Protein 9G6C (pdb70)

Radius of gyration: 39.23 Å; Cα contacts (8 Å, |Δi|>4): 3339; chains: 4; bounding box: 73×100×113 Å

GO terms:
  GO:0005765 lysosomal membrane (C, EXP)
  GO:0005254 chloride channel activity (F, TAS)
  GO:0005765 lysosomal membrane (C, TAS)
  GO:0005515 protein binding (F, IPI)
  GO:0005765 lysosomal membrane (C, IDA)
  GO:0030321 transepithelial chloride transport (P, IDA)
  GO:0005765 lysosomal membrane (C, HDA)
  GO:0016020 membrane (C, HDA)

Solvent-accessible surface area: 70509 Å² total; per-residue (Å²): 60,147,143,12,54,12,3,37,12,36,46,24,29,1,80,3,20,47,38,16,9,135,82,35,66,163,77,95,169,84,54,11,61,108,82,37,49,71,0,0,20,68,0,0,64,59,0,0,72,29,0,4,108,0,26,41,36,7,88,75,59,10,3,95,7,25,139,68,0,58,38,29,2,56,114,27,24,108,142,18,19,0,11,125,1,0,74,52,7,6,82,40,2,18,48,50,0,84,78,0,0,52,25,0,4,115,80,8,84,23,0,28,14,1,0,0,7,16,0,23,2,2,1,5,6,0,72,11,68,75,4,39,83,64,105,0,25,78,14,0,17,40,0,0,10,27,1,28,0,0,18,10,7,6,2,12,0,1,0,0,0,0,1,0,0,7,13,0,6,28,59,0,8,5,40,24,59,54,107,184,146,72,112,173,86,25,54,26,0,19,25,8,31,12,17,11,16,3,0,9,0,0,0,0,0,0,1,0,0,0,10,2,0,0,4,0,0,1,2,2,3,23,6,11,7,4,20,26,22,39,9,80,15,1,22,11,2,0,20,0,0,0,12,0,2,17,13,0,3,36,39,2,5,89,93,104,57,91,42,129,49,25,76,18,29,0,12,2,48,3,30,76,1,75,54,136,107,20,15,3,8,54,115,1,25,85,35,0,73,49,2,0,60,62,0,0,60,55,0,6,64,1,0,46,76,0,86,170,23,13,57,29,16,94,127,32,2,108,109,55,50,29,40,10,78,3,0,30,24,0,0,11,8,11,1,0,27,2,4,49,21,3,33,62,14,178,32,26,52,72,89,146,40,50,52,31,75,32,41,1,69,4,90,42,25,40,21,39,11,1,13,4,0,14,29,27,2,17,59,27,17,83,10,0,43,28,4,0,52,42,91,58,75,30,55,61,75,95,16,10,22,58,7,13,110,31,17,17,105,11,2,5,42,1,20,26,2,12,2,0,7,3,2,4,0,0,0,2,3,2,0,0,0,27,0,1,38,65,0,33,52,21,19,187,133,50,69,77,28,134,62,1,4,0,0,0,0,0,0,0,0,0,0,0,0,3,0,0,0,5,15,23,10,0,0,3,0,0,6,1,8,24,15,0,21,23,18,23,1,0,19,0,0,0,20,0,0,32,17,0,60,109,27,0,67,112,132,26,71,3,0,4,40,2,22,5,73,42,67,59,13,8,24,3,104,76,67,17,36,123,80,7,55,85,33,32,0,130,69,0,22,51,90,132,32,56,34,0,116,49,121,4,83,0,6,59,0,18,75,32,3,45,74,128,97,41,93,92,24,3,2,0,0,14,114,67,82,9,23,0,13,0,27,30,20,14,0,3,3,0,2,116,72,90,47,23,89,177,291,154,15,130,17,103,37,16,17,88,25,19,51,127,62,42,81,11,118,59,26,154,37,52,126,110,42,74,95,33,35,0,34,0,35,48,7,5,16,29,4,9,12,39,0,31,50,88,0,8,1,19,11,0,5,46,6,1,15,9,7,13,6,34,22,0,0,0,12,27,59,117,22,32,17,36,0,15,0,31,8,78,20,3,22,123,46,208,30,48,78,57,32,45,91,16,28,90,121,2,85,96,33,0,70,60,0,0,78,0,0,18,68,1,1,5,3,6,0,122,4,2,28,25,6,74,2,3,51,58,0,50,72,34,10,86,88,2,55,61,36,42,90,105,3,26,193,124,8,9,162,14,5,19,111,29,23,81,9,54,2,1,40,52,2,18,102,25,5,74,87,6,21,109,105,1,24,1,58,42,16,23,44,153,103,53,116,87,46,21,123,27,7,75,121,0,35,67,18,27,89,102,1,51,64,22,6,116,120,13,80,216,139,80,88,0,20,153,88,1,58,125,31,1,85,63,0,18,65,26,12,51,92,11,63,129,60,8,53,134,124,52,158,57,111,99,50,29,68,7,1,4,5,1,16,8,4,0,62,41,0,42,84,54,12,32,159,76,17,113,12,86,86,122,46,106,7,63,113,52,4,95,59,32,7,90,131,10,64,118,57,12,67,74,18,34,99,58,7,70,100,116,52,113,157,216,63,146,132,13,57,13,3,38,12,38,45,24,25,1,78,5,12,40,43,16,7,115,90,38,60,145,92,86,184,82,55,10,61,110,83,37,50,70,0,1,20,68,0,0,66,58,0,0,72,28,0,4,110,0,27,41,36,8,86,77,60,10,3,95,7,25,138,67,0,60,37,33,1,57,106,26,14,102,138,7,17,0,10,124,0,0,73,52,7,7,84,40,1,19,47,49,0,84,77,0,0,53,29,0,4,115,83,9,85,22,0,27,17,1,0,0,7,17,0,23,1,2,1,5,6,0,72,11,58,71,4,39,83,62,103,0,25,82,10,1,16,41,0,0,10,28,0,29,1,0,17,10,7,7,2,12,0,1,0,0,0,0,1,0,0,6,14,0,6,29,58,0,9,5,42,24,58,54,107,181,146,74,114,171,86,26,63,26,0,14,26,7,32,12,18,10,15,4,0,9,0,0,0,0,0,0,1,0,0,0,9,2,0,0,5,0,0,2,1,2,3,24,6,12,7,4,19,26,23,38,9,101,16,1,23,10,3,0,20,0,0,0,12,0,3,22,13,0,2,43,38,2,6,87,92,106,59,90,57,91,51,26,74,18,24,0,13,2,49,3,29,79,1,72,59,141,88,21,26,4,16,65,122,2,25,86,35,0,61,46,2,0,59,63,0,0,60,57,0,6,63,0,0,45,74,0,84,168,22,13,57,32,15,94,130,31,2,107,110,57,50,28,40,11,77,3,0,29,26,0,0,12,8,11,0,0,27,2,4,51,19,4,30,63,16,181,33,28,56,89,56,130,46,47,39,12,60,43,25,1,56,4,56,37,20,41,19,38,44,2,16,4,0,14,28,26,0,14,60,29,17,66,9,0,44,26,4,0,50,38,94,65,73,36,48,58,71,85,16,10,21,57,7,14,105,29,17,17,103,11,2,5,45,2,19,31,3,10,3,0,8,3,3,2,0,1,0,1,2,2,0,0,0,27,0,1,37,66,0,34,51,21,20,186,132,51,68,78,28,128,70,1,4,2,0,0,0,0,0,0,0,0,0,0,0,2,0,0,0,6,16,23,9,1,0,2,0,1,6,1,9,22,14,0,21,20,16,23,1,0,19,0,0,0,21,0,0,32,16,0,57,108,28,0,67,111,131,26,64,3,0,3,41,2,22,5,74,42,68,57,13,8,24,3,104,89,91,10,33,108,108,6,36,87,43,32,0,127,67,0,21,51,88,129,35,57,35,1,114,50,118,4,83,0,6,60,0,16,77,33,3,46,72,128,98,42,92,92,24,2,2,0,0,13,111,69,84,8,18,0,12,0,27,29,20,14,0,3,3,0,2,114,73,94,42,24,86,179,290,152,15,130,18,96,36,16,20,78,25,20,51,127,63,42,82,11,121,57,26,155,36,53,132,114,41,74,98,32,38,0,36,0,33,51,6,6,16,30,4,10,12,41,0,30,50,89,0,8,1,44,12,0,8,63,5,2,15,9,8,13,5,33,23,0,0,0,11,27,61,111,23,32,17,36,0,14,0,33,8,77,21,3,22,123,43,195,140,27,78,114,122,9,112,72,39,1,66,59,0,2,85,0,0,16,64,1,1,0,8,5,0,94,5,3,20,8,8,71,2,0,52,68,1,46,63,46,9,77,85,1,49,54,47,38,67,70,3,56,223,119,9,15,143,50,4,23,116,21,25,81,8,58,4,1,38,52,3,18,103,25,4,80,90,6,24,121,103,1,44,0,61,44,0,14,55,135,96,46,120,110,49,17,126,23,2,70,116,0,42,51,22,29,96,109,2,13,83,27,2,99,152,11,64,193,160,74,78,4,19,136,79,21,72,111,14,0,96,62,0,16,68,26,12,52,83,7,48,134,74,8,50,145,118,79,184,37,172,66,19,52,67,1,0,2,4,0,16,14,6,0,64,16,0,36,69,0,4,21,160,51,10,126,3,67,109,38,51,60,19,61,115,60,4,93,60,32,6,89,128,10,64,114,55,13,73,69,18,34,97,58,8,70,99,116,46,81,170,211

Organism: Homo sapiens (NCBI:txid9606)

Secondary structure (DSSP, 8-state):
-TT-EE---S----HHHHHHHHHHHTSSS--HHHHHHHHHHHHHHHHHHHHHHHHHHHHHHHHHHHHHHHHHHHHHHHHS-HHHHHHHHHHHHHHHHHHHHHIIIII-GGGSB-SHHHHHHHHHTEEPTTTT-HHHHHHHHHHHHHHHHTT-S-BSSTHHHHHHHHHHHHHTTTEETTTTEE-SS-GGG-SHHHHHHHHHHHHHHHHHHHHS-HHHHHHHHHHHH--B--HHHHHHHHHHHHHHHHHHHHHHHHHTS-TT----SSSS------SSTT---TTHHHHHHHHHHHHHHHHHHHHHHHHHHHHHHHHH--SHHHHHHHHHHHHHHHHHHHHHHHHS---EEE--SSS-SS----SS-TTEEEHHHHHHHS-HHHHHHHHHS--TTSS-HHHHHHHHHHHHHHHHHHHTSSSB-BSHHHHHHHHHHHHHHHHHHHHHHTTS-TT--HHHHHHHHHHHHHHHHH---HHHHHHHHHHHT-GGGHHHHHHHHHHHHHHHHHH---HHHHHHHHTT-----SS--SS-TT-BHHHHSB-S---EESEEEHHHHHHHHH-SS----EEEEE--BEEEEEEHHHHHHHHHTT--------HHHHHHS-SSPPPGGG----HHHHTSEEE-TTTSBSS--EEETT-BHHHHHHHHHHHT-S-EEEE-TTSBEEEEE-HHHHHT--/--TTSSS--HHHHHHHHHHHHHHHHHHHHHHHTTTTT-HHHHSHHHHHHHHHHHHHH----HHHHTSSSSS-HHHHHHHHHHHHHHHHT-SSSB-SS-SSB-HHHHHHHHHHHHHHHHHHHTT--HHHHHHTTHHHHHHHHHHHHHHHHHHHTS---TT----HHHHHHHHHHHHIIIIIS--------HHHHHHHHHHHHHHHHHHHHHHHHHHHT-/-TT-EE---S----HHHHHHHHHHHTSSS--HHHHHHHHHHHHHHHHHHHHHHHHHHHHHHHHHHHHHHHHHHHHHHHHS-HHHHHHHHHHHHHHHHHHHHHIIIII-GGGSB-SHHHHHHHHHTEEPTTTT-HHHHHHHHHHHHHHHHTT-S-BSSTHHHHHHHHHHHHHTTTEETTTTEE-SS-GGG-SHHHHHHHHHHHHHHHHHHHHS-HHHHHHHHHHHH--B--HHHHHHHHHHHHHHHHHHHHHHHHHTS-TT----SSSS------SSTT---GGGHHHHHHHHHHHHHHHHHHHHHHHHHHHHHHHH--SHHHHHHHHHHHHHHHHHHHHHHHHT---EEE--SSS-SS----SS-TTEEEHHHHHHHS-HHHHHHHHHS--TT-S-HHHHHHHHHHHHHHHHHHTTSSSB-BSHHHHHHHHHHHHHHHHHHHHHHTTS-TT--HHHHHHHHHHHHHHHHH---HHHHHHHHHHHT-STTHHHHHHHHHHHHHHHHHH---HHHHHHHHTT-----SS--GGGTT-BHHHHSB-S---EESEEEHHHHHHHHH-SS----EEEEE--BEEEEEEHHHHHHHHHTT--------HHHHHHS-SSPPPGGG----HHHHTSEEE-TTTSBSS--EEETT-BHHHHHHHHHHHT-S-EEEE-TTSBEEEEE-HHHHHT--/---TTTTTHHHHHHHHHHHHHHHHHHTTTTT-HHHHSHHHHHHHHHHHHHHH---HHHHTSSSSS-HHHHHHHHHHHHHHHHTHHHHB-TT-SSB-HHHHHHHHHHHHHHHHHHHHH--HHHHTTSHHHHHHHHHHHHHHHHHHHHHTT-SS-----HHHHHHHHHHHIIIIIIS--------HHHHHHHHHHHHHHHHHHHHHHHHHHTT-

B-factor: mean 71.0, std 29.91, range [24.45, 165.5]

InterPro domains:
  IPR000644 CBS domain [PF00571] (738-791)
  IPR000644 CBS domain [PS51371] (741-799)
  IPR000644 CBS domain [SM00116] (634-689)
  IPR000644 CBS domain [SM00116] (744-792)
  IPR001807 Chloride channel [PF00654] (187-594)
  IPR001807 Chloride channel [PR00762] (199-216)
  IPR001807 Chloride channel [PR00762] (230-249)
  IPR001807 Chloride channel [PR00762] (294-313)
  IPR001807 Chloride channel [PR00762] (509-529)
  IPR001807 Chloride channel [PR00762] (545-561)
  IPR001807 Chloride channel [PR00762] (563-582)
  IPR001807 Chloride channel [PR00762] (601-615)
  IPR002249 H(+)/Cl(-) exchange transporter 7 [PR01118] (59-67)
  IPR002249 H(+)/Cl(-) exchange transporter 7 [PR01118] (88-94)
  IPR002249 H(+)/Cl(-) exchange transporter 7 [PR01118] (140-150)
  IPR002249 H(+)/Cl(-) exchange transporter 7 [PR01118] (151-159)
  IPR002249 H(+)/Cl(-) exchange transporter 7 [PR01118] (185-196)
  IPR014743 Chloride channel, core [SSF81340] (104-617)
  IPR046342 CBS domain superfamily [G3DSA:3.10.580.10] (615-791)
  IPR046342 CBS domain superfamily [SSF54631] (619-790)

Nearest PDB structures (foldseek):
  7jm7-assembly1_A  TM=9.968E-01  e=1.130E-93  Homo sapiens
  7cq5-assembly1_C  TM=9.973E-01  e=1.162E-91  Homo sapiens
  7cq7-assembly1_C  TM=9.939E-01  e=7.171E-87  Homo sapiens
  7cq7-assembly1_D  TM=9.946E-01  e=1.946E-84  Homo sapiens
  7cq6-assembly1_D  TM=9.929E-01  e=1.457E-81  Homo sapiens

Structure (mmCIF, N/CA/C/O backbone):
data_9G6C
#
_entry.id   9G6C
#
_cell.length_a   1.00
_cell.length_b   1.00
_cell.length_c   1.00
_cell.angle_alpha   90.00
_cell.angle_beta   90.00
_cell.angle_gamma   90.00
#
_symmetry.space_group_name_H-M   'P 1'
#
loop_
_entity.id
_entity.type
_entity.pdbx_description
1 polymer 'H(+)/Cl(-) exchange transporter 7'
2 polymer 'Osteopetrosis-associated transmembrane protein 1'
3 non-polymer "ADENOSINE-5'-TRIPHOSPHATE"
4 non-polymer 'MAGNESIUM ION'
5 non-polymer 'CHLORIDE ION'
6 non-polymer '[(2R)-2-octanoyloxy-3-[oxidanyl-[(1S,2R,3S,4R,5R,6R)-2,4,5-tris(oxidanyl)-3,6-diphosphonooxy-cyclohexyl]oxy-phosphoryl]oxy-propyl] octanoate'
7 non-polymer 'CHOLESTEROL HEMISUCCINATE'
8 water water
#
loop_
_atom_site.group_PDB
_atom_site.id
_atom_site.type_symbol
_atom_site.label_atom_id
_atom_site.label_alt_id
_atom_site.label_comp_id
_atom_site.label_asym_id
_atom_site.label_entity_id
_atom_site.label_seq_id
_atom_site.pdbx_PDB_ins_code
_atom_site.Cartn_x
_atom_site.Cartn_y
_atom_site.Cartn_z
_atom_site.occupancy
_atom_site.B_iso_or_equiv
_atom_site.auth_seq_id
_atom_site.auth_comp_id
_atom_site.auth_asym_id
_atom_site.auth_atom_id
_atom_site.pdbx_PDB_model_num
ATOM 1 N N . SER A 1 91 ? 191.378 201.573 155.938 1.00 73.94 91 SER A N 1
ATOM 2 C CA . SER A 1 91 ? 190.249 200.751 155.522 1.00 78.33 91 SER A CA 1
ATOM 3 C C . SER A 1 91 ? 190.672 199.741 154.462 1.00 78.81 91 SER A C 1
ATOM 4 O O . SER A 1 91 ? 190.301 198.569 154.524 1.00 74.86 91 SER A O 1
ATOM 7 N N . LEU A 1 92 ? 191.453 200.204 153.490 1.00 77.88 92 LEU A N 1
ATOM 8 C CA . LEU A 1 92 ? 191.941 199.353 152.414 1.00 72.92 92 LEU A CA 1
ATOM 9 C C . LEU A 1 92 ? 193.257 198.665 152.753 1.00 71.12 92 LEU A C 1
ATOM 10 O O . LEU A 1 92 ? 193.750 197.872 151.945 1.00 74.57 92 LEU A O 1
ATOM 15 N N . LYS A 1 93 ? 193.833 198.942 153.923 1.00 66.54 93 LYS A N 1
ATOM 16 C CA . LYS A 1 93 ? 195.081 198.309 154.325 1.00 68.12 93 LYS A CA 1
ATOM 17 C C . LYS A 1 93 ? 194.870 197.020 155.108 1.00 69.00 93 LYS A C 1
ATOM 18 O O . LYS A 1 93 ? 195.848 196.319 155.392 1.00 70.62 93 LYS A O 1
ATOM 24 N N . TYR A 1 94 ? 193.630 196.693 155.458 1.00 55.72 94 TYR A N 1
ATOM 25 C CA . TYR A 1 94 ? 193.345 195.469 156.193 1.00 48.85 94 TYR A CA 1
ATOM 26 C C . TYR A 1 94 ? 193.065 194.328 155.223 1.00 54.19 94 TYR A C 1
ATOM 27 O O . TYR A 1 94 ? 192.259 194.470 154.299 1.00 58.33 94 TYR A O 1
ATOM 36 N N . GLU A 1 95 ? 193.730 193.196 155.437 1.00 47.75 95 GLU A N 1
ATOM 37 C CA . GLU A 1 95 ? 193.574 192.018 154.598 1.00 46.94 95 GLU A CA 1
ATOM 38 C C . GLU A 1 95 ? 192.862 190.917 155.371 1.00 46.92 95 GLU A C 1
ATOM 39 O O . GLU A 1 95 ? 193.121 190.713 156.561 1.00 59.68 95 GLU A O 1
ATOM 45 N N . SER A 1 96 ? 191.967 190.211 154.688 1.00 47.16 96 SER A N 1
ATOM 46 C CA . SER A 1 96 ? 191.209 189.145 155.325 1.00 43.50 96 SER A CA 1
ATOM 47 C C . SER A 1 96 ? 192.042 187.873 155.437 1.00 39.55 96 SER A C 1
ATOM 48 O O . SER A 1 96 ? 193.000 187.659 154.689 1.00 52.71 96 SER A O 1
ATOM 51 N N . LEU A 1 97 ? 191.666 187.025 156.390 1.00 39.81 97 LEU A N 1
ATOM 52 C CA . LEU A 1 97 ? 192.304 185.726 156.537 1.00 51.92 97 LEU A CA 1
ATOM 53 C C . LEU A 1 97 ? 191.899 184.795 155.400 1.00 48.17 97 LEU A C 1
ATOM 54 O O . LEU A 1 97 ? 190.824 184.928 154.809 1.00 53.12 97 LEU A O 1
ATOM 59 N N . ASP A 1 98 ? 192.776 183.842 155.097 1.00 44.53 98 ASP A N 1
ATOM 60 C CA . ASP A 1 98 ? 192.470 182.786 154.134 1.00 48.80 98 ASP A CA 1
ATOM 61 C C . ASP A 1 98 ? 191.904 181.566 154.863 1.00 49.72 98 ASP A C 1
ATOM 62 O O . ASP A 1 98 ? 192.449 180.464 154.826 1.00 54.21 98 ASP A O 1
ATOM 67 N N . TYR A 1 99 ? 190.778 181.795 155.544 1.00 41.62 99 TYR A N 1
ATOM 68 C CA . TYR A 1 99 ? 190.194 180.753 156.382 1.00 45.36 99 TYR A CA 1
ATOM 69 C C . TYR A 1 99 ? 189.694 179.578 155.552 1.00 51.05 99 TYR A C 1
ATOM 70 O O . TYR A 1 99 ? 189.903 178.418 155.924 1.00 54.13 99 TYR A O 1
ATOM 79 N N . ASP A 1 100 ? 189.031 179.853 154.432 1.00 55.65 100 ASP A N 1
ATOM 80 C CA . ASP A 1 100 ? 188.531 178.785 153.573 1.00 55.87 100 ASP A CA 1
ATOM 81 C C . ASP A 1 100 ? 189.709 178.110 152.884 1.00 58.54 100 ASP A C 1
ATOM 82 O O . ASP A 1 100 ? 190.329 178.690 151.987 1.00 66.42 100 ASP A O 1
ATOM 87 N N . ASN A 1 101 ? 190.023 176.888 153.305 1.00 60.63 101 ASN A N 1
ATOM 88 C CA . ASN A 1 101 ? 191.166 176.177 152.750 1.00 65.28 101 ASN A CA 1
ATOM 89 C C . ASN A 1 101 ? 190.928 175.852 151.282 1.00 62.32 101 ASN A C 1
ATOM 90 O O . ASN A 1 101 ? 189.853 175.381 150.902 1.00 66.22 101 ASN A O 1
ATOM 95 N N . SER A 1 102 ? 191.938 176.109 150.455 1.00 57.78 102 SER A N 1
ATOM 96 C CA . SER A 1 102 ? 191.857 175.816 149.029 1.00 60.33 102 SER A CA 1
ATOM 97 C C . SER A 1 102 ? 192.136 174.333 148.823 1.00 56.61 102 SER A C 1
ATOM 98 O O . SER A 1 102 ? 193.272 173.877 148.994 1.00 62.54 102 SER A O 1
ATOM 101 N N . GLU A 1 103 ? 191.102 173.577 148.458 1.00 55.59 103 GLU A N 1
ATOM 102 C CA . GLU A 1 103 ? 191.219 172.130 148.281 1.00 57.74 103 GLU A CA 1
ATOM 103 C C . GLU A 1 103 ? 191.803 171.800 146.905 1.00 59.44 103 GLU A C 1
ATOM 104 O O . GLU A 1 103 ? 191.230 171.060 146.106 1.00 64.43 103 GLU A O 1
ATOM 110 N N . ASN A 1 104 ? 192.981 172.360 146.644 1.00 50.69 104 ASN A N 1
ATOM 111 C CA . ASN A 1 104 ? 193.651 172.151 145.371 1.00 52.69 104 ASN A CA 1
ATOM 112 C C . ASN A 1 104 ? 194.225 170.737 145.299 1.00 52.26 104 ASN A C 1
ATOM 113 O O . ASN A 1 104 ? 194.059 169.917 146.207 1.00 55.41 104 ASN A O 1
ATOM 118 N N . GLN A 1 105 ? 194.912 170.449 144.191 1.00 62.03 105 GLN A N 1
ATOM 119 C CA . GLN A 1 105 ? 195.495 169.124 144.009 1.00 62.12 105 GLN A CA 1
ATOM 120 C C . GLN A 1 105 ? 196.550 168.831 145.068 1.00 67.51 105 GLN A C 1
ATOM 121 O O . GLN A 1 105 ? 196.606 167.719 145.603 1.00 69.80 105 GLN A O 1
ATOM 127 N N . LEU A 1 106 ? 197.387 169.820 145.391 1.00 63.42 106 LEU A N 1
ATOM 128 C CA . LEU A 1 106 ? 198.445 169.605 146.373 1.00 61.14 106 LEU A CA 1
ATOM 129 C C . LEU A 1 106 ? 197.872 169.253 147.740 1.00 61.47 106 LEU A C 1
ATOM 130 O O . LEU A 1 106 ? 198.425 168.409 148.454 1.00 64.58 106 LEU A O 1
ATOM 135 N N . PHE A 1 107 ? 196.771 169.900 148.127 1.00 60.54 107 PHE A N 1
ATOM 136 C CA . PHE A 1 107 ? 196.137 169.581 149.401 1.00 61.32 107 PHE A CA 1
ATOM 137 C C . PHE A 1 107 ? 195.622 168.147 149.418 1.00 61.77 107 PHE A C 1
ATOM 138 O O . PHE A 1 107 ? 195.738 167.450 150.432 1.00 67.64 107 PHE A O 1
ATOM 146 N N . LEU A 1 108 ? 195.046 167.691 148.303 1.00 62.97 108 LEU A N 1
ATOM 147 C CA . LEU A 1 108 ? 194.509 166.335 148.248 1.00 62.65 108 LEU A CA 1
ATOM 148 C C . LEU A 1 108 ? 195.609 165.291 148.394 1.00 65.37 108 LEU A C 1
ATOM 149 O O . LEU A 1 108 ? 195.425 164.279 149.081 1.00 71.99 108 LEU A O 1
ATOM 154 N N . GLU A 1 109 ? 196.759 165.510 147.750 1.00 68.67 109 GLU A N 1
ATOM 155 C CA . GLU A 1 109 ? 197.858 164.556 147.870 1.00 70.83 109 GLU A CA 1
ATOM 156 C C . GLU A 1 109 ? 198.413 164.517 149.288 1.00 75.28 109 GLU A C 1
ATOM 157 O O . GLU A 1 109 ? 198.743 163.441 149.799 1.00 76.02 109 GLU A O 1
ATOM 163 N N . GLU A 1 110 ? 198.530 165.677 149.940 1.00 80.24 110 GLU A N 1
ATOM 164 C CA . GLU A 1 110 ? 199.065 165.707 151.298 1.00 75.82 110 GLU A CA 1
ATOM 165 C C . GLU A 1 110 ? 198.152 164.961 152.263 1.00 76.48 110 GLU A C 1
ATOM 166 O O . GLU A 1 110 ? 198.621 164.193 153.111 1.00 82.56 110 GLU A O 1
ATOM 172 N N . GLU A 1 111 ? 196.840 165.179 152.151 1.00 72.95 111 GLU A N 1
ATOM 173 C CA . GLU A 1 111 ? 195.899 164.458 153.002 1.00 77.62 111 GLU A CA 1
ATOM 174 C C . GLU A 1 111 ? 195.923 162.965 152.701 1.00 77.71 111 GLU A C 1
ATOM 175 O O . GLU A 1 111 ? 195.804 162.137 153.611 1.00 80.51 111 GLU A O 1
ATOM 181 N N . ARG A 1 112 ? 196.071 162.605 151.424 1.00 80.15 112 ARG A N 1
ATOM 182 C CA . ARG A 1 112 ? 196.179 161.197 151.057 1.00 82.64 112 ARG A CA 1
ATOM 183 C C . ARG A 1 112 ? 197.444 160.572 151.633 1.00 84.85 112 ARG A C 1
ATOM 184 O O . ARG A 1 112 ? 197.420 159.432 152.112 1.00 88.33 112 ARG A O 1
ATOM 192 N N . ARG A 1 113 ? 198.561 161.305 151.598 1.00 81.74 113 ARG A N 1
ATOM 193 C CA . ARG A 1 113 ? 199.805 160.783 152.155 1.00 80.67 113 ARG A CA 1
ATOM 194 C C . ARG A 1 113 ? 199.738 160.652 153.670 1.00 84.42 113 ARG A C 1
ATOM 195 O O . ARG A 1 113 ? 200.311 159.713 154.234 1.00 85.82 113 ARG A O 1
ATOM 203 N N . ILE A 1 114 ? 199.062 161.584 154.345 1.00 84.07 114 ILE A N 1
ATOM 204 C CA . ILE A 1 114 ? 198.981 161.534 155.803 1.00 81.98 114 ILE A CA 1
ATOM 205 C C . ILE A 1 114 ? 198.210 160.301 156.254 1.00 86.50 114 ILE A C 1
ATOM 206 O O . ILE A 1 114 ? 198.630 159.590 157.176 1.00 90.54 114 ILE A O 1
ATOM 211 N N . ASN A 1 115 ? 197.076 160.019 155.608 1.00 90.83 115 ASN A N 1
ATOM 212 C CA . ASN A 1 115 ? 196.308 158.825 155.939 1.00 89.88 115 ASN A CA 1
ATOM 213 C C . ASN A 1 115 ? 197.042 157.543 155.567 1.00 91.77 115 ASN A C 1
ATOM 214 O O . ASN A 1 115 ? 196.715 156.479 156.103 1.00 93.09 115 ASN A O 1
ATOM 219 N N . HIS A 1 116 ? 198.021 157.620 154.662 1.00 105.18 116 HIS A N 1
ATOM 220 C CA . HIS A 1 116 ? 198.809 156.448 154.305 1.00 107.02 116 HIS A CA 1
ATOM 221 C C . HIS A 1 116 ? 199.687 155.970 155.454 1.00 109.38 116 HIS A C 1
ATOM 222 O O . HIS A 1 116 ? 200.129 154.816 155.442 1.00 110.07 116 HIS A O 1
ATOM 229 N N . THR A 1 117 ? 199.945 156.822 156.443 1.00 107.59 117 THR A N 1
ATOM 230 C CA . THR A 1 117 ? 200.757 156.432 157.584 1.00 106.26 117 THR A CA 1
ATOM 231 C C . THR A 1 117 ? 199.961 155.520 158.518 1.00 106.13 117 THR A C 1
ATOM 232 O O . THR A 1 117 ? 198.739 155.379 158.408 1.00 103.57 117 THR A O 1
ATOM 236 N N . ALA A 1 118 ? 200.681 154.887 159.448 1.00 107.17 118 ALA A N 1
ATOM 237 C CA . ALA A 1 118 ? 200.046 153.948 160.367 1.00 107.07 118 ALA A CA 1
ATOM 238 C C . ALA A 1 118 ? 199.020 154.642 161.255 1.00 108.71 118 ALA A C 1
ATOM 239 O O . ALA A 1 118 ? 197.913 154.128 161.455 1.00 106.31 118 ALA A O 1
ATOM 241 N N . PHE A 1 119 ? 199.366 155.808 161.796 1.00 112.99 119 PHE A N 1
ATOM 242 C CA . PHE A 1 119 ? 198.471 156.569 162.658 1.00 111.51 119 PHE A CA 1
ATOM 243 C C . PHE A 1 119 ? 198.438 158.016 162.197 1.00 111.32 119 PHE A C 1
ATOM 244 O O . PHE A 1 119 ? 199.489 158.612 161.940 1.00 109.90 119 PHE A O 1
ATOM 252 N N . ARG A 1 120 ? 197.237 158.578 162.093 1.00 96.12 120 ARG A N 1
ATOM 253 C CA . ARG A 1 120 ? 197.067 159.997 161.799 1.00 93.93 120 ARG A CA 1
ATOM 254 C C . ARG A 1 120 ? 197.058 160.756 163.121 1.00 92.53 120 ARG A C 1
ATOM 255 O O . ARG A 1 120 ? 196.110 160.643 163.905 1.00 88.71 120 ARG A O 1
ATOM 263 N N . THR A 1 121 ? 198.113 161.529 163.366 1.00 73.90 121 THR A N 1
ATOM 264 C CA . THR A 1 121 ? 198.285 162.252 164.618 1.00 69.62 121 THR A CA 1
ATOM 265 C C . THR A 1 121 ? 197.911 163.724 164.506 1.00 66.48 121 THR A C 1
ATOM 266 O O . THR A 1 121 ? 198.228 164.502 165.411 1.00 71.33 121 THR A O 1
ATOM 270 N N . VAL A 1 122 ? 197.255 164.124 163.415 1.00 57.75 122 VAL A N 1
ATOM 271 C CA . VAL A 1 122 ? 196.909 165.531 163.225 1.00 58.29 122 VAL A CA 1
ATOM 272 C C . VAL A 1 122 ? 195.918 165.985 164.290 1.00 62.06 122 VAL A C 1
ATOM 273 O O . VAL A 1 122 ? 196.089 167.039 164.914 1.00 65.65 122 VAL A O 1
ATOM 277 N N . GLU A 1 123 ? 194.867 165.194 164.517 1.00 63.25 123 GLU A N 1
ATOM 278 C CA . GLU A 1 123 ? 193.854 165.580 165.494 1.00 55.27 123 GLU A CA 1
ATOM 279 C C . GLU A 1 123 ? 194.410 165.536 166.912 1.00 56.69 123 GLU A C 1
ATOM 280 O O . GLU A 1 123 ? 194.054 166.373 167.750 1.00 65.25 123 GLU A O 1
ATOM 286 N N . ILE A 1 124 ? 195.282 164.568 167.199 1.00 46.89 124 ILE A N 1
ATOM 287 C CA . ILE A 1 124 ? 195.906 164.494 168.518 1.00 46.32 124 ILE A CA 1
ATOM 288 C C . ILE A 1 124 ? 196.753 165.733 168.775 1.00 50.15 124 ILE A C 1
ATOM 289 O O . ILE A 1 124 ? 196.724 166.308 169.870 1.00 56.64 124 ILE A O 1
ATOM 294 N N . LYS A 1 125 ? 197.516 166.167 167.769 1.00 50.04 125 LYS A N 1
ATOM 295 C CA . LYS A 1 125 ? 198.331 167.367 167.920 1.00 43.81 125 LYS A CA 1
ATOM 296 C C . LYS A 1 125 ? 197.465 168.599 168.149 1.00 38.93 125 LYS A C 1
ATOM 297 O O . LYS A 1 125 ? 197.874 169.531 168.852 1.00 48.33 125 LYS A O 1
ATOM 303 N N . ARG A 1 126 ? 196.266 168.626 167.562 1.00 38.52 126 ARG A N 1
ATOM 304 C CA . ARG A 1 126 ? 195.344 169.727 167.822 1.00 44.91 126 ARG A CA 1
ATOM 305 C C . ARG A 1 126 ? 194.957 169.782 169.294 1.00 42.12 126 ARG A C 1
ATOM 306 O O . ARG A 1 126 ? 194.857 170.868 169.878 1.00 41.38 126 ARG A O 1
ATOM 314 N N . TRP A 1 127 ? 194.731 168.620 169.909 1.00 51.14 127 TRP A N 1
ATOM 315 C CA . TRP A 1 127 ? 194.383 168.587 171.325 1.00 44.46 127 TRP A CA 1
ATOM 316 C C . TRP A 1 127 ? 195.579 168.948 172.196 1.00 46.28 127 TRP A C 1
ATOM 317 O O . TRP A 1 127 ? 195.425 169.614 173.226 1.00 52.50 127 TRP A O 1
ATOM 328 N N . VAL A 1 128 ? 196.777 168.511 171.802 1.00 42.95 128 VAL A N 1
ATOM 329 C CA . VAL A 1 128 ? 197.983 168.867 172.545 1.00 43.53 128 VAL A CA 1
ATOM 330 C C . VAL A 1 128 ? 198.214 170.372 172.496 1.00 48.05 128 VAL A C 1
ATOM 331 O O . VAL A 1 128 ? 198.533 171.000 173.514 1.00 50.93 128 VAL A O 1
ATOM 335 N N . ILE A 1 129 ? 198.055 170.975 171.315 1.00 41.03 129 ILE A N 1
ATOM 336 C CA . ILE A 1 129 ? 198.235 172.418 171.185 1.00 37.46 129 ILE A CA 1
ATOM 337 C C . ILE A 1 129 ? 197.193 173.162 172.008 1.00 40.96 129 ILE A C 1
ATOM 338 O O . ILE A 1 129 ? 197.508 174.136 172.702 1.00 55.39 129 ILE A O 1
ATOM 343 N N . CYS A 1 130 ? 195.937 172.712 171.954 1.00 45.20 130 CYS A N 1
ATOM 344 C CA . CYS A 1 130 ? 194.884 173.370 172.720 1.00 43.83 130 CYS A CA 1
ATOM 345 C C . CYS A 1 130 ? 195.147 173.266 174.217 1.00 50.33 130 CYS A C 1
ATOM 346 O O . CYS A 1 130 ? 194.871 174.208 174.969 1.00 57.66 130 CYS A O 1
ATOM 349 N N . ALA A 1 131 ? 195.675 172.127 174.668 1.00 39.93 131 ALA A N 1
ATOM 350 C CA . ALA A 1 131 ? 196.065 171.991 176.067 1.00 37.58 131 ALA A CA 1
ATOM 351 C C . ALA A 1 131 ? 197.183 172.966 176.419 1.00 40.40 131 ALA A C 1
ATOM 352 O O . ALA A 1 131 ? 197.151 173.612 177.472 1.00 54.38 131 ALA A O 1
ATOM 354 N N . LEU A 1 132 ? 198.185 173.082 175.544 1.00 41.48 132 LEU A N 1
ATOM 355 C CA . LEU A 1 132 ? 199.270 174.029 175.781 1.00 41.77 132 LEU A CA 1
ATOM 356 C C . LEU A 1 132 ? 198.763 175.465 175.767 1.00 41.75 132 LEU A C 1
ATOM 357 O O . LEU A 1 132 ? 199.227 176.301 176.551 1.00 48.72 132 LEU A O 1
ATOM 362 N N . ILE A 1 133 ? 197.819 175.772 174.875 1.00 41.52 133 ILE A N 1
ATOM 363 C CA . ILE A 1 133 ? 197.241 177.113 174.831 1.00 41.97 133 ILE A CA 1
ATOM 364 C C . ILE A 1 133 ? 196.567 177.442 176.156 1.00 50.33 133 ILE A C 1
ATOM 365 O O . ILE A 1 133 ? 196.735 178.536 176.706 1.00 55.02 133 ILE A O 1
ATOM 370 N N . GLY A 1 134 ? 195.796 176.494 176.692 1.00 46.47 134 GLY A N 1
ATOM 371 C CA . GLY A 1 134 ? 195.132 176.728 177.964 1.00 36.87 134 GLY A CA 1
ATOM 372 C C . GLY A 1 134 ? 196.104 176.866 179.120 1.00 43.74 134 GLY A C 1
ATOM 373 O O . GLY A 1 134 ? 195.931 177.723 179.989 1.00 58.84 134 GLY A O 1
ATOM 374 N N . ILE A 1 135 ? 197.141 176.025 179.146 1.00 36.65 135 ILE A N 1
ATOM 375 C CA . ILE A 1 135 ? 198.114 176.078 180.235 1.00 41.62 135 ILE A CA 1
ATOM 376 C C . ILE A 1 135 ? 198.864 177.404 180.214 1.00 45.68 135 ILE A C 1
ATOM 377 O O . ILE A 1 135 ? 198.981 178.089 181.238 1.00 58.72 135 ILE A O 1
ATOM 382 N N . LEU A 1 136 ? 199.375 177.791 179.044 1.00 43.41 136 LEU A N 1
ATOM 383 C CA . LEU A 1 136 ? 200.153 179.023 178.947 1.00 38.47 136 LEU A CA 1
ATOM 384 C C . LEU A 1 136 ? 199.284 180.252 179.186 1.00 38.51 136 LEU A C 1
ATOM 385 O O . LEU A 1 136 ? 199.734 181.222 179.805 1.00 46.60 136 LEU A O 1
ATOM 390 N N . THR A 1 137 ? 198.042 180.235 178.700 1.00 36.48 137 THR A N 1
ATOM 391 C CA . THR A 1 137 ? 197.136 181.347 178.970 1.00 42.78 137 THR A CA 1
ATOM 392 C C . THR A 1 137 ? 196.842 181.459 180.461 1.00 37.08 137 THR A C 1
ATOM 393 O O . THR A 1 137 ? 196.792 182.566 181.011 1.00 42.95 137 THR A O 1
ATOM 397 N N . GLY A 1 138 ? 196.650 180.322 181.131 1.00 42.90 138 GLY A N 1
ATOM 398 C CA . GLY A 1 138 ? 196.469 180.348 182.573 1.00 37.17 138 GLY A CA 1
ATOM 399 C C . GLY A 1 138 ? 197.701 180.844 183.305 1.00 44.52 138 GLY A C 1
ATOM 400 O O . GLY A 1 138 ? 197.596 181.611 184.265 1.00 51.90 138 GLY A O 1
ATOM 401 N N . LEU A 1 139 ? 198.885 180.416 182.860 1.00 46.37 139 LEU A N 1
ATOM 402 C CA . LEU A 1 139 ? 200.123 180.854 183.499 1.00 40.01 139 LEU A CA 1
ATOM 403 C C . LEU A 1 139 ? 200.346 182.350 183.315 1.00 42.90 139 LEU A C 1
ATOM 404 O O . LEU A 1 139 ? 200.846 183.024 184.223 1.00 50.50 139 LEU A O 1
ATOM 409 N N . VAL A 1 140 ? 199.993 182.884 182.144 1.00 39.15 140 VAL A N 1
ATOM 410 C CA . VAL A 1 140 ? 200.099 184.324 181.922 1.00 36.04 140 VAL A CA 1
ATOM 411 C C . VAL A 1 140 ? 199.178 185.074 182.874 1.00 44.58 140 VAL A C 1
ATOM 412 O O . VAL A 1 140 ? 199.558 186.100 183.452 1.00 55.80 140 VAL A O 1
ATOM 416 N N . ALA A 1 141 ? 197.955 184.571 183.060 1.00 41.90 141 ALA A N 1
ATOM 417 C CA . ALA A 1 141 ? 197.052 185.166 184.038 1.00 35.45 141 ALA A CA 1
ATOM 418 C C . ALA A 1 141 ? 197.626 185.064 185.446 1.00 42.53 141 ALA A C 1
ATOM 419 O O . ALA A 1 141 ? 197.480 185.990 186.252 1.00 52.91 141 ALA A O 1
ATOM 421 N N . CYS A 1 142 ? 198.275 183.941 185.761 1.00 43.83 142 CYS A N 1
ATOM 422 C CA . CYS A 1 142 ? 198.953 183.809 187.047 1.00 44.94 142 CYS A CA 1
ATOM 423 C C . CYS A 1 142 ? 200.059 184.846 187.190 1.00 47.92 142 CYS A C 1
ATOM 424 O O . CYS A 1 142 ? 200.199 185.482 188.240 1.00 59.71 142 CYS A O 1
ATOM 427 N N . PHE A 1 143 ? 200.862 185.024 186.138 1.00 45.33 143 PHE A N 1
ATOM 428 C CA . PHE A 1 143 ? 201.962 185.981 186.192 1.00 42.46 143 PHE A CA 1
ATOM 429 C C . PHE A 1 143 ? 201.444 187.399 186.398 1.00 43.08 143 PHE A C 1
ATOM 430 O O . PHE A 1 143 ? 201.992 188.162 187.201 1.00 50.08 143 PHE A O 1
ATOM 438 N N . ILE A 1 144 ? 200.385 187.770 185.677 1.00 48.85 144 ILE A N 1
ATOM 439 C CA . ILE A 1 144 ? 199.814 189.106 185.830 1.00 51.05 144 ILE A CA 1
ATOM 440 C C . ILE A 1 144 ? 199.254 189.289 187.235 1.00 51.30 144 ILE A C 1
ATOM 441 O O . ILE A 1 144 ? 199.472 190.324 187.875 1.00 59.94 144 ILE A O 1
ATOM 446 N N . ASP A 1 145 ? 198.526 188.289 187.738 1.00 55.26 145 ASP A N 1
ATOM 447 C CA . ASP A 1 145 ? 197.919 188.407 189.060 1.00 52.97 145 ASP A CA 1
ATOM 448 C C . ASP A 1 145 ? 198.976 188.505 190.154 1.00 59.01 145 ASP A C 1
ATOM 449 O O . ASP A 1 145 ? 198.847 189.312 191.081 1.00 61.22 145 ASP A O 1
ATOM 454 N N . ILE A 1 146 ? 200.028 187.690 190.065 1.00 47.72 146 ILE A N 1
ATOM 455 C CA . ILE A 1 146 ? 201.048 187.673 191.111 1.00 46.33 146 ILE A CA 1
ATOM 456 C C . ILE A 1 146 ? 201.866 188.959 191.086 1.00 52.47 146 ILE A C 1
ATOM 457 O O . ILE A 1 146 ? 202.120 189.572 192.129 1.00 62.53 146 ILE A O 1
ATOM 462 N N . VAL A 1 147 ? 202.289 189.389 189.895 1.00 50.96 147 VAL A N 1
ATOM 463 C CA . VAL A 1 147 ? 203.124 190.583 189.790 1.00 42.61 147 VAL A CA 1
ATOM 464 C C . VAL A 1 147 ? 202.345 191.827 190.202 1.00 42.61 147 VAL A C 1
ATOM 465 O O . VAL A 1 147 ? 202.865 192.688 190.922 1.00 51.45 147 VAL A O 1
ATOM 469 N N . VAL A 1 148 ? 201.092 191.944 189.757 1.00 42.24 148 VAL A N 1
ATOM 470 C CA . VAL A 1 148 ? 200.283 193.105 190.119 1.00 49.83 148 VAL A CA 1
ATOM 471 C C . VAL A 1 148 ? 200.053 193.150 191.623 1.00 46.07 148 VAL A C 1
ATOM 472 O O . VAL A 1 148 ? 200.162 194.210 192.251 1.00 53.33 148 VAL A O 1
ATOM 476 N N . GLU A 1 149 ? 199.745 192.001 192.228 1.00 54.52 149 GLU A N 1
ATOM 477 C CA . GLU A 1 149 ? 199.503 191.963 193.668 1.00 55.24 149 GLU A CA 1
ATOM 478 C C . GLU A 1 149 ? 200.739 192.392 194.448 1.00 59.55 149 GLU A C 1
ATOM 479 O O . GLU A 1 149 ? 200.635 193.131 195.435 1.00 65.70 149 GLU A O 1
ATOM 485 N N . ASN A 1 150 ? 201.920 191.940 194.022 1.00 53.24 150 ASN A N 1
ATOM 486 C CA . ASN A 1 150 ? 203.146 192.307 194.722 1.00 48.04 150 ASN A CA 1
ATOM 487 C C . ASN A 1 150 ? 203.516 193.765 194.475 1.00 50.05 150 ASN A C 1
ATOM 488 O O . ASN A 1 150 ? 203.903 194.478 195.408 1.00 53.18 150 ASN A O 1
ATOM 493 N N . LEU A 1 151 ? 203.405 194.228 193.227 1.00 51.90 151 LEU A N 1
ATOM 494 C CA . LEU A 1 151 ? 203.811 195.594 192.910 1.00 46.27 151 LEU A CA 1
ATOM 495 C C . LEU A 1 151 ? 202.825 196.616 193.463 1.00 43.02 151 LEU A C 1
ATOM 496 O O . LEU A 1 151 ? 203.237 197.636 194.029 1.00 46.62 151 LEU A O 1
ATOM 501 N N . ALA A 1 152 ? 201.522 196.369 193.306 1.00 47.66 152 ALA A N 1
ATOM 502 C CA . ALA A 1 152 ? 200.536 197.280 193.877 1.00 48.83 152 ALA A CA 1
ATOM 503 C C . ALA A 1 152 ? 200.576 197.257 195.397 1.00 57.25 152 ALA A C 1
ATOM 504 O O . ALA A 1 152 ? 200.311 198.280 196.039 1.00 60.75 152 ALA A O 1
ATOM 506 N N . GLY A 1 153 ? 200.895 196.104 195.988 1.00 56.84 153 GLY A N 1
ATOM 507 C CA . GLY A 1 153 ? 201.079 196.052 197.427 1.00 49.52 153 GLY A CA 1
ATOM 508 C C . GLY A 1 153 ? 202.238 196.910 197.893 1.00 50.69 153 GLY A C 1
ATOM 509 O O . GLY A 1 153 ? 202.136 197.617 198.897 1.00 62.28 153 GLY A O 1
ATOM 510 N N . LEU A 1 154 ? 203.356 196.861 197.167 1.00 50.19 154 LEU A N 1
ATOM 511 C CA . LEU A 1 154 ? 204.501 197.696 197.513 1.00 49.77 154 LEU A CA 1
ATOM 512 C C . LEU A 1 154 ? 204.171 199.176 197.363 1.00 50.09 154 LEU A C 1
ATOM 513 O O . LEU A 1 154 ? 204.561 199.994 198.203 1.00 57.41 154 LEU A O 1
ATOM 518 N N . LYS A 1 155 ? 203.456 199.538 196.296 1.00 47.39 155 LYS A N 1
ATOM 519 C CA . LYS A 1 155 ? 203.126 200.941 196.064 1.00 45.64 155 LYS A CA 1
ATOM 520 C C . LYS A 1 155 ? 202.208 201.482 197.153 1.00 52.57 155 LYS A C 1
ATOM 521 O O . LYS A 1 155 ? 202.424 202.583 197.673 1.00 59.66 155 LYS A O 1
ATOM 527 N N . TYR A 1 156 ? 201.176 200.718 197.515 1.00 50.93 156 TYR A N 1
ATOM 528 C CA . TYR A 1 156 ? 200.209 201.213 198.489 1.00 52.01 156 TYR A CA 1
ATOM 529 C C . TYR A 1 156 ? 200.777 201.218 199.901 1.00 54.44 156 TYR A C 1
ATOM 530 O O . TYR A 1 156 ? 200.391 202.063 200.715 1.00 62.51 156 TYR A O 1
ATOM 539 N N . ARG A 1 157 ? 201.682 200.287 200.215 1.00 52.32 157 ARG A N 1
ATOM 540 C CA . ARG A 1 157 ? 202.372 200.346 201.499 1.00 51.55 157 ARG A CA 1
ATOM 541 C C . ARG A 1 157 ? 203.221 201.606 201.604 1.00 53.30 157 ARG A C 1
ATOM 542 O O . ARG A 1 157 ? 203.258 202.254 202.658 1.00 62.19 157 ARG A O 1
ATOM 550 N N . VAL A 1 158 ? 203.916 201.966 200.523 1.00 50.14 158 VAL A N 1
ATOM 551 C CA . VAL A 1 158 ? 204.719 203.186 200.520 1.00 47.42 158 VAL A CA 1
ATOM 552 C C . VAL A 1 158 ? 203.824 204.409 200.680 1.00 49.95 158 VAL A C 1
ATOM 553 O O . VAL A 1 158 ? 204.121 205.322 201.460 1.00 58.15 158 VAL A O 1
ATOM 557 N N . ILE A 1 159 ? 202.711 204.443 199.944 1.00 47.27 159 ILE A N 1
ATOM 558 C CA . ILE A 1 159 ? 201.803 205.583 200.019 1.00 46.17 159 ILE A CA 1
ATOM 559 C C . ILE A 1 159 ? 201.147 205.660 201.392 1.00 48.76 159 ILE A C 1
ATOM 560 O O . ILE A 1 159 ? 201.040 206.742 201.982 1.00 55.39 159 ILE A O 1
ATOM 565 N N . LYS A 1 160 ? 200.696 204.520 201.922 1.00 54.35 160 LYS A N 1
ATOM 566 C CA . LYS A 1 160 ? 200.073 204.515 203.242 1.00 55.54 160 LYS A CA 1
ATOM 567 C C . LYS A 1 160 ? 201.062 204.936 204.322 1.00 58.55 160 LYS A C 1
ATOM 568 O O . LYS A 1 160 ? 200.719 205.716 205.218 1.00 66.39 160 LYS A O 1
ATOM 574 N N . GLY A 1 161 ? 202.295 204.431 204.252 1.00 52.84 161 GLY A N 1
ATOM 575 C CA . GLY A 1 161 ? 203.299 204.820 205.229 1.00 54.67 161 GLY A CA 1
ATOM 576 C C . GLY A 1 161 ? 203.616 206.302 205.181 1.00 59.76 161 GLY A C 1
ATOM 577 O O . GLY A 1 161 ? 203.801 206.942 206.219 1.00 65.49 161 GLY A O 1
ATOM 578 N N . ASN A 1 162 ? 203.687 206.867 203.974 1.00 60.17 162 ASN A N 1
ATOM 579 C CA . ASN A 1 162 ? 203.939 208.298 203.843 1.00 55.17 162 ASN A CA 1
ATOM 580 C C . ASN A 1 162 ? 202.768 209.118 204.368 1.00 56.20 162 ASN A C 1
ATOM 581 O O . ASN A 1 162 ? 202.969 210.148 205.023 1.00 64.53 162 ASN A O 1
ATOM 586 N N . ILE A 1 163 ? 201.538 208.683 204.086 1.00 52.02 163 ILE A N 1
ATOM 587 C CA . ILE A 1 163 ? 200.363 209.402 204.572 1.00 52.59 163 ILE A CA 1
ATOM 588 C C . ILE A 1 163 ? 200.298 209.350 206.093 1.00 56.34 163 ILE A C 1
ATOM 589 O O . ILE A 1 163 ? 199.994 210.352 206.752 1.00 59.18 163 ILE A O 1
ATOM 594 N N . ASP A 1 164 ? 200.588 208.182 206.673 1.00 65.17 164 ASP A N 1
ATOM 595 C CA . ASP A 1 164 ? 200.549 208.041 208.125 1.00 60.75 164 ASP A CA 1
ATOM 596 C C . ASP A 1 164 ? 201.572 208.947 208.799 1.00 64.64 164 ASP A C 1
ATOM 597 O O . ASP A 1 164 ? 201.290 209.543 209.845 1.00 73.52 164 ASP A O 1
ATOM 602 N N . LYS A 1 165 ? 202.769 209.054 208.220 1.00 66.91 165 LYS A N 1
ATOM 603 C CA . LYS A 1 165 ? 203.808 209.891 208.812 1.00 66.97 165 LYS A CA 1
ATOM 604 C C . LYS A 1 165 ? 203.413 211.363 208.805 1.00 66.22 165 LYS A C 1
ATOM 605 O O . LYS A 1 165 ? 203.647 212.080 209.785 1.00 69.26 165 LYS A O 1
ATOM 611 N N . PHE A 1 166 ? 202.804 211.830 207.718 1.00 64.73 166 PHE A N 1
ATOM 612 C CA . PHE A 1 166 ? 202.487 213.242 207.554 1.00 64.41 166 PHE A CA 1
ATOM 613 C C . PHE A 1 166 ? 201.089 213.610 208.037 1.00 66.27 166 PHE A C 1
ATOM 614 O O . PHE A 1 166 ? 200.708 214.780 207.939 1.00 72.58 166 PHE A O 1
ATOM 622 N N . THR A 1 167 ? 200.319 212.649 208.552 1.00 68.09 167 THR A N 1
ATOM 623 C CA . THR A 1 167 ? 198.952 212.947 208.968 1.00 68.22 167 THR A CA 1
ATOM 624 C C . THR A 1 167 ? 198.922 213.897 210.161 1.00 72.62 167 THR A C 1
ATOM 625 O O . THR A 1 167 ? 198.169 214.879 210.160 1.00 74.15 167 THR A O 1
ATOM 629 N N . GLU A 1 168 ? 199.730 213.627 211.186 1.00 86.99 168 GLU A N 1
ATOM 630 C CA . GLU A 1 168 ? 199.736 214.433 212.400 1.00 90.59 168 GLU A CA 1
ATOM 631 C C . GLU A 1 168 ? 200.790 215.533 212.377 1.00 89.38 168 GLU A C 1
ATOM 632 O O . GLU A 1 168 ? 200.529 216.641 212.853 1.00 89.96 168 GLU A O 1
ATOM 638 N N . LYS A 1 169 ? 201.977 215.254 211.833 1.00 84.23 169 LYS A N 1
ATOM 639 C CA . LYS A 1 169 ? 203.040 216.251 211.808 1.00 86.12 169 LYS A CA 1
ATOM 640 C C . LYS A 1 169 ? 202.847 217.284 210.705 1.00 88.91 169 LYS A C 1
ATOM 641 O O . LYS A 1 169 ? 203.520 218.321 210.719 1.00 89.77 169 LYS A O 1
ATOM 647 N N . GLY A 1 170 ? 201.940 217.036 209.764 1.00 78.88 170 GLY A N 1
ATOM 648 C CA . GLY A 1 170 ? 201.724 217.948 208.660 1.00 73.54 170 GLY A CA 1
ATOM 649 C C . GLY A 1 170 ? 202.503 217.558 207.421 1.00 76.11 170 GLY A C 1
ATOM 650 O O . GLY A 1 170 ? 203.339 216.651 207.417 1.00 76.37 170 GLY A O 1
ATOM 651 N N . GLY A 1 171 ? 202.213 218.271 206.336 1.00 74.56 171 GLY A N 1
ATOM 652 C CA . GLY A 1 171 ? 202.868 217.996 205.073 1.00 70.51 171 GLY A CA 1
ATOM 653 C C . GLY A 1 171 ? 202.210 216.923 204.237 1.00 70.29 171 GLY A C 1
ATOM 654 O O . GLY A 1 171 ? 202.901 216.215 203.498 1.00 71.92 171 GLY A O 1
ATOM 655 N N . LEU A 1 172 ? 200.886 216.778 204.332 1.00 62.60 172 LEU A N 1
ATOM 656 C CA . LEU A 1 172 ? 200.185 215.779 203.535 1.00 59.51 172 LEU A CA 1
ATOM 657 C C . LEU A 1 172 ? 200.216 216.093 202.046 1.00 63.50 172 LEU A C 1
ATOM 658 O O . LEU A 1 172 ? 199.969 215.196 201.233 1.00 67.26 172 LEU A O 1
ATOM 663 N N . SER A 1 173 ? 200.499 217.343 201.670 1.00 60.34 173 SER A N 1
ATOM 664 C CA . SER A 1 173 ? 200.631 217.673 200.255 1.00 63.89 173 SER A CA 1
ATOM 665 C C . SER A 1 173 ? 201.778 216.908 199.610 1.00 63.11 173 SER A C 1
ATOM 666 O O . SER A 1 173 ? 201.748 216.647 198.402 1.00 66.48 173 SER A O 1
ATOM 669 N N . PHE A 1 174 ? 202.795 216.542 200.394 1.00 62.06 174 PHE A N 1
ATOM 670 C CA . PHE A 1 174 ? 203.872 215.708 199.871 1.00 63.34 174 PHE A CA 1
ATOM 671 C C . PHE A 1 174 ? 203.386 214.289 199.606 1.00 63.29 174 PHE A C 1
ATOM 672 O O . PHE A 1 174 ? 203.834 213.640 198.654 1.00 69.07 174 PHE A O 1
ATOM 680 N N . SER A 1 175 ? 202.476 213.787 200.445 1.00 54.22 175 SER A N 1
ATOM 681 C CA . SER A 1 175 ? 201.894 212.471 200.204 1.00 48.82 175 SER A CA 1
ATOM 682 C C . SER A 1 175 ? 201.083 212.461 198.916 1.00 53.05 175 SER A C 1
ATOM 683 O O . SER A 1 175 ? 201.113 211.481 198.162 1.00 61.51 175 SER A O 1
ATOM 686 N N . LEU A 1 176 ? 200.344 213.540 198.653 1.00 48.56 176 LEU A N 1
ATOM 687 C CA . LEU A 1 176 ? 199.640 213.662 197.381 1.00 48.81 176 LEU A CA 1
ATOM 688 C C . LEU A 1 176 ? 200.621 213.683 196.216 1.00 54.26 176 LEU A C 1
ATOM 689 O O . LEU A 1 176 ? 200.395 213.026 195.192 1.00 62.71 176 LEU A O 1
ATOM 694 N N . LEU A 1 177 ? 201.719 214.428 196.355 1.00 50.34 177 LEU A N 1
ATOM 695 C CA . LEU A 1 177 ? 202.725 214.471 195.299 1.00 49.07 177 LEU A CA 1
ATOM 696 C C . LEU A 1 177 ? 203.380 213.110 195.103 1.00 51.08 177 LEU A C 1
ATOM 697 O O . LEU A 1 177 ? 203.638 212.696 193.967 1.00 54.12 177 LEU A O 1
ATOM 702 N N . LEU A 1 178 ? 203.665 212.403 196.199 1.00 49.54 178 LEU A N 1
ATOM 703 C CA . LEU A 1 178 ? 204.252 211.071 196.087 1.00 47.98 178 LEU A CA 1
ATOM 704 C C . LEU A 1 178 ? 203.297 210.102 195.402 1.00 50.00 178 LEU A C 1
ATOM 705 O O . LEU A 1 178 ? 203.716 209.289 194.569 1.00 54.44 178 LEU A O 1
ATOM 710 N N . TRP A 1 179 ? 202.010 210.165 195.748 1.00 43.76 179 TRP A N 1
ATOM 711 C CA . TRP A 1 179 ? 201.024 209.302 195.106 1.00 40.45 179 TRP A CA 1
ATOM 712 C C . TRP A 1 179 ? 200.926 209.607 193.616 1.00 48.28 179 TRP A C 1
ATOM 713 O O . TRP A 1 179 ? 200.909 208.695 192.781 1.00 57.16 179 TRP A O 1
ATOM 724 N N . ALA A 1 180 ? 200.869 210.893 193.262 1.00 42.97 180 ALA A N 1
ATOM 725 C CA . ALA A 1 180 ? 200.786 211.272 191.855 1.00 43.44 180 ALA A CA 1
ATOM 726 C C . ALA A 1 180 ? 202.056 210.896 191.102 1.00 50.60 180 ALA A C 1
ATOM 727 O O . ALA A 1 180 ? 201.992 210.424 189.961 1.00 51.98 180 ALA A O 1
ATOM 729 N N . THR A 1 181 ? 203.221 211.104 191.722 1.00 47.06 181 THR A N 1
ATOM 730 C CA . THR A 1 181 ? 204.481 210.764 191.068 1.00 43.65 181 THR A CA 1
ATOM 731 C C . THR A 1 181 ? 204.604 209.261 190.849 1.00 45.38 181 THR A C 1
ATOM 732 O O . THR A 1 181 ? 205.030 208.817 189.776 1.00 52.48 181 THR A O 1
ATOM 736 N N . LEU A 1 182 ? 204.235 208.464 191.854 1.00 46.13 182 LEU A N 1
ATOM 737 C CA . LEU A 1 182 ? 204.283 207.013 191.702 1.00 47.09 182 LEU A CA 1
ATOM 738 C C . LEU A 1 182 ? 203.322 206.542 190.619 1.00 49.58 182 LEU A C 1
ATOM 739 O O . LEU A 1 182 ? 203.653 205.650 189.830 1.00 57.90 182 LEU A O 1
ATOM 744 N N . ASN A 1 183 ? 202.123 207.126 190.572 1.00 44.27 183 ASN A N 1
ATOM 745 C CA . ASN A 1 183 ? 201.187 206.804 189.500 1.00 46.73 183 ASN A CA 1
ATOM 746 C C . ASN A 1 183 ? 201.753 207.196 188.142 1.00 45.69 183 ASN A C 1
ATOM 747 O O . ASN A 1 183 ? 201.652 206.434 187.174 1.00 54.66 183 ASN A O 1
ATOM 752 N N . ALA A 1 184 ? 202.353 208.385 188.053 1.00 45.64 184 ALA A N 1
ATOM 753 C CA . ALA A 1 184 ? 202.915 208.843 186.786 1.00 46.20 184 ALA A CA 1
ATOM 754 C C . ALA A 1 184 ? 204.089 207.975 186.349 1.00 49.56 184 ALA A C 1
ATOM 755 O O . ALA A 1 184 ? 204.231 207.668 185.160 1.00 54.69 184 ALA A O 1
ATOM 757 N N . ALA A 1 185 ? 204.942 207.573 187.295 1.00 44.16 185 ALA A N 1
ATOM 758 C CA . ALA A 1 185 ? 206.156 206.840 186.943 1.00 38.34 185 ALA A CA 1
ATOM 759 C C . ALA A 1 185 ? 205.831 205.494 186.306 1.00 48.73 185 ALA A C 1
ATOM 760 O O . ALA A 1 185 ? 206.426 205.116 185.290 1.00 47.52 185 ALA A O 1
ATOM 762 N N . PHE A 1 186 ? 204.894 204.749 186.896 1.00 49.07 186 PHE A N 1
ATOM 763 C CA . PHE A 1 186 ? 204.523 203.454 186.333 1.00 45.36 186 PHE A CA 1
ATOM 764 C C . PHE A 1 186 ? 203.818 203.613 184.992 1.00 48.34 186 PHE A C 1
ATOM 765 O O . PHE A 1 186 ? 204.095 202.867 184.046 1.00 56.47 186 PHE A O 1
ATOM 773 N N . VAL A 1 187 ? 202.903 204.579 184.892 1.00 40.85 187 VAL A N 1
ATOM 774 C CA . VAL A 1 187 ? 202.185 204.797 183.642 1.00 43.11 187 VAL A CA 1
ATOM 775 C C . VAL A 1 187 ? 203.123 205.325 182.563 1.00 47.35 187 VAL A C 1
ATOM 776 O O . VAL A 1 187 ? 202.948 205.018 181.377 1.00 58.97 187 VAL A O 1
ATOM 780 N N . LEU A 1 188 ? 204.134 206.109 182.947 1.00 46.45 188 LEU A N 1
ATOM 781 C CA . LEU A 1 188 ? 205.106 206.601 181.974 1.00 47.06 188 LEU A CA 1
ATOM 782 C C . LEU A 1 188 ? 205.765 205.448 181.227 1.00 47.71 188 LEU A C 1
ATOM 783 O O . LEU A 1 188 ? 205.844 205.455 179.994 1.00 56.62 188 LEU A O 1
ATOM 788 N N . VAL A 1 189 ? 206.237 204.441 181.962 1.00 49.08 189 VAL A N 1
ATOM 789 C CA . VAL A 1 189 ? 206.833 203.273 181.322 1.00 47.31 189 VAL A CA 1
ATOM 790 C C . VAL A 1 189 ? 205.783 202.506 180.527 1.00 43.67 189 VAL A C 1
ATOM 791 O O . VAL A 1 189 ? 206.044 202.051 179.407 1.00 49.55 189 VAL A O 1
ATOM 795 N N . GLY A 1 190 ? 204.584 202.349 181.090 1.00 41.87 190 GLY A N 1
ATOM 796 C CA . GLY A 1 190 ? 203.539 201.615 180.394 1.00 38.68 190 GLY A CA 1
ATOM 797 C C . GLY A 1 190 ? 203.070 202.309 179.130 1.00 40.38 190 GLY A C 1
ATOM 798 O O . GLY A 1 190 ? 202.774 201.657 178.126 1.00 54.39 190 GLY A O 1
ATOM 799 N N . SER A 1 191 ? 202.988 203.639 179.162 1.00 41.93 191 SER A N 1
ATOM 800 C CA . SER A 1 191 ? 202.543 204.378 177.985 1.00 43.33 191 SER A CA 1
ATOM 801 C C . SER A 1 191 ? 203.626 204.439 176.915 1.00 44.00 191 SER A C 1
ATOM 802 O O . SER A 1 191 ? 203.320 204.397 175.718 1.00 57.50 191 SER A O 1
ATOM 805 N N . VAL A 1 192 ? 204.893 204.543 177.323 1.00 40.19 192 VAL A N 1
ATOM 806 C CA . VAL A 1 192 ? 205.981 204.663 176.355 1.00 45.73 192 VAL A CA 1
ATOM 807 C C . VAL A 1 192 ? 206.100 203.395 175.519 1.00 43.40 192 VAL A C 1
ATOM 808 O O . VAL A 1 192 ? 206.234 203.455 174.291 1.00 52.22 192 VAL A O 1
ATOM 812 N N . ILE A 1 193 ? 206.044 202.228 176.165 1.00 46.74 193 ILE A N 1
ATOM 813 C CA . ILE A 1 193 ? 206.190 200.974 175.433 1.00 40.91 193 ILE A CA 1
ATOM 814 C C . ILE A 1 193 ? 205.013 200.749 174.493 1.00 44.75 193 ILE A C 1
ATOM 815 O O . ILE A 1 193 ? 205.138 200.036 173.492 1.00 57.85 193 ILE A O 1
ATOM 820 N N . VAL A 1 194 ? 203.855 201.335 174.795 1.00 39.90 194 VAL A N 1
ATOM 821 C CA . VAL A 1 194 ? 202.706 201.192 173.908 1.00 41.38 194 VAL A CA 1
ATOM 822 C C . VAL A 1 194 ? 202.748 202.245 172.807 1.00 42.13 194 VAL A C 1
ATOM 823 O O . VAL A 1 194 ? 202.573 201.937 171.624 1.00 57.99 194 VAL A O 1
ATOM 827 N N . ALA A 1 195 ? 202.991 203.504 173.178 1.00 46.95 195 ALA A N 1
ATOM 828 C CA . ALA A 1 195 ? 202.926 204.585 172.200 1.00 45.00 195 ALA A CA 1
ATOM 829 C C . ALA A 1 195 ? 204.089 204.548 171.216 1.00 44.73 195 ALA A C 1
ATOM 830 O O . ALA A 1 195 ? 203.928 204.952 170.060 1.00 59.22 195 ALA A O 1
ATOM 832 N N . PHE A 1 196 ? 205.259 204.074 171.644 1.00 48.77 196 PHE A N 1
ATOM 833 C CA . PHE A 1 196 ? 206.457 204.160 170.818 1.00 49.15 196 PHE A CA 1
ATOM 834 C C . PHE A 1 196 ? 206.899 202.830 170.224 1.00 50.52 196 PHE A C 1
ATOM 835 O O . PHE A 1 196 ? 207.558 202.827 169.179 1.00 57.42 196 PHE A O 1
ATOM 843 N N . ILE A 1 197 ? 206.566 201.707 170.849 1.00 53.73 197 ILE A N 1
ATOM 844 C CA . ILE A 1 197 ? 207.054 200.402 170.413 1.00 51.27 197 ILE A CA 1
ATOM 845 C C . ILE A 1 197 ? 205.974 199.605 169.693 1.00 52.65 197 ILE A C 1
ATOM 846 O O . ILE A 1 197 ? 206.221 199.029 168.634 1.00 63.48 197 ILE A O 1
ATOM 851 N N . GLU A 1 198 ? 204.765 199.559 170.250 1.00 49.22 198 GLU A N 1
ATOM 852 C CA . GLU A 1 198 ? 203.689 198.744 169.687 1.00 50.27 198 GLU A CA 1
ATOM 853 C C . GLU A 1 198 ? 202.352 199.403 169.981 1.00 52.36 198 GLU A C 1
ATOM 854 O O . GLU A 1 198 ? 201.695 199.097 170.985 1.00 51.88 198 GLU A O 1
ATOM 860 N N . PRO A 1 199 ? 201.914 200.327 169.122 1.00 49.87 199 PRO A N 1
ATOM 861 C CA . PRO A 1 199 ? 200.610 200.977 169.340 1.00 44.48 199 PRO A CA 1
ATOM 862 C C . PRO A 1 199 ? 199.431 200.022 169.295 1.00 50.53 199 PRO A C 1
ATOM 863 O O . PRO A 1 199 ? 198.375 200.344 169.854 1.00 56.82 199 PRO A O 1
ATOM 867 N N . VAL A 1 200 ? 199.570 198.859 168.652 1.00 55.82 200 VAL A N 1
ATOM 868 C CA . VAL A 1 200 ? 198.457 197.921 168.573 1.00 52.68 200 VAL A CA 1
ATOM 869 C C . VAL A 1 200 ? 198.142 197.305 169.930 1.00 53.49 200 VAL A C 1
ATOM 870 O O . VAL A 1 200 ? 197.063 196.730 170.110 1.00 62.95 200 VAL A O 1
ATOM 874 N N . ALA A 1 201 ? 199.051 197.417 170.898 1.00 49.86 201 ALA A N 1
ATOM 875 C CA . ALA A 1 201 ? 198.811 196.902 172.239 1.00 49.05 201 ALA A CA 1
ATOM 876 C C . ALA A 1 201 ? 197.931 197.820 173.077 1.00 49.21 201 ALA A C 1
ATOM 877 O O . ALA A 1 201 ? 197.584 197.455 174.205 1.00 54.46 201 ALA A O 1
ATOM 879 N N . ALA A 1 202 ? 197.569 198.991 172.561 1.00 48.05 202 ALA A N 1
ATOM 880 C CA . ALA A 1 202 ? 196.718 199.909 173.302 1.00 47.92 202 ALA A CA 1
ATOM 881 C C . ALA A 1 202 ? 195.320 199.328 173.479 1.00 51.91 202 ALA A C 1
ATOM 882 O O . ALA A 1 202 ? 194.842 198.534 172.664 1.00 55.29 202 ALA A O 1
ATOM 884 N N . GLY A 1 203 ? 194.663 199.733 174.563 1.00 48.34 203 GLY A N 1
ATOM 885 C CA . GLY A 1 203 ? 193.336 199.234 174.849 1.00 45.23 203 GLY A CA 1
ATOM 886 C C . GLY A 1 203 ? 193.360 197.799 175.355 1.00 49.77 203 GLY A C 1
ATOM 887 O O . GLY A 1 203 ? 194.401 197.241 175.709 1.00 56.79 203 GLY A O 1
ATOM 888 N N . SER A 1 204 ? 192.168 197.200 175.387 1.00 48.30 204 SER A N 1
ATOM 889 C CA . SER A 1 204 ? 192.033 195.833 175.877 1.00 49.80 204 SER A CA 1
ATOM 890 C C . SER A 1 204 ? 192.523 194.806 174.866 1.00 53.22 204 SER A C 1
ATOM 891 O O . SER A 1 204 ? 192.929 193.706 175.256 1.00 55.88 204 SER A O 1
ATOM 894 N N . GLY A 1 205 ? 192.485 195.134 173.577 1.00 44.49 205 GLY A N 1
ATOM 895 C CA . GLY A 1 205 ? 192.774 194.177 172.535 1.00 48.91 205 GLY A CA 1
ATOM 896 C C . GLY A 1 205 ? 191.593 193.325 172.132 1.00 51.45 205 GLY A C 1
ATOM 897 O O . GLY A 1 205 ? 191.707 192.542 171.181 1.00 53.96 205 GLY A O 1
ATOM 898 N N . ILE A 1 206 ? 190.465 193.451 172.833 1.00 45.48 206 ILE A N 1
ATOM 899 C CA . ILE A 1 206 ? 189.263 192.710 172.451 1.00 47.24 206 ILE A CA 1
ATOM 900 C C . ILE A 1 206 ? 188.764 193.105 171.066 1.00 48.63 206 ILE A C 1
ATOM 901 O O . ILE A 1 206 ? 188.443 192.206 170.272 1.00 54.89 206 ILE A O 1
ATOM 906 N N . PRO A 1 207 ? 188.662 194.395 170.710 1.00 43.21 207 PRO A N 1
ATOM 907 C CA . PRO A 1 207 ? 188.262 194.721 169.330 1.00 40.79 207 PRO A CA 1
ATOM 908 C C . PRO A 1 207 ? 189.178 194.116 168.280 1.00 43.63 207 PRO A C 1
ATOM 909 O O . PRO A 1 207 ? 188.699 193.690 167.223 1.00 58.23 207 PRO A O 1
ATOM 913 N N . GLN A 1 208 ? 190.485 194.059 168.545 1.00 38.36 208 GLN A N 1
ATOM 914 C CA . GLN A 1 208 ? 191.402 193.439 167.595 1.00 42.98 208 GLN A CA 1
ATOM 915 C C . GLN A 1 208 ? 191.146 191.942 167.475 1.00 41.97 208 GLN A C 1
ATOM 916 O O . GLN A 1 208 ? 191.186 191.386 166.371 1.00 54.68 208 GLN A O 1
ATOM 922 N N . ILE A 1 209 ? 190.887 191.273 168.599 1.00 38.85 209 ILE A N 1
ATOM 923 C CA . ILE A 1 209 ? 190.591 189.845 168.558 1.00 37.20 209 ILE A CA 1
ATOM 924 C C . ILE A 1 209 ? 189.227 189.606 167.925 1.00 32.22 209 ILE A C 1
ATOM 925 O O . ILE A 1 209 ? 189.037 188.643 167.172 1.00 47.07 209 ILE A O 1
ATOM 930 N N . LYS A 1 210 ? 188.258 190.474 168.220 1.00 41.94 210 LYS A N 1
ATOM 931 C CA . LYS A 1 210 ? 186.965 190.398 167.549 1.00 39.18 210 LYS A CA 1
ATOM 932 C C . LYS A 1 210 ? 187.129 190.514 166.040 1.00 40.29 210 LYS A C 1
ATOM 933 O O . LYS A 1 210 ? 186.470 189.797 165.279 1.00 59.98 210 LYS A O 1
ATOM 939 N N . CYS A 1 211 ? 188.006 191.414 165.591 1.00 37.94 211 CYS A N 1
ATOM 940 C CA . CYS A 1 211 ? 188.285 191.533 164.164 1.00 44.50 211 CYS A CA 1
ATOM 941 C C . CYS A 1 211 ? 188.978 190.287 163.626 1.00 42.33 211 CYS A C 1
ATOM 942 O O . CYS A 1 211 ? 188.660 189.821 162.527 1.00 50.23 211 CYS A O 1
ATOM 945 N N . PHE A 1 212 ? 189.930 189.735 164.384 1.00 36.02 212 PHE A N 1
ATOM 946 C CA . PHE A 1 212 ? 190.653 188.555 163.918 1.00 39.92 212 PHE A CA 1
ATOM 947 C C . PHE A 1 212 ? 189.721 187.362 163.755 1.00 45.03 212 PHE A C 1
ATOM 948 O O . PHE A 1 212 ? 189.815 186.621 162.770 1.00 49.53 212 PHE A O 1
ATOM 956 N N . LEU A 1 213 ? 188.817 187.154 164.715 1.00 43.45 213 LEU A N 1
ATOM 957 C CA . LEU A 1 213 ? 187.838 186.082 164.577 1.00 33.98 213 LEU A CA 1
ATOM 958 C C . LEU A 1 213 ? 186.774 186.431 163.547 1.00 39.65 213 LEU A C 1
ATOM 959 O O . LEU A 1 213 ? 186.146 185.532 162.976 1.00 58.88 213 LEU A O 1
ATOM 964 N N . ASN A 1 214 ? 186.556 187.724 163.297 1.00 33.74 214 ASN A N 1
ATOM 965 C CA . ASN A 1 214 ? 185.703 188.134 162.187 1.00 32.79 214 ASN A CA 1
ATOM 966 C C . ASN A 1 214 ? 186.327 187.802 160.839 1.00 40.91 214 ASN A C 1
ATOM 967 O O . ASN A 1 214 ? 185.616 187.768 159.830 1.00 51.01 214 ASN A O 1
ATOM 972 N N . GLY A 1 215 ? 187.636 187.560 160.800 1.00 37.68 215 GLY A N 1
ATOM 973 C CA . GLY A 1 215 ? 188.326 187.202 159.580 1.00 30.56 215 GLY A CA 1
ATOM 974 C C . GLY A 1 215 ? 189.218 188.274 158.993 1.00 38.66 215 GLY A C 1
ATOM 975 O O . GLY A 1 215 ? 189.854 188.023 157.964 1.00 50.90 215 GLY A O 1
ATOM 976 N N . VAL A 1 216 ? 189.296 189.450 159.611 1.00 43.90 216 VAL A N 1
ATOM 977 C CA . VAL A 1 216 ? 190.104 190.558 159.112 1.00 41.43 216 VAL A CA 1
ATOM 978 C C . VAL A 1 216 ? 191.318 190.720 160.018 1.00 38.28 216 VAL A C 1
ATOM 979 O O . VAL A 1 216 ? 191.194 190.692 161.248 1.00 51.27 216 VAL A O 1
ATOM 983 N N . LYS A 1 217 ? 192.492 190.867 159.409 1.00 47.27 217 LYS A N 1
ATOM 984 C CA . LYS A 1 217 ? 193.749 190.935 160.145 1.00 46.75 217 LYS A CA 1
ATOM 985 C C . LYS A 1 217 ? 194.139 192.388 160.388 1.00 43.21 217 LYS A C 1
ATOM 986 O O . LYS A 1 217 ? 194.383 193.140 159.438 1.00 57.27 217 LYS A O 1
ATOM 992 N N . ILE A 1 218 ? 194.197 192.778 161.657 1.00 42.87 218 ILE A N 1
ATOM 993 C CA . ILE A 1 218 ? 194.822 194.035 162.057 1.00 43.98 218 ILE A CA 1
ATOM 994 C C . ILE A 1 218 ? 196.317 193.761 162.172 1.00 44.96 218 ILE A C 1
ATOM 995 O O . ILE A 1 218 ? 196.707 192.748 162.768 1.00 54.87 218 ILE A O 1
ATOM 1000 N N . PRO A 1 219 ? 197.183 194.597 161.600 1.00 49.16 219 PRO A N 1
ATOM 1001 C CA . PRO A 1 219 ? 198.622 194.304 161.646 1.00 48.00 219 PRO A CA 1
ATOM 1002 C C . PRO A 1 219 ? 199.145 194.206 163.073 1.00 45.21 219 PRO A C 1
ATOM 1003 O O . PRO A 1 219 ? 198.734 194.957 163.961 1.00 56.68 219 PRO A O 1
ATOM 1007 N N . HIS A 1 220 ? 200.047 193.245 163.284 1.00 48.08 220 HIS A N 1
ATOM 1008 C CA . HIS A 1 220 ? 200.818 193.074 164.515 1.00 44.77 220 HIS A CA 1
ATOM 1009 C C . HIS A 1 220 ? 199.975 192.612 165.700 1.00 45.61 220 HIS A C 1
ATOM 1010 O O . HIS A 1 220 ? 200.384 192.792 166.851 1.00 61.68 220 HIS A O 1
ATOM 1017 N N . VAL A 1 221 ? 198.804 192.018 165.460 1.00 41.50 221 VAL A N 1
ATOM 1018 C CA . VAL A 1 221 ? 197.960 191.589 166.575 1.00 46.92 221 VAL A CA 1
ATOM 1019 C C . VAL A 1 221 ? 198.572 190.394 167.295 1.00 45.75 221 VAL A C 1
ATOM 1020 O O . VAL A 1 221 ? 198.530 190.311 168.528 1.00 50.68 221 VAL A O 1
ATOM 1024 N N . VAL A 1 222 ? 199.146 189.453 166.550 1.00 47.78 222 VAL A N 1
ATOM 1025 C CA . VAL A 1 222 ? 199.555 188.179 167.130 1.00 53.67 222 VAL A CA 1
ATOM 1026 C C . VAL A 1 222 ? 201.069 188.034 167.074 1.00 51.42 222 VAL A C 1
ATOM 1027 O O . VAL A 1 222 ? 201.595 186.920 166.972 1.00 58.44 222 VAL A O 1
ATOM 1031 N N . ARG A 1 223 ? 201.777 189.154 167.143 1.00 45.66 223 ARG A N 1
ATOM 1032 C CA . ARG A 1 223 ? 203.230 189.141 167.194 1.00 46.70 223 ARG A CA 1
ATOM 1033 C C . ARG A 1 223 ? 203.705 188.984 168.633 1.00 41.30 223 ARG A C 1
ATOM 1034 O O . ARG A 1 223 ? 203.008 189.352 169.582 1.00 49.94 223 ARG A O 1
ATOM 1042 N N . LEU A 1 224 ? 204.907 188.423 168.786 1.00 38.79 224 LEU A N 1
ATOM 1043 C CA . LEU A 1 224 ? 205.455 188.197 170.120 1.00 40.84 224 LEU A CA 1
ATOM 1044 C C . LEU A 1 224 ? 205.669 189.510 170.862 1.00 49.12 224 LEU A C 1
ATOM 1045 O O . LEU A 1 224 ? 205.407 189.599 172.067 1.00 52.51 224 LEU A O 1
ATOM 1050 N N . LYS A 1 225 ? 206.150 190.540 170.160 1.00 47.17 225 LYS A N 1
ATOM 1051 C CA . LYS A 1 225 ? 206.362 191.835 170.797 1.00 42.75 225 LYS A CA 1
ATOM 1052 C C . LYS A 1 225 ? 205.053 192.413 171.319 1.00 48.81 225 LYS A C 1
ATOM 1053 O O . LYS A 1 225 ? 205.026 193.054 172.376 1.00 53.32 225 LYS A O 1
ATOM 1059 N N . THR A 1 226 ? 203.954 192.193 170.593 1.00 51.07 226 THR A N 1
ATOM 1060 C CA . THR A 1 226 ? 202.656 192.680 171.049 1.00 47.41 226 THR A CA 1
ATOM 1061 C C . THR A 1 226 ? 202.257 192.033 172.370 1.00 39.41 226 THR A C 1
ATOM 1062 O O . THR A 1 226 ? 201.745 192.709 173.270 1.00 47.61 226 THR A O 1
ATOM 1066 N N . LEU A 1 227 ? 202.486 190.726 172.506 1.00 41.30 227 LEU A N 1
ATOM 1067 C CA . LEU A 1 227 ? 202.152 190.037 173.749 1.00 42.71 227 LEU A CA 1
ATOM 1068 C C . LEU A 1 227 ? 202.979 190.568 174.913 1.00 45.54 227 LEU A C 1
ATOM 1069 O O . LEU A 1 227 ? 202.458 190.789 176.012 1.00 55.19 227 LEU A O 1
ATOM 1074 N N . VAL A 1 228 ? 204.278 190.774 174.688 1.00 44.21 228 VAL A N 1
ATOM 1075 C CA . VAL A 1 228 ? 205.156 191.252 175.754 1.00 42.22 228 VAL A CA 1
ATOM 1076 C C . VAL A 1 228 ? 204.732 192.644 176.205 1.00 46.30 228 VAL A C 1
ATOM 1077 O O . VAL A 1 228 ? 204.659 192.933 177.406 1.00 45.96 228 VAL A O 1
ATOM 1081 N N . ILE A 1 229 ? 204.439 193.526 175.248 1.00 42.80 229 ILE A N 1
ATOM 1082 C CA . ILE A 1 229 ? 203.993 194.872 175.590 1.00 40.10 229 ILE A CA 1
ATOM 1083 C C . ILE A 1 229 ? 202.623 194.830 176.256 1.00 44.94 229 ILE A C 1
ATOM 1084 O O . ILE A 1 229 ? 202.353 195.584 177.199 1.00 55.12 229 ILE A O 1
ATOM 1089 N N . LYS A 1 230 ? 201.738 193.952 175.780 1.00 48.04 230 LYS A N 1
ATOM 1090 C CA . LYS A 1 230 ? 200.398 193.859 176.354 1.00 45.50 230 LYS A CA 1
ATOM 1091 C C . LYS A 1 230 ? 200.451 193.416 177.811 1.00 45.53 230 LYS A C 1
ATOM 1092 O O . LYS A 1 230 ? 199.784 193.998 178.674 1.00 55.15 230 LYS A O 1
ATOM 1098 N N . VAL A 1 231 ? 201.239 192.380 178.103 1.00 45.19 231 VAL A N 1
ATOM 1099 C CA . VAL A 1 231 ? 201.333 191.878 179.470 1.00 47.15 231 VAL A CA 1
ATOM 1100 C C . VAL A 1 231 ? 202.045 192.887 180.363 1.00 48.76 231 VAL A C 1
ATOM 1101 O O . VAL A 1 231 ? 201.586 193.196 181.468 1.00 57.38 231 VAL A O 1
ATOM 1105 N N . SER A 1 232 ? 203.181 193.412 179.900 1.00 46.40 232 SER A N 1
ATOM 1106 C CA . SER A 1 232 ? 203.900 194.415 180.681 1.00 43.89 232 SER A CA 1
ATOM 1107 C C . SER A 1 232 ? 203.086 195.694 180.818 1.00 44.09 232 SER A C 1
ATOM 1108 O O . SER A 1 232 ? 203.067 196.315 181.887 1.00 48.34 232 SER A O 1
ATOM 1111 N N . GLY A 1 233 ? 202.409 196.106 179.744 1.00 47.33 233 GLY A N 1
ATOM 1112 C CA . GLY A 1 233 ? 201.643 197.339 179.792 1.00 41.94 233 GLY A CA 1
ATOM 1113 C C . GLY A 1 233 ? 200.479 197.278 180.762 1.00 42.53 233 GLY A C 1
ATOM 1114 O O . GLY A 1 233 ? 200.223 198.234 181.497 1.00 45.07 233 GLY A O 1
ATOM 1115 N N . VAL A 1 234 ? 199.754 196.158 180.775 1.00 43.96 234 VAL A N 1
ATOM 1116 C CA . VAL A 1 234 ? 198.598 196.044 181.659 1.00 40.61 234 VAL A CA 1
ATOM 1117 C C . VAL A 1 234 ? 199.039 196.006 183.118 1.00 45.76 234 VAL A C 1
ATOM 1118 O O . VAL A 1 234 ? 198.345 196.524 184.001 1.00 56.82 234 VAL A O 1
ATOM 1122 N N . ILE A 1 235 ? 200.193 195.397 183.398 1.00 40.26 235 ILE A N 1
ATOM 1123 C CA . ILE A 1 235 ? 200.721 195.403 184.759 1.00 41.92 235 ILE A CA 1
ATOM 1124 C C . ILE A 1 235 ? 201.056 196.826 185.187 1.00 42.56 235 ILE A C 1
ATOM 1125 O O . ILE A 1 235 ? 200.669 197.276 186.271 1.00 50.78 235 ILE A O 1
ATOM 1130 N N . LEU A 1 236 ? 201.762 197.564 184.328 1.00 37.42 236 LEU A N 1
ATOM 1131 C CA . LEU A 1 236 ? 202.118 198.940 184.655 1.00 38.30 236 LEU A CA 1
ATOM 1132 C C . LEU A 1 236 ? 200.885 199.833 184.714 1.00 38.19 236 LEU A C 1
ATOM 1133 O O . LEU A 1 236 ? 200.833 200.780 185.506 1.00 46.75 236 LEU A O 1
ATOM 1138 N N . SER A 1 237 ? 199.887 199.554 183.873 1.00 39.55 237 SER A N 1
ATOM 1139 C CA . SER A 1 237 ? 198.657 200.340 183.903 1.00 38.94 237 SER A CA 1
ATOM 1140 C C . SER A 1 237 ? 197.904 200.145 185.213 1.00 44.20 237 SER A C 1
ATOM 1141 O O . SER A 1 237 ? 197.436 201.116 185.819 1.00 47.82 237 SER A O 1
ATOM 1144 N N . VAL A 1 238 ? 197.774 198.896 185.665 1.00 48.14 238 VAL A N 1
ATOM 1145 C CA . VAL A 1 238 ? 197.051 198.626 186.904 1.00 44.90 238 VAL A CA 1
ATOM 1146 C C . VAL A 1 238 ? 197.846 199.125 188.105 1.00 43.12 238 VAL A C 1
ATOM 1147 O O . VAL A 1 238 ? 197.301 199.775 189.005 1.00 51.91 238 VAL A O 1
ATOM 1151 N N . VAL A 1 239 ? 199.148 198.830 188.137 1.00 39.91 239 VAL A N 1
ATOM 1152 C CA . VAL A 1 239 ? 199.999 199.329 189.214 1.00 48.62 239 VAL A CA 1
ATOM 1153 C C . VAL A 1 239 ? 200.097 200.847 189.155 1.00 52.42 239 VAL A C 1
ATOM 1154 O O . VAL A 1 239 ? 200.260 201.511 190.186 1.00 55.79 239 VAL A O 1
ATOM 1158 N N . GLY A 1 240 ? 199.967 201.423 187.962 1.00 44.54 240 GLY A N 1
ATOM 1159 C CA . GLY A 1 240 ? 199.993 202.862 187.801 1.00 38.27 240 GLY A CA 1
ATOM 1160 C C . GLY A 1 240 ? 198.783 203.591 188.337 1.00 45.61 240 GLY A C 1
ATOM 1161 O O . GLY A 1 240 ? 198.754 204.823 188.289 1.00 57.27 240 GLY A O 1
ATOM 1162 N N . GLY A 1 241 ? 197.779 202.870 188.830 1.00 44.07 241 GLY A N 1
ATOM 1163 C CA . GLY A 1 241 ? 196.633 203.493 189.460 1.00 44.15 241 GLY A CA 1
ATOM 1164 C C . GLY A 1 241 ? 195.547 203.962 188.522 1.00 50.20 241 GLY A C 1
ATOM 1165 O O . GLY A 1 241 ? 194.617 204.640 188.972 1.00 60.34 241 GLY A O 1
ATOM 1166 N N . LEU A 1 242 ? 195.629 203.629 187.238 1.00 46.61 242 LEU A N 1
ATOM 1167 C CA . LEU A 1 242 ? 194.596 204.031 186.297 1.00 50.50 242 LEU A CA 1
ATOM 1168 C C . LEU A 1 242 ? 193.291 203.297 186.589 1.00 48.90 242 LEU A C 1
ATOM 1169 O O . LEU A 1 242 ? 193.284 202.166 187.080 1.00 49.54 242 LEU A O 1
ATOM 1174 N N . ALA A 1 243 ? 192.176 203.958 186.282 1.00 47.02 243 ALA A N 1
ATOM 1175 C CA . ALA A 1 243 ? 190.862 203.356 186.473 1.00 44.83 243 ALA A CA 1
ATOM 1176 C C . ALA A 1 243 ? 190.607 202.314 185.393 1.00 41.11 243 ALA A C 1
ATOM 1177 O O . ALA A 1 243 ? 189.767 202.515 184.511 1.00 49.67 243 ALA A O 1
ATOM 1179 N N . VAL A 1 244 ? 191.332 201.196 185.456 1.00 42.32 244 VAL A N 1
ATOM 1180 C CA . VAL A 1 244 ? 191.334 200.188 184.405 1.00 42.79 244 VAL A CA 1
ATOM 1181 C C . VAL A 1 244 ? 191.259 198.804 185.038 1.00 42.91 244 VAL A C 1
ATOM 1182 O O . VAL A 1 244 ? 191.282 198.649 186.260 1.00 48.27 244 VAL A O 1
ATOM 1186 N N . GLY A 1 245 ? 191.163 197.796 184.182 1.00 46.44 245 GLY A N 1
ATOM 1187 C CA . GLY A 1 245 ? 191.156 196.418 184.627 1.00 41.34 245 GLY A CA 1
ATOM 1188 C C . GLY A 1 245 ? 192.120 195.579 183.816 1.00 46.69 245 GLY A C 1
ATOM 1189 O O . GLY A 1 245 ? 192.438 195.890 182.669 1.00 46.42 245 GLY A O 1
ATOM 1190 N N . LYS A 1 246 ? 192.588 194.500 184.438 1.00 47.81 246 LYS A N 1
ATOM 1191 C CA . LYS A 1 246 ? 193.533 193.587 183.809 1.00 50.26 246 LYS A CA 1
ATOM 1192 C C . LYS A 1 246 ? 192.869 192.347 183.225 1.00 53.95 246 LYS A C 1
ATOM 1193 O O . LYS A 1 246 ? 193.557 191.524 182.612 1.00 60.46 246 LYS A O 1
ATOM 1199 N N . GLU A 1 247 ? 191.556 192.193 183.398 1.00 58.72 247 GLU A N 1
ATOM 1200 C CA . GLU A 1 247 ? 190.878 190.994 182.917 1.00 52.43 247 GLU A CA 1
ATOM 1201 C C . GLU A 1 247 ? 190.704 191.021 181.403 1.00 58.63 247 GLU A C 1
ATOM 1202 O O . GLU A 1 247 ? 190.859 189.991 180.737 1.00 66.52 247 GLU A O 1
ATOM 1208 N N . GLY A 1 248 ? 190.378 192.184 180.847 1.00 49.36 248 GLY A N 1
ATOM 1209 C CA . GLY A 1 248 ? 190.146 192.331 179.428 1.00 41.68 248 GLY A CA 1
ATOM 1210 C C . GLY A 1 248 ? 191.319 191.962 178.536 1.00 54.65 248 GLY A C 1
ATOM 1211 O O . GLY A 1 248 ? 191.160 191.223 177.559 1.00 50.65 248 GLY A O 1
ATOM 1212 N N . PRO A 1 249 ? 192.520 192.470 178.840 1.00 54.14 249 PRO A N 1
ATOM 1213 C CA . PRO A 1 249 ? 193.689 192.135 178.009 1.00 43.22 249 PRO A CA 1
ATOM 1214 C C . PRO A 1 249 ? 194.032 190.654 177.974 1.00 43.85 249 PRO A C 1
ATOM 1215 O O . PRO A 1 249 ? 194.819 190.248 177.109 1.00 51.70 249 PRO A O 1
ATOM 1219 N N . MET A 1 250 ? 193.484 189.841 178.880 1.00 43.97 250 MET A N 1
ATOM 1220 C CA . MET A 1 250 ? 193.776 188.411 178.860 1.00 40.13 250 MET A CA 1
ATOM 1221 C C . MET A 1 250 ? 193.290 187.754 177.575 1.00 48.51 250 MET A C 1
ATOM 1222 O O . MET A 1 250 ? 193.879 186.765 177.123 1.00 41.99 250 MET A O 1
ATOM 1227 N N . ILE A 1 251 ? 192.217 188.278 176.980 1.00 48.27 251 ILE A N 1
ATOM 1228 C CA . ILE A 1 251 ? 191.702 187.713 175.734 1.00 42.98 251 ILE A CA 1
ATOM 1229 C C . ILE A 1 251 ? 192.726 187.873 174.617 1.00 46.81 251 ILE A C 1
ATOM 1230 O O . ILE A 1 251 ? 193.005 186.931 173.865 1.00 43.84 251 ILE A O 1
ATOM 1235 N N . HIS A 1 252 ? 193.302 189.071 174.492 1.00 44.65 252 HIS A N 1
ATOM 1236 C CA . HIS A 1 252 ? 194.335 189.293 173.485 1.00 40.07 252 HIS A CA 1
ATOM 1237 C C . HIS A 1 252 ? 195.570 188.446 173.770 1.00 38.71 252 HIS A C 1
ATOM 1238 O O . HIS A 1 252 ? 196.158 187.864 172.852 1.00 43.87 252 HIS A O 1
ATOM 1245 N N . SER A 1 253 ? 195.971 188.358 175.041 1.00 42.36 253 SER A N 1
ATOM 1246 C CA . SER A 1 253 ? 197.169 187.601 175.390 1.00 43.70 253 SER A CA 1
ATOM 1247 C C . SER A 1 253 ? 197.018 186.127 175.038 1.00 44.58 253 SER A C 1
ATOM 1248 O O . SER A 1 253 ? 197.957 185.504 174.529 1.00 46.38 253 SER A O 1
ATOM 1251 N N . GLY A 1 254 ? 195.845 185.551 175.304 1.00 39.85 254 GLY A N 1
ATOM 1252 C CA . GLY A 1 254 ? 195.619 184.160 174.946 1.00 33.52 254 GLY A CA 1
ATOM 1253 C C . GLY A 1 254 ? 195.658 183.928 173.448 1.00 41.74 254 GLY A C 1
ATOM 1254 O O . GLY A 1 254 ? 196.137 182.891 172.983 1.00 42.15 254 GLY A O 1
ATOM 1255 N N . SER A 1 255 ? 195.148 184.888 172.673 1.00 41.87 255 SER A N 1
ATOM 1256 C CA . SER A 1 255 ? 195.141 184.744 171.220 1.00 32.84 255 SER A CA 1
ATOM 1257 C C . SER A 1 255 ? 196.556 184.727 170.654 1.00 38.51 255 SER A C 1
ATOM 1258 O O . SER A 1 255 ? 196.862 183.935 169.755 1.00 46.25 255 SER A O 1
ATOM 1261 N N . VAL A 1 256 ? 197.432 185.599 171.160 1.00 35.73 256 VAL A N 1
ATOM 1262 C CA . VAL A 1 256 ? 198.806 185.644 170.666 1.00 39.19 256 VAL A CA 1
ATOM 1263 C C . VAL A 1 256 ? 199.525 184.337 170.969 1.00 39.83 256 VAL A C 1
ATOM 1264 O O . VAL A 1 256 ? 200.270 183.812 170.132 1.00 48.64 256 VAL A O 1
ATOM 1268 N N . ILE A 1 257 ? 199.321 183.795 172.171 1.00 34.16 257 ILE A N 1
ATOM 1269 C CA . ILE A 1 257 ? 199.907 182.501 172.511 1.00 41.03 257 ILE A CA 1
ATOM 1270 C C . ILE A 1 257 ? 199.379 181.422 171.576 1.00 48.54 257 ILE A C 1
ATOM 1271 O O . ILE A 1 257 ? 200.137 180.574 171.090 1.00 48.60 257 ILE A O 1
ATOM 1276 N N . ALA A 1 258 ? 198.073 181.441 171.306 1.00 44.08 258 ALA A N 1
ATOM 1277 C CA . ALA A 1 258 ? 197.476 180.442 170.427 1.00 36.43 258 ALA A CA 1
ATOM 1278 C C . ALA A 1 258 ? 198.035 180.534 169.013 1.00 47.61 258 ALA A C 1
ATOM 1279 O O . ALA A 1 258 ? 198.327 179.510 168.384 1.00 50.37 258 ALA A O 1
ATOM 1281 N N . ALA A 1 259 ? 198.192 181.752 168.495 1.00 44.25 259 ALA A N 1
ATOM 1282 C CA . ALA A 1 259 ? 198.661 181.942 167.130 1.00 37.84 259 ALA A CA 1
ATOM 1283 C C . ALA A 1 259 ? 200.152 181.687 166.965 1.00 40.31 259 ALA A C 1
ATOM 1284 O O . ALA A 1 259 ? 200.617 181.565 165.828 1.00 50.62 259 ALA A O 1
ATOM 1286 N N . GLY A 1 260 ? 200.910 181.611 168.055 1.00 42.90 260 GLY A N 1
ATOM 1287 C CA . GLY A 1 260 ? 202.336 181.370 167.954 1.00 41.12 260 GLY A CA 1
ATOM 1288 C C . GLY A 1 260 ? 202.750 179.967 168.344 1.00 42.72 260 GLY A C 1
ATOM 1289 O O . GLY A 1 260 ? 203.617 179.367 167.702 1.00 56.20 260 GLY A O 1
ATOM 1290 N N . ILE A 1 261 ? 202.137 179.437 169.403 1.00 42.01 261 ILE A N 1
ATOM 1291 C CA . ILE A 1 261 ? 202.463 178.087 169.857 1.00 49.37 261 ILE A CA 1
ATOM 1292 C C . ILE A 1 261 ? 202.046 177.061 168.812 1.00 53.79 261 ILE A C 1
ATOM 1293 O O . ILE A 1 261 ? 202.765 176.088 168.550 1.00 53.09 261 ILE A O 1
ATOM 1298 N N . SER A 1 262 ? 200.886 177.270 168.186 1.00 47.64 262 SER A N 1
ATOM 1299 C CA . SER A 1 262 ? 200.373 176.316 167.211 1.00 42.37 262 SER A CA 1
ATOM 1300 C C . SER A 1 262 ? 201.254 176.213 165.973 1.00 48.52 262 SER A C 1
ATOM 1301 O O . SER A 1 262 ? 201.211 175.189 165.283 1.00 52.15 262 SER A O 1
ATOM 1304 N N . GLN A 1 263 ? 202.040 177.243 165.671 1.00 44.26 263 GLN A N 1
ATOM 1305 C CA . GLN A 1 263 ? 202.935 177.208 164.523 1.00 40.65 263 GLN A CA 1
ATOM 1306 C C . GLN A 1 263 ? 204.254 176.509 164.818 1.00 42.11 263 GLN A C 1
ATOM 1307 O O . GLN A 1 263 ? 204.981 176.172 163.877 1.00 52.88 263 GLN A O 1
ATOM 1313 N N . GLY A 1 264 ? 204.574 176.278 166.089 1.00 50.20 264 GLY A N 1
ATOM 1314 C CA . GLY A 1 264 ? 205.819 175.621 166.445 1.00 49.60 264 GLY A CA 1
ATOM 1315 C C . GLY A 1 264 ? 207.060 176.384 166.043 1.00 59.26 264 GLY A C 1
ATOM 1316 O O . GLY A 1 264 ? 208.091 175.769 165.756 1.00 61.92 264 GLY A O 1
ATOM 1317 N N . ARG A 1 265 ? 206.994 177.711 166.023 1.00 59.68 265 ARG A N 1
ATOM 1318 C CA . ARG A 1 265 ? 208.121 178.531 165.596 1.00 52.46 265 ARG A CA 1
ATOM 1319 C C . ARG A 1 265 ? 207.897 179.950 166.098 1.00 54.51 265 ARG A C 1
ATOM 1320 O O . ARG A 1 265 ? 206.795 180.317 166.513 1.00 54.44 265 ARG A O 1
ATOM 1328 N N . SER A 1 266 ? 208.965 180.744 166.055 1.00 58.00 266 SER A N 1
ATOM 1329 C CA . SER A 1 266 ? 208.910 182.158 166.413 1.00 57.17 266 SER A CA 1
ATOM 1330 C C . SER A 1 266 ? 209.561 182.960 165.296 1.00 54.49 266 SER A C 1
ATOM 1331 O O . SER A 1 266 ? 210.787 182.935 165.143 1.00 60.45 266 SER A O 1
ATOM 1334 N N . THR A 1 267 ? 208.742 183.666 164.515 1.00 50.42 267 THR A N 1
ATOM 1335 C CA . THR A 1 267 ? 209.278 184.513 163.454 1.00 53.89 267 THR A CA 1
ATOM 1336 C C . THR A 1 267 ? 210.084 185.672 164.027 1.00 61.78 267 THR A C 1
ATOM 1337 O O . THR A 1 267 ? 211.143 186.024 163.493 1.00 63.75 267 THR A O 1
ATOM 1341 N N . SER A 1 268 ? 209.599 186.275 165.116 1.00 56.79 268 SER A N 1
ATOM 1342 C CA . SER A 1 268 ? 210.295 187.412 165.711 1.00 51.10 268 SER A CA 1
ATOM 1343 C C . SER A 1 268 ? 211.673 187.016 166.226 1.00 53.28 268 SER A C 1
ATOM 1344 O O . SER A 1 268 ? 212.647 187.757 166.048 1.00 61.29 268 SER A O 1
ATOM 1347 N N . LEU A 1 269 ? 211.777 185.854 166.865 1.00 56.70 269 LEU A N 1
ATOM 1348 C CA . LEU A 1 269 ? 213.043 185.375 167.403 1.00 57.71 269 LEU A CA 1
ATOM 1349 C C . LEU A 1 269 ? 213.856 184.581 166.391 1.00 61.94 269 LEU A C 1
ATOM 1350 O O . LEU A 1 269 ? 214.967 184.150 166.717 1.00 65.04 269 LEU A O 1
ATOM 1355 N N . LYS A 1 270 ? 213.333 184.385 165.178 1.00 64.92 270 LYS A N 1
ATOM 1356 C CA . LYS A 1 270 ? 214.013 183.624 164.129 1.00 64.59 270 LYS A CA 1
ATOM 1357 C C . LYS A 1 270 ? 214.402 182.231 164.618 1.00 67.98 270 LYS A C 1
ATOM 1358 O O . LYS A 1 270 ? 215.485 181.721 164.322 1.00 74.50 270 LYS A O 1
ATOM 1364 N N . ARG A 1 271 ? 213.506 181.608 165.380 1.00 70.16 271 ARG A N 1
ATOM 1365 C CA . ARG A 1 271 ? 213.707 180.263 165.902 1.00 70.23 271 ARG A CA 1
ATOM 1366 C C . ARG A 1 271 ? 212.605 179.367 165.357 1.00 73.23 271 ARG A C 1
ATOM 1367 O O . ARG A 1 271 ? 211.421 179.610 165.612 1.00 76.14 271 ARG A O 1
ATOM 1375 N N . ASP A 1 272 ? 212.994 178.337 164.612 1.00 71.10 272 ASP A N 1
ATOM 1376 C CA . ASP A 1 272 ? 212.053 177.415 163.985 1.00 70.21 272 ASP A CA 1
ATOM 1377 C C . ASP A 1 272 ? 212.235 176.034 164.602 1.00 69.67 272 ASP A C 1
ATOM 1378 O O . ASP A 1 272 ? 213.230 175.353 164.332 1.00 72.76 272 ASP A O 1
ATOM 1383 N N . PHE A 1 273 ? 211.278 175.626 165.429 1.00 61.65 273 PHE A N 1
ATOM 1384 C CA . PHE A 1 273 ? 211.227 174.252 165.904 1.00 59.26 273 PHE A CA 1
ATOM 1385 C C . PHE A 1 273 ? 210.502 173.402 164.869 1.00 67.91 273 PHE A C 1
ATOM 1386 O O . PHE A 1 273 ? 209.417 173.763 164.406 1.00 71.99 273 PHE A O 1
ATOM 1394 N N . LYS A 1 274 ? 211.104 172.271 164.503 1.00 71.31 274 LYS A N 1
ATOM 1395 C CA . LYS A 1 274 ? 210.621 171.468 163.380 1.00 69.93 274 LYS A CA 1
ATOM 1396 C C . LYS A 1 274 ? 209.396 170.643 163.785 1.00 70.00 274 LYS A C 1
ATOM 1397 O O . LYS A 1 274 ? 209.350 169.421 163.650 1.00 73.68 274 LYS A O 1
ATOM 1403 N N . ILE A 1 275 ? 208.385 171.351 164.293 1.00 59.22 275 ILE A N 1
ATOM 1404 C CA . ILE A 1 275 ? 207.129 170.749 164.720 1.00 60.96 275 ILE A CA 1
ATOM 1405 C C . ILE A 1 275 ? 205.977 171.649 164.294 1.00 58.60 275 ILE A C 1
ATOM 1406 O O . ILE A 1 275 ? 206.146 172.849 164.065 1.00 61.42 275 ILE A O 1
ATOM 1411 N N . PHE A 1 276 ? 204.793 171.042 164.183 1.00 56.61 276 PHE A N 1
ATOM 1412 C CA . PHE A 1 276 ? 203.542 171.758 163.920 1.00 56.43 276 PHE A CA 1
ATOM 1413 C C . PHE A 1 276 ? 203.570 172.510 162.591 1.00 57.63 276 PHE A C 1
ATOM 1414 O O . PHE A 1 276 ? 202.891 173.526 162.429 1.00 56.68 276 PHE A O 1
ATOM 1422 N N . GLU A 1 277 ? 204.359 172.024 161.630 1.00 63.99 277 GLU A N 1
ATOM 1423 C CA . GLU A 1 277 ? 204.386 172.657 160.315 1.00 61.49 277 GLU A CA 1
ATOM 1424 C C . GLU A 1 277 ? 203.067 172.471 159.573 1.00 61.40 277 GLU A C 1
ATOM 1425 O O . GLU A 1 277 ? 202.740 173.269 158.687 1.00 66.96 277 GLU A O 1
ATOM 1431 N N . TYR A 1 278 ? 202.305 171.430 159.916 1.00 55.00 278 TYR A N 1
ATOM 1432 C CA . TYR A 1 278 ? 201.019 171.196 159.266 1.00 50.68 278 TYR A CA 1
ATOM 1433 C C . TYR A 1 278 ? 200.024 172.312 159.556 1.00 51.54 278 TYR A C 1
ATOM 1434 O O . TYR A 1 278 ? 199.145 172.588 158.731 1.00 58.69 278 TYR A O 1
ATOM 1443 N N . PHE A 1 279 ? 200.144 172.966 160.708 1.00 48.28 279 PHE A N 1
ATOM 1444 C CA . PHE A 1 279 ? 199.169 173.952 161.151 1.00 42.68 279 PHE A CA 1
ATOM 1445 C C . PHE A 1 279 ? 199.525 175.372 160.734 1.00 46.34 279 PHE A C 1
ATOM 1446 O O . PHE A 1 279 ? 198.884 176.320 161.198 1.00 51.01 279 PHE A O 1
ATOM 1454 N N . ARG A 1 280 ? 200.525 175.542 159.871 1.00 47.44 280 ARG A N 1
ATOM 1455 C CA . ARG A 1 280 ? 200.934 176.872 159.417 1.00 46.00 280 ARG A CA 1
ATOM 1456 C C . ARG A 1 280 ? 200.049 177.309 158.249 1.00 40.00 280 ARG A C 1
ATOM 1457 O O . ARG A 1 280 ? 200.471 177.419 157.097 1.00 45.08 280 ARG A O 1
ATOM 1465 N N . ARG A 1 281 ? 198.785 177.562 158.581 1.00 42.19 281 ARG A N 1
ATOM 1466 C CA . ARG A 1 281 ? 197.806 178.028 157.611 1.00 37.25 281 ARG A CA 1
ATOM 1467 C C . ARG A 1 281 ? 196.730 178.809 158.350 1.00 42.60 281 ARG A C 1
ATOM 1468 O O . ARG A 1 281 ? 196.548 178.657 159.560 1.00 52.18 281 ARG A O 1
ATOM 1476 N N . ASP A 1 282 ? 196.016 179.651 157.599 1.00 48.39 282 ASP A N 1
ATOM 1477 C CA . ASP A 1 282 ? 195.032 180.538 158.213 1.00 48.60 282 ASP A CA 1
ATOM 1478 C C . ASP A 1 282 ? 193.847 179.771 158.786 1.00 47.09 282 ASP A C 1
ATOM 1479 O O . ASP A 1 282 ? 193.257 180.206 159.782 1.00 54.01 282 ASP A O 1
ATOM 1484 N N . THR A 1 283 ? 193.475 178.646 158.173 1.00 47.07 283 THR A N 1
ATOM 1485 C CA . THR A 1 283 ? 192.340 177.874 158.671 1.00 47.03 283 THR A CA 1
ATOM 1486 C C . THR A 1 283 ? 192.610 177.341 160.072 1.00 51.42 283 THR A C 1
ATOM 1487 O O . THR A 1 283 ? 191.757 177.436 160.961 1.00 59.15 283 THR A O 1
ATOM 1491 N N . GLU A 1 284 ? 193.800 176.778 160.289 1.00 46.28 284 GLU A N 1
ATOM 1492 C CA . GLU A 1 284 ? 194.139 176.263 161.611 1.00 44.80 284 GLU A CA 1
ATOM 1493 C C . GLU A 1 284 ? 194.394 177.394 162.599 1.00 45.10 284 GLU A C 1
ATOM 1494 O O . GLU A 1 284 ? 193.987 177.310 163.764 1.00 47.59 284 GLU A O 1
ATOM 1500 N N . LYS A 1 285 ? 195.060 178.462 162.152 1.00 40.42 285 LYS A N 1
ATOM 1501 C CA . LYS A 1 285 ? 195.433 179.539 163.065 1.00 33.19 285 LYS A CA 1
ATOM 1502 C C . LYS A 1 285 ? 194.207 180.218 163.662 1.00 32.06 285 LYS A C 1
ATOM 1503 O O . LYS A 1 285 ? 194.171 180.496 164.866 1.00 46.56 285 LYS A O 1
ATOM 1509 N N . ARG A 1 286 ? 193.191 180.492 162.840 1.00 44.92 286 ARG A N 1
ATOM 1510 C CA . ARG A 1 286 ? 191.989 181.138 163.357 1.00 39.89 286 ARG A CA 1
ATOM 1511 C C . ARG A 1 286 ? 191.257 180.234 164.340 1.00 39.62 286 ARG A C 1
ATOM 1512 O O . ARG A 1 286 ? 190.686 180.711 165.327 1.00 56.46 286 ARG A O 1
ATOM 1520 N N . ASP A 1 287 ? 191.255 178.925 164.080 1.00 41.02 287 ASP A N 1
ATOM 1521 C CA . ASP A 1 287 ? 190.641 177.989 165.014 1.00 42.00 287 ASP A CA 1
ATOM 1522 C C . ASP A 1 287 ? 191.371 177.991 166.352 1.00 42.15 287 ASP A C 1
ATOM 1523 O O . ASP A 1 287 ? 190.737 177.973 167.413 1.00 51.38 287 ASP A O 1
ATOM 1528 N N . PHE A 1 288 ? 192.705 178.015 166.320 1.00 42.24 288 PHE A N 1
ATOM 1529 C CA . PHE A 1 288 ? 193.475 178.032 167.558 1.00 42.51 288 PHE A CA 1
ATOM 1530 C C . PHE A 1 288 ? 193.317 179.359 168.291 1.00 40.36 288 PHE A C 1
ATOM 1531 O O . PHE A 1 288 ? 193.237 179.384 169.524 1.00 47.53 288 PHE A O 1
ATOM 1539 N N . VAL A 1 289 ? 193.260 180.468 167.550 1.00 36.07 289 VAL A N 1
ATOM 1540 C CA . VAL A 1 289 ? 193.072 181.776 168.175 1.00 35.93 289 VAL A CA 1
ATOM 1541 C C . VAL A 1 289 ? 191.736 181.826 168.906 1.00 42.33 289 VAL A C 1
ATOM 1542 O O . VAL A 1 289 ? 191.626 182.414 169.989 1.00 48.16 289 VAL A O 1
ATOM 1546 N N . SER A 1 290 ? 190.705 181.199 168.336 1.00 41.64 290 SER A N 1
ATOM 1547 C CA . SER A 1 290 ? 189.421 181.122 169.023 1.00 36.35 290 SER A CA 1
ATOM 1548 C C . SER A 1 290 ? 189.550 180.358 170.335 1.00 39.96 290 SER A C 1
ATOM 1549 O O . SER A 1 290 ? 188.935 180.730 171.341 1.00 51.01 290 SER A O 1
ATOM 1552 N N . ALA A 1 291 ? 190.346 179.287 170.344 1.00 34.19 291 ALA A N 1
ATOM 1553 C CA . ALA A 1 291 ? 190.641 178.597 171.595 1.00 36.81 291 ALA A CA 1
ATOM 1554 C C . ALA A 1 291 ? 191.430 179.493 172.541 1.00 32.71 291 ALA A C 1
ATOM 1555 O O . ALA A 1 291 ? 191.188 179.495 173.753 1.00 47.00 291 ALA A O 1
ATOM 1557 N N . GLY A 1 292 ? 192.386 180.256 172.005 1.00 38.38 292 GLY A N 1
ATOM 1558 C CA . GLY A 1 292 ? 193.147 181.169 172.842 1.00 34.08 292 GLY A CA 1
ATOM 1559 C C . GLY A 1 292 ? 192.299 182.286 173.417 1.00 32.31 292 GLY A C 1
ATOM 1560 O O . GLY A 1 292 ? 192.427 182.633 174.593 1.00 44.57 292 GLY A O 1
ATOM 1561 N N . ALA A 1 293 ? 191.426 182.871 172.593 1.00 37.64 293 ALA A N 1
ATOM 1562 C CA . ALA A 1 293 ? 190.530 183.913 173.084 1.00 34.95 293 ALA A CA 1
ATOM 1563 C C . ALA A 1 293 ? 189.569 183.362 174.130 1.00 38.49 293 ALA A C 1
ATOM 1564 O O . ALA A 1 293 ? 189.282 184.027 175.133 1.00 42.36 293 ALA A O 1
ATOM 1566 N N . ALA A 1 294 ? 189.056 182.150 173.908 1.00 44.83 294 ALA A N 1
ATOM 1567 C CA . ALA A 1 294 ? 188.196 181.516 174.901 1.00 36.19 294 ALA A CA 1
ATOM 1568 C C . ALA A 1 294 ? 188.961 181.228 176.186 1.00 40.58 294 ALA A C 1
ATOM 1569 O O . ALA A 1 294 ? 188.429 181.404 177.287 1.00 44.53 294 ALA A O 1
ATOM 1571 N N . ALA A 1 295 ? 190.211 180.775 176.063 1.00 31.46 295 ALA A N 1
ATOM 1572 C CA . ALA A 1 295 ? 191.035 180.543 177.244 1.00 28.60 295 ALA A CA 1
ATOM 1573 C C . ALA A 1 295 ? 191.278 181.832 178.016 1.00 38.20 295 ALA A C 1
ATOM 1574 O O . ALA A 1 295 ? 191.368 181.810 179.248 1.00 43.66 295 ALA A O 1
ATOM 1576 N N . GLY A 1 296 ? 191.391 182.960 177.313 1.00 38.29 296 GLY A N 1
ATOM 1577 C CA . GLY A 1 296 ? 191.555 184.232 177.995 1.00 35.73 296 GLY A CA 1
ATOM 1578 C C . GLY A 1 296 ? 190.323 184.637 178.782 1.00 40.04 296 GLY A C 1
ATOM 1579 O O . GLY A 1 296 ? 190.432 185.161 179.893 1.00 45.57 296 GLY A O 1
ATOM 1580 N N . VAL A 1 297 ? 189.136 184.407 178.215 1.00 46.66 297 VAL A N 1
ATOM 1581 C CA . VAL A 1 297 ? 187.901 184.728 178.927 1.00 36.75 297 VAL A CA 1
ATOM 1582 C C . VAL A 1 297 ? 187.764 183.861 180.170 1.00 34.34 297 VAL A C 1
ATOM 1583 O O . VAL A 1 297 ? 187.392 184.345 181.246 1.00 54.67 297 VAL A O 1
ATOM 1587 N N . SER A 1 298 ? 188.058 182.565 180.042 1.00 39.47 298 SER A N 1
ATOM 1588 C CA . SER A 1 298 ? 187.928 181.661 181.181 1.00 42.47 298 SER A CA 1
ATOM 1589 C C . SER A 1 298 ? 188.892 182.037 182.298 1.00 41.42 298 SER A C 1
ATOM 1590 O O . SER A 1 298 ? 188.528 182.000 183.478 1.00 53.78 298 SER A O 1
ATOM 1593 N N . ALA A 1 299 ? 190.127 182.397 181.949 1.00 43.01 299 ALA A N 1
ATOM 1594 C CA . ALA A 1 299 ? 191.077 182.835 182.966 1.00 37.30 299 ALA A CA 1
ATOM 1595 C C . ALA A 1 299 ? 190.651 184.160 183.587 1.00 40.70 299 ALA A C 1
ATOM 1596 O O . ALA A 1 299 ? 190.824 184.371 184.792 1.00 49.06 299 ALA A O 1
ATOM 1598 N N . ALA A 1 300 ? 190.092 185.065 182.782 1.00 42.41 300 ALA A N 1
ATOM 1599 C CA . ALA A 1 300 ? 189.749 186.390 183.288 1.00 43.58 300 ALA A CA 1
ATOM 1600 C C . ALA A 1 300 ? 188.591 186.337 184.277 1.00 45.00 300 ALA A C 1
ATOM 1601 O O . ALA A 1 300 ? 188.602 187.047 185.289 1.00 49.45 300 ALA A O 1
ATOM 1603 N N . PHE A 1 301 ? 187.583 185.507 184.008 1.00 43.28 301 PHE A N 1
ATOM 1604 C CA . PHE A 1 301 ? 186.350 185.531 184.781 1.00 42.76 301 PHE A CA 1
ATOM 1605 C C . PHE A 1 301 ? 185.986 184.197 185.416 1.00 45.04 301 PHE A C 1
ATOM 1606 O O . PHE A 1 301 ? 184.962 184.122 186.106 1.00 57.86 301 PHE A O 1
ATOM 1614 N N . GLY A 1 302 ? 186.783 183.153 185.221 1.00 45.03 302 GLY A N 1
ATOM 1615 C CA . GLY A 1 302 ? 186.384 181.839 185.700 1.00 49.60 302 GLY A CA 1
ATOM 1616 C C . GLY A 1 302 ? 185.137 181.321 185.019 1.00 55.87 302 GLY A C 1
ATOM 1617 O O . GLY A 1 302 ? 184.302 180.674 185.663 1.00 63.76 302 GLY A O 1
ATOM 1618 N N . ALA A 1 303 ? 184.991 181.593 183.724 1.00 52.18 303 ALA A N 1
ATOM 1619 C CA . ALA A 1 303 ? 183.807 181.216 182.953 1.00 50.53 303 ALA A CA 1
ATOM 1620 C C . ALA A 1 303 ? 184.240 180.470 181.697 1.00 54.19 303 ALA A C 1
ATOM 1621 O O . ALA A 1 303 ? 184.264 181.035 180.597 1.00 61.49 303 ALA A O 1
ATOM 1623 N N . PRO A 1 304 ? 184.608 179.193 181.834 1.00 51.99 304 PRO A N 1
ATOM 1624 C CA . PRO A 1 304 ? 185.006 178.414 180.646 1.00 48.36 304 PRO A CA 1
ATOM 1625 C C . PRO A 1 304 ? 183.925 178.325 179.585 1.00 48.01 304 PRO A C 1
ATOM 1626 O O . PRO A 1 304 ? 184.230 178.405 178.389 1.00 59.06 304 PRO A O 1
ATOM 1630 N N . VAL A 1 305 ? 182.663 178.162 179.987 1.00 42.79 305 VAL A N 1
ATOM 1631 C CA . VAL A 1 305 ? 181.583 178.113 179.008 1.00 49.57 305 VAL A CA 1
ATOM 1632 C C . VAL A 1 305 ? 181.359 179.489 178.398 1.00 46.96 305 VAL A C 1
ATOM 1633 O O . VAL A 1 305 ? 181.078 179.615 177.200 1.00 44.06 305 VAL A O 1
ATOM 1637 N N . GLY A 1 306 ? 181.474 180.542 179.210 1.00 50.29 306 GLY A N 1
ATOM 1638 C CA . GLY A 1 306 ? 181.397 181.890 178.677 1.00 44.59 306 GLY A CA 1
ATOM 1639 C C . GLY A 1 306 ? 182.496 182.189 177.678 1.00 47.64 306 GLY A C 1
ATOM 1640 O O . GLY A 1 306 ? 182.285 182.942 176.724 1.00 59.59 306 GLY A O 1
ATOM 1641 N N . GLY A 1 307 ? 183.682 181.614 177.884 1.00 38.86 307 GLY A N 1
ATOM 1642 C CA . GLY A 1 307 ? 184.746 181.768 176.907 1.00 44.04 307 GLY A CA 1
ATOM 1643 C C . GLY A 1 307 ? 184.425 181.098 175.587 1.00 42.18 307 GLY A C 1
ATOM 1644 O O . GLY A 1 307 ? 184.709 181.642 174.517 1.00 51.39 307 GLY A O 1
ATOM 1645 N N . VAL A 1 308 ? 183.829 179.906 175.644 1.00 41.18 308 VAL A N 1
ATOM 1646 C CA . VAL A 1 308 ? 183.458 179.195 174.423 1.00 43.54 308 VAL A CA 1
ATOM 1647 C C . VAL A 1 308 ? 182.443 180.005 173.629 1.00 45.61 308 VAL A C 1
ATOM 1648 O O . VAL A 1 308 ? 182.566 180.167 172.410 1.00 48.18 308 VAL A O 1
ATOM 1652 N N . LEU A 1 309 ? 181.428 180.535 174.313 1.00 42.15 309 LEU A N 1
ATOM 1653 C CA . LEU A 1 309 ? 180.383 181.279 173.622 1.00 45.69 309 LEU A CA 1
ATOM 1654 C C . LEU A 1 309 ? 180.896 182.607 173.084 1.00 43.30 309 LEU A C 1
ATOM 1655 O O . LEU A 1 309 ? 180.365 183.114 172.089 1.00 49.84 309 LEU A O 1
ATOM 1660 N N . PHE A 1 310 ? 181.910 183.190 173.724 1.00 41.41 310 PHE A N 1
ATOM 1661 C CA . PHE A 1 310 ? 182.527 184.395 173.179 1.00 37.63 310 PHE A CA 1
ATOM 1662 C C . PHE A 1 310 ? 183.186 184.107 171.836 1.00 43.18 310 PHE A C 1
ATOM 1663 O O . PHE A 1 310 ? 182.986 184.841 170.862 1.00 56.30 310 PHE A O 1
ATOM 1671 N N . SER A 1 311 ? 183.975 183.033 171.765 1.00 39.19 311 SER A N 1
ATOM 1672 C CA . SER A 1 311 ? 184.631 182.682 170.510 1.00 45.91 311 SER A CA 1
ATOM 1673 C C . SER A 1 311 ? 183.618 182.237 169.463 1.00 43.51 311 SER A C 1
ATOM 1674 O O . SER A 1 311 ? 183.779 182.529 168.272 1.00 54.54 311 SER A O 1
ATOM 1677 N N . LEU A 1 312 ? 182.571 181.524 169.885 1.00 41.19 312 LEU A N 1
ATOM 1678 C CA . LEU A 1 312 ? 181.524 181.125 168.951 1.00 36.48 312 LEU A CA 1
ATOM 1679 C C . LEU A 1 312 ? 180.785 182.338 168.400 1.00 32.15 312 LEU A C 1
ATOM 1680 O O . LEU A 1 312 ? 180.441 182.377 167.213 1.00 38.95 312 LEU A O 1
ATOM 1685 N N . GLU A 1 313 ? 180.521 183.332 169.250 1.00 40.37 313 GLU A N 1
ATOM 1686 C CA . GLU A 1 313 ? 179.861 184.551 168.789 1.00 40.91 313 GLU A CA 1
ATOM 1687 C C . GLU A 1 313 ? 180.722 185.297 167.778 1.00 47.25 313 GLU A C 1
ATOM 1688 O O . GLU A 1 313 ? 180.227 185.762 166.746 1.00 59.77 313 GLU A O 1
ATOM 1694 N N . GLU A 1 314 ? 182.019 185.427 168.064 1.00 45.89 314 GLU A N 1
ATOM 1695 C CA . GLU A 1 314 ? 182.888 186.211 167.193 1.00 45.54 314 GLU A CA 1
ATOM 1696 C C . GLU A 1 314 ? 183.193 185.470 165.898 1.00 42.84 314 GLU A C 1
ATOM 1697 O O . GLU A 1 314 ? 183.225 186.078 164.823 1.00 49.19 314 GLU A O 1
ATOM 1703 N N . GLY A 1 315 ? 183.430 184.160 165.981 1.00 36.52 315 GLY A N 1
ATOM 1704 C CA . GLY A 1 315 ? 183.635 183.385 164.768 1.00 37.34 315 GLY A CA 1
ATOM 1705 C C . GLY A 1 315 ? 182.402 183.364 163.885 1.00 48.91 315 GLY A C 1
ATOM 1706 O O . GLY A 1 315 ? 182.487 183.582 162.674 1.00 59.68 315 GLY A O 1
ATOM 1707 N N . ALA A 1 316 ? 181.237 183.115 164.489 1.00 49.13 316 ALA A N 1
ATOM 1708 C CA . ALA A 1 316 ? 179.955 183.099 163.781 1.00 45.02 316 ALA A CA 1
ATOM 1709 C C . ALA A 1 316 ? 180.009 182.193 162.554 1.00 46.87 316 ALA A C 1
ATOM 1710 O O . ALA A 1 316 ? 179.486 182.520 161.487 1.00 58.44 316 ALA A O 1
ATOM 1712 N N . SER A 1 317 ? 180.651 181.041 162.708 1.00 39.57 317 SER A N 1
ATOM 1713 C CA . SER A 1 317 ? 180.880 180.128 161.603 1.00 46.58 317 SER A CA 1
ATOM 1714 C C . SER A 1 317 ? 179.895 178.964 161.655 1.00 43.92 317 SER A C 1
ATOM 1715 O O . SER A 1 317 ? 178.990 178.911 162.492 1.00 45.64 317 SER A O 1
ATOM 1718 N N . PHE A 1 318 ? 180.069 178.026 160.728 1.00 42.42 318 PHE A N 1
ATOM 1719 C CA . PHE A 1 318 ? 179.316 176.783 160.775 1.00 40.42 318 PHE A CA 1
ATOM 1720 C C . PHE A 1 318 ? 179.684 176.012 162.034 1.00 42.19 318 PHE A C 1
ATOM 1721 O O . PHE A 1 318 ? 180.828 176.057 162.495 1.00 50.90 318 PHE A O 1
ATOM 1729 N N . TRP A 1 319 ? 178.707 175.309 162.600 1.00 40.51 319 TRP A N 1
ATOM 1730 C CA . TRP A 1 319 ? 178.959 174.551 163.817 1.00 39.43 319 TRP A CA 1
ATOM 1731 C C . TRP A 1 319 ? 180.012 173.481 163.566 1.00 34.76 319 TRP A C 1
ATOM 1732 O O . TRP A 1 319 ? 179.847 172.621 162.696 1.00 51.27 319 TRP A O 1
ATOM 1743 N N . ASN A 1 320 ? 181.097 173.541 164.332 1.00 34.12 320 ASN A N 1
ATOM 1744 C CA . ASN A 1 320 ? 182.191 172.579 164.253 1.00 42.05 320 ASN A CA 1
ATOM 1745 C C . ASN A 1 320 ? 182.277 171.911 165.621 1.00 40.04 320 ASN A C 1
ATOM 1746 O O . ASN A 1 320 ? 182.808 172.494 166.571 1.00 56.50 320 ASN A O 1
ATOM 1751 N N . GLN A 1 321 ? 181.742 170.692 165.715 1.00 37.10 321 GLN A N 1
ATOM 1752 C CA . GLN A 1 321 ? 181.644 170.017 167.006 1.00 39.48 321 GLN A CA 1
ATOM 1753 C C . GLN A 1 321 ? 183.020 169.755 167.602 1.00 37.09 321 GLN A C 1
ATOM 1754 O O . GLN A 1 321 ? 183.243 169.971 168.799 1.00 45.79 321 GLN A O 1
ATOM 1760 N N . PHE A 1 322 ? 183.961 169.288 166.780 1.00 49.05 322 PHE A N 1
ATOM 1761 C CA . PHE A 1 322 ? 185.284 168.947 167.292 1.00 47.93 322 PHE A CA 1
ATOM 1762 C C . PHE A 1 322 ? 186.081 170.195 167.649 1.00 50.65 322 PHE A C 1
ATOM 1763 O O . PHE A 1 322 ? 186.866 170.182 168.604 1.00 58.12 322 PHE A O 1
ATOM 1771 N N . LEU A 1 323 ? 185.901 171.280 166.894 1.00 29.99 323 LEU A N 1
ATOM 1772 C CA . LEU A 1 323 ? 186.556 172.534 167.253 1.00 30.64 323 LEU A CA 1
ATOM 1773 C C . LEU A 1 323 ? 185.983 173.104 168.543 1.00 34.44 323 LEU A C 1
ATOM 1774 O O . LEU A 1 323 ? 186.735 173.549 169.418 1.00 48.99 323 LEU A O 1
ATOM 1779 N N . THR A 1 324 ? 184.655 173.096 168.682 1.00 34.88 324 THR A N 1
ATOM 1780 C CA . THR A 1 324 ? 184.035 173.598 169.904 1.00 31.73 324 THR A CA 1
ATOM 1781 C C . THR A 1 324 ? 184.442 172.761 171.109 1.00 33.63 324 THR A C 1
ATOM 1782 O O . THR A 1 324 ? 184.636 173.292 172.209 1.00 50.92 324 THR A O 1
ATOM 1786 N N . TRP A 1 325 ? 184.572 171.447 170.922 1.00 43.44 325 TRP A N 1
ATOM 1787 C CA . TRP A 1 325 ? 185.046 170.585 172.000 1.00 47.06 325 TRP A CA 1
ATOM 1788 C C . TRP A 1 325 ? 186.484 170.922 172.381 1.00 47.63 325 TRP A C 1
ATOM 1789 O O . TRP A 1 325 ? 186.834 170.926 173.566 1.00 51.70 325 TRP A O 1
ATOM 1800 N N . ARG A 1 326 ? 187.331 171.208 171.389 1.00 43.79 326 ARG A N 1
ATOM 1801 C CA . ARG A 1 326 ? 188.700 171.625 171.681 1.00 40.87 326 ARG A CA 1
ATOM 1802 C C . ARG A 1 326 ? 188.737 173.012 172.313 1.00 41.61 326 ARG A C 1
ATOM 1803 O O . ARG A 1 326 ? 189.566 173.276 173.192 1.00 47.24 326 ARG A O 1
ATOM 1811 N N . ILE A 1 327 ? 187.864 173.916 171.864 1.00 42.07 327 ILE A N 1
ATOM 1812 C CA . ILE A 1 327 ? 187.801 175.250 172.455 1.00 33.96 327 ILE A CA 1
ATOM 1813 C C . ILE A 1 327 ? 187.408 175.164 173.924 1.00 33.09 327 ILE A C 1
ATOM 1814 O O . ILE A 1 327 ? 187.980 175.851 174.778 1.00 45.22 327 ILE A O 1
ATOM 1819 N N . PHE A 1 328 ? 186.424 174.319 174.240 1.00 42.29 328 PHE A N 1
ATOM 1820 C CA . PHE A 1 328 ? 186.057 174.100 175.635 1.00 40.79 328 PHE A CA 1
ATOM 1821 C C . PHE A 1 328 ? 187.193 173.435 176.400 1.00 41.55 328 PHE A C 1
ATOM 1822 O O . PHE A 1 328 ? 187.370 173.675 177.600 1.00 46.83 328 PHE A O 1
ATOM 1830 N N . PHE A 1 329 ? 187.966 172.586 175.722 1.00 43.30 329 PHE A N 1
ATOM 1831 C CA . PHE A 1 329 ? 189.115 171.943 176.350 1.00 37.19 329 PHE A CA 1
ATOM 1832 C C . PHE A 1 329 ? 190.140 172.977 176.800 1.00 44.09 329 PHE A C 1
ATOM 1833 O O . PHE A 1 329 ? 190.699 172.880 177.898 1.00 48.73 329 PHE A O 1
ATOM 1841 N N . ALA A 1 330 ? 190.403 173.979 175.956 1.00 40.06 330 ALA A N 1
ATOM 1842 C CA . ALA A 1 330 ? 191.350 175.028 176.321 1.00 31.05 330 ALA A CA 1
ATOM 1843 C C . ALA A 1 330 ? 190.802 175.915 177.433 1.00 35.91 330 ALA A C 1
ATOM 1844 O O . ALA A 1 330 ? 191.547 176.320 178.332 1.00 47.26 330 ALA A O 1
ATOM 1846 N N . SER A 1 331 ? 189.507 176.239 177.382 1.00 35.42 331 SER A N 1
ATOM 1847 C CA . SER A 1 331 ? 188.913 177.085 178.414 1.00 30.67 331 SER A CA 1
ATOM 1848 C C . SER A 1 331 ? 188.938 176.403 179.774 1.00 33.77 331 SER A C 1
ATOM 1849 O O . SER A 1 331 ? 189.237 177.038 180.792 1.00 52.98 331 SER A O 1
ATOM 1852 N N . MET A 1 332 ? 188.611 175.111 179.811 1.00 44.59 332 MET A N 1
ATOM 1853 C CA . MET A 1 332 ? 188.650 174.362 181.062 1.00 43.97 332 MET A CA 1
ATOM 1854 C C . MET A 1 332 ? 190.058 174.300 181.638 1.00 39.67 332 MET A C 1
ATOM 1855 O O . MET A 1 332 ? 190.249 174.486 182.845 1.00 53.70 332 MET A O 1
ATOM 1860 N N . ILE A 1 333 ? 191.056 174.044 180.793 1.00 37.13 333 ILE A N 1
ATOM 1861 C CA . ILE A 1 333 ? 192.429 173.962 181.279 1.00 35.91 333 ILE A CA 1
ATOM 1862 C C . ILE A 1 333 ? 192.923 175.330 181.734 1.00 35.38 333 ILE A C 1
ATOM 1863 O O . ILE A 1 333 ? 193.639 175.443 182.736 1.00 48.70 333 ILE A O 1
ATOM 1868 N N . SER A 1 334 ? 192.545 176.389 181.015 1.00 36.59 334 SER A N 1
ATOM 1869 C CA . SER A 1 334 ? 193.028 177.726 181.350 1.00 38.18 334 SER A CA 1
ATOM 1870 C C . SER A 1 334 ? 192.572 178.148 182.741 1.00 41.73 334 SER A C 1
ATOM 1871 O O . SER A 1 334 ? 193.366 178.659 183.538 1.00 52.61 334 SER A O 1
ATOM 1874 N N . THR A 1 335 ? 191.290 177.944 183.052 1.00 44.23 335 THR A N 1
ATOM 1875 C CA . THR A 1 335 ? 190.792 178.330 184.367 1.00 41.10 335 THR A CA 1
ATOM 1876 C C . THR A 1 335 ? 191.289 177.388 185.457 1.00 47.38 335 THR A C 1
ATOM 1877 O O . THR A 1 335 ? 191.438 177.804 186.611 1.00 52.50 335 THR A O 1
ATOM 1881 N N . PHE A 1 336 ? 191.547 176.122 185.118 1.00 40.23 336 PHE A N 1
ATOM 1882 C CA . PHE A 1 336 ? 192.104 175.196 186.098 1.00 45.55 336 PHE A CA 1
ATOM 1883 C C . PHE A 1 336 ? 193.565 175.510 186.390 1.00 42.83 336 PHE A C 1
ATOM 1884 O O . PHE A 1 336 ? 194.001 175.448 187.545 1.00 49.69 336 PHE A O 1
ATOM 1892 N N . THR A 1 337 ? 194.340 175.837 185.352 1.00 42.61 337 THR A N 1
ATOM 1893 C CA . THR A 1 337 ? 195.745 176.179 185.552 1.00 40.89 337 THR A CA 1
ATOM 1894 C C . THR A 1 337 ? 195.886 177.430 186.409 1.00 40.09 337 THR A C 1
ATOM 1895 O O . THR A 1 337 ? 196.741 177.490 187.300 1.00 51.99 337 THR A O 1
ATOM 1899 N N . LEU A 1 338 ? 195.052 178.440 186.154 1.00 43.64 338 LEU A N 1
ATOM 1900 C CA . LEU A 1 338 ? 195.057 179.632 186.994 1.00 42.29 338 LEU A CA 1
ATOM 1901 C C . LEU A 1 338 ? 194.678 179.292 188.430 1.00 42.02 338 LEU A C 1
ATOM 1902 O O . LEU A 1 338 ? 195.300 179.785 189.377 1.00 51.99 338 LEU A O 1
ATOM 1907 N N . ASN A 1 339 ? 193.656 178.453 188.608 1.00 48.30 339 ASN A N 1
ATOM 1908 C CA . ASN A 1 339 ? 193.240 178.053 189.949 1.00 51.08 339 ASN A CA 1
ATOM 1909 C C . ASN A 1 339 ? 194.329 177.250 190.651 1.00 46.93 339 ASN A C 1
ATOM 1910 O O . ASN A 1 339 ? 194.606 177.461 191.837 1.00 50.72 339 ASN A O 1
ATOM 1915 N N . PHE A 1 340 ? 194.953 176.316 189.933 1.00 50.82 340 PHE A N 1
ATOM 1916 C CA . PHE A 1 340 ? 195.917 175.417 190.559 1.00 50.05 340 PHE A CA 1
ATOM 1917 C C . PHE A 1 340 ? 197.200 176.150 190.936 1.00 45.83 340 PHE A C 1
ATOM 1918 O O . PHE A 1 340 ? 197.734 175.960 192.034 1.00 54.90 340 PHE A O 1
ATOM 1926 N N . VAL A 1 341 ? 197.712 176.991 190.036 1.00 49.14 341 VAL A N 1
ATOM 1927 C CA . VAL A 1 341 ? 198.974 177.676 190.296 1.00 44.16 341 VAL A CA 1
ATOM 1928 C C . VAL A 1 341 ? 198.802 178.732 191.383 1.00 47.21 341 VAL A C 1
ATOM 1929 O O . VAL A 1 341 ? 199.660 178.882 192.261 1.00 57.68 341 VAL A O 1
ATOM 1933 N N . LEU A 1 342 ? 197.692 179.476 191.349 1.00 46.75 342 LEU A N 1
ATOM 1934 C CA . LEU A 1 342 ? 197.441 180.473 192.386 1.00 45.72 342 LEU A CA 1
ATOM 1935 C C . LEU A 1 342 ? 197.298 179.820 193.754 1.00 52.14 342 LEU A C 1
ATOM 1936 O O . LEU A 1 342 ? 197.733 180.381 194.766 1.00 67.79 342 LEU A O 1
ATOM 1941 N N . SER A 1 343 ? 196.680 178.638 193.805 1.00 59.96 343 SER A N 1
ATOM 1942 C CA . SER A 1 343 ? 196.557 177.922 195.070 1.00 59.57 343 SER A CA 1
ATOM 1943 C C . SER A 1 343 ? 197.925 177.541 195.622 1.00 55.04 343 SER A C 1
ATOM 1944 O O . SER A 1 343 ? 198.154 177.611 196.835 1.00 61.76 343 SER A O 1
ATOM 1947 N N . ILE A 1 344 ? 198.844 177.129 194.747 1.00 52.39 344 ILE A N 1
ATOM 1948 C CA . ILE A 1 344 ? 200.210 176.846 195.180 1.00 49.95 344 ILE A CA 1
ATOM 1949 C C . ILE A 1 344 ? 200.877 178.115 195.693 1.00 57.86 344 ILE A C 1
ATOM 1950 O O . ILE A 1 344 ? 201.553 178.106 196.729 1.00 71.24 344 ILE A O 1
ATOM 1955 N N . TYR A 1 345 ? 200.695 179.228 194.978 1.00 54.08 345 TYR A N 1
ATOM 1956 C CA . TYR A 1 345 ? 201.277 180.495 195.407 1.00 56.58 345 TYR A CA 1
ATOM 1957 C C . TYR A 1 345 ? 200.695 180.948 196.740 1.00 58.17 345 TYR A C 1
ATOM 1958 O O . TYR A 1 345 ? 201.414 181.490 197.588 1.00 62.80 345 TYR A O 1
ATOM 1967 N N . HIS A 1 346 ? 199.396 180.738 196.943 1.00 57.52 346 HIS A N 1
ATOM 1968 C CA . HIS A 1 346 ? 198.736 181.135 198.180 1.00 54.06 346 HIS A CA 1
ATOM 1969 C C . HIS A 1 346 ? 198.904 180.116 199.300 1.00 59.68 346 HIS A C 1
ATOM 1970 O O . HIS A 1 346 ? 198.398 180.347 200.403 1.00 62.81 346 HIS A O 1
ATOM 1977 N N . GLY A 1 347 ? 199.586 179.013 199.052 1.00 69.35 347 GLY A N 1
ATOM 1978 C CA . GLY A 1 347 ? 199.828 178.006 200.081 1.00 68.75 347 GLY A CA 1
ATOM 1979 C C . GLY A 1 347 ? 198.835 176.866 200.163 1.00 75.83 347 GLY A C 1
ATOM 1980 O O . GLY A 1 347 ? 199.229 175.701 200.184 1.00 79.65 347 GLY A O 1
ATOM 1981 N N . ASN A 1 348 ? 197.544 177.185 200.212 1.00 85.27 348 ASN A N 1
ATOM 1982 C CA . ASN A 1 348 ? 196.497 176.170 200.325 1.00 83.07 348 ASN A CA 1
ATOM 1983 C C . ASN A 1 348 ? 196.289 175.532 198.958 1.00 82.42 348 ASN A C 1
ATOM 1984 O O . ASN A 1 348 ? 195.427 175.940 198.178 1.00 86.62 348 ASN A O 1
ATOM 1989 N N . MET A 1 349 ? 197.096 174.511 198.666 1.00 81.60 349 MET A N 1
ATOM 1990 C CA . MET A 1 349 ? 197.000 173.820 197.386 1.00 85.92 349 MET A CA 1
ATOM 1991 C C . MET A 1 349 ? 195.699 173.036 197.250 1.00 87.09 349 MET A C 1
ATOM 1992 O O . MET A 1 349 ? 195.217 172.844 196.128 1.00 86.95 349 MET A O 1
ATOM 1997 N N . TRP A 1 350 ? 195.102 172.607 198.362 1.00 101.05 350 TRP A N 1
ATOM 1998 C CA . TRP A 1 350 ? 193.856 171.854 198.337 1.00 102.48 350 TRP A CA 1
ATOM 1999 C C . TRP A 1 350 ? 192.626 172.752 198.268 1.00 101.97 350 TRP A C 1
ATOM 2000 O O . TRP A 1 350 ? 191.502 172.251 198.373 1.00 103.89 350 TRP A O 1
ATOM 2011 N N . ASP A 1 351 ? 192.807 174.059 198.095 1.00 88.54 351 ASP A N 1
ATOM 2012 C CA . ASP A 1 351 ? 191.700 175.009 198.026 1.00 89.27 351 ASP A CA 1
ATOM 2013 C C . ASP A 1 351 ? 191.720 175.685 196.661 1.00 87.28 351 ASP A C 1
ATOM 2014 O O . ASP A 1 351 ? 192.535 176.582 196.418 1.00 89.81 351 ASP A O 1
ATOM 2019 N N . LEU A 1 352 ? 190.825 175.255 195.775 1.00 69.35 352 LEU A N 1
ATOM 2020 C CA . LEU A 1 352 ? 190.720 175.825 194.433 1.00 67.60 352 LEU A CA 1
ATOM 2021 C C . LEU A 1 352 ? 189.607 176.873 194.409 1.00 68.01 352 LEU A C 1
ATOM 2022 O O . LEU A 1 352 ? 188.533 176.683 193.837 1.00 69.19 352 LEU A O 1
ATOM 2027 N N . SER A 1 353 ? 189.890 178.002 195.054 1.00 73.51 353 SER A N 1
ATOM 2028 C CA . SER A 1 353 ? 188.911 179.064 195.235 1.00 74.51 353 SER A CA 1
ATOM 2029 C C . SER A 1 353 ? 189.141 180.260 194.317 1.00 73.88 353 SER A C 1
ATOM 2030 O O . SER A 1 353 ? 188.496 181.297 194.500 1.00 75.13 353 SER A O 1
ATOM 2033 N N . SER A 1 354 ? 190.038 180.147 193.339 1.00 62.87 354 SER A N 1
ATOM 2034 C CA . SER A 1 354 ? 190.351 181.247 192.425 1.00 64.32 354 SER A CA 1
ATOM 2035 C C . SER A 1 354 ? 190.316 180.756 190.982 1.00 65.19 354 SER A C 1
ATOM 2036 O O . SER A 1 354 ? 191.354 180.673 190.316 1.00 68.73 354 SER A O 1
ATOM 2039 N N . PRO A 1 355 ? 189.129 180.423 190.463 1.00 61.36 355 PRO A N 1
ATOM 2040 C CA . PRO A 1 355 ? 189.045 179.999 189.056 1.00 54.22 355 PRO A CA 1
ATOM 2041 C C . PRO A 1 355 ? 189.325 181.113 188.061 1.00 55.53 355 PRO A C 1
ATOM 2042 O O . PRO A 1 355 ? 189.679 180.815 186.914 1.00 58.89 355 PRO A O 1
ATOM 2046 N N . GLY A 1 356 ? 189.181 182.381 188.456 1.00 43.14 356 GLY A N 1
ATOM 2047 C CA . GLY A 1 356 ? 189.403 183.483 187.546 1.00 46.25 356 GLY A CA 1
ATOM 2048 C C . GLY A 1 356 ? 190.188 184.597 188.209 1.00 49.26 356 GLY A C 1
ATOM 2049 O O . GLY A 1 356 ? 190.443 184.576 189.415 1.00 56.49 356 GLY A O 1
ATOM 2050 N N . LEU A 1 357 ? 190.572 185.579 187.388 1.00 48.22 357 LEU A N 1
ATOM 2051 C CA . LEU A 1 357 ? 191.260 186.753 187.915 1.00 42.35 357 LEU A CA 1
ATOM 2052 C C . LEU A 1 357 ? 190.340 187.562 188.819 1.00 50.10 357 LEU A C 1
ATOM 2053 O O . LEU A 1 357 ? 190.783 188.129 189.824 1.00 57.82 357 LEU A O 1
ATOM 2058 N N . ILE A 1 358 ? 189.058 187.631 188.473 1.00 52.21 358 ILE A N 1
ATOM 2059 C CA . ILE A 1 358 ? 188.028 188.183 189.343 1.00 53.89 358 ILE A CA 1
ATOM 2060 C C . ILE A 1 358 ? 187.097 187.050 189.750 1.00 54.64 358 ILE A C 1
ATOM 2061 O O . ILE A 1 358 ? 186.699 186.227 188.917 1.00 56.92 358 ILE A O 1
ATOM 2066 N N . ASN A 1 359 ? 186.774 186.992 191.040 1.00 57.76 359 ASN A N 1
ATOM 2067 C CA . ASN A 1 359 ? 185.940 185.932 191.594 1.00 56.53 359 ASN A CA 1
ATOM 2068 C C . ASN A 1 359 ? 184.770 186.583 192.317 1.00 55.63 359 ASN A C 1
ATOM 2069 O O . ASN A 1 359 ? 184.951 187.182 193.381 1.00 65.20 359 ASN A O 1
ATOM 2074 N N . PHE A 1 360 ? 183.571 186.456 191.742 1.00 52.63 360 PHE A N 1
ATOM 2075 C CA . PHE A 1 360 ? 182.413 187.176 192.263 1.00 56.08 360 PHE A CA 1
ATOM 2076 C C . PHE A 1 360 ? 182.034 186.717 193.665 1.00 61.97 360 PHE A C 1
ATOM 2077 O O . PHE A 1 360 ? 181.483 187.504 194.443 1.00 66.65 360 PHE A O 1
ATOM 2085 N N . GLY A 1 361 ? 182.317 185.469 194.007 1.00 70.72 361 GLY A N 1
ATOM 2086 C CA . GLY A 1 361 ? 181.929 184.926 195.292 1.00 73.72 361 GLY A CA 1
ATOM 2087 C C . GLY A 1 361 ? 180.722 184.016 195.185 1.00 75.89 361 GLY A C 1
ATOM 2088 O O . GLY A 1 361 ? 180.389 183.478 194.125 1.00 76.46 361 GLY A O 1
ATOM 2089 N N . ARG A 1 362 ? 180.056 183.844 196.322 1.00 84.55 362 ARG A N 1
ATOM 2090 C CA . ARG A 1 362 ? 178.917 182.943 196.428 1.00 82.89 362 ARG A CA 1
ATOM 2091 C C . ARG A 1 362 ? 177.627 183.730 196.615 1.00 80.00 362 ARG A C 1
ATOM 2092 O O . ARG A 1 362 ? 177.526 184.561 197.523 1.00 82.33 362 ARG A O 1
ATOM 2100 N N . PHE A 1 363 ? 176.645 183.459 195.756 1.00 72.08 363 PHE A N 1
ATOM 2101 C CA . PHE A 1 363 ? 175.308 184.027 195.870 1.00 74.70 363 PHE A CA 1
ATOM 2102 C C . PHE A 1 363 ? 174.288 182.981 196.313 1.00 81.03 363 PHE A C 1
ATOM 2103 O O . PHE A 1 363 ? 173.099 183.092 196.004 1.00 81.58 363 PHE A O 1
ATOM 2111 N N . ASP A 1 364 ? 174.742 181.960 197.036 1.00 97.50 364 ASP A N 1
ATOM 2112 C CA . ASP A 1 364 ? 173.872 180.880 197.501 1.00 96.11 364 ASP A CA 1
ATOM 2113 C C . ASP A 1 364 ? 173.420 181.162 198.933 1.00 98.71 364 ASP A C 1
ATOM 2114 O O . ASP A 1 364 ? 173.780 180.471 199.887 1.00 101.25 364 ASP A O 1
ATOM 2119 N N . SER A 1 365 ? 172.610 182.210 199.069 1.00 99.26 365 SER A N 1
ATOM 2120 C CA . SER A 1 365 ? 172.110 182.631 200.368 1.00 99.17 365 SER A CA 1
ATOM 2121 C C . SER A 1 365 ? 170.681 183.137 200.226 1.00 99.28 365 SER A C 1
ATOM 2122 O O . SER A 1 365 ? 170.225 183.476 199.131 1.00 98.55 365 SER A O 1
ATOM 2125 N N . GLU A 1 366 ? 169.975 183.176 201.359 1.00 105.15 366 GLU A N 1
ATOM 2126 C CA . GLU A 1 366 ? 168.604 183.674 201.363 1.00 105.75 366 GLU A CA 1
ATOM 2127 C C . GLU A 1 366 ? 168.542 185.150 200.994 1.00 106.88 366 GLU A C 1
ATOM 2128 O O . GLU A 1 366 ? 167.581 185.588 200.351 1.00 108.13 366 GLU A O 1
ATOM 2134 N N . LYS A 1 367 ? 169.548 185.932 201.397 1.00 99.05 367 LYS A N 1
ATOM 2135 C CA . LYS A 1 367 ? 169.609 187.329 200.981 1.00 97.75 367 LYS A CA 1
ATOM 2136 C C . LYS A 1 367 ? 169.702 187.446 199.466 1.00 96.21 367 LYS A C 1
ATOM 2137 O O . LYS A 1 367 ? 169.143 188.374 198.869 1.00 93.52 367 LYS A O 1
ATOM 2143 N N . MET A 1 368 ? 170.407 186.514 198.826 1.00 91.37 368 MET A N 1
ATOM 2144 C CA . MET A 1 368 ? 170.570 186.524 197.373 1.00 90.83 368 MET A CA 1
ATOM 2145 C C . MET A 1 368 ? 169.475 185.693 196.702 1.00 92.83 368 MET A C 1
ATOM 2146 O O . MET A 1 368 ? 169.727 184.732 195.975 1.00 94.02 368 MET A O 1
ATOM 2151 N N . ALA A 1 369 ? 168.232 186.087 196.969 1.00 85.23 369 ALA A N 1
ATOM 2152 C CA . ALA A 1 369 ? 167.061 185.485 196.352 1.00 78.22 369 ALA A CA 1
ATOM 2153 C C . ALA A 1 369 ? 166.125 186.588 195.881 1.00 78.59 369 ALA A C 1
ATOM 2154 O O . ALA A 1 369 ? 166.042 187.655 196.494 1.00 84.89 369 ALA A O 1
ATOM 2156 N N . TYR A 1 370 ? 165.418 186.323 194.785 1.00 61.46 370 TYR A N 1
ATOM 2157 C CA . TYR A 1 370 ? 164.546 187.314 194.177 1.00 62.60 370 TYR A CA 1
ATOM 2158 C C . TYR A 1 370 ? 163.163 186.723 193.941 1.00 63.76 370 TYR A C 1
ATOM 2159 O O . TYR A 1 370 ? 162.986 185.504 193.864 1.00 70.44 370 TYR A O 1
ATOM 2168 N N . THR A 1 371 ? 162.182 187.612 193.830 1.00 67.68 371 THR A N 1
ATOM 2169 C CA . THR A 1 371 ? 160.800 187.256 193.545 1.00 72.34 371 THR A CA 1
ATOM 2170 C C . THR A 1 371 ? 160.410 187.792 192.173 1.00 72.75 371 THR A C 1
ATOM 2171 O O . THR A 1 371 ? 161.194 188.460 191.495 1.00 78.90 371 THR A O 1
ATOM 2175 N N . ILE A 1 372 ? 159.177 187.487 191.762 1.00 71.41 372 ILE A N 1
ATOM 2176 C CA . ILE A 1 372 ? 158.720 187.943 190.453 1.00 71.85 372 ILE A CA 1
ATOM 2177 C C . ILE A 1 372 ? 158.284 189.404 190.494 1.00 68.98 372 ILE A C 1
ATOM 2178 O O . ILE A 1 372 ? 158.069 190.021 189.443 1.00 75.07 372 ILE A O 1
ATOM 2183 N N . HIS A 1 373 ? 158.143 189.983 191.689 1.00 71.91 373 HIS A N 1
ATOM 2184 C CA . HIS A 1 373 ? 157.833 191.406 191.773 1.00 76.31 373 HIS A CA 1
ATOM 2185 C C . HIS A 1 373 ? 159.043 192.261 191.426 1.00 79.00 373 HIS A C 1
ATOM 2186 O O . HIS A 1 373 ? 158.887 193.399 190.969 1.00 77.68 373 HIS A O 1
ATOM 2193 N N . GLU A 1 374 ? 160.250 191.738 191.640 1.00 71.59 374 GLU A N 1
ATOM 2194 C CA . GLU A 1 374 ? 161.472 192.466 191.330 1.00 68.28 374 GLU A CA 1
ATOM 2195 C C . GLU A 1 374 ? 161.828 192.431 189.851 1.00 66.39 374 GLU A C 1
ATOM 2196 O O . GLU A 1 374 ? 162.747 193.146 189.438 1.00 71.76 374 GLU A O 1
ATOM 2202 N N . ILE A 1 375 ? 161.139 191.612 189.053 1.00 63.73 375 ILE A N 1
ATOM 2203 C CA . ILE A 1 375 ? 161.448 191.536 187.624 1.00 68.93 375 ILE A CA 1
ATOM 2204 C C . ILE A 1 375 ? 161.261 192.878 186.923 1.00 68.98 375 ILE A C 1
ATOM 2205 O O . ILE A 1 375 ? 162.161 193.286 186.171 1.00 74.42 375 ILE A O 1
ATOM 2210 N N . PRO A 1 376 ? 160.149 193.605 187.104 1.00 61.85 376 PRO A N 1
ATOM 2211 C CA . PRO A 1 376 ? 160.084 194.958 186.525 1.00 59.15 376 PRO A CA 1
ATOM 2212 C C . PRO A 1 376 ? 161.146 195.893 187.073 1.00 59.49 376 PRO A C 1
ATOM 2213 O O . PRO A 1 376 ? 161.614 196.780 186.348 1.00 60.26 376 PRO A O 1
ATOM 2217 N N . VAL A 1 377 ? 161.540 195.721 188.336 1.00 59.69 377 VAL A N 1
ATOM 2218 C CA . VAL A 1 377 ? 162.589 196.558 188.912 1.00 57.75 377 VAL A CA 1
ATOM 2219 C C . VAL A 1 377 ? 163.922 196.277 188.233 1.00 58.88 377 VAL A C 1
ATOM 2220 O O . VAL A 1 377 ? 164.690 197.199 187.930 1.00 62.45 377 VAL A O 1
ATOM 2224 N N . PHE A 1 378 ? 164.217 195.000 187.980 1.00 56.04 378 PHE A N 1
ATOM 2225 C CA . PHE A 1 378 ? 165.450 194.646 187.284 1.00 49.11 378 PHE A CA 1
ATOM 2226 C C . PHE A 1 378 ? 165.460 195.201 185.866 1.00 50.14 378 PHE A C 1
ATOM 2227 O O . PHE A 1 378 ? 166.495 195.675 185.384 1.00 63.37 378 PHE A O 1
ATOM 2235 N N . ILE A 1 379 ? 164.314 195.154 185.183 1.00 49.28 379 ILE A N 1
ATOM 2236 C CA . ILE A 1 379 ? 164.222 195.710 183.836 1.00 52.84 379 ILE A CA 1
ATOM 2237 C C . ILE A 1 379 ? 164.511 197.205 183.859 1.00 50.63 379 ILE A C 1
ATOM 2238 O O . ILE A 1 379 ? 165.194 197.735 182.973 1.00 55.99 379 ILE A O 1
ATOM 2243 N N . ALA A 1 380 ? 164.004 197.907 184.875 1.00 49.24 380 ALA A N 1
ATOM 2244 C CA . ALA A 1 380 ? 164.278 199.335 185.001 1.00 47.04 380 ALA A CA 1
ATOM 2245 C C . ALA A 1 380 ? 165.766 199.597 185.197 1.00 51.37 380 ALA A C 1
ATOM 2246 O O . ALA A 1 380 ? 166.293 200.608 184.719 1.00 57.37 380 ALA A O 1
ATOM 2248 N N . MET A 1 381 ? 166.457 198.704 185.907 1.00 51.14 381 MET A N 1
ATOM 2249 C CA . MET A 1 381 ? 167.897 198.858 186.086 1.00 49.65 381 MET A CA 1
ATOM 2250 C C . MET A 1 381 ? 168.635 198.726 184.760 1.00 52.00 381 MET A C 1
ATOM 2251 O O . MET A 1 381 ? 169.595 199.460 184.499 1.00 60.78 381 MET A O 1
ATOM 2256 N N . GLY A 1 382 ? 168.206 197.788 183.914 1.00 42.01 382 GLY A N 1
ATOM 2257 C CA . GLY A 1 382 ? 168.801 197.668 182.595 1.00 44.09 382 GLY A CA 1
ATOM 2258 C C . GLY A 1 382 ? 168.585 198.901 181.742 1.00 50.59 382 GLY A C 1
ATOM 2259 O O . GLY A 1 382 ? 169.430 199.241 180.911 1.00 56.43 382 GLY A O 1
ATOM 2260 N N . VAL A 1 383 ? 167.452 199.581 181.928 1.00 41.45 383 VAL A N 1
ATOM 2261 C CA . VAL A 1 383 ? 167.233 200.857 181.254 1.00 50.75 383 VAL A CA 1
ATOM 2262 C C . VAL A 1 383 ? 168.265 201.877 181.714 1.00 49.90 383 VAL A C 1
ATOM 2263 O O . VAL A 1 383 ? 168.827 202.624 180.904 1.00 60.00 383 VAL A O 1
ATOM 2267 N N . VAL A 1 384 ? 168.535 201.921 183.021 1.00 43.64 384 VAL A N 1
ATOM 2268 C CA . VAL A 1 384 ? 169.565 202.814 183.542 1.00 40.95 384 VAL A CA 1
ATOM 2269 C C . VAL A 1 384 ? 170.934 202.419 183.002 1.00 43.59 384 VAL A C 1
ATOM 2270 O O . VAL A 1 384 ? 171.731 203.275 182.600 1.00 54.20 384 VAL A O 1
ATOM 2274 N N . GLY A 1 385 ? 171.226 201.117 182.982 1.00 41.97 385 GLY A N 1
ATOM 2275 C CA . GLY A 1 385 ? 172.497 200.662 182.440 1.00 41.61 385 GLY A CA 1
ATOM 2276 C C . GLY A 1 385 ? 172.659 200.998 180.970 1.00 34.96 385 GLY A C 1
ATOM 2277 O O . GLY A 1 385 ? 173.750 201.361 180.524 1.00 47.79 385 GLY A O 1
ATOM 2278 N N . GLY A 1 386 ? 171.580 200.873 180.197 1.00 45.02 386 GLY A N 1
ATOM 2279 C CA . GLY A 1 386 ? 171.640 201.250 178.795 1.00 40.89 386 GLY A CA 1
ATOM 2280 C C . GLY A 1 386 ? 171.831 202.741 178.596 1.00 40.91 386 GLY A C 1
ATOM 2281 O O . GLY A 1 386 ? 172.594 203.167 177.725 1.00 53.04 386 GLY A O 1
ATOM 2282 N N . VAL A 1 387 ? 171.137 203.555 179.394 1.00 44.13 387 VAL A N 1
ATOM 2283 C CA . VAL A 1 387 ? 171.268 205.004 179.276 1.00 42.22 387 VAL A CA 1
ATOM 2284 C C . VAL A 1 387 ? 172.656 205.453 179.720 1.00 41.66 387 VAL A C 1
ATOM 2285 O O . VAL A 1 387 ? 173.323 206.233 179.032 1.00 48.78 387 VAL A O 1
ATOM 2289 N N . LEU A 1 388 ? 173.112 204.964 180.876 1.00 40.09 388 LEU A N 1
ATOM 2290 C CA . LEU A 1 388 ? 174.440 205.328 181.356 1.00 34.98 388 LEU A CA 1
ATOM 2291 C C . LEU A 1 388 ? 175.527 204.773 180.445 1.00 42.26 388 LEU A C 1
ATOM 2292 O O . LEU A 1 388 ? 176.539 205.439 180.199 1.00 51.05 388 LEU A O 1
ATOM 2297 N N . GLY A 1 389 ? 175.340 203.551 179.942 1.00 44.19 389 GLY A N 1
ATOM 2298 C CA . GLY A 1 389 ? 176.287 203.005 178.985 1.00 30.53 389 GLY A CA 1
ATOM 2299 C C . GLY A 1 389 ? 176.354 203.817 177.707 1.00 40.68 389 GLY A C 1
ATOM 2300 O O . GLY A 1 389 ? 177.428 203.992 177.127 1.00 53.37 389 GLY A O 1
ATOM 2301 N N . ALA A 1 390 ? 175.206 204.320 177.248 1.00 36.39 390 ALA A N 1
ATOM 2302 C CA . ALA A 1 390 ? 175.195 205.187 176.074 1.00 39.14 390 ALA A CA 1
ATOM 2303 C C . ALA A 1 390 ? 175.932 206.491 176.349 1.00 43.47 390 ALA A C 1
ATOM 2304 O O . ALA A 1 390 ? 176.689 206.976 175.500 1.00 52.08 390 ALA A O 1
ATOM 2306 N N . VAL A 1 391 ? 175.721 207.075 177.531 1.00 41.77 391 VAL A N 1
ATOM 2307 C CA . VAL A 1 391 ? 176.451 208.283 177.909 1.00 35.62 391 VAL A CA 1
ATOM 2308 C C . VAL A 1 391 ? 177.942 207.992 178.006 1.00 38.44 391 VAL A C 1
ATOM 2309 O O . VAL A 1 391 ? 178.776 208.788 177.558 1.00 53.37 391 VAL A O 1
ATOM 2313 N N . PHE A 1 392 ? 178.300 206.848 178.591 1.00 41.12 392 PHE A N 1
ATOM 2314 C CA . PHE A 1 392 ? 179.703 206.453 178.671 1.00 39.67 392 PHE A CA 1
ATOM 2315 C C . PHE A 1 392 ? 180.308 206.314 177.279 1.00 40.45 392 PHE A C 1
ATOM 2316 O O . PHE A 1 392 ? 181.428 206.773 177.026 1.00 53.85 392 PHE A O 1
ATOM 2324 N N . ASN A 1 393 ? 179.578 205.681 176.360 1.00 41.11 393 ASN A N 1
ATOM 2325 C CA . ASN A 1 393 ? 180.096 205.491 175.009 1.00 42.49 393 ASN A CA 1
ATOM 2326 C C . ASN A 1 393 ? 180.100 206.798 174.223 1.00 46.50 393 ASN A C 1
ATOM 2327 O O . ASN A 1 393 ? 181.007 207.039 173.418 1.00 56.33 393 ASN A O 1
ATOM 2332 N N . ALA A 1 394 ? 179.093 207.649 174.434 1.00 41.50 394 ALA A N 1
ATOM 2333 C CA . ALA A 1 394 ? 179.031 208.914 173.706 1.00 40.79 394 ALA A CA 1
ATOM 2334 C C . ALA A 1 394 ? 180.171 209.842 174.105 1.00 43.97 394 ALA A C 1
ATOM 2335 O O . ALA A 1 394 ? 180.797 210.471 173.244 1.00 59.16 394 ALA A O 1
ATOM 2337 N N . LEU A 1 395 ? 180.451 209.947 175.406 1.00 42.62 395 LEU A N 1
ATOM 2338 C CA . LEU A 1 395 ? 181.564 210.777 175.855 1.00 38.61 395 LEU A CA 1
ATOM 2339 C C . LEU A 1 395 ? 182.895 210.219 175.372 1.00 39.50 395 LEU A C 1
ATOM 2340 O O . LEU A 1 395 ? 183.791 210.976 174.983 1.00 52.79 395 LEU A O 1
ATOM 2345 N N . ASN A 1 396 ? 183.045 208.893 175.394 1.00 40.59 396 ASN A N 1
ATOM 2346 C CA . ASN A 1 396 ? 184.283 208.284 174.924 1.00 43.25 396 ASN A CA 1
ATOM 2347 C C . ASN A 1 396 ? 184.474 208.483 173.426 1.00 39.24 396 ASN A C 1
ATOM 2348 O O . ASN A 1 396 ? 185.608 208.660 172.969 1.00 51.16 396 ASN A O 1
ATOM 2353 N N . TYR A 1 397 ? 183.389 208.448 172.649 1.00 49.73 397 TYR A N 1
ATOM 2354 C CA . TYR A 1 397 ? 183.498 208.694 171.214 1.00 43.82 397 TYR A CA 1
ATOM 2355 C C . TYR A 1 397 ? 183.959 210.119 170.942 1.00 48.89 397 TYR A C 1
ATOM 2356 O O . TYR A 1 397 ? 184.826 210.353 170.093 1.00 58.74 397 TYR A O 1
ATOM 2365 N N . TRP A 1 398 ? 183.380 211.089 171.653 1.00 48.64 398 TRP A N 1
ATOM 2366 C CA . TRP A 1 398 ? 183.800 212.476 171.491 1.00 48.97 398 TRP A CA 1
ATOM 2367 C C . TRP A 1 398 ? 185.249 212.659 171.920 1.00 54.75 398 TRP A C 1
ATOM 2368 O O . TRP A 1 398 ? 186.010 213.389 171.274 1.00 58.11 398 TRP A O 1
ATOM 2379 N N . LEU A 1 399 ? 185.645 212.008 173.015 1.00 49.09 399 LEU A N 1
ATOM 2380 C CA . LEU A 1 399 ? 187.035 212.063 173.454 1.00 40.52 399 LEU A CA 1
ATOM 2381 C C . LEU A 1 399 ? 187.961 211.389 172.449 1.00 46.95 399 LEU A C 1
ATOM 2382 O O . LEU A 1 399 ? 189.057 211.890 172.170 1.00 54.11 399 LEU A O 1
ATOM 2387 N N . THR A 1 400 ? 187.543 210.244 171.903 1.00 47.47 400 THR A N 1
ATOM 2388 C CA . THR A 1 400 ? 188.372 209.542 170.927 1.00 38.60 400 THR A CA 1
ATOM 2389 C C . THR A 1 400 ? 188.562 210.372 169.664 1.00 49.85 400 THR A C 1
ATOM 2390 O O . THR A 1 400 ? 189.658 210.405 169.093 1.00 62.14 400 THR A O 1
ATOM 2394 N N . MET A 1 401 ? 187.502 211.042 169.206 1.00 52.83 401 MET A N 1
ATOM 2395 C CA . MET A 1 401 ? 187.631 211.926 168.053 1.00 55.82 401 MET A CA 1
ATOM 2396 C C . MET A 1 401 ? 188.605 213.060 168.343 1.00 59.81 401 MET A C 1
ATOM 2397 O O . MET A 1 401 ? 189.400 213.443 167.477 1.00 68.42 401 MET A O 1
ATOM 2402 N N . PHE A 1 402 ? 188.551 213.614 169.556 1.00 54.69 402 PHE A N 1
ATOM 2403 C CA . PHE A 1 402 ? 189.489 214.665 169.937 1.00 48.42 402 PHE A CA 1
ATOM 2404 C C . PHE A 1 402 ? 190.923 214.147 169.954 1.00 48.70 402 PHE A C 1
ATOM 2405 O O . PHE A 1 402 ? 191.840 214.826 169.478 1.00 57.52 402 PHE A O 1
ATOM 2413 N N . ARG A 1 403 ? 191.136 212.949 170.503 1.00 50.92 403 ARG A N 1
ATOM 2414 C CA . ARG A 1 403 ? 192.487 212.397 170.575 1.00 50.94 403 ARG A CA 1
ATOM 2415 C C . ARG A 1 403 ? 193.031 212.063 169.192 1.00 51.22 403 ARG A C 1
ATOM 2416 O O . ARG A 1 403 ? 194.218 212.276 168.920 1.00 57.02 403 ARG A O 1
ATOM 2424 N N . ILE A 1 404 ? 192.185 211.527 168.311 1.00 54.84 404 ILE A N 1
ATOM 2425 C CA . ILE A 1 404 ? 192.621 211.235 166.949 1.00 54.64 404 ILE A CA 1
ATOM 2426 C C . ILE A 1 404 ? 193.025 212.519 166.235 1.00 59.30 404 ILE A C 1
ATOM 2427 O O . ILE A 1 404 ? 194.023 212.557 165.505 1.00 68.12 404 ILE A O 1
ATOM 2432 N N . ARG A 1 405 ? 192.268 213.596 166.452 1.00 60.02 405 ARG A N 1
ATOM 2433 C CA . ARG A 1 405 ? 192.539 214.847 165.754 1.00 62.89 405 ARG A CA 1
ATOM 2434 C C . ARG A 1 405 ? 193.774 215.550 166.307 1.00 64.52 405 ARG A C 1
ATOM 2435 O O . ARG A 1 405 ? 194.584 216.084 165.541 1.00 69.68 405 ARG A O 1
ATOM 2443 N N . TYR A 1 406 ? 193.940 215.562 167.632 1.00 61.70 406 TYR A N 1
ATOM 2444 C CA . TYR A 1 406 ? 194.914 216.437 168.269 1.00 57.39 406 TYR A CA 1
ATOM 2445 C C . TYR A 1 406 ? 195.978 215.729 169.096 1.00 60.38 406 TYR A C 1
ATOM 2446 O O . TYR A 1 406 ? 197.020 216.336 169.362 1.00 61.69 406 TYR A O 1
ATOM 2455 N N . ILE A 1 407 ? 195.756 214.484 169.511 1.00 53.48 407 ILE A N 1
ATOM 2456 C CA . ILE A 1 407 ? 196.672 213.814 170.428 1.00 48.99 407 ILE A CA 1
ATOM 2457 C C . ILE A 1 407 ? 197.228 212.559 169.766 1.00 54.54 407 ILE A C 1
ATOM 2458 O O . ILE A 1 407 ? 197.473 211.547 170.431 1.00 66.57 407 ILE A O 1
ATOM 2463 N N . HIS A 1 408 ? 197.414 212.606 168.449 1.00 54.60 408 HIS A N 1
ATOM 2464 C CA . HIS A 1 408 ? 197.888 211.446 167.707 1.00 52.47 408 HIS A CA 1
ATOM 2465 C C . HIS A 1 408 ? 199.398 211.250 167.781 1.00 56.22 408 HIS A C 1
ATOM 2466 O O . HIS A 1 408 ? 199.882 210.173 167.417 1.00 63.28 408 HIS A O 1
ATOM 2473 N N . ARG A 1 409 ? 200.154 212.249 168.240 1.00 61.21 409 ARG A N 1
ATOM 2474 C CA . ARG A 1 409 ? 201.601 212.077 168.300 1.00 59.53 409 ARG A CA 1
ATOM 2475 C C . ARG A 1 409 ? 201.984 211.189 169.483 1.00 59.23 409 ARG A C 1
ATOM 2476 O O . ARG A 1 409 ? 201.381 211.290 170.554 1.00 64.59 409 ARG A O 1
ATOM 2484 N N . PRO A 1 410 ? 202.974 210.307 169.310 1.00 56.13 410 PRO A N 1
ATOM 2485 C CA . PRO A 1 410 ? 203.367 209.424 170.423 1.00 54.99 410 PRO A CA 1
ATOM 2486 C C . PRO A 1 410 ? 203.818 210.171 171.666 1.00 56.32 410 PRO A C 1
ATOM 2487 O O . PRO A 1 410 ? 203.528 209.730 172.785 1.00 68.08 410 PRO A O 1
ATOM 2491 N N . CYS A 1 411 ? 204.525 211.292 171.503 1.00 59.37 411 CYS A N 1
ATOM 2492 C CA . CYS A 1 411 ? 204.965 212.061 172.664 1.00 59.37 411 CYS A CA 1
ATOM 2493 C C . CYS A 1 411 ? 203.778 212.633 173.427 1.00 59.56 411 CYS A C 1
ATOM 2494 O O . CYS A 1 411 ? 203.755 212.611 174.663 1.00 59.90 411 CYS A O 1
ATOM 2497 N N . LEU A 1 412 ? 202.782 213.155 172.706 1.00 54.00 412 LEU A N 1
ATOM 2498 C CA . LEU A 1 412 ? 201.586 213.669 173.362 1.00 45.27 412 LEU A CA 1
ATOM 2499 C C . LEU A 1 412 ? 200.768 212.550 173.994 1.00 47.57 412 LEU A C 1
ATOM 2500 O O . LEU A 1 412 ? 200.130 212.762 175.031 1.00 61.05 412 LEU A O 1
ATOM 2505 N N . GLN A 1 413 ? 200.768 211.364 173.383 1.00 47.52 413 GLN A N 1
ATOM 2506 C CA . GLN A 1 413 ? 200.046 210.233 173.958 1.00 47.18 413 GLN A CA 1
ATOM 2507 C C . GLN A 1 413 ? 200.639 209.826 175.300 1.00 48.39 413 GLN A C 1
ATOM 2508 O O . GLN A 1 413 ? 199.903 209.511 176.243 1.00 55.83 413 GLN A O 1
ATOM 2514 N N . VAL A 1 414 ? 201.969 209.816 175.402 1.00 44.22 414 VAL A N 1
ATOM 2515 C CA . VAL A 1 414 ? 202.618 209.474 176.664 1.00 38.93 414 VAL A CA 1
ATOM 2516 C C . VAL A 1 414 ? 202.298 210.517 177.726 1.00 44.76 414 VAL A C 1
ATOM 2517 O O . VAL A 1 414 ? 202.002 210.181 178.879 1.00 58.83 414 VAL A O 1
ATOM 2521 N N . ILE A 1 415 ? 202.344 211.798 177.353 1.00 39.49 415 ILE A N 1
ATOM 2522 C CA . ILE A 1 415 ? 202.049 212.868 178.303 1.00 41.35 415 ILE A CA 1
ATOM 2523 C C . ILE A 1 415 ? 200.608 212.771 178.789 1.00 42.29 415 ILE A C 1
ATOM 2524 O O . ILE A 1 415 ? 200.325 212.947 179.980 1.00 52.70 415 ILE A O 1
ATOM 2529 N N . GLU A 1 416 ? 199.675 212.490 177.875 1.00 50.47 416 GLU A N 1
ATOM 2530 C CA . GLU A 1 416 ? 198.270 212.388 178.255 1.00 40.58 416 GLU A CA 1
ATOM 2531 C C . GLU A 1 416 ? 198.046 211.269 179.264 1.00 38.54 416 GLU A C 1
ATOM 2532 O O . GLU A 1 416 ? 197.314 211.445 180.244 1.00 57.97 416 GLU A O 1
ATOM 2538 N N . ALA A 1 417 ? 198.666 210.108 179.041 1.00 37.04 417 ALA A N 1
ATOM 2539 C CA . ALA A 1 417 ? 198.520 209.000 179.980 1.00 40.09 417 ALA A CA 1
ATOM 2540 C C . ALA A 1 417 ? 199.133 209.335 181.333 1.00 39.46 417 ALA A C 1
ATOM 2541 O O . ALA A 1 417 ? 198.581 208.972 182.378 1.00 57.04 417 ALA A O 1
ATOM 2543 N N . VAL A 1 418 ? 200.279 210.019 181.334 1.00 38.53 418 VAL A N 1
ATOM 2544 C CA . VAL A 1 418 ? 200.909 210.423 182.588 1.00 41.38 418 VAL A CA 1
ATOM 2545 C C . VAL A 1 418 ? 200.019 211.405 183.339 1.00 41.11 418 VAL A C 1
ATOM 2546 O O . VAL A 1 418 ? 199.853 211.307 184.561 1.00 47.63 418 VAL A O 1
ATOM 2550 N N . LEU A 1 419 ? 199.430 212.363 182.621 1.00 41.11 419 LEU A N 1
ATOM 2551 C CA . LEU A 1 419 ? 198.566 213.347 183.265 1.00 39.41 419 LEU A CA 1
ATOM 2552 C C . LEU A 1 419 ? 197.320 212.695 183.849 1.00 40.67 419 LEU A C 1
ATOM 2553 O O . LEU A 1 419 ? 196.856 213.083 184.927 1.00 53.08 419 LEU A O 1
ATOM 2558 N N . VAL A 1 420 ? 196.758 211.708 183.148 1.00 35.51 420 VAL A N 1
ATOM 2559 C CA . VAL A 1 420 ? 195.592 211.000 183.669 1.00 33.63 420 VAL A CA 1
ATOM 2560 C C . VAL A 1 420 ? 195.948 210.268 184.956 1.00 41.43 420 VAL A C 1
ATOM 2561 O O . VAL A 1 420 ? 195.173 210.262 185.920 1.00 52.91 420 VAL A O 1
ATOM 2565 N N . ALA A 1 421 ? 197.127 209.644 184.993 1.00 43.75 421 ALA A N 1
ATOM 2566 C CA . ALA A 1 421 ? 197.560 208.941 186.197 1.00 40.29 421 ALA A CA 1
ATOM 2567 C C . ALA A 1 421 ? 197.701 209.894 187.377 1.00 39.65 421 ALA A C 1
ATOM 2568 O O . ALA A 1 421 ? 197.292 209.570 188.497 1.00 51.24 421 ALA A O 1
ATOM 2570 N N . ALA A 1 422 ? 198.281 211.074 187.146 1.00 37.78 422 ALA A N 1
ATOM 2571 C CA . ALA A 1 422 ? 198.435 212.044 188.225 1.00 33.15 422 ALA A CA 1
ATOM 2572 C C . ALA A 1 422 ? 197.086 212.588 188.677 1.00 33.87 422 ALA A C 1
ATOM 2573 O O . ALA A 1 422 ? 196.856 212.773 189.877 1.00 42.67 422 ALA A O 1
ATOM 2575 N N . VAL A 1 423 ? 196.184 212.850 187.730 1.00 44.22 423 VAL A N 1
ATOM 2576 C CA . VAL A 1 423 ? 194.861 213.357 188.081 1.00 35.82 423 VAL A CA 1
ATOM 2577 C C . VAL A 1 423 ? 194.063 212.297 188.831 1.00 34.46 423 VAL A C 1
ATOM 2578 O O . VAL A 1 423 ? 193.336 212.607 189.782 1.00 49.36 423 VAL A O 1
ATOM 2582 N N . THR A 1 424 ? 194.193 211.032 188.424 1.00 37.18 424 THR A N 1
ATOM 2583 C CA . THR A 1 424 ? 193.472 209.955 189.098 1.00 40.31 424 THR A CA 1
ATOM 2584 C C . THR A 1 424 ? 193.871 209.866 190.566 1.00 47.00 424 THR A C 1
ATOM 2585 O O . THR A 1 424 ? 193.016 209.712 191.446 1.00 56.06 424 THR A O 1
ATOM 2589 N N . ALA A 1 425 ? 195.172 209.960 190.849 1.00 40.87 425 ALA A N 1
ATOM 2590 C CA . ALA A 1 425 ? 195.627 209.979 192.235 1.00 39.23 425 ALA A CA 1
ATOM 2591 C C . ALA A 1 425 ? 195.157 211.238 192.952 1.00 46.30 425 ALA A C 1
ATOM 2592 O O . ALA A 1 425 ? 194.789 211.189 194.132 1.00 54.46 425 ALA A O 1
ATOM 2594 N N . THR A 1 426 ? 195.168 212.376 192.257 1.00 41.95 426 THR A N 1
ATOM 2595 C CA . THR A 1 426 ? 194.806 213.642 192.888 1.00 39.75 426 THR A CA 1
ATOM 2596 C C . THR A 1 426 ? 193.330 213.675 193.265 1.00 44.15 426 THR A C 1
ATOM 2597 O O . THR A 1 426 ? 192.973 214.087 194.374 1.00 55.62 426 THR A O 1
ATOM 2601 N N . VAL A 1 427 ? 192.455 213.245 192.353 1.00 44.00 427 VAL A N 1
ATOM 2602 C CA . VAL A 1 427 ? 191.026 213.234 192.655 1.00 45.43 427 VAL A CA 1
ATOM 2603 C C . VAL A 1 427 ? 190.732 212.241 193.770 1.00 47.13 427 VAL A C 1
ATOM 2604 O O . VAL A 1 427 ? 189.906 212.501 194.654 1.00 54.07 427 VAL A O 1
ATOM 2608 N N . ALA A 1 428 ? 191.401 211.087 193.747 1.00 38.71 428 ALA A N 1
ATOM 2609 C CA . ALA A 1 428 ? 191.253 210.126 194.833 1.00 37.26 428 ALA A CA 1
ATOM 2610 C C . ALA A 1 428 ? 191.715 210.719 196.158 1.00 42.46 428 ALA A C 1
ATOM 2611 O O . ALA A 1 428 ? 191.044 210.560 197.183 1.00 54.16 428 ALA A O 1
ATOM 2613 N N . PHE A 1 429 ? 192.854 211.414 196.153 1.00 42.56 429 PHE A N 1
ATOM 2614 C CA . PHE A 1 429 ? 193.356 212.023 197.382 1.00 45.79 429 PHE A CA 1
ATOM 2615 C C . PHE A 1 429 ? 192.398 213.084 197.906 1.00 46.13 429 PHE A C 1
ATOM 2616 O O . PHE A 1 429 ? 192.156 213.168 199.115 1.00 49.68 429 PHE A O 1
ATOM 2624 N N . VAL A 1 430 ? 191.845 213.907 197.011 1.00 49.75 430 VAL A N 1
ATOM 2625 C CA . VAL A 1 430 ? 190.930 214.964 197.435 1.00 46.36 430 VAL A CA 1
ATOM 2626 C C . VAL A 1 430 ? 189.674 214.367 198.058 1.00 45.99 430 VAL A C 1
ATOM 2627 O O . VAL A 1 430 ? 189.193 214.841 199.094 1.00 51.03 430 VAL A O 1
ATOM 2631 N N . LEU A 1 431 ? 189.126 213.319 197.440 1.00 45.98 431 LEU A N 1
ATOM 2632 C CA . LEU A 1 431 ? 187.937 212.677 197.992 1.00 43.63 431 LEU A CA 1
ATOM 2633 C C . LEU A 1 431 ? 188.230 212.048 199.349 1.00 48.90 431 LEU A C 1
ATOM 2634 O O . LEU A 1 431 ? 187.416 212.144 200.274 1.00 59.51 431 LEU A O 1
ATOM 2639 N N . ILE A 1 432 ? 189.372 211.463 199.453 1.00 30.00 432 ILE A N 1
ATOM 2640 C CA . ILE A 1 432 ? 189.819 210.853 200.700 1.00 30.00 432 ILE A CA 1
ATOM 2641 C C . ILE A 1 432 ? 190.104 211.913 201.760 1.00 30.00 432 ILE A C 1
ATOM 2642 O O . ILE A 1 432 ? 189.845 211.710 202.970 1.00 30.00 432 ILE A O 1
ATOM 2647 N N . TYR A 1 433 ? 190.683 213.017 201.374 1.00 54.07 433 TYR A N 1
ATOM 2648 C CA . TYR A 1 433 ? 191.016 214.088 202.307 1.00 51.11 433 TYR A CA 1
ATOM 2649 C C . TYR A 1 433 ? 189.762 214.710 202.906 1.00 56.65 433 TYR A C 1
ATOM 2650 O O . TYR A 1 433 ? 189.708 214.979 204.111 1.00 60.84 433 TYR A O 1
ATOM 2659 N N . SER A 1 434 ? 188.744 214.944 202.083 1.00 55.86 434 SER A N 1
ATOM 2660 C CA . SER A 1 434 ? 187.529 215.619 202.514 1.00 50.29 434 SER A CA 1
ATOM 2661 C C . SER A 1 434 ? 186.437 214.662 202.975 1.00 55.68 434 SER A C 1
ATOM 2662 O O . SER A 1 434 ? 185.332 215.115 203.288 1.00 62.16 434 SER A O 1
ATOM 2665 N N . SER A 1 435 ? 186.711 213.361 203.023 1.00 54.85 435 SER A N 1
ATOM 2666 C CA . SER A 1 435 ? 185.707 212.388 203.433 1.00 50.81 435 SER A CA 1
ATOM 2667 C C . SER A 1 435 ? 185.586 212.380 204.952 1.00 60.36 435 SER A C 1
ATOM 2668 O O . SER A 1 435 ? 186.563 212.105 205.657 1.00 60.97 435 SER A O 1
ATOM 2671 N N . ARG A 1 436 ? 184.391 212.677 205.455 1.00 69.78 436 ARG A N 1
ATOM 2672 C CA . ARG A 1 436 ? 184.119 212.625 206.885 1.00 65.81 436 ARG A CA 1
ATOM 2673 C C . ARG A 1 436 ? 183.592 211.271 207.333 1.00 65.64 436 ARG A C 1
ATOM 2674 O O . ARG A 1 436 ? 183.356 211.078 208.530 1.00 73.72 436 ARG A O 1
ATOM 2682 N N . ASP A 1 437 ? 183.403 210.336 206.406 1.00 63.82 437 ASP A N 1
ATOM 2683 C CA . ASP A 1 437 ? 182.818 209.035 206.697 1.00 64.48 437 ASP A CA 1
ATOM 2684 C C . ASP A 1 437 ? 183.940 208.041 206.967 1.00 68.81 437 ASP A C 1
ATOM 2685 O O . ASP A 1 437 ? 184.788 207.809 206.100 1.00 73.33 437 ASP A O 1
ATOM 2690 N N . CYS A 1 438 ? 183.961 207.483 208.175 1.00 78.63 438 CYS A N 1
ATOM 2691 C CA . CYS A 1 438 ? 184.914 206.438 208.515 1.00 79.66 438 CYS A CA 1
ATOM 2692 C C . CYS A 1 438 ? 184.276 205.508 209.534 1.00 77.68 438 CYS A C 1
ATOM 2693 O O . CYS A 1 438 ? 183.359 205.890 210.264 1.00 86.91 438 CYS A O 1
ATOM 2696 N N . GLN A 1 439 ? 184.770 204.276 209.571 1.00 74.59 439 GLN A N 1
ATOM 2697 C CA . GLN A 1 439 ? 184.133 203.208 210.328 1.00 78.63 439 GLN A CA 1
ATOM 2698 C C . GLN A 1 439 ? 185.221 202.308 210.893 1.00 80.47 439 GLN A C 1
ATOM 2699 O O . GLN A 1 439 ? 186.382 202.403 210.481 1.00 82.23 439 GLN A O 1
ATOM 2705 N N . PRO A 1 440 ? 184.891 201.453 211.863 1.00 80.02 440 PRO A N 1
ATOM 2706 C CA . PRO A 1 440 ? 185.898 200.531 212.402 1.00 75.67 440 PRO A CA 1
ATOM 2707 C C . PRO A 1 440 ? 186.249 199.420 211.422 1.00 78.12 440 PRO A C 1
ATOM 2708 O O . PRO A 1 440 ? 185.482 199.072 210.521 1.00 82.51 440 PRO A O 1
ATOM 2712 N N . LEU A 1 441 ? 187.442 198.860 211.619 1.00 88.87 441 LEU A N 1
ATOM 2713 C CA . LEU A 1 441 ? 187.906 197.719 210.835 1.00 90.78 441 LEU A CA 1
ATOM 2714 C C . LEU A 1 441 ? 187.110 196.480 211.226 1.00 97.24 441 LEU A C 1
ATOM 2715 O O . LEU A 1 441 ? 187.260 195.962 212.338 1.00 97.22 441 LEU A O 1
ATOM 2720 N N . GLN A 1 442 ? 186.272 195.991 210.312 1.00 116.46 442 GLN A N 1
ATOM 2721 C CA . GLN A 1 442 ? 185.382 194.869 210.586 1.00 116.21 442 GLN A CA 1
ATOM 2722 C C . GLN A 1 442 ? 185.935 193.544 210.070 1.00 116.61 442 GLN A C 1
ATOM 2723 O O . GLN A 1 442 ? 185.165 192.651 209.701 1.00 116.75 442 GLN A O 1
ATOM 2729 N N . GLY A 1 443 ? 187.257 193.399 210.035 1.00 115.01 443 GLY A N 1
ATOM 2730 C CA . GLY A 1 443 ? 187.873 192.146 209.649 1.00 114.25 443 GLY A CA 1
ATOM 2731 C C . GLY A 1 443 ? 188.105 192.034 208.158 1.00 114.26 443 GLY A C 1
ATOM 2732 O O . GLY A 1 443 ? 187.152 192.068 207.373 1.00 112.83 443 GLY A O 1
ATOM 2733 N N . GLY A 1 444 ? 189.365 191.879 207.761 1.00 109.40 444 GLY A N 1
ATOM 2734 C CA . GLY A 1 444 ? 189.687 191.810 206.345 1.00 106.34 444 GLY A CA 1
ATOM 2735 C C . GLY A 1 444 ? 189.218 193.056 205.622 1.00 107.77 444 GLY A C 1
ATOM 2736 O O . GLY A 1 444 ? 189.484 194.187 206.043 1.00 107.36 444 GLY A O 1
ATOM 2737 N N . SER A 1 445 ? 188.519 192.845 204.507 1.00 107.54 445 SER A N 1
ATOM 2738 C CA . SER A 1 445 ? 187.868 193.855 203.676 1.00 105.96 445 SER A CA 1
ATOM 2739 C C . SER A 1 445 ? 188.855 194.798 203.000 1.00 105.79 445 SER A C 1
ATOM 2740 O O . SER A 1 445 ? 188.423 195.648 202.209 1.00 104.72 445 SER A O 1
ATOM 2743 N N . MET A 1 446 ? 190.157 194.661 203.249 1.00 101.35 446 MET A N 1
ATOM 2744 C CA . MET A 1 446 ? 191.173 195.559 202.703 1.00 97.27 446 MET A CA 1
ATOM 2745 C C . MET A 1 446 ? 192.539 195.092 203.185 1.00 96.97 446 MET A C 1
ATOM 2746 O O . MET A 1 446 ? 192.652 194.264 204.094 1.00 98.27 446 MET A O 1
ATOM 2751 N N . SER A 1 447 ? 193.581 195.640 202.564 1.00 84.03 447 SER A N 1
ATOM 2752 C CA . SER A 1 447 ? 194.949 195.384 202.976 1.00 86.97 447 SER A CA 1
ATOM 2753 C C . SER A 1 447 ? 195.682 196.622 203.466 1.00 87.20 447 SER A C 1
ATOM 2754 O O . SER A 1 447 ? 196.716 196.480 204.128 1.00 87.95 447 SER A O 1
ATOM 2757 N N . TYR A 1 448 ? 195.185 197.821 203.168 1.00 74.37 448 TYR A N 1
ATOM 2758 C CA . TYR A 1 448 ? 195.856 199.073 203.512 1.00 71.45 448 TYR A CA 1
ATOM 2759 C C . TYR A 1 448 ? 194.846 200.033 204.129 1.00 69.70 448 TYR A C 1
ATOM 2760 O O . TYR A 1 448 ? 194.465 201.036 203.512 1.00 72.63 448 TYR A O 1
ATOM 2769 N N . PRO A 1 449 ? 194.385 199.754 205.349 1.00 62.61 449 PRO A N 1
ATOM 2770 C CA . PRO A 1 449 ? 193.403 200.645 205.991 1.00 58.98 449 PRO A CA 1
ATOM 2771 C C . PRO A 1 449 ? 194.053 201.968 206.368 1.00 61.59 449 PRO A C 1
ATOM 2772 O O . PRO A 1 449 ? 195.052 202.000 207.089 1.00 67.44 449 PRO A O 1
ATOM 2776 N N . LEU A 1 450 ? 193.477 203.062 205.880 1.00 60.40 450 LEU A N 1
ATOM 2777 C CA . LEU A 1 450 ? 194.061 204.392 206.020 1.00 57.38 450 LEU A CA 1
ATOM 2778 C C . LEU A 1 450 ? 193.266 205.186 207.048 1.00 58.76 450 LEU A C 1
ATOM 2779 O O . LEU A 1 450 ? 192.106 205.537 206.810 1.00 62.77 450 LEU A O 1
ATOM 2784 N N . GLN A 1 451 ? 193.893 205.467 208.186 1.00 67.55 451 GLN A N 1
ATOM 2785 C CA . GLN A 1 451 ? 193.329 206.372 209.177 1.00 66.14 451 GLN A CA 1
ATOM 2786 C C . GLN A 1 451 ? 193.748 207.793 208.828 1.00 72.98 451 GLN A C 1
ATOM 2787 O O . GLN A 1 451 ? 194.945 208.089 208.739 1.00 79.69 451 GLN A O 1
ATOM 2793 N N . LEU A 1 452 ? 192.769 208.673 208.630 1.00 73.53 452 LEU A N 1
ATOM 2794 C CA . LEU A 1 452 ? 193.075 210.045 208.235 1.00 68.82 452 LEU A CA 1
ATOM 2795 C C . LEU A 1 452 ? 191.996 210.959 208.810 1.00 74.46 452 LEU A C 1
ATOM 2796 O O . LEU A 1 452 ? 190.878 211.005 208.288 1.00 81.52 452 LEU A O 1
ATOM 2801 N N . PHE A 1 453 ? 192.342 211.665 209.887 1.00 66.38 453 PHE A N 1
ATOM 2802 C CA . PHE A 1 453 ? 191.606 212.756 210.525 1.00 72.11 453 PHE A CA 1
ATOM 2803 C C . PHE A 1 453 ? 190.415 212.339 211.384 1.00 76.17 453 PHE A C 1
ATOM 2804 O O . PHE A 1 453 ? 189.721 213.228 211.894 1.00 81.67 453 PHE A O 1
ATOM 2812 N N . CYS A 1 454 ? 190.136 211.055 211.561 1.00 83.95 454 CYS A N 1
ATOM 2813 C CA . CYS A 1 454 ? 189.127 210.658 212.529 1.00 89.35 454 CYS A CA 1
ATOM 2814 C C . CYS A 1 454 ? 189.732 209.676 213.531 1.00 88.59 454 CYS A C 1
ATOM 2815 O O . CYS A 1 454 ? 190.937 209.415 213.544 1.00 89.25 454 CYS A O 1
ATOM 2818 N N . ALA A 1 455 ? 188.855 209.145 214.379 1.00 83.20 455 ALA A N 1
ATOM 2819 C CA . ALA A 1 455 ? 189.254 208.498 215.623 1.00 82.47 455 ALA A CA 1
ATOM 2820 C C . ALA A 1 455 ? 190.154 207.293 215.382 1.00 81.75 455 ALA A C 1
ATOM 2821 O O . ALA A 1 455 ? 190.119 206.657 214.325 1.00 84.73 455 ALA A O 1
ATOM 2823 N N . ASP A 1 456 ? 190.970 206.989 216.389 1.00 73.78 456 ASP A N 1
ATOM 2824 C CA . ASP A 1 456 ? 191.810 205.800 216.358 1.00 72.70 456 ASP A CA 1
ATOM 2825 C C . ASP A 1 456 ? 190.953 204.540 216.322 1.00 74.86 456 ASP A C 1
ATOM 2826 O O . ASP A 1 456 ? 189.871 204.478 216.913 1.00 75.55 456 ASP A O 1
ATOM 2831 N N . GLY A 1 457 ? 191.455 203.522 215.629 1.00 71.98 457 GLY A N 1
ATOM 2832 C CA . GLY A 1 457 ? 190.699 202.311 215.410 1.00 71.54 457 GLY A CA 1
ATOM 2833 C C . GLY A 1 457 ? 189.726 202.381 214.259 1.00 74.99 457 GLY A C 1
ATOM 2834 O O . GLY A 1 457 ? 188.992 201.413 214.028 1.00 80.28 457 GLY A O 1
ATOM 2835 N N . GLU A 1 458 ? 189.693 203.497 213.537 1.00 81.40 458 GLU A N 1
ATOM 2836 C CA . GLU A 1 458 ? 188.820 203.672 212.390 1.00 78.21 458 GLU A CA 1
ATOM 2837 C C . GLU A 1 458 ? 189.652 204.082 211.186 1.00 79.77 458 GLU A C 1
ATOM 2838 O O . GLU A 1 458 ? 190.571 204.899 211.295 1.00 87.95 458 GLU A O 1
ATOM 2844 N N . TYR A 1 459 ? 189.319 203.506 210.036 1.00 64.06 459 TYR A N 1
ATOM 2845 C CA . TYR A 1 459 ? 189.935 203.857 208.766 1.00 66.09 459 TYR A CA 1
ATOM 2846 C C . TYR A 1 459 ? 188.999 204.765 207.986 1.00 67.13 459 TYR A C 1
ATOM 2847 O O . TYR A 1 459 ? 187.775 204.663 208.106 1.00 69.65 459 TYR A O 1
ATOM 2856 N N . ASN A 1 460 ? 189.580 205.624 207.157 1.00 60.45 460 ASN A N 1
ATOM 2857 C CA . ASN A 1 460 ? 188.785 206.428 206.239 1.00 55.79 460 ASN A CA 1
ATOM 2858 C C . ASN A 1 460 ? 188.065 205.515 205.253 1.00 59.79 460 ASN A C 1
ATOM 2859 O O . ASN A 1 460 ? 188.687 204.654 204.625 1.00 61.90 460 ASN A O 1
ATOM 2864 N N . SER A 1 461 ? 186.748 205.697 205.128 1.00 56.73 461 SER A N 1
ATOM 2865 C CA . SER A 1 461 ? 185.960 204.812 204.277 1.00 57.19 461 SER A CA 1
ATOM 2866 C C . SER A 1 461 ? 186.259 205.040 202.800 1.00 57.53 461 SER A C 1
ATOM 2867 O O . SER A 1 461 ? 186.380 204.079 202.031 1.00 58.94 461 SER A O 1
ATOM 2870 N N . MET A 1 462 ? 186.378 206.304 202.384 1.00 53.57 462 MET A N 1
ATOM 2871 C CA . MET A 1 462 ? 186.631 206.594 200.977 1.00 48.91 462 MET A CA 1
ATOM 2872 C C . MET A 1 462 ? 187.995 206.079 200.535 1.00 53.45 462 MET A C 1
ATOM 2873 O O . MET A 1 462 ? 188.184 205.755 199.357 1.00 59.10 462 MET A O 1
ATOM 2878 N N . ALA A 1 463 ? 188.952 205.988 201.463 1.00 51.09 463 ALA A N 1
ATOM 2879 C CA . ALA A 1 463 ? 190.264 205.448 201.122 1.00 48.94 463 ALA A CA 1
ATOM 2880 C C . ALA A 1 463 ? 190.176 203.991 200.693 1.00 51.74 463 ALA A C 1
ATOM 2881 O O . ALA A 1 463 ? 190.912 203.564 199.796 1.00 57.33 463 ALA A O 1
ATOM 2883 N N . ALA A 1 464 ? 189.291 203.214 201.321 1.00 53.38 464 ALA A N 1
ATOM 2884 C CA . ALA A 1 464 ? 189.131 201.815 200.940 1.00 51.29 464 ALA A CA 1
ATOM 2885 C C . ALA A 1 464 ? 188.631 201.685 199.507 1.00 56.40 464 ALA A C 1
ATOM 2886 O O . ALA A 1 464 ? 189.021 200.758 198.788 1.00 61.38 464 ALA A O 1
ATOM 2888 N N . ALA A 1 465 ? 187.763 202.603 199.075 1.00 57.60 465 ALA A N 1
ATOM 2889 C CA . ALA A 1 465 ? 187.240 202.546 197.714 1.00 55.60 465 ALA A CA 1
ATOM 2890 C C . ALA A 1 465 ? 188.342 202.706 196.675 1.00 55.75 465 ALA A C 1
ATOM 2891 O O . ALA A 1 465 ? 188.247 202.139 195.580 1.00 61.56 465 ALA A O 1
ATOM 2893 N N . PHE A 1 466 ? 189.388 203.468 196.991 1.00 51.66 466 PHE A N 1
ATOM 2894 C CA . PHE A 1 466 ? 190.475 203.707 196.050 1.00 51.44 466 PHE A CA 1
ATOM 2895 C C . PHE A 1 466 ? 191.695 202.830 196.293 1.00 53.17 466 PHE A C 1
ATOM 2896 O O . PHE A 1 466 ? 192.360 202.438 195.329 1.00 61.84 466 PHE A O 1
ATOM 2904 N N . PHE A 1 467 ? 192.007 202.510 197.550 1.00 50.99 467 PHE A N 1
ATOM 2905 C CA . PHE A 1 467 ? 193.175 201.683 197.831 1.00 54.04 467 PHE A CA 1
ATOM 2906 C C . PHE A 1 467 ? 192.936 200.217 197.494 1.00 60.29 467 PHE A C 1
ATOM 2907 O O . PHE A 1 467 ? 193.879 199.514 197.114 1.00 68.84 467 PHE A O 1
ATOM 2915 N N . ASN A 1 468 ? 191.702 199.740 197.625 1.00 63.42 468 ASN A N 1
ATOM 2916 C CA . ASN A 1 468 ? 191.396 198.365 197.266 1.00 61.62 468 ASN A CA 1
ATOM 2917 C C . ASN A 1 468 ? 191.437 198.187 195.754 1.00 62.71 468 ASN A C 1
ATOM 2918 O O . ASN A 1 468 ? 191.162 199.114 194.987 1.00 67.86 468 ASN A O 1
ATOM 2923 N N . THR A 1 469 ? 191.796 196.979 195.328 1.00 59.94 469 THR A N 1
ATOM 2924 C CA . THR A 1 469 ? 191.734 196.650 193.916 1.00 56.26 469 THR A CA 1
ATOM 2925 C C . THR A 1 469 ? 190.280 196.684 193.447 1.00 59.09 469 THR A C 1
ATOM 2926 O O . THR A 1 469 ? 189.366 196.372 194.216 1.00 65.12 469 THR A O 1
ATOM 2930 N N . PRO A 1 470 ? 190.035 197.077 192.195 1.00 55.44 470 PRO A N 1
ATOM 2931 C CA . PRO A 1 470 ? 188.645 197.134 191.713 1.00 55.32 470 PRO A CA 1
ATOM 2932 C C . PRO A 1 470 ? 187.933 195.795 191.768 1.00 54.46 470 PRO A C 1
ATOM 2933 O O . PRO A 1 470 ? 186.712 195.764 191.957 1.00 63.10 470 PRO A O 1
ATOM 2937 N N . GLU A 1 471 ? 188.660 194.686 191.611 1.00 57.40 471 GLU A N 1
ATOM 2938 C CA . GLU A 1 471 ? 188.040 193.373 191.748 1.00 61.53 471 GLU A CA 1
ATOM 2939 C C . GLU A 1 471 ? 187.492 193.173 193.154 1.00 58.94 471 GLU A C 1
ATOM 2940 O O . GLU A 1 471 ? 186.376 192.672 193.331 1.00 68.18 471 GLU A O 1
ATOM 2946 N N . LYS A 1 472 ? 188.264 193.568 194.167 1.00 51.09 472 LYS A N 1
ATOM 2947 C CA . LYS A 1 472 ? 187.838 193.376 195.546 1.00 60.29 472 LYS A CA 1
ATOM 2948 C C . LYS A 1 472 ? 186.730 194.349 195.930 1.00 56.45 472 LYS A C 1
ATOM 2949 O O . LYS A 1 472 ? 185.846 193.999 196.721 1.00 59.70 472 LYS A O 1
ATOM 2955 N N . SER A 1 473 ? 186.752 195.563 195.376 1.00 48.60 473 SER A N 1
ATOM 2956 C CA . SER A 1 473 ? 185.650 196.495 195.593 1.00 45.79 473 SER A CA 1
ATOM 2957 C C . SER A 1 473 ? 184.352 195.954 195.008 1.00 49.99 473 SER A C 1
ATOM 2958 O O . SER A 1 473 ? 183.277 196.122 195.596 1.00 56.02 473 SER A O 1
ATOM 2961 N N . VAL A 1 474 ? 184.431 195.309 193.842 1.00 49.28 474 VAL A N 1
ATOM 2962 C CA . VAL A 1 474 ? 183.249 194.699 193.240 1.00 48.35 474 VAL A CA 1
ATOM 2963 C C . VAL A 1 474 ? 182.721 193.576 194.124 1.00 52.83 474 VAL A C 1
ATOM 2964 O O . VAL A 1 474 ? 181.510 193.459 194.349 1.00 55.11 474 VAL A O 1
ATOM 2968 N N . VAL A 1 475 ? 183.620 192.736 194.641 1.00 53.66 475 VAL A N 1
ATOM 2969 C CA . VAL A 1 475 ? 183.204 191.622 195.489 1.00 46.60 475 VAL A CA 1
ATOM 2970 C C . VAL A 1 475 ? 182.538 192.135 196.758 1.00 52.84 475 VAL A C 1
ATOM 2971 O O . VAL A 1 475 ? 181.501 191.613 197.188 1.00 58.04 475 VAL A O 1
ATOM 2975 N N . SER A 1 476 ? 183.120 193.163 197.379 1.00 51.15 476 SER A N 1
ATOM 2976 C CA . SER A 1 476 ? 182.528 193.721 198.591 1.00 45.42 476 SER A CA 1
ATOM 2977 C C . SER A 1 476 ? 181.153 194.311 198.309 1.00 39.93 476 SER A C 1
ATOM 2978 O O . SER A 1 476 ? 180.223 194.142 199.105 1.00 55.04 476 SER A O 1
ATOM 2981 N N . LEU A 1 477 ? 181.002 195.004 197.178 1.00 37.67 477 LEU A N 1
ATOM 2982 C CA . LEU A 1 477 ? 179.695 195.541 196.812 1.00 34.81 477 LEU A CA 1
ATOM 2983 C C . LEU A 1 477 ? 178.685 194.424 196.587 1.00 40.19 477 LEU A C 1
ATOM 2984 O O . LEU A 1 477 ? 177.498 194.578 196.895 1.00 44.06 477 LEU A O 1
ATOM 2989 N N . PHE A 1 478 ? 179.136 193.291 196.044 1.00 45.27 478 PHE A N 1
ATOM 2990 C CA . PHE A 1 478 ? 178.243 192.149 195.878 1.00 41.60 478 PHE A CA 1
ATOM 2991 C C . PHE A 1 478 ? 177.866 191.538 197.223 1.00 50.82 478 PHE A C 1
ATOM 2992 O O . PHE A 1 478 ? 176.687 191.270 197.478 1.00 59.70 478 PHE A O 1
ATOM 3000 N N . HIS A 1 479 ? 178.846 191.316 198.095 1.00 55.23 479 HIS A N 1
ATOM 3001 C CA . HIS A 1 479 ? 178.641 190.622 199.366 1.00 45.25 479 HIS A CA 1
ATOM 3002 C C . HIS A 1 479 ? 178.999 191.563 200.514 1.00 59.34 479 HIS A C 1
ATOM 3003 O O . HIS A 1 479 ? 180.158 191.640 200.927 1.00 70.10 479 HIS A O 1
ATOM 3010 N N . ASP A 1 480 ? 177.999 192.275 201.029 1.00 57.30 480 ASP A N 1
ATOM 3011 C CA . ASP A 1 480 ? 178.163 193.145 202.185 1.00 49.44 480 ASP A CA 1
ATOM 3012 C C . ASP A 1 480 ? 176.826 193.270 202.896 1.00 56.10 480 ASP A C 1
ATOM 3013 O O . ASP A 1 480 ? 175.774 193.193 202.250 1.00 63.06 480 ASP A O 1
ATOM 3018 N N . PRO A 1 481 ? 176.832 193.440 204.217 1.00 63.61 481 PRO A N 1
ATOM 3019 C CA . PRO A 1 481 ? 175.578 193.655 204.928 1.00 60.47 481 PRO A CA 1
ATOM 3020 C C . PRO A 1 481 ? 174.872 194.890 204.409 1.00 60.39 481 PRO A C 1
ATOM 3021 O O . PRO A 1 481 ? 175.516 195.837 203.919 1.00 60.58 481 PRO A O 1
ATOM 3025 N N . PRO A 1 482 ? 173.538 194.927 204.494 1.00 64.08 482 PRO A N 1
ATOM 3026 C CA . PRO A 1 482 ? 172.780 196.019 203.857 1.00 69.27 482 PRO A CA 1
ATOM 3027 C C . PRO A 1 482 ? 173.079 197.411 204.401 1.00 71.61 482 PRO A C 1
ATOM 3028 O O . PRO A 1 482 ? 172.498 198.380 203.896 1.00 79.98 482 PRO A O 1
ATOM 3032 N N . GLY A 1 483 ? 173.949 197.550 205.398 1.00 52.10 483 GLY A N 1
ATOM 3033 C CA . GLY A 1 483 ? 174.273 198.861 205.926 1.00 51.49 483 GLY A CA 1
ATOM 3034 C C . GLY A 1 483 ? 175.753 199.182 205.864 1.00 56.08 483 GLY A C 1
ATOM 3035 O O . GLY A 1 483 ? 176.255 199.991 206.648 1.00 58.88 483 GLY A O 1
ATOM 3036 N N . SER A 1 484 ? 176.461 198.546 204.931 1.00 51.27 484 SER A N 1
ATOM 3037 C CA . SER A 1 484 ? 177.910 198.670 204.841 1.00 44.54 484 SER A CA 1
ATOM 3038 C C . SER A 1 484 ? 178.377 199.972 204.203 1.00 49.58 484 SER A C 1
ATOM 3039 O O . SER A 1 484 ? 179.475 200.444 204.522 1.00 59.06 484 SER A O 1
ATOM 3042 N N . TYR A 1 485 ? 177.585 200.567 203.314 1.00 54.77 485 TYR A N 1
ATOM 3043 C CA . TYR A 1 485 ? 178.036 201.683 202.493 1.00 51.06 485 TYR A CA 1
ATOM 3044 C C . TYR A 1 485 ? 177.244 202.943 202.809 1.00 53.25 485 TYR A C 1
ATOM 3045 O O . TYR A 1 485 ? 176.011 202.909 202.873 1.00 60.64 485 TYR A O 1
ATOM 3054 N N . ASN A 1 486 ? 177.958 204.045 203.003 1.00 47.77 486 ASN A N 1
ATOM 3055 C CA . ASN A 1 486 ? 177.339 205.360 203.095 1.00 47.87 486 ASN A CA 1
ATOM 3056 C C . ASN A 1 486 ? 176.940 205.823 201.697 1.00 51.35 486 ASN A C 1
ATOM 3057 O O . ASN A 1 486 ? 177.783 205.836 200.795 1.00 58.59 486 ASN A O 1
ATOM 3062 N N . PRO A 1 487 ? 175.673 206.186 201.475 1.00 55.64 487 PRO A N 1
ATOM 3063 C CA . PRO A 1 487 ? 175.256 206.576 200.115 1.00 50.83 487 PRO A CA 1
ATOM 3064 C C . PRO A 1 487 ? 176.034 207.751 199.547 1.00 48.70 487 PRO A C 1
ATOM 3065 O O . PRO A 1 487 ? 176.313 207.773 198.342 1.00 60.10 487 PRO A O 1
ATOM 3069 N N . LEU A 1 488 ? 176.391 208.734 200.375 1.00 51.68 488 LEU A N 1
ATOM 3070 C CA . LEU A 1 488 ? 177.157 209.873 199.878 1.00 47.77 488 LEU A CA 1
ATOM 3071 C C . LEU A 1 488 ? 178.569 209.455 199.483 1.00 49.65 488 LEU A C 1
ATOM 3072 O O . LEU A 1 488 ? 179.076 209.860 198.431 1.00 55.23 488 LEU A O 1
ATOM 3077 N N . THR A 1 489 ? 179.223 208.649 200.323 1.00 50.92 489 THR A N 1
ATOM 3078 C CA . THR A 1 489 ? 180.571 208.187 200.009 1.00 54.09 489 THR A CA 1
ATOM 3079 C C . THR A 1 489 ? 180.580 207.311 198.762 1.00 54.42 489 THR A C 1
ATOM 3080 O O . THR A 1 489 ? 181.450 207.459 197.896 1.00 54.88 489 THR A O 1
ATOM 3084 N N . LEU A 1 490 ? 179.620 206.392 198.654 1.00 52.45 490 LEU A N 1
ATOM 3085 C CA . LEU A 1 490 ? 179.534 205.549 197.467 1.00 38.06 490 LEU A CA 1
ATOM 3086 C C . LEU A 1 490 ? 179.080 206.352 196.254 1.00 48.01 490 LEU A C 1
ATOM 3087 O O . LEU A 1 490 ? 179.525 206.092 195.130 1.00 58.36 490 LEU A O 1
ATOM 3092 N N . GLY A 1 491 ? 178.193 207.326 196.460 1.00 43.94 491 GLY A N 1
ATOM 3093 C CA . GLY A 1 491 ? 177.727 208.137 195.347 1.00 40.64 491 GLY A CA 1
ATOM 3094 C C . GLY A 1 491 ? 178.822 208.995 194.743 1.00 46.81 491 GLY A C 1
ATOM 3095 O O . GLY A 1 491 ? 178.921 209.120 193.520 1.00 57.60 491 GLY A O 1
ATOM 3096 N N . LEU A 1 492 ? 179.655 209.603 195.591 1.00 50.27 492 LEU A N 1
ATOM 3097 C CA . LEU A 1 492 ? 180.745 210.432 195.088 1.00 48.49 492 LEU A CA 1
ATOM 3098 C C . LEU A 1 492 ? 181.772 209.596 194.336 1.00 48.11 492 LEU A C 1
ATOM 3099 O O . LEU A 1 492 ? 182.300 210.026 193.304 1.00 57.30 492 LEU A O 1
ATOM 3104 N N . PHE A 1 493 ? 182.080 208.402 194.847 1.00 46.82 493 PHE A N 1
ATOM 3105 C CA . PHE A 1 493 ? 183.014 207.521 194.155 1.00 48.75 493 PHE A CA 1
ATOM 3106 C C . PHE A 1 493 ? 182.466 207.087 192.802 1.00 42.02 493 PHE A C 1
ATOM 3107 O O . PHE A 1 493 ? 183.202 207.049 191.811 1.00 50.29 493 PHE A O 1
ATOM 3115 N N . THR A 1 494 ? 181.174 206.755 192.742 1.00 42.42 494 THR A N 1
ATOM 3116 C CA . THR A 1 494 ? 180.575 206.312 191.486 1.00 43.62 494 THR A CA 1
ATOM 3117 C C . THR A 1 494 ? 180.625 207.410 190.432 1.00 47.81 494 THR A C 1
ATOM 3118 O O . THR A 1 494 ? 180.965 207.157 189.271 1.00 57.33 494 THR A O 1
ATOM 3122 N N . LEU A 1 495 ? 180.277 208.638 190.818 1.00 45.72 495 LEU A N 1
ATOM 3123 C CA . LEU A 1 495 ? 180.287 209.745 189.868 1.00 47.19 495 LEU A CA 1
ATOM 3124 C C . LEU A 1 495 ? 181.694 210.018 189.352 1.00 49.97 495 LEU A C 1
ATOM 3125 O O . LEU A 1 495 ? 181.892 210.238 188.151 1.00 54.48 495 LEU A O 1
ATOM 3130 N N . VAL A 1 496 ? 182.683 210.011 190.245 1.00 47.87 496 VAL A N 1
ATOM 3131 C CA . VAL A 1 496 ? 184.058 210.291 189.842 1.00 44.01 496 VAL A CA 1
ATOM 3132 C C . VAL A 1 496 ? 184.624 209.138 189.021 1.00 41.61 496 VAL A C 1
ATOM 3133 O O . VAL A 1 496 ? 185.236 209.348 187.967 1.00 48.47 496 VAL A O 1
ATOM 3137 N N . TYR A 1 497 ? 184.427 207.903 189.488 1.00 45.72 497 TYR A N 1
ATOM 3138 C CA . TYR A 1 497 ? 185.002 206.754 188.796 1.00 42.64 497 TYR A CA 1
ATOM 3139 C C . TYR A 1 497 ? 184.374 206.552 187.423 1.00 37.73 497 TYR A C 1
ATOM 3140 O O . TYR A 1 497 ? 185.029 206.025 186.517 1.00 42.98 497 TYR A O 1
ATOM 3149 N N . PHE A 1 498 ? 183.113 206.953 187.254 1.00 43.08 498 PHE A N 1
ATOM 3150 C CA . PHE A 1 498 ? 182.477 206.877 185.943 1.00 39.30 498 PHE A CA 1
ATOM 3151 C C . PHE A 1 498 ? 183.221 207.732 184.925 1.00 35.48 498 PHE A C 1
ATOM 3152 O O . PHE A 1 498 ? 183.509 207.283 183.810 1.00 49.49 498 PHE A O 1
ATOM 3160 N N . PHE A 1 499 ? 183.547 208.971 185.296 1.00 46.15 499 PHE A N 1
ATOM 3161 C CA . PHE A 1 499 ? 184.223 209.864 184.361 1.00 45.21 499 PHE A CA 1
ATOM 3162 C C . PHE A 1 499 ? 185.698 209.509 184.221 1.00 48.49 499 PHE A C 1
ATOM 3163 O O . PHE A 1 499 ? 186.280 209.674 183.143 1.00 51.52 499 PHE A O 1
ATOM 3171 N N . LEU A 1 500 ? 186.323 209.028 185.299 1.00 43.16 500 LEU A N 1
ATOM 3172 C CA . LEU A 1 500 ? 187.714 208.596 185.208 1.00 37.38 500 LEU A CA 1
ATOM 3173 C C . LEU A 1 500 ? 187.861 207.403 184.273 1.00 46.31 500 LEU A C 1
ATOM 3174 O O . LEU A 1 500 ? 188.786 207.359 183.453 1.00 48.24 500 LEU A O 1
ATOM 3179 N N . ALA A 1 501 ? 186.963 206.421 184.385 1.00 45.52 501 ALA A N 1
ATOM 3180 C CA . ALA A 1 501 ? 187.033 205.253 183.512 1.00 34.91 501 ALA A CA 1
ATOM 3181 C C . ALA A 1 501 ? 186.785 205.633 182.058 1.00 41.74 501 ALA A C 1
ATOM 3182 O O . ALA A 1 501 ? 187.463 205.133 181.154 1.00 53.96 501 ALA A O 1
ATOM 3184 N N . CYS A 1 502 ? 185.810 206.512 181.814 1.00 32.48 502 CYS A N 1
ATOM 3185 C CA . CYS A 1 502 ? 185.553 206.980 180.455 1.00 40.54 502 CYS A CA 1
ATOM 3186 C C . CYS A 1 502 ? 186.749 207.741 179.900 1.00 45.83 502 CYS A C 1
ATOM 3187 O O . CYS A 1 502 ? 187.116 207.573 178.732 1.00 58.29 502 CYS A O 1
ATOM 3190 N N . TRP A 1 503 ? 187.363 208.590 180.725 1.00 44.25 503 TRP A N 1
ATOM 3191 C CA . TRP A 1 503 ? 188.522 209.359 180.285 1.00 37.45 503 TRP A CA 1
ATOM 3192 C C . TRP A 1 503 ? 189.715 208.452 180.003 1.00 34.67 503 TRP A C 1
ATOM 3193 O O . TRP A 1 503 ? 190.497 208.710 179.081 1.00 41.84 503 TRP A O 1
ATOM 3204 N N . THR A 1 504 ? 189.869 207.384 180.787 1.00 37.40 504 THR A N 1
ATOM 3205 C CA . THR A 1 504 ? 191.074 206.563 180.732 1.00 44.06 504 THR A CA 1
ATOM 3206 C C . THR A 1 504 ? 191.030 205.514 179.623 1.00 48.52 504 THR A C 1
ATOM 3207 O O . THR A 1 504 ? 192.088 205.059 179.171 1.00 49.75 504 THR A O 1
ATOM 3211 N N . TYR A 1 505 ? 189.836 205.130 179.160 1.00 48.23 505 TYR A N 1
ATOM 3212 C CA . TYR A 1 505 ? 189.722 203.959 178.292 1.00 49.25 505 TYR A CA 1
ATOM 3213 C C . TYR A 1 505 ? 190.512 204.126 176.999 1.00 56.79 505 TYR A C 1
ATOM 3214 O O . TYR A 1 505 ? 191.218 203.205 176.572 1.00 61.84 505 TYR A O 1
ATOM 3223 N N . GLY A 1 506 ? 190.413 205.289 176.363 1.00 45.14 506 GLY A N 1
ATOM 3224 C CA . GLY A 1 506 ? 191.077 205.498 175.096 1.00 42.37 506 GLY A CA 1
ATOM 3225 C C . GLY A 1 506 ? 192.532 205.891 175.175 1.00 51.44 506 GLY A C 1
ATOM 3226 O O . GLY A 1 506 ? 193.110 206.294 174.162 1.00 57.00 506 GLY A O 1
ATOM 3227 N N . LEU A 1 507 ? 193.144 205.796 176.352 1.00 53.49 507 LEU A N 1
ATOM 3228 C CA . LEU A 1 507 ? 194.548 206.136 176.506 1.00 42.77 507 LEU A CA 1
ATOM 3229 C C . LEU A 1 507 ? 195.428 205.147 175.748 1.00 44.48 507 LEU A C 1
ATOM 3230 O O . LEU A 1 507 ? 195.028 204.021 175.441 1.00 54.15 507 LEU A O 1
ATOM 3235 N N . THR A 1 508 ? 196.650 205.585 175.448 1.00 47.33 508 THR A N 1
ATOM 3236 C CA . THR A 1 508 ? 197.620 204.750 174.741 1.00 49.83 508 THR A CA 1
ATOM 3237 C C . THR A 1 508 ? 198.348 203.839 175.735 1.00 54.09 508 THR A C 1
ATOM 3238 O O . THR A 1 508 ? 199.568 203.868 175.893 1.00 53.13 508 THR A O 1
ATOM 3242 N N . VAL A 1 509 ? 197.552 203.022 176.427 1.00 51.30 509 VAL A N 1
ATOM 3243 C CA . VAL A 1 509 ? 198.054 202.056 177.394 1.00 42.90 509 VAL A CA 1
ATOM 3244 C C . VAL A 1 509 ? 197.311 200.742 177.198 1.00 45.09 509 VAL A C 1
ATOM 3245 O O . VAL A 1 509 ? 196.201 200.702 176.664 1.00 51.35 509 VAL A O 1
ATOM 3249 N N . SER A 1 510 ? 197.942 199.659 177.641 1.00 46.41 510 SER A N 1
ATOM 3250 C CA . SER A 1 510 ? 197.316 198.341 177.621 1.00 46.46 510 SER A CA 1
ATOM 3251 C C . SER A 1 510 ? 196.447 198.209 178.865 1.00 46.54 510 SER A C 1
ATOM 3252 O O . SER A 1 510 ? 196.961 198.181 179.987 1.00 54.57 510 SER A O 1
ATOM 3255 N N . ALA A 1 511 ? 195.132 198.133 178.673 1.00 45.68 511 ALA A N 1
ATOM 3256 C CA . ALA A 1 511 ? 194.211 198.176 179.798 1.00 43.07 511 ALA A CA 1
ATOM 3257 C C . ALA A 1 511 ? 192.827 197.737 179.346 1.00 49.15 511 ALA A C 1
ATOM 3258 O O . ALA A 1 511 ? 192.422 197.994 178.211 1.00 67.52 511 ALA A O 1
ATOM 3260 N N . GLY A 1 512 ? 192.103 197.082 180.254 1.00 43.94 512 GLY A N 1
ATOM 3261 C CA . GLY A 1 512 ? 190.762 196.620 179.982 1.00 45.14 512 GLY A CA 1
ATOM 3262 C C . GLY A 1 512 ? 189.694 197.532 180.559 1.00 43.32 512 GLY A C 1
ATOM 3263 O O . GLY A 1 512 ? 189.950 198.345 181.444 1.00 42.88 512 GLY A O 1
ATOM 3264 N N . VAL A 1 513 ? 188.478 197.382 180.038 1.00 50.76 513 VAL A N 1
ATOM 3265 C CA . VAL A 1 513 ? 187.334 198.165 180.492 1.00 44.10 513 VAL A CA 1
ATOM 3266 C C . VAL A 1 513 ? 186.253 197.312 181.138 1.00 47.34 513 VAL A C 1
ATOM 3267 O O . VAL A 1 513 ? 185.272 197.870 181.654 1.00 51.03 513 VAL A O 1
ATOM 3271 N N . PHE A 1 514 ? 186.395 195.984 181.137 1.00 51.48 514 PHE A N 1
ATOM 3272 C CA . PHE A 1 514 ? 185.401 195.113 181.758 1.00 49.35 514 PHE A CA 1
ATOM 3273 C C . PHE A 1 514 ? 185.212 195.447 183.233 1.00 53.90 514 PHE A C 1
ATOM 3274 O O . PHE A 1 514 ? 184.104 195.765 183.677 1.00 55.47 514 PHE A O 1
ATOM 3282 N N . ILE A 1 515 ? 186.294 195.365 184.009 1.00 41.50 515 ILE A N 1
ATOM 3283 C CA . ILE A 1 515 ? 186.191 195.578 185.453 1.00 45.48 515 ILE A CA 1
ATOM 3284 C C . ILE A 1 515 ? 185.721 196.986 185.803 1.00 45.23 515 ILE A C 1
ATOM 3285 O O . ILE A 1 515 ? 184.837 197.119 186.666 1.00 47.96 515 ILE A O 1
ATOM 3290 N N . PRO A 1 516 ? 186.257 198.064 185.209 1.00 45.80 516 PRO A N 1
ATOM 3291 C CA . PRO A 1 516 ? 185.721 199.398 185.540 1.00 39.95 516 PRO A CA 1
ATOM 3292 C C . PRO A 1 516 ? 184.231 199.528 185.283 1.00 42.80 516 PRO A C 1
ATOM 3293 O O . PRO A 1 516 ? 183.524 200.165 186.072 1.00 56.35 516 PRO A O 1
ATOM 3297 N N . SER A 1 517 ? 183.732 198.933 184.198 1.00 43.42 517 SER A N 1
ATOM 3298 C CA . SER A 1 517 ? 182.296 198.950 183.945 1.00 45.48 517 SER A CA 1
ATOM 3299 C C . SER A 1 517 ? 181.547 198.133 184.990 1.00 42.97 517 SER A C 1
ATOM 3300 O O . SER A 1 517 ? 180.454 198.517 185.423 1.00 46.78 517 SER A O 1
ATOM 3303 N N . LEU A 1 518 ? 182.116 196.998 185.402 1.00 40.47 518 LEU A N 1
ATOM 3304 C CA . LEU A 1 518 ? 181.516 196.216 186.477 1.00 35.30 518 LEU A CA 1
ATOM 3305 C C . LEU A 1 518 ? 181.496 197.000 187.782 1.00 39.01 518 LEU A C 1
ATOM 3306 O O . LEU A 1 518 ? 180.498 196.983 188.511 1.00 48.78 518 LEU A O 1
ATOM 3311 N N . LEU A 1 519 ? 182.594 197.692 188.094 1.00 44.90 519 LEU A N 1
ATOM 3312 C CA . LEU A 1 519 ? 182.663 198.458 189.334 1.00 38.45 519 LEU A CA 1
ATOM 3313 C C . LEU A 1 519 ? 181.665 199.607 189.334 1.00 31.41 519 LEU A C 1
ATOM 3314 O O . LEU A 1 519 ? 181.016 199.874 190.353 1.00 38.60 519 LEU A O 1
ATOM 3319 N N . ILE A 1 520 ? 181.535 200.307 188.205 1.00 38.81 520 ILE A N 1
ATOM 3320 C CA . ILE A 1 520 ? 180.569 201.399 188.116 1.00 29.50 520 ILE A CA 1
ATOM 3321 C C . ILE A 1 520 ? 179.158 200.876 188.347 1.00 36.35 520 ILE A C 1
ATOM 3322 O O . ILE A 1 520 ? 178.392 201.431 189.143 1.00 44.27 520 ILE A O 1
ATOM 3327 N N . GLY A 1 521 ? 178.802 199.784 187.669 1.00 37.94 521 GLY A N 1
ATOM 3328 C CA . GLY A 1 521 ? 177.464 199.238 187.814 1.00 31.91 521 GLY A CA 1
ATOM 3329 C C . GLY A 1 521 ? 177.193 198.692 189.201 1.00 34.23 521 GLY A C 1
ATOM 3330 O O . GLY A 1 521 ? 176.110 198.895 189.757 1.00 43.29 521 GLY A O 1
ATOM 3331 N N . ALA A 1 522 ? 178.167 197.984 189.777 1.00 35.57 522 ALA A N 1
ATOM 3332 C CA . ALA A 1 522 ? 178.017 197.496 191.143 1.00 24.45 522 ALA A CA 1
ATOM 3333 C C . ALA A 1 522 ? 177.863 198.650 192.123 1.00 40.59 522 ALA A C 1
ATOM 3334 O O . ALA A 1 522 ? 177.236 198.501 193.179 1.00 49.67 522 ALA A O 1
ATOM 3336 N N . ALA A 1 523 ? 178.430 199.811 191.792 1.00 42.51 523 ALA A N 1
ATOM 3337 C CA . ALA A 1 523 ? 178.350 200.961 192.686 1.00 30.59 523 ALA A CA 1
ATOM 3338 C C . ALA A 1 523 ? 176.954 201.574 192.678 1.00 31.98 523 ALA A C 1
ATOM 3339 O O . ALA A 1 523 ? 176.303 201.664 193.725 1.00 46.35 523 ALA A O 1
ATOM 3341 N N . TRP A 1 524 ? 176.472 202.006 191.509 1.00 35.03 524 TRP A N 1
ATOM 3342 C CA . TRP A 1 524 ? 175.128 202.570 191.448 1.00 36.00 524 TRP A CA 1
ATOM 3343 C C . TRP A 1 524 ? 174.049 201.505 191.588 1.00 45.44 524 TRP A C 1
ATOM 3344 O O . TRP A 1 524 ? 172.924 201.831 191.981 1.00 54.34 524 TRP A O 1
ATOM 3355 N N . GLY A 1 525 ? 174.363 200.247 191.276 1.00 43.40 525 GLY A N 1
ATOM 3356 C CA . GLY A 1 525 ? 173.444 199.169 191.602 1.00 40.26 525 GLY A CA 1
ATOM 3357 C C . GLY A 1 525 ? 173.249 199.016 193.097 1.00 50.76 525 GLY A C 1
ATOM 3358 O O . GLY A 1 525 ? 172.127 198.824 193.572 1.00 57.31 525 GLY A O 1
ATOM 3359 N N . ARG A 1 526 ? 174.342 199.098 193.860 1.00 43.56 526 ARG A N 1
ATOM 3360 C CA . ARG A 1 526 ? 174.237 199.092 195.316 1.00 39.76 526 ARG A CA 1
ATOM 3361 C C . ARG A 1 526 ? 173.477 200.312 195.818 1.00 41.65 526 ARG A C 1
ATOM 3362 O O . ARG A 1 526 ? 172.685 200.215 196.762 1.00 43.54 526 ARG A O 1
ATOM 3370 N N . LEU A 1 527 ? 173.717 201.475 195.206 1.00 48.54 527 LEU A N 1
ATOM 3371 C CA . LEU A 1 527 ? 172.980 202.677 195.580 1.00 45.61 527 LEU A CA 1
ATOM 3372 C C . LEU A 1 527 ? 171.490 202.512 195.312 1.00 46.20 527 LEU A C 1
ATOM 3373 O O . LEU A 1 527 ? 170.654 202.994 196.084 1.00 57.58 527 LEU A O 1
ATOM 3378 N N . PHE A 1 528 ? 171.141 201.844 194.211 1.00 52.71 528 PHE A N 1
ATOM 3379 C CA . PHE A 1 528 ? 169.739 201.551 193.937 1.00 50.53 528 PHE A CA 1
ATOM 3380 C C . PHE A 1 528 ? 169.152 200.636 195.003 1.00 55.60 528 PHE A C 1
ATOM 3381 O O . PHE A 1 528 ? 168.011 200.828 195.438 1.00 61.52 528 PHE A O 1
ATOM 3389 N N . GLY A 1 529 ? 169.920 199.633 195.435 1.00 57.04 529 GLY A N 1
ATOM 3390 C CA . GLY A 1 529 ? 169.449 198.759 196.497 1.00 48.86 529 GLY A CA 1
ATOM 3391 C C . GLY A 1 529 ? 169.280 199.484 197.818 1.00 55.80 529 GLY A C 1
ATOM 3392 O O . GLY A 1 529 ? 168.354 199.199 198.580 1.00 65.34 529 GLY A O 1
ATOM 3393 N N . ILE A 1 530 ? 170.179 200.428 198.111 1.00 53.38 530 ILE A N 1
ATOM 3394 C CA . ILE A 1 530 ? 170.052 201.228 199.326 1.00 45.84 530 ILE A CA 1
ATOM 3395 C C . ILE A 1 530 ? 168.787 202.074 199.274 1.00 46.79 530 ILE A C 1
ATOM 3396 O O . ILE A 1 530 ? 168.052 202.182 200.264 1.00 55.83 530 ILE A O 1
ATOM 3401 N N . SER A 1 531 ? 168.511 202.685 198.120 1.00 53.65 531 SER A N 1
ATOM 3402 C CA . SER A 1 531 ? 167.300 203.485 197.974 1.00 53.34 531 SER A CA 1
ATOM 3403 C C . SER A 1 531 ? 166.049 202.628 198.123 1.00 61.82 531 SER A C 1
ATOM 3404 O O . SER A 1 531 ? 165.071 203.049 198.751 1.00 66.55 531 SER A O 1
ATOM 3407 N N . LEU A 1 532 ? 166.058 201.425 197.544 1.00 69.94 532 LEU A N 1
ATOM 3408 C CA . LEU A 1 532 ? 164.911 200.533 197.675 1.00 66.75 532 LEU A CA 1
ATOM 3409 C C . LEU A 1 532 ? 164.697 200.117 199.125 1.00 69.55 532 LEU A C 1
ATOM 3410 O O . LEU A 1 532 ? 163.557 200.055 199.599 1.00 76.96 532 LEU A O 1
ATOM 3415 N N . SER A 1 533 ? 165.783 199.823 199.843 1.00 68.28 533 SER A N 1
ATOM 3416 C CA . SER A 1 533 ? 165.662 199.481 201.257 1.00 72.04 533 SER A CA 1
ATOM 3417 C C . SER A 1 533 ? 165.091 200.644 202.056 1.00 73.33 533 SER A C 1
ATOM 3418 O O . SER A 1 533 ? 164.330 200.440 203.009 1.00 76.51 533 SER A O 1
ATOM 3421 N N . TYR A 1 534 ? 165.449 201.875 201.684 1.00 78.83 534 TYR A N 1
ATOM 3422 C CA . TYR A 1 534 ? 164.892 203.044 202.355 1.00 80.92 534 TYR A CA 1
ATOM 3423 C C . TYR A 1 534 ? 163.415 203.231 202.031 1.00 81.76 534 TYR A C 1
ATOM 3424 O O . TYR A 1 534 ? 162.647 203.683 202.887 1.00 88.65 534 TYR A O 1
ATOM 3433 N N . LEU A 1 535 ? 163.001 202.893 200.811 1.00 77.39 535 LEU A N 1
ATOM 3434 C CA . LEU A 1 535 ? 161.622 203.081 200.381 1.00 80.48 535 LEU A CA 1
ATOM 3435 C C . LEU A 1 535 ? 160.698 201.941 200.790 1.00 82.46 535 LEU A C 1
ATOM 3436 O O . LEU A 1 535 ? 159.476 202.098 200.706 1.00 86.81 535 LEU A O 1
ATOM 3441 N N . THR A 1 536 ? 161.242 200.802 201.225 1.00 80.68 536 THR A N 1
ATOM 3442 C CA . THR A 1 536 ? 160.434 199.650 201.609 1.00 81.32 536 THR A CA 1
ATOM 3443 C C . THR A 1 536 ? 160.658 199.247 203.062 1.00 81.49 536 THR A C 1
ATOM 3444 O O . THR A 1 536 ? 160.295 198.134 203.455 1.00 84.91 536 THR A O 1
ATOM 3448 N N . GLY A 1 537 ? 161.241 200.129 203.868 1.00 83.08 537 GLY A N 1
ATOM 3449 C CA . GLY A 1 537 ? 161.467 199.820 205.271 1.00 84.03 537 GLY A CA 1
ATOM 3450 C C . GLY A 1 537 ? 162.411 198.661 205.504 1.00 84.74 537 GLY A C 1
ATOM 3451 O O . GLY A 1 537 ? 162.144 197.808 206.359 1.00 86.58 537 GLY A O 1
ATOM 3452 N N . ALA A 1 538 ? 163.516 198.612 204.755 1.00 84.57 538 ALA A N 1
ATOM 3453 C CA . ALA A 1 538 ? 164.524 197.558 204.883 1.00 82.56 538 ALA A CA 1
ATOM 3454 C C . ALA A 1 538 ? 163.908 196.172 204.692 1.00 83.52 538 ALA A C 1
ATOM 3455 O O . ALA A 1 538 ? 164.161 195.241 205.459 1.00 84.08 538 ALA A O 1
ATOM 3457 N N . ALA A 1 539 ? 163.084 196.044 203.654 1.00 84.27 539 ALA A N 1
ATOM 3458 C CA . ALA A 1 539 ? 162.494 194.755 203.323 1.00 84.40 539 ALA A CA 1
ATOM 3459 C C . ALA A 1 539 ? 163.578 193.759 202.928 1.00 88.30 539 ALA A C 1
ATOM 3460 O O . ALA A 1 539 ? 164.602 194.120 202.342 1.00 90.89 539 ALA A O 1
ATOM 3462 N N . ILE A 1 540 ? 163.345 192.487 203.263 1.00 89.61 540 ILE A N 1
ATOM 3463 C CA . ILE A 1 540 ? 164.363 191.462 203.052 1.00 89.23 540 ILE A CA 1
ATOM 3464 C C . ILE A 1 540 ? 164.649 191.257 201.570 1.00 86.05 540 ILE A C 1
ATOM 3465 O O . ILE A 1 540 ? 165.763 190.869 201.197 1.00 86.48 540 ILE A O 1
ATOM 3470 N N . TRP A 1 541 ? 163.667 191.504 200.700 1.00 75.64 541 TRP A N 1
ATOM 3471 C CA . TRP A 1 541 ? 163.900 191.335 199.271 1.00 78.19 541 TRP A CA 1
ATOM 3472 C C . TRP A 1 541 ? 164.746 192.459 198.687 1.00 77.76 541 TRP A C 1
ATOM 3473 O O . TRP A 1 541 ? 165.356 192.272 197.630 1.00 78.83 541 TRP A O 1
ATOM 3484 N N . ALA A 1 542 ? 164.798 193.613 199.348 1.00 69.78 542 ALA A N 1
ATOM 3485 C CA . ALA A 1 542 ? 165.588 194.747 198.870 1.00 71.02 542 ALA A CA 1
ATOM 3486 C C . ALA A 1 542 ? 167.013 194.682 199.424 1.00 72.13 542 ALA A C 1
ATOM 3487 O O . ALA A 1 542 ? 167.479 195.564 200.144 1.00 75.30 542 ALA A O 1
ATOM 3489 N N . ASP A 1 543 ? 167.704 193.605 199.070 1.00 69.41 543 ASP A N 1
ATOM 3490 C CA . ASP A 1 543 ? 169.084 193.418 199.501 1.00 68.75 543 ASP A CA 1
ATOM 3491 C C . ASP A 1 543 ? 170.017 194.196 198.581 1.00 67.71 543 ASP A C 1
ATOM 3492 O O . ASP A 1 543 ? 170.048 193.924 197.376 1.00 65.90 543 ASP A O 1
ATOM 3497 N N . PRO A 1 544 ? 170.779 195.166 199.095 1.00 60.13 544 PRO A N 1
ATOM 3498 C CA . PRO A 1 544 ? 171.641 195.966 198.206 1.00 58.32 544 PRO A CA 1
ATOM 3499 C C . PRO A 1 544 ? 172.675 195.146 197.456 1.00 55.24 544 PRO A C 1
ATOM 3500 O O . PRO A 1 544 ? 173.021 195.489 196.319 1.00 62.24 544 PRO A O 1
ATOM 3504 N N . GLY A 1 545 ? 173.184 194.072 198.062 1.00 50.47 545 GLY A N 1
ATOM 3505 C CA . GLY A 1 545 ? 174.186 193.262 197.388 1.00 50.06 545 GLY A CA 1
ATOM 3506 C C . GLY A 1 545 ? 173.660 192.604 196.128 1.00 44.76 545 GLY A C 1
ATOM 3507 O O . GLY A 1 545 ? 174.371 192.502 195.126 1.00 53.28 545 GLY A O 1
ATOM 3508 N N . LYS A 1 546 ? 172.408 192.142 196.165 1.00 55.93 546 LYS A N 1
ATOM 3509 C CA . LYS A 1 546 ? 171.802 191.551 194.977 1.00 52.45 546 LYS A CA 1
ATOM 3510 C C . LYS A 1 546 ? 171.655 192.580 193.864 1.00 54.30 546 LYS A C 1
ATOM 3511 O O . LYS A 1 546 ? 171.904 192.279 192.691 1.00 60.02 546 LYS A O 1
ATOM 3517 N N . TYR A 1 547 ? 171.253 193.803 194.213 1.00 49.59 547 TYR A N 1
ATOM 3518 C CA . TYR A 1 547 ? 171.105 194.852 193.214 1.00 48.83 547 TYR A CA 1
ATOM 3519 C C . TYR A 1 547 ? 172.446 195.370 192.716 1.00 44.66 547 TYR A C 1
ATOM 3520 O O . TYR A 1 547 ? 172.510 195.930 191.618 1.00 49.06 547 TYR A O 1
ATOM 3529 N N . ALA A 1 548 ? 173.515 195.201 193.496 1.00 40.18 548 ALA A N 1
ATOM 3530 C CA . ALA A 1 548 ? 174.846 195.511 192.987 1.00 37.83 548 ALA A CA 1
ATOM 3531 C C . ALA A 1 548 ? 175.213 194.586 191.834 1.00 38.77 548 ALA A C 1
ATOM 3532 O O . ALA A 1 548 ? 175.840 195.014 190.858 1.00 49.24 548 ALA A O 1
ATOM 3534 N N . LEU A 1 549 ? 174.835 193.310 191.934 1.00 40.78 549 LEU A N 1
ATOM 3535 C CA . LEU A 1 549 ? 175.085 192.373 190.843 1.00 34.58 549 LEU A CA 1
ATOM 3536 C C . LEU A 1 549 ? 174.300 192.754 189.595 1.00 40.57 549 LEU A C 1
ATOM 3537 O O . LEU A 1 549 ? 174.830 192.700 188.479 1.00 56.30 549 LEU A O 1
ATOM 3542 N N . MET A 1 550 ? 173.033 193.142 189.761 1.00 40.71 550 MET A N 1
ATOM 3543 C CA . MET A 1 550 ? 172.228 193.553 188.616 1.00 43.33 550 MET A CA 1
ATOM 3544 C C . MET A 1 550 ? 172.746 194.849 188.010 1.00 41.65 550 MET A C 1
ATOM 3545 O O . MET A 1 550 ? 172.764 195.003 186.783 1.00 52.22 550 MET A O 1
ATOM 3550 N N . GLY A 1 551 ? 173.160 195.797 188.851 1.00 44.71 551 GLY A N 1
ATOM 3551 C CA . GLY A 1 551 ? 173.726 197.030 188.333 1.00 32.47 551 GLY A CA 1
ATOM 3552 C C . GLY A 1 551 ? 175.009 196.798 187.560 1.00 32.53 551 GLY A C 1
ATOM 3553 O O . GLY A 1 551 ? 175.224 197.394 186.502 1.00 54.29 551 GLY A O 1
ATOM 3554 N N . ALA A 1 552 ? 175.876 195.923 188.076 1.00 30.31 552 ALA A N 1
ATOM 3555 C CA . ALA A 1 552 ? 177.121 195.613 187.381 1.00 35.68 552 ALA A CA 1
ATOM 3556 C C . ALA A 1 552 ? 176.850 194.989 186.019 1.00 36.27 552 ALA A C 1
ATOM 3557 O O . ALA A 1 552 ? 177.506 195.332 185.029 1.00 48.03 552 ALA A O 1
ATOM 3559 N N . ALA A 1 553 ? 175.888 194.066 185.949 1.00 39.90 553 ALA A N 1
ATOM 3560 C CA . ALA A 1 553 ? 175.509 193.493 184.663 1.00 39.10 553 ALA A CA 1
ATOM 3561 C C . ALA A 1 553 ? 174.892 194.545 183.751 1.00 40.80 553 ALA A C 1
ATOM 3562 O O . ALA A 1 553 ? 175.199 194.596 182.554 1.00 49.44 553 ALA A O 1
ATOM 3564 N N . ALA A 1 554 ? 174.024 195.399 184.300 1.00 41.79 554 ALA A N 1
ATOM 3565 C CA . ALA A 1 554 ? 173.352 196.405 183.482 1.00 35.76 554 ALA A CA 1
ATOM 3566 C C . ALA A 1 554 ? 174.343 197.397 182.886 1.00 40.38 554 ALA A C 1
ATOM 3567 O O . ALA A 1 554 ? 174.238 197.758 181.709 1.00 53.32 554 ALA A O 1
ATOM 3569 N N . GLN A 1 555 ? 175.311 197.852 183.685 1.00 36.06 555 GLN A N 1
ATOM 3570 C CA . GLN A 1 555 ? 176.285 198.817 183.184 1.00 33.66 555 GLN A CA 1
ATOM 3571 C C . GLN A 1 555 ? 177.235 198.177 182.181 1.00 41.90 555 GLN A C 1
ATOM 3572 O O . GLN A 1 555 ? 177.559 198.782 181.153 1.00 54.09 555 GLN A O 1
ATOM 3578 N N . LEU A 1 556 ? 177.700 196.959 182.467 1.00 43.10 556 LEU A N 1
ATOM 3579 C CA . LEU A 1 556 ? 178.568 196.264 181.522 1.00 42.68 556 LEU A CA 1
ATOM 3580 C C . LEU A 1 556 ? 177.838 195.980 180.216 1.00 40.50 556 LEU A C 1
ATOM 3581 O O . LEU A 1 556 ? 178.402 196.159 179.131 1.00 53.65 556 LEU A O 1
ATOM 3586 N N . GLY A 1 557 ? 176.582 195.543 180.299 1.00 42.77 557 GLY A N 1
ATOM 3587 C CA . GLY A 1 557 ? 175.798 195.348 179.091 1.00 41.74 557 GLY A CA 1
ATOM 3588 C C . GLY A 1 557 ? 175.530 196.646 178.355 1.00 42.83 557 GLY A C 1
ATOM 3589 O O . GLY A 1 557 ? 175.484 196.676 177.125 1.00 54.78 557 GLY A O 1
ATOM 3590 N N . GLY A 1 558 ? 175.342 197.737 179.099 1.00 42.33 558 GLY A N 1
ATOM 3591 C CA . GLY A 1 558 ? 175.114 199.029 178.479 1.00 34.97 558 GLY A CA 1
ATOM 3592 C C . GLY A 1 558 ? 176.320 199.595 177.760 1.00 40.58 558 GLY A C 1
ATOM 3593 O O . GLY A 1 558 ? 176.161 200.470 176.903 1.00 48.10 558 GLY A O 1
ATOM 3594 N N . ILE A 1 559 ? 177.517 199.120 178.085 1.00 42.05 559 ILE A N 1
ATOM 3595 C CA . ILE A 1 559 ? 178.752 199.649 177.514 1.00 46.33 559 ILE A CA 1
ATOM 3596 C C . ILE A 1 559 ? 179.269 198.773 176.378 1.00 42.94 559 ILE A C 1
ATOM 3597 O O . ILE A 1 559 ? 179.526 199.262 175.279 1.00 57.20 559 ILE A O 1
ATOM 3602 N N . VAL A 1 560 ? 179.423 197.469 176.621 1.00 46.11 560 VAL A N 1
ATOM 3603 C CA . VAL A 1 560 ? 179.982 196.567 175.615 1.00 45.51 560 VAL A CA 1
ATOM 3604 C C . VAL A 1 560 ? 178.918 195.842 174.801 1.00 48.32 560 VAL A C 1
ATOM 3605 O O . VAL A 1 560 ? 179.255 195.233 173.772 1.00 60.47 560 VAL A O 1
ATOM 3609 N N . ARG A 1 561 ? 177.652 195.881 175.225 1.00 46.33 561 ARG A N 1
ATOM 3610 C CA . ARG A 1 561 ? 176.531 195.305 174.476 1.00 50.55 561 ARG A CA 1
ATOM 3611 C C . ARG A 1 561 ? 176.688 193.802 174.252 1.00 51.44 561 ARG A C 1
ATOM 3612 O O . ARG A 1 561 ? 176.204 193.261 173.256 1.00 58.90 561 ARG A O 1
ATOM 3620 N N . MET A 1 562 ? 177.366 193.113 175.166 1.00 61.09 562 MET A N 1
ATOM 3621 C CA . MET A 1 562 ? 177.454 191.660 175.104 1.00 61.02 562 MET A CA 1
ATOM 3622 C C . MET A 1 562 ? 176.262 191.049 175.830 1.00 63.48 562 MET A C 1
ATOM 3623 O O . MET A 1 562 ? 175.952 191.433 176.962 1.00 75.01 562 MET A O 1
ATOM 3628 N N . THR A 1 563 ? 175.584 190.104 175.178 1.00 53.63 563 THR A N 1
ATOM 3629 C CA . THR A 1 563 ? 174.359 189.535 175.731 1.00 58.55 563 THR A CA 1
ATOM 3630 C C . THR A 1 563 ? 174.482 188.053 176.056 1.00 59.05 563 THR A C 1
ATOM 3631 O O . THR A 1 563 ? 174.259 187.666 177.206 1.00 62.68 563 THR A O 1
ATOM 3635 N N . LEU A 1 564 ? 174.835 187.207 175.087 1.00 50.47 564 LEU A N 1
ATOM 3636 C CA . LEU A 1 564 ? 174.797 185.768 175.330 1.00 50.59 564 LEU A CA 1
ATOM 3637 C C . LEU A 1 564 ? 176.040 185.290 176.069 1.00 55.11 564 LEU A C 1
ATOM 3638 O O . LEU A 1 564 ? 175.938 184.571 177.069 1.00 55.66 564 LEU A O 1
ATOM 3643 N N . SER A 1 565 ? 177.224 185.669 175.586 1.00 57.21 565 SER A N 1
ATOM 3644 C CA . SER A 1 565 ? 178.448 185.318 176.296 1.00 49.58 565 SER A CA 1
ATOM 3645 C C . SER A 1 565 ? 178.493 185.981 177.666 1.00 52.24 565 SER A C 1
ATOM 3646 O O . SER A 1 565 ? 178.906 185.361 178.652 1.00 62.07 565 SER A O 1
ATOM 3649 N N . LEU A 1 566 ? 178.065 187.243 177.747 1.00 49.81 566 LEU A N 1
ATOM 3650 C CA . LEU A 1 566 ? 178.098 187.958 179.018 1.00 46.22 566 LEU A CA 1
ATOM 3651 C C . LEU A 1 566 ? 177.164 187.323 180.043 1.00 45.59 566 LEU A C 1
ATOM 3652 O O . LEU A 1 566 ? 177.518 187.204 181.221 1.00 54.63 566 LEU A O 1
ATOM 3657 N N . THR A 1 567 ? 175.964 186.916 179.617 1.00 47.53 567 THR A N 1
ATOM 3658 C CA . THR A 1 567 ? 175.023 186.302 180.550 1.00 47.05 567 THR A CA 1
ATOM 3659 C C . THR A 1 567 ? 175.590 185.016 181.138 1.00 45.46 567 THR A C 1
ATOM 3660 O O . THR A 1 567 ? 175.476 184.771 182.344 1.00 48.91 567 THR A O 1
ATOM 3664 N N . VAL A 1 568 ? 176.203 184.182 180.298 1.00 46.01 568 VAL A N 1
ATOM 3665 C CA . VAL A 1 568 ? 176.784 182.934 180.780 1.00 50.47 568 VAL A CA 1
ATOM 3666 C C . VAL A 1 568 ? 178.000 183.213 181.655 1.00 54.89 568 VAL A C 1
ATOM 3667 O O . VAL A 1 568 ? 178.234 182.522 182.655 1.00 57.82 568 VAL A O 1
ATOM 3671 N N . ILE A 1 569 ? 178.789 184.229 181.299 1.00 56.66 569 ILE A N 1
ATOM 3672 C CA . ILE A 1 569 ? 179.924 184.620 182.133 1.00 47.94 569 ILE A CA 1
ATOM 3673 C C . ILE A 1 569 ? 179.440 185.036 183.516 1.00 50.44 569 ILE A C 1
ATOM 3674 O O . ILE A 1 569 ? 180.000 184.626 184.540 1.00 63.94 569 ILE A O 1
ATOM 3679 N N . MET A 1 570 ? 178.385 185.852 183.565 1.00 52.04 570 MET A N 1
ATOM 3680 C CA . MET A 1 570 ? 177.803 186.234 184.847 1.00 54.23 570 MET A CA 1
ATOM 3681 C C . MET A 1 570 ? 177.257 185.020 185.587 1.00 58.14 570 MET A C 1
ATOM 3682 O O . MET A 1 570 ? 177.408 184.908 186.809 1.00 64.93 570 MET A O 1
ATOM 3687 N N . MET A 1 571 ? 176.613 184.103 184.862 1.00 58.44 571 MET A N 1
ATOM 3688 C CA . MET A 1 571 ? 176.061 182.906 185.489 1.00 55.70 571 MET A CA 1
ATOM 3689 C C . MET A 1 571 ? 177.160 182.043 186.096 1.00 56.01 571 MET A C 1
ATOM 3690 O O . MET A 1 571 ? 177.034 181.558 187.226 1.00 59.75 571 MET A O 1
ATOM 3695 N N . GLU A 1 572 ? 178.246 181.830 185.351 1.00 58.89 572 GLU A N 1
ATOM 3696 C CA . GLU A 1 572 ? 179.342 181.011 185.857 1.00 59.88 572 GLU A CA 1
ATOM 3697 C C . GLU A 1 572 ? 180.072 181.704 187.001 1.00 58.12 572 GLU A C 1
ATOM 3698 O O . GLU A 1 572 ? 180.484 181.053 187.968 1.00 62.94 572 GLU A O 1
ATOM 3704 N N . ALA A 1 573 ? 180.251 183.023 186.902 1.00 53.35 573 ALA A N 1
ATOM 3705 C CA . ALA A 1 573 ? 180.946 183.755 187.956 1.00 57.72 573 ALA A CA 1
ATOM 3706 C C . ALA A 1 573 ? 180.171 183.709 189.267 1.00 60.66 573 ALA A C 1
ATOM 3707 O O . ALA A 1 573 ? 180.762 183.534 190.339 1.00 66.79 573 ALA A O 1
ATOM 3709 N N . THR A 1 574 ? 178.849 183.863 189.204 1.00 55.41 574 THR A N 1
ATOM 3710 C CA . THR A 1 574 ? 178.023 183.793 190.403 1.00 55.63 574 THR A CA 1
ATOM 3711 C C . THR A 1 574 ? 177.711 182.365 190.827 1.00 57.73 574 THR A C 1
ATOM 3712 O O . THR A 1 574 ? 177.229 182.166 191.948 1.00 61.27 574 THR A O 1
ATOM 3716 N N . SER A 1 575 ? 177.976 181.379 189.967 1.00 64.08 575 SER A N 1
ATOM 3717 C CA . SER A 1 575 ? 177.717 179.969 190.266 1.00 57.88 575 SER A CA 1
ATOM 3718 C C . SER A 1 575 ? 176.269 179.751 190.701 1.00 59.33 575 SER A C 1
ATOM 3719 O O . SER A 1 575 ? 175.982 179.013 191.645 1.00 70.47 575 SER A O 1
ATOM 3722 N N . ASN A 1 576 ? 175.344 180.402 189.998 1.00 62.14 576 ASN A N 1
ATOM 3723 C CA . ASN A 1 576 ? 173.923 180.309 190.326 1.00 64.92 576 ASN A CA 1
ATOM 3724 C C . ASN A 1 576 ? 173.132 180.445 189.033 1.00 70.01 576 ASN A C 1
ATOM 3725 O O . ASN A 1 576 ? 173.049 181.541 188.471 1.00 69.50 576 ASN A O 1
ATOM 3730 N N . VAL A 1 577 ? 172.553 179.336 188.568 1.00 68.47 577 VAL A N 1
ATOM 3731 C CA . VAL A 1 577 ? 171.793 179.365 187.322 1.00 64.92 577 VAL A CA 1
ATOM 3732 C C . VAL A 1 577 ? 170.533 180.210 187.464 1.00 65.84 577 VAL A C 1
ATOM 3733 O O . VAL A 1 577 ? 170.121 180.879 186.509 1.00 67.30 577 VAL A O 1
ATOM 3737 N N . THR A 1 578 ? 169.901 180.201 188.642 1.00 65.27 578 THR A N 1
ATOM 3738 C CA . THR A 1 578 ? 168.650 180.935 188.817 1.00 64.98 578 THR A CA 1
ATOM 3739 C C . THR A 1 578 ? 168.839 182.432 188.605 1.00 65.36 578 THR A C 1
ATOM 3740 O O . THR A 1 578 ? 167.901 183.121 188.187 1.00 67.29 578 THR A O 1
ATOM 3744 N N . TYR A 1 579 ? 170.034 182.954 188.887 1.00 63.60 579 TYR A N 1
ATOM 3745 C CA . TYR A 1 579 ? 170.338 184.346 188.579 1.00 59.50 579 TYR A CA 1
ATOM 3746 C C . TYR A 1 579 ? 170.464 184.614 187.087 1.00 62.59 579 TYR A C 1
ATOM 3747 O O . TYR A 1 579 ? 170.535 185.783 186.694 1.00 65.58 579 TYR A O 1
ATOM 3756 N N . GLY A 1 580 ? 170.504 183.576 186.252 1.00 50.63 580 GLY A N 1
ATOM 3757 C CA . GLY A 1 580 ? 170.543 183.800 184.820 1.00 45.86 580 GLY A CA 1
ATOM 3758 C C . GLY A 1 580 ? 169.324 184.532 184.297 1.00 50.22 580 GLY A C 1
ATOM 3759 O O . GLY A 1 580 ? 169.436 185.364 183.394 1.00 53.85 580 GLY A O 1
ATOM 3760 N N . PHE A 1 581 ? 168.145 184.237 184.854 1.00 50.02 581 PHE A N 1
ATOM 3761 C CA . PHE A 1 581 ? 166.917 184.869 184.373 1.00 50.67 581 PHE A CA 1
ATOM 3762 C C . PHE A 1 581 ? 166.915 186.379 184.580 1.00 50.25 581 PHE A C 1
ATOM 3763 O O . PHE A 1 581 ? 166.655 187.115 183.612 1.00 60.88 581 PHE A O 1
ATOM 3771 N N . PRO A 1 582 ? 167.189 186.913 185.778 1.00 51.66 582 PRO A N 1
ATOM 3772 C CA . PRO A 1 582 ? 167.273 188.379 185.892 1.00 52.16 582 PRO A CA 1
ATOM 3773 C C . PRO A 1 582 ? 168.454 188.970 185.142 1.00 47.78 582 PRO A C 1
ATOM 3774 O O . PRO A 1 582 ? 168.335 190.059 184.569 1.00 50.20 582 PRO A O 1
ATOM 3778 N N . ILE A 1 583 ? 169.595 188.276 185.125 1.00 46.69 583 ILE A N 1
ATOM 3779 C CA . ILE A 1 583 ? 170.764 188.785 184.412 1.00 45.15 583 ILE A CA 1
ATOM 3780 C C . ILE A 1 583 ? 170.490 188.850 182.914 1.00 47.11 583 ILE A C 1
ATOM 3781 O O . ILE A 1 583 ? 170.895 189.802 182.236 1.00 58.39 583 ILE A O 1
ATOM 3786 N N . MET A 1 584 ? 169.800 187.845 182.373 1.00 49.07 584 MET A N 1
ATOM 3787 C CA . MET A 1 584 ? 169.425 187.890 180.963 1.00 52.00 584 MET A CA 1
ATOM 3788 C C . MET A 1 584 ? 168.531 189.088 180.676 1.00 51.35 584 MET A C 1
ATOM 3789 O O . MET A 1 584 ? 168.735 189.811 179.695 1.00 51.00 584 MET A O 1
ATOM 3794 N N . LEU A 1 585 ? 167.531 189.313 181.532 1.00 47.83 585 LEU A N 1
ATOM 3795 C CA . LEU A 1 585 ? 166.571 190.385 181.290 1.00 45.27 585 LEU A CA 1
ATOM 3796 C C . LEU A 1 585 ? 167.238 191.753 181.335 1.00 52.02 585 LEU A C 1
ATOM 3797 O O . LEU A 1 585 ? 166.966 192.608 180.485 1.00 61.06 585 LEU A O 1
ATOM 3802 N N . VAL A 1 586 ? 168.115 191.981 182.315 1.00 43.59 586 VAL A N 1
ATOM 3803 C CA . VAL A 1 586 ? 168.768 193.282 182.420 1.00 42.67 586 VAL A CA 1
ATOM 3804 C C . VAL A 1 586 ? 169.722 193.497 181.251 1.00 42.71 586 VAL A C 1
ATOM 3805 O O . VAL A 1 586 ? 169.851 194.614 180.738 1.00 46.13 586 VAL A O 1
ATOM 3809 N N . LEU A 1 587 ? 170.399 192.436 180.805 1.00 39.93 587 LEU A N 1
ATOM 3810 C CA . LEU A 1 587 ? 171.294 192.562 179.660 1.00 38.82 587 LEU A CA 1
ATOM 3811 C C . LEU A 1 587 ? 170.527 192.806 178.366 1.00 46.92 587 LEU A C 1
ATOM 3812 O O . LEU A 1 587 ? 171.021 193.517 177.483 1.00 53.57 587 LEU A O 1
ATOM 3817 N N . MET A 1 588 ? 169.335 192.223 178.229 1.00 50.00 588 MET A N 1
ATOM 3818 C CA . MET A 1 588 ? 168.534 192.456 177.031 1.00 42.47 588 MET A CA 1
ATOM 3819 C C . MET A 1 588 ? 168.112 193.916 176.926 1.00 44.29 588 MET A C 1
ATOM 3820 O O . MET A 1 588 ? 168.290 194.550 175.880 1.00 51.80 588 MET A O 1
ATOM 3825 N N . THR A 1 589 ? 167.556 194.472 178.005 1.00 42.57 589 THR A N 1
ATOM 3826 C CA . THR A 1 589 ? 167.093 195.855 177.948 1.00 46.98 589 THR A CA 1
ATOM 3827 C C . THR A 1 589 ? 168.255 196.840 177.943 1.00 49.93 589 THR A C 1
ATOM 3828 O O . THR A 1 589 ? 168.130 197.934 177.383 1.00 51.83 589 THR A O 1
ATOM 3832 N N . ALA A 1 590 ? 169.385 196.480 178.558 1.00 49.50 590 ALA A N 1
ATOM 3833 C CA . ALA A 1 590 ? 170.558 197.347 178.501 1.00 44.06 590 ALA A CA 1
ATOM 3834 C C . ALA A 1 590 ? 171.062 197.495 177.073 1.00 49.56 590 ALA A C 1
ATOM 3835 O O . ALA A 1 590 ? 171.395 198.603 176.635 1.00 58.31 590 ALA A O 1
ATOM 3837 N N . LYS A 1 591 ? 171.131 196.388 176.330 1.00 45.52 591 LYS A N 1
ATOM 3838 C CA . LYS A 1 591 ? 171.535 196.466 174.931 1.00 46.94 591 LYS A CA 1
ATOM 3839 C C . LYS A 1 591 ? 170.489 197.190 174.093 1.00 54.16 591 LYS A C 1
ATOM 3840 O O . LYS A 1 591 ? 170.833 198.026 173.250 1.00 58.87 591 LYS A O 1
ATOM 3846 N N . ILE A 1 592 ? 169.207 196.888 174.316 1.00 44.90 592 ILE A N 1
ATOM 3847 C CA . ILE A 1 592 ? 168.145 197.488 173.511 1.00 45.55 592 ILE A CA 1
ATOM 3848 C C . ILE A 1 592 ? 168.100 198.997 173.723 1.00 51.51 592 ILE A C 1
ATOM 3849 O O . ILE A 1 592 ? 168.045 199.775 172.763 1.00 59.78 592 ILE A O 1
ATOM 3854 N N . VAL A 1 593 ? 168.122 199.433 174.984 1.00 44.00 593 VAL A N 1
ATOM 3855 C CA . VAL A 1 593 ? 168.111 200.865 175.272 1.00 47.35 593 VAL A CA 1
ATOM 3856 C C . VAL A 1 593 ? 169.401 201.514 174.788 1.00 48.61 593 VAL A C 1
ATOM 3857 O O . VAL A 1 593 ? 169.383 202.600 174.194 1.00 57.14 593 VAL A O 1
ATOM 3861 N N . GLY A 1 594 ? 170.538 200.859 175.028 1.00 45.83 594 GLY A N 1
ATOM 3862 C CA . GLY A 1 594 ? 171.808 201.414 174.587 1.00 44.17 594 GLY A CA 1
ATOM 3863 C C . GLY A 1 594 ? 171.910 201.530 173.079 1.00 46.33 594 GLY A C 1
ATOM 3864 O O . GLY A 1 594 ? 172.417 202.527 172.558 1.00 55.31 594 GLY A O 1
ATOM 3865 N N . ASP A 1 595 ? 171.427 200.516 172.356 1.00 51.86 595 ASP A N 1
ATOM 3866 C CA . ASP A 1 595 ? 171.504 200.528 170.898 1.00 58.02 595 ASP A CA 1
ATOM 3867 C C . ASP A 1 595 ? 170.685 201.653 170.281 1.00 56.08 595 ASP A C 1
ATOM 3868 O O . ASP A 1 595 ? 170.932 202.023 169.128 1.00 58.14 595 ASP A O 1
ATOM 3873 N N . VAL A 1 596 ? 169.714 202.197 171.015 1.00 54.79 596 VAL A N 1
ATOM 3874 C CA . VAL A 1 596 ? 168.906 203.294 170.490 1.00 49.75 596 VAL A CA 1
ATOM 3875 C C . VAL A 1 596 ? 169.767 204.532 170.271 1.00 57.50 596 VAL A C 1
ATOM 3876 O O . VAL A 1 596 ? 169.581 205.273 169.298 1.00 64.21 596 VAL A O 1
ATOM 3880 N N . PHE A 1 597 ? 170.738 204.762 171.154 1.00 55.11 597 PHE A N 1
ATOM 3881 C CA . PHE A 1 597 ? 171.525 205.989 171.138 1.00 51.60 597 PHE A CA 1
ATOM 3882 C C . PHE A 1 597 ? 172.864 205.837 170.426 1.00 55.28 597 PHE A C 1
ATOM 3883 O O . PHE A 1 597 ? 173.231 206.692 169.615 1.00 64.69 597 PHE A O 1
ATOM 3891 N N . ILE A 1 598 ? 173.604 204.764 170.705 1.00 52.33 598 ILE A N 1
ATOM 3892 C CA . ILE A 1 598 ? 174.957 204.613 170.182 1.00 53.51 598 ILE A CA 1
ATOM 3893 C C . ILE A 1 598 ? 175.324 203.139 170.236 1.00 55.04 598 ILE A C 1
ATOM 3894 O O . ILE A 1 598 ? 174.741 202.367 171.001 1.00 62.62 598 ILE A O 1
ATOM 3899 N N . GLU A 1 599 ? 176.291 202.746 169.411 1.00 51.38 599 GLU A N 1
ATOM 3900 C CA . GLU A 1 599 ? 176.746 201.366 169.376 1.00 60.45 599 GLU A CA 1
ATOM 3901 C C . GLU A 1 599 ? 177.636 201.066 170.582 1.00 65.28 599 GLU A C 1
ATOM 3902 O O . GLU A 1 599 ? 177.976 201.945 171.380 1.00 65.66 599 GLU A O 1
ATOM 3908 N N . GLY A 1 600 ? 178.013 199.795 170.710 1.00 60.27 600 GLY A N 1
ATOM 3909 C CA . GLY A 1 600 ? 178.836 199.379 171.824 1.00 46.29 600 GLY A CA 1
ATOM 3910 C C . GLY A 1 600 ? 180.255 199.903 171.732 1.00 46.89 600 GLY A C 1
ATOM 3911 O O . GLY A 1 600 ? 180.721 200.351 170.686 1.00 57.87 600 GLY A O 1
ATOM 3912 N N . LEU A 1 601 ? 180.953 199.831 172.867 1.00 45.87 601 LEU A N 1
ATOM 3913 C CA . LEU A 1 601 ? 182.302 200.383 172.955 1.00 47.41 601 LEU A CA 1
ATOM 3914 C C . LEU A 1 601 ? 183.261 199.668 172.009 1.00 48.71 601 LEU A C 1
ATOM 3915 O O . LEU A 1 601 ? 184.065 200.307 171.322 1.00 55.70 601 LEU A O 1
ATOM 3920 N N . TYR A 1 602 ? 183.197 198.335 171.969 1.00 47.69 602 TYR A N 1
ATOM 3921 C CA . TYR A 1 602 ? 184.083 197.584 171.086 1.00 43.44 602 TYR A CA 1
ATOM 3922 C C . TYR A 1 602 ? 183.761 197.845 169.621 1.00 44.00 602 TYR A C 1
ATOM 3923 O O . TYR A 1 602 ? 184.670 198.041 168.806 1.00 57.41 602 TYR A O 1
ATOM 3932 N N . ASP A 1 603 ? 182.475 197.853 169.266 1.00 43.58 603 ASP A N 1
ATOM 3933 C CA . ASP A 1 603 ? 182.090 198.141 167.888 1.00 48.67 603 ASP A CA 1
ATOM 3934 C C . ASP A 1 603 ? 182.393 199.589 167.523 1.00 46.94 603 ASP A C 1
ATOM 3935 O O . ASP A 1 603 ? 182.723 199.889 166.371 1.00 57.78 603 ASP A O 1
ATOM 3940 N N . MET A 1 604 ? 182.277 200.497 168.493 1.00 51.21 604 MET A N 1
ATOM 3941 C CA . MET A 1 604 ? 182.579 201.904 168.250 1.00 48.54 604 MET A CA 1
ATOM 3942 C C . MET A 1 604 ? 184.032 202.097 167.832 1.00 49.88 604 MET A C 1
ATOM 3943 O O . MET A 1 604 ? 184.324 202.821 166.874 1.00 59.11 604 MET A O 1
ATOM 3948 N N . HIS A 1 605 ? 184.959 201.452 168.541 1.00 43.60 605 HIS A N 1
ATOM 3949 C CA . HIS A 1 605 ? 186.374 201.635 168.245 1.00 50.81 605 HIS A CA 1
ATOM 3950 C C . HIS A 1 605 ? 186.811 200.854 167.013 1.00 56.49 605 HIS A C 1
ATOM 3951 O O . HIS A 1 605 ? 187.763 201.258 166.338 1.00 62.17 605 HIS A O 1
ATOM 3958 N N . ILE A 1 606 ? 186.143 199.740 166.709 1.00 50.43 606 ILE A N 1
ATOM 3959 C CA . ILE A 1 606 ? 186.387 199.059 165.442 1.00 40.13 606 ILE A CA 1
ATOM 3960 C C . ILE A 1 606 ? 185.976 199.951 164.277 1.00 48.90 606 ILE A C 1
ATOM 3961 O O . ILE A 1 606 ? 186.692 200.058 163.274 1.00 61.24 606 ILE A O 1
ATOM 3966 N N . GLN A 1 607 ? 184.820 200.607 164.394 1.00 47.90 607 GLN A N 1
ATOM 3967 C CA . GLN A 1 607 ? 184.363 201.512 163.345 1.00 53.44 607 GLN A CA 1
ATOM 3968 C C . GLN A 1 607 ? 185.305 202.699 163.186 1.00 54.75 607 GLN A C 1
ATOM 3969 O O . GLN A 1 607 ? 185.599 203.122 162.062 1.00 59.94 607 GLN A O 1
ATOM 3975 N N . LEU A 1 608 ? 185.790 203.249 164.302 1.00 52.85 608 LEU A N 1
ATOM 3976 C CA . LEU A 1 608 ? 186.674 204.408 164.235 1.00 52.90 608 LEU A CA 1
ATOM 3977 C C . LEU A 1 608 ? 188.010 204.065 163.589 1.00 51.47 608 LEU A C 1
ATOM 3978 O O . LEU A 1 608 ? 188.684 204.954 163.056 1.00 63.55 608 LEU A O 1
ATOM 3983 N N . GLN A 1 609 ? 188.409 202.796 163.625 1.00 55.65 609 GLN A N 1
ATOM 3984 C CA . GLN A 1 609 ? 189.609 202.350 162.932 1.00 54.07 609 GLN A CA 1
ATOM 3985 C C . GLN A 1 609 ? 189.344 201.984 161.478 1.00 53.90 609 GLN A C 1
ATOM 3986 O O . GLN A 1 609 ? 190.272 201.543 160.791 1.00 60.58 609 GLN A O 1
ATOM 3992 N N . SER A 1 610 ? 188.106 202.148 161.006 1.00 55.70 610 SER A N 1
ATOM 3993 C CA . SER A 1 610 ? 187.724 201.863 159.622 1.00 56.51 610 SER A CA 1
ATOM 3994 C C . SER A 1 610 ? 187.992 200.409 159.245 1.00 55.62 610 SER A C 1
ATOM 3995 O O . SER A 1 610 ? 188.343 200.107 158.103 1.00 63.35 610 SER A O 1
ATOM 3998 N N . VAL A 1 611 ? 187.828 199.503 160.197 1.00 42.92 611 VAL A N 1
ATOM 3999 C CA . VAL A 1 611 ? 188.040 198.079 159.934 1.00 42.61 611 VAL A CA 1
ATOM 4000 C C . VAL A 1 611 ? 186.827 197.532 159.186 1.00 41.65 611 VAL A C 1
ATOM 4001 O O . VAL A 1 611 ? 185.686 197.823 159.579 1.00 48.43 611 VAL A O 1
ATOM 4005 N N . PRO A 1 612 ? 187.021 196.751 158.121 1.00 47.50 612 PRO A N 1
ATOM 4006 C CA . PRO A 1 612 ? 185.871 196.134 157.446 1.00 45.04 612 PRO A CA 1
ATOM 4007 C C . PRO A 1 612 ? 185.291 194.991 158.263 1.00 41.72 612 PRO A C 1
ATOM 4008 O O . PRO A 1 612 ? 185.591 193.819 158.017 1.00 46.18 612 PRO A O 1
ATOM 4012 N N . PHE A 1 613 ? 184.454 195.331 159.238 1.00 50.41 613 PHE A N 1
ATOM 4013 C CA . PHE A 1 613 ? 183.904 194.369 160.183 1.00 45.46 613 PHE A CA 1
ATOM 4014 C C . PHE A 1 613 ? 182.548 193.880 159.695 1.00 51.66 613 PHE A C 1
ATOM 4015 O O . PHE A 1 613 ? 181.664 194.687 159.389 1.00 59.97 613 PHE A O 1
ATOM 4023 N N . LEU A 1 614 ? 182.388 192.562 159.626 1.00 40.65 614 LEU A N 1
ATOM 4024 C CA . LEU A 1 614 ? 181.122 191.953 159.244 1.00 33.63 614 LEU A CA 1
ATOM 4025 C C . LEU A 1 614 ? 180.314 191.628 160.492 1.00 37.08 614 LEU A C 1
ATOM 4026 O O . LEU A 1 614 ? 180.808 190.952 161.400 1.00 51.31 614 LEU A O 1
ATOM 4031 N N . HIS A 1 615 ? 179.075 192.105 160.532 1.00 44.52 615 HIS A N 1
ATOM 4032 C CA . HIS A 1 615 ? 178.187 191.817 161.648 1.00 50.39 615 HIS A CA 1
ATOM 4033 C C . HIS A 1 615 ? 177.608 190.412 161.482 1.00 52.83 615 HIS A C 1
ATOM 4034 O O . HIS A 1 615 ? 177.988 189.657 160.583 1.00 59.71 615 HIS A O 1
ATOM 4041 N N . TRP A 1 616 ? 176.682 190.040 162.368 1.00 54.23 616 TRP A N 1
ATOM 4042 C CA . TRP A 1 616 ? 176.125 188.691 162.328 1.00 47.97 616 TRP A CA 1
ATOM 4043 C C . TRP A 1 616 ? 175.262 188.480 161.090 1.00 53.15 616 TRP A C 1
ATOM 4044 O O . TRP A 1 616 ? 175.242 187.382 160.525 1.00 65.04 616 TRP A O 1
ATOM 4055 N N . GLU A 1 617 ? 174.554 189.518 160.650 1.00 59.10 617 GLU A N 1
ATOM 4056 C CA . GLU A 1 617 ? 173.704 189.446 159.470 1.00 63.29 617 GLU A CA 1
ATOM 4057 C C . GLU A 1 617 ? 173.651 190.816 158.811 1.00 64.51 617 GLU A C 1
ATOM 4058 O O . GLU A 1 617 ? 174.038 191.829 159.398 1.00 66.64 617 GLU A O 1
ATOM 4064 N N . ALA A 1 618 ? 173.165 190.832 157.573 1.00 75.60 618 ALA A N 1
ATOM 4065 C CA . ALA A 1 618 ? 173.040 192.067 156.820 1.00 76.26 618 ALA A CA 1
ATOM 4066 C C . ALA A 1 618 ? 171.992 192.976 157.459 1.00 81.70 618 ALA A C 1
ATOM 4067 O O . ALA A 1 618 ? 171.092 192.506 158.160 1.00 84.02 618 ALA A O 1
ATOM 4069 N N . PRO A 1 619 ? 172.093 194.297 157.237 1.00 91.56 619 PRO A N 1
ATOM 4070 C CA . PRO A 1 619 ? 171.132 195.225 157.853 1.00 91.63 619 PRO A CA 1
ATOM 4071 C C . PRO A 1 619 ? 169.711 195.046 157.338 1.00 93.10 619 PRO A C 1
ATOM 4072 O O . PRO A 1 619 ? 169.442 194.157 156.524 1.00 91.43 619 PRO A O 1
ATOM 4076 N N . VAL A 1 620 ? 168.791 195.888 157.818 1.00 103.80 620 VAL A N 1
ATOM 4077 C CA . VAL A 1 620 ? 167.376 195.725 157.492 1.00 104.45 620 VAL A CA 1
ATOM 4078 C C . VAL A 1 620 ? 167.130 195.865 155.994 1.00 102.70 620 VAL A C 1
ATOM 4079 O O . VAL A 1 620 ? 166.185 195.275 155.455 1.00 100.79 620 VAL A O 1
ATOM 4083 N N . THR A 1 621 ? 167.969 196.629 155.295 1.00 102.60 621 THR A N 1
ATOM 4084 C CA . THR A 1 621 ? 167.851 196.776 153.843 1.00 105.08 621 THR A CA 1
ATOM 4085 C C . THR A 1 621 ? 168.716 195.720 153.154 1.00 105.61 621 THR A C 1
ATOM 4086 O O . THR A 1 621 ? 169.734 196.006 152.521 1.00 102.22 621 THR A O 1
ATOM 4090 N N . SER A 1 622 ? 168.284 194.468 153.293 1.00 95.33 622 SER A N 1
ATOM 4091 C CA . SER A 1 622 ? 169.030 193.330 152.769 1.00 92.60 622 SER A CA 1
ATOM 4092 C C . SER A 1 622 ? 168.255 192.540 151.727 1.00 90.69 622 SER A C 1
ATOM 4093 O O . SER A 1 622 ? 168.792 192.255 150.650 1.00 92.55 622 SER A O 1
ATOM 4096 N N . HIS A 1 623 ? 167.004 192.172 152.014 1.00 93.20 623 HIS A N 1
ATOM 4097 C CA . HIS A 1 623 ? 166.238 191.357 151.077 1.00 95.67 623 HIS A CA 1
ATOM 4098 C C . HIS A 1 623 ? 165.907 192.103 149.791 1.00 96.22 623 HIS A C 1
ATOM 4099 O O . HIS A 1 623 ? 165.578 191.463 148.787 1.00 94.64 623 HIS A O 1
ATOM 4106 N N . SER A 1 624 ? 165.986 193.433 149.797 1.00 87.79 624 SER A N 1
ATOM 4107 C CA . SER A 1 624 ? 165.772 194.212 148.586 1.00 85.40 624 SER A CA 1
ATOM 4108 C C . SER A 1 624 ? 167.006 194.269 147.695 1.00 87.47 624 SER A C 1
ATOM 4109 O O . SER A 1 624 ? 166.908 194.751 146.562 1.00 90.28 624 SER A O 1
ATOM 4112 N N . LEU A 1 625 ? 168.151 193.795 148.174 1.00 74.16 625 LEU A N 1
ATOM 4113 C CA . LEU A 1 625 ? 169.396 193.820 147.423 1.00 69.94 625 LEU A CA 1
ATOM 4114 C C . LEU A 1 625 ? 169.785 192.411 146.999 1.00 70.33 625 LEU A C 1
ATOM 4115 O O . LEU A 1 625 ? 169.480 191.430 147.683 1.00 75.58 625 LEU A O 1
ATOM 4120 N N . THR A 1 626 ? 170.467 192.321 145.863 1.00 59.69 626 THR A N 1
ATOM 4121 C CA . THR A 1 626 ? 170.937 191.057 145.320 1.00 58.83 626 THR A CA 1
ATOM 4122 C C . THR A 1 626 ? 172.457 191.069 145.227 1.00 60.36 626 THR A C 1
ATOM 4123 O O . THR A 1 626 ? 173.112 192.084 145.475 1.00 62.60 626 THR A O 1
ATOM 4127 N N . ALA A 1 627 ? 173.017 189.910 144.869 1.00 62.22 627 ALA A N 1
ATOM 4128 C CA . ALA A 1 627 ? 174.462 189.809 144.705 1.00 58.70 627 ALA A CA 1
ATOM 4129 C C . ALA A 1 627 ? 174.962 190.700 143.577 1.00 61.17 627 ALA A C 1
ATOM 4130 O O . ALA A 1 627 ? 176.105 191.166 143.615 1.00 67.26 627 ALA A O 1
ATOM 4132 N N . ARG A 1 628 ? 174.123 190.948 142.568 1.00 65.83 628 ARG A N 1
ATOM 4133 C CA . ARG A 1 628 ? 174.526 191.803 141.456 1.00 60.68 628 ARG A CA 1
ATOM 4134 C C . ARG A 1 628 ? 174.798 193.229 141.920 1.00 64.10 628 ARG A C 1
ATOM 4135 O O . ARG A 1 628 ? 175.753 193.867 141.462 1.00 69.05 628 ARG A O 1
ATOM 4143 N N . GLU A 1 629 ? 173.975 193.744 142.833 1.00 70.57 629 GLU A N 1
ATOM 4144 C CA . GLU A 1 629 ? 174.113 195.128 143.269 1.00 68.84 629 GLU A CA 1
ATOM 4145 C C . GLU A 1 629 ? 175.265 195.321 144.247 1.00 73.09 629 GLU A C 1
ATOM 4146 O O . GLU A 1 629 ? 175.737 196.450 144.422 1.00 79.19 629 GLU A O 1
ATOM 4152 N N . VAL A 1 630 ? 175.730 194.250 144.890 1.00 60.89 630 VAL A N 1
ATOM 4153 C CA . VAL A 1 630 ? 176.797 194.375 145.877 1.00 57.03 630 VAL A CA 1
ATOM 4154 C C . VAL A 1 630 ? 178.148 193.891 145.359 1.00 59.90 630 VAL A C 1
ATOM 4155 O O . VAL A 1 630 ? 179.184 194.234 145.946 1.00 63.40 630 VAL A O 1
ATOM 4159 N N . MET A 1 631 ? 178.167 193.113 144.280 1.00 59.54 631 MET A N 1
ATOM 4160 C CA . MET A 1 631 ? 179.405 192.565 143.750 1.00 51.50 631 MET A CA 1
ATOM 4161 C C . MET A 1 631 ? 180.243 193.649 143.075 1.00 58.47 631 MET A C 1
ATOM 4162 O O . MET A 1 631 ? 179.746 194.706 142.677 1.00 68.99 631 MET A O 1
ATOM 4167 N N . SER A 1 632 ? 181.538 193.370 142.956 1.00 58.01 632 SER A N 1
ATOM 4168 C CA . SER A 1 632 ? 182.474 194.251 142.273 1.00 58.44 632 SER A CA 1
ATOM 4169 C C . SER A 1 632 ? 182.700 193.742 140.856 1.00 61.32 632 SER A C 1
ATOM 4170 O O . SER A 1 632 ? 183.021 192.565 140.658 1.00 59.98 632 SER A O 1
ATOM 4173 N N . THR A 1 633 ? 182.536 194.631 139.876 1.00 66.60 633 THR A N 1
ATOM 4174 C CA . THR A 1 633 ? 182.669 194.287 138.472 1.00 63.15 633 THR A CA 1
ATOM 4175 C C . THR A 1 633 ? 183.305 195.469 137.755 1.00 64.97 633 THR A C 1
ATOM 4176 O O . THR A 1 633 ? 183.053 196.621 138.140 1.00 68.44 633 THR A O 1
ATOM 4180 N N . PRO A 1 634 ? 184.143 195.232 136.733 1.00 62.94 634 PRO A N 1
ATOM 4181 C CA . PRO A 1 634 ? 184.573 193.940 136.173 1.00 60.32 634 PRO A CA 1
ATOM 4182 C C . PRO A 1 634 ? 185.573 193.208 137.062 1.00 63.55 634 PRO A C 1
ATOM 4183 O O . PRO A 1 634 ? 186.170 193.795 137.960 1.00 63.34 634 PRO A O 1
ATOM 4187 N N . VAL A 1 635 ? 185.768 191.914 136.826 1.00 55.10 635 VAL A N 1
ATOM 4188 C CA . VAL A 1 635 ? 186.629 191.076 137.650 1.00 51.21 635 VAL A CA 1
ATOM 4189 C C . VAL A 1 635 ? 187.924 190.805 136.900 1.00 54.29 635 VAL A C 1
ATOM 4190 O O . VAL A 1 635 ? 187.903 190.453 135.714 1.00 56.65 635 VAL A O 1
ATOM 4194 N N . THR A 1 636 ? 189.049 190.972 137.589 1.00 55.50 636 THR A N 1
ATOM 4195 C CA . THR A 1 636 ? 190.350 190.607 137.042 1.00 52.72 636 THR A CA 1
ATOM 4196 C C . THR A 1 636 ? 190.528 189.102 137.201 1.00 53.82 636 THR A C 1
ATOM 4197 O O . THR A 1 636 ? 190.710 188.604 138.316 1.00 56.89 636 THR A O 1
ATOM 4201 N N . CYS A 1 637 ? 190.473 188.378 136.090 1.00 52.75 637 CYS A N 1
ATOM 4202 C CA . CYS A 1 637 ? 190.557 186.927 136.090 1.00 48.87 637 CYS A CA 1
ATOM 4203 C C . CYS A 1 637 ? 191.835 186.474 135.398 1.00 51.92 637 CYS A C 1
ATOM 4204 O O . CYS A 1 637 ? 192.516 187.244 134.717 1.00 59.21 637 CYS A O 1
ATOM 4207 N N . LEU A 1 638 ? 192.154 185.198 135.588 1.00 51.38 638 LEU A N 1
ATOM 4208 C CA . LEU A 1 638 ? 193.313 184.575 134.969 1.00 53.17 638 LEU A CA 1
ATOM 4209 C C . LEU A 1 638 ? 192.878 183.296 134.272 1.00 54.09 638 LEU A C 1
ATOM 4210 O O . LEU A 1 638 ? 192.015 182.570 134.772 1.00 59.66 638 LEU A O 1
ATOM 4215 N N . ARG A 1 639 ? 193.474 183.027 133.115 1.00 57.01 639 ARG A N 1
ATOM 4216 C CA . ARG A 1 639 ? 193.176 181.795 132.406 1.00 55.24 639 ARG A CA 1
ATOM 4217 C C . ARG A 1 639 ? 193.812 180.606 133.119 1.00 56.90 639 ARG A C 1
ATOM 4218 O O . ARG A 1 639 ? 194.773 180.743 133.880 1.00 61.02 639 ARG A O 1
ATOM 4226 N N . ARG A 1 640 ? 193.247 179.421 132.872 1.00 60.27 640 ARG A N 1
ATOM 4227 C CA . ARG A 1 640 ? 193.769 178.210 133.498 1.00 57.38 640 ARG A CA 1
ATOM 4228 C C . ARG A 1 640 ? 195.213 177.961 133.082 1.00 62.73 640 ARG A C 1
ATOM 4229 O O . ARG A 1 640 ? 196.053 177.593 133.912 1.00 69.18 640 ARG A O 1
ATOM 4237 N N . ARG A 1 641 ? 195.518 178.155 131.804 1.00 61.99 641 ARG A N 1
ATOM 4238 C CA . ARG A 1 641 ? 196.889 178.184 131.303 1.00 62.69 641 ARG A CA 1
ATOM 4239 C C . ARG A 1 641 ? 197.178 179.628 130.909 1.00 64.71 641 ARG A C 1
ATOM 4240 O O . ARG A 1 641 ? 196.835 180.063 129.806 1.00 72.63 641 ARG A O 1
ATOM 4248 N N . GLU A 1 642 ? 197.811 180.367 131.814 1.00 66.84 642 GLU A N 1
ATOM 4249 C CA . GLU A 1 642 ? 197.985 181.805 131.681 1.00 68.92 642 GLU A CA 1
ATOM 4250 C C . GLU A 1 642 ? 199.447 182.140 131.418 1.00 68.10 642 GLU A C 1
ATOM 4251 O O . GLU A 1 642 ? 200.350 181.493 131.958 1.00 71.76 642 GLU A O 1
ATOM 4257 N N . LYS A 1 643 ? 199.669 183.151 130.583 1.00 73.76 643 LYS A N 1
ATOM 4258 C CA . LYS A 1 643 ? 201.018 183.626 130.317 1.00 75.48 643 LYS A CA 1
ATOM 4259 C C . LYS A 1 643 ? 201.618 184.244 131.573 1.00 72.98 643 LYS A C 1
ATOM 4260 O O . LYS A 1 643 ? 200.926 184.911 132.348 1.00 76.29 643 LYS A O 1
ATOM 4266 N N . VAL A 1 644 ? 202.916 184.013 131.775 1.00 64.53 644 VAL A N 1
ATOM 4267 C CA . VAL A 1 644 ? 203.589 184.531 132.963 1.00 68.21 644 VAL A CA 1
ATOM 4268 C C . VAL A 1 644 ? 203.590 186.054 132.955 1.00 67.27 644 VAL A C 1
ATOM 4269 O O . VAL A 1 644 ? 203.399 186.695 133.997 1.00 71.71 644 VAL A O 1
ATOM 4273 N N . GLY A 1 645 ? 203.799 186.657 131.784 1.00 61.48 645 GLY A N 1
ATOM 4274 C CA . GLY A 1 645 ? 203.787 188.109 131.698 1.00 62.07 645 GLY A CA 1
ATOM 4275 C C . GLY A 1 645 ? 202.454 188.709 132.100 1.00 66.30 645 GLY A C 1
ATOM 4276 O O . GLY A 1 645 ? 202.404 189.765 132.734 1.00 69.34 645 GLY A O 1
ATOM 4277 N N . VAL A 1 646 ? 201.355 188.044 131.736 1.00 64.73 646 VAL A N 1
ATOM 4278 C CA . VAL A 1 646 ? 200.034 188.518 132.135 1.00 62.91 646 VAL A CA 1
ATOM 4279 C C . VAL A 1 646 ? 199.873 188.440 133.648 1.00 65.75 646 VAL A C 1
ATOM 4280 O O . VAL A 1 646 ? 199.346 189.365 134.279 1.00 66.16 646 VAL A O 1
ATOM 4284 N N . ILE A 1 647 ? 200.329 187.341 134.254 1.00 60.84 647 ILE A N 1
ATOM 4285 C CA . ILE A 1 647 ? 200.224 187.182 135.702 1.00 53.07 647 ILE A CA 1
ATOM 4286 C C . ILE A 1 647 ? 201.020 188.264 136.420 1.00 56.46 647 ILE A C 1
ATOM 4287 O O . ILE A 1 647 ? 200.543 188.868 137.389 1.00 63.13 647 ILE A O 1
ATOM 4292 N N . VAL A 1 648 ? 202.243 188.530 135.955 1.00 59.51 648 VAL A N 1
ATOM 4293 C CA . VAL A 1 648 ? 203.080 189.543 136.594 1.00 62.39 648 VAL A CA 1
ATOM 4294 C C . VAL A 1 648 ? 202.439 190.920 136.481 1.00 64.50 648 VAL A C 1
ATOM 4295 O O . VAL A 1 648 ? 202.383 191.675 137.459 1.00 63.95 648 VAL A O 1
ATOM 4299 N N . ASP A 1 649 ? 201.935 191.264 135.293 1.00 65.01 649 ASP A N 1
ATOM 4300 C CA . ASP A 1 649 ? 201.316 192.574 135.103 1.00 65.95 649 ASP A CA 1
ATOM 4301 C C . ASP A 1 649 ? 200.083 192.737 135.983 1.00 70.03 649 ASP A C 1
ATOM 4302 O O . ASP A 1 649 ? 199.840 193.819 136.529 1.00 71.15 649 ASP A O 1
ATOM 4307 N N . VAL A 1 650 ? 199.287 191.675 136.122 1.00 62.31 650 VAL A N 1
ATOM 4308 C CA . VAL A 1 650 ? 198.120 191.729 136.997 1.00 57.83 650 VAL A CA 1
ATOM 4309 C C . VAL A 1 650 ? 198.547 191.946 138.443 1.00 58.46 650 VAL A C 1
ATOM 4310 O O . VAL A 1 650 ? 197.969 192.772 139.161 1.00 62.23 650 VAL A O 1
ATOM 4314 N N . LEU A 1 651 ? 199.572 191.218 138.891 1.00 51.00 651 LEU A N 1
ATOM 4315 C CA . LEU A 1 651 ? 200.034 191.357 140.269 1.00 53.92 651 LEU A CA 1
ATOM 4316 C C . LEU A 1 651 ? 200.776 192.668 140.492 1.00 54.79 651 LEU A C 1
ATOM 4317 O O . LEU A 1 651 ? 200.696 193.244 141.583 1.00 58.40 651 LEU A O 1
ATOM 4322 N N . SER A 1 652 ? 201.499 193.155 139.483 1.00 61.00 652 SER A N 1
ATOM 4323 C CA . SER A 1 652 ? 202.287 194.372 139.631 1.00 61.26 652 SER A CA 1
ATOM 4324 C C . SER A 1 652 ? 201.459 195.643 139.499 1.00 61.81 652 SER A C 1
ATOM 4325 O O . SER A 1 652 ? 201.998 196.733 139.721 1.00 68.45 652 SER A O 1
ATOM 4328 N N . ASP A 1 653 ? 200.183 195.537 139.135 1.00 61.95 653 ASP A N 1
ATOM 4329 C CA . ASP A 1 653 ? 199.334 196.716 139.020 1.00 62.40 653 ASP A CA 1
ATOM 4330 C C . ASP A 1 653 ? 199.215 197.410 140.371 1.00 67.00 653 ASP A C 1
ATOM 4331 O O . ASP A 1 653 ? 198.933 196.768 141.387 1.00 71.03 653 ASP A O 1
ATOM 4336 N N . THR A 1 654 ? 199.431 198.724 140.380 1.00 69.94 654 THR A N 1
ATOM 4337 C CA . THR A 1 654 ? 199.414 199.496 141.615 1.00 70.58 654 THR A CA 1
ATOM 4338 C C . THR A 1 654 ? 198.094 200.215 141.857 1.00 68.89 654 THR A C 1
ATOM 4339 O O . THR A 1 654 ? 197.893 200.751 142.952 1.00 69.34 654 THR A O 1
ATOM 4343 N N . ALA A 1 655 ? 197.195 200.242 140.871 1.00 70.61 655 ALA A N 1
ATOM 4344 C CA . ALA A 1 655 ? 195.886 200.848 141.077 1.00 71.99 655 ALA A CA 1
ATOM 4345 C C . ALA A 1 655 ? 195.016 200.029 142.021 1.00 71.14 655 ALA A C 1
ATOM 4346 O O . ALA A 1 655 ? 194.043 200.561 142.567 1.00 73.54 655 ALA A O 1
ATOM 4348 N N . SER A 1 656 ? 195.344 198.755 142.223 1.00 60.85 656 SER A N 1
ATOM 4349 C CA . SER A 1 656 ? 194.597 197.895 143.127 1.00 55.35 656 SER A CA 1
ATOM 4350 C C . SER A 1 656 ? 195.537 196.836 143.680 1.00 54.19 656 SER A C 1
ATOM 4351 O O . SER A 1 656 ? 196.629 196.609 143.152 1.00 62.29 656 SER A O 1
ATOM 4354 N N . ASN A 1 657 ? 195.100 196.188 144.756 1.00 46.46 657 ASN A N 1
ATOM 4355 C CA . ASN A 1 657 ? 195.881 195.163 145.440 1.00 46.51 657 ASN A CA 1
ATOM 4356 C C . ASN A 1 657 ? 195.019 193.936 145.705 1.00 52.85 657 ASN A C 1
ATOM 4357 O O . ASN A 1 657 ? 194.949 193.418 146.822 1.00 53.93 657 ASN A O 1
ATOM 4362 N N . HIS A 1 658 ? 194.327 193.470 144.668 1.00 50.88 658 HIS A N 1
ATOM 4363 C CA . HIS A 1 658 ? 193.498 192.280 144.798 1.00 39.80 658 HIS A CA 1
ATOM 4364 C C . HIS A 1 658 ? 194.352 191.076 145.172 1.00 44.08 658 HIS A C 1
ATOM 4365 O O . HIS A 1 658 ? 195.474 190.913 144.685 1.00 58.49 658 HIS A O 1
ATOM 4372 N N . ASN A 1 659 ? 193.813 190.227 146.046 1.00 37.55 659 ASN A N 1
ATOM 4373 C CA . ASN A 1 659 ? 194.518 189.042 146.509 1.00 40.81 659 ASN A CA 1
ATOM 4374 C C . ASN A 1 659 ? 193.864 187.746 146.056 1.00 46.32 659 ASN A C 1
ATOM 4375 O O . ASN A 1 659 ? 194.407 186.669 146.328 1.00 52.62 659 ASN A O 1
ATOM 4380 N N . GLY A 1 660 ? 192.729 187.814 145.383 1.00 39.06 660 GLY A N 1
ATOM 4381 C CA . GLY A 1 660 ? 192.088 186.627 144.842 1.00 35.08 660 GLY A CA 1
ATOM 4382 C C . GLY A 1 660 ? 191.653 186.858 143.413 1.00 46.37 660 GLY A C 1
ATOM 4383 O O . GLY A 1 660 ? 191.120 187.915 143.078 1.00 45.71 660 GLY A O 1
ATOM 4384 N N . PHE A 1 661 ? 191.884 185.853 142.572 1.00 43.94 661 PHE A N 1
ATOM 4385 C CA . PHE A 1 661 ? 191.625 185.965 141.141 1.00 35.53 661 PHE A CA 1
ATOM 4386 C C . PHE A 1 661 ? 190.898 184.712 140.677 1.00 49.50 661 PHE A C 1
ATOM 4387 O O . PHE A 1 661 ? 191.458 183.601 140.778 1.00 52.52 661 PHE A O 1
ATOM 4395 N N . PRO A 1 662 ? 189.665 184.824 140.187 1.00 48.38 662 PRO A N 1
ATOM 4396 C CA . PRO A 1 662 ? 188.996 183.653 139.610 1.00 40.30 662 PRO A CA 1
ATOM 4397 C C . PRO A 1 662 ? 189.756 183.132 138.401 1.00 39.20 662 PRO A C 1
ATOM 4398 O O . PRO A 1 662 ? 190.306 183.901 137.609 1.00 44.09 662 PRO A O 1
ATOM 4402 N N . VAL A 1 663 ? 189.787 181.811 138.265 1.00 51.32 663 VAL A N 1
ATOM 4403 C CA . VAL A 1 663 ? 190.431 181.149 137.137 1.00 43.62 663 VAL A CA 1
ATOM 4404 C C . VAL A 1 663 ? 189.353 180.754 136.139 1.00 46.26 663 VAL A C 1
ATOM 4405 O O . VAL A 1 663 ? 188.396 180.055 136.493 1.00 59.11 663 VAL A O 1
ATOM 4409 N N . VAL A 1 664 ? 189.505 181.197 134.891 1.00 46.40 664 VAL A N 1
ATOM 4410 C CA . VAL A 1 664 ? 188.483 181.025 133.870 1.00 46.25 664 VAL A CA 1
ATOM 4411 C C . VAL A 1 664 ? 189.089 180.335 132.654 1.00 52.87 664 VAL A C 1
ATOM 4412 O O . VAL A 1 664 ? 190.306 180.196 132.526 1.00 57.35 664 VAL A O 1
ATOM 4416 N N . GLU A 1 665 ? 188.210 179.900 131.756 1.00 65.00 665 GLU A N 1
ATOM 4417 C CA . GLU A 1 665 ? 188.617 179.268 130.506 1.00 63.55 665 GLU A CA 1
ATOM 4418 C C . GLU A 1 665 ? 187.788 179.794 129.339 1.00 64.85 665 GLU A C 1
ATOM 4419 O O . GLU A 1 665 ? 188.305 180.480 128.458 1.00 70.84 665 GLU A O 1
ATOM 4425 N N . ALA A 1 673 ? 184.816 183.465 129.856 1.00 62.87 673 ALA A N 1
ATOM 4426 C CA . ALA A 1 673 ? 184.994 183.696 131.285 1.00 64.92 673 ALA A CA 1
ATOM 4427 C C . ALA A 1 673 ? 184.277 182.630 132.106 1.00 65.94 673 ALA A C 1
ATOM 4428 O O . ALA A 1 673 ? 183.665 182.930 133.130 1.00 66.25 673 ALA A O 1
ATOM 4430 N N . ARG A 1 674 ? 184.360 181.383 131.649 1.00 55.14 674 ARG A N 1
ATOM 4431 C CA . ARG A 1 674 ? 183.729 180.274 132.354 1.00 55.17 674 ARG A CA 1
ATOM 4432 C C . ARG A 1 674 ? 184.556 179.907 133.580 1.00 56.00 674 ARG A C 1
ATOM 4433 O O . ARG A 1 674 ? 185.724 179.526 133.457 1.00 61.56 674 ARG A O 1
ATOM 4441 N N . LEU A 1 675 ? 183.946 180.012 134.759 1.00 46.34 675 LEU A N 1
ATOM 4442 C CA . LEU A 1 675 ? 184.675 179.812 136.005 1.00 48.26 675 LEU A CA 1
ATOM 4443 C C . LEU A 1 675 ? 185.220 178.394 136.111 1.00 41.25 675 LEU A C 1
ATOM 4444 O O . LEU A 1 675 ? 184.508 177.417 135.860 1.00 53.21 675 LEU A O 1
ATOM 4449 N N . GLN A 1 676 ? 186.491 178.289 136.489 1.00 39.66 676 GLN A N 1
ATOM 4450 C CA . GLN A 1 676 ? 187.143 177.015 136.748 1.00 45.60 676 GLN A CA 1
ATOM 4451 C C . GLN A 1 676 ? 187.673 176.889 138.165 1.00 50.64 676 GLN A C 1
ATOM 4452 O O . GLN A 1 676 ? 187.803 175.770 138.664 1.00 52.63 676 GLN A O 1
ATOM 4458 N N . GLY A 1 677 ? 187.985 178.001 138.819 1.00 49.04 677 GLY A N 1
ATOM 4459 C CA . GLY A 1 677 ? 188.517 177.957 140.164 1.00 42.72 677 GLY A CA 1
ATOM 4460 C C . GLY A 1 677 ? 188.913 179.346 140.621 1.00 46.24 677 GLY A C 1
ATOM 4461 O O . GLY A 1 677 ? 188.569 180.350 139.992 1.00 52.12 677 GLY A O 1
ATOM 4462 N N . LEU A 1 678 ? 189.643 179.381 141.732 1.00 41.95 678 LEU A N 1
ATOM 4463 C CA . LEU A 1 678 ? 190.130 180.630 142.296 1.00 42.20 678 LEU A CA 1
ATOM 4464 C C . LEU A 1 678 ? 191.569 180.445 142.750 1.00 44.54 678 LEU A C 1
ATOM 4465 O O . LEU A 1 678 ? 191.919 179.413 143.328 1.00 53.81 678 LEU A O 1
ATOM 4470 N N . ILE A 1 679 ? 192.395 181.452 142.485 1.00 38.21 679 ILE A N 1
ATOM 4471 C CA . ILE A 1 679 ? 193.803 181.437 142.855 1.00 36.44 679 ILE A CA 1
ATOM 4472 C C . ILE A 1 679 ? 194.099 182.684 143.676 1.00 40.99 679 ILE A C 1
ATOM 4473 O O . ILE A 1 679 ? 193.530 183.754 143.429 1.00 44.47 679 ILE A O 1
ATOM 4478 N N . LEU A 1 680 ? 194.963 182.536 144.674 1.00 41.96 680 LEU A N 1
ATOM 4479 C CA . LEU A 1 680 ? 195.335 183.637 145.546 1.00 42.17 680 LEU A CA 1
ATOM 4480 C C . LEU A 1 680 ? 196.614 184.300 145.055 1.00 40.80 680 LEU A C 1
ATOM 4481 O O . LEU A 1 680 ? 197.425 183.689 144.355 1.00 49.82 680 LEU A O 1
ATOM 4486 N N . ARG A 1 681 ? 196.784 185.572 145.426 1.00 41.70 681 ARG A N 1
ATOM 4487 C CA . ARG A 1 681 ? 198.019 186.275 145.096 1.00 34.29 681 ARG A CA 1
ATOM 4488 C C . ARG A 1 681 ? 199.220 185.599 145.744 1.00 43.98 681 ARG A C 1
ATOM 4489 O O . ARG A 1 681 ? 200.279 185.468 145.120 1.00 52.73 681 ARG A O 1
ATOM 4497 N N . SER A 1 682 ? 199.070 185.155 146.994 1.00 44.47 682 SER A N 1
ATOM 4498 C CA . SER A 1 682 ? 200.168 184.480 147.679 1.00 41.83 682 SER A CA 1
ATOM 4499 C C . SER A 1 682 ? 200.557 183.192 146.966 1.00 50.30 682 SER A C 1
ATOM 4500 O O . SER A 1 682 ? 201.745 182.864 146.867 1.00 61.13 682 SER A O 1
ATOM 4503 N N . GLN A 1 683 ? 199.569 182.442 146.473 1.00 47.55 683 GLN A N 1
ATOM 4504 C CA . GLN A 1 683 ? 199.867 181.238 145.706 1.00 44.33 683 GLN A CA 1
ATOM 4505 C C . GLN A 1 683 ? 200.623 181.574 144.427 1.00 45.79 683 GLN A C 1
ATOM 4506 O O . GLN A 1 683 ? 201.580 180.883 144.063 1.00 48.77 683 GLN A O 1
ATOM 4512 N N . LEU A 1 684 ? 200.208 182.638 143.735 1.00 46.33 684 LEU A N 1
ATOM 4513 C CA . LEU A 1 684 ? 200.874 183.029 142.497 1.00 44.03 684 LEU A CA 1
ATOM 4514 C C . LEU A 1 684 ? 202.321 183.434 142.747 1.00 45.12 684 LEU A C 1
ATOM 4515 O O . LEU A 1 684 ? 203.209 183.115 141.948 1.00 53.07 684 LEU A O 1
ATOM 4520 N N . ILE A 1 685 ? 202.577 184.147 143.847 1.00 45.64 685 ILE A N 1
ATOM 4521 C CA . ILE A 1 685 ? 203.942 184.554 144.170 1.00 50.39 685 ILE A CA 1
ATOM 4522 C C . ILE A 1 685 ? 204.826 183.333 144.389 1.00 51.08 685 ILE A C 1
ATOM 4523 O O . ILE A 1 685 ? 205.971 183.285 143.924 1.00 58.44 685 ILE A O 1
ATOM 4528 N N . VAL A 1 686 ? 204.310 182.328 145.100 1.00 46.80 686 VAL A N 1
ATOM 4529 C CA . VAL A 1 686 ? 205.072 181.100 145.315 1.00 47.75 686 VAL A CA 1
ATOM 4530 C C . VAL A 1 686 ? 205.345 180.404 143.988 1.00 57.34 686 VAL A C 1
ATOM 4531 O O . VAL A 1 686 ? 206.455 179.917 143.742 1.00 64.12 686 VAL A O 1
ATOM 4535 N N . LEU A 1 687 ? 204.339 180.347 143.111 1.00 56.63 687 LEU A N 1
ATOM 4536 C CA . LEU A 1 687 ? 20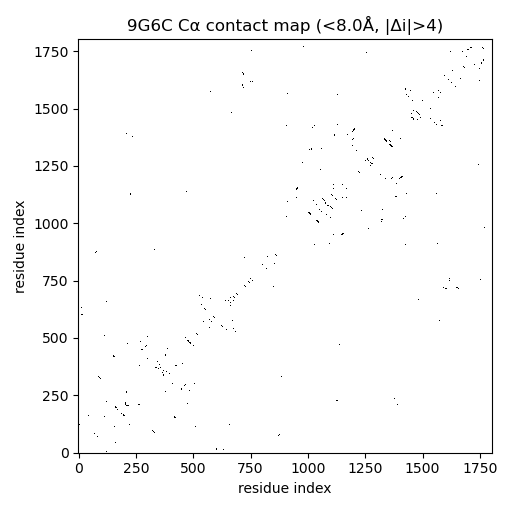4.528 179.725 141.804 1.00 53.19 687 LEU A CA 1
ATOM 4537 C C . LEU A 1 687 ? 205.569 180.474 140.981 1.00 54.68 687 LEU A C 1
ATOM 4538 O O . LEU A 1 687 ? 206.416 179.854 140.326 1.00 55.92 687 LEU A O 1
ATOM 4543 N N . LEU A 1 688 ? 205.519 181.808 140.996 1.00 55.49 688 LEU A N 1
ATOM 4544 C CA . LEU A 1 688 ? 206.507 182.595 140.265 1.00 53.10 688 LEU A CA 1
ATOM 4545 C C . LEU A 1 688 ? 207.898 182.441 140.869 1.00 54.89 688 LEU A C 1
ATOM 4546 O O . LEU A 1 688 ? 208.893 182.380 140.138 1.00 62.81 688 LEU A O 1
ATOM 4551 N N . LYS A 1 689 ? 207.986 182.387 142.200 1.00 61.61 689 LYS A N 1
ATOM 4552 C CA . LYS A 1 689 ? 209.286 182.276 142.855 1.00 60.89 689 LYS A CA 1
ATOM 4553 C C . LYS A 1 689 ? 209.973 180.963 142.505 1.00 64.22 689 LYS A C 1
ATOM 4554 O O . LYS A 1 689 ? 211.186 180.933 142.263 1.00 67.51 689 LYS A O 1
ATOM 4560 N N . HIS A 1 690 ? 209.218 179.868 142.468 1.00 64.50 690 HIS A N 1
ATOM 4561 C CA . HIS A 1 690 ? 209.777 178.566 142.128 1.00 66.07 690 HIS A CA 1
ATOM 4562 C C . HIS A 1 690 ? 209.855 178.330 140.626 1.00 69.73 690 HIS A C 1
ATOM 4563 O O . HIS A 1 690 ? 210.357 177.280 140.209 1.00 73.22 690 HIS A O 1
ATOM 4570 N N . LYS A 1 691 ? 209.375 179.276 139.816 1.00 74.62 691 LYS A N 1
ATOM 4571 C CA . LYS A 1 691 ? 209.467 179.204 138.356 1.00 71.42 691 LYS A CA 1
ATOM 4572 C C . LYS A 1 691 ? 208.849 177.919 137.812 1.00 71.01 691 LYS A C 1
ATOM 4573 O O . LYS A 1 691 ? 209.399 177.275 136.917 1.00 74.73 691 LYS A O 1
ATOM 4579 N N . VAL A 1 692 ? 207.694 177.539 138.355 1.00 72.20 692 VAL A N 1
ATOM 4580 C CA . VAL A 1 692 ? 206.981 176.364 137.866 1.00 74.02 692 VAL A CA 1
ATOM 4581 C C . VAL A 1 692 ? 206.179 176.762 136.631 1.00 75.68 692 VAL A C 1
ATOM 4582 O O . VAL A 1 692 ? 205.054 177.267 136.728 1.00 77.28 692 VAL A O 1
ATOM 4586 N N . PHE A 1 693 ? 206.774 176.565 135.459 1.00 77.90 693 PHE A N 1
ATOM 4587 C CA . PHE A 1 693 ? 206.164 176.921 134.190 1.00 76.46 693 PHE A CA 1
ATOM 4588 C C . PHE A 1 693 ? 206.016 175.677 133.326 1.00 80.59 693 PHE A C 1
ATOM 4589 O O . PHE A 1 693 ? 206.705 174.672 133.522 1.00 85.31 693 PHE A O 1
ATOM 4597 N N . VAL A 1 694 ? 205.094 175.756 132.363 1.00 84.10 694 VAL A N 1
ATOM 4598 C CA . VAL A 1 694 ? 204.885 174.647 131.437 1.00 83.77 694 VAL A CA 1
ATOM 4599 C C . VAL A 1 694 ? 206.136 174.405 130.602 1.00 86.62 694 VAL A C 1
ATOM 4600 O O . VAL A 1 694 ? 206.422 173.265 130.213 1.00 86.15 694 VAL A O 1
ATOM 4604 N N . GLU A 1 695 ? 206.905 175.459 130.332 1.00 93.39 695 GLU A N 1
ATOM 4605 C CA . GLU A 1 695 ? 208.145 175.377 129.560 1.00 90.63 695 GLU A CA 1
ATOM 4606 C C . GLU A 1 695 ? 207.882 174.867 128.147 1.00 93.96 695 GLU A C 1
ATOM 4607 O O . GLU A 1 695 ? 207.407 175.610 127.289 1.00 94.42 695 GLU A O 1
ATOM 4613 N N . ARG A 1 704 ? 211.137 168.171 142.570 1.00 115.66 704 ARG A N 1
ATOM 4614 C CA . ARG A 1 704 ? 210.911 169.204 141.566 1.00 116.91 704 ARG A CA 1
ATOM 4615 C C . ARG A 1 704 ? 209.493 169.754 141.658 1.00 117.64 704 ARG A C 1
ATOM 4616 O O . ARG A 1 704 ? 209.290 170.968 141.698 1.00 117.99 704 ARG A O 1
ATOM 4624 N N . ARG A 1 705 ? 208.513 168.854 141.689 1.00 104.65 705 ARG A N 1
ATOM 4625 C CA . ARG A 1 705 ? 207.122 169.267 141.811 1.00 101.59 705 ARG A CA 1
ATOM 4626 C C . ARG A 1 705 ? 206.866 169.893 143.176 1.00 101.64 705 ARG A C 1
ATOM 4627 O O . ARG A 1 705 ? 207.353 169.411 144.202 1.00 102.02 705 ARG A O 1
ATOM 4635 N N . LEU A 1 706 ? 206.096 170.977 143.181 1.00 85.87 706 LEU A N 1
ATOM 4636 C CA . LEU A 1 706 ? 205.770 171.657 144.426 1.00 81.54 706 LEU A CA 1
ATOM 4637 C C . LEU A 1 706 ? 204.818 170.817 145.268 1.00 81.51 706 LEU A C 1
ATOM 4638 O O . LEU A 1 706 ? 203.916 170.156 144.747 1.00 84.70 706 LEU A O 1
ATOM 4643 N N . ARG A 1 707 ? 205.029 170.845 146.578 1.00 75.83 707 ARG A N 1
ATOM 4644 C CA . ARG A 1 707 ? 204.120 170.258 147.548 1.00 74.56 707 ARG A CA 1
ATOM 4645 C C . ARG A 1 707 ? 203.421 171.373 148.315 1.00 76.04 707 ARG A C 1
ATOM 4646 O O . ARG A 1 707 ? 203.800 172.544 148.236 1.00 79.74 707 ARG A O 1
ATOM 4654 N N . LEU A 1 708 ? 202.377 171.000 149.059 1.00 67.14 708 LEU A N 1
ATOM 4655 C CA . LEU A 1 708 ? 201.661 171.994 149.852 1.00 61.32 708 LEU A CA 1
ATOM 4656 C C . LEU A 1 708 ? 202.559 172.611 150.917 1.00 64.06 708 LEU A C 1
ATOM 4657 O O . LEU A 1 708 ? 202.312 173.739 151.359 1.00 67.64 708 LEU A O 1
ATOM 4662 N N . LYS A 1 709 ? 203.599 171.889 151.341 1.00 73.14 709 LYS A N 1
ATOM 4663 C CA . LYS A 1 709 ? 204.543 172.438 152.308 1.00 72.25 709 LYS A CA 1
ATOM 4664 C C . LYS A 1 709 ? 205.280 173.649 151.750 1.00 72.49 709 LYS A C 1
ATOM 4665 O O . LYS A 1 709 ? 205.617 174.571 152.502 1.00 76.24 709 LYS A O 1
ATOM 4671 N N . ASP A 1 710 ? 205.538 173.667 150.439 1.00 70.67 710 ASP A N 1
ATOM 4672 C CA . ASP A 1 710 ? 206.240 174.796 149.836 1.00 69.42 710 ASP A CA 1
ATOM 4673 C C . ASP A 1 710 ? 205.428 176.080 149.952 1.00 71.55 710 ASP A C 1
ATOM 4674 O O . ASP A 1 710 ? 205.993 177.168 150.112 1.00 75.00 710 ASP A O 1
ATOM 4679 N N . PHE A 1 711 ? 204.100 175.975 149.871 1.00 61.60 711 PHE A N 1
ATOM 4680 C CA . PHE A 1 711 ? 203.260 177.154 150.049 1.00 62.31 711 PHE A CA 1
ATOM 4681 C C . PHE A 1 711 ? 203.197 177.568 151.513 1.00 59.61 711 PHE A C 1
ATOM 4682 O O . PHE A 1 711 ? 203.100 178.760 151.824 1.00 58.41 711 PHE A O 1
ATOM 4690 N N . ARG A 1 712 ? 203.253 176.597 152.426 1.00 68.68 712 ARG A N 1
ATOM 4691 C CA . ARG A 1 712 ? 203.278 176.912 153.848 1.00 62.28 712 ARG A CA 1
ATOM 4692 C C . ARG A 1 712 ? 204.633 177.439 154.298 1.00 65.39 712 ARG A C 1
ATOM 4693 O O . ARG A 1 712 ? 204.722 178.048 155.369 1.00 70.66 712 ARG A O 1
ATOM 4701 N N . ASP A 1 713 ? 205.687 177.217 153.507 1.00 69.87 713 ASP A N 1
ATOM 4702 C CA . ASP A 1 713 ? 207.015 177.685 153.892 1.00 71.17 713 ASP A CA 1
ATOM 4703 C C . ASP A 1 713 ? 207.092 179.207 153.882 1.00 73.59 713 ASP A C 1
ATOM 4704 O O . ASP A 1 713 ? 207.779 179.804 154.719 1.00 77.50 713 ASP A O 1
ATOM 4709 N N . ALA A 1 714 ? 206.398 179.851 152.945 1.00 62.62 714 ALA A N 1
ATOM 4710 C CA . ALA A 1 714 ? 206.352 181.304 152.880 1.00 60.08 714 ALA A CA 1
ATOM 4711 C C . ALA A 1 714 ? 205.273 181.905 153.770 1.00 59.54 714 ALA A C 1
ATOM 4712 O O . ALA A 1 714 ? 205.227 183.130 153.922 1.00 57.45 714 ALA A O 1
ATOM 4714 N N . TYR A 1 715 ? 204.410 181.080 154.350 1.00 52.65 715 TYR A N 1
ATOM 4715 C CA . TYR A 1 715 ? 203.370 181.584 155.231 1.00 45.15 715 TYR A CA 1
ATOM 4716 C C . TYR A 1 715 ? 203.989 182.053 156.547 1.00 54.55 715 TYR A C 1
ATOM 4717 O O . TYR A 1 715 ? 204.928 181.426 157.049 1.00 60.40 715 TYR A O 1
ATOM 4726 N N . PRO A 1 716 ? 203.492 183.151 157.134 1.00 56.06 716 PRO A N 1
ATOM 4727 C CA . PRO A 1 716 ? 202.426 184.035 156.654 1.00 52.63 716 PRO A CA 1
ATOM 4728 C C . PRO A 1 716 ? 202.939 185.295 155.965 1.00 57.96 716 PRO A C 1
ATOM 4729 O O . PRO A 1 716 ? 202.147 186.119 155.519 1.00 63.04 716 PRO A O 1
ATOM 4733 N N . ARG A 1 717 ? 204.255 185.479 155.861 1.00 54.26 717 ARG A N 1
ATOM 4734 C CA . ARG A 1 717 ? 204.824 186.686 155.264 1.00 53.76 717 ARG A CA 1
ATOM 4735 C C . ARG A 1 717 ? 205.300 186.352 153.853 1.00 58.34 717 ARG A C 1
ATOM 4736 O O . ARG A 1 717 ? 206.461 186.022 153.612 1.00 60.40 717 ARG A O 1
ATOM 4744 N N . PHE A 1 718 ? 204.368 186.443 152.908 1.00 59.17 718 PHE A N 1
ATOM 4745 C CA . PHE A 1 718 ? 204.663 186.188 151.506 1.00 56.86 718 PHE A CA 1
ATOM 4746 C C . PHE A 1 718 ? 205.387 187.386 150.892 1.00 58.71 718 PHE A C 1
ATOM 4747 O O . PHE A 1 718 ? 205.008 188.534 151.138 1.00 62.33 718 PHE A O 1
ATOM 4755 N N . PRO A 1 719 ? 206.433 187.147 150.097 1.00 55.07 719 PRO A N 1
ATOM 4756 C CA . PRO A 1 719 ? 207.153 188.262 149.488 1.00 54.15 719 PRO A CA 1
ATOM 4757 C C . PRO A 1 719 ? 206.285 188.978 148.471 1.00 58.21 719 PRO A C 1
ATOM 4758 O O . PRO A 1 719 ? 205.393 188.370 147.856 1.00 62.35 719 PRO A O 1
ATOM 4762 N N . PRO A 1 720 ? 206.504 190.274 148.262 1.00 63.42 720 PRO A N 1
ATOM 4763 C CA . PRO A 1 720 ? 205.711 191.010 147.272 1.00 62.17 720 PRO A CA 1
ATOM 4764 C C . PRO A 1 720 ? 206.141 190.668 145.853 1.00 65.89 720 PRO A C 1
ATOM 4765 O O . PRO A 1 720 ? 207.167 190.029 145.611 1.00 64.22 720 PRO A O 1
ATOM 4769 N N . ILE A 1 721 ? 205.318 191.110 144.899 1.00 65.89 721 ILE A N 1
ATOM 4770 C CA . ILE A 1 721 ? 205.601 190.854 143.489 1.00 61.70 721 ILE A CA 1
ATOM 4771 C C . ILE A 1 721 ? 206.867 191.578 143.049 1.00 64.85 721 ILE A C 1
ATOM 4772 O O . ILE A 1 721 ? 207.563 191.127 142.131 1.00 68.27 721 ILE A O 1
ATOM 4777 N N . GLN A 1 722 ? 207.194 192.701 143.696 1.00 76.32 722 GLN A N 1
ATOM 4778 C CA . GLN A 1 722 ? 208.403 193.438 143.340 1.00 73.79 722 GLN A CA 1
ATOM 4779 C C . GLN A 1 722 ? 209.659 192.614 143.587 1.00 75.29 722 GLN A C 1
ATOM 4780 O O . GLN A 1 722 ? 210.651 192.764 142.864 1.00 78.14 722 GLN A O 1
ATOM 4786 N N . SER A 1 723 ? 209.640 191.743 144.598 1.00 77.23 723 SER A N 1
ATOM 4787 C CA . SER A 1 723 ? 210.787 190.880 144.856 1.00 77.29 723 SER A CA 1
ATOM 4788 C C . SER A 1 723 ? 210.942 189.796 143.799 1.00 78.81 723 SER A C 1
ATOM 4789 O O . SER A 1 723 ? 211.989 189.141 143.750 1.00 81.73 723 SER A O 1
ATOM 4792 N N . ILE A 1 724 ? 209.933 189.591 142.960 1.00 79.38 724 ILE A N 1
ATOM 4793 C CA . ILE A 1 724 ? 209.992 188.564 141.927 1.00 79.85 724 ILE A CA 1
ATOM 4794 C C . ILE A 1 724 ? 210.664 189.144 140.691 1.00 80.27 724 ILE A C 1
ATOM 4795 O O . ILE A 1 724 ? 210.203 190.144 140.128 1.00 81.30 724 ILE A O 1
ATOM 4800 N N . HIS A 1 725 ? 211.756 188.517 140.265 1.00 92.22 725 HIS A N 1
ATOM 4801 C CA . HIS A 1 725 ? 212.480 188.927 139.070 1.00 93.22 725 HIS A CA 1
ATOM 4802 C C . HIS A 1 725 ? 212.206 187.922 137.959 1.00 94.14 725 HIS A C 1
ATOM 4803 O O . HIS A 1 725 ? 212.593 186.752 138.064 1.00 95.32 725 HIS A O 1
ATOM 4810 N N . VAL A 1 726 ? 211.543 188.379 136.902 1.00 92.35 726 VAL A N 1
ATOM 4811 C CA . VAL A 1 726 ? 211.177 187.539 135.768 1.00 93.67 726 VAL A CA 1
ATOM 4812 C C . VAL A 1 726 ? 211.782 188.158 134.514 1.00 95.68 726 VAL A C 1
ATOM 4813 O O . VAL A 1 726 ? 211.833 189.388 134.382 1.00 95.97 726 VAL A O 1
ATOM 4817 N N . SER A 1 727 ? 212.295 187.310 133.627 1.00 98.52 727 SER A N 1
ATOM 4818 C CA . SER A 1 727 ? 212.935 187.778 132.409 1.00 98.45 727 SER A CA 1
ATOM 4819 C C . SER A 1 727 ? 211.928 187.844 131.264 1.00 99.94 727 SER A C 1
ATOM 4820 O O . SER A 1 727 ? 210.804 187.343 131.354 1.00 101.06 727 SER A O 1
ATOM 4823 N N . GLN A 1 728 ? 212.351 188.477 130.166 1.00 101.55 728 GLN A N 1
ATOM 4824 C CA . GLN A 1 728 ? 211.495 188.565 128.988 1.00 100.34 728 GLN A CA 1
ATOM 4825 C C . GLN A 1 728 ? 211.206 187.184 128.415 1.00 102.54 728 GLN A C 1
ATOM 4826 O O . GLN A 1 728 ? 210.090 186.915 127.956 1.00 103.18 728 GLN A O 1
ATOM 4832 N N . ASP A 1 729 ? 212.203 186.296 128.427 1.00 104.19 729 ASP A N 1
ATOM 4833 C CA . ASP A 1 729 ? 211.982 184.928 127.970 1.00 103.46 729 ASP A CA 1
ATOM 4834 C C . ASP A 1 729 ? 210.964 184.214 128.848 1.00 103.79 729 ASP A C 1
ATOM 4835 O O . ASP A 1 729 ? 210.098 183.488 128.346 1.00 104.22 729 ASP A O 1
ATOM 4840 N N . GLU A 1 730 ? 211.051 184.407 130.166 1.00 94.90 730 GLU A N 1
ATOM 4841 C CA . GLU A 1 730 ? 210.101 183.780 131.075 1.00 94.45 730 GLU A CA 1
ATOM 4842 C C . GLU A 1 730 ? 208.724 184.427 131.013 1.00 93.28 730 GLU A C 1
ATOM 4843 O O . GLU A 1 730 ? 207.733 183.771 131.346 1.00 95.67 730 GLU A O 1
ATOM 4849 N N . ARG A 1 731 ? 208.638 185.695 130.599 1.00 81.16 731 ARG A N 1
ATOM 4850 C CA . ARG A 1 731 ? 207.335 186.343 130.485 1.00 81.79 731 ARG A CA 1
ATOM 4851 C C . ARG A 1 731 ? 206.484 185.706 129.395 1.00 83.20 731 ARG A C 1
ATOM 4852 O O . ARG A 1 731 ? 205.251 185.764 129.462 1.00 84.90 731 ARG A O 1
ATOM 4860 N N . GLU A 1 732 ? 207.115 185.096 128.391 1.00 88.41 732 GLU A N 1
ATOM 4861 C CA . GLU A 1 732 ? 206.378 184.395 127.349 1.00 87.23 732 GLU A CA 1
ATOM 4862 C C . GLU A 1 732 ? 206.034 182.963 127.732 1.00 88.92 732 GLU A C 1
ATOM 4863 O O . GLU A 1 732 ? 205.283 182.308 127.002 1.00 92.05 732 GLU A O 1
ATOM 4869 N N . CYS A 1 733 ? 206.566 182.464 128.844 1.00 83.39 733 CYS A N 1
ATOM 4870 C CA . CYS A 1 733 ? 206.206 181.138 129.315 1.00 85.35 733 CYS A CA 1
ATOM 4871 C C . CYS A 1 733 ? 204.780 181.137 129.858 1.00 85.33 733 CYS A C 1
ATOM 4872 O O . CYS A 1 733 ? 204.218 182.177 130.211 1.00 85.49 733 CYS A O 1
ATOM 4875 N N . THR A 1 734 ? 204.192 179.948 129.914 1.00 79.76 734 THR A N 1
ATOM 4876 C CA . THR A 1 734 ? 202.833 179.769 130.399 1.00 78.60 734 THR A CA 1
ATOM 4877 C C . THR A 1 734 ? 202.843 179.008 131.718 1.00 80.75 734 THR A C 1
ATOM 4878 O O . THR A 1 734 ? 203.646 178.094 131.923 1.00 81.04 734 THR A O 1
ATOM 4882 N N . MET A 1 735 ? 201.938 179.398 132.613 1.00 79.67 735 MET A N 1
ATOM 4883 C CA . MET A 1 735 ? 201.798 178.776 133.922 1.00 72.79 735 MET A CA 1
ATOM 4884 C C . MET A 1 735 ? 200.454 178.069 133.997 1.00 72.48 735 MET A C 1
ATOM 4885 O O . MET A 1 735 ? 199.412 178.678 133.732 1.00 77.95 735 MET A O 1
ATOM 4890 N N . ASP A 1 736 ? 200.480 176.790 134.360 1.00 66.64 736 ASP A N 1
ATOM 4891 C CA . ASP A 1 736 ? 199.266 175.997 134.496 1.00 63.67 736 ASP A CA 1
ATOM 4892 C C . ASP A 1 736 ? 198.789 176.070 135.942 1.00 66.56 736 ASP A C 1
ATOM 4893 O O . ASP A 1 736 ? 199.489 175.620 136.855 1.00 72.05 736 ASP A O 1
ATOM 4898 N N . LEU A 1 737 ? 197.603 176.636 136.147 1.00 51.62 737 LEU A N 1
ATOM 4899 C CA . LEU A 1 737 ? 197.054 176.836 137.480 1.00 53.13 737 LEU A CA 1
ATOM 4900 C C . LEU A 1 737 ? 196.133 175.709 137.927 1.00 58.61 737 LEU A C 1
ATOM 4901 O O . LEU A 1 737 ? 195.550 175.806 139.010 1.00 62.59 737 LEU A O 1
ATOM 4906 N N . SER A 1 738 ? 195.996 174.645 137.132 1.00 62.13 738 SER A N 1
ATOM 4907 C CA . SER A 1 738 ? 195.009 173.612 137.433 1.00 59.74 738 SER A CA 1
ATOM 4908 C C . SER A 1 738 ? 195.299 172.920 138.760 1.00 61.30 738 SER A C 1
ATOM 4909 O O . SER A 1 738 ? 194.380 172.659 139.545 1.00 67.96 738 SER A O 1
ATOM 4912 N N . GLU A 1 739 ? 196.568 172.617 139.031 1.00 58.53 739 GLU A N 1
ATOM 4913 C CA . GLU A 1 739 ? 196.926 171.881 140.236 1.00 62.81 739 GLU A CA 1
ATOM 4914 C C . GLU A 1 739 ? 196.963 172.751 141.486 1.00 63.09 739 GLU A C 1
ATOM 4915 O O . GLU A 1 739 ? 197.065 172.208 142.591 1.00 65.20 739 GLU A O 1
ATOM 4921 N N . PHE A 1 740 ? 196.880 174.073 141.348 1.00 51.26 740 PHE A N 1
ATOM 4922 C CA . PHE A 1 740 ? 197.060 174.976 142.477 1.00 47.23 740 PHE A CA 1
ATOM 4923 C C . PHE A 1 740 ? 195.825 175.790 142.829 1.00 47.52 740 PHE A C 1
ATOM 4924 O O . PHE A 1 740 ? 195.703 176.229 143.974 1.00 56.16 740 PHE A O 1
ATOM 4932 N N . MET A 1 741 ? 194.914 176.006 141.885 1.00 53.02 741 MET A N 1
ATOM 4933 C CA . MET A 1 741 ? 193.729 176.804 142.163 1.00 49.78 741 MET A CA 1
ATOM 4934 C C . MET A 1 741 ? 192.780 176.054 143.087 1.00 53.66 741 MET A C 1
ATOM 4935 O O . MET A 1 741 ? 192.797 174.824 143.168 1.00 54.13 741 MET A O 1
ATOM 4940 N N . ASN A 1 742 ? 191.948 176.807 143.788 1.00 51.42 742 ASN A N 1
ATOM 4941 C CA . ASN A 1 742 ? 190.834 176.211 144.510 1.00 45.67 742 ASN A CA 1
ATOM 4942 C C . ASN A 1 742 ? 189.834 175.706 143.479 1.00 50.58 742 ASN A C 1
ATOM 4943 O O . ASN A 1 742 ? 189.143 176.524 142.860 1.00 54.58 742 ASN A O 1
ATOM 4948 N N . PRO A 1 743 ? 189.718 174.394 143.259 1.00 52.16 743 PRO A N 1
ATOM 4949 C CA . PRO A 1 743 ? 188.901 173.913 142.135 1.00 49.79 743 PRO A CA 1
ATOM 4950 C C . PRO A 1 743 ? 187.410 174.107 142.331 1.00 55.81 743 PRO A C 1
ATOM 4951 O O . PRO A 1 743 ? 186.667 174.076 141.342 1.00 58.92 743 PRO A O 1
ATOM 4955 N N . SER A 1 744 ? 186.944 174.305 143.561 1.00 53.75 744 SER A N 1
ATOM 4956 C CA . SER A 1 744 ? 185.522 174.479 143.852 1.00 52.62 744 SER A CA 1
ATOM 4957 C C . SER A 1 744 ? 185.321 175.695 144.747 1.00 53.95 744 SER A C 1
ATOM 4958 O O . SER A 1 744 ? 184.971 175.563 145.926 1.00 59.26 744 SER A O 1
ATOM 4961 N N . PRO A 1 745 ? 185.537 176.899 144.220 1.00 49.03 745 PRO A N 1
ATOM 4962 C CA . PRO A 1 745 ? 185.220 178.099 144.999 1.00 45.80 745 PRO A CA 1
ATOM 4963 C C . PRO A 1 745 ? 183.720 178.236 145.189 1.00 49.44 745 PRO A C 1
ATOM 4964 O O . PRO A 1 745 ? 182.923 177.838 144.336 1.00 55.11 745 PRO A O 1
ATOM 4968 N N . TYR A 1 746 ? 183.337 178.807 146.326 1.00 40.95 746 TYR A N 1
ATOM 4969 C CA . TYR A 1 746 ? 181.925 179.040 146.590 1.00 34.00 746 TYR A CA 1
ATOM 4970 C C . TYR A 1 746 ? 181.396 180.143 145.683 1.00 39.56 746 TYR A C 1
ATOM 4971 O O . TYR A 1 746 ? 182.035 181.183 145.504 1.00 47.75 746 TYR A O 1
ATOM 4980 N N . THR A 1 747 ? 180.226 179.901 145.095 1.00 42.89 747 THR A N 1
ATOM 4981 C CA . THR A 1 747 ? 179.635 180.812 144.127 1.00 33.87 747 THR A CA 1
ATOM 4982 C C . THR A 1 747 ? 178.179 181.075 144.478 1.00 36.08 747 THR A C 1
ATOM 4983 O O . THR A 1 747 ? 177.522 180.264 145.135 1.00 50.68 747 THR A O 1
ATOM 4987 N N . VAL A 1 748 ? 177.682 182.224 144.029 1.00 36.12 748 VAL A N 1
ATOM 4988 C CA . VAL A 1 748 ? 176.274 182.578 144.176 1.00 45.09 748 VAL A CA 1
ATOM 4989 C C . VAL A 1 748 ? 175.765 183.090 142.834 1.00 44.71 748 VAL A C 1
ATOM 4990 O O . VAL A 1 748 ? 176.541 183.666 142.058 1.00 48.71 748 VAL A O 1
ATOM 4994 N N . PRO A 1 749 ? 174.489 182.899 142.512 1.00 49.16 749 PRO A N 1
ATOM 4995 C CA . PRO A 1 749 ? 173.946 183.474 141.278 1.00 44.41 749 PRO A CA 1
ATOM 4996 C C . PRO A 1 749 ? 173.838 184.988 141.377 1.00 50.06 749 PRO A C 1
ATOM 4997 O O . PRO A 1 749 ? 173.891 185.578 142.458 1.00 59.23 749 PRO A O 1
ATOM 5001 N N . GLN A 1 750 ? 173.696 185.618 140.208 1.00 56.38 750 GLN A N 1
ATOM 5002 C CA . GLN A 1 750 ? 173.568 187.071 140.156 1.00 54.78 750 GLN A CA 1
ATOM 5003 C C . GLN A 1 750 ? 172.358 187.556 140.944 1.00 60.95 750 GLN A C 1
ATOM 5004 O O . GLN A 1 750 ? 172.396 188.630 141.555 1.00 62.70 750 GLN A O 1
ATOM 5010 N N . GLU A 1 751 ? 171.278 186.781 140.944 1.00 64.20 751 GLU A N 1
ATOM 5011 C CA . GLU A 1 751 ? 170.029 187.178 141.579 1.00 60.48 751 GLU A CA 1
ATOM 5012 C C . GLU A 1 751 ? 169.919 186.723 143.028 1.00 65.66 751 GLU A C 1
ATOM 5013 O O . GLU A 1 751 ? 168.872 186.939 143.648 1.00 72.24 751 GLU A O 1
ATOM 5019 N N . ALA A 1 752 ? 170.957 186.097 143.578 1.00 57.40 752 ALA A N 1
ATOM 5020 C CA . ALA A 1 752 ? 170.924 185.677 144.973 1.00 49.51 752 ALA A CA 1
ATOM 5021 C C . ALA A 1 752 ? 170.790 186.887 145.889 1.00 52.58 752 ALA A C 1
ATOM 5022 O O . ALA A 1 752 ? 171.484 187.893 145.716 1.00 62.07 752 ALA A O 1
ATOM 5024 N N . SER A 1 753 ? 169.897 186.784 146.869 1.00 54.44 753 SER A N 1
ATOM 5025 C CA . SER A 1 753 ? 169.622 187.907 147.754 1.00 57.11 753 SER A CA 1
ATOM 5026 C C . SER A 1 753 ? 170.799 188.168 148.688 1.00 61.21 753 SER A C 1
ATOM 5027 O O . SER A 1 753 ? 171.598 187.277 148.986 1.00 62.82 753 SER A O 1
ATOM 5030 N N . LEU A 1 754 ? 170.898 189.417 149.145 1.00 57.03 754 LEU A N 1
ATOM 5031 C CA . LEU A 1 754 ? 171.988 189.802 150.040 1.00 54.51 754 LEU A CA 1
ATOM 5032 C C . LEU A 1 754 ? 172.027 188.984 151.327 1.00 55.77 754 LEU A C 1
ATOM 5033 O O . LEU A 1 754 ? 173.127 188.555 151.718 1.00 56.98 754 LEU A O 1
ATOM 5038 N N . PRO A 1 755 ? 170.913 188.742 152.037 1.00 60.04 755 PRO A N 1
ATOM 5039 C CA . PRO A 1 755 ? 171.010 187.899 153.244 1.00 59.12 755 PRO A CA 1
ATOM 5040 C C . PRO A 1 755 ? 171.574 186.517 152.968 1.00 58.62 755 PRO A C 1
ATOM 5041 O O . PRO A 1 755 ? 172.350 185.997 153.779 1.00 62.87 755 PRO A O 1
ATOM 5045 N N . ARG A 1 756 ? 171.206 185.906 151.840 1.00 52.73 756 ARG A N 1
ATOM 5046 C CA . ARG A 1 756 ? 171.773 184.609 151.486 1.00 54.00 756 ARG A CA 1
ATOM 5047 C C . ARG A 1 756 ? 173.261 184.728 151.180 1.00 55.27 756 ARG A C 1
ATOM 5048 O O . ARG A 1 756 ? 174.053 183.864 151.573 1.00 60.85 756 ARG A O 1
ATOM 5056 N N . VAL A 1 757 ? 173.655 185.791 150.477 1.00 48.84 757 VAL A N 1
ATOM 5057 C CA . VAL A 1 757 ? 175.070 186.030 150.203 1.00 45.02 757 VAL A CA 1
ATOM 5058 C C . VAL A 1 757 ? 175.825 186.296 151.501 1.00 51.48 757 VAL A C 1
ATOM 5059 O O . VAL A 1 757 ? 176.911 185.753 151.732 1.00 47.75 757 VAL A O 1
ATOM 5063 N N . PHE A 1 758 ? 175.260 187.144 152.364 1.00 50.92 758 PHE A N 1
ATOM 5064 C CA . PHE A 1 758 ? 175.931 187.492 153.613 1.00 40.91 758 PHE A CA 1
ATOM 5065 C C . PHE A 1 758 ? 176.070 186.279 154.525 1.00 50.17 758 PHE A C 1
ATOM 5066 O O . PHE A 1 758 ? 177.125 186.071 155.136 1.00 50.19 758 PHE A O 1
ATOM 5074 N N . LYS A 1 759 ? 175.012 185.473 154.639 1.00 54.11 759 LYS A N 1
ATOM 5075 C CA . LYS A 1 759 ? 175.050 184.318 155.531 1.00 45.55 759 LYS A CA 1
ATOM 5076 C C . LYS A 1 759 ? 176.111 183.316 155.093 1.00 45.45 759 LYS A C 1
ATOM 5077 O O . LYS A 1 759 ? 176.877 182.805 155.918 1.00 48.64 759 LYS A O 1
ATOM 5083 N N . LEU A 1 760 ? 176.174 183.026 153.793 1.00 38.20 760 LEU A N 1
ATOM 5084 C CA . LEU A 1 760 ? 177.165 182.079 153.294 1.00 38.93 760 LEU A CA 1
ATOM 5085 C C . LEU A 1 760 ? 178.581 182.612 153.481 1.00 45.54 760 LEU A C 1
ATOM 5086 O O . LEU A 1 760 ? 179.491 181.863 153.854 1.00 47.49 760 LEU A O 1
ATOM 5091 N N . PHE A 1 761 ? 178.784 183.904 153.217 1.00 40.18 761 PHE A N 1
ATOM 5092 C CA . PHE A 1 761 ? 180.112 184.497 153.341 1.00 33.34 761 PHE A CA 1
ATOM 5093 C C . PHE A 1 761 ? 180.592 184.479 154.789 1.00 42.38 761 PHE A C 1
ATOM 5094 O O . PHE A 1 761 ? 181.737 184.111 155.071 1.00 41.40 761 PHE A O 1
ATOM 5102 N N . ARG A 1 762 ? 179.724 184.877 155.722 1.00 47.43 762 ARG A N 1
ATOM 5103 C CA . ARG A 1 762 ? 180.121 184.957 157.125 1.00 43.28 762 ARG A CA 1
ATOM 5104 C C . ARG A 1 762 ? 180.314 183.572 157.733 1.00 49.89 762 ARG A C 1
ATOM 5105 O O . ARG A 1 762 ? 181.288 183.332 158.455 1.00 52.31 762 ARG A O 1
ATOM 5113 N N . ALA A 1 763 ? 179.388 182.648 157.458 1.00 47.66 763 ALA A N 1
ATOM 5114 C CA . ALA A 1 763 ? 179.436 181.337 158.101 1.00 42.49 763 ALA A CA 1
ATOM 5115 C C . ALA A 1 763 ? 180.670 180.549 157.681 1.00 47.24 763 ALA A C 1
ATOM 5116 O O . ALA A 1 763 ? 181.298 179.879 158.508 1.00 58.66 763 ALA A O 1
ATOM 5118 N N . LEU A 1 764 ? 181.033 180.610 156.404 1.00 37.09 764 LEU A N 1
ATOM 5119 C CA . LEU A 1 764 ? 182.176 179.852 155.914 1.00 39.91 764 LEU A CA 1
ATOM 5120 C C . LEU A 1 764 ? 183.501 180.573 156.115 1.00 48.92 764 LEU A C 1
ATOM 5121 O O . LEU A 1 764 ? 184.551 179.989 155.829 1.00 56.96 764 LEU A O 1
ATOM 5126 N N . GLY A 1 765 ? 183.481 181.808 156.605 1.00 41.24 765 GLY A N 1
ATOM 5127 C CA . GLY A 1 765 ? 184.709 182.579 156.722 1.00 34.28 765 GLY A CA 1
ATOM 5128 C C . GLY A 1 765 ? 185.372 182.833 155.387 1.00 37.18 765 GLY A C 1
ATOM 5129 O O . GLY A 1 765 ? 186.601 182.745 155.276 1.00 45.41 765 GLY A O 1
ATOM 5130 N N . LEU A 1 766 ? 184.580 183.144 154.366 1.00 38.95 766 LEU A N 1
ATOM 5131 C CA . LEU A 1 766 ? 185.109 183.324 153.025 1.00 38.34 766 LEU A CA 1
ATOM 5132 C C . LEU A 1 766 ? 185.885 184.632 152.915 1.00 42.44 766 LEU A C 1
ATOM 5133 O O . LEU A 1 766 ? 185.663 185.588 153.662 1.00 44.99 766 LEU A O 1
ATOM 5138 N N . ARG A 1 767 ? 186.815 184.656 151.966 1.00 39.12 767 ARG A N 1
ATOM 5139 C CA . ARG A 1 767 ? 187.505 185.876 151.568 1.00 32.48 767 ARG A CA 1
ATOM 5140 C C . ARG A 1 767 ? 187.071 186.372 150.200 1.00 39.51 767 ARG A C 1
ATOM 5141 O O . ARG A 1 767 ? 186.961 187.582 149.992 1.00 46.30 767 ARG A O 1
ATOM 5149 N N . HIS A 1 768 ? 186.812 185.461 149.264 1.00 44.84 768 HIS A N 1
ATOM 5150 C CA . HIS A 1 768 ? 186.341 185.805 147.930 1.00 42.87 768 HIS A CA 1
ATOM 5151 C C . HIS A 1 768 ? 185.148 184.927 147.586 1.00 43.88 768 HIS A C 1
ATOM 5152 O O . HIS A 1 768 ? 185.221 183.700 147.712 1.00 50.38 768 HIS A O 1
ATOM 5159 N N . LEU A 1 769 ? 184.058 185.552 147.151 1.00 50.35 769 LEU A N 1
ATOM 5160 C CA . LEU A 1 769 ? 182.846 184.847 146.747 1.00 40.34 769 LEU A CA 1
ATOM 5161 C C . LEU A 1 769 ? 182.540 185.233 145.307 1.00 42.93 769 LEU A C 1
ATOM 5162 O O . LEU A 1 769 ? 182.185 186.383 145.030 1.00 45.26 769 LEU A O 1
ATOM 5167 N N . VAL A 1 770 ? 182.675 184.276 144.396 1.00 41.89 770 VAL A N 1
ATOM 5168 C CA . VAL A 1 770 ? 182.515 184.546 142.972 1.00 39.78 770 VAL A CA 1
ATOM 5169 C C . VAL A 1 770 ? 181.033 184.583 142.631 1.00 39.14 770 VAL A C 1
ATOM 5170 O O . VAL A 1 770 ? 180.281 183.663 142.970 1.00 57.34 770 VAL A O 1
ATOM 5174 N N . VAL A 1 771 ? 180.609 185.647 141.962 1.00 38.98 771 VAL A N 1
ATOM 5175 C CA . VAL A 1 771 ? 179.246 185.753 141.457 1.00 39.82 771 VAL A CA 1
ATOM 5176 C C . VAL A 1 771 ? 179.240 185.320 139.999 1.00 42.90 771 VAL A C 1
ATOM 5177 O O . VAL A 1 771 ? 180.034 185.817 139.191 1.00 48.81 771 VAL A O 1
ATOM 5181 N N . VAL A 1 772 ? 178.351 184.390 139.661 1.00 51.19 772 VAL A N 1
ATOM 5182 C CA . VAL A 1 772 ? 178.284 183.836 138.318 1.00 48.37 772 VAL A CA 1
ATOM 5183 C C . VAL A 1 772 ? 176.889 184.066 137.754 1.00 50.74 772 VAL A C 1
ATOM 5184 O O . VAL A 1 772 ? 175.914 184.256 138.485 1.00 59.38 772 VAL A O 1
ATOM 5188 N N . ASP A 1 773 ? 176.807 184.050 136.428 1.00 57.23 773 ASP A N 1
ATOM 5189 C CA . ASP A 1 773 ? 175.537 184.161 135.730 1.00 60.31 773 ASP A CA 1
ATOM 5190 C C . ASP A 1 773 ? 174.963 182.763 135.494 1.00 65.22 773 ASP A C 1
ATOM 5191 O O . ASP A 1 773 ? 175.430 181.772 136.062 1.00 65.23 773 ASP A O 1
ATOM 5196 N N . ASN A 1 774 ? 173.936 182.671 134.649 1.00 67.31 774 ASN A N 1
ATOM 5197 C CA . ASN A 1 774 ? 173.272 181.395 134.412 1.00 59.79 774 ASN A CA 1
ATOM 5198 C C . ASN A 1 774 ? 174.171 180.382 133.712 1.00 60.86 774 ASN A C 1
ATOM 5199 O O . ASN A 1 774 ? 173.904 179.179 133.794 1.00 67.91 774 ASN A O 1
ATOM 5204 N N . ARG A 1 775 ? 175.229 180.831 133.036 1.00 62.22 775 ARG A N 1
ATOM 5205 C CA . ARG A 1 775 ? 176.112 179.946 132.286 1.00 61.87 775 ARG A CA 1
ATOM 5206 C C . ARG A 1 775 ? 177.458 179.739 132.973 1.00 62.42 775 ARG A C 1
ATOM 5207 O O . ARG A 1 775 ? 178.436 179.384 132.309 1.00 65.93 775 ARG A O 1
ATOM 5215 N N . ASN A 1 776 ? 177.526 179.962 134.287 1.00 54.53 776 ASN A N 1
ATOM 5216 C CA . ASN A 1 776 ? 178.767 179.837 135.056 1.00 51.03 776 ASN A CA 1
ATOM 5217 C C . ASN A 1 776 ? 179.851 180.780 134.538 1.00 53.69 776 ASN A C 1
ATOM 5218 O O . ASN A 1 776 ? 181.042 180.463 134.587 1.00 56.80 776 ASN A O 1
ATOM 5223 N N . GLN A 1 777 ? 179.446 181.942 134.035 1.00 60.25 777 GLN A N 1
ATOM 5224 C CA . GLN A 1 777 ? 180.382 182.977 133.620 1.00 55.36 777 GLN A CA 1
ATOM 5225 C C . GLN A 1 777 ? 180.583 183.956 134.768 1.00 61.60 777 GLN A C 1
ATOM 5226 O O . GLN A 1 777 ? 179.612 184.401 135.388 1.00 67.96 777 GLN A O 1
ATOM 5232 N N . VAL A 1 778 ? 181.842 184.285 135.051 1.00 51.01 778 VAL A N 1
ATOM 5233 C CA . VAL A 1 778 ? 182.152 185.185 136.156 1.00 47.22 778 VAL A CA 1
ATOM 5234 C C . VAL A 1 778 ? 181.636 186.577 135.819 1.00 43.91 778 VAL A C 1
ATOM 5235 O O . VAL A 1 778 ? 182.011 187.165 134.798 1.00 41.85 778 VAL A O 1
ATOM 5239 N N . VAL A 1 779 ? 180.769 187.110 136.677 1.00 46.36 779 VAL A N 1
ATOM 5240 C CA . VAL A 1 779 ? 180.212 188.444 136.489 1.00 48.82 779 VAL A CA 1
ATOM 5241 C C . VAL A 1 779 ? 180.554 189.393 137.625 1.00 50.13 779 VAL A C 1
ATOM 5242 O O . VAL A 1 779 ? 180.407 190.613 137.454 1.00 54.78 779 VAL A O 1
ATOM 5246 N N . GLY A 1 780 ? 181.004 188.891 138.769 1.00 42.85 780 GLY A N 1
ATOM 5247 C CA . GLY A 1 780 ? 181.350 189.760 139.879 1.00 38.37 780 GLY A CA 1
ATOM 5248 C C . GLY A 1 780 ? 182.087 188.991 140.951 1.00 43.33 780 GLY A C 1
ATOM 5249 O O . GLY A 1 780 ? 182.157 187.759 140.931 1.00 52.07 780 GLY A O 1
ATOM 5250 N N . LEU A 1 781 ? 182.641 189.746 141.894 1.00 39.82 781 LEU A N 1
ATOM 5251 C CA . LEU A 1 781 ? 183.353 189.190 143.034 1.00 40.25 781 LEU A CA 1
ATOM 5252 C C . LEU A 1 781 ? 182.893 189.892 144.301 1.00 47.71 781 LEU A C 1
ATOM 5253 O O . LEU A 1 781 ? 182.708 191.113 144.313 1.00 53.00 781 LEU A O 1
ATOM 5258 N N . VAL A 1 782 ? 182.709 189.117 145.366 1.00 43.87 782 VAL A N 1
ATOM 5259 C CA . VAL A 1 782 ? 182.245 189.634 146.647 1.00 40.29 782 VAL A CA 1
ATOM 5260 C C . VAL A 1 782 ? 183.323 189.367 147.687 1.00 43.89 782 VAL A C 1
ATOM 5261 O O . VAL A 1 782 ? 183.720 188.214 147.897 1.00 48.01 782 VAL A O 1
ATOM 5265 N N . THR A 1 783 ? 183.793 190.428 148.331 1.00 47.80 783 THR A N 1
ATOM 5266 C CA . THR A 1 783 ? 184.706 190.359 149.463 1.00 43.19 783 THR A CA 1
ATOM 5267 C C . THR A 1 783 ? 184.060 191.051 150.660 1.00 41.53 783 THR A C 1
ATOM 5268 O O . THR A 1 783 ? 182.953 191.587 150.569 1.00 51.37 783 THR A O 1
ATOM 5272 N N . ARG A 1 784 ? 184.763 191.034 151.795 1.00 38.10 784 ARG A N 1
ATOM 5273 C CA . ARG A 1 784 ? 184.182 191.579 153.018 1.00 41.41 784 ARG A CA 1
ATOM 5274 C C . ARG A 1 784 ? 183.934 193.079 152.912 1.00 34.63 784 ARG A C 1
ATOM 5275 O O . ARG A 1 784 ? 182.989 193.592 153.520 1.00 51.99 784 ARG A O 1
ATOM 5283 N N . LYS A 1 785 ? 184.760 193.798 152.146 1.00 38.35 785 LYS A N 1
ATOM 5284 C CA . LYS A 1 785 ? 184.538 195.230 151.976 1.00 45.29 785 LYS A CA 1
ATOM 5285 C C . LYS A 1 785 ? 183.248 195.510 151.215 1.00 54.12 785 LYS A C 1
ATOM 5286 O O . LYS A 1 785 ? 182.605 196.541 151.443 1.00 62.22 785 LYS A O 1
ATOM 5292 N N . ASP A 1 786 ? 182.857 194.611 150.310 1.00 58.80 786 ASP A N 1
ATOM 5293 C CA . ASP A 1 786 ? 181.592 194.778 149.602 1.00 50.61 786 ASP A CA 1
ATOM 5294 C C . ASP A 1 786 ? 180.399 194.597 150.531 1.00 54.34 786 ASP A C 1
ATOM 5295 O O . ASP A 1 786 ? 179.380 195.277 150.368 1.00 56.27 786 ASP A O 1
ATOM 5300 N N . LEU A 1 787 ? 180.502 193.689 151.500 1.00 45.97 787 LEU A N 1
ATOM 5301 C CA . LEU A 1 787 ? 179.405 193.428 152.424 1.00 46.40 787 LEU A CA 1
ATOM 5302 C C . LEU A 1 787 ? 179.400 194.363 153.625 1.00 53.68 787 LEU A C 1
ATOM 5303 O O . LEU A 1 787 ? 178.324 194.690 154.139 1.00 62.18 787 LEU A O 1
ATOM 5308 N N . ALA A 1 788 ? 180.574 194.801 154.087 1.00 61.24 788 ALA A N 1
ATOM 5309 C CA . ALA A 1 788 ? 180.642 195.623 155.289 1.00 56.78 788 ALA A CA 1
ATOM 5310 C C . ALA A 1 788 ? 180.219 197.065 155.045 1.00 60.88 788 ALA A C 1
ATOM 5311 O O . ALA A 1 788 ? 179.950 197.788 156.010 1.00 68.77 788 ALA A O 1
ATOM 5313 N N . ARG A 1 789 ? 180.154 197.505 153.787 1.00 68.71 789 ARG A N 1
ATOM 5314 C CA . ARG A 1 789 ? 179.814 198.894 153.507 1.00 72.98 789 ARG A CA 1
ATOM 5315 C C . ARG A 1 789 ? 178.342 199.208 153.742 1.00 75.60 789 ARG A C 1
ATOM 5316 O O . ARG A 1 789 ? 177.968 200.385 153.710 1.00 77.48 789 ARG A O 1
ATOM 5324 N N . TYR A 1 790 ? 177.505 198.201 153.977 1.00 80.13 790 TYR A N 1
ATOM 5325 C CA . TYR A 1 790 ? 176.082 198.413 154.204 1.00 80.47 790 TYR A CA 1
ATOM 5326 C C . TYR A 1 790 ? 175.821 198.527 155.701 1.00 83.84 790 TYR A C 1
ATOM 5327 O O . TYR A 1 790 ? 176.210 197.645 156.474 1.00 85.81 790 TYR A O 1
ATOM 5336 N N . ARG A 1 791 ? 175.163 199.609 156.105 1.00 95.92 791 ARG A N 1
ATOM 5337 C CA . ARG A 1 791 ? 174.893 199.861 157.515 1.00 94.89 791 ARG A CA 1
ATOM 5338 C C . ARG A 1 791 ? 173.406 200.097 157.760 1.00 96.12 791 ARG A C 1
ATOM 5339 O O . ARG A 1 791 ? 172.780 200.919 157.092 1.00 98.40 791 ARG A O 1
ATOM 5347 N N . LEU B 2 73 ? 167.803 145.755 235.334 1.00 139.19 73 LEU B N 1
ATOM 5348 C CA . LEU B 2 73 ? 168.491 146.397 234.221 1.00 139.37 73 LEU B CA 1
ATOM 5349 C C . LEU B 2 73 ? 169.938 146.724 234.569 1.00 139.96 73 LEU B C 1
ATOM 5350 O O . LEU B 2 73 ? 170.256 146.986 235.730 1.00 139.14 73 LEU B O 1
ATOM 5355 N N . PRO B 2 74 ? 170.813 146.694 233.566 1.00 148.21 74 PRO B N 1
ATOM 5356 C CA . PRO B 2 74 ? 172.186 147.130 233.790 1.00 148.67 74 PRO B CA 1
ATOM 5357 C C . PRO B 2 74 ? 172.215 148.585 234.210 1.00 148.41 74 PRO B C 1
ATOM 5358 O O . PRO B 2 74 ? 171.400 149.401 233.741 1.00 147.64 74 PRO B O 1
ATOM 5362 N N . PRO B 2 75 ? 173.143 148.961 235.096 1.00 156.02 75 PRO B N 1
ATOM 5363 C CA . PRO B 2 75 ? 173.200 150.333 235.617 1.00 156.12 75 PRO B CA 1
ATOM 5364 C C . PRO B 2 75 ? 173.867 151.326 234.666 1.00 155.81 75 PRO B C 1
ATOM 5365 O O . PRO B 2 75 ? 174.607 152.216 235.087 1.00 155.27 75 PRO B O 1
ATOM 5369 N N . ASP B 2 76 ? 173.585 151.184 233.370 1.00 155.14 76 ASP B N 1
ATOM 5370 C CA . ASP B 2 76 ? 174.116 152.090 232.358 1.00 155.57 76 ASP B CA 1
ATOM 5371 C C . ASP B 2 76 ? 173.008 152.881 231.680 1.00 155.29 76 ASP B C 1
ATOM 5372 O O . ASP B 2 76 ? 173.092 154.111 231.604 1.00 154.78 76 ASP B O 1
ATOM 5377 N N . LEU B 2 77 ? 171.958 152.207 231.185 1.00 143.31 77 LEU B N 1
ATOM 5378 C CA . LEU B 2 77 ? 170.921 152.918 230.437 1.00 141.74 77 LEU B CA 1
ATOM 5379 C C . LEU B 2 77 ? 169.960 153.674 231.351 1.00 141.80 77 LEU B C 1
ATOM 5380 O O . LEU B 2 77 ? 169.868 154.908 231.232 1.00 141.54 77 LEU B O 1
ATOM 5385 N N . PRO B 2 78 ? 169.236 153.029 232.279 1.00 149.28 78 PRO B N 1
ATOM 5386 C CA . PRO B 2 78 ? 168.215 153.783 233.030 1.00 149.85 78 PRO B CA 1
ATOM 5387 C C . PRO B 2 78 ? 168.791 154.693 234.101 1.00 149.60 78 PRO B C 1
ATOM 5388 O O . PRO B 2 78 ? 168.228 155.766 234.351 1.00 149.88 78 PRO B O 1
ATOM 5392 N N . ASP B 2 79 ? 169.892 154.301 234.745 1.00 149.50 79 ASP B N 1
ATOM 5393 C CA . ASP B 2 79 ? 170.519 155.086 235.803 1.00 150.28 79 ASP B CA 1
ATOM 5394 C C . ASP B 2 79 ? 172.017 155.203 235.539 1.00 150.42 79 ASP B C 1
ATOM 5395 O O . ASP B 2 79 ? 172.584 154.471 234.721 1.00 148.80 79 ASP B O 1
ATOM 5400 N N . LEU B 2 80 ? 172.651 156.156 236.222 1.00 150.82 80 LEU B N 1
ATOM 5401 C CA . LEU B 2 80 ? 174.073 156.403 236.024 1.00 150.34 80 LEU B CA 1
ATOM 5402 C C . LEU B 2 80 ? 174.917 155.273 236.595 1.00 150.64 80 LEU B C 1
ATOM 5403 O O . LEU B 2 80 ? 174.597 154.705 237.644 1.00 149.43 80 LEU B O 1
ATOM 5408 N N . ASP B 2 81 ? 175.967 154.919 235.846 1.00 151.32 81 ASP B N 1
ATOM 5409 C CA . ASP B 2 81 ? 177.031 154.055 236.337 1.00 151.31 81 ASP B CA 1
ATOM 5410 C C . ASP B 2 81 ? 177.838 154.802 237.392 1.00 152.36 81 ASP B C 1
ATOM 5411 O O . ASP B 2 81 ? 178.233 155.952 237.172 1.00 153.62 81 ASP B O 1
ATOM 5416 N N . PRO B 2 82 ? 178.092 154.182 238.543 1.00 152.09 82 PRO B N 1
ATOM 5417 C CA . PRO B 2 82 ? 178.737 154.914 239.646 1.00 151.60 82 PRO B CA 1
ATOM 5418 C C . PRO B 2 82 ? 180.095 155.485 239.282 1.00 151.55 82 PRO B C 1
ATOM 5419 O O . PRO B 2 82 ? 180.478 156.541 239.800 1.00 149.97 82 PRO B O 1
ATOM 5423 N N . GLU B 2 83 ? 180.848 154.806 238.417 1.00 152.24 83 GLU B N 1
ATOM 5424 C CA . GLU B 2 83 ? 182.156 155.320 238.032 1.00 151.48 83 GLU B CA 1
ATOM 5425 C C . GLU B 2 83 ? 182.042 156.514 237.092 1.00 151.36 83 GLU B C 1
ATOM 5426 O O . GLU B 2 83 ? 183.015 157.256 236.922 1.00 150.94 83 GLU B O 1
ATOM 5432 N N . CYS B 2 84 ? 180.877 156.714 236.472 1.00 146.93 84 CYS B N 1
ATOM 5433 C CA . CYS B 2 84 ? 180.654 157.849 235.585 1.00 144.94 84 CYS B CA 1
ATOM 5434 C C . CYS B 2 84 ? 179.792 158.945 236.205 1.00 143.62 84 CYS B C 1
ATOM 5435 O O . CYS B 2 84 ? 179.693 160.032 235.626 1.00 144.00 84 CYS B O 1
ATOM 5438 N N . ARG B 2 85 ? 179.162 158.688 237.354 1.00 136.01 85 ARG B N 1
ATOM 5439 C CA . ARG B 2 85 ? 178.347 159.715 237.999 1.00 135.44 85 ARG B CA 1
ATOM 5440 C C . ARG B 2 85 ? 179.199 160.856 238.543 1.00 136.42 85 ARG B C 1
ATOM 5441 O O . ARG B 2 85 ? 178.871 162.030 238.339 1.00 136.50 85 ARG B O 1
ATOM 5449 N N . GLU B 2 86 ? 180.303 160.538 239.225 1.00 134.15 86 GLU B N 1
ATOM 5450 C CA . GLU B 2 86 ? 181.123 161.595 239.811 1.00 133.24 86 GLU B CA 1
ATOM 5451 C C . GLU B 2 86 ? 181.924 162.334 238.745 1.00 132.73 86 GLU B C 1
ATOM 5452 O O . GLU B 2 86 ? 182.220 163.524 238.900 1.00 131.88 86 GLU B O 1
ATOM 5458 N N . LEU B 2 87 ? 182.285 161.647 237.658 1.00 127.04 87 LEU B N 1
ATOM 5459 C CA . LEU B 2 87 ? 182.985 162.316 236.566 1.00 126.86 87 LEU B CA 1
ATOM 5460 C C . LEU B 2 87 ? 182.077 163.319 235.866 1.00 127.24 87 LEU B C 1
ATOM 5461 O O . LEU B 2 87 ? 182.507 164.429 235.532 1.00 126.91 87 LEU B O 1
ATOM 5466 N N . LEU B 2 88 ? 180.817 162.943 235.633 1.00 126.95 88 LEU B N 1
ATOM 5467 C CA . LEU B 2 88 ? 179.859 163.877 235.052 1.00 125.30 88 LEU B CA 1
ATOM 5468 C C . LEU B 2 88 ? 179.568 165.031 236.004 1.00 124.68 88 LEU B C 1
ATOM 5469 O O . LEU B 2 88 ? 179.461 166.186 235.575 1.00 126.05 88 LEU B O 1
ATOM 5474 N N . LEU B 2 89 ? 179.434 164.738 237.301 1.00 120.41 89 LEU B N 1
ATOM 5475 C CA . LEU B 2 89 ? 179.222 165.798 238.280 1.00 120.93 89 LEU B CA 1
ATOM 5476 C C . LEU B 2 89 ? 180.443 166.699 238.398 1.00 120.85 89 LEU B C 1
ATOM 5477 O O . LEU B 2 89 ? 180.310 167.887 238.714 1.00 117.54 89 LEU B O 1
ATOM 5482 N N . ASP B 2 90 ? 181.637 166.153 238.160 1.00 123.18 90 ASP B N 1
ATOM 5483 C CA . ASP B 2 90 ? 182.832 166.987 238.103 1.00 122.09 90 ASP B CA 1
ATOM 5484 C C . ASP B 2 90 ? 182.751 167.970 236.943 1.00 121.44 90 ASP B C 1
ATOM 5485 O O . ASP B 2 90 ? 183.123 169.141 237.080 1.00 121.42 90 ASP B O 1
ATOM 5490 N N . PHE B 2 91 ? 182.268 167.507 235.789 1.00 109.78 91 PHE B N 1
ATOM 5491 C CA . PHE B 2 91 ? 182.069 168.400 234.654 1.00 106.97 91 PHE B CA 1
ATOM 5492 C C . PHE B 2 91 ? 180.934 169.386 234.902 1.00 108.18 91 PHE B C 1
ATOM 5493 O O . PHE B 2 91 ? 180.932 170.480 234.328 1.00 109.35 91 PHE B O 1
ATOM 5501 N N . ALA B 2 92 ? 179.963 169.018 235.742 1.00 114.09 92 ALA B N 1
ATOM 5502 C CA . ALA B 2 92 ? 178.791 169.866 235.941 1.00 112.69 92 ALA B CA 1
ATOM 5503 C C . ALA B 2 92 ? 179.158 171.179 236.622 1.00 113.13 92 ALA B C 1
ATOM 5504 O O . ALA B 2 92 ? 178.803 172.259 236.138 1.00 115.20 92 ALA B O 1
ATOM 5506 N N . ASN B 2 93 ? 179.873 171.107 237.746 1.00 116.01 93 ASN B N 1
ATOM 5507 C CA . ASN B 2 93 ? 180.231 172.324 238.465 1.00 117.28 93 ASN B CA 1
ATOM 5508 C C . ASN B 2 93 ? 181.385 173.064 237.801 1.00 116.53 93 ASN B C 1
ATOM 5509 O O . ASN B 2 93 ? 181.443 174.297 237.869 1.00 114.14 93 ASN B O 1
ATOM 5514 N N . SER B 2 94 ? 182.309 172.339 237.165 1.00 112.72 94 SER B N 1
ATOM 5515 C CA . SER B 2 94 ? 183.406 172.995 236.461 1.00 111.31 94 SER B CA 1
ATOM 5516 C C . SER B 2 94 ? 182.892 173.806 235.277 1.00 112.55 94 SER B C 1
ATOM 5517 O O . SER B 2 94 ? 183.379 174.912 235.017 1.00 114.18 94 SER B O 1
ATOM 5520 N N . SER B 2 95 ? 181.914 173.272 234.543 1.00 108.01 95 SER B N 1
ATOM 5521 C CA . SER B 2 95 ? 181.281 174.059 233.492 1.00 106.27 95 SER B CA 1
ATOM 5522 C C . SER B 2 95 ? 180.386 175.143 234.075 1.00 105.90 95 SER B C 1
ATOM 5523 O O . SER B 2 95 ? 180.213 176.201 233.460 1.00 108.65 95 SER B O 1
ATOM 5526 N N . ALA B 2 96 ? 179.808 174.896 235.253 1.00 107.10 96 ALA B N 1
ATOM 5527 C CA . ALA B 2 96 ? 179.009 175.922 235.913 1.00 107.11 96 ALA B CA 1
ATOM 5528 C C . ALA B 2 96 ? 179.876 177.089 236.368 1.00 110.32 96 ALA B C 1
ATOM 5529 O O . ALA B 2 96 ? 179.474 178.252 236.247 1.00 112.37 96 ALA B O 1
ATOM 5531 N N . GLU B 2 97 ? 181.069 176.800 236.893 1.00 110.10 97 GLU B N 1
ATOM 5532 C CA . GLU B 2 97 ? 181.949 177.873 237.345 1.00 108.84 97 GLU B CA 1
ATOM 5533 C C . GLU B 2 97 ? 182.531 178.644 236.165 1.00 108.64 97 GLU B C 1
ATOM 5534 O O . GLU B 2 97 ? 182.717 179.864 236.248 1.00 110.54 97 GLU B O 1
ATOM 5540 N N . LEU B 2 98 ? 182.821 177.955 235.058 1.00 101.80 98 LEU B N 1
ATOM 5541 C CA . LEU B 2 98 ? 183.291 178.648 233.863 1.00 101.35 98 LEU B CA 1
ATOM 5542 C C . LEU B 2 98 ? 182.208 179.555 233.295 1.00 102.38 98 LEU B C 1
ATOM 5543 O O . LEU B 2 98 ? 182.486 180.691 232.894 1.00 105.40 98 LEU B O 1
ATOM 5548 N N . THR B 2 99 ? 180.966 179.069 233.251 1.00 102.30 99 THR B N 1
ATOM 5549 C CA . THR B 2 99 ? 179.866 179.891 232.760 1.00 101.13 99 THR B CA 1
ATOM 5550 C C . THR B 2 99 ? 179.633 181.095 233.665 1.00 102.91 99 THR B C 1
ATOM 5551 O O . THR B 2 99 ? 179.391 182.207 233.181 1.00 106.60 99 THR B O 1
ATOM 5555 N N . GLY B 2 100 ? 179.707 180.894 234.981 1.00 108.99 100 GLY B N 1
ATOM 5556 C CA . GLY B 2 100 ? 179.532 182.007 235.899 1.00 110.11 100 GLY B CA 1
ATOM 5557 C C . GLY B 2 100 ? 180.633 183.043 235.780 1.00 112.08 100 GLY B C 1
ATOM 5558 O O . GLY B 2 100 ? 180.371 184.248 235.829 1.00 111.67 100 GLY B O 1
ATOM 5559 N N . CYS B 2 101 ? 181.878 182.592 235.622 1.00 113.97 101 CYS B N 1
ATOM 5560 C CA . CYS B 2 101 ? 182.995 183.519 235.486 1.00 112.46 101 CYS B CA 1
ATOM 5561 C C . CYS B 2 101 ? 182.998 184.220 234.134 1.00 111.78 101 CYS B C 1
ATOM 5562 O O . CYS B 2 101 ? 183.421 185.378 234.044 1.00 114.87 101 CYS B O 1
ATOM 5565 N N . LEU B 2 102 ? 182.545 183.540 233.077 1.00 102.13 102 LEU B N 1
ATOM 5566 C CA . LEU B 2 102 ? 182.505 184.163 231.757 1.00 100.67 102 LEU B CA 1
ATOM 5567 C C . LEU B 2 102 ? 181.552 185.351 231.735 1.00 102.06 102 LEU B C 1
ATOM 5568 O O . LEU B 2 102 ? 181.856 186.389 231.136 1.00 104.69 102 LEU B O 1
ATOM 5573 N N . VAL B 2 103 ? 180.392 185.215 232.378 1.00 107.09 103 VAL B N 1
ATOM 5574 C CA . VAL B 2 103 ? 179.413 186.298 232.379 1.00 107.56 103 VAL B CA 1
ATOM 5575 C C . VAL B 2 103 ? 179.901 187.467 233.225 1.00 109.63 103 VAL B C 1
ATOM 5576 O O . VAL B 2 103 ? 179.779 188.631 232.826 1.00 112.18 103 VAL B O 1
ATOM 5580 N N . ARG B 2 104 ? 180.462 187.182 234.404 1.00 108.75 104 ARG B N 1
ATOM 5581 C CA . ARG B 2 104 ? 180.904 188.253 235.292 1.00 108.56 104 ARG B CA 1
ATOM 5582 C C . ARG B 2 104 ? 182.066 189.040 234.701 1.00 109.48 104 ARG B C 1
ATOM 5583 O O . ARG B 2 104 ? 182.252 190.214 235.039 1.00 110.77 104 ARG B O 1
ATOM 5591 N N . SER B 2 105 ? 182.853 188.421 233.826 1.00 109.57 105 SER B N 1
ATOM 5592 C CA . SER B 2 105 ? 183.980 189.081 233.186 1.00 108.43 105 SER B CA 1
ATOM 5593 C C . SER B 2 105 ? 183.621 189.677 231.831 1.00 107.15 105 SER B C 1
ATOM 5594 O O . SER B 2 105 ? 184.518 190.111 231.103 1.00 108.97 105 SER B O 1
ATOM 5597 N N . ALA B 2 106 ? 182.334 189.709 231.479 1.00 108.63 106 ALA B N 1
ATOM 5598 C CA . ALA B 2 106 ? 181.946 190.127 230.136 1.00 110.72 106 ALA B CA 1
ATOM 5599 C C . ALA B 2 106 ? 182.146 191.624 229.925 1.00 114.03 106 ALA B C 1
ATOM 5600 O O . ALA B 2 106 ? 182.688 192.039 228.894 1.00 114.24 106 ALA B O 1
ATOM 5602 N N . ARG B 2 107 ? 181.716 192.453 230.876 1.00 117.36 107 ARG B N 1
ATOM 5603 C CA . ARG B 2 107 ? 181.748 193.892 230.637 1.00 116.23 107 ARG B CA 1
ATOM 5604 C C . ARG B 2 107 ? 182.293 194.663 231.833 1.00 116.02 107 ARG B C 1
ATOM 5605 O O . ARG B 2 107 ? 181.684 194.650 232.910 1.00 116.30 107 ARG B O 1
ATOM 5613 N N . PRO B 2 108 ? 183.447 195.332 231.693 1.00 112.88 108 PRO B N 1
ATOM 5614 C CA . PRO B 2 108 ? 184.366 195.294 230.545 1.00 111.74 108 PRO B CA 1
ATOM 5615 C C . PRO B 2 108 ? 185.105 193.961 230.502 1.00 110.46 108 PRO B C 1
ATOM 5616 O O . PRO B 2 108 ? 185.222 193.287 231.521 1.00 110.56 108 PRO B O 1
ATOM 5620 N N . VAL B 2 109 ? 185.612 193.553 229.341 1.00 102.58 109 VAL B N 1
ATOM 5621 C CA . VAL B 2 109 ? 186.040 192.171 229.159 1.00 103.23 109 VAL B CA 1
ATOM 5622 C C . VAL B 2 109 ? 187.333 191.925 229.927 1.00 105.37 109 VAL B C 1
ATOM 5623 O O . VAL B 2 109 ? 188.327 192.637 229.745 1.00 107.17 109 VAL B O 1
ATOM 5627 N N . ARG B 2 110 ? 187.316 190.917 230.804 1.00 109.77 110 ARG B N 1
ATOM 5628 C CA . ARG B 2 110 ? 188.524 190.362 231.404 1.00 108.22 110 ARG B CA 1
ATOM 5629 C C . ARG B 2 110 ? 188.535 188.846 231.262 1.00 109.82 110 ARG B C 1
ATOM 5630 O O . ARG B 2 110 ? 189.039 188.140 232.140 1.00 111.17 110 ARG B O 1
ATOM 5638 N N . LEU B 2 111 ? 187.984 188.337 230.160 1.00 106.53 111 LEU B N 1
ATOM 5639 C CA . LEU B 2 111 ? 187.716 186.913 229.995 1.00 104.51 111 LEU B CA 1
ATOM 5640 C C . LEU B 2 111 ? 188.950 186.045 230.198 1.00 107.03 111 LEU B C 1
ATOM 5641 O O . LEU B 2 111 ? 189.005 185.247 231.138 1.00 110.36 111 LEU B O 1
ATOM 5646 N N . CYS B 2 112 ? 189.948 186.201 229.337 1.00 109.86 112 CYS B N 1
ATOM 5647 C CA . CYS B 2 112 ? 191.084 185.293 229.315 1.00 111.40 112 CYS B CA 1
ATOM 5648 C C . CYS B 2 112 ? 192.201 185.712 230.262 1.00 113.11 112 CYS B C 1
ATOM 5649 O O . CYS B 2 112 ? 193.323 185.209 230.141 1.00 113.98 112 CYS B O 1
ATOM 5652 N N . GLN B 2 113 ? 191.921 186.621 231.196 1.00 115.87 113 GLN B N 1
ATOM 5653 C CA . GLN B 2 113 ? 192.801 186.870 232.326 1.00 115.11 113 GLN B CA 1
ATOM 5654 C C . GLN B 2 113 ? 192.168 186.481 233.653 1.00 115.65 113 GLN B C 1
ATOM 5655 O O . GLN B 2 113 ? 192.892 186.313 234.641 1.00 116.05 113 GLN B O 1
ATOM 5661 N N . THR B 2 114 ? 190.846 186.334 233.700 1.00 113.09 114 THR B N 1
ATOM 5662 C CA . THR B 2 114 ? 190.135 185.894 234.891 1.00 113.83 114 THR B CA 1
ATOM 5663 C C . THR B 2 114 ? 189.537 184.502 234.764 1.00 113.05 114 THR B C 1
ATOM 5664 O O . THR B 2 114 ? 189.478 183.780 235.762 1.00 114.12 114 THR B O 1
ATOM 5668 N N . CYS B 2 115 ? 189.094 184.105 233.573 1.00 116.36 115 CYS B N 1
ATOM 5669 C CA . CYS B 2 115 ? 188.491 182.796 233.363 1.00 116.66 115 CYS B CA 1
ATOM 5670 C C . CYS B 2 115 ? 189.493 181.740 232.916 1.00 117.60 115 CYS B C 1
ATOM 5671 O O . CYS B 2 115 ? 189.094 180.597 232.675 1.00 120.98 115 CYS B O 1
ATOM 5674 N N . TYR B 2 116 ? 190.773 182.087 232.794 1.00 117.72 116 TYR B N 1
ATOM 5675 C CA . TYR B 2 116 ? 191.748 181.100 232.345 1.00 118.52 116 TYR B CA 1
ATOM 5676 C C . TYR B 2 116 ? 192.022 179.964 233.338 1.00 119.36 116 TYR B C 1
ATOM 5677 O O . TYR B 2 116 ? 192.453 178.895 232.873 1.00 118.97 116 TYR B O 1
ATOM 5686 N N . PRO B 2 117 ? 191.812 180.093 234.678 1.00 117.18 117 PRO B N 1
ATOM 5687 C CA . PRO B 2 117 ? 191.916 178.888 235.512 1.00 118.50 117 PRO B CA 1
ATOM 5688 C C . PRO B 2 117 ? 190.698 177.999 235.330 1.00 118.48 117 PRO B C 1
ATOM 5689 O O . PRO B 2 117 ? 190.803 176.770 235.260 1.00 117.62 117 PRO B O 1
ATOM 5693 N N . LEU B 2 118 ? 189.528 178.633 235.250 1.00 111.81 118 LEU B N 1
ATOM 5694 C CA . LEU B 2 118 ? 188.257 177.935 235.128 1.00 109.26 118 LEU B CA 1
ATOM 5695 C C . LEU B 2 118 ? 188.045 177.319 233.752 1.00 107.70 118 LEU B C 1
ATOM 5696 O O . LEU B 2 118 ? 187.189 176.439 233.613 1.00 112.13 118 LEU B O 1
ATOM 5701 N N . PHE B 2 119 ? 188.792 177.755 232.738 1.00 104.48 119 PHE B N 1
ATOM 5702 C CA . PHE B 2 119 ? 188.682 177.160 231.412 1.00 107.97 119 PHE B CA 1
ATOM 5703 C C . PHE B 2 119 ? 189.574 175.937 231.258 1.00 109.48 119 PHE B C 1
ATOM 5704 O O . PHE B 2 119 ? 189.136 174.917 230.714 1.00 110.91 119 PHE B O 1
ATOM 5712 N N . GLN B 2 120 ? 190.825 176.021 231.716 1.00 114.82 120 GLN B N 1
ATOM 5713 C CA . GLN B 2 120 ? 191.706 174.862 231.652 1.00 115.84 120 GLN B CA 1
ATOM 5714 C C . GLN B 2 120 ? 191.214 173.742 232.558 1.00 115.75 120 GLN B C 1
ATOM 5715 O O . GLN B 2 120 ? 191.484 172.566 232.291 1.00 114.84 120 GLN B O 1
ATOM 5721 N N . GLN B 2 121 ? 190.499 174.089 233.631 1.00 118.02 121 GLN B N 1
ATOM 5722 C CA . GLN B 2 121 ? 189.875 173.069 234.464 1.00 117.91 121 GLN B CA 1
ATOM 5723 C C . GLN B 2 121 ? 188.821 172.297 233.680 1.00 118.61 121 GLN B C 1
ATOM 5724 O O . GLN B 2 121 ? 188.731 171.068 233.788 1.00 119.50 121 GLN B O 1
ATOM 5730 N N . VAL B 2 122 ? 188.016 173.003 232.883 1.00 115.74 122 VAL B N 1
ATOM 5731 C CA . VAL B 2 122 ? 187.005 172.341 232.062 1.00 114.32 122 VAL B CA 1
ATOM 5732 C C . VAL B 2 122 ? 187.665 171.436 231.030 1.00 114.78 122 VAL B C 1
ATOM 5733 O O . VAL B 2 122 ? 187.231 170.298 230.812 1.00 119.28 122 VAL B O 1
ATOM 5737 N N . VAL B 2 123 ? 188.727 171.923 230.384 1.00 115.47 123 VAL B N 1
ATOM 5738 C CA . VAL B 2 123 ? 189.410 171.127 229.368 1.00 117.60 123 VAL B CA 1
ATOM 5739 C C . VAL B 2 123 ? 190.028 169.882 229.991 1.00 118.33 123 VAL B C 1
ATOM 5740 O O . VAL B 2 123 ? 189.920 168.777 229.444 1.00 121.06 123 VAL B O 1
ATOM 5744 N N . SER B 2 124 ? 190.679 170.037 231.146 1.00 121.00 124 SER B N 1
ATOM 5745 C CA . SER B 2 124 ? 191.291 168.889 231.810 1.00 122.44 124 SER B CA 1
ATOM 5746 C C . SER B 2 124 ? 190.239 167.886 232.268 1.00 122.73 124 SER B C 1
ATOM 5747 O O . SER B 2 124 ? 190.429 166.672 232.132 1.00 122.90 124 SER B O 1
ATOM 5750 N N . LYS B 2 125 ? 189.125 168.374 232.821 1.00 116.47 125 LYS B N 1
ATOM 5751 C CA . LYS B 2 125 ? 188.066 167.474 233.267 1.00 114.14 125 LYS B CA 1
ATOM 5752 C C . LYS B 2 125 ? 187.451 166.722 232.094 1.00 115.19 125 LYS B C 1
ATOM 5753 O O . LYS B 2 125 ? 187.135 165.532 232.207 1.00 117.00 125 LYS B O 1
ATOM 5759 N N . MET B 2 126 ? 187.266 167.402 230.960 1.00 121.45 126 MET B N 1
ATOM 5760 C CA . MET B 2 126 ? 186.819 166.712 229.754 1.00 121.35 126 MET B CA 1
ATOM 5761 C C . MET B 2 126 ? 187.863 165.708 229.284 1.00 122.78 126 MET B C 1
ATOM 5762 O O . MET B 2 126 ? 187.523 164.605 228.840 1.00 124.62 126 MET B O 1
ATOM 5767 N N . ASP B 2 127 ? 189.144 166.075 229.371 1.00 131.37 127 ASP B N 1
ATOM 5768 C CA . ASP B 2 127 ? 190.208 165.133 229.038 1.00 131.10 127 ASP B CA 1
ATOM 5769 C C . ASP B 2 127 ? 190.206 163.945 229.992 1.00 131.22 127 ASP B C 1
ATOM 5770 O O . ASP B 2 127 ? 190.404 162.799 229.570 1.00 132.06 127 ASP B O 1
ATOM 5775 N N . ASN B 2 128 ? 189.985 164.197 231.284 1.00 130.04 128 ASN B N 1
ATOM 5776 C CA . ASN B 2 128 ? 189.914 163.113 232.256 1.00 130.57 128 ASN B CA 1
ATOM 5777 C C . ASN B 2 128 ? 188.660 162.266 232.087 1.00 130.73 128 ASN B C 1
ATOM 5778 O O . ASN B 2 128 ? 188.677 161.081 232.434 1.00 131.44 128 ASN B O 1
ATOM 5783 N N . ILE B 2 129 ? 187.574 162.845 231.563 1.00 128.60 129 ILE B N 1
ATOM 5784 C CA . ILE B 2 129 ? 186.348 162.087 231.327 1.00 127.67 129 ILE B CA 1
ATOM 5785 C C . ILE B 2 129 ? 186.377 161.330 230.007 1.00 126.93 129 ILE B C 1
ATOM 5786 O O . ILE B 2 129 ? 185.535 160.444 229.793 1.00 128.35 129 ILE B O 1
ATOM 5791 N N . SER B 2 130 ? 187.325 161.635 229.122 1.00 132.76 130 SER B N 1
ATOM 5792 C CA . SER B 2 130 ? 187.431 160.989 227.815 1.00 134.44 130 SER B CA 1
ATOM 5793 C C . SER B 2 130 ? 188.858 160.478 227.649 1.00 135.80 130 SER B C 1
ATOM 5794 O O . SER B 2 130 ? 189.744 161.228 227.228 1.00 135.83 130 SER B O 1
ATOM 5797 N N . ARG B 2 131 ? 189.069 159.205 227.978 1.00 139.73 131 ARG B N 1
ATOM 5798 C CA . ARG B 2 131 ? 190.373 158.555 227.857 1.00 139.58 131 ARG B CA 1
ATOM 5799 C C . ARG B 2 131 ? 191.463 159.315 228.609 1.00 139.20 131 ARG B C 1
ATOM 5800 O O . ARG B 2 131 ? 191.247 159.786 229.726 1.00 139.12 131 ARG B O 1
ATOM 5808 N N . SER B 2 141 ? 186.586 154.215 231.274 1.00 149.86 141 SER B N 1
ATOM 5809 C CA . SER B 2 141 ? 185.468 153.428 230.768 1.00 151.16 141 SER B CA 1
ATOM 5810 C C . SER B 2 141 ? 184.180 154.245 230.762 1.00 151.84 141 SER B C 1
ATOM 5811 O O . SER B 2 141 ? 183.082 153.690 230.725 1.00 150.40 141 SER B O 1
ATOM 5814 N N . CYS B 2 142 ? 184.321 155.570 230.797 1.00 149.16 142 CYS B N 1
ATOM 5815 C CA . CYS B 2 142 ? 183.178 156.470 230.813 1.00 147.91 142 CYS B CA 1
ATOM 5816 C C . CYS B 2 142 ? 183.044 157.312 229.552 1.00 146.66 142 CYS B C 1
ATOM 5817 O O . CYS B 2 142 ? 181.998 157.939 229.360 1.00 145.21 142 CYS B O 1
ATOM 5820 N N . ALA B 2 143 ? 184.067 157.347 228.694 1.00 140.30 143 ALA B N 1
ATOM 5821 C CA . ALA B 2 143 ? 183.988 158.153 227.478 1.00 139.39 143 ALA B CA 1
ATOM 5822 C C . ALA B 2 143 ? 182.931 157.619 226.520 1.00 138.88 143 ALA B C 1
ATOM 5823 O O . ALA B 2 143 ? 182.167 158.395 225.933 1.00 139.47 143 ALA B O 1
ATOM 5825 N N . ARG B 2 144 ? 182.869 156.296 226.353 1.00 136.69 144 ARG B N 1
ATOM 5826 C CA . ARG B 2 144 ? 181.905 155.704 225.430 1.00 136.09 144 ARG B CA 1
ATOM 5827 C C . ARG B 2 144 ? 180.477 156.004 225.856 1.00 135.48 144 ARG B C 1
ATOM 5828 O O . ARG B 2 144 ? 179.611 156.269 225.014 1.00 134.84 144 ARG B O 1
ATOM 5836 N N . SER B 2 145 ? 180.218 155.971 227.157 1.00 134.42 145 SER B N 1
ATOM 5837 C CA . SER B 2 145 ? 178.872 156.060 227.692 1.00 135.35 145 SER B CA 1
ATOM 5838 C C . SER B 2 145 ? 178.432 157.484 227.999 1.00 136.52 145 SER B C 1
ATOM 5839 O O . SER B 2 145 ? 177.265 157.687 228.331 1.00 136.30 145 SER B O 1
ATOM 5842 N N . LEU B 2 146 ? 179.309 158.477 227.857 1.00 129.86 146 LEU B N 1
ATOM 5843 C CA . LEU B 2 146 ? 178.970 159.828 228.289 1.00 127.24 146 LEU B CA 1
ATOM 5844 C C . LEU B 2 146 ? 179.011 160.817 227.133 1.00 127.14 146 LEU B C 1
ATOM 5845 O O . LEU B 2 146 ? 178.316 161.838 227.159 1.00 127.46 146 LEU B O 1
ATOM 5850 N N . LEU B 2 147 ? 179.817 160.528 226.113 1.00 127.44 147 LEU B N 1
ATOM 5851 C CA . LEU B 2 147 ? 179.988 161.469 225.012 1.00 127.85 147 LEU B CA 1
ATOM 5852 C C . LEU B 2 147 ? 178.991 161.203 223.887 1.00 125.46 147 LEU B C 1
ATOM 5853 O O . LEU B 2 147 ? 178.156 162.057 223.576 1.00 127.03 147 LEU B O 1
ATOM 5858 N N . MET B 2 148 ? 179.051 160.015 223.286 1.00 127.96 148 MET B N 1
ATOM 5859 C CA . MET B 2 148 ? 178.204 159.668 222.153 1.00 130.93 148 MET B CA 1
ATOM 5860 C C . MET B 2 148 ? 177.075 158.711 222.530 1.00 130.31 148 MET B C 1
ATOM 5861 O O . MET B 2 148 ? 176.653 157.899 221.699 1.00 128.75 148 MET B O 1
ATOM 5866 N N . ALA B 2 149 ? 176.563 158.804 223.756 1.00 121.00 149 ALA B N 1
ATOM 5867 C CA . ALA B 2 149 ? 175.516 157.903 224.221 1.00 119.49 149 ALA B CA 1
ATOM 5868 C C . ALA B 2 149 ? 174.119 158.308 223.769 1.00 120.37 149 ALA B C 1
ATOM 5869 O O . ALA B 2 149 ? 173.176 157.537 223.976 1.00 121.17 149 ALA B O 1
ATOM 5871 N N . ASP B 2 150 ? 173.955 159.481 223.165 1.00 116.74 150 ASP B N 1
ATOM 5872 C CA . ASP B 2 150 ? 172.633 159.934 222.756 1.00 115.97 150 ASP B CA 1
ATOM 5873 C C . ASP B 2 150 ? 172.788 160.963 221.647 1.00 114.91 150 ASP B C 1
ATOM 5874 O O . ASP B 2 150 ? 173.899 161.343 221.272 1.00 115.56 150 ASP B O 1
ATOM 5879 N N . ARG B 2 151 ? 171.644 161.405 221.120 1.00 106.82 151 ARG B N 1
ATOM 5880 C CA . ARG B 2 151 ? 171.659 162.375 220.031 1.00 106.90 151 ARG B CA 1
ATOM 5881 C C . ARG B 2 151 ? 172.209 163.720 220.490 1.00 109.75 151 ARG B C 1
ATOM 5882 O O . ARG B 2 151 ? 172.974 164.365 219.763 1.00 109.03 151 ARG B O 1
ATOM 5890 N N . MET B 2 152 ? 171.841 164.157 221.695 1.00 111.76 152 MET B N 1
ATOM 5891 C CA . MET B 2 152 ? 172.187 165.493 222.176 1.00 108.71 152 MET B CA 1
ATOM 5892 C C . MET B 2 152 ? 173.365 165.375 223.139 1.00 110.48 152 MET B C 1
ATOM 5893 O O . MET B 2 152 ? 173.211 165.312 224.359 1.00 112.58 152 MET B O 1
ATOM 5898 N N . GLN B 2 153 ? 174.567 165.359 222.566 1.00 106.89 153 GLN B N 1
ATOM 5899 C CA . GLN B 2 153 ? 175.804 165.212 223.332 1.00 106.24 153 GLN B CA 1
ATOM 5900 C C . GLN B 2 153 ? 176.094 166.527 224.041 1.00 106.06 153 GLN B C 1
ATOM 5901 O O . GLN B 2 153 ? 176.805 167.391 223.528 1.00 109.28 153 GLN B O 1
ATOM 5907 N N . ILE B 2 154 ? 175.541 166.677 225.247 1.00 97.88 154 ILE B N 1
ATOM 5908 C CA . ILE B 2 154 ? 175.706 167.922 225.994 1.00 99.42 154 ILE B CA 1
ATOM 5909 C C . ILE B 2 154 ? 177.171 168.157 226.337 1.00 100.24 154 ILE B C 1
ATOM 5910 O O . ILE B 2 154 ? 177.682 169.275 226.202 1.00 102.55 154 ILE B O 1
ATOM 5915 N N . VAL B 2 155 ? 177.868 167.111 226.785 1.00 95.50 155 VAL B N 1
ATOM 5916 C CA . VAL B 2 155 ? 179.264 167.269 227.187 1.00 94.69 155 VAL B CA 1
ATOM 5917 C C . VAL B 2 155 ? 180.114 167.705 226.002 1.00 95.79 155 VAL B C 1
ATOM 5918 O O . VAL B 2 155 ? 180.984 168.577 226.128 1.00 99.75 155 VAL B O 1
ATOM 5922 N N . VAL B 2 156 ? 179.874 167.115 224.830 1.00 95.96 156 VAL B N 1
ATOM 5923 C CA . VAL B 2 156 ? 180.667 167.451 223.652 1.00 98.18 156 VAL B CA 1
ATOM 5924 C C . VAL B 2 156 ? 180.366 168.873 223.186 1.00 99.33 156 VAL B C 1
ATOM 5925 O O . VAL B 2 156 ? 181.282 169.657 222.911 1.00 101.42 156 VAL B O 1
ATOM 5929 N N . ILE B 2 157 ? 179.082 169.229 223.093 1.00 95.26 157 ILE B N 1
ATOM 5930 C CA . ILE B 2 157 ? 178.728 170.550 222.576 1.00 95.74 157 ILE B CA 1
ATOM 5931 C C . ILE B 2 157 ? 179.105 171.647 223.564 1.00 95.32 157 ILE B C 1
ATOM 5932 O O . ILE B 2 157 ? 179.467 172.757 223.156 1.00 96.06 157 ILE B O 1
ATOM 5937 N N . LEU B 2 158 ? 179.020 171.372 224.869 1.00 90.15 158 LEU B N 1
ATOM 5938 C CA . LEU B 2 158 ? 179.462 172.355 225.853 1.00 90.73 158 LEU B CA 1
ATOM 5939 C C . LEU B 2 158 ? 180.965 172.579 225.763 1.00 94.70 158 LEU B C 1
ATOM 5940 O O . LEU B 2 158 ? 181.438 173.717 225.861 1.00 95.03 158 LEU B O 1
ATOM 5945 N N . SER B 2 159 ? 181.732 171.502 225.580 1.00 96.79 159 SER B N 1
ATOM 5946 C CA . SER B 2 159 ? 183.166 171.649 225.355 1.00 93.28 159 SER B CA 1
ATOM 5947 C C . SER B 2 159 ? 183.441 172.347 224.031 1.00 94.46 159 SER B C 1
ATOM 5948 O O . SER B 2 159 ? 184.390 173.132 223.921 1.00 97.54 159 SER B O 1
ATOM 5951 N N . GLU B 2 160 ? 182.625 172.066 223.012 1.00 96.13 160 GLU B N 1
ATOM 5952 C CA . GLU B 2 160 ? 182.756 172.770 221.742 1.00 97.15 160 GLU B CA 1
ATOM 5953 C C . GLU B 2 160 ? 182.466 174.256 221.906 1.00 97.71 160 GLU B C 1
ATOM 5954 O O . GLU B 2 160 ? 183.157 175.100 221.322 1.00 99.61 160 GLU B O 1
ATOM 5960 N N . PHE B 2 161 ? 181.441 174.596 222.692 1.00 85.79 161 PHE B N 1
ATOM 5961 C CA . PHE B 2 161 ? 181.108 176.000 222.911 1.00 83.93 161 PHE B CA 1
ATOM 5962 C C . PHE B 2 161 ? 182.230 176.728 223.639 1.00 86.26 161 PHE B C 1
ATOM 5963 O O . PHE B 2 161 ? 182.595 177.850 223.268 1.00 88.91 161 PHE B O 1
ATOM 5971 N N . PHE B 2 162 ? 182.786 176.110 224.683 1.00 87.47 162 PHE B N 1
ATOM 5972 C CA . PHE B 2 162 ? 183.888 176.734 225.407 1.00 84.40 162 PHE B CA 1
ATOM 5973 C C . PHE B 2 162 ? 185.119 176.873 224.521 1.00 87.43 162 PHE B C 1
ATOM 5974 O O . PHE B 2 162 ? 185.807 177.900 224.559 1.00 92.81 162 PHE B O 1
ATOM 5982 N N . ASN B 2 163 ? 185.416 175.846 223.721 1.00 89.46 163 ASN B N 1
ATOM 5983 C CA . ASN B 2 163 ? 186.537 175.938 222.791 1.00 91.52 163 ASN B CA 1
ATOM 5984 C C . ASN B 2 163 ? 186.301 177.022 221.747 1.00 93.56 163 ASN B C 1
ATOM 5985 O O . ASN B 2 163 ? 187.215 177.790 221.426 1.00 97.65 163 ASN B O 1
ATOM 5990 N N . THR B 2 164 ? 185.083 177.099 221.205 1.00 89.09 164 THR B N 1
ATOM 5991 C CA . THR B 2 164 ? 184.771 178.143 220.234 1.00 88.61 164 THR B CA 1
ATOM 5992 C C . THR B 2 164 ? 184.879 179.527 220.863 1.00 89.76 164 THR B C 1
ATOM 5993 O O . THR B 2 164 ? 185.438 180.450 220.259 1.00 92.08 164 THR B O 1
ATOM 5997 N N . THR B 2 165 ? 184.358 179.686 222.081 1.00 85.23 165 THR B N 1
ATOM 5998 C CA . THR B 2 165 ? 184.468 180.966 222.773 1.00 84.20 165 THR B CA 1
ATOM 5999 C C . THR B 2 165 ? 185.923 181.304 223.075 1.00 88.41 165 THR B C 1
ATOM 6000 O O . THR B 2 165 ? 186.337 182.464 222.957 1.00 91.64 165 THR B O 1
ATOM 6004 N N . TRP B 2 166 ? 186.715 180.304 223.471 1.00 97.04 166 TRP B N 1
ATOM 6005 C CA . TRP B 2 166 ? 188.126 180.543 223.759 1.00 95.15 166 TRP B CA 1
ATOM 6006 C C . TRP B 2 166 ? 188.885 180.969 222.509 1.00 95.59 166 TRP B C 1
ATOM 6007 O O . TRP B 2 166 ? 189.682 181.914 222.553 1.00 100.94 166 TRP B O 1
ATOM 6018 N N . GLN B 2 167 ? 188.656 180.285 221.386 1.00 97.45 167 GLN B N 1
ATOM 6019 C CA . GLN B 2 167 ? 189.374 180.611 220.159 1.00 101.57 167 GLN B CA 1
ATOM 6020 C C . GLN B 2 167 ? 188.870 181.898 219.520 1.00 102.35 167 GLN B C 1
ATOM 6021 O O . GLN B 2 167 ? 189.664 182.638 218.928 1.00 104.51 167 GLN B O 1
ATOM 6027 N N . GLU B 2 168 ? 187.569 182.179 219.618 1.00 104.08 168 GLU B N 1
ATOM 6028 C CA . GLU B 2 168 ? 187.054 183.439 219.091 1.00 103.12 168 GLU B CA 1
ATOM 6029 C C . GLU B 2 168 ? 187.611 184.622 219.872 1.00 103.97 168 GLU B C 1
ATOM 6030 O O . GLU B 2 168 ? 187.917 185.670 219.290 1.00 106.67 168 GLU B O 1
ATOM 6036 N N . ALA B 2 169 ? 187.753 184.474 221.192 1.00 100.97 169 ALA B N 1
ATOM 6037 C CA . ALA B 2 169 ? 188.436 185.488 221.984 1.00 99.96 169 ALA B CA 1
ATOM 6038 C C . ALA B 2 169 ? 189.914 185.586 221.632 1.00 103.05 169 ALA B C 1
ATOM 6039 O O . ALA B 2 169 ? 190.531 186.624 221.891 1.00 104.54 169 ALA B O 1
ATOM 6041 N N . ASN B 2 170 ? 190.484 184.529 221.047 1.00 114.17 170 ASN B N 1
ATOM 6042 C CA . ASN B 2 170 ? 191.857 184.534 220.535 1.00 111.89 170 ASN B CA 1
ATOM 6043 C C . ASN B 2 170 ? 192.864 184.921 221.617 1.00 114.00 170 ASN B C 1
ATOM 6044 O O . ASN B 2 170 ? 193.763 185.734 221.393 1.00 115.98 170 ASN B O 1
ATOM 6049 N N . CYS B 2 171 ? 192.713 184.338 222.803 1.00 117.82 171 CYS B N 1
ATOM 6050 C CA . CYS B 2 171 ? 193.651 184.570 223.892 1.00 119.96 171 CYS B CA 1
ATOM 6051 C C . CYS B 2 171 ? 194.746 183.517 223.970 1.00 119.53 171 CYS B C 1
ATOM 6052 O O . CYS B 2 171 ? 195.583 183.583 224.876 1.00 120.01 171 CYS B O 1
ATOM 6055 N N . ALA B 2 172 ? 194.758 182.545 223.056 1.00 127.47 172 ALA B N 1
ATOM 6056 C CA . ALA B 2 172 ? 195.886 181.628 222.977 1.00 128.33 172 ALA B CA 1
ATOM 6057 C C . ALA B 2 172 ? 197.168 182.346 222.583 1.00 129.65 172 ALA B C 1
ATOM 6058 O O . ALA B 2 172 ? 198.259 181.877 222.924 1.00 130.20 172 ALA B O 1
ATOM 6060 N N . ASN B 2 173 ? 197.058 183.468 221.872 1.00 135.44 173 ASN B N 1
ATOM 6061 C CA . ASN B 2 173 ? 198.216 184.266 221.497 1.00 136.22 173 ASN B CA 1
ATOM 6062 C C . ASN B 2 173 ? 198.682 185.197 222.607 1.00 134.97 173 ASN B C 1
ATOM 6063 O O . ASN B 2 173 ? 199.807 185.705 222.537 1.00 134.93 173 ASN B O 1
ATOM 6068 N N . CYS B 2 174 ? 197.854 185.431 223.623 1.00 132.89 174 CYS B N 1
ATOM 6069 C CA . CYS B 2 174 ? 198.221 186.282 224.747 1.00 133.84 174 CYS B CA 1
ATOM 6070 C C . CYS B 2 174 ? 198.670 185.493 225.968 1.00 134.85 174 CYS B C 1
ATOM 6071 O O . CYS B 2 174 ? 198.910 186.091 227.021 1.00 135.52 174 CYS B O 1
ATOM 6074 N N . LEU B 2 175 ? 198.783 184.175 225.856 1.00 141.65 175 LEU B N 1
ATOM 6075 C CA . LEU B 2 175 ? 199.320 183.339 226.916 1.00 142.34 175 LEU B CA 1
ATOM 6076 C C . LEU B 2 175 ? 200.611 182.679 226.449 1.00 142.71 175 LEU B C 1
ATOM 6077 O O . LEU B 2 175 ? 200.795 182.383 225.266 1.00 141.37 175 LEU B O 1
ATOM 6082 N N . THR B 2 176 ? 201.511 182.451 227.400 1.00 146.02 176 THR B N 1
ATOM 6083 C CA . THR B 2 176 ? 202.786 181.830 227.089 1.00 145.82 176 THR B CA 1
ATOM 6084 C C . THR B 2 176 ? 202.584 180.370 226.689 1.00 146.90 176 THR B C 1
ATOM 6085 O O . THR B 2 176 ? 201.490 179.809 226.800 1.00 147.83 176 THR B O 1
ATOM 6089 N N . ASN B 2 177 ? 203.665 179.753 226.204 1.00 151.28 177 ASN B N 1
ATOM 6090 C CA . ASN B 2 177 ? 203.606 178.339 225.848 1.00 151.14 177 ASN B CA 1
ATOM 6091 C C . ASN B 2 177 ? 203.254 177.478 227.053 1.00 151.19 177 ASN B C 1
ATOM 6092 O O . ASN B 2 177 ? 202.566 176.460 226.910 1.00 149.75 177 ASN B O 1
ATOM 6097 N N . ASN B 2 178 ? 203.716 177.866 228.243 1.00 147.48 178 ASN B N 1
ATOM 6098 C CA . ASN B 2 178 ? 203.305 177.176 229.460 1.00 147.11 178 ASN B CA 1
ATOM 6099 C C . ASN B 2 178 ? 201.820 177.372 229.739 1.00 146.92 178 ASN B C 1
ATOM 6100 O O . ASN B 2 178 ? 201.178 176.485 230.314 1.00 146.58 178 ASN B O 1
ATOM 6105 N N . SER B 2 179 ? 201.266 178.523 229.352 1.00 143.30 179 SER B N 1
ATOM 6106 C CA . SER B 2 179 ? 199.856 178.861 229.542 1.00 143.44 179 SER B CA 1
ATOM 6107 C C . SER B 2 179 ? 199.455 178.882 231.013 1.00 142.78 179 SER B C 1
ATOM 6108 O O . SER B 2 179 ? 198.268 178.777 231.338 1.00 141.05 179 SER B O 1
ATOM 6111 N N . GLU B 2 180 ? 200.428 179.016 231.916 1.00 142.30 180 GLU B N 1
ATOM 6112 C CA . GLU B 2 180 ? 200.124 179.029 233.342 1.00 142.62 180 GLU B CA 1
ATOM 6113 C C . GLU B 2 180 ? 199.713 180.414 233.828 1.00 142.09 180 GLU B C 1
ATOM 6114 O O . GLU B 2 180 ? 199.109 180.535 234.900 1.00 140.96 180 GLU B O 1
ATOM 6120 N N . GLU B 2 181 ? 200.016 181.457 233.059 1.00 144.81 181 GLU B N 1
ATOM 6121 C CA . GLU B 2 181 ? 199.684 182.826 233.437 1.00 144.17 181 GLU B CA 1
ATOM 6122 C C . GLU B 2 181 ? 199.793 183.708 232.199 1.00 144.17 181 GLU B C 1
ATOM 6123 O O . GLU B 2 181 ? 200.132 183.243 231.108 1.00 141.82 181 GLU B O 1
ATOM 6129 N N . LEU B 2 182 ? 199.495 184.992 232.380 1.00 134.60 182 LEU B N 1
ATOM 6130 C CA . LEU B 2 182 ? 199.554 185.944 231.281 1.00 133.19 182 LEU B CA 1
ATOM 6131 C C . LEU B 2 182 ? 200.994 186.164 230.828 1.00 132.59 182 LEU B C 1
ATOM 6132 O O . LEU B 2 182 ? 201.934 186.129 231.626 1.00 133.29 182 LEU B O 1
ATOM 6137 N N . SER B 2 183 ? 201.157 186.394 229.528 1.00 127.34 183 SER B N 1
ATOM 6138 C CA . SER B 2 183 ? 202.470 186.656 228.963 1.00 127.14 183 SER B CA 1
ATOM 6139 C C . SER B 2 183 ? 202.958 188.046 229.367 1.00 127.49 183 SER B C 1
ATOM 6140 O O . SER B 2 183 ? 202.193 188.896 229.828 1.00 128.23 183 SER B O 1
ATOM 6143 N N . ASN B 2 184 ? 204.263 188.270 229.188 1.00 126.78 184 ASN B N 1
ATOM 6144 C CA . ASN B 2 184 ? 204.851 189.549 229.574 1.00 126.70 184 ASN B CA 1
ATOM 6145 C C . ASN B 2 184 ? 204.285 190.694 228.744 1.00 126.29 184 ASN B C 1
ATOM 6146 O O . ASN B 2 184 ? 204.049 191.789 229.269 1.00 124.98 184 ASN B O 1
ATOM 6151 N N . SER B 2 185 ? 204.062 190.465 227.447 1.00 123.39 185 SER B N 1
ATOM 6152 C CA . SER B 2 185 ? 203.472 191.502 226.606 1.00 122.56 185 SER B CA 1
ATOM 6153 C C . SER B 2 185 ? 202.060 191.842 227.063 1.00 122.65 185 SER B C 1
ATOM 6154 O O . SER B 2 185 ? 201.669 193.015 227.078 1.00 122.71 185 SER B O 1
ATOM 6157 N N . THR B 2 186 ? 201.277 190.827 227.436 1.00 124.02 186 THR B N 1
ATOM 6158 C CA . THR B 2 186 ? 199.939 191.083 227.957 1.00 124.27 186 THR B CA 1
ATOM 6159 C C . THR B 2 186 ? 199.996 191.849 229.272 1.00 124.44 186 THR B C 1
ATOM 6160 O O . THR B 2 186 ? 199.318 192.870 229.429 1.00 123.87 186 THR B O 1
ATOM 6164 N N . VAL B 2 187 ? 200.819 191.389 230.217 1.00 121.04 187 VAL B N 1
ATOM 6165 C CA . VAL B 2 187 ? 200.921 192.062 231.510 1.00 119.76 187 VAL B CA 1
ATOM 6166 C C . VAL B 2 187 ? 201.421 193.488 231.325 1.00 119.71 187 VAL B C 1
ATOM 6167 O O . VAL B 2 187 ? 200.995 194.411 232.032 1.00 118.12 187 VAL B O 1
ATOM 6171 N N . TYR B 2 188 ? 202.326 193.692 230.367 1.00 118.83 188 TYR B N 1
ATOM 6172 C CA . TYR B 2 188 ? 202.819 195.034 230.083 1.00 118.79 188 TYR B CA 1
ATOM 6173 C C . TYR B 2 188 ? 201.693 195.931 229.579 1.00 119.10 188 TYR B C 1
ATOM 6174 O O . TYR B 2 188 ? 201.676 197.135 229.849 1.00 119.90 188 TYR B O 1
ATOM 6183 N N . PHE B 2 189 ? 200.744 195.365 228.831 1.00 108.92 189 PHE B N 1
ATOM 6184 C CA . PHE B 2 189 ? 199.689 196.201 228.267 1.00 107.31 189 PHE B CA 1
ATOM 6185 C C . PHE B 2 189 ? 198.678 196.642 229.320 1.00 108.69 189 PHE B C 1
ATOM 6186 O O . PHE B 2 189 ? 198.273 197.809 229.326 1.00 109.35 189 PHE B O 1
ATOM 6194 N N . LEU B 2 190 ? 198.253 195.739 230.207 1.00 110.85 190 LEU B N 1
ATOM 6195 C CA . LEU B 2 190 ? 197.231 196.104 231.187 1.00 112.42 190 LEU B CA 1
ATOM 6196 C C . LEU B 2 190 ? 197.730 197.151 232.177 1.00 112.28 190 LEU B C 1
ATOM 6197 O O . LEU B 2 190 ? 196.986 198.073 232.530 1.00 112.00 190 LEU B O 1
ATOM 6202 N N . ASN B 2 191 ? 198.974 197.029 232.646 1.00 117.71 191 ASN B N 1
ATOM 6203 C CA . ASN B 2 191 ? 199.416 197.921 233.714 1.00 119.19 191 ASN B CA 1
ATOM 6204 C C . ASN B 2 191 ? 199.590 199.358 233.231 1.00 118.92 191 ASN B C 1
ATOM 6205 O O . ASN B 2 191 ? 199.243 200.291 233.962 1.00 117.82 191 ASN B O 1
ATOM 6210 N N . LEU B 2 192 ? 200.113 199.567 232.018 1.00 116.23 192 LEU B N 1
ATOM 6211 C CA . LEU B 2 192 ? 200.152 200.927 231.490 1.00 115.82 192 LEU B CA 1
ATOM 6212 C C . LEU B 2 192 ? 198.813 201.350 230.898 1.00 114.90 192 LEU B C 1
ATOM 6213 O O . LEU B 2 192 ? 198.581 202.551 230.724 1.00 115.24 192 LEU B O 1
ATOM 6218 N N . PHE B 2 193 ? 197.932 200.397 230.582 1.00 111.54 193 PHE B N 1
ATOM 6219 C CA . PHE B 2 193 ? 196.532 200.744 230.358 1.00 111.83 193 PHE B CA 1
ATOM 6220 C C . PHE B 2 193 ? 195.907 201.274 231.640 1.00 112.49 193 PHE B C 1
ATOM 6221 O O . PHE B 2 193 ? 195.145 202.248 231.616 1.00 110.71 193 PHE B O 1
ATOM 6229 N N . ASN B 2 194 ? 196.222 200.642 232.772 1.00 119.24 194 ASN B N 1
ATOM 6230 C CA . ASN B 2 194 ? 195.828 201.190 234.065 1.00 118.22 194 ASN B CA 1
ATOM 6231 C C . ASN B 2 194 ? 196.528 202.515 234.332 1.00 119.14 194 ASN B C 1
ATOM 6232 O O . ASN B 2 194 ? 195.924 203.441 234.885 1.00 119.66 194 ASN B O 1
ATOM 6237 N N . HIS B 2 195 ? 197.805 202.622 233.950 1.00 125.08 195 HIS B N 1
ATOM 6238 C CA . HIS B 2 195 ? 198.523 203.883 234.103 1.00 125.77 195 HIS B CA 1
ATOM 6239 C C . HIS B 2 195 ? 197.869 204.988 233.285 1.00 126.20 195 HIS B C 1
ATOM 6240 O O . HIS B 2 195 ? 197.736 206.124 233.753 1.00 127.69 195 HIS B O 1
ATOM 6247 N N . THR B 2 196 ? 197.465 204.675 232.052 1.00 119.86 196 THR B N 1
ATOM 6248 C CA . THR B 2 196 ? 196.749 205.652 231.238 1.00 119.35 196 THR B CA 1
ATOM 6249 C C . THR B 2 196 ? 195.401 206.001 231.859 1.00 119.66 196 THR B C 1
ATOM 6250 O O . THR B 2 196 ? 195.011 207.174 231.892 1.00 120.25 196 THR B O 1
ATOM 6254 N N . LEU B 2 197 ? 194.681 204.995 232.363 1.00 121.17 197 LEU B N 1
ATOM 6255 C CA . LEU B 2 197 ? 193.369 205.246 232.953 1.00 122.61 197 LEU B CA 1
ATOM 6256 C C . LEU B 2 197 ? 193.474 206.110 234.204 1.00 124.23 197 LEU B C 1
ATOM 6257 O O . LEU B 2 197 ? 192.680 207.039 234.391 1.00 123.80 197 LEU B O 1
ATOM 6262 N N . THR B 2 198 ? 194.447 205.824 235.075 1.00 127.14 198 THR B N 1
ATOM 6263 C CA . THR B 2 198 ? 194.607 206.649 236.268 1.00 126.86 198 THR B CA 1
ATOM 6264 C C . THR B 2 198 ? 195.192 208.013 235.926 1.00 127.02 198 THR B C 1
ATOM 6265 O O . THR B 2 198 ? 194.956 208.985 236.652 1.00 127.25 198 THR B O 1
ATOM 6269 N N . CYS B 2 199 ? 195.954 208.106 234.833 1.00 131.46 199 CYS B N 1
ATOM 6270 C CA . CYS B 2 199 ? 196.401 209.410 234.355 1.00 131.06 199 CYS B CA 1
ATOM 6271 C C . CYS B 2 199 ? 195.220 210.251 233.891 1.00 130.95 199 CYS B C 1
ATOM 6272 O O . CYS B 2 199 ? 195.197 211.471 234.092 1.00 132.40 199 CYS B O 1
ATOM 6275 N N . PHE B 2 200 ? 194.232 209.616 233.255 1.00 125.92 200 PHE B N 1
ATOM 6276 C CA . PHE B 2 200 ? 193.004 210.318 232.898 1.00 126.54 200 PHE B CA 1
ATOM 6277 C C . PHE B 2 200 ? 192.252 210.794 234.133 1.00 127.29 200 PHE B C 1
ATOM 6278 O O . PHE B 2 200 ? 191.568 211.822 234.085 1.00 126.87 200 PHE B O 1
ATOM 6286 N N . GLU B 2 201 ? 192.363 210.060 235.242 1.00 130.18 201 GLU B N 1
ATOM 6287 C CA . GLU B 2 201 ? 191.513 210.317 236.400 1.00 130.18 201 GLU B CA 1
ATOM 6288 C C . GLU B 2 201 ? 191.859 211.641 237.074 1.00 130.28 201 GLU B C 1
ATOM 6289 O O . GLU B 2 201 ? 190.970 212.450 237.364 1.00 129.61 201 GLU B O 1
ATOM 6295 N N . HIS B 2 202 ? 193.143 211.883 237.334 1.00 135.01 202 HIS B N 1
ATOM 6296 C CA . HIS B 2 202 ? 193.532 213.071 238.084 1.00 135.61 202 HIS B CA 1
ATOM 6297 C C . HIS B 2 202 ? 193.643 214.320 237.219 1.00 135.99 202 HIS B C 1
ATOM 6298 O O . HIS B 2 202 ? 193.892 215.403 237.759 1.00 135.35 202 HIS B O 1
ATOM 6305 N N . ASN B 2 203 ? 193.470 214.204 235.905 1.00 136.78 203 ASN B N 1
ATOM 6306 C CA . ASN B 2 203 ? 193.516 215.356 235.016 1.00 136.43 203 ASN B CA 1
ATOM 6307 C C . ASN B 2 203 ? 192.139 215.930 234.711 1.00 136.69 203 ASN B C 1
ATOM 6308 O O . ASN B 2 203 ? 192.042 216.898 233.951 1.00 136.73 203 ASN B O 1
ATOM 6313 N N . LEU B 2 204 ? 191.075 215.364 235.282 1.00 138.70 204 LEU B N 1
ATOM 6314 C CA . LEU B 2 204 ? 189.752 215.962 235.137 1.00 139.28 204 LEU B CA 1
ATOM 6315 C C . LEU B 2 204 ? 189.606 217.174 236.050 1.00 140.64 204 LEU B C 1
ATOM 6316 O O . LEU B 2 204 ? 189.394 218.298 235.581 1.00 141.18 204 LEU B O 1
ATOM 6321 N N . GLN B 2 205 ? 189.729 216.961 237.357 1.00 146.52 205 GLN B N 1
ATOM 6322 C CA . GLN B 2 205 ? 189.682 218.044 238.334 1.00 146.47 205 GLN B CA 1
ATOM 6323 C C . GLN B 2 205 ? 190.202 217.574 239.688 1.00 146.04 205 GLN B C 1
ATOM 6324 O O . GLN B 2 205 ? 189.854 216.489 240.155 1.00 146.40 205 GLN B O 1
ATOM 6330 N N . TYR B 2 217 ? 187.833 219.014 229.768 1.00 128.84 217 TYR B N 1
ATOM 6331 C CA . TYR B 2 217 ? 188.864 218.002 229.571 1.00 129.03 217 TYR B CA 1
ATOM 6332 C C . TYR B 2 217 ? 190.088 218.592 228.882 1.00 129.10 217 TYR B C 1
ATOM 6333 O O . TYR B 2 217 ? 190.816 217.890 228.181 1.00 128.88 217 TYR B O 1
ATOM 6342 N N . SER B 2 218 ? 190.304 219.895 229.083 1.00 133.10 218 SER B N 1
ATOM 6343 C CA . SER B 2 218 ? 191.468 220.550 228.497 1.00 133.44 218 SER B CA 1
ATOM 6344 C C . SER B 2 218 ? 192.764 219.980 229.060 1.00 133.60 218 SER B C 1
ATOM 6345 O O . SER B 2 218 ? 193.724 219.748 228.317 1.00 132.18 218 SER B O 1
ATOM 6348 N N . GLU B 2 219 ? 192.807 219.744 230.374 1.00 137.13 219 GLU B N 1
ATOM 6349 C CA . GLU B 2 219 ? 194.016 219.215 230.997 1.00 136.87 219 GLU B CA 1
ATOM 6350 C C . GLU B 2 219 ? 194.329 217.803 230.521 1.00 137.37 219 GLU B C 1
ATOM 6351 O O . GLU B 2 219 ? 195.503 217.459 230.342 1.00 135.73 219 GLU B O 1
ATOM 6357 N N . VAL B 2 220 ? 193.303 216.977 230.309 1.00 137.66 220 VAL B N 1
ATOM 6358 C CA . VAL B 2 220 ? 193.527 215.579 229.950 1.00 136.81 220 VAL B CA 1
ATOM 6359 C C . VAL B 2 220 ? 194.235 215.475 228.604 1.00 136.48 220 VAL B C 1
ATOM 6360 O O . VAL B 2 220 ? 195.181 214.696 228.441 1.00 135.67 220 VAL B O 1
ATOM 6364 N N . CYS B 2 221 ? 193.786 216.256 227.618 1.00 137.40 221 CYS B N 1
ATOM 6365 C CA . CYS B 2 221 ? 194.395 216.189 226.294 1.00 136.77 221 CYS B CA 1
ATOM 6366 C C . CYS B 2 221 ? 195.782 216.821 226.273 1.00 136.70 221 CYS B C 1
ATOM 6367 O O . CYS B 2 221 ? 196.564 216.561 225.351 1.00 135.28 221 CYS B O 1
ATOM 6370 N N . LYS B 2 222 ? 196.108 217.648 227.269 1.00 140.35 222 LYS B N 1
ATOM 6371 C CA . LYS B 2 222 ? 197.364 218.392 227.238 1.00 140.67 222 LYS B CA 1
ATOM 6372 C C . LYS B 2 222 ? 198.545 217.537 227.688 1.00 140.34 222 LYS B C 1
ATOM 6373 O O . LYS B 2 222 ? 199.472 217.284 226.912 1.00 139.06 222 LYS B O 1
ATOM 6379 N N . ASN B 2 223 ? 198.529 217.080 228.941 1.00 142.37 223 ASN B N 1
ATOM 6380 C CA . ASN B 2 223 ? 199.683 216.375 229.486 1.00 142.38 223 ASN B CA 1
ATOM 6381 C C . ASN B 2 223 ? 199.555 214.863 229.390 1.00 142.95 223 ASN B C 1
ATOM 6382 O O . ASN B 2 223 ? 200.571 214.170 229.265 1.00 142.01 223 ASN B O 1
ATOM 6387 N N . CYS B 2 224 ? 198.337 214.334 229.439 1.00 137.37 224 CYS B N 1
ATOM 6388 C CA . CYS B 2 224 ? 198.129 212.890 229.352 1.00 135.58 224 CYS B CA 1
ATOM 6389 C C . CYS B 2 224 ? 198.020 212.429 227.902 1.00 135.59 224 CYS B C 1
ATOM 6390 O O . CYS B 2 224 ? 197.074 211.750 227.508 1.00 136.21 224 CYS B O 1
ATOM 6393 N N . ARG B 2 225 ? 199.009 212.804 227.093 1.00 124.62 225 ARG B N 1
ATOM 6394 C CA . ARG B 2 225 ? 199.093 212.382 225.701 1.00 123.60 225 ARG B CA 1
ATOM 6395 C C . ARG B 2 225 ? 200.186 211.353 225.469 1.00 123.44 225 ARG B C 1
ATOM 6396 O O . ARG B 2 225 ? 199.954 210.361 224.773 1.00 124.49 225 ARG B O 1
ATOM 6404 N N . GLU B 2 226 ? 201.367 211.561 226.056 1.00 123.65 226 GLU B N 1
ATOM 6405 C CA . GLU B 2 226 ? 202.456 210.603 225.895 1.00 124.55 226 GLU B CA 1
ATOM 6406 C C . GLU B 2 226 ? 202.067 209.238 226.446 1.00 124.11 226 GLU B C 1
ATOM 6407 O O . GLU B 2 226 ? 202.441 208.203 225.883 1.00 124.43 226 GLU B O 1
ATOM 6413 N N . ALA B 2 227 ? 201.314 209.218 227.549 1.00 116.82 227 ALA B N 1
ATOM 6414 C CA . ALA B 2 227 ? 200.805 207.957 228.077 1.00 117.05 227 ALA B CA 1
ATOM 6415 C C . ALA B 2 227 ? 199.868 207.284 227.082 1.00 117.45 227 ALA B C 1
ATOM 6416 O O . ALA B 2 227 ? 199.879 206.056 226.938 1.00 117.83 227 ALA B O 1
ATOM 6418 N N . TYR B 2 228 ? 199.036 208.072 226.398 1.00 110.23 228 TYR B N 1
ATOM 6419 C CA . TYR B 2 228 ? 198.136 207.507 225.398 1.00 108.46 228 TYR B CA 1
ATOM 6420 C C . TYR B 2 228 ? 198.896 207.021 224.168 1.00 107.85 228 TYR B C 1
ATOM 6421 O O . TYR B 2 228 ? 198.581 205.957 223.621 1.00 109.74 228 TYR B O 1
ATOM 6430 N N . LYS B 2 229 ? 199.897 207.786 223.715 1.00 112.38 229 LYS B N 1
ATOM 6431 C CA . LYS B 2 229 ? 200.639 207.407 222.513 1.00 112.60 229 LYS B CA 1
ATOM 6432 C C . LYS B 2 229 ? 201.419 206.114 222.719 1.00 113.11 229 LYS B C 1
ATOM 6433 O O . LYS B 2 229 ? 201.439 205.251 221.834 1.00 111.75 229 LYS B O 1
ATOM 6439 N N . THR B 2 230 ? 202.072 205.961 223.875 1.00 115.09 230 THR B N 1
ATOM 6440 C CA . THR B 2 230 ? 202.795 204.721 224.138 1.00 115.70 230 THR B CA 1
ATOM 6441 C C . THR B 2 230 ? 201.840 203.547 224.307 1.00 117.04 230 THR B C 1
ATOM 6442 O O . THR B 2 230 ? 202.192 202.412 223.968 1.00 117.01 230 THR B O 1
ATOM 6446 N N . LEU B 2 231 ? 200.640 203.795 224.836 1.00 111.83 231 LEU B N 1
ATOM 6447 C CA . LEU B 2 231 ? 199.611 202.762 224.845 1.00 108.45 231 LEU B CA 1
ATOM 6448 C C . LEU B 2 231 ? 199.192 202.393 223.428 1.00 108.73 231 LEU B C 1
ATOM 6449 O O . LEU B 2 231 ? 199.051 201.209 223.103 1.00 110.15 231 LEU B O 1
ATOM 6454 N N . SER B 2 232 ? 198.991 203.396 222.569 1.00 110.38 232 SER B N 1
ATOM 6455 C CA . SER B 2 232 ? 198.612 203.125 221.187 1.00 110.98 232 SER B CA 1
ATOM 6456 C C . SER B 2 232 ? 199.763 202.501 220.408 1.00 110.70 232 SER B C 1
ATOM 6457 O O . SER B 2 232 ? 199.547 201.610 219.578 1.00 111.02 232 SER B O 1
ATOM 6460 N N . SER B 2 233 ? 200.992 202.964 220.651 1.00 112.92 233 SER B N 1
ATOM 6461 C CA . SER B 2 233 ? 202.145 202.392 219.962 1.00 114.40 233 SER B CA 1
ATOM 6462 C C . SER B 2 233 ? 202.371 200.943 220.373 1.00 114.80 233 SER B C 1
ATOM 6463 O O . SER B 2 233 ? 202.718 200.102 219.536 1.00 115.55 233 SER B O 1
ATOM 6466 N N . LEU B 2 234 ? 202.187 200.635 221.659 1.00 112.54 234 LEU B N 1
ATOM 6467 C CA . LEU B 2 234 ? 202.322 199.256 222.116 1.00 112.86 234 LEU B CA 1
ATOM 6468 C C . LEU B 2 234 ? 201.270 198.359 221.477 1.00 114.25 234 LEU B C 1
ATOM 6469 O O . LEU B 2 234 ? 201.552 197.205 221.135 1.00 114.78 234 LEU B O 1
ATOM 6474 N N . TYR B 2 235 ? 200.047 198.871 221.317 1.00 109.48 235 TYR B N 1
ATOM 6475 C CA . TYR B 2 235 ? 198.991 198.091 220.679 1.00 106.58 235 TYR B CA 1
ATOM 6476 C C . TYR B 2 235 ? 199.360 197.730 219.246 1.00 109.44 235 TYR B C 1
ATOM 6477 O O . TYR B 2 235 ? 199.137 196.595 218.808 1.00 112.09 235 TYR B O 1
ATOM 6486 N N . SER B 2 236 ? 199.923 198.682 218.500 1.00 120.51 236 SER B N 1
ATOM 6487 C CA . SER B 2 236 ? 200.383 198.379 217.149 1.00 121.77 236 SER B CA 1
ATOM 6488 C C . SER B 2 236 ? 201.567 197.421 217.175 1.00 121.58 236 SER B C 1
ATOM 6489 O O . SER B 2 236 ? 201.670 196.527 216.327 1.00 121.19 236 SER B O 1
ATOM 6492 N N . GLU B 2 237 ? 202.475 197.598 218.139 1.00 126.85 237 GLU B N 1
ATOM 6493 C CA . GLU B 2 237 ? 203.616 196.696 218.256 1.00 126.39 237 GLU B CA 1
ATOM 6494 C C . GLU B 2 237 ? 203.172 195.288 218.631 1.00 127.11 237 GLU B C 1
ATOM 6495 O O . GLU B 2 237 ? 203.671 194.305 218.070 1.00 127.14 237 GLU B O 1
ATOM 6501 N N . MET B 2 238 ? 202.236 195.168 219.577 1.00 123.09 238 MET B N 1
ATOM 6502 C CA . MET B 2 238 ? 201.713 193.851 219.928 1.00 121.93 238 MET B CA 1
ATOM 6503 C C . MET B 2 238 ? 200.987 193.221 218.748 1.00 121.10 238 MET B C 1
ATOM 6504 O O . MET B 2 238 ? 201.055 192.003 218.546 1.00 121.62 238 MET B O 1
ATOM 6509 N N . GLN B 2 239 ? 200.276 194.035 217.967 1.00 121.80 239 GLN B N 1
ATOM 6510 C CA . GLN B 2 239 ? 199.658 193.532 216.745 1.00 122.88 239 GLN B CA 1
ATOM 6511 C C . GLN B 2 239 ? 200.717 193.008 215.785 1.00 124.72 239 GLN B C 1
ATOM 6512 O O . GLN B 2 239 ? 200.555 191.938 215.189 1.00 125.26 239 GLN B O 1
ATOM 6518 N N . LYS B 2 240 ? 201.819 193.748 215.635 1.00 134.45 240 LYS B N 1
ATOM 6519 C CA . LYS B 2 240 ? 202.896 193.305 214.755 1.00 134.10 240 LYS B CA 1
ATOM 6520 C C . LYS B 2 240 ? 203.523 192.010 215.256 1.00 134.18 240 LYS B C 1
ATOM 6521 O O . LYS B 2 240 ? 203.839 191.118 214.460 1.00 134.86 240 LYS B O 1
ATOM 6527 N N . MET B 2 241 ? 203.716 191.889 216.573 1.00 138.21 241 MET B N 1
ATOM 6528 C CA . MET B 2 241 ? 204.243 190.645 217.125 1.00 139.65 241 MET B CA 1
ATOM 6529 C C . MET B 2 241 ? 203.305 189.478 216.846 1.00 141.08 241 MET B C 1
ATOM 6530 O O . MET B 2 241 ? 203.764 188.367 216.555 1.00 141.56 241 MET B O 1
ATOM 6535 N N . ASN B 2 242 ? 201.993 189.713 216.918 1.00 141.29 242 ASN B N 1
ATOM 6536 C CA . ASN B 2 242 ? 201.032 188.687 216.529 1.00 139.98 242 ASN B CA 1
ATOM 6537 C C . ASN B 2 242 ? 201.147 188.348 215.048 1.00 140.42 242 ASN B C 1
ATOM 6538 O O . ASN B 2 242 ? 200.819 187.227 214.643 1.00 141.03 242 ASN B O 1
ATOM 6543 N N . GLU B 2 243 ? 201.611 189.293 214.229 1.00 145.87 243 GLU B N 1
ATOM 6544 C CA . GLU B 2 243 ? 201.768 189.053 212.800 1.00 146.42 243 GLU B CA 1
ATOM 6545 C C . GLU B 2 243 ? 203.095 188.394 212.447 1.00 146.29 243 GLU B C 1
ATOM 6546 O O . GLU B 2 243 ? 203.277 187.990 211.294 1.00 144.97 243 GLU B O 1
ATOM 6552 N N . LEU B 2 244 ? 204.025 188.288 213.395 1.00 148.82 244 LEU B N 1
ATOM 6553 C CA . LEU B 2 244 ? 205.308 187.638 213.155 1.00 148.50 244 LEU B CA 1
ATOM 6554 C C . LEU B 2 244 ? 205.511 186.406 214.022 1.00 148.45 244 LEU B C 1
ATOM 6555 O O . LEU B 2 244 ? 205.827 185.332 213.497 1.00 148.53 244 LEU B O 1
ATOM 6560 N N . GLU B 2 245 ? 205.349 186.531 215.342 1.00 156.18 245 GLU B N 1
ATOM 6561 C CA . GLU B 2 245 ? 205.495 185.371 216.216 1.00 156.77 245 GLU B CA 1
ATOM 6562 C C . GLU B 2 245 ? 204.412 184.337 215.936 1.00 156.32 245 GLU B C 1
ATOM 6563 O O . GLU B 2 245 ? 204.691 183.135 215.856 1.00 155.80 245 GLU B O 1
ATOM 6569 N N . ASN B 2 246 ? 203.167 184.787 215.781 1.00 153.66 246 ASN B N 1
ATOM 6570 C CA . ASN B 2 246 ? 202.074 183.897 215.415 1.00 153.82 246 ASN B CA 1
ATOM 6571 C C . ASN B 2 246 ? 201.852 183.839 213.910 1.00 152.92 246 ASN B C 1
ATOM 6572 O O . ASN B 2 246 ? 201.402 182.805 213.403 1.00 152.36 246 ASN B O 1
ATOM 6577 N N . LYS B 2 247 ? 202.169 184.926 213.202 1.00 153.51 247 LYS B N 1
ATOM 6578 C CA . LYS B 2 247 ? 202.075 185.039 211.740 1.00 153.94 247 LYS B CA 1
ATOM 6579 C C . LYS B 2 247 ? 200.829 184.346 211.190 1.00 154.64 247 LYS B C 1
ATOM 6580 O O . LYS B 2 247 ? 200.883 183.551 210.249 1.00 154.70 247 LYS B O 1
ATOM 6586 N N . ALA B 2 248 ? 199.683 184.671 211.789 1.00 157.06 248 ALA B N 1
ATOM 6587 C CA . ALA B 2 248 ? 198.430 184.039 211.390 1.00 157.38 248 ALA B CA 1
ATOM 6588 C C . ALA B 2 248 ? 197.834 184.706 210.154 1.00 157.83 248 ALA B C 1
ATOM 6589 O O . ALA B 2 248 ? 197.701 184.076 209.099 1.00 156.88 248 ALA B O 1
ATOM 6591 N N . GLU B 2 249 ? 197.482 185.988 210.264 1.00 160.91 249 GLU B N 1
ATOM 6592 C CA . GLU B 2 249 ? 196.787 186.698 209.197 1.00 160.67 249 GLU B CA 1
ATOM 6593 C C . GLU B 2 249 ? 196.749 188.192 209.497 1.00 160.79 249 GLU B C 1
ATOM 6594 O O . GLU B 2 249 ? 196.635 188.585 210.665 1.00 161.41 249 GLU B O 1
ATOM 6600 N N . PRO B 2 250 ? 196.861 189.054 208.485 1.00 159.49 250 PRO B N 1
ATOM 6601 C CA . PRO B 2 250 ? 196.657 190.488 208.722 1.00 159.03 250 PRO B CA 1
ATOM 6602 C C . PRO B 2 250 ? 195.254 190.762 209.245 1.00 159.18 250 PRO B C 1
ATOM 6603 O O . PRO B 2 250 ? 194.277 190.147 208.812 1.00 159.07 250 PRO B O 1
ATOM 6607 N N . GLY B 2 251 ? 195.163 191.697 210.187 1.00 150.61 251 GLY B N 1
ATOM 6608 C CA . GLY B 2 251 ? 193.896 192.011 210.814 1.00 148.91 251 GLY B CA 1
ATOM 6609 C C . GLY B 2 251 ? 193.449 191.036 211.879 1.00 148.81 251 GLY B C 1
ATOM 6610 O O . GLY B 2 251 ? 192.314 191.146 212.358 1.00 148.60 251 GLY B O 1
ATOM 6611 N N . THR B 2 252 ? 194.298 190.083 212.261 1.00 143.24 252 THR B N 1
ATOM 6612 C CA . THR B 2 252 ? 193.926 189.109 213.279 1.00 142.71 252 THR B CA 1
ATOM 6613 C C . THR B 2 252 ? 193.734 189.792 214.626 1.00 142.02 252 THR B C 1
ATOM 6614 O O . THR B 2 252 ? 194.548 190.623 215.039 1.00 142.51 252 THR B O 1
ATOM 6618 N N . HIS B 2 253 ? 192.652 189.436 215.311 1.00 118.28 253 HIS B N 1
ATOM 6619 C CA . HIS B 2 253 ? 192.368 190.017 216.614 1.00 116.85 253 HIS B CA 1
ATOM 6620 C C . HIS B 2 253 ? 193.318 189.465 217.669 1.00 116.42 253 HIS B C 1
ATOM 6621 O O . HIS B 2 253 ? 193.732 188.304 217.613 1.00 117.13 253 HIS B O 1
ATOM 6628 N N . LEU B 2 254 ? 193.667 190.311 218.634 1.00 110.03 254 LEU B N 1
ATOM 6629 C CA . LEU B 2 254 ? 194.386 189.868 219.820 1.00 109.97 254 LEU B CA 1
ATOM 6630 C C . LEU B 2 254 ? 193.373 189.315 220.821 1.00 108.35 254 LEU B C 1
ATOM 6631 O O . LEU B 2 254 ? 192.209 189.074 220.491 1.00 110.90 254 LEU B O 1
ATOM 6636 N N . CYS B 2 255 ? 193.807 189.096 222.059 1.00 105.94 255 CYS B N 1
ATOM 6637 C CA . CYS B 2 255 ? 192.873 188.702 223.103 1.00 108.31 255 CYS B CA 1
ATOM 6638 C C . CYS B 2 255 ? 191.851 189.809 223.329 1.00 108.73 255 CYS B C 1
ATOM 6639 O O . CYS B 2 255 ? 192.167 190.998 223.234 1.00 111.36 255 CYS B O 1
ATOM 6642 N N . ILE B 2 256 ? 190.612 189.407 223.622 1.00 104.44 256 ILE B N 1
ATOM 6643 C CA . ILE B 2 256 ? 189.508 190.362 223.665 1.00 103.04 256 ILE B CA 1
ATOM 6644 C C . ILE B 2 256 ? 189.703 191.368 224.793 1.00 102.76 256 ILE B C 1
ATOM 6645 O O . ILE B 2 256 ? 189.369 192.551 224.651 1.00 107.36 256 ILE B O 1
ATOM 6650 N N . ASP B 2 257 ? 190.253 190.925 225.926 1.00 104.95 257 ASP B N 1
ATOM 6651 C CA . ASP B 2 257 ? 190.448 191.836 227.051 1.00 107.41 257 ASP B CA 1
ATOM 6652 C C . ASP B 2 257 ? 191.426 192.949 226.695 1.00 106.35 257 ASP B C 1
ATOM 6653 O O . ASP B 2 257 ? 191.209 194.113 227.051 1.00 103.95 257 ASP B O 1
ATOM 6658 N N . VAL B 2 258 ? 192.511 192.611 225.996 1.00 102.46 258 VAL B N 1
ATOM 6659 C CA . VAL B 2 258 ? 193.444 193.634 225.533 1.00 101.67 258 VAL B CA 1
ATOM 6660 C C . VAL B 2 258 ? 192.787 194.518 224.481 1.00 101.73 258 VAL B C 1
ATOM 6661 O O . VAL B 2 258 ? 192.913 195.748 224.517 1.00 103.83 258 VAL B O 1
ATOM 6665 N N . GLU B 2 259 ? 192.073 193.909 223.531 1.00 103.21 259 GLU B N 1
ATOM 6666 C CA . GLU B 2 259 ? 191.391 194.688 222.502 1.00 101.18 259 GLU B CA 1
ATOM 6667 C C . GLU B 2 259 ? 190.306 195.572 223.103 1.00 99.72 259 GLU B C 1
ATOM 6668 O O . GLU B 2 259 ? 190.140 196.726 222.690 1.00 105.13 259 GLU B O 1
ATOM 6674 N N . ASP B 2 260 ? 189.551 195.046 224.069 1.00 98.96 260 ASP B N 1
ATOM 6675 C CA . ASP B 2 260 ? 188.543 195.863 224.736 1.00 99.84 260 ASP B CA 1
ATOM 6676 C C . ASP B 2 260 ? 189.186 197.014 225.498 1.00 101.86 260 ASP B C 1
ATOM 6677 O O . ASP B 2 260 ? 188.695 198.147 225.450 1.00 104.39 260 ASP B O 1
ATOM 6682 N N . ALA B 2 261 ? 190.294 196.745 226.193 1.00 101.87 261 ALA B N 1
ATOM 6683 C CA . ALA B 2 261 ? 190.958 197.791 226.966 1.00 100.08 261 ALA B CA 1
ATOM 6684 C C . ALA B 2 261 ? 191.438 198.922 226.066 1.00 99.79 261 ALA B C 1
ATOM 6685 O O . ALA B 2 261 ? 191.323 200.100 226.422 1.00 101.11 261 ALA B O 1
ATOM 6687 N N . MET B 2 262 ? 191.987 198.583 224.898 1.00 90.56 262 MET B N 1
ATOM 6688 C CA . MET B 2 262 ? 192.366 199.611 223.936 1.00 87.57 262 MET B CA 1
ATOM 6689 C C . MET B 2 262 ? 191.150 200.388 223.448 1.00 89.96 262 MET B C 1
ATOM 6690 O O . MET B 2 262 ? 191.219 201.608 223.260 1.00 95.49 262 MET B O 1
ATOM 6695 N N . ASN B 2 263 ? 190.029 199.696 223.233 1.00 94.02 263 ASN B N 1
ATOM 6696 C CA . ASN B 2 263 ? 188.833 200.365 222.731 1.00 92.33 263 ASN B CA 1
ATOM 6697 C C . ASN B 2 263 ? 188.282 201.364 223.742 1.00 92.71 263 ASN B C 1
ATOM 6698 O O . ASN B 2 263 ? 187.911 202.483 223.370 1.00 99.02 263 ASN B O 1
ATOM 6703 N N . ILE B 2 264 ? 188.232 200.988 225.024 1.00 93.84 264 ILE B N 1
ATOM 6704 C CA . ILE B 2 264 ? 187.732 201.906 226.046 1.00 96.27 264 ILE B CA 1
ATOM 6705 C C . ILE B 2 264 ? 188.564 203.181 226.068 1.00 98.36 264 ILE B C 1
ATOM 6706 O O . ILE B 2 264 ? 188.026 204.289 226.184 1.00 99.34 264 ILE B O 1
ATOM 6711 N N . THR B 2 265 ? 189.887 203.047 225.956 1.00 96.25 265 THR B N 1
ATOM 6712 C CA . THR B 2 265 ? 190.739 204.229 225.887 1.00 93.59 265 THR B CA 1
ATOM 6713 C C . THR B 2 265 ? 190.434 205.056 224.645 1.00 93.61 265 THR B C 1
ATOM 6714 O O . THR B 2 265 ? 190.349 206.287 224.717 1.00 98.30 265 THR B O 1
ATOM 6718 N N . ARG B 2 266 ? 190.260 204.398 223.495 1.00 82.46 266 ARG B N 1
ATOM 6719 C CA . ARG B 2 266 ? 189.977 205.128 222.262 1.00 80.00 266 ARG B CA 1
ATOM 6720 C C . ARG B 2 266 ? 188.630 205.839 222.328 1.00 81.34 266 ARG B C 1
ATOM 6721 O O . ARG B 2 266 ? 188.509 206.991 221.895 1.00 86.45 266 ARG B O 1
ATOM 6729 N N . LYS B 2 267 ? 187.602 205.169 222.857 1.00 96.19 267 LYS B N 1
ATOM 6730 C CA . LYS B 2 267 ? 186.308 205.828 223.008 1.00 96.50 267 LYS B CA 1
ATOM 6731 C C . LYS B 2 267 ? 186.393 206.985 223.994 1.00 99.11 267 LYS B C 1
ATOM 6732 O O . LYS B 2 267 ? 185.788 208.041 223.777 1.00 101.34 267 LYS B O 1
ATOM 6738 N N . LEU B 2 268 ? 187.133 206.806 225.090 1.00 104.35 268 LEU B N 1
ATOM 6739 C CA . LEU B 2 268 ? 187.340 207.909 226.022 1.00 104.85 268 LEU B CA 1
ATOM 6740 C C . LEU B 2 268 ? 188.140 209.034 225.379 1.00 105.87 268 LEU B C 1
ATOM 6741 O O . LEU B 2 268 ? 187.828 210.214 225.573 1.00 107.62 268 LEU B O 1
ATOM 6746 N N . TRP B 2 269 ? 189.172 208.687 224.607 1.00 109.10 269 TRP B N 1
ATOM 6747 C CA . TRP B 2 269 ? 190.083 209.696 224.077 1.00 106.65 269 TRP B CA 1
ATOM 6748 C C . TRP B 2 269 ? 189.463 210.498 222.939 1.00 107.12 269 TRP B C 1
ATOM 6749 O O . TRP B 2 269 ? 189.757 211.690 222.795 1.00 110.13 269 TRP B O 1
ATOM 6760 N N . SER B 2 270 ? 188.610 209.875 222.124 1.00 105.16 270 SER B N 1
ATOM 6761 C CA . SER B 2 270 ? 188.148 210.487 220.887 1.00 106.74 270 SER B CA 1
ATOM 6762 C C . SER B 2 270 ? 186.659 210.802 220.857 1.00 107.19 270 SER B C 1
ATOM 6763 O O . SER B 2 270 ? 186.213 211.486 219.930 1.00 107.65 270 SER B O 1
ATOM 6766 N N . ARG B 2 271 ? 185.882 210.332 221.827 1.00 117.38 271 ARG B N 1
ATOM 6767 C CA . ARG B 2 271 ? 184.443 210.556 221.821 1.00 118.19 271 ARG B CA 1
ATOM 6768 C C . ARG B 2 271 ? 183.943 211.371 223.003 1.00 118.14 271 ARG B C 1
ATOM 6769 O O . ARG B 2 271 ? 182.961 212.102 222.854 1.00 118.04 271 ARG B O 1
ATOM 6777 N N . THR B 2 272 ? 184.586 211.273 224.164 1.00 116.41 272 THR B N 1
ATOM 6778 C CA . THR B 2 272 ? 184.200 212.052 225.333 1.00 118.69 272 THR B CA 1
ATOM 6779 C C . THR B 2 272 ? 185.219 213.127 225.673 1.00 119.37 272 THR B C 1
ATOM 6780 O O . THR B 2 272 ? 184.847 214.295 225.842 1.00 119.53 272 THR B O 1
ATOM 6784 N N . PHE B 2 273 ? 186.500 212.768 225.779 1.00 117.34 273 PHE B N 1
ATOM 6785 C CA . PHE B 2 273 ? 187.533 213.765 226.034 1.00 116.18 273 PHE B CA 1
ATOM 6786 C C . PHE B 2 273 ? 187.717 214.712 224.856 1.00 117.65 273 PHE B C 1
ATOM 6787 O O . PHE B 2 273 ? 188.210 215.829 225.047 1.00 118.67 273 PHE B O 1
ATOM 6795 N N . ASN B 2 274 ? 187.336 214.284 223.649 1.00 117.91 274 ASN B N 1
ATOM 6796 C CA . ASN B 2 274 ? 187.388 215.120 222.448 1.00 118.36 274 ASN B CA 1
ATOM 6797 C C . ASN B 2 274 ? 188.802 215.627 222.176 1.00 118.96 274 ASN B C 1
ATOM 6798 O O . ASN B 2 274 ? 189.000 216.755 221.720 1.00 118.72 274 ASN B O 1
ATOM 6803 N N . CYS B 2 275 ? 189.797 214.789 222.457 1.00 121.00 275 CYS B N 1
ATOM 6804 C CA . CYS B 2 275 ? 191.190 215.127 222.175 1.00 120.41 275 CYS B CA 1
ATOM 6805 C C . CYS B 2 275 ? 191.420 214.972 220.677 1.00 120.87 275 CYS B C 1
ATOM 6806 O O . CYS B 2 275 ? 191.576 213.859 220.170 1.00 120.42 275 CYS B O 1
ATOM 6809 N N . SER B 2 276 ? 191.444 216.093 219.961 1.00 129.64 276 SER B N 1
ATOM 6810 C CA . SER B 2 276 ? 191.616 216.100 218.517 1.00 130.24 276 SER B CA 1
ATOM 6811 C C . SER B 2 276 ? 192.883 216.857 218.146 1.00 129.29 276 SER B C 1
ATOM 6812 O O . SER B 2 276 ? 193.268 217.823 218.813 1.00 128.85 276 SER B O 1
ATOM 6815 N N . VAL B 2 277 ? 193.528 216.409 217.073 1.00 130.66 277 VAL B N 1
ATOM 6816 C CA . VAL B 2 277 ? 194.762 217.014 216.581 1.00 131.11 277 VAL B CA 1
ATOM 6817 C C . VAL B 2 277 ? 194.407 217.867 215.365 1.00 132.43 277 VAL B C 1
ATOM 6818 O O . VAL B 2 277 ? 194.004 217.311 214.329 1.00 132.67 277 VAL B O 1
ATOM 6822 N N . PRO B 2 278 ? 194.528 219.190 215.439 1.00 132.40 278 PRO B N 1
ATOM 6823 C CA . PRO B 2 278 ? 194.216 220.024 214.274 1.00 131.97 278 PRO B CA 1
ATOM 6824 C C . PRO B 2 278 ? 195.247 219.852 213.171 1.00 131.40 278 PRO B C 1
ATOM 6825 O O . PRO B 2 278 ? 196.411 219.527 213.416 1.00 131.46 278 PRO B O 1
ATOM 6829 N N . CYS B 2 279 ? 194.800 220.075 211.937 1.00 116.80 279 CYS B N 1
ATOM 6830 C CA . CYS B 2 279 ? 195.651 219.961 210.762 1.00 116.65 279 CYS B CA 1
ATOM 6831 C C . CYS B 2 279 ? 195.596 221.253 209.962 1.00 116.51 279 CYS B C 1
ATOM 6832 O O . CYS B 2 279 ? 194.513 221.787 209.701 1.00 117.08 279 CYS B O 1
ATOM 6835 N N . SER B 2 280 ? 196.770 221.751 209.574 1.00 104.23 280 SER B N 1
ATOM 6836 C CA . SER B 2 280 ? 196.893 222.952 208.758 1.00 103.82 280 SER B CA 1
ATOM 6837 C C . SER B 2 280 ? 197.339 222.623 207.337 1.00 102.61 280 SER B C 1
ATOM 6838 O O . SER B 2 280 ? 197.954 223.453 206.662 1.00 102.69 280 SER B O 1
ATOM 6841 N N . ASP B 2 281 ? 197.037 221.413 206.874 1.00 84.70 281 ASP B N 1
ATOM 6842 C CA . ASP B 2 281 ? 197.450 220.947 205.558 1.00 84.69 281 ASP B CA 1
ATOM 6843 C C . ASP B 2 281 ? 196.438 221.268 204.466 1.00 83.82 281 ASP B C 1
ATOM 6844 O O . ASP B 2 281 ? 196.680 220.930 203.304 1.00 86.36 281 ASP B O 1
ATOM 6849 N N . THR B 2 282 ? 195.318 221.909 204.808 1.00 72.74 282 THR B N 1
ATOM 6850 C CA . THR B 2 282 ? 194.251 222.118 203.833 1.00 73.48 282 THR B CA 1
ATOM 6851 C C . THR B 2 282 ? 194.708 223.011 202.685 1.00 72.95 282 THR B C 1
ATOM 6852 O O . THR B 2 282 ? 194.530 222.669 201.510 1.00 70.32 282 THR B O 1
ATOM 6856 N N . VAL B 2 283 ? 195.300 224.164 203.006 1.00 70.88 283 VAL B N 1
ATOM 6857 C CA . VAL B 2 283 ? 195.733 225.090 201.957 1.00 68.21 283 VAL B CA 1
ATOM 6858 C C . VAL B 2 283 ? 196.809 224.485 201.061 1.00 65.35 283 VAL B C 1
ATOM 6859 O O . VAL B 2 283 ? 196.668 224.562 199.829 1.00 67.74 283 VAL B O 1
ATOM 6863 N N . PRO B 2 284 ? 197.890 223.889 201.583 1.00 67.02 284 PRO B N 1
ATOM 6864 C CA . PRO B 2 284 ? 198.857 223.246 200.675 1.00 64.38 284 PRO B CA 1
ATOM 6865 C C . PRO B 2 284 ? 198.263 222.114 199.856 1.00 65.65 284 PRO B C 1
ATOM 6866 O O . PRO B 2 284 ? 198.655 221.930 198.697 1.00 64.03 284 PRO B O 1
ATOM 6870 N N . VAL B 2 285 ? 197.327 221.348 200.420 1.00 63.57 285 VAL B N 1
ATOM 6871 C CA . VAL B 2 285 ? 196.699 220.270 199.663 1.00 58.99 285 VAL B CA 1
ATOM 6872 C C . VAL B 2 285 ? 195.844 220.837 198.538 1.00 63.21 285 VAL B C 1
ATOM 6873 O O . VAL B 2 285 ? 195.857 220.326 197.412 1.00 71.17 285 VAL B O 1
ATOM 6877 N N . ILE B 2 286 ? 195.097 221.908 198.819 1.00 66.57 286 ILE B N 1
ATOM 6878 C CA . ILE B 2 286 ? 194.249 222.517 197.798 1.00 64.57 286 ILE B CA 1
ATOM 6879 C C . ILE B 2 286 ? 195.098 223.063 196.657 1.00 64.04 286 ILE B C 1
ATOM 6880 O O . ILE B 2 286 ? 194.795 222.851 195.477 1.00 65.75 286 ILE B O 1
ATOM 6885 N N . ALA B 2 287 ? 196.183 223.766 196.992 1.00 63.52 287 ALA B N 1
ATOM 6886 C CA . ALA B 2 287 ? 197.022 224.373 195.962 1.00 61.77 287 ALA B CA 1
ATOM 6887 C C . ALA B 2 287 ? 197.672 223.316 195.078 1.0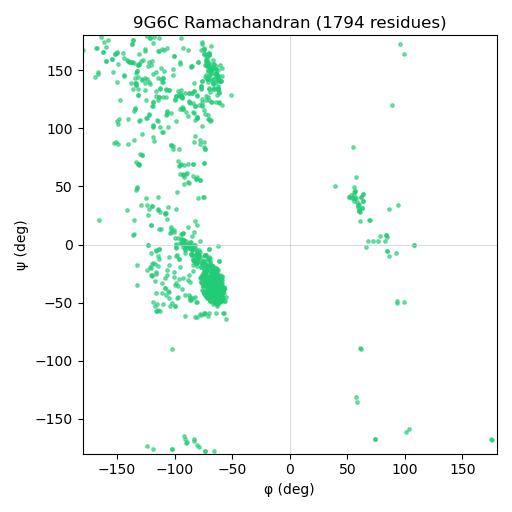0 61.23 287 ALA B C 1
ATOM 6888 O O . ALA B 2 287 ? 197.704 223.458 193.850 1.00 67.54 287 ALA B O 1
ATOM 6890 N N . VAL B 2 288 ? 198.202 222.251 195.683 1.00 58.19 288 VAL B N 1
ATOM 6891 C CA . VAL B 2 288 ? 198.820 221.186 194.900 1.00 57.67 288 VAL B CA 1
ATOM 6892 C C . VAL B 2 288 ? 197.778 220.470 194.050 1.00 56.84 288 VAL B C 1
ATOM 6893 O O . VAL B 2 288 ? 198.009 220.186 192.869 1.00 65.95 288 VAL B O 1
ATOM 6897 N N . SER B 2 289 ? 196.615 220.170 194.633 1.00 53.53 289 SER B N 1
ATOM 6898 C CA . SER B 2 289 ? 195.581 219.453 193.893 1.00 56.45 289 SER B CA 1
ATOM 6899 C C . SER B 2 289 ? 195.024 220.297 192.753 1.00 62.26 289 SER B C 1
ATOM 6900 O O . SER B 2 289 ? 194.802 219.786 191.649 1.00 69.75 289 SER B O 1
ATOM 6903 N N . VAL B 2 290 ? 194.794 221.588 192.998 1.00 63.14 290 VAL B N 1
ATOM 6904 C CA . VAL B 2 290 ? 194.263 222.462 191.954 1.00 62.81 290 VAL B CA 1
ATOM 6905 C C . VAL B 2 290 ? 195.252 222.573 190.800 1.00 60.49 290 VAL B C 1
ATOM 6906 O O . VAL B 2 290 ? 194.864 222.545 189.625 1.00 69.14 290 VAL B O 1
ATOM 6910 N N . PHE B 2 291 ? 196.543 222.696 191.116 1.00 59.69 291 PHE B N 1
ATOM 6911 C CA . PHE B 2 291 ? 197.559 222.775 190.070 1.00 58.50 291 PHE B CA 1
ATOM 6912 C C . PHE B 2 291 ? 197.579 221.513 189.217 1.00 57.41 291 PHE B C 1
ATOM 6913 O O . PHE B 2 291 ? 197.662 221.590 187.986 1.00 57.63 291 PHE B O 1
ATOM 6921 N N . ILE B 2 292 ? 197.508 220.342 189.852 1.00 57.90 292 ILE B N 1
ATOM 6922 C CA . ILE B 2 292 ? 197.539 219.091 189.100 1.00 50.84 292 ILE B CA 1
ATOM 6923 C C . ILE B 2 292 ? 196.287 218.948 188.242 1.00 51.25 292 ILE B C 1
ATOM 6924 O O . ILE B 2 292 ? 196.363 218.549 187.074 1.00 62.78 292 ILE B O 1
ATOM 6929 N N . LEU B 2 293 ? 195.118 219.271 188.802 1.00 52.60 293 LEU B N 1
ATOM 6930 C CA . LEU B 2 293 ? 193.877 219.169 188.042 1.00 52.13 293 LEU B CA 1
ATOM 6931 C C . LEU B 2 293 ? 193.816 220.164 186.893 1.00 59.86 293 LEU B C 1
ATOM 6932 O O . LEU B 2 293 ? 193.064 219.943 185.938 1.00 61.99 293 LEU B O 1
ATOM 6937 N N . PHE B 2 294 ? 194.580 221.253 186.964 1.00 69.41 294 PHE B N 1
ATOM 6938 C CA . PHE B 2 294 ? 194.629 222.212 185.870 1.00 64.88 294 PHE B CA 1
ATOM 6939 C C . PHE B 2 294 ? 195.558 221.770 184.748 1.00 65.06 294 PHE B C 1
ATOM 6940 O O . PHE B 2 294 ? 195.487 222.328 183.648 1.00 72.10 294 PHE B O 1
ATOM 6948 N N . LEU B 2 295 ? 196.426 220.790 185.003 1.00 61.46 295 LEU B N 1
ATOM 6949 C CA . LEU B 2 295 ? 197.349 220.325 183.969 1.00 57.81 295 LEU B CA 1
ATOM 6950 C C . LEU B 2 295 ? 196.643 219.717 182.763 1.00 59.29 295 LEU B C 1
ATOM 6951 O O . LEU B 2 295 ? 196.992 220.085 181.628 1.00 67.32 295 LEU B O 1
ATOM 6956 N N . PRO B 2 296 ? 195.680 218.795 182.908 1.00 58.00 296 PRO B N 1
ATOM 6957 C CA . PRO B 2 296 ? 194.999 218.280 181.708 1.00 61.42 296 PRO B CA 1
ATOM 6958 C C . PRO B 2 296 ? 194.266 219.352 180.923 1.00 59.80 296 PRO B C 1
ATOM 6959 O O . PRO B 2 296 ? 194.180 219.255 179.693 1.00 63.60 296 PRO B O 1
ATOM 6963 N N . VAL B 2 297 ? 193.733 220.373 181.598 1.00 58.92 297 VAL B N 1
ATOM 6964 C CA . VAL B 2 297 ? 193.069 221.465 180.893 1.00 58.71 297 VAL B CA 1
ATOM 6965 C C . VAL B 2 297 ? 194.062 222.207 180.009 1.00 60.28 297 VAL B C 1
ATOM 6966 O O . VAL B 2 297 ? 193.768 222.527 178.851 1.00 66.86 297 VAL B O 1
ATOM 6970 N N . VAL B 2 298 ? 195.252 222.493 180.540 1.00 58.42 298 VAL B N 1
ATOM 6971 C CA . VAL B 2 298 ? 196.278 223.166 179.752 1.00 56.54 298 VAL B CA 1
ATOM 6972 C C . VAL B 2 298 ? 196.761 222.267 178.621 1.00 56.49 298 VAL B C 1
ATOM 6973 O O . VAL B 2 298 ? 196.934 222.718 177.483 1.00 63.80 298 VAL B O 1
ATOM 6977 N N . PHE B 2 299 ? 196.984 220.983 178.912 1.00 51.89 299 PHE B N 1
ATOM 6978 C CA . PHE B 2 299 ? 197.509 220.065 177.905 1.00 51.07 299 PHE B CA 1
ATOM 6979 C C . PHE B 2 299 ? 196.545 219.912 176.735 1.00 53.62 299 PHE B C 1
ATOM 6980 O O . PHE B 2 299 ? 196.954 219.944 175.570 1.00 60.35 299 PHE B O 1
ATOM 6988 N N . TYR B 2 300 ? 195.254 219.741 177.027 1.00 49.14 300 TYR B N 1
ATOM 6989 C CA . TYR B 2 300 ? 194.279 219.559 175.957 1.00 51.34 300 TYR B CA 1
ATOM 6990 C C . TYR B 2 300 ? 194.048 220.855 175.190 1.00 54.39 300 TYR B C 1
ATOM 6991 O O . TYR B 2 300 ? 193.925 220.840 173.960 1.00 61.11 300 TYR B O 1
ATOM 7000 N N . LEU B 2 301 ? 193.979 221.985 175.898 1.00 63.61 301 LEU B N 1
ATOM 7001 C CA . LEU B 2 301 ? 193.777 223.265 175.227 1.00 59.85 301 LEU B CA 1
ATOM 7002 C C . LEU B 2 301 ? 194.982 223.642 174.374 1.00 59.50 301 LEU B C 1
ATOM 7003 O O . LEU B 2 301 ? 194.822 224.119 173.244 1.00 70.52 301 LEU B O 1
ATOM 7008 N N . SER B 2 302 ? 196.194 223.441 174.896 1.00 58.77 302 SER B N 1
ATOM 7009 C CA . SER B 2 302 ? 197.390 223.769 174.126 1.00 61.00 302 SER B CA 1
ATOM 7010 C C . SER B 2 302 ? 197.514 222.879 172.897 1.00 62.89 302 SER B C 1
ATOM 7011 O O . SER B 2 302 ? 197.925 223.340 171.827 1.00 70.93 302 SER B O 1
ATOM 7014 N N . SER B 2 303 ? 197.166 221.598 173.033 1.00 62.91 303 SER B N 1
ATOM 7015 C CA . SER B 2 303 ? 197.172 220.705 171.880 1.00 64.06 303 SER B CA 1
ATOM 7016 C C . SER B 2 303 ? 196.137 221.136 170.849 1.00 68.02 303 SER B C 1
ATOM 7017 O O . SER B 2 303 ? 196.373 221.033 169.640 1.00 72.72 303 SER B O 1
ATOM 7020 N N . PHE B 2 304 ? 194.980 221.615 171.310 1.00 66.99 304 PHE B N 1
ATOM 7021 C CA . PHE B 2 304 ? 193.963 222.110 170.389 1.00 68.40 304 PHE B CA 1
ATOM 7022 C C . PHE B 2 304 ? 194.418 223.387 169.694 1.00 73.83 304 PHE B C 1
ATOM 7023 O O . PHE B 2 304 ? 194.247 223.532 168.478 1.00 79.11 304 PHE B O 1
ATOM 7031 N N . LEU B 2 305 ? 194.999 224.324 170.448 1.00 72.14 305 LEU B N 1
ATOM 7032 C CA . LEU B 2 305 ? 195.417 225.591 169.858 1.00 68.42 305 LEU B CA 1
ATOM 7033 C C . LEU B 2 305 ? 196.628 225.424 168.950 1.00 72.59 305 LEU B C 1
ATOM 7034 O O . LEU B 2 305 ? 196.761 226.153 167.960 1.00 80.04 305 LEU B O 1
ATOM 7039 N N . HIS B 2 306 ? 197.524 224.487 169.270 1.00 86.85 306 HIS B N 1
ATOM 7040 C CA . HIS B 2 306 ? 198.684 224.257 168.414 1.00 86.43 306 HIS B CA 1
ATOM 7041 C C . HIS B 2 306 ? 198.262 223.769 167.035 1.00 87.96 306 HIS B C 1
ATOM 7042 O O . HIS B 2 306 ? 198.811 224.208 166.017 1.00 90.82 306 HIS B O 1
ATOM 7049 N N . SER B 2 307 ? 197.289 222.860 166.980 1.00 90.08 307 SER B N 1
ATOM 7050 C CA . SER B 2 307 ? 196.784 222.361 165.708 1.00 94.13 307 SER B CA 1
ATOM 7051 C C . SER B 2 307 ? 195.803 223.317 165.045 1.00 97.04 307 SER B C 1
ATOM 7052 O O . SER B 2 307 ? 195.418 223.080 163.894 1.00 98.10 307 SER B O 1
ATOM 7055 N N . GLU B 2 308 ? 195.385 224.379 165.738 1.00 107.46 308 GLU B N 1
ATOM 7056 C CA . GLU B 2 308 ? 194.495 225.359 165.125 1.00 107.04 308 GLU B CA 1
ATOM 7057 C C . GLU B 2 308 ? 195.176 226.061 163.957 1.00 109.29 308 GLU B C 1
ATOM 7058 O O . GLU B 2 308 ? 194.530 226.382 162.953 1.00 111.33 308 GLU B O 1
ATOM 7064 N N . GLN B 2 309 ? 196.482 226.310 164.073 1.00 116.38 309 GLN B N 1
ATOM 7065 C CA . GLN B 2 309 ? 197.280 226.898 162.992 1.00 117.96 309 GLN B CA 1
ATOM 7066 C C . GLN B 2 309 ? 198.580 226.101 162.911 1.00 118.73 309 GLN B C 1
ATOM 7067 O O . GLN B 2 309 ? 199.571 226.445 163.562 1.00 118.65 309 GLN B O 1
ATOM 7073 N N . LYS B 2 310 ? 198.565 225.044 162.101 1.00 119.94 310 LYS B N 1
ATOM 7074 C CA . LYS B 2 310 ? 199.711 224.152 161.927 1.00 120.63 310 LYS B CA 1
ATOM 7075 C C . LYS B 2 310 ? 200.260 223.652 163.260 1.00 119.74 310 LYS B C 1
ATOM 7076 O O . LYS B 2 310 ? 201.455 223.766 163.533 1.00 120.22 310 LYS B O 1
ATOM 7082 N N . SER C 1 91 ? 163.483 153.280 155.954 1.00 67.76 91 SER C N 1
ATOM 7083 C CA . SER C 1 91 ? 164.607 154.085 155.493 1.00 72.66 91 SER C CA 1
ATOM 7084 C C . SER C 1 91 ? 164.159 155.094 154.442 1.00 74.23 91 SER C C 1
ATOM 7085 O O . SER C 1 91 ? 164.498 156.275 154.517 1.00 71.00 91 SER C O 1
ATOM 7088 N N . LEU C 1 92 ? 163.394 154.620 153.462 1.00 73.74 92 LEU C N 1
ATOM 7089 C CA . LEU C 1 92 ? 162.886 155.467 152.391 1.00 68.45 92 LEU C CA 1
ATOM 7090 C C . LEU C 1 92 ? 161.572 156.149 152.746 1.00 67.50 92 LEU C C 1
ATOM 7091 O O . LEU C 1 92 ? 161.069 156.944 151.946 1.00 71.50 92 LEU C O 1
ATOM 7096 N N . LYS C 1 93 ? 161.007 155.865 153.919 1.00 62.49 93 LYS C N 1
ATOM 7097 C CA . LYS C 1 93 ? 159.757 156.487 154.334 1.00 64.97 93 LYS C CA 1
ATOM 7098 C C . LYS C 1 93 ? 159.963 157.753 155.153 1.00 66.07 93 LYS C C 1
ATOM 7099 O O . LYS C 1 93 ? 158.977 158.400 155.524 1.00 68.08 93 LYS C O 1
ATOM 7105 N N . TYR C 1 94 ? 161.208 158.120 155.441 1.00 54.11 94 TYR C N 1
ATOM 7106 C CA . TYR C 1 94 ? 161.489 159.339 156.186 1.00 46.67 94 TYR C CA 1
ATOM 7107 C C . TYR C 1 94 ? 161.774 160.485 155.224 1.00 53.25 94 TYR C C 1
ATOM 7108 O O . TYR C 1 94 ? 162.599 160.354 154.315 1.00 61.13 94 TYR C O 1
ATOM 7117 N N . GLU C 1 95 ? 161.092 161.608 155.428 1.00 46.37 95 GLU C N 1
ATOM 7118 C CA . GLU C 1 95 ? 161.246 162.789 154.590 1.00 46.86 95 GLU C CA 1
ATOM 7119 C C . GLU C 1 95 ? 161.952 163.891 155.366 1.00 46.55 95 GLU C C 1
ATOM 7120 O O . GLU C 1 95 ? 161.689 164.095 156.556 1.00 61.15 95 GLU C O 1
ATOM 7126 N N . SER C 1 96 ? 162.847 164.601 154.686 1.00 44.34 96 SER C N 1
ATOM 7127 C CA . SER C 1 96 ? 163.604 165.666 155.325 1.00 43.48 96 SER C CA 1
ATOM 7128 C C . SER C 1 96 ? 162.771 166.938 155.437 1.00 37.91 96 SER C C 1
ATOM 7129 O O . SER C 1 96 ? 161.813 167.152 154.689 1.00 53.47 96 SER C O 1
ATOM 7132 N N . LEU C 1 97 ? 163.148 167.786 156.390 1.00 37.72 97 LEU C N 1
ATOM 7133 C CA . LEU C 1 97 ? 162.509 169.084 156.539 1.00 50.56 97 LEU C CA 1
ATOM 7134 C C . LEU C 1 97 ? 162.916 170.017 155.404 1.00 48.16 97 LEU C C 1
ATOM 7135 O O . LEU C 1 97 ? 163.989 169.885 154.812 1.00 54.90 97 LEU C O 1
ATOM 7140 N N . ASP C 1 98 ? 162.039 170.974 155.105 1.00 45.41 98 ASP C N 1
ATOM 7141 C CA . ASP C 1 98 ? 162.346 172.030 154.142 1.00 49.09 98 ASP C CA 1
ATOM 7142 C C . ASP C 1 98 ? 162.913 173.249 154.870 1.00 49.47 98 ASP C C 1
ATOM 7143 O O . ASP C 1 98 ? 162.367 174.351 154.835 1.00 55.03 98 ASP C O 1
ATOM 7148 N N . TYR C 1 99 ? 164.041 173.021 155.549 1.00 40.53 99 TYR C N 1
ATOM 7149 C CA . TYR C 1 99 ? 164.628 174.067 156.381 1.00 42.79 99 TYR C CA 1
ATOM 7150 C C . TYR C 1 99 ? 165.129 175.236 155.544 1.00 49.14 99 TYR C C 1
ATOM 7151 O O . TYR C 1 99 ? 164.926 176.399 155.910 1.00 50.30 99 TYR C O 1
ATOM 7160 N N . ASP C 1 100 ? 165.789 174.953 154.424 1.00 55.41 100 ASP C N 1
ATOM 7161 C CA . ASP C 1 100 ? 166.282 176.014 153.551 1.00 56.24 100 ASP C CA 1
ATOM 7162 C C . ASP C 1 100 ? 165.099 176.696 152.879 1.00 57.89 100 ASP C C 1
ATOM 7163 O O . ASP C 1 100 ? 164.462 176.119 151.992 1.00 66.23 100 ASP C O 1
ATOM 7168 N N . ASN C 1 101 ? 164.800 177.921 153.302 1.00 57.92 101 ASN C N 1
ATOM 7169 C CA . ASN C 1 101 ? 163.660 178.643 152.756 1.00 61.91 101 ASN C CA 1
ATOM 7170 C C . ASN C 1 101 ? 163.894 178.972 151.287 1.00 60.56 101 ASN C C 1
ATOM 7171 O O . ASN C 1 101 ? 164.969 179.444 150.906 1.00 64.28 101 ASN C O 1
ATOM 7176 N N . SER C 1 102 ? 162.882 178.717 150.462 1.00 58.28 102 SER C N 1
ATOM 7177 C CA . SER C 1 102 ? 162.962 179.009 149.035 1.00 59.39 102 SER C CA 1
ATOM 7178 C C . SER C 1 102 ? 162.678 180.491 148.827 1.00 54.88 102 SER C C 1
ATOM 7179 O O . SER C 1 102 ? 161.541 180.943 148.996 1.00 60.60 102 SER C O 1
ATOM 7182 N N . GLU C 1 103 ? 163.710 181.250 148.461 1.00 56.26 103 GLU C N 1
ATOM 7183 C CA . GLU C 1 103 ? 163.589 182.696 148.283 1.00 58.11 103 GLU C CA 1
ATOM 7184 C C . GLU C 1 103 ? 163.007 183.024 146.906 1.00 59.98 103 GLU C C 1
ATOM 7185 O O . GLU C 1 103 ? 163.582 183.762 146.106 1.00 65.83 103 GLU C O 1
ATOM 7191 N N . ASN C 1 104 ? 161.828 182.466 146.645 1.00 50.56 104 ASN C N 1
ATOM 7192 C CA . ASN C 1 104 ? 161.161 182.675 145.370 1.00 52.34 104 ASN C CA 1
ATOM 7193 C C . ASN C 1 104 ? 160.583 184.088 145.300 1.00 53.37 104 ASN C C 1
ATOM 7194 O O . ASN C 1 104 ? 160.745 184.907 146.209 1.00 56.45 104 ASN C O 1
ATOM 7199 N N . GLN C 1 105 ? 159.898 184.376 144.190 1.00 61.09 105 GLN C N 1
ATOM 7200 C CA . GLN C 1 105 ? 159.313 185.700 144.006 1.00 61.29 105 GLN C CA 1
ATOM 7201 C C . GLN C 1 105 ? 158.254 185.992 145.060 1.00 67.13 105 GLN C C 1
ATOM 7202 O O . GLN C 1 105 ? 158.184 187.108 145.585 1.00 70.15 105 GLN C O 1
ATOM 7208 N N . LEU C 1 106 ? 157.425 184.998 145.389 1.00 61.79 106 LEU C N 1
ATOM 7209 C CA . LEU C 1 106 ? 156.366 185.210 146.372 1.00 60.76 106 LEU C CA 1
ATOM 7210 C C . LEU C 1 106 ? 156.940 185.561 147.738 1.00 62.64 106 LEU C C 1
ATOM 7211 O O . LEU C 1 106 ? 156.387 186.406 148.453 1.00 65.93 106 LEU C O 1
ATOM 7216 N N . PHE C 1 107 ? 158.040 184.913 148.125 1.00 61.50 107 PHE C N 1
ATOM 7217 C CA . PHE C 1 107 ? 158.675 185.232 149.399 1.00 61.63 107 PHE C CA 1
ATOM 7218 C C . PHE C 1 107 ? 159.190 186.666 149.416 1.00 61.79 107 PHE C C 1
ATOM 7219 O O . PHE C 1 107 ? 159.064 187.367 150.426 1.00 66.42 107 PHE C O 1
ATOM 7227 N N . LEU C 1 108 ? 159.775 187.119 148.304 1.00 63.98 108 LEU C N 1
ATOM 7228 C CA . LEU C 1 108 ? 160.314 188.475 148.249 1.00 64.49 108 LEU C CA 1
ATOM 7229 C C . LEU C 1 108 ? 159.214 189.521 148.388 1.00 65.44 108 LEU C C 1
ATOM 7230 O O . LEU C 1 108 ? 159.400 190.535 149.070 1.00 72.14 108 LEU C O 1
ATOM 7235 N N . GLU C 1 109 ? 158.066 189.301 147.742 1.00 69.89 109 GLU C N 1
ATOM 7236 C CA . GLU C 1 109 ? 156.964 190.252 147.860 1.00 72.30 109 GLU C CA 1
ATOM 7237 C C . GLU C 1 109 ? 156.421 190.304 149.282 1.00 76.77 109 GLU C C 1
ATOM 7238 O O . GLU C 1 109 ? 156.085 191.384 149.782 1.00 77.81 109 GLU C O 1
ATOM 7244 N N . GLU C 1 110 ? 156.317 189.150 149.946 1.00 80.63 110 GLU C N 1
ATOM 7245 C CA . GLU C 1 110 ? 155.799 189.135 151.311 1.00 75.78 110 GLU C CA 1
ATOM 7246 C C . GLU C 1 110 ? 156.727 189.878 152.264 1.00 76.26 110 GLU C C 1
ATOM 7247 O O . GLU C 1 110 ? 156.268 190.664 153.101 1.00 82.17 110 GLU C O 1
ATOM 7253 N N . GLU C 1 111 ? 158.037 189.640 152.156 1.00 74.11 111 GLU C N 1
ATOM 7254 C CA . GLU C 1 111 ? 158.987 190.351 153.006 1.00 78.93 111 GLU C CA 1
ATOM 7255 C C . GLU C 1 111 ? 158.976 191.845 152.710 1.00 78.28 111 GLU C C 1
ATOM 7256 O O . GLU C 1 111 ? 159.060 192.669 153.629 1.00 81.59 111 GLU C O 1
ATOM 7262 N N . ARG C 1 112 ? 158.879 192.212 151.431 1.00 80.65 112 ARG C N 1
ATOM 7263 C CA . ARG C 1 112 ? 158.769 193.620 151.067 1.00 84.07 112 ARG C CA 1
ATOM 7264 C C . ARG C 1 112 ? 157.486 194.230 151.619 1.00 86.31 112 ARG C C 1
ATOM 7265 O O . ARG C 1 112 ? 157.486 195.367 152.104 1.00 89.96 112 ARG C O 1
ATOM 7273 N N . ARG C 1 113 ? 156.380 193.485 151.552 1.00 83.43 113 ARG C N 1
ATOM 7274 C CA . ARG C 1 113 ? 155.110 193.986 152.069 1.00 82.64 113 ARG C CA 1
ATOM 7275 C C . ARG C 1 113 ? 155.151 194.153 153.583 1.00 86.01 113 ARG C C 1
ATOM 7276 O O . ARG C 1 113 ? 154.587 195.112 154.122 1.00 88.53 113 ARG C O 1
ATOM 7284 N N . ILE C 1 114 ? 155.805 193.226 154.286 1.00 85.91 114 ILE C N 1
ATOM 7285 C CA . ILE C 1 114 ? 155.853 193.291 155.744 1.00 83.38 114 ILE C CA 1
ATOM 7286 C C . ILE C 1 114 ? 156.654 194.504 156.202 1.00 88.35 114 ILE C C 1
ATOM 7287 O O . ILE C 1 114 ? 156.233 195.243 157.100 1.00 91.37 114 ILE C O 1
ATOM 7292 N N . ASN C 1 115 ? 157.819 194.730 155.589 1.00 94.11 115 ASN C N 1
ATOM 7293 C CA . ASN C 1 115 ? 158.674 195.841 155.991 1.00 92.34 115 ASN C CA 1
ATOM 7294 C C . ASN C 1 115 ? 158.029 197.198 155.739 1.00 94.73 115 ASN C C 1
ATOM 7295 O O . ASN C 1 115 ? 158.412 198.180 156.383 1.00 98.01 115 ASN C O 1
ATOM 7300 N N . HIS C 1 116 ? 157.065 197.276 154.824 1.00 102.30 116 HIS C N 1
ATOM 7301 C CA . HIS C 1 116 ? 156.361 198.521 154.554 1.00 104.22 116 HIS C CA 1
ATOM 7302 C C . HIS C 1 116 ? 155.110 198.694 155.406 1.00 106.90 116 HIS C C 1
ATOM 7303 O O . HIS C 1 116 ? 154.459 199.740 155.315 1.00 107.22 116 HIS C O 1
ATOM 7310 N N . THR C 1 117 ? 154.761 197.705 156.221 1.00 112.30 117 THR C N 1
ATOM 7311 C CA . THR C 1 117 ? 153.562 197.767 157.056 1.00 110.42 117 THR C CA 1
ATOM 7312 C C . THR C 1 117 ? 153.907 198.266 158.459 1.00 111.09 117 THR C C 1
ATOM 7313 O O . THR C 1 117 ? 153.714 197.577 159.462 1.00 112.36 117 THR C O 1
ATOM 7317 N N . ALA C 1 118 ? 154.429 199.487 158.507 1.00 113.02 118 ALA C N 1
ATOM 7318 C CA . ALA C 1 118 ? 154.778 200.181 159.761 1.00 112.73 118 ALA C CA 1
ATOM 7319 C C . ALA C 1 118 ? 155.784 199.306 160.518 1.00 114.83 118 ALA C C 1
ATOM 7320 O O . ALA C 1 118 ? 156.734 198.791 159.908 1.00 113.25 118 ALA C O 1
ATOM 7322 N N . PHE C 1 119 ? 155.614 199.127 161.827 1.00 117.30 119 PHE C N 1
ATOM 7323 C CA . PHE C 1 119 ? 156.542 198.319 162.607 1.00 116.44 119 PHE C CA 1
ATOM 7324 C C . PHE C 1 119 ? 156.500 196.863 162.162 1.00 115.93 119 PHE C C 1
ATOM 7325 O O . PHE C 1 119 ? 155.431 196.307 161.894 1.00 114.20 119 PHE C O 1
ATOM 7333 N N . ARG C 1 120 ? 157.675 196.242 162.086 1.00 97.28 120 ARG C N 1
ATOM 7334 C CA . ARG C 1 120 ? 157.785 194.815 161.802 1.00 94.78 120 ARG C CA 1
ATOM 7335 C C . ARG C 1 120 ? 157.763 194.064 163.128 1.00 92.66 120 ARG C C 1
ATOM 7336 O O . ARG C 1 120 ? 158.685 194.193 163.940 1.00 89.64 120 ARG C O 1
ATOM 7344 N N . THR C 1 121 ? 156.711 193.279 163.348 1.00 72.89 121 THR C N 1
ATOM 7345 C CA . THR C 1 121 ? 156.517 192.554 164.595 1.00 69.31 121 THR C CA 1
ATOM 7346 C C . THR C 1 121 ? 156.904 191.085 164.493 1.00 66.66 121 THR C C 1
ATOM 7347 O O . THR C 1 121 ? 156.602 190.312 165.407 1.00 72.59 121 THR C O 1
ATOM 7351 N N . VAL C 1 122 ? 157.555 190.681 163.401 1.00 57.14 122 VAL C N 1
ATOM 7352 C CA . VAL C 1 122 ? 157.920 189.277 163.226 1.00 58.54 122 VAL C CA 1
ATOM 7353 C C . VAL C 1 122 ? 158.928 188.852 164.287 1.00 62.11 122 VAL C C 1
ATOM 7354 O O . VAL C 1 122 ? 158.784 187.799 164.919 1.00 64.70 122 VAL C O 1
ATOM 7358 N N . GLU C 1 123 ? 159.963 189.667 164.499 1.00 63.40 123 GLU C N 1
ATOM 7359 C CA . GLU C 1 123 ? 160.984 189.320 165.483 1.00 55.68 123 GLU C CA 1
ATOM 7360 C C . GLU C 1 123 ? 160.417 189.331 166.897 1.00 56.78 123 GLU C C 1
ATOM 7361 O O . GLU C 1 123 ? 160.782 188.487 167.723 1.00 65.25 123 GLU C O 1
ATOM 7367 N N . ILE C 1 124 ? 159.528 190.281 167.194 1.00 46.61 124 ILE C N 1
ATOM 7368 C CA . ILE C 1 124 ? 158.911 190.338 168.517 1.00 46.27 124 ILE C CA 1
ATOM 7369 C C . ILE C 1 124 ? 158.074 189.090 168.767 1.00 50.58 124 ILE C C 1
ATOM 7370 O O . ILE C 1 124 ? 158.117 188.503 169.856 1.00 58.28 124 ILE C O 1
ATOM 7375 N N . LYS C 1 125 ? 157.307 188.660 167.763 1.00 49.63 125 LYS C N 1
ATOM 7376 C CA . LYS C 1 125 ? 156.491 187.460 167.914 1.00 43.34 125 LYS C CA 1
ATOM 7377 C C . LYS C 1 125 ? 157.356 186.227 168.141 1.00 40.59 125 LYS C C 1
ATOM 7378 O O . LYS C 1 125 ? 156.946 185.294 168.841 1.00 48.53 125 LYS C O 1
ATOM 7384 N N . ARG C 1 126 ? 158.555 186.201 167.555 1.00 40.22 126 ARG C N 1
ATOM 7385 C CA . ARG C 1 126 ? 159.476 185.098 167.813 1.00 45.94 126 ARG C CA 1
ATOM 7386 C C . ARG C 1 126 ? 159.861 185.038 169.285 1.00 42.33 126 ARG C C 1
ATOM 7387 O O . ARG C 1 126 ? 159.964 183.950 169.865 1.00 41.85 126 ARG C O 1
ATOM 7395 N N . TRP C 1 127 ? 160.086 186.198 169.904 1.00 51.25 127 TRP C N 1
ATOM 7396 C CA . TRP C 1 127 ? 160.433 186.228 171.320 1.00 43.91 127 TRP C CA 1
ATOM 7397 C C . TRP C 1 127 ? 159.237 185.863 172.190 1.00 46.82 127 TRP C C 1
ATOM 7398 O O . TRP C 1 127 ? 159.390 185.189 173.215 1.00 52.16 127 TRP C O 1
ATOM 7409 N N . VAL C 1 128 ? 158.039 186.308 171.801 1.00 43.80 128 VAL C N 1
ATOM 7410 C CA . VAL C 1 128 ? 156.832 185.951 172.542 1.00 43.19 128 VAL C CA 1
ATOM 7411 C C . VAL C 1 128 ? 156.602 184.446 172.495 1.00 48.34 128 VAL C C 1
ATOM 7412 O O . VAL C 1 128 ? 156.285 183.819 173.513 1.00 51.01 128 VAL C O 1
ATOM 7416 N N . ILE C 1 129 ? 156.761 183.843 171.314 1.00 41.26 129 ILE C N 1
ATOM 7417 C CA . ILE C 1 129 ? 156.579 182.400 171.184 1.00 39.02 129 ILE C CA 1
ATOM 7418 C C . ILE C 1 129 ? 157.622 181.655 172.005 1.00 42.97 129 ILE C C 1
ATOM 7419 O O . ILE C 1 129 ? 157.308 180.678 172.696 1.00 55.84 129 ILE C O 1
ATOM 7424 N N . CYS C 1 130 ? 158.877 182.106 171.950 1.00 47.40 130 CYS C N 1
ATOM 7425 C CA . CYS C 1 130 ? 159.932 181.448 172.716 1.00 43.48 130 CYS C CA 1
ATOM 7426 C C . CYS C 1 130 ? 159.670 181.549 174.213 1.00 47.98 130 CYS C C 1
ATOM 7427 O O . CYS C 1 130 ? 159.945 180.606 174.964 1.00 56.31 130 CYS C O 1
ATOM 7430 N N . ALA C 1 131 ? 159.144 182.689 174.665 1.00 39.19 131 ALA C N 1
ATOM 7431 C CA . ALA C 1 131 ? 158.755 182.824 176.065 1.00 37.76 131 ALA C CA 1
ATOM 7432 C C . ALA C 1 131 ? 157.638 181.849 176.418 1.00 41.79 131 ALA C C 1
ATOM 7433 O O . ALA C 1 131 ? 157.669 181.204 177.471 1.00 53.22 131 ALA C O 1
ATOM 7435 N N . LEU C 1 132 ? 156.635 181.734 175.543 1.00 42.01 132 LEU C N 1
ATOM 7436 C CA . LEU C 1 132 ? 155.550 180.787 175.781 1.00 42.47 132 LEU C CA 1
ATOM 7437 C C . LEU C 1 132 ? 156.056 179.351 175.766 1.00 43.21 132 LEU C C 1
ATOM 7438 O O . LEU C 1 132 ? 155.592 178.515 176.550 1.00 49.29 132 LEU C O 1
ATOM 7443 N N . ILE C 1 133 ? 157.000 179.044 174.874 1.00 40.97 133 ILE C N 1
ATOM 7444 C CA . ILE C 1 133 ? 157.576 177.702 174.829 1.00 40.57 133 ILE C CA 1
ATOM 7445 C C . ILE C 1 133 ? 158.251 177.372 176.154 1.00 50.85 133 ILE C C 1
ATOM 7446 O O . ILE C 1 133 ? 158.081 176.277 176.703 1.00 56.67 133 ILE C O 1
ATOM 7451 N N . GLY C 1 134 ? 159.023 178.318 176.690 1.00 46.93 134 GLY C N 1
ATOM 7452 C CA . GLY C 1 134 ? 159.686 178.083 177.962 1.00 37.21 134 GLY C CA 1
ATOM 7453 C C . GLY C 1 134 ? 158.713 177.947 179.118 1.00 43.64 134 GLY C C 1
ATOM 7454 O O . GLY C 1 134 ? 158.887 177.089 179.988 1.00 58.15 134 GLY C O 1
ATOM 7455 N N . ILE C 1 135 ? 157.678 178.789 179.146 1.00 36.04 135 ILE C N 1
ATOM 7456 C CA . ILE C 1 135 ? 156.705 178.737 180.235 1.00 41.73 135 ILE C CA 1
ATOM 7457 C C . ILE C 1 135 ? 155.954 177.412 180.216 1.00 44.18 135 ILE C C 1
ATOM 7458 O O . ILE C 1 135 ? 155.836 176.729 181.240 1.00 57.37 135 ILE C O 1
ATOM 7463 N N . LEU C 1 136 ? 155.442 177.024 179.046 1.00 42.63 136 LEU C N 1
ATOM 7464 C CA . LEU C 1 136 ? 154.664 175.792 178.951 1.00 39.28 136 LEU C CA 1
ATOM 7465 C C . LEU C 1 136 ? 155.533 174.563 179.190 1.00 38.43 136 LEU C C 1
ATOM 7466 O O . LEU C 1 136 ? 155.083 173.593 179.809 1.00 48.35 136 LEU C O 1
ATOM 7471 N N . THR C 1 137 ? 156.775 174.580 178.704 1.00 34.98 137 THR C N 1
ATOM 7472 C CA . THR C 1 137 ? 157.682 173.468 178.974 1.00 42.37 137 THR C CA 1
ATOM 7473 C C . THR C 1 137 ? 157.975 173.357 180.465 1.00 37.54 137 THR C C 1
ATOM 7474 O O . THR C 1 137 ? 158.027 172.251 181.016 1.00 43.09 137 THR C O 1
ATOM 7478 N N . GLY C 1 138 ? 158.168 174.494 181.135 1.00 43.52 138 GLY C N 1
ATOM 7479 C CA . GLY C 1 138 ? 158.347 174.469 182.577 1.00 37.02 138 GLY C CA 1
ATOM 7480 C C . GLY C 1 138 ? 157.114 173.974 183.309 1.00 44.08 138 GLY C C 1
ATOM 7481 O O . GLY C 1 138 ? 157.218 173.209 184.269 1.00 49.81 138 GLY C O 1
ATOM 7482 N N . LEU C 1 139 ? 155.931 174.401 182.861 1.00 44.85 139 LEU C N 1
ATOM 7483 C CA . LEU C 1 139 ? 154.691 173.964 183.498 1.00 38.07 139 LEU C CA 1
ATOM 7484 C C . LEU C 1 139 ? 154.469 172.467 183.314 1.00 42.13 139 LEU C C 1
ATOM 7485 O O . LEU C 1 139 ? 153.969 171.793 184.222 1.00 50.68 139 LEU C O 1
ATOM 7490 N N . VAL C 1 140 ? 154.822 171.933 182.143 1.00 41.29 140 VAL C N 1
ATOM 7491 C CA . VAL C 1 140 ? 154.716 170.494 181.921 1.00 37.01 140 VAL C CA 1
ATOM 7492 C C . VAL C 1 140 ? 155.635 169.743 182.874 1.00 46.44 140 VAL C C 1
ATOM 7493 O O . VAL C 1 140 ? 155.255 168.715 183.449 1.00 57.27 140 VAL C O 1
ATOM 7497 N N . ALA C 1 141 ? 156.857 170.247 183.063 1.00 42.47 141 ALA C N 1
ATOM 7498 C CA . ALA C 1 141 ? 157.760 169.650 184.042 1.00 35.31 141 ALA C CA 1
ATOM 7499 C C . ALA C 1 141 ? 157.185 169.750 185.449 1.00 42.75 141 ALA C C 1
ATOM 7500 O O . ALA C 1 141 ? 157.328 168.821 186.253 1.00 52.44 141 ALA C O 1
ATOM 7502 N N . CYS C 1 142 ? 156.537 170.873 185.767 1.00 45.48 142 CYS C N 1
ATOM 7503 C CA . CYS C 1 142 ? 155.861 171.003 187.055 1.00 46.27 142 CYS C CA 1
ATOM 7504 C C . CYS C 1 142 ? 154.752 169.969 187.197 1.00 48.25 142 CYS C C 1
ATOM 7505 O O . CYS C 1 142 ? 154.609 169.335 188.248 1.00 60.82 142 CYS C O 1
ATOM 7508 N N . PHE C 1 143 ? 153.952 169.790 186.143 1.00 45.15 143 PHE C N 1
ATOM 7509 C CA . PHE C 1 143 ? 152.851 168.834 186.198 1.00 43.05 143 PHE C CA 1
ATOM 7510 C C . PHE C 1 143 ? 153.368 167.415 186.398 1.00 42.65 143 PHE C C 1
ATOM 7511 O O . PHE C 1 143 ? 152.814 166.647 187.191 1.00 49.96 143 PHE C O 1
ATOM 7519 N N . ILE C 1 144 ? 154.434 167.050 185.684 1.00 47.43 144 ILE C N 1
ATOM 7520 C CA . ILE C 1 144 ? 155.003 165.714 185.834 1.00 51.46 144 ILE C CA 1
ATOM 7521 C C . ILE C 1 144 ? 155.567 165.526 187.236 1.00 50.92 144 ILE C C 1
ATOM 7522 O O . ILE C 1 144 ? 155.349 164.491 187.875 1.00 59.07 144 ILE C O 1
ATOM 7527 N N . ASP C 1 145 ? 156.296 166.525 187.740 1.00 56.53 145 ASP C N 1
ATOM 7528 C CA . ASP C 1 145 ? 156.903 166.406 189.062 1.00 54.44 145 ASP C CA 1
ATOM 7529 C C . ASP C 1 145 ? 155.847 166.311 190.156 1.00 58.92 145 ASP C C 1
ATOM 7530 O O . ASP C 1 145 ? 155.975 165.504 191.084 1.00 61.84 145 ASP C O 1
ATOM 7535 N N . ILE C 1 146 ? 154.796 167.128 190.067 1.00 46.82 146 ILE C N 1
ATOM 7536 C CA . ILE C 1 146 ? 153.777 167.147 191.114 1.00 47.70 146 ILE C CA 1
ATOM 7537 C C . ILE C 1 146 ? 152.958 165.862 191.090 1.00 52.57 146 ILE C C 1
ATOM 7538 O O . ILE C 1 146 ? 152.705 165.250 192.134 1.00 61.60 146 ILE C O 1
ATOM 7543 N N . VAL C 1 147 ? 152.535 165.431 189.900 1.00 50.02 147 VAL C N 1
ATOM 7544 C CA . VAL C 1 147 ? 151.700 164.237 189.796 1.00 43.53 147 VAL C CA 1
ATOM 7545 C C . VAL C 1 147 ? 152.478 162.994 190.210 1.00 43.59 147 VAL C C 1
ATOM 7546 O O . VAL C 1 147 ? 151.959 162.135 190.934 1.00 54.03 147 VAL C O 1
ATOM 7550 N N . VAL C 1 148 ? 153.730 162.874 189.763 1.00 43.67 148 VAL C N 1
ATOM 7551 C CA . VAL C 1 148 ? 154.538 161.710 190.123 1.00 51.02 148 VAL C CA 1
ATOM 7552 C C . VAL C 1 148 ? 154.768 161.664 191.627 1.00 49.20 148 VAL C C 1
ATOM 7553 O O . VAL C 1 148 ? 154.659 160.604 192.254 1.00 55.75 148 VAL C O 1
ATOM 7557 N N . GLU C 1 149 ? 155.077 162.813 192.233 1.00 53.72 149 GLU C N 1
ATOM 7558 C CA . GLU C 1 149 ? 155.315 162.851 193.673 1.00 52.51 149 GLU C CA 1
ATOM 7559 C C . GLU C 1 149 ? 154.078 162.421 194.451 1.00 58.71 149 GLU C C 1
ATOM 7560 O O . GLU C 1 149 ? 154.180 161.675 195.431 1.00 65.99 149 GLU C O 1
ATOM 7566 N N . ASN C 1 150 ? 152.899 162.881 194.029 1.00 52.51 150 ASN C N 1
ATOM 7567 C CA . ASN C 1 150 ? 151.671 162.514 194.727 1.00 48.73 150 ASN C CA 1
ATOM 7568 C C . ASN C 1 150 ? 151.300 161.057 194.477 1.00 49.94 150 ASN C C 1
ATOM 7569 O O . ASN C 1 150 ? 150.908 160.344 195.408 1.00 53.97 150 ASN C O 1
ATOM 7574 N N . LEU C 1 151 ? 151.415 160.595 193.229 1.00 51.38 151 LEU C N 1
ATOM 7575 C CA . LEU C 1 151 ? 151.008 159.230 192.908 1.00 45.53 151 LEU C CA 1
ATOM 7576 C C . LEU C 1 151 ? 151.990 158.206 193.465 1.00 43.23 151 LEU C C 1
ATOM 7577 O O . LEU C 1 151 ? 151.575 157.187 194.028 1.00 46.47 151 LEU C O 1
ATOM 7582 N N . ALA C 1 152 ? 153.294 158.452 193.313 1.00 46.95 152 ALA C N 1
ATOM 7583 C CA . ALA C 1 152 ? 154.277 157.539 193.886 1.00 47.59 152 ALA C CA 1
ATOM 7584 C C . ALA C 1 152 ? 154.234 157.561 195.406 1.00 56.58 152 ALA C C 1
ATOM 7585 O O . ALA C 1 152 ? 154.496 156.537 196.047 1.00 60.57 152 ALA C O 1
ATOM 7587 N N . GLY C 1 153 ? 153.917 158.713 195.997 1.00 57.45 153 GLY C N 1
ATOM 7588 C CA . GLY C 1 153 ? 153.732 158.765 197.437 1.00 48.57 153 GLY C CA 1
ATOM 7589 C C . GLY C 1 153 ? 152.571 157.908 197.901 1.00 51.80 153 GLY C C 1
ATOM 7590 O O . GLY C 1 153 ? 152.671 157.201 198.906 1.00 62.15 153 GLY C O 1
ATOM 7591 N N . LEU C 1 154 ? 151.454 157.958 197.174 1.00 49.79 154 LEU C N 1
ATOM 7592 C CA . LEU C 1 154 ? 150.310 157.120 197.516 1.00 48.65 154 LEU C CA 1
ATOM 7593 C C . LEU C 1 154 ? 150.641 155.641 197.361 1.00 50.36 154 LEU C C 1
ATOM 7594 O O . LEU C 1 154 ? 150.252 154.819 198.198 1.00 58.39 154 LEU C O 1
ATOM 7599 N N . LYS C 1 155 ? 151.356 155.283 196.292 1.00 48.26 155 LYS C N 1
ATOM 7600 C CA . LYS C 1 155 ? 151.688 153.881 196.056 1.00 46.08 155 LYS C CA 1
ATOM 7601 C C . LYS C 1 155 ? 152.607 153.338 197.143 1.00 53.20 155 LYS C C 1
ATOM 7602 O O . LYS C 1 155 ? 152.392 152.237 197.661 1.00 61.35 155 LYS C O 1
ATOM 7608 N N . TYR C 1 156 ? 153.640 154.101 197.505 1.00 51.20 156 TYR C N 1
ATOM 7609 C CA . TYR C 1 156 ? 154.608 153.605 198.477 1.00 52.72 156 TYR C CA 1
ATOM 7610 C C . TYR C 1 156 ? 154.040 153.600 199.889 1.00 54.41 156 TYR C C 1
ATOM 7611 O O . TYR C 1 156 ? 154.427 152.755 200.703 1.00 62.30 156 TYR C O 1
ATOM 7620 N N . ARG C 1 157 ? 153.135 154.530 200.203 1.00 51.85 157 ARG C N 1
ATOM 7621 C CA . ARG C 1 157 ? 152.446 154.473 201.488 1.00 51.44 157 ARG C CA 1
ATOM 7622 C C . ARG C 1 157 ? 151.599 153.212 201.597 1.00 53.10 157 ARG C C 1
ATOM 7623 O O . ARG C 1 157 ? 151.563 152.567 202.652 1.00 62.57 157 ARG C O 1
ATOM 7631 N N . VAL C 1 158 ? 150.904 152.849 200.517 1.00 48.41 158 VAL C N 1
ATOM 7632 C CA . VAL C 1 158 ? 150.101 151.628 200.518 1.00 47.11 158 VAL C CA 1
ATOM 7633 C C . VAL C 1 158 ? 150.997 150.406 200.681 1.00 48.96 158 VAL C C 1
ATOM 7634 O O . VAL C 1 158 ? 150.701 149.496 201.464 1.00 58.52 158 VAL C O 1
ATOM 7638 N N . ILE C 1 159 ? 152.109 150.370 199.943 1.00 46.20 159 ILE C N 1
ATOM 7639 C CA . ILE C 1 159 ? 153.017 149.231 200.021 1.00 44.74 159 ILE C CA 1
ATOM 7640 C C . ILE C 1 159 ? 153.675 149.159 201.394 1.00 48.80 159 ILE C C 1
ATOM 7641 O O . ILE C 1 159 ? 153.787 148.079 201.986 1.00 56.02 159 ILE C O 1
ATOM 7646 N N . LYS C 1 160 ? 154.123 150.301 201.921 1.00 55.12 160 LYS C N 1
ATOM 7647 C CA . LYS C 1 160 ? 154.753 150.311 203.239 1.00 54.74 160 LYS C CA 1
ATOM 7648 C C . LYS C 1 160 ? 153.773 149.880 204.323 1.00 58.75 160 LYS C C 1
ATOM 7649 O O . LYS C 1 160 ? 154.127 149.101 205.215 1.00 66.24 160 LYS C O 1
ATOM 7655 N N . GLY C 1 161 ? 152.536 150.376 204.262 1.00 53.50 161 GLY C N 1
ATOM 7656 C CA . GLY C 1 161 ? 151.540 149.974 205.242 1.00 56.87 161 GLY C CA 1
ATOM 7657 C C . GLY C 1 161 ? 151.232 148.490 205.187 1.00 61.42 161 GLY C C 1
ATOM 7658 O O . GLY C 1 161 ? 151.082 147.838 206.223 1.00 67.38 161 GLY C O 1
ATOM 7659 N N . ASN C 1 162 ? 151.129 147.937 203.977 1.00 62.34 162 ASN C N 1
ATOM 7660 C CA . ASN C 1 162 ? 150.880 146.506 203.836 1.00 56.82 162 ASN C CA 1
ATOM 7661 C C . ASN C 1 162 ? 152.053 145.686 204.359 1.00 58.77 162 ASN C C 1
ATOM 7662 O O . ASN C 1 162 ? 151.853 144.653 205.010 1.00 67.41 162 ASN C O 1
ATOM 7667 N N . ILE C 1 163 ? 153.282 146.124 204.079 1.00 52.49 163 ILE C N 1
ATOM 7668 C CA . ILE C 1 163 ? 154.458 145.409 204.568 1.00 52.94 163 ILE C CA 1
ATOM 7669 C C . ILE C 1 163 ? 154.518 145.463 206.089 1.00 58.20 163 ILE C C 1
ATOM 7670 O O . ILE C 1 163 ? 154.825 144.463 206.750 1.00 60.91 163 ILE C O 1
ATOM 7675 N N . ASP C 1 164 ? 154.221 146.630 206.667 1.00 66.23 164 ASP C N 1
ATOM 7676 C CA . ASP C 1 164 ? 154.269 146.780 208.119 1.00 61.28 164 ASP C CA 1
ATOM 7677 C C . ASP C 1 164 ? 153.266 145.859 208.803 1.00 67.28 164 ASP C C 1
ATOM 7678 O O . ASP C 1 164 ? 153.565 145.259 209.842 1.00 76.94 164 ASP C O 1
ATOM 7683 N N . LYS C 1 165 ? 152.063 145.743 208.238 1.00 70.97 165 LYS C N 1
ATOM 7684 C CA . LYS C 1 165 ? 151.038 144.900 208.845 1.00 70.90 165 LYS C CA 1
ATOM 7685 C C . LYS C 1 165 ? 151.432 143.428 208.817 1.00 69.78 165 LYS C C 1
ATOM 7686 O O . LYS C 1 165 ? 151.205 142.699 209.790 1.00 73.22 165 LYS C O 1
ATOM 7692 N N . PHE C 1 166 ? 152.025 142.973 207.717 1.00 66.54 166 PHE C N 1
ATOM 7693 C CA . PHE C 1 166 ? 152.355 141.565 207.542 1.00 66.85 166 PHE C CA 1
ATOM 7694 C C . PHE C 1 166 ? 153.744 141.201 208.050 1.00 67.50 166 PHE C C 1
ATOM 7695 O O . PHE C 1 166 ? 154.124 140.029 207.974 1.00 72.79 166 PHE C O 1
ATOM 7703 N N . THR C 1 167 ? 154.511 142.169 208.557 1.00 70.05 167 THR C N 1
ATOM 7704 C CA . THR C 1 167 ? 155.873 141.876 208.993 1.00 70.17 167 THR C CA 1
ATOM 7705 C C . THR C 1 167 ? 155.888 140.953 210.207 1.00 75.87 167 THR C C 1
ATOM 7706 O O . THR C 1 167 ? 156.637 139.969 210.234 1.00 76.88 167 THR C O 1
ATOM 7710 N N . GLU C 1 168 ? 155.073 141.251 211.216 1.00 90.32 168 GLU C N 1
ATOM 7711 C CA . GLU C 1 168 ? 155.042 140.457 212.438 1.00 93.11 168 GLU C CA 1
ATOM 7712 C C . GLU C 1 168 ? 153.934 139.414 212.454 1.00 91.71 168 GLU C C 1
ATOM 7713 O O . GLU C 1 168 ? 154.138 138.322 212.993 1.00 90.95 168 GLU C O 1
ATOM 7719 N N . LYS C 1 169 ? 152.768 139.720 211.882 1.00 87.30 169 LYS C N 1
ATOM 7720 C CA . LYS C 1 169 ? 151.669 138.765 211.855 1.00 89.15 169 LYS C CA 1
ATOM 7721 C C . LYS C 1 169 ? 151.859 137.680 210.802 1.00 90.47 169 LYS C C 1
ATOM 7722 O O . LYS C 1 169 ? 151.240 136.615 210.910 1.00 90.34 169 LYS C O 1
ATOM 7728 N N . GLY C 1 170 ? 152.709 137.914 209.807 1.00 82.61 170 GLY C N 1
ATOM 7729 C CA . GLY C 1 170 ? 152.940 136.954 208.750 1.00 76.73 170 GLY C CA 1
ATOM 7730 C C . GLY C 1 170 ? 152.159 137.271 207.487 1.00 78.04 170 GLY C C 1
ATOM 7731 O O . GLY C 1 170 ? 151.210 138.057 207.474 1.00 79.02 170 GLY C O 1
ATOM 7732 N N . GLY C 1 171 ? 152.578 136.631 206.399 1.00 73.56 171 GLY C N 1
ATOM 7733 C CA . GLY C 1 171 ? 151.942 136.854 205.116 1.00 70.73 171 GLY C CA 1
ATOM 7734 C C . GLY C 1 171 ? 152.601 137.908 204.259 1.00 70.66 171 GLY C C 1
ATOM 7735 O O . GLY C 1 171 ? 151.910 138.618 203.521 1.00 71.64 171 GLY C O 1
ATOM 7736 N N . LEU C 1 172 ? 153.928 138.038 204.336 1.00 62.93 172 LEU C N 1
ATOM 7737 C CA . LEU C 1 172 ? 154.632 139.032 203.535 1.00 60.50 172 LEU C CA 1
ATOM 7738 C C . LEU C 1 172 ? 154.599 138.714 202.047 1.00 63.65 172 LEU C C 1
ATOM 7739 O O . LEU C 1 172 ? 154.848 139.608 201.232 1.00 66.23 172 LEU C O 1
ATOM 7744 N N . SER C 1 173 ? 154.310 137.464 201.674 1.00 61.64 173 SER C N 1
ATOM 7745 C CA . SER C 1 173 ? 154.179 137.131 200.260 1.00 63.57 173 SER C CA 1
ATOM 7746 C C . SER C 1 173 ? 153.036 137.898 199.610 1.00 63.54 173 SER C C 1
ATOM 7747 O O . SER C 1 173 ? 153.064 138.149 198.400 1.00 65.06 173 SER C O 1
ATOM 7750 N N . PHE C 1 174 ? 152.024 138.279 200.395 1.00 63.14 174 PHE C N 1
ATOM 7751 C CA . PHE C 1 174 ? 150.950 139.113 199.867 1.00 63.98 174 PHE C CA 1
ATOM 7752 C C . PHE C 1 174 ? 151.437 140.532 199.605 1.00 63.67 174 PHE C C 1
ATOM 7753 O O . PHE C 1 174 ? 150.991 141.183 198.653 1.00 68.59 174 PHE C O 1
ATOM 7761 N N . SER C 1 175 ? 152.344 141.033 200.447 1.00 56.08 175 SER C N 1
ATOM 7762 C CA . SER C 1 175 ? 152.931 142.347 200.208 1.00 51.68 175 SER C CA 1
ATOM 7763 C C . SER C 1 175 ? 153.737 142.357 198.916 1.00 53.42 175 SER C C 1
ATOM 7764 O O . SER C 1 175 ? 153.704 143.335 198.162 1.00 61.51 175 SER C O 1
ATOM 7767 N N . LEU C 1 176 ? 154.477 141.278 198.651 1.00 49.06 176 LEU C N 1
ATOM 7768 C CA . LEU C 1 176 ? 155.178 141.155 197.379 1.00 48.03 176 LEU C CA 1
ATOM 7769 C C . LEU C 1 176 ? 154.195 141.133 196.215 1.00 52.44 176 LEU C C 1
ATOM 7770 O O . LEU C 1 176 ? 154.419 141.787 195.190 1.00 60.63 176 LEU C O 1
ATOM 7775 N N . LEU C 1 177 ? 153.097 140.387 196.358 1.00 50.10 177 LEU C N 1
ATOM 7776 C CA . LEU C 1 177 ? 152.090 140.341 195.303 1.00 48.18 177 LEU C CA 1
ATOM 7777 C C . LEU C 1 177 ? 151.434 141.701 195.104 1.00 49.89 177 LEU C C 1
ATOM 7778 O O . LEU C 1 177 ? 151.172 142.111 193.968 1.00 53.93 177 LEU C O 1
ATOM 7783 N N . LEU C 1 178 ? 151.153 142.412 196.199 1.00 49.32 178 LEU C N 1
ATOM 7784 C CA . LEU C 1 178 ? 150.562 143.742 196.083 1.00 46.84 178 LEU C CA 1
ATOM 7785 C C . LEU C 1 178 ? 151.517 144.713 195.401 1.00 48.89 178 LEU C C 1
ATOM 7786 O O . LEU C 1 178 ? 151.098 145.524 194.567 1.00 52.84 178 LEU C O 1
ATOM 7791 N N . TRP C 1 179 ? 152.803 144.652 195.749 1.00 42.55 179 TRP C N 1
ATOM 7792 C CA . TRP C 1 179 ? 153.789 145.516 195.108 1.00 38.66 179 TRP C CA 1
ATOM 7793 C C . TRP C 1 179 ? 153.889 145.210 193.618 1.00 47.37 179 TRP C C 1
ATOM 7794 O O . TRP C 1 179 ? 153.907 146.121 192.783 1.00 56.24 179 TRP C O 1
ATOM 7805 N N . ALA C 1 180 ? 153.947 143.923 193.265 1.00 42.11 180 ALA C N 1
ATOM 7806 C CA . ALA C 1 180 ? 154.031 143.543 191.859 1.00 41.67 180 ALA C CA 1
ATOM 7807 C C . ALA C 1 180 ? 152.761 143.918 191.104 1.00 48.98 180 ALA C C 1
ATOM 7808 O O . ALA C 1 180 ? 152.825 144.390 189.963 1.00 51.56 180 ALA C O 1
ATOM 7810 N N . THR C 1 181 ? 151.596 143.709 191.723 1.00 45.69 181 THR C N 1
ATOM 7811 C CA . THR C 1 181 ? 150.336 144.047 191.066 1.00 41.77 181 THR C CA 1
ATOM 7812 C C . THR C 1 181 ? 150.211 145.550 190.849 1.00 43.62 181 THR C C 1
ATOM 7813 O O . THR C 1 181 ? 149.783 145.994 189.777 1.00 50.27 181 THR C O 1
ATOM 7817 N N . LEU C 1 182 ? 150.579 146.348 191.854 1.00 46.80 182 LEU C N 1
ATOM 7818 C CA . LEU C 1 182 ? 150.530 147.798 191.703 1.00 46.47 182 LEU C CA 1
ATOM 7819 C C 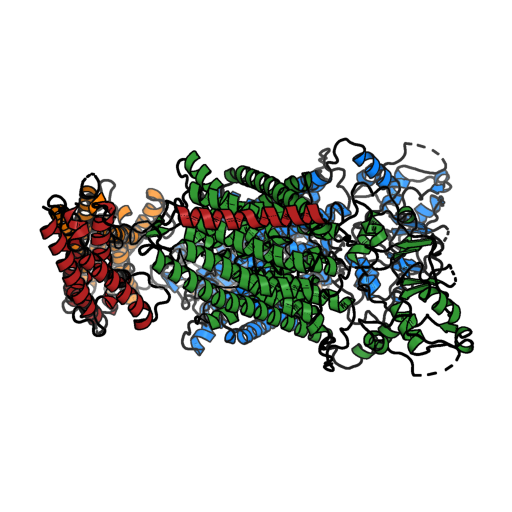. LEU C 1 182 ? 151.493 148.269 190.621 1.00 48.83 182 LEU C C 1
ATOM 7820 O O . LEU C 1 182 ? 151.164 149.162 189.833 1.00 56.84 182 LEU C O 1
ATOM 7825 N N . ASN C 1 183 ? 152.692 147.684 190.574 1.00 44.85 183 ASN C N 1
ATOM 7826 C CA . ASN C 1 183 ? 153.630 148.007 189.505 1.00 46.22 183 ASN C CA 1
ATOM 7827 C C . ASN C 1 183 ? 153.065 147.618 188.145 1.00 44.58 183 ASN C C 1
ATOM 7828 O O . ASN C 1 183 ? 153.167 148.384 187.179 1.00 55.04 183 ASN C O 1
ATOM 7833 N N . ALA C 1 184 ? 152.465 146.430 188.052 1.00 42.64 184 ALA C N 1
ATOM 7834 C CA . ALA C 1 184 ? 151.905 145.975 186.783 1.00 44.30 184 ALA C CA 1
ATOM 7835 C C . ALA C 1 184 ? 150.730 146.842 186.347 1.00 47.65 184 ALA C C 1
ATOM 7836 O O . ALA C 1 184 ? 150.588 147.151 185.159 1.00 52.92 184 ALA C O 1
ATOM 7838 N N . ALA C 1 185 ? 149.875 147.240 187.293 1.00 44.61 185 ALA C N 1
ATOM 7839 C CA . ALA C 1 185 ? 148.661 147.973 186.941 1.00 38.62 185 ALA C CA 1
ATOM 7840 C C . ALA C 1 185 ? 148.984 149.321 186.308 1.00 47.92 185 ALA C C 1
ATOM 7841 O O . ALA C 1 185 ? 148.390 149.700 185.293 1.00 49.55 185 ALA C O 1
ATOM 7843 N N . PHE C 1 186 ? 149.921 150.066 186.900 1.00 47.63 186 PHE C N 1
ATOM 7844 C CA . PHE C 1 186 ? 150.291 151.362 186.339 1.00 44.01 186 PHE C CA 1
ATOM 7845 C C . PHE C 1 186 ? 150.996 151.205 184.998 1.00 48.47 186 PHE C C 1
ATOM 7846 O O . PHE C 1 186 ? 150.720 151.954 184.054 1.00 55.56 186 PHE C O 1
ATOM 7854 N N . VAL C 1 187 ? 151.910 150.239 184.896 1.00 39.60 187 VAL C N 1
ATOM 7855 C CA . VAL C 1 187 ? 152.628 150.022 183.646 1.00 41.74 187 VAL C CA 1
ATOM 7856 C C . VAL C 1 187 ? 151.689 149.500 182.565 1.00 45.33 187 VAL C C 1
ATOM 7857 O O . VAL C 1 187 ? 151.863 149.811 181.380 1.00 58.85 187 VAL C O 1
ATOM 7861 N N . LEU C 1 188 ? 150.676 148.717 182.947 1.00 46.09 188 LEU C N 1
ATOM 7862 C CA . LEU C 1 188 ? 149.706 148.225 181.972 1.00 46.33 188 LEU C CA 1
ATOM 7863 C C . LEU C 1 188 ? 149.047 149.377 181.225 1.00 45.79 188 LEU C C 1
ATOM 7864 O O . LEU C 1 188 ? 148.967 149.368 179.992 1.00 55.38 188 LEU C O 1
ATOM 7869 N N . VAL C 1 189 ? 148.577 150.386 181.959 1.00 46.21 189 VAL C N 1
ATOM 7870 C CA . VAL C 1 189 ? 147.984 151.555 181.317 1.00 45.15 189 VAL C CA 1
ATOM 7871 C C . VAL C 1 189 ? 149.034 152.315 180.516 1.00 42.02 189 VAL C C 1
ATOM 7872 O O . VAL C 1 189 ? 148.775 152.763 179.393 1.00 49.96 189 VAL C O 1
ATOM 7876 N N . GLY C 1 190 ? 150.234 152.474 181.078 1.00 41.79 190 GLY C N 1
ATOM 7877 C CA . GLY C 1 190 ? 151.279 153.202 180.376 1.00 39.27 190 GLY C CA 1
ATOM 7878 C C . GLY C 1 190 ? 151.749 152.499 179.117 1.00 40.74 190 GLY C C 1
ATOM 7879 O O . GLY C 1 190 ? 152.045 153.147 178.109 1.00 55.10 190 GLY C O 1
ATOM 7880 N N . SER C 1 191 ? 151.830 151.169 179.155 1.00 41.54 191 SER C N 1
ATOM 7881 C CA . SER C 1 191 ? 152.287 150.428 177.984 1.00 41.46 191 SER C CA 1
ATOM 7882 C C . SER C 1 191 ? 151.206 150.358 176.912 1.00 43.68 191 SER C C 1
ATOM 7883 O O . SER C 1 191 ? 151.511 150.399 175.715 1.00 59.12 191 SER C O 1
ATOM 7886 N N . VAL C 1 192 ? 149.940 150.249 177.320 1.00 39.32 192 VAL C N 1
ATOM 7887 C CA . VAL C 1 192 ? 148.853 150.109 176.352 1.00 45.82 192 VAL C CA 1
ATOM 7888 C C . VAL C 1 192 ? 148.734 151.366 175.498 1.00 44.38 192 VAL C C 1
ATOM 7889 O O . VAL C 1 192 ? 148.608 151.294 174.270 1.00 52.30 192 VAL C O 1
ATOM 7893 N N . ILE C 1 193 ? 148.782 152.538 176.135 1.00 47.46 193 ILE C N 1
ATOM 7894 C CA . ILE C 1 193 ? 148.621 153.785 175.394 1.00 40.97 193 ILE C CA 1
ATOM 7895 C C . ILE C 1 193 ? 149.795 154.018 174.453 1.00 44.35 193 ILE C C 1
ATOM 7896 O O . ILE C 1 193 ? 149.653 154.699 173.431 1.00 58.84 193 ILE C O 1
ATOM 7901 N N . VAL C 1 194 ? 150.968 153.474 174.774 1.00 39.40 194 VAL C N 1
ATOM 7902 C CA . VAL C 1 194 ? 152.116 153.623 173.886 1.00 40.72 194 VAL C CA 1
ATOM 7903 C C . VAL C 1 194 ? 152.084 152.562 172.792 1.00 41.61 194 VAL C C 1
ATOM 7904 O O . VAL C 1 194 ? 152.280 152.862 171.609 1.00 56.79 194 VAL C O 1
ATOM 7908 N N . ALA C 1 195 ? 151.826 151.308 173.167 1.00 45.72 195 ALA C N 1
ATOM 7909 C CA . ALA C 1 195 ? 151.893 150.220 172.195 1.00 43.60 195 ALA C CA 1
ATOM 7910 C C . ALA C 1 195 ? 150.735 150.254 171.205 1.00 44.71 195 ALA C C 1
ATOM 7911 O O . ALA C 1 195 ? 150.903 149.849 170.050 1.00 60.46 195 ALA C O 1
ATOM 7913 N N . PHE C 1 196 ? 149.561 150.728 171.627 1.00 48.14 196 PHE C N 1
ATOM 7914 C CA . PHE C 1 196 ? 148.364 150.630 170.805 1.00 48.96 196 PHE C CA 1
ATOM 7915 C C . PHE C 1 196 ? 147.906 151.945 170.192 1.00 50.51 196 PHE C C 1
ATOM 7916 O O . PHE C 1 196 ? 147.190 151.915 169.187 1.00 57.56 196 PHE C O 1
ATOM 7924 N N . ILE C 1 197 ? 148.288 153.087 170.756 1.00 54.44 197 ILE C N 1
ATOM 7925 C CA . ILE C 1 197 ? 147.779 154.377 170.319 1.00 51.66 197 ILE C CA 1
ATOM 7926 C C . ILE C 1 197 ? 148.855 155.215 169.638 1.00 51.97 197 ILE C C 1
ATOM 7927 O O . ILE C 1 197 ? 148.588 155.856 168.620 1.00 63.45 197 ILE C O 1
ATOM 7932 N N . GLU C 1 198 ? 150.074 155.225 170.176 1.00 49.07 198 GLU C N 1
ATOM 7933 C CA . GLU C 1 198 ? 151.156 156.035 169.614 1.00 53.33 198 GLU C CA 1
ATOM 7934 C C . GLU C 1 198 ? 152.490 155.385 169.939 1.00 54.12 198 GLU C C 1
ATOM 7935 O O . GLU C 1 198 ? 153.121 155.697 170.958 1.00 52.83 198 GLU C O 1
ATOM 7941 N N . PRO C 1 199 ? 152.954 154.464 169.090 1.00 49.69 199 PRO C N 1
ATOM 7942 C CA . PRO C 1 199 ? 154.263 153.834 169.333 1.00 44.80 199 PRO C CA 1
ATOM 7943 C C . PRO C 1 199 ? 155.432 154.803 169.291 1.00 49.91 199 PRO C C 1
ATOM 7944 O O . PRO C 1 199 ? 156.491 154.491 169.849 1.00 57.31 199 PRO C O 1
ATOM 7948 N N . VAL C 1 200 ? 155.281 155.965 168.651 1.00 53.71 200 VAL C N 1
ATOM 7949 C CA . VAL C 1 200 ? 156.384 156.915 168.570 1.00 52.67 200 VAL C CA 1
ATOM 7950 C C . VAL C 1 200 ? 156.687 157.543 169.924 1.00 54.10 200 VAL C C 1
ATOM 7951 O O . VAL C 1 200 ? 157.745 158.160 170.095 1.00 62.32 200 VAL C O 1
ATOM 7955 N N . ALA C 1 201 ? 155.789 157.401 170.897 1.00 49.39 201 ALA C N 1
ATOM 7956 C CA . ALA C 1 201 ? 156.022 157.916 172.240 1.00 48.56 201 ALA C CA 1
ATOM 7957 C C . ALA C 1 201 ? 156.891 156.993 173.084 1.00 47.73 201 ALA C C 1
ATOM 7958 O O . ALA C 1 201 ? 157.219 157.349 174.221 1.00 55.03 201 ALA C O 1
ATOM 7960 N N . ALA C 1 202 ? 157.264 155.828 172.564 1.00 45.06 202 ALA C N 1
ATOM 7961 C CA . ALA C 1 202 ? 158.109 154.908 173.309 1.00 46.61 202 ALA C CA 1
ATOM 7962 C C . ALA C 1 202 ? 159.509 155.484 173.487 1.00 49.52 202 ALA C C 1
ATOM 7963 O O . ALA C 1 202 ? 159.990 156.276 172.672 1.00 51.40 202 ALA C O 1
ATOM 7965 N N . GLY C 1 203 ? 160.163 155.078 174.571 1.00 45.51 203 GLY C N 1
ATOM 7966 C CA . GLY C 1 203 ? 161.491 155.576 174.858 1.00 42.83 203 GLY C CA 1
ATOM 7967 C C . GLY C 1 203 ? 161.466 157.013 175.358 1.00 48.69 203 GLY C C 1
ATOM 7968 O O . GLY C 1 203 ? 160.425 157.572 175.709 1.00 56.20 203 GLY C O 1
ATOM 7969 N N . SER C 1 204 ? 162.658 157.612 175.390 1.00 47.20 204 SER C N 1
ATOM 7970 C CA . SER C 1 204 ? 162.792 158.980 175.877 1.00 49.68 204 SER C CA 1
ATOM 7971 C C . SER C 1 204 ? 162.301 160.005 174.865 1.00 53.20 204 SER C C 1
ATOM 7972 O O . SER C 1 204 ? 161.893 161.105 175.253 1.00 55.36 204 SER C O 1
ATOM 7975 N N . GLY C 1 205 ? 162.339 159.674 173.577 1.00 44.67 205 GLY C N 1
ATOM 7976 C CA . GLY C 1 205 ? 162.049 160.628 172.532 1.00 49.26 205 GLY C CA 1
ATOM 7977 C C . GLY C 1 205 ? 163.227 161.483 172.129 1.00 52.18 205 GLY C C 1
ATOM 7978 O O . GLY C 1 205 ? 163.110 162.265 171.177 1.00 54.85 205 GLY C O 1
ATOM 7979 N N . ILE C 1 206 ? 164.355 161.362 172.831 1.00 46.72 206 ILE C N 1
ATOM 7980 C CA . ILE C 1 206 ? 165.555 162.105 172.447 1.00 45.96 206 ILE C CA 1
ATOM 7981 C C . ILE C 1 206 ? 166.055 161.706 171.064 1.00 47.78 206 ILE C C 1
ATOM 7982 O O . ILE C 1 206 ? 166.380 162.603 170.268 1.00 53.91 206 ILE C O 1
ATOM 7987 N N . PRO C 1 207 ? 166.154 160.416 170.709 1.00 42.03 207 PRO C N 1
ATOM 7988 C CA . PRO C 1 207 ? 166.534 160.088 169.324 1.00 40.28 207 PRO C CA 1
ATOM 7989 C C . PRO C 1 207 ? 165.600 160.687 168.288 1.00 43.91 207 PRO C C 1
ATOM 7990 O O . PRO C 1 207 ? 166.058 161.104 167.218 1.00 57.75 207 PRO C O 1
ATOM 7994 N N . GLN C 1 208 ? 164.298 160.749 168.579 1.00 38.54 208 GLN C N 1
ATOM 7995 C CA . GLN C 1 208 ? 163.365 161.373 167.646 1.00 40.81 208 GLN C CA 1
ATOM 7996 C C . GLN C 1 208 ? 163.641 162.863 167.501 1.00 40.58 208 GLN C C 1
ATOM 7997 O O . GLN C 1 208 ? 163.613 163.401 166.389 1.00 53.04 208 GLN C O 1
ATOM 8003 N N . ILE C 1 209 ? 163.907 163.547 168.615 1.00 38.65 209 ILE C N 1
ATOM 8004 C CA . ILE C 1 209 ? 164.205 164.974 168.555 1.00 35.94 209 ILE C CA 1
ATOM 8005 C C . ILE C 1 209 ? 165.569 165.204 167.919 1.00 31.84 209 ILE C C 1
ATOM 8006 O O . ILE C 1 209 ? 165.762 166.160 167.158 1.00 46.06 209 ILE C O 1
ATOM 8011 N N . LYS C 1 210 ? 166.537 164.336 168.222 1.00 41.79 210 LYS C N 1
ATOM 8012 C CA . LYS C 1 210 ? 167.834 164.409 167.558 1.00 41.98 210 LYS C CA 1
ATOM 8013 C C . LYS C 1 210 ? 167.680 164.297 166.048 1.00 41.58 210 LYS C C 1
ATOM 8014 O O . LYS C 1 210 ? 168.343 165.015 165.292 1.00 58.45 210 LYS C O 1
ATOM 8020 N N . CYS C 1 211 ? 166.805 163.397 165.593 1.00 36.65 211 CYS C N 1
ATOM 8021 C CA . CYS C 1 211 ? 166.533 163.282 164.165 1.00 42.72 211 CYS C CA 1
ATOM 8022 C C . CYS C 1 211 ? 165.842 164.530 163.628 1.00 42.31 211 CYS C C 1
ATOM 8023 O O . CYS C 1 211 ? 166.159 164.995 162.528 1.00 49.67 211 CYS C O 1
ATOM 8026 N N . PHE C 1 212 ? 164.891 165.083 164.387 1.00 36.41 212 PHE C N 1
ATOM 8027 C CA . PHE C 1 212 ? 164.164 166.259 163.920 1.00 39.47 212 PHE C CA 1
ATOM 8028 C C . PHE C 1 212 ? 165.093 167.455 163.750 1.00 43.65 212 PHE C C 1
ATOM 8029 O O . PHE C 1 212 ? 164.996 168.189 162.760 1.00 47.15 212 PHE C O 1
ATOM 8037 N N . LEU C 1 213 ? 165.995 167.673 164.708 1.00 43.23 213 LEU C N 1
ATOM 8038 C CA . LEU C 1 213 ? 166.968 168.749 164.564 1.00 33.29 213 LEU C CA 1
ATOM 8039 C C . LEU C 1 213 ? 168.038 168.396 163.540 1.00 39.60 213 LEU C C 1
ATOM 8040 O O . LEU C 1 213 ? 168.668 169.292 162.969 1.00 55.94 213 LEU C O 1
ATOM 8045 N N . ASN C 1 214 ? 168.260 167.101 163.299 1.00 34.51 214 ASN C N 1
ATOM 8046 C CA . ASN C 1 214 ? 169.110 166.685 162.191 1.00 33.50 214 ASN C CA 1
ATOM 8047 C C . ASN C 1 214 ? 168.486 167.008 160.840 1.00 41.90 214 ASN C C 1
ATOM 8048 O O . ASN C 1 214 ? 169.198 167.034 159.831 1.00 51.69 214 ASN C O 1
ATOM 8053 N N . GLY C 1 215 ? 167.176 167.248 160.798 1.00 37.11 215 GLY C N 1
ATOM 8054 C CA . GLY C 1 215 ? 166.488 167.602 159.577 1.00 27.38 215 GLY C CA 1
ATOM 8055 C C . GLY C 1 215 ? 165.596 166.528 158.992 1.00 37.51 215 GLY C C 1
ATOM 8056 O O . GLY C 1 215 ? 164.961 166.777 157.963 1.00 49.48 215 GLY C O 1
ATOM 8057 N N . VAL C 1 216 ? 165.518 165.354 159.613 1.00 43.35 216 VAL C N 1
ATOM 8058 C CA . VAL C 1 216 ? 164.711 164.244 159.115 1.00 39.08 216 VAL C CA 1
ATOM 8059 C C . VAL C 1 216 ? 163.496 164.082 160.019 1.00 38.67 216 VAL C C 1
ATOM 8060 O O . VAL C 1 216 ? 163.622 164.088 161.250 1.00 49.73 216 VAL C O 1
ATOM 8064 N N . LYS C 1 217 ? 162.320 163.955 159.409 1.00 47.03 217 LYS C N 1
ATOM 8065 C CA . LYS C 1 217 ? 161.063 163.882 160.143 1.00 44.94 217 LYS C CA 1
ATOM 8066 C C . LYS C 1 217 ? 160.678 162.427 160.387 1.00 41.02 217 LYS C C 1
ATOM 8067 O O . LYS C 1 217 ? 160.437 161.675 159.436 1.00 56.70 217 LYS C O 1
ATOM 8073 N N . ILE C 1 218 ? 160.621 162.037 161.655 1.00 39.48 218 ILE C N 1
ATOM 8074 C CA . ILE C 1 218 ? 159.995 160.780 162.054 1.00 42.08 218 ILE C CA 1
ATOM 8075 C C . ILE C 1 218 ? 158.500 161.054 162.169 1.00 43.44 218 ILE C C 1
ATOM 8076 O O . ILE C 1 218 ? 158.110 162.068 162.762 1.00 54.39 218 ILE C O 1
ATOM 8081 N N . PRO C 1 219 ? 157.634 160.218 161.599 1.00 47.22 219 PRO C N 1
ATOM 8082 C CA . PRO C 1 219 ? 156.195 160.509 161.645 1.00 46.73 219 PRO C CA 1
ATOM 8083 C C . PRO C 1 219 ? 155.672 160.610 163.071 1.00 43.30 219 PRO C C 1
ATOM 8084 O O . PRO C 1 219 ? 156.086 159.864 163.961 1.00 55.96 219 PRO C O 1
ATOM 8088 N N . HIS C 1 220 ? 154.766 161.568 163.279 1.00 46.79 220 HIS C N 1
ATOM 8089 C CA . HIS C 1 220 ? 154.001 161.744 164.512 1.00 43.37 220 HIS C CA 1
ATOM 8090 C C . HIS C 1 220 ? 154.849 162.203 165.694 1.00 45.04 220 HIS C C 1
ATOM 8091 O O . HIS C 1 220 ? 154.446 162.019 166.846 1.00 63.21 220 HIS C O 1
ATOM 8098 N N . VAL C 1 221 ? 156.018 162.801 165.451 1.00 41.82 221 VAL C N 1
ATOM 8099 C CA . VAL C 1 221 ? 156.864 163.230 166.563 1.00 47.84 221 VAL C CA 1
ATOM 8100 C C . VAL C 1 221 ? 156.249 164.421 167.289 1.00 46.86 221 VAL C C 1
ATOM 8101 O O . VAL C 1 221 ? 156.291 164.500 168.522 1.00 50.04 221 VAL C O 1
ATOM 8105 N N . VAL C 1 222 ? 155.672 165.363 166.546 1.00 48.97 222 VAL C N 1
ATOM 8106 C CA . VAL C 1 222 ? 155.258 166.633 167.131 1.00 54.92 222 VAL C CA 1
ATOM 8107 C C . VAL C 1 222 ? 153.743 166.772 167.074 1.00 50.63 222 VAL C C 1
ATOM 8108 O O . VAL C 1 222 ? 153.213 167.884 166.983 1.00 56.80 222 VAL C O 1
ATOM 8112 N N . ARG C 1 223 ? 153.040 165.647 167.129 1.00 44.80 223 ARG C N 1
ATOM 8113 C CA . ARG C 1 223 ? 151.588 165.653 167.190 1.00 46.00 223 ARG C CA 1
ATOM 8114 C C . ARG C 1 223 ? 151.122 165.815 168.631 1.00 41.49 223 ARG C C 1
ATOM 8115 O O . ARG C 1 223 ? 151.825 165.449 169.576 1.00 51.11 223 ARG C O 1
ATOM 8123 N N . LEU C 1 224 ? 149.922 166.378 168.790 1.00 38.81 224 LEU C N 1
ATOM 8124 C CA . LEU C 1 224 ? 149.384 166.609 170.127 1.00 40.93 224 LEU C CA 1
ATOM 8125 C C . LEU C 1 224 ? 149.163 165.298 170.871 1.00 49.40 224 LEU C C 1
ATOM 8126 O O . LEU C 1 224 ? 149.429 165.207 172.075 1.00 52.92 224 LEU C O 1
ATOM 8131 N N . LYS C 1 225 ? 148.674 164.271 170.170 1.00 46.15 225 LYS C N 1
ATOM 8132 C CA . LYS C 1 225 ? 148.454 162.976 170.807 1.00 41.76 225 LYS C CA 1
ATOM 8133 C C . LYS C 1 225 ? 149.760 162.390 171.328 1.00 48.28 225 LYS C C 1
ATOM 8134 O O . LYS C 1 225 ? 149.781 161.730 172.374 1.00 53.32 225 LYS C O 1
ATOM 8140 N N . THR C 1 226 ? 150.862 162.618 170.610 1.00 51.09 226 THR C N 1
ATOM 8141 C CA . THR C 1 226 ? 152.160 162.141 171.075 1.00 47.41 226 THR C CA 1
ATOM 8142 C C . THR C 1 226 ? 152.552 162.803 172.390 1.00 41.18 226 THR C C 1
ATOM 8143 O O . THR C 1 226 ? 153.058 162.139 173.301 1.00 49.00 226 THR C O 1
ATOM 8147 N N . LEU C 1 227 ? 152.321 164.112 172.509 1.00 41.67 227 LEU C N 1
ATOM 8148 C CA . LEU C 1 227 ? 152.667 164.823 173.736 1.00 41.67 227 LEU C CA 1
ATOM 8149 C C . LEU C 1 227 ? 151.851 164.316 174.919 1.00 46.51 227 LEU C C 1
ATOM 8150 O O . LEU C 1 227 ? 152.387 164.107 176.014 1.00 55.42 227 LEU C O 1
ATOM 8155 N N . VAL C 1 228 ? 150.547 164.117 174.715 1.00 43.98 228 VAL C N 1
ATOM 8156 C CA . VAL C 1 228 ? 149.679 163.674 175.803 1.00 43.29 228 VAL C CA 1
ATOM 8157 C C . VAL C 1 228 ? 150.097 162.291 176.286 1.00 46.47 228 VAL C C 1
ATOM 8158 O O . VAL C 1 228 ? 150.190 162.035 177.492 1.00 46.35 228 VAL C O 1
ATOM 8162 N N . ILE C 1 229 ? 150.365 161.382 175.349 1.00 41.64 229 ILE C N 1
ATOM 8163 C CA . ILE C 1 229 ? 150.764 160.029 175.719 1.00 40.73 229 ILE C CA 1
ATOM 8164 C C . ILE C 1 229 ? 152.159 160.030 176.333 1.00 43.65 229 ILE C C 1
ATOM 8165 O O . ILE C 1 229 ? 152.433 159.285 177.282 1.00 55.24 229 ILE C O 1
ATOM 8170 N N . LYS C 1 230 ? 153.060 160.864 175.810 1.00 47.03 230 LYS C N 1
ATOM 8171 C CA . LYS C 1 230 ? 154.409 160.943 176.363 1.00 47.01 230 LYS C CA 1
ATOM 8172 C C . LYS C 1 230 ? 154.381 161.406 177.814 1.00 45.34 230 LYS C C 1
ATOM 8173 O O . LYS C 1 230 ? 155.067 160.840 178.673 1.00 54.43 230 LYS C O 1
ATOM 8179 N N . VAL C 1 231 ? 153.590 162.440 178.106 1.00 43.11 231 VAL C N 1
ATOM 8180 C CA . VAL C 1 231 ? 153.494 162.942 179.474 1.00 44.51 231 VAL C CA 1
ATOM 8181 C C . VAL C 1 231 ? 152.780 161.931 180.364 1.00 48.99 231 VAL C C 1
ATOM 8182 O O . VAL C 1 231 ? 153.235 161.623 181.470 1.00 56.74 231 VAL C O 1
ATOM 8186 N N . SER C 1 232 ? 151.645 161.405 179.897 1.00 47.94 232 SER C N 1
ATOM 8187 C CA . SER C 1 232 ? 150.924 160.403 180.674 1.00 48.32 232 SER C CA 1
ATOM 8188 C C . SER C 1 232 ? 151.737 159.123 180.817 1.00 47.50 232 SER C C 1
ATOM 8189 O O . SER C 1 232 ? 151.754 158.506 181.888 1.00 50.43 232 SER C O 1
ATOM 8192 N N . GLY C 1 233 ? 152.414 158.708 179.745 1.00 47.68 233 GLY C N 1
ATOM 8193 C CA . GLY C 1 233 ? 153.178 157.472 179.797 1.00 41.64 233 GLY C CA 1
ATOM 8194 C C . GLY C 1 233 ? 154.342 157.534 180.766 1.00 42.16 233 GLY C C 1
ATOM 8195 O O . GLY C 1 233 ? 154.597 156.580 181.504 1.00 45.80 233 GLY C O 1
ATOM 8196 N N . VAL C 1 234 ? 155.068 158.654 180.776 1.00 43.91 234 VAL C N 1
ATOM 8197 C CA . VAL C 1 234 ? 156.223 158.770 181.661 1.00 39.87 234 VAL C CA 1
ATOM 8198 C C . VAL C 1 234 ? 155.780 158.809 183.119 1.00 44.29 234 VAL C C 1
ATOM 8199 O O . VAL C 1 234 ? 156.474 158.296 184.004 1.00 56.72 234 VAL C O 1
ATOM 8203 N N . ILE C 1 235 ? 154.624 159.417 183.396 1.00 39.17 235 ILE C N 1
ATOM 8204 C CA . ILE C 1 235 ? 154.096 159.413 184.757 1.00 43.06 235 ILE C CA 1
ATOM 8205 C C . ILE C 1 235 ? 153.761 157.991 185.187 1.00 43.60 235 ILE C C 1
ATOM 8206 O O . ILE C 1 235 ? 154.147 157.543 186.272 1.00 50.96 235 ILE C O 1
ATOM 8211 N N . LEU C 1 236 ? 153.054 157.252 184.330 1.00 37.37 236 LEU C N 1
ATOM 8212 C CA . LEU C 1 236 ? 152.698 155.876 184.658 1.00 38.99 236 LEU C CA 1
ATOM 8213 C C . LEU C 1 236 ? 153.932 154.984 184.716 1.00 38.71 236 LEU C C 1
ATOM 8214 O O . LEU C 1 236 ? 153.985 154.037 185.509 1.00 47.44 236 LEU C O 1
ATOM 8219 N N . SER C 1 237 ? 154.930 155.262 183.874 1.00 39.26 237 SER C N 1
ATOM 8220 C CA . SER C 1 237 ? 156.160 154.476 183.903 1.00 38.28 237 SER C CA 1
ATOM 8221 C C . SER C 1 237 ? 156.913 154.672 185.213 1.00 44.92 237 SER C C 1
ATOM 8222 O O . SER C 1 237 ? 157.382 153.701 185.818 1.00 47.26 237 SER C O 1
ATOM 8225 N N . VAL C 1 238 ? 157.044 155.920 185.664 1.00 48.42 238 VAL C N 1
ATOM 8226 C CA . VAL C 1 238 ? 157.766 156.191 186.904 1.00 44.14 238 VAL C CA 1
ATOM 8227 C C . VAL C 1 238 ? 156.970 155.691 188.104 1.00 43.82 238 VAL C C 1
ATOM 8228 O O . VAL C 1 238 ? 157.515 155.041 189.004 1.00 51.75 238 VAL C O 1
ATOM 8232 N N . VAL C 1 239 ? 155.668 155.986 188.136 1.00 40.98 239 VAL C N 1
ATOM 8233 C CA . VAL C 1 239 ? 154.817 155.488 189.212 1.00 48.39 239 VAL C CA 1
ATOM 8234 C C . VAL C 1 239 ? 154.719 153.970 189.153 1.00 51.82 239 VAL C C 1
ATOM 8235 O O . VAL C 1 239 ? 154.556 153.306 190.184 1.00 54.92 239 VAL C O 1
ATOM 8239 N N . GLY C 1 240 ? 154.849 153.394 187.960 1.00 45.67 240 GLY C N 1
ATOM 8240 C CA . GLY C 1 240 ? 154.822 151.954 187.800 1.00 38.61 240 GLY C CA 1
ATOM 8241 C C . GLY C 1 240 ? 156.031 151.225 188.337 1.00 47.09 240 GLY C C 1
ATOM 8242 O O . GLY C 1 240 ? 156.060 149.992 188.290 1.00 56.85 240 GLY C O 1
ATOM 8243 N N . GLY C 1 241 ? 157.036 151.945 188.831 1.00 46.83 241 GLY C N 1
ATOM 8244 C CA . GLY C 1 241 ? 158.181 151.323 189.460 1.00 44.56 241 GLY C CA 1
ATOM 8245 C C . GLY C 1 241 ? 159.268 150.855 188.522 1.00 48.34 241 GLY C C 1
ATOM 8246 O O . GLY C 1 241 ? 160.198 150.177 188.972 1.00 58.06 241 GLY C O 1
ATOM 8247 N N . LEU C 1 242 ? 159.186 151.189 187.238 1.00 47.18 242 LEU C N 1
ATOM 8248 C CA . LEU C 1 242 ? 160.220 150.789 186.297 1.00 51.69 242 LEU C CA 1
ATOM 8249 C C . LEU C 1 242 ? 161.523 151.523 186.590 1.00 49.93 242 LEU C C 1
ATOM 8250 O O . LEU C 1 242 ? 161.530 152.654 187.083 1.00 50.29 242 LEU C O 1
ATOM 8255 N N . ALA C 1 243 ? 162.640 150.864 186.280 1.00 47.77 243 ALA C N 1
ATOM 8256 C CA . ALA C 1 243 ? 163.953 151.468 186.472 1.00 45.37 243 ALA C CA 1
ATOM 8257 C C . ALA C 1 243 ? 164.205 152.513 185.395 1.00 41.96 243 ALA C C 1
ATOM 8258 O O . ALA C 1 243 ? 165.042 152.314 184.509 1.00 48.42 243 ALA C O 1
ATOM 8260 N N . VAL C 1 244 ? 163.482 153.631 185.463 1.00 42.47 244 VAL C N 1
ATOM 8261 C CA . VAL C 1 244 ? 163.478 154.643 184.415 1.00 40.61 244 VAL C CA 1
ATOM 8262 C C . VAL C 1 244 ? 163.559 156.024 185.050 1.00 40.42 244 VAL C C 1
ATOM 8263 O O . VAL C 1 244 ? 163.541 156.178 186.272 1.00 48.93 244 VAL C O 1
ATOM 8267 N N . GLY C 1 245 ? 163.654 157.034 184.194 1.00 45.61 245 GLY C N 1
ATOM 8268 C CA . GLY C 1 245 ? 163.660 158.411 184.640 1.00 40.60 245 GLY C CA 1
ATOM 8269 C C . GLY C 1 245 ? 162.694 159.248 183.831 1.00 47.33 245 GLY C C 1
ATOM 8270 O O . GLY C 1 245 ? 162.372 158.934 182.685 1.00 45.28 245 GLY C O 1
ATOM 8271 N N . LYS C 1 246 ? 162.227 160.328 184.450 1.00 49.86 246 LYS C N 1
ATOM 8272 C CA . LYS C 1 246 ? 161.281 161.240 183.821 1.00 51.26 246 LYS C CA 1
ATOM 8273 C C . LYS C 1 246 ? 161.945 162.479 183.235 1.00 54.54 246 LYS C C 1
ATOM 8274 O O . LYS C 1 246 ? 161.253 163.311 182.639 1.00 61.65 246 LYS C O 1
ATOM 8280 N N . GLU C 1 247 ? 163.262 162.622 183.387 1.00 57.80 247 GLU C N 1
ATOM 8281 C CA . GLU C 1 247 ? 163.938 163.823 182.907 1.00 52.77 247 GLU C CA 1
ATOM 8282 C C . GLU C 1 247 ? 164.115 163.797 181.394 1.00 58.87 247 GLU C C 1
ATOM 8283 O O . GLU C 1 247 ? 163.970 164.829 180.729 1.00 66.20 247 GLU C O 1
ATOM 8289 N N . GLY C 1 248 ? 164.433 162.631 180.836 1.00 50.95 248 GLY C N 1
ATOM 8290 C CA . GLY C 1 248 ? 164.666 162.485 179.417 1.00 43.77 248 GLY C CA 1
ATOM 8291 C C . GLY C 1 248 ? 163.493 162.857 178.526 1.00 53.14 248 GLY C C 1
ATOM 8292 O O . GLY C 1 248 ? 163.650 163.601 177.553 1.00 49.63 248 GLY C O 1
ATOM 8293 N N . PRO C 1 249 ? 162.293 162.347 178.830 1.00 51.10 249 PRO C N 1
ATOM 8294 C CA . PRO C 1 249 ? 161.122 162.685 178.002 1.00 42.91 249 PRO C CA 1
ATOM 8295 C C . PRO C 1 249 ? 160.776 164.165 177.973 1.00 42.96 249 PRO C C 1
ATOM 8296 O O . PRO C 1 249 ? 159.979 164.571 177.118 1.00 53.55 249 PRO C O 1
ATOM 8300 N N . MET C 1 250 ? 161.335 164.978 178.872 1.00 42.10 250 MET C N 1
ATOM 8301 C CA . MET C 1 250 ? 161.040 166.407 178.856 1.00 37.98 250 MET C CA 1
ATOM 8302 C C . MET C 1 250 ? 161.522 167.068 177.572 1.00 44.76 250 MET C C 1
ATOM 8303 O O . MET C 1 250 ? 160.928 168.054 177.122 1.00 37.81 250 MET C O 1
ATOM 8308 N N . ILE C 1 251 ? 162.598 166.550 176.976 1.00 46.06 251 ILE C N 1
ATOM 8309 C CA . ILE C 1 251 ? 163.103 167.114 175.727 1.00 42.81 251 ILE C CA 1
ATOM 8310 C C . ILE C 1 251 ? 162.078 166.939 174.613 1.00 47.87 251 ILE C C 1
ATOM 8311 O O . ILE C 1 251 ? 161.794 167.873 173.854 1.00 44.99 251 ILE C O 1
ATOM 8316 N N . HIS C 1 252 ? 161.507 165.737 174.501 1.00 45.26 252 HIS C N 1
ATOM 8317 C CA . HIS C 1 252 ? 160.474 165.500 173.498 1.00 39.06 252 HIS C CA 1
ATOM 8318 C C . HIS C 1 252 ? 159.237 166.347 173.773 1.00 37.75 252 HIS C C 1
ATOM 8319 O O . HIS C 1 252 ? 158.649 166.918 172.849 1.00 43.29 252 HIS C O 1
ATOM 8326 N N . SER C 1 253 ? 158.834 166.447 175.043 1.00 39.85 253 SER C N 1
ATOM 8327 C CA . SER C 1 253 ? 157.637 167.210 175.384 1.00 43.16 253 SER C CA 1
ATOM 8328 C C . SER C 1 253 ? 157.795 168.682 175.027 1.00 44.50 253 SER C C 1
ATOM 8329 O O . SER C 1 253 ? 156.861 169.306 174.511 1.00 46.03 253 SER C O 1
ATOM 8332 N N . GLY C 1 254 ? 158.969 169.255 175.297 1.00 40.04 254 GLY C N 1
ATOM 8333 C CA . GLY C 1 254 ? 159.199 170.645 174.942 1.00 33.87 254 GLY C CA 1
ATOM 8334 C C . GLY C 1 254 ? 159.163 170.882 173.445 1.00 41.84 254 GLY C C 1
ATOM 8335 O O . GLY C 1 254 ? 158.687 171.920 172.982 1.00 42.56 254 GLY C O 1
ATOM 8336 N N . SER C 1 255 ? 159.672 169.923 172.668 1.00 42.31 255 SER C N 1
ATOM 8337 C CA . SER C 1 255 ? 159.680 170.069 171.216 1.00 34.28 255 SER C CA 1
ATOM 8338 C C . SER C 1 255 ? 158.266 170.091 170.648 1.00 40.24 255 SER C C 1
ATOM 8339 O O . SER C 1 255 ? 157.964 170.884 169.749 1.00 47.69 255 SER C O 1
ATOM 8342 N N . VAL C 1 256 ? 157.386 169.223 171.155 1.00 35.09 256 VAL C N 1
ATOM 8343 C CA . VAL C 1 256 ? 156.014 169.180 170.655 1.00 38.19 256 VAL C CA 1
ATOM 8344 C C . VAL C 1 256 ? 155.292 170.484 170.963 1.00 37.85 256 VAL C C 1
ATOM 8345 O O . VAL C 1 256 ? 154.546 171.011 170.128 1.00 46.92 256 VAL C O 1
ATOM 8349 N N . ILE C 1 257 ? 155.491 171.019 172.169 1.00 33.26 257 ILE C N 1
ATOM 8350 C CA . ILE C 1 257 ? 154.907 172.313 172.513 1.00 40.68 257 ILE C CA 1
ATOM 8351 C C . ILE C 1 257 ? 155.434 173.394 171.579 1.00 47.11 257 ILE C C 1
ATOM 8352 O O . ILE C 1 257 ? 154.676 174.243 171.095 1.00 47.67 257 ILE C O 1
ATOM 8357 N N . ALA C 1 258 ? 156.740 173.374 171.307 1.00 42.53 258 ALA C N 1
ATOM 8358 C CA . ALA C 1 258 ? 157.336 174.375 170.428 1.00 35.25 258 ALA C CA 1
ATOM 8359 C C . ALA C 1 258 ? 156.774 174.282 169.015 1.00 48.90 258 ALA C C 1
ATOM 8360 O O . ALA C 1 258 ? 156.481 175.306 168.387 1.00 52.44 258 ALA C O 1
ATOM 8362 N N . ALA C 1 259 ? 156.618 173.065 168.496 1.00 46.98 259 ALA C N 1
ATOM 8363 C CA . ALA C 1 259 ? 156.143 172.875 167.133 1.00 37.05 259 ALA C CA 1
ATOM 8364 C C . ALA C 1 259 ? 154.650 173.127 166.976 1.00 40.75 259 ALA C C 1
ATOM 8365 O O . ALA C 1 259 ? 154.178 173.245 165.841 1.00 51.25 259 ALA C O 1
ATOM 8367 N N . GLY C 1 260 ? 153.898 173.205 168.070 1.00 44.20 260 GLY C N 1
ATOM 8368 C CA . GLY C 1 260 ? 152.472 173.444 167.977 1.00 40.27 260 GLY C CA 1
ATOM 8369 C C . GLY C 1 260 ? 152.063 174.852 168.356 1.00 42.09 260 GLY C C 1
ATOM 8370 O O . GLY C 1 260 ? 151.195 175.448 167.713 1.00 56.05 260 GLY C O 1
ATOM 8371 N N . ILE C 1 261 ? 152.684 175.391 169.407 1.00 39.86 261 ILE C N 1
ATOM 8372 C CA . ILE C 1 261 ? 152.367 176.747 169.847 1.00 48.24 261 ILE C CA 1
ATOM 8373 C C . ILE C 1 261 ? 152.791 177.761 168.792 1.00 51.23 261 ILE C C 1
ATOM 8374 O O . ILE C 1 261 ? 152.082 178.739 168.525 1.00 50.36 261 ILE C O 1
ATOM 8379 N N . SER C 1 262 ? 153.948 177.533 168.165 1.00 47.88 262 SER C N 1
ATOM 8380 C CA . SER C 1 262 ? 154.468 178.484 167.188 1.00 42.74 262 SER C CA 1
ATOM 8381 C C . SER C 1 262 ? 153.567 178.598 165.966 1.00 48.58 262 SER C C 1
ATOM 8382 O O . SER C 1 262 ? 153.584 179.626 165.280 1.00 50.30 262 SER C O 1
ATOM 8385 N N . GLN C 1 263 ? 152.785 177.561 165.669 1.00 44.52 263 GLN C N 1
ATOM 8386 C CA . GLN C 1 263 ? 151.887 177.603 164.524 1.00 40.97 263 GLN C CA 1
ATOM 8387 C C . GLN C 1 263 ? 150.570 178.303 164.827 1.00 43.03 263 GLN C C 1
ATOM 8388 O O . GLN C 1 263 ? 149.841 178.647 163.890 1.00 51.10 263 GLN C O 1
ATOM 8394 N N . GLY C 1 264 ? 150.253 178.527 166.100 1.00 51.33 264 GLY C N 1
ATOM 8395 C CA . GLY C 1 264 ? 149.010 179.185 166.462 1.00 48.81 264 GLY C CA 1
ATOM 8396 C C . GLY C 1 264 ? 147.767 178.429 166.055 1.00 58.60 264 GLY C C 1
ATOM 8397 O O . GLY C 1 264 ? 146.738 179.049 165.771 1.00 60.38 264 GLY C O 1
ATOM 8398 N N . ARG C 1 265 ? 147.828 177.102 166.029 1.00 58.72 265 ARG C N 1
ATOM 8399 C CA . ARG C 1 265 ? 146.702 176.286 165.595 1.00 51.86 265 ARG C CA 1
ATOM 8400 C C . ARG C 1 265 ? 146.920 174.866 166.094 1.00 51.65 265 ARG C C 1
ATOM 8401 O O . ARG C 1 265 ? 148.018 174.499 166.523 1.00 52.85 265 ARG C O 1
ATOM 8409 N N . SER C 1 266 ? 145.855 174.070 166.036 1.00 55.50 266 SER C N 1
ATOM 8410 C CA . SER C 1 266 ? 145.905 172.659 166.404 1.00 56.85 266 SER C CA 1
ATOM 8411 C C . SER C 1 266 ? 145.251 171.850 165.293 1.00 54.77 266 SER C C 1
ATOM 8412 O O . SER C 1 266 ? 144.024 171.863 165.151 1.00 61.20 266 SER C O 1
ATOM 8415 N N . THR C 1 267 ? 146.070 171.152 164.504 1.00 51.25 267 THR C N 1
ATOM 8416 C CA . THR C 1 267 ? 145.535 170.303 163.445 1.00 54.69 267 THR C CA 1
ATOM 8417 C C . THR C 1 267 ? 144.734 169.140 164.019 1.00 60.64 267 THR C C 1
ATOM 8418 O O . THR C 1 267 ? 143.676 168.784 163.487 1.00 63.20 267 THR C O 1
ATOM 8422 N N . SER C 1 268 ? 145.224 168.538 165.106 1.00 53.32 268 SER C N 1
ATOM 8423 C CA . SER C 1 268 ? 144.531 167.401 165.705 1.00 48.16 268 SER C CA 1
ATOM 8424 C C . SER C 1 268 ? 143.153 167.798 166.220 1.00 52.19 268 SER C C 1
ATOM 8425 O O . SER C 1 268 ? 142.176 167.063 166.030 1.00 59.70 268 SER C O 1
ATOM 8428 N N . LEU C 1 269 ? 143.052 168.952 166.873 1.00 54.74 269 LEU C N 1
ATOM 8429 C CA . LEU C 1 269 ? 141.786 169.432 167.409 1.00 56.92 269 LEU C CA 1
ATOM 8430 C C . LEU C 1 269 ? 140.974 170.223 166.393 1.00 61.72 269 LEU C C 1
ATOM 8431 O O . LEU C 1 269 ? 139.857 170.644 166.712 1.00 66.38 269 LEU C O 1
ATOM 8436 N N . LYS C 1 270 ? 141.505 170.430 165.186 1.00 63.64 270 LYS C N 1
ATOM 8437 C CA . LYS C 1 270 ? 140.821 171.180 164.132 1.00 62.76 270 LYS C CA 1
ATOM 8438 C C . LYS C 1 270 ? 140.421 172.573 164.613 1.00 66.38 270 LYS C C 1
ATOM 8439 O O . LYS C 1 270 ? 139.334 173.071 164.315 1.00 73.59 270 LYS C O 1
ATOM 8445 N N . ARG C 1 271 ? 141.314 173.208 165.369 1.00 69.33 271 ARG C N 1
ATOM 8446 C CA . ARG C 1 271 ? 141.101 174.553 165.888 1.00 70.25 271 ARG C CA 1
ATOM 8447 C C . ARG C 1 271 ? 142.201 175.454 165.348 1.00 72.99 271 ARG C C 1
ATOM 8448 O O . ARG C 1 271 ? 143.385 175.219 165.610 1.00 75.19 271 ARG C O 1
ATOM 8456 N N . ASP C 1 272 ? 141.811 176.482 164.599 1.00 71.07 272 ASP C N 1
ATOM 8457 C CA . ASP C 1 272 ? 142.750 177.406 163.974 1.00 69.84 272 ASP C CA 1
ATOM 8458 C C . ASP C 1 272 ? 142.564 178.786 164.590 1.00 68.99 272 ASP C C 1
ATOM 8459 O O . ASP C 1 272 ? 141.572 179.469 164.313 1.00 74.27 272 ASP C O 1
ATOM 8464 N N . PHE C 1 273 ? 143.516 179.192 165.423 1.00 60.43 273 PHE C N 1
ATOM 8465 C CA . PHE C 1 273 ? 143.568 180.565 165.903 1.00 59.45 273 PHE C CA 1
ATOM 8466 C C . PHE C 1 273 ? 144.309 181.419 164.882 1.00 68.87 273 PHE C C 1
ATOM 8467 O O . PHE C 1 273 ? 145.398 181.056 164.429 1.00 73.30 273 PHE C O 1
ATOM 8475 N N . LYS C 1 274 ? 143.715 182.554 164.517 1.00 72.45 274 LYS C N 1
ATOM 8476 C CA . LYS C 1 274 ? 144.205 183.360 163.399 1.00 71.31 274 LYS C CA 1
ATOM 8477 C C . LYS C 1 274 ? 145.431 184.179 163.811 1.00 71.50 274 LYS C C 1
ATOM 8478 O O . LYS C 1 274 ? 145.481 185.402 163.685 1.00 75.76 274 LYS C O 1
ATOM 8484 N N . ILE C 1 275 ? 146.441 183.466 164.314 1.00 59.90 275 ILE C N 1
ATOM 8485 C CA . ILE C 1 275 ? 147.698 184.063 164.745 1.00 60.69 275 ILE C CA 1
ATOM 8486 C C . ILE C 1 275 ? 148.848 183.167 164.305 1.00 58.43 275 ILE C C 1
ATOM 8487 O O . ILE C 1 275 ? 148.679 181.969 164.069 1.00 61.34 275 ILE C O 1
ATOM 8492 N N . PHE C 1 276 ? 150.030 183.776 164.191 1.00 55.51 276 PHE C N 1
ATOM 8493 C CA . PHE C 1 276 ? 151.282 183.063 163.924 1.00 54.99 276 PHE C CA 1
ATOM 8494 C C . PHE C 1 276 ? 151.248 182.309 162.596 1.00 55.83 276 PHE C C 1
ATOM 8495 O O . PHE C 1 276 ? 151.917 181.285 162.436 1.00 55.34 276 PHE C O 1
ATOM 8503 N N . GLU C 1 277 ? 150.467 182.803 161.632 1.00 62.83 277 GLU C N 1
ATOM 8504 C CA . GLU C 1 277 ? 150.436 182.170 160.318 1.00 60.82 277 GLU C CA 1
ATOM 8505 C C . GLU C 1 277 ? 151.753 182.352 159.573 1.00 59.88 277 GLU C C 1
ATOM 8506 O O . GLU C 1 277 ? 152.077 181.554 158.687 1.00 65.06 277 GLU C O 1
ATOM 8512 N N . TYR C 1 278 ? 152.518 183.391 159.915 1.00 52.88 278 TYR C N 1
ATOM 8513 C CA . TYR C 1 278 ? 153.802 183.623 159.261 1.00 49.88 278 TYR C CA 1
ATOM 8514 C C . TYR C 1 278 ? 154.798 182.508 159.550 1.00 51.96 278 TYR C C 1
ATOM 8515 O O . TYR C 1 278 ? 155.676 182.231 158.724 1.00 58.30 278 TYR C O 1
ATOM 8524 N N . PHE C 1 279 ? 154.680 181.855 160.703 1.00 50.83 279 PHE C N 1
ATOM 8525 C CA . PHE C 1 279 ? 155.654 180.867 161.145 1.00 44.22 279 PHE C CA 1
ATOM 8526 C C . PHE C 1 279 ? 155.294 179.448 160.728 1.00 47.54 279 PHE C C 1
ATOM 8527 O O . PHE C 1 279 ? 155.933 178.499 161.193 1.00 52.58 279 PHE C O 1
ATOM 8535 N N . ARG C 1 280 ? 154.293 179.279 159.866 1.00 46.29 280 ARG C N 1
ATOM 8536 C CA . ARG C 1 280 ? 153.883 177.951 159.411 1.00 45.65 280 ARG C CA 1
ATOM 8537 C C . ARG C 1 280 ? 154.768 177.513 158.243 1.00 39.02 280 ARG C C 1
ATOM 8538 O O . ARG C 1 280 ? 154.346 177.406 157.090 1.00 46.18 280 ARG C O 1
ATOM 8546 N N . ARG C 1 281 ? 156.030 177.256 158.576 1.00 41.25 281 ARG C N 1
ATOM 8547 C CA . ARG C 1 281 ? 157.009 176.787 157.607 1.00 37.66 281 ARG C CA 1
ATOM 8548 C C . ARG C 1 281 ? 158.083 176.005 158.347 1.00 41.64 281 ARG C C 1
ATOM 8549 O O . ARG C 1 281 ? 158.257 176.150 159.559 1.00 50.61 281 ARG C O 1
ATOM 8557 N N . ASP C 1 282 ? 158.804 175.169 157.595 1.00 48.42 282 ASP C N 1
ATOM 8558 C CA . ASP C 1 282 ? 159.784 174.280 158.211 1.00 47.00 282 ASP C CA 1
ATOM 8559 C C . ASP C 1 282 ? 160.970 175.044 158.784 1.00 45.81 282 ASP C C 1
ATOM 8560 O O . ASP C 1 282 ? 161.560 174.607 159.779 1.00 53.20 282 ASP C O 1
ATOM 8565 N N . THR C 1 283 ? 161.344 176.169 158.172 1.00 46.41 283 THR C N 1
ATOM 8566 C CA . THR C 1 283 ? 162.480 176.940 158.671 1.00 44.84 283 THR C CA 1
ATOM 8567 C C . THR C 1 283 ? 162.209 177.473 160.072 1.00 49.52 283 THR C C 1
ATOM 8568 O O . THR C 1 283 ? 163.060 177.375 160.963 1.00 58.36 283 THR C O 1
ATOM 8572 N N . GLU C 1 284 ? 161.021 178.042 160.286 1.00 47.17 284 GLU C N 1
ATOM 8573 C CA . GLU C 1 284 ? 160.681 178.557 161.608 1.00 44.84 284 GLU C CA 1
ATOM 8574 C C . GLU C 1 284 ? 160.423 177.426 162.595 1.00 44.71 284 GLU C C 1
ATOM 8575 O O . GLU C 1 284 ? 160.828 177.509 163.760 1.00 46.89 284 GLU C O 1
ATOM 8581 N N . LYS C 1 285 ? 159.757 176.359 162.146 1.00 40.52 285 LYS C N 1
ATOM 8582 C CA . LYS C 1 285 ? 159.380 175.281 163.055 1.00 34.77 285 LYS C CA 1
ATOM 8583 C C . LYS C 1 285 ? 160.604 174.602 163.657 1.00 32.59 285 LYS C C 1
ATOM 8584 O O . LYS C 1 285 ? 160.638 174.329 164.862 1.00 46.57 285 LYS C O 1
ATOM 8590 N N . ARG C 1 286 ? 161.619 174.322 162.837 1.00 44.05 286 ARG C N 1
ATOM 8591 C CA . ARG C 1 286 ? 162.819 173.673 163.355 1.00 37.90 286 ARG C CA 1
ATOM 8592 C C . ARG C 1 286 ? 163.553 174.576 164.336 1.00 38.63 286 ARG C C 1
ATOM 8593 O O . ARG C 1 286 ? 164.122 174.099 165.325 1.00 55.87 286 ARG C O 1
ATOM 8601 N N . ASP C 1 287 ? 163.559 175.885 164.075 1.00 40.54 287 ASP C N 1
ATOM 8602 C CA . ASP C 1 287 ? 164.175 176.821 165.008 1.00 43.00 287 ASP C CA 1
ATOM 8603 C C . ASP C 1 287 ? 163.448 176.821 166.346 1.00 43.51 287 ASP C C 1
ATOM 8604 O O . ASP C 1 287 ? 164.082 176.838 167.407 1.00 51.91 287 ASP C O 1
ATOM 8609 N N . PHE C 1 288 ? 162.113 176.802 166.316 1.00 43.71 288 PHE C N 1
ATOM 8610 C CA . PHE C 1 288 ? 161.344 176.786 167.555 1.00 42.05 288 PHE C CA 1
ATOM 8611 C C . PHE C 1 288 ? 161.500 175.460 168.288 1.00 39.39 288 PHE C C 1
ATOM 8612 O O . PHE C 1 288 ? 161.578 175.434 169.521 1.00 45.98 288 PHE C O 1
ATOM 8620 N N . VAL C 1 289 ? 161.556 174.350 167.547 1.00 35.45 289 VAL C N 1
ATOM 8621 C CA . VAL C 1 289 ? 161.742 173.043 168.172 1.00 35.69 289 VAL C CA 1
ATOM 8622 C C . VAL C 1 289 ? 163.077 172.990 168.904 1.00 41.91 289 VAL C C 1
ATOM 8623 O O . VAL C 1 289 ? 163.186 172.404 169.988 1.00 45.24 289 VAL C O 1
ATOM 8627 N N . SER C 1 290 ? 164.109 173.616 168.335 1.00 41.67 290 SER C N 1
ATOM 8628 C CA . SER C 1 290 ? 165.394 173.691 169.023 1.00 37.45 290 SER C CA 1
ATOM 8629 C C . SER C 1 290 ? 165.265 174.455 170.335 1.00 40.03 290 SER C C 1
ATOM 8630 O O . SER C 1 290 ? 165.879 174.083 171.341 1.00 50.30 290 SER C O 1
ATOM 8633 N N . ALA C 1 291 ? 164.469 175.527 170.344 1.00 33.80 291 ALA C N 1
ATOM 8634 C CA . ALA C 1 291 ? 164.175 176.216 171.595 1.00 36.96 291 ALA C CA 1
ATOM 8635 C C . ALA C 1 291 ? 163.384 175.321 172.541 1.00 35.95 291 ALA C C 1
ATOM 8636 O O . ALA C 1 291 ? 163.627 175.318 173.753 1.00 48.30 291 ALA C O 1
ATOM 8638 N N . GLY C 1 292 ? 162.428 174.559 172.005 1.00 41.79 292 GLY C N 1
ATOM 8639 C CA . GLY C 1 292 ? 161.665 173.648 172.841 1.00 36.50 292 GLY C CA 1
ATOM 8640 C C . GLY C 1 292 ? 162.511 172.528 173.416 1.00 33.93 292 GLY C C 1
ATOM 8641 O O . GLY C 1 292 ? 162.385 172.184 174.593 1.00 44.76 292 GLY C O 1
ATOM 8642 N N . ALA C 1 293 ? 163.380 171.940 172.591 1.00 38.69 293 ALA C N 1
ATOM 8643 C CA . ALA C 1 293 ? 164.275 170.896 173.083 1.00 35.32 293 ALA C CA 1
ATOM 8644 C C . ALA C 1 293 ? 165.240 171.446 174.125 1.00 39.01 293 ALA C C 1
ATOM 8645 O O . ALA C 1 293 ? 165.529 170.783 175.128 1.00 42.59 293 ALA C O 1
ATOM 8647 N N . ALA C 1 294 ? 165.755 172.657 173.899 1.00 43.90 294 ALA C N 1
ATOM 8648 C CA . ALA C 1 294 ? 166.619 173.291 174.887 1.00 34.57 294 ALA C CA 1
ATOM 8649 C C . ALA C 1 294 ? 165.859 173.584 176.174 1.00 40.35 294 ALA C C 1
ATOM 8650 O O . ALA C 1 294 ? 166.395 173.410 177.274 1.00 46.15 294 ALA C O 1
ATOM 8652 N N . ALA C 1 295 ? 164.608 174.037 176.054 1.00 32.90 295 ALA C N 1
ATOM 8653 C CA . ALA C 1 295 ? 163.789 174.271 177.237 1.00 29.64 295 ALA C CA 1
ATOM 8654 C C . ALA C 1 295 ? 163.546 172.984 178.012 1.00 39.23 295 ALA C C 1
ATOM 8655 O O . ALA C 1 295 ? 163.460 173.008 179.244 1.00 43.02 295 ALA C O 1
ATOM 8657 N N . GLY C 1 296 ? 163.428 171.855 177.310 1.00 37.42 296 GLY C N 1
ATOM 8658 C CA . GLY C 1 296 ? 163.261 170.584 177.995 1.00 35.08 296 GLY C CA 1
ATOM 8659 C C . GLY C 1 296 ? 164.493 170.178 178.780 1.00 39.34 296 GLY C C 1
ATOM 8660 O O . GLY C 1 296 ? 164.385 169.655 179.892 1.00 45.65 296 GLY C O 1
ATOM 8661 N N . VAL C 1 297 ? 165.680 170.405 178.212 1.00 46.33 297 VAL C N 1
ATOM 8662 C CA . VAL C 1 297 ? 166.916 170.086 178.922 1.00 35.07 297 VAL C CA 1
ATOM 8663 C C . VAL C 1 297 ? 167.054 170.954 180.165 1.00 31.58 297 VAL C C 1
ATOM 8664 O O . VAL C 1 297 ? 167.429 170.471 181.240 1.00 54.11 297 VAL C O 1
ATOM 8668 N N . SER C 1 298 ? 166.759 172.250 180.037 1.00 38.40 298 SER C N 1
ATOM 8669 C CA . SER C 1 298 ? 166.889 173.154 181.175 1.00 42.41 298 SER C CA 1
ATOM 8670 C C . SER C 1 298 ? 165.927 172.779 182.294 1.00 40.75 298 SER C C 1
ATOM 8671 O O . SER C 1 298 ? 166.291 172.816 183.473 1.00 51.35 298 SER C O 1
ATOM 8674 N N . ALA C 1 299 ? 164.690 172.420 181.946 1.00 43.49 299 ALA C N 1
ATOM 8675 C CA . ALA C 1 299 ? 163.740 171.986 182.964 1.00 37.43 299 ALA C CA 1
ATOM 8676 C C . ALA C 1 299 ? 164.162 170.662 183.588 1.00 41.21 299 ALA C C 1
ATOM 8677 O O . ALA C 1 299 ? 163.983 170.451 184.792 1.00 48.82 299 ALA C O 1
ATOM 8679 N N . ALA C 1 300 ? 164.723 169.756 182.785 1.00 41.85 300 ALA C N 1
ATOM 8680 C CA . ALA C 1 300 ? 165.062 168.430 183.292 1.00 44.22 300 ALA C CA 1
ATOM 8681 C C . ALA C 1 300 ? 166.221 168.481 184.281 1.00 45.14 300 ALA C C 1
ATOM 8682 O O . ALA C 1 300 ? 166.206 167.774 185.295 1.00 48.59 300 ALA C O 1
ATOM 8684 N N . PHE C 1 301 ? 167.233 169.304 184.010 1.00 43.67 301 PHE C N 1
ATOM 8685 C CA . PHE C 1 301 ? 168.464 169.278 184.786 1.00 41.51 301 PHE C CA 1
ATOM 8686 C C . PHE C 1 301 ? 168.827 170.611 185.423 1.00 44.17 301 PHE C C 1
ATOM 8687 O O . PHE C 1 301 ? 169.851 170.686 186.113 1.00 57.31 301 PHE C O 1
ATOM 8695 N N . GLY C 1 302 ? 168.029 171.655 185.230 1.00 43.26 302 GLY C N 1
ATOM 8696 C CA . GLY C 1 302 ? 168.424 172.969 185.713 1.00 49.07 302 GLY C CA 1
ATOM 8697 C C . GLY C 1 302 ? 169.673 173.490 185.037 1.00 56.76 302 GLY C C 1
ATOM 8698 O O . GLY C 1 302 ? 170.505 174.136 185.684 1.00 64.20 302 GLY C O 1
ATOM 8699 N N . ALA C 1 303 ? 169.823 173.221 183.741 1.00 55.75 303 ALA C N 1
ATOM 8700 C CA . ALA C 1 303 ? 171.007 173.605 182.973 1.00 51.78 303 ALA C CA 1
ATOM 8701 C C . ALA C 1 303 ? 170.573 174.351 181.717 1.00 55.69 303 ALA C C 1
ATOM 8702 O O . ALA C 1 303 ? 170.557 173.790 180.616 1.00 62.04 303 ALA C O 1
ATOM 8704 N N . PRO C 1 304 ? 170.197 175.626 181.856 1.00 53.40 304 PRO C N 1
ATOM 8705 C CA . PRO C 1 304 ? 169.798 176.407 180.671 1.00 49.67 304 PRO C CA 1
ATOM 8706 C C . PRO C 1 304 ? 170.879 176.504 179.610 1.00 48.38 304 PRO C C 1
ATOM 8707 O O . PRO C 1 304 ? 170.573 176.445 178.413 1.00 58.67 304 PRO C O 1
ATOM 8711 N N . VAL C 1 305 ? 172.142 176.653 180.012 1.00 42.43 305 VAL C N 1
ATOM 8712 C CA . VAL C 1 305 ? 173.221 176.707 179.031 1.00 49.26 305 VAL C CA 1
ATOM 8713 C C . VAL C 1 305 ? 173.442 175.335 178.411 1.00 46.27 305 VAL C C 1
ATOM 8714 O O . VAL C 1 305 ? 173.709 175.217 177.209 1.00 44.88 305 VAL C O 1
ATOM 8718 N N . GLY C 1 306 ? 173.336 174.277 179.218 1.00 50.36 306 GLY C N 1
ATOM 8719 C CA . GLY C 1 306 ? 173.420 172.933 178.676 1.00 44.49 306 GLY C CA 1
ATOM 8720 C C . GLY C 1 306 ? 172.320 172.634 177.678 1.00 47.36 306 GLY C C 1
ATOM 8721 O O . GLY C 1 306 ? 172.533 171.890 176.718 1.00 61.20 306 GLY C O 1
ATOM 8722 N N . GLY C 1 307 ? 171.131 173.201 177.891 1.00 39.74 307 GLY C N 1
ATOM 8723 C CA . GLY C 1 307 ? 170.066 173.048 176.915 1.00 44.54 307 GLY C CA 1
ATOM 8724 C C . GLY C 1 307 ? 170.387 173.715 175.593 1.00 42.16 307 GLY C C 1
ATOM 8725 O O . GLY C 1 307 ? 170.103 173.169 174.525 1.00 50.98 307 GLY C O 1
ATOM 8726 N N . VAL C 1 308 ? 170.986 174.907 175.648 1.00 41.08 308 VAL C N 1
ATOM 8727 C CA . VAL C 1 308 ? 171.351 175.617 174.425 1.00 42.29 308 VAL C CA 1
ATOM 8728 C C . VAL C 1 308 ? 172.371 174.813 173.631 1.00 45.37 308 VAL C C 1
ATOM 8729 O O . VAL C 1 308 ? 172.250 174.650 172.412 1.00 49.44 308 VAL C O 1
ATOM 8733 N N . LEU C 1 309 ? 173.388 174.288 174.316 1.00 44.02 309 LEU C N 1
ATOM 8734 C CA . LEU C 1 309 ? 174.436 173.546 173.626 1.00 47.20 309 LEU C CA 1
ATOM 8735 C C . LEU C 1 309 ? 173.927 172.216 173.089 1.00 44.35 309 LEU C C 1
ATOM 8736 O O . LEU C 1 309 ? 174.456 171.711 172.094 1.00 49.70 309 LEU C O 1
ATOM 8741 N N . PHE C 1 310 ? 172.915 171.631 173.732 1.00 41.93 310 PHE C N 1
ATOM 8742 C CA . PHE C 1 310 ? 172.300 170.423 173.191 1.00 38.08 310 PHE C CA 1
ATOM 8743 C C . PHE C 1 310 ? 171.638 170.706 171.848 1.00 45.81 310 PHE C C 1
ATOM 8744 O O . PHE C 1 310 ? 171.837 169.970 170.876 1.00 57.68 310 PHE C O 1
ATOM 8752 N N . SER C 1 311 ? 170.847 171.779 171.776 1.00 41.73 311 SER C N 1
ATOM 8753 C CA . SER C 1 311 ? 170.189 172.126 170.520 1.00 45.01 311 SER C CA 1
ATOM 8754 C C . SER C 1 311 ? 171.199 172.576 169.473 1.00 43.83 311 SER C C 1
ATOM 8755 O O . SER C 1 311 ? 171.039 172.284 168.282 1.00 53.63 311 SER C O 1
ATOM 8758 N N . LEU C 1 312 ? 172.244 173.293 169.895 1.00 42.68 312 LEU C N 1
ATOM 8759 C CA . LEU C 1 312 ? 173.289 173.698 168.961 1.00 38.67 312 LEU C CA 1
ATOM 8760 C C . LEU C 1 312 ? 174.031 172.489 168.405 1.00 31.88 312 LEU C C 1
ATOM 8761 O O . LEU C 1 312 ? 174.371 172.453 167.217 1.00 39.88 312 LEU C O 1
ATOM 8766 N N . GLU C 1 313 ? 174.303 171.495 169.253 1.00 40.71 313 GLU C N 1
ATOM 8767 C CA . GLU C 1 313 ? 174.964 170.280 168.789 1.00 42.18 313 GLU C CA 1
ATOM 8768 C C . GLU C 1 313 ? 174.101 169.531 167.782 1.00 47.91 313 GLU C C 1
ATOM 8769 O O . GLU C 1 313 ? 174.594 169.059 166.752 1.00 59.62 313 GLU C O 1
ATOM 8775 N N . GLU C 1 314 ? 172.803 169.406 168.070 1.00 45.91 314 GLU C N 1
ATOM 8776 C CA . GLU C 1 314 ? 171.931 168.621 167.203 1.00 47.76 314 GLU C CA 1
ATOM 8777 C C . GLU C 1 314 ? 171.625 169.360 165.907 1.00 45.36 314 GLU C C 1
ATOM 8778 O O . GLU C 1 314 ? 171.591 168.749 164.833 1.00 49.21 314 GLU C O 1
ATOM 8784 N N . GLY C 1 315 ? 171.389 170.670 165.986 1.00 38.94 315 GLY C N 1
ATOM 8785 C CA . GLY C 1 315 ? 171.185 171.442 164.771 1.00 37.91 315 GLY C CA 1
ATOM 8786 C C . GLY C 1 315 ? 172.417 171.458 163.888 1.00 49.80 315 GLY C C 1
ATOM 8787 O O . GLY C 1 315 ? 172.331 171.237 162.677 1.00 57.39 315 GLY C O 1
ATOM 8788 N N . ALA C 1 316 ? 173.583 171.705 164.490 1.00 49.73 316 ALA C N 1
ATOM 8789 C CA . ALA C 1 316 ? 174.864 171.718 163.780 1.00 42.95 316 ALA C CA 1
ATOM 8790 C C . ALA C 1 316 ? 174.810 172.623 162.553 1.00 47.08 316 ALA C C 1
ATOM 8791 O O . ALA C 1 316 ? 175.331 172.295 161.486 1.00 60.58 316 ALA C O 1
ATOM 8793 N N . SER C 1 317 ? 174.169 173.776 162.707 1.00 38.62 317 SER C N 1
ATOM 8794 C CA . SER C 1 317 ? 173.938 174.687 161.601 1.00 45.02 317 SER C CA 1
ATOM 8795 C C . SER C 1 317 ? 174.923 175.852 161.652 1.00 42.12 317 SER C C 1
ATOM 8796 O O . SER C 1 317 ? 175.827 175.907 162.489 1.00 44.08 317 SER C O 1
ATOM 8799 N N . PHE C 1 318 ? 174.748 176.788 160.724 1.00 39.94 318 PHE C N 1
ATOM 8800 C CA . PHE C 1 318 ? 175.500 178.033 160.769 1.00 38.44 318 PHE C CA 1
ATOM 8801 C C . PHE C 1 318 ? 175.131 178.803 162.029 1.00 40.97 318 PHE C C 1
ATOM 8802 O O . PHE C 1 318 ? 173.987 178.758 162.488 1.00 49.79 318 PHE C O 1
ATOM 8810 N N . TRP C 1 319 ? 176.108 179.506 162.595 1.00 41.35 319 TRP C N 1
ATOM 8811 C CA . TRP C 1 319 ? 175.856 180.261 163.814 1.00 39.19 319 TRP C CA 1
ATOM 8812 C C . TRP C 1 319 ? 174.800 181.329 163.567 1.00 35.44 319 TRP C C 1
ATOM 8813 O O . TRP C 1 319 ? 174.961 182.189 162.696 1.00 51.73 319 TRP C O 1
ATOM 8824 N N . ASN C 1 320 ? 173.719 181.267 164.337 1.00 34.77 320 ASN C N 1
ATOM 8825 C CA . ASN C 1 320 ? 172.622 182.227 164.261 1.00 42.40 320 ASN C CA 1
ATOM 8826 C C . ASN C 1 320 ? 172.540 182.899 165.627 1.00 39.67 320 ASN C C 1
ATOM 8827 O O . ASN C 1 320 ? 172.009 182.321 166.580 1.00 56.98 320 ASN C O 1
ATOM 8832 N N . GLN C 1 321 ? 173.078 184.117 165.717 1.00 36.35 321 GLN C N 1
ATOM 8833 C CA . GLN C 1 321 ? 173.174 184.798 167.005 1.00 40.53 321 GLN C CA 1
ATOM 8834 C C . GLN C 1 321 ? 171.795 185.064 167.596 1.00 38.01 321 GLN C C 1
ATOM 8835 O O . GLN C 1 321 ? 171.569 184.854 168.793 1.00 46.41 321 GLN C O 1
ATOM 8841 N N . PHE C 1 322 ? 170.858 185.529 166.769 1.00 47.24 322 PHE C N 1
ATOM 8842 C CA . PHE C 1 322 ? 169.531 185.865 167.274 1.00 45.79 322 PHE C CA 1
ATOM 8843 C C . PHE C 1 322 ? 168.745 184.615 167.648 1.00 47.93 322 PHE C C 1
ATOM 8844 O O . PHE C 1 322 ? 167.975 184.628 168.615 1.00 57.15 322 PHE C O 1
ATOM 8852 N N . LEU C 1 323 ? 168.916 183.529 166.892 1.00 28.83 323 LEU C N 1
ATOM 8853 C CA . LEU C 1 323 ? 168.262 182.276 167.255 1.00 29.75 323 LEU C CA 1
ATOM 8854 C C . LEU C 1 323 ? 168.838 181.707 168.545 1.00 35.32 323 LEU C C 1
ATOM 8855 O O . LEU C 1 323 ? 168.089 181.260 169.420 1.00 48.38 323 LEU C O 1
ATOM 8860 N N . THR C 1 324 ? 170.167 181.718 168.682 1.00 36.37 324 THR C N 1
ATOM 8861 C CA . THR C 1 324 ? 170.789 181.220 169.904 1.00 30.30 324 THR C CA 1
ATOM 8862 C C . THR C 1 324 ? 170.377 182.055 171.109 1.00 33.60 324 THR C C 1
ATOM 8863 O O . THR C 1 324 ? 170.171 181.521 172.205 1.00 51.39 324 THR C O 1
ATOM 8867 N N . TRP C 1 325 ? 170.256 183.370 170.925 1.00 42.12 325 TRP C N 1
ATOM 8868 C CA . TRP C 1 325 ? 169.779 184.231 172.002 1.00 47.00 325 TRP C CA 1
ATOM 8869 C C . TRP C 1 325 ? 168.340 183.895 172.379 1.00 47.63 325 TRP C C 1
ATOM 8870 O O . TRP C 1 325 ? 167.986 183.889 173.563 1.00 51.21 325 TRP C O 1
ATOM 8881 N N . ARG C 1 326 ? 167.495 183.611 171.384 1.00 46.54 326 ARG C N 1
ATOM 8882 C CA . ARG C 1 326 ? 166.125 183.196 171.672 1.00 41.66 326 ARG C CA 1
ATOM 8883 C C . ARG C 1 326 ? 166.083 181.810 172.304 1.00 40.30 326 ARG C C 1
ATOM 8884 O O . ARG C 1 326 ? 165.253 181.548 173.181 1.00 47.27 326 ARG C O 1
ATOM 8892 N N . ILE C 1 327 ? 166.955 180.904 171.857 1.00 42.05 327 ILE C N 1
ATOM 8893 C CA . ILE C 1 327 ? 167.014 179.569 172.448 1.00 33.20 327 ILE C CA 1
ATOM 8894 C C . ILE C 1 327 ? 167.407 179.656 173.917 1.00 31.03 327 ILE C C 1
ATOM 8895 O O . ILE C 1 327 ? 166.833 178.970 174.771 1.00 45.96 327 ILE C O 1
ATOM 8900 N N . PHE C 1 328 ? 168.391 180.500 174.234 1.00 41.30 328 PHE C N 1
ATOM 8901 C CA . PHE C 1 328 ? 168.759 180.717 175.629 1.00 41.22 328 PHE C CA 1
ATOM 8902 C C . PHE C 1 328 ? 167.622 181.379 176.397 1.00 41.36 328 PHE C C 1
ATOM 8903 O O . PHE C 1 328 ? 167.446 181.135 177.596 1.00 45.33 328 PHE C O 1
ATOM 8911 N N . PHE C 1 329 ? 166.849 182.229 175.720 1.00 44.08 329 PHE C N 1
ATOM 8912 C CA . PHE C 1 329 ? 165.700 182.870 176.351 1.00 35.76 329 PHE C CA 1
ATOM 8913 C C . PHE C 1 329 ? 164.673 181.833 176.795 1.00 43.42 329 PHE C C 1
ATOM 8914 O O . PHE C 1 329 ? 164.110 181.928 177.891 1.00 47.12 329 PHE C O 1
ATOM 8922 N N . ALA C 1 330 ? 164.413 180.834 175.947 1.00 39.89 330 ALA C N 1
ATOM 8923 C CA . ALA C 1 330 ? 163.463 179.786 176.307 1.00 29.75 330 ALA C CA 1
ATOM 8924 C C . ALA C 1 330 ? 164.011 178.889 177.411 1.00 36.48 330 ALA C C 1
ATOM 8925 O O . ALA C 1 330 ? 163.270 178.490 178.316 1.00 49.04 330 ALA C O 1
ATOM 8927 N N . SER C 1 331 ? 165.302 178.550 177.347 1.00 35.78 331 SER C N 1
ATOM 8928 C CA . SER C 1 331 ? 165.898 177.703 178.378 1.00 29.69 331 SER C CA 1
ATOM 8929 C C . SER C 1 331 ? 165.871 178.384 179.738 1.00 34.59 331 SER C C 1
ATOM 8930 O O . SER C 1 331 ? 165.581 177.746 180.756 1.00 52.93 331 SER C O 1
ATOM 8933 N N . MET C 1 332 ? 166.186 179.677 179.773 1.00 43.11 332 MET C N 1
ATOM 8934 C CA . MET C 1 332 ? 166.160 180.418 181.027 1.00 41.69 332 MET C CA 1
ATOM 8935 C C . MET C 1 332 ? 164.756 180.490 181.612 1.00 38.45 332 MET C C 1
ATOM 8936 O O . MET C 1 332 ? 164.572 180.297 182.818 1.00 51.70 332 MET C O 1
ATOM 8941 N N . ILE C 1 333 ? 163.754 180.760 180.776 1.00 36.24 333 ILE C N 1
ATOM 8942 C CA . ILE C 1 333 ? 162.385 180.849 181.273 1.00 35.47 333 ILE C CA 1
ATOM 8943 C C . ILE C 1 333 ? 161.889 179.481 181.728 1.00 35.71 333 ILE C C 1
ATOM 8944 O O . ILE C 1 333 ? 161.177 179.368 182.732 1.00 49.38 333 ILE C O 1
ATOM 8949 N N . SER C 1 334 ? 162.262 178.422 181.006 1.00 36.21 334 SER C N 1
ATOM 8950 C CA . SER C 1 334 ? 161.786 177.084 181.345 1.00 37.85 334 SER C CA 1
ATOM 8951 C C . SER C 1 334 ? 162.247 176.666 182.736 1.00 40.70 334 SER C C 1
ATOM 8952 O O . SER C 1 334 ? 161.447 176.197 183.552 1.00 51.02 334 SER C O 1
ATOM 8955 N N . THR C 1 335 ? 163.541 176.828 183.025 1.00 44.98 335 THR C N 1
ATOM 8956 C CA . THR C 1 335 ? 164.044 176.444 184.339 1.00 41.82 335 THR C CA 1
ATOM 8957 C C . THR C 1 335 ? 163.547 177.385 185.429 1.00 47.08 335 THR C C 1
ATOM 8958 O O . THR C 1 335 ? 163.413 176.973 186.586 1.00 54.40 335 THR C O 1
ATOM 8962 N N . PHE C 1 336 ? 163.273 178.646 185.086 1.00 40.56 336 PHE C N 1
ATOM 8963 C CA . PHE C 1 336 ? 162.737 179.578 186.072 1.00 45.18 336 PHE C CA 1
ATOM 8964 C C . PHE C 1 336 ? 161.272 179.286 186.370 1.00 44.08 336 PHE C C 1
ATOM 8965 O O . PHE C 1 336 ? 160.841 179.361 187.526 1.00 50.63 336 PHE C O 1
ATOM 8973 N N . THR C 1 337 ? 160.488 178.967 185.337 1.00 41.50 337 THR C N 1
ATOM 8974 C CA . THR C 1 337 ? 159.081 178.640 185.544 1.00 39.57 337 THR C CA 1
ATOM 8975 C C . THR C 1 337 ? 158.931 177.392 186.404 1.00 38.58 337 THR C C 1
ATOM 8976 O O . THR C 1 337 ? 158.077 177.342 187.297 1.00 50.96 337 THR C O 1
ATOM 8980 N N . LEU C 1 338 ? 159.754 176.374 186.149 1.00 42.51 338 LEU C N 1
ATOM 8981 C CA . LEU C 1 338 ? 159.743 175.185 186.993 1.00 41.96 338 LEU C CA 1
ATOM 8982 C C . LEU C 1 338 ? 160.130 175.525 188.426 1.00 39.63 338 LEU C C 1
ATOM 8983 O O . LEU C 1 338 ? 159.508 175.040 189.377 1.00 50.38 338 LEU C O 1
ATOM 8988 N N . ASN C 1 339 ? 161.158 176.358 188.599 1.00 47.04 339 ASN C N 1
ATOM 8989 C CA . ASN C 1 339 ? 161.582 176.757 189.937 1.00 50.99 339 ASN C CA 1
ATOM 8990 C C . ASN C 1 339 ? 160.501 177.568 190.643 1.00 47.04 339 ASN C C 1
ATOM 8991 O O . ASN C 1 339 ? 160.227 177.359 191.830 1.00 50.24 339 ASN C O 1
ATOM 8996 N N . PHE C 1 340 ? 159.880 178.506 189.926 1.00 50.51 340 PHE C N 1
ATOM 8997 C CA . PHE C 1 340 ? 158.920 179.408 190.555 1.00 50.57 340 PHE C CA 1
ATOM 8998 C C . PHE C 1 340 ? 157.639 178.676 190.942 1.00 45.38 340 PHE C C 1
ATOM 8999 O O . PHE C 1 340 ? 157.113 178.869 192.043 1.00 54.70 340 PHE C O 1
ATOM 9007 N N . VAL C 1 341 ? 157.121 177.834 190.046 1.00 47.42 341 VAL C N 1
ATOM 9008 C CA . VAL C 1 341 ? 155.861 177.149 190.319 1.00 42.59 341 VAL C CA 1
ATOM 9009 C C . VAL C 1 341 ? 156.042 176.099 191.410 1.00 46.16 341 VAL C C 1
ATOM 9010 O O . VAL C 1 341 ? 155.194 175.958 192.298 1.00 56.04 341 VAL C O 1
ATOM 9014 N N . LEU C 1 342 ? 157.148 175.351 191.366 1.00 47.18 342 LEU C N 1
ATOM 9015 C CA . LEU C 1 342 ? 157.405 174.355 192.403 1.00 45.24 342 LEU C CA 1
ATOM 9016 C C . LEU C 1 342 ? 157.574 175.010 193.767 1.00 50.23 342 LEU C C 1
ATOM 9017 O O . LEU C 1 342 ? 157.162 174.448 194.789 1.00 66.19 342 LEU C O 1
ATOM 9022 N N . SER C 1 343 ? 158.187 176.195 193.805 1.00 59.01 343 SER C N 1
ATOM 9023 C CA . SER C 1 343 ? 158.318 176.920 195.064 1.00 58.30 343 SER C CA 1
ATOM 9024 C C . SER C 1 343 ? 156.953 177.288 195.630 1.00 51.90 343 SER C C 1
ATOM 9025 O O . SER C 1 343 ? 156.736 177.214 196.845 1.00 62.62 343 SER C O 1
ATOM 9028 N N . ILE C 1 344 ? 156.022 177.694 194.765 1.00 49.38 344 ILE C N 1
ATOM 9029 C CA . ILE C 1 344 ? 154.657 177.962 195.209 1.00 48.39 344 ILE C CA 1
ATOM 9030 C C . ILE C 1 344 ? 154.004 176.686 195.722 1.00 57.50 344 ILE C C 1
ATOM 9031 O O . ILE C 1 344 ? 153.336 176.687 196.763 1.00 71.60 344 ILE C O 1
ATOM 9036 N N . TYR C 1 345 ? 154.184 175.578 194.999 1.00 55.77 345 TYR C N 1
ATOM 9037 C CA . TYR C 1 345 ? 153.586 174.313 195.415 1.00 57.04 345 TYR C CA 1
ATOM 9038 C C . TYR C 1 345 ? 154.154 173.847 196.750 1.00 58.80 345 TYR C C 1
ATOM 9039 O O . TYR C 1 345 ? 153.425 173.303 197.587 1.00 63.52 345 TYR C O 1
ATOM 9048 N N . HIS C 1 346 ? 155.451 174.051 196.966 1.00 58.09 346 HIS C N 1
ATOM 9049 C CA . HIS C 1 346 ? 156.091 173.668 198.218 1.00 54.64 346 HIS C CA 1
ATOM 9050 C C . HIS C 1 346 ? 155.904 174.701 199.322 1.00 59.34 346 HIS C C 1
ATOM 9051 O O . HIS C 1 346 ? 156.391 174.485 200.436 1.00 62.30 346 HIS C O 1
ATOM 9058 N N . GLY C 1 347 ? 155.225 175.800 199.047 1.00 67.63 347 GLY C N 1
ATOM 9059 C CA . GLY C 1 347 ? 154.952 176.817 200.058 1.00 67.84 347 GLY C CA 1
ATOM 9060 C C . GLY C 1 347 ? 155.937 177.962 200.154 1.00 73.58 347 GLY C C 1
ATOM 9061 O O . GLY C 1 347 ? 155.536 179.125 200.188 1.00 78.41 347 GLY C O 1
ATOM 9062 N N . ASN C 1 348 ? 157.230 177.651 200.198 1.00 85.42 348 ASN C N 1
ATOM 9063 C CA . ASN C 1 348 ? 158.271 178.670 200.333 1.00 84.18 348 ASN C CA 1
ATOM 9064 C C . ASN C 1 348 ? 158.482 179.335 198.979 1.00 83.63 348 ASN C C 1
ATOM 9065 O O . ASN C 1 348 ? 159.305 178.906 198.169 1.00 88.02 348 ASN C O 1
ATOM 9070 N N . MET C 1 349 ? 157.722 180.404 198.732 1.00 83.74 349 MET C N 1
ATOM 9071 C CA . MET C 1 349 ? 157.853 181.153 197.488 1.00 87.29 349 MET C CA 1
ATOM 9072 C C . MET C 1 349 ? 159.200 181.858 197.376 1.00 88.36 349 MET C C 1
ATOM 9073 O O . MET C 1 349 ? 159.645 182.148 196.260 1.00 88.59 349 MET C O 1
ATOM 9078 N N . TRP C 1 350 ? 159.863 182.121 198.499 1.00 100.39 350 TRP C N 1
ATOM 9079 C CA . TRP C 1 350 ? 161.125 182.847 198.515 1.00 102.04 350 TRP C CA 1
ATOM 9080 C C . TRP C 1 350 ? 162.337 181.950 198.294 1.00 101.14 350 TRP C C 1
ATOM 9081 O O . TRP C 1 350 ? 163.458 182.461 198.213 1.00 103.20 350 TRP C O 1
ATOM 9092 N N . ASP C 1 351 ? 162.145 180.637 198.192 1.00 91.21 351 ASP C N 1
ATOM 9093 C CA . ASP C 1 351 ? 163.242 179.684 198.052 1.00 92.22 351 ASP C CA 1
ATOM 9094 C C . ASP C 1 351 ? 163.179 179.058 196.665 1.00 90.95 351 ASP C C 1
ATOM 9095 O O . ASP C 1 351 ? 162.369 178.157 196.422 1.00 94.26 351 ASP C O 1
ATOM 9100 N N . LEU C 1 352 ? 164.033 179.533 195.760 1.00 70.19 352 LEU C N 1
ATOM 9101 C CA . LEU C 1 352 ? 164.121 178.983 194.406 1.00 67.56 352 LEU C CA 1
ATOM 9102 C C . LEU C 1 352 ? 165.226 177.927 194.362 1.00 69.05 352 LEU C C 1
ATOM 9103 O O . LEU C 1 352 ? 166.283 178.097 193.751 1.00 71.25 352 LEU C O 1
ATOM 9108 N N . SER C 1 353 ? 164.956 176.811 195.035 1.00 72.15 353 SER C N 1
ATOM 9109 C CA . SER C 1 353 ? 165.935 175.748 195.211 1.00 72.47 353 SER C CA 1
ATOM 9110 C C . SER C 1 353 ? 165.688 174.547 194.304 1.00 73.09 353 SER C C 1
ATOM 9111 O O . SER C 1 353 ? 166.324 173.506 194.492 1.00 75.00 353 SER C O 1
ATOM 9114 N N . SER C 1 354 ? 164.787 174.661 193.331 1.00 61.67 354 SER C N 1
ATOM 9115 C CA . SER C 1 354 ? 164.465 173.561 192.421 1.00 63.70 354 SER C CA 1
ATOM 9116 C C . SER C 1 354 ? 164.499 174.049 190.977 1.00 63.71 354 SER C C 1
ATOM 9117 O O . SER C 1 354 ? 163.462 174.124 190.308 1.00 67.92 354 SER C O 1
ATOM 9120 N N . PRO C 1 355 ? 165.685 174.389 190.459 1.00 60.61 355 PRO C N 1
ATOM 9121 C CA . PRO C 1 355 ? 165.768 174.814 189.053 1.00 53.98 355 PRO C CA 1
ATOM 9122 C C . PRO C 1 355 ? 165.492 173.700 188.058 1.00 55.04 355 PRO C C 1
ATOM 9123 O O . PRO C 1 355 ? 165.137 173.996 186.910 1.00 58.92 355 PRO C O 1
ATOM 9127 N N . GLY C 1 356 ? 165.641 172.433 188.453 1.00 42.42 356 GLY C N 1
ATOM 9128 C CA . GLY C 1 356 ? 165.422 171.329 187.543 1.00 45.89 356 GLY C CA 1
ATOM 9129 C C . GLY C 1 356 ? 164.634 170.217 188.205 1.00 50.44 356 GLY C C 1
ATOM 9130 O O . GLY C 1 356 ? 164.376 170.240 189.411 1.00 55.82 356 GLY C O 1
ATOM 9131 N N . LEU C 1 357 ? 164.250 169.236 187.385 1.00 50.37 357 LEU C N 1
ATOM 9132 C CA . LEU C 1 357 ? 163.558 168.064 187.912 1.00 43.47 357 LEU C CA 1
ATOM 9133 C C . LEU C 1 357 ? 164.474 167.255 188.819 1.00 52.00 357 LEU C C 1
ATOM 9134 O O . LEU C 1 357 ? 164.027 166.694 189.827 1.00 60.68 357 LEU C O 1
ATOM 9139 N N . ILE C 1 358 ? 165.756 167.180 188.476 1.00 52.21 358 ILE C N 1
ATOM 9140 C CA . ILE C 1 358 ? 166.784 166.623 189.345 1.00 52.70 358 ILE C CA 1
ATOM 9141 C C . ILE C 1 358 ? 167.716 167.756 189.751 1.00 54.13 358 ILE C C 1
ATOM 9142 O O . ILE C 1 358 ? 168.122 168.569 188.911 1.00 57.76 358 ILE C O 1
ATOM 9147 N N . ASN C 1 359 ? 168.030 167.827 191.042 1.00 59.95 359 ASN C N 1
ATOM 9148 C CA . ASN C 1 359 ? 168.864 168.891 191.591 1.00 57.49 359 ASN C CA 1
ATOM 9149 C C . ASN C 1 359 ? 170.038 168.244 192.311 1.00 57.28 359 ASN C C 1
ATOM 9150 O O . ASN C 1 359 ? 169.863 167.658 193.384 1.00 66.01 359 ASN C O 1
ATOM 9155 N N . PHE C 1 360 ? 171.232 168.360 191.725 1.00 53.89 360 PHE C N 1
ATOM 9156 C CA . PHE C 1 360 ? 172.393 167.642 192.242 1.00 55.61 360 PHE C CA 1
ATOM 9157 C C . PHE C 1 360 ? 172.775 168.099 193.643 1.00 61.17 360 PHE C C 1
ATOM 9158 O O . PHE C 1 360 ? 173.342 167.317 194.413 1.00 66.27 360 PHE C O 1
ATOM 9166 N N . GLY C 1 361 ? 172.478 169.342 193.992 1.00 68.13 361 GLY C N 1
ATOM 9167 C CA . GLY C 1 361 ? 172.873 169.887 195.275 1.00 71.18 361 GLY C CA 1
ATOM 9168 C C . GLY C 1 361 ? 174.093 170.779 195.163 1.00 72.82 361 GLY C C 1
ATOM 9169 O O . GLY C 1 361 ? 174.458 171.271 194.092 1.00 72.83 361 GLY C O 1
ATOM 9170 N N . ARG C 1 362 ? 174.733 170.987 196.309 1.00 84.48 362 ARG C N 1
ATOM 9171 C CA . ARG C 1 362 ? 175.876 171.884 196.408 1.00 84.06 362 ARG C CA 1
ATOM 9172 C C . ARG C 1 362 ? 177.165 171.094 196.588 1.00 80.70 362 ARG C C 1
ATOM 9173 O O . ARG C 1 362 ? 177.272 170.264 197.496 1.00 81.04 362 ARG C O 1
ATOM 9181 N N . PHE C 1 363 ? 178.143 171.364 195.722 1.00 71.90 363 PHE C N 1
ATOM 9182 C CA . PHE C 1 363 ? 179.484 170.805 195.836 1.00 73.96 363 PHE C CA 1
ATOM 9183 C C . PHE C 1 363 ? 180.505 171.849 196.277 1.00 80.65 363 PHE C C 1
ATOM 9184 O O . PHE C 1 363 ? 181.693 171.733 195.957 1.00 80.94 363 PHE C O 1
ATOM 9192 N N . ASP C 1 364 ? 180.061 172.872 197.005 1.00 97.81 364 ASP C N 1
ATOM 9193 C CA . ASP C 1 364 ? 180.945 173.934 197.482 1.00 96.08 364 ASP C CA 1
ATOM 9194 C C . ASP C 1 364 ? 181.400 173.618 198.907 1.00 98.90 364 ASP C C 1
ATOM 9195 O O . ASP C 1 364 ? 181.039 174.283 199.879 1.00 101.46 364 ASP C O 1
ATOM 9200 N N . SER C 1 365 ? 182.214 172.570 199.012 1.00 100.86 365 SER C N 1
ATOM 9201 C CA . SER C 1 365 ? 182.692 172.096 200.301 1.00 100.93 365 SER C CA 1
ATOM 9202 C C . SER C 1 365 ? 184.147 171.666 200.180 1.00 101.21 365 SER C C 1
ATOM 9203 O O . SER C 1 365 ? 184.643 171.376 199.089 1.00 99.93 365 SER C O 1
ATOM 9206 N N . GLU C 1 366 ? 184.829 171.635 201.327 1.00 105.94 366 GLU C N 1
ATOM 9207 C CA . GLU C 1 366 ? 186.200 171.136 201.359 1.00 106.19 366 GLU C CA 1
ATOM 9208 C C . GLU C 1 366 ? 186.251 169.656 201.006 1.00 107.08 366 GLU C C 1
ATOM 9209 O O . GLU C 1 366 ? 187.214 169.189 200.386 1.00 107.77 366 GLU C O 1
ATOM 9215 N N . LYS C 1 367 ? 185.224 168.899 201.402 1.00 98.92 367 LYS C N 1
ATOM 9216 C CA . LYS C 1 367 ? 185.132 167.502 200.992 1.00 97.76 367 LYS C CA 1
ATOM 9217 C C . LYS C 1 367 ? 185.031 167.383 199.477 1.00 97.00 367 LYS C C 1
ATOM 9218 O O . LYS C 1 367 ? 185.612 166.471 198.877 1.00 93.80 367 LYS C O 1
ATOM 9224 N N . MET C 1 368 ? 184.299 168.294 198.843 1.00 92.50 368 MET C N 1
ATOM 9225 C CA . MET C 1 368 ? 184.133 168.293 197.391 1.00 92.05 368 MET C CA 1
ATOM 9226 C C . MET C 1 368 ? 185.233 169.095 196.700 1.00 94.00 368 MET C C 1
ATOM 9227 O O . MET C 1 368 ? 184.973 170.000 195.908 1.00 95.11 368 MET C O 1
ATOM 9232 N N . ALA C 1 369 ? 186.482 168.757 197.007 1.00 85.40 369 ALA C N 1
ATOM 9233 C CA . ALA C 1 369 ? 187.643 169.357 196.370 1.00 78.58 369 ALA C CA 1
ATOM 9234 C C . ALA C 1 369 ? 188.595 168.253 195.938 1.00 77.97 369 ALA C C 1
ATOM 9235 O O . ALA C 1 369 ? 188.738 167.234 196.619 1.00 83.13 369 ALA C O 1
ATOM 9237 N N . TYR C 1 370 ? 189.249 168.464 194.800 1.00 60.85 370 TYR C N 1
ATOM 9238 C CA . TYR C 1 370 ? 190.130 167.463 194.221 1.00 61.64 370 TYR C CA 1
ATOM 9239 C C . TYR C 1 370 ? 191.526 168.038 194.026 1.00 62.28 370 TYR C C 1
ATOM 9240 O O . TYR C 1 370 ? 191.711 169.249 193.877 1.00 69.37 370 TYR C O 1
ATOM 9249 N N . THR C 1 371 ? 192.509 167.146 194.030 1.00 64.74 371 THR C N 1
ATOM 9250 C CA . THR C 1 371 ? 193.900 167.493 193.793 1.00 67.46 371 THR C CA 1
ATOM 9251 C C . THR C 1 371 ? 194.318 167.026 192.404 1.00 69.20 371 THR C C 1
ATOM 9252 O O . THR C 1 371 ? 193.609 166.272 191.733 1.00 76.00 371 THR C O 1
ATOM 9256 N N . ILE C 1 372 ? 195.494 167.490 191.976 1.00 68.23 372 ILE C N 1
ATOM 9257 C CA . ILE C 1 372 ? 195.998 167.128 190.657 1.00 68.02 372 ILE C CA 1
ATOM 9258 C C . ILE C 1 372 ? 196.361 165.649 190.580 1.00 63.46 372 ILE C C 1
ATOM 9259 O O . ILE C 1 372 ? 196.353 165.069 189.489 1.00 67.61 372 ILE C O 1
ATOM 9264 N N . HIS C 1 373 ? 196.664 165.015 191.716 1.00 70.58 373 HIS C N 1
ATOM 9265 C CA . HIS C 1 373 ? 197.007 163.598 191.708 1.00 73.27 373 HIS C CA 1
ATOM 9266 C C . HIS C 1 373 ? 195.799 162.710 191.445 1.00 77.13 373 HIS C C 1
ATOM 9267 O O . HIS C 1 373 ? 195.972 161.554 191.043 1.00 75.49 373 HIS C O 1
ATOM 9274 N N . GLU C 1 374 ? 194.586 163.215 191.666 1.00 70.31 374 GLU C N 1
ATOM 9275 C CA . GLU C 1 374 ? 193.379 162.451 191.382 1.00 64.98 374 GLU C CA 1
ATOM 9276 C C . GLU C 1 374 ? 193.017 162.440 189.903 1.00 64.81 374 GLU C C 1
ATOM 9277 O O . GLU C 1 374 ? 192.111 161.696 189.513 1.00 70.70 374 GLU C O 1
ATOM 9283 N N . ILE C 1 375 ? 193.688 163.251 189.081 1.00 62.96 375 ILE C N 1
ATOM 9284 C CA . ILE C 1 375 ? 193.361 163.299 187.655 1.00 68.31 375 ILE C CA 1
ATOM 9285 C C . ILE C 1 375 ? 193.545 161.946 186.975 1.00 67.61 375 ILE C C 1
ATOM 9286 O O . ILE C 1 375 ? 192.626 161.511 186.262 1.00 71.25 375 ILE C O 1
ATOM 9291 N N . PRO C 1 376 ? 194.670 161.235 187.139 1.00 61.64 376 PRO C N 1
ATOM 9292 C CA . PRO C 1 376 ? 194.754 159.890 186.543 1.00 58.21 376 PRO C CA 1
ATOM 9293 C C . PRO C 1 376 ? 193.703 158.933 187.076 1.00 59.76 376 PRO C C 1
ATOM 9294 O O . PRO C 1 376 ? 193.261 158.040 186.343 1.00 60.52 376 PRO C O 1
ATOM 9298 N N . VAL C 1 377 ? 193.292 159.094 188.335 1.00 59.07 377 VAL C N 1
ATOM 9299 C CA . VAL C 1 377 ? 192.235 158.253 188.888 1.00 57.21 377 VAL C CA 1
ATOM 9300 C C . VAL C 1 377 ? 190.914 158.531 188.184 1.00 59.03 377 VAL C C 1
ATOM 9301 O O . VAL C 1 377 ? 190.152 157.608 187.870 1.00 64.12 377 VAL C O 1
ATOM 9305 N N . PHE C 1 378 ? 190.623 159.807 187.923 1.00 56.04 378 PHE C N 1
ATOM 9306 C CA . PHE C 1 378 ? 189.392 160.163 187.225 1.00 48.67 378 PHE C CA 1
ATOM 9307 C C . PHE C 1 378 ? 189.379 159.604 185.807 1.00 49.71 378 PHE C C 1
ATOM 9308 O O . PHE C 1 378 ? 188.340 159.134 185.328 1.00 64.49 378 PHE C O 1
ATOM 9316 N N . ILE C 1 379 ? 190.523 159.647 185.119 1.00 48.82 379 ILE C N 1
ATOM 9317 C CA . ILE C 1 379 ? 190.612 159.069 183.780 1.00 53.18 379 ILE C CA 1
ATOM 9318 C C . ILE C 1 379 ? 190.320 157.574 183.828 1.00 51.18 379 ILE C C 1
ATOM 9319 O O . ILE C 1 379 ? 189.630 157.032 182.955 1.00 57.12 379 ILE C O 1
ATOM 9324 N N . ALA C 1 380 ? 190.828 156.886 184.854 1.00 47.47 380 ALA C N 1
ATOM 9325 C CA . ALA C 1 380 ? 190.547 155.462 185.003 1.00 44.55 380 ALA C CA 1
ATOM 9326 C C . ALA C 1 380 ? 189.059 155.212 185.208 1.00 49.10 380 ALA C C 1
ATOM 9327 O O . ALA C 1 380 ? 188.522 154.200 184.743 1.00 53.57 380 ALA C O 1
ATOM 9329 N N . MET C 1 381 ? 188.377 156.118 185.912 1.00 50.90 381 MET C N 1
ATOM 9330 C CA . MET C 1 381 ? 186.937 155.977 186.099 1.00 49.81 381 MET C CA 1
ATOM 9331 C C . MET C 1 381 ? 186.194 156.103 184.776 1.00 52.25 381 MET C C 1
ATOM 9332 O O . MET C 1 381 ? 185.231 155.370 184.524 1.00 61.18 381 MET C O 1
ATOM 9337 N N . GLY C 1 382 ? 186.620 157.036 183.923 1.00 41.57 382 GLY C N 1
ATOM 9338 C CA . GLY C 1 382 ? 186.019 157.153 182.607 1.00 43.26 382 GLY C CA 1
ATOM 9339 C C . GLY C 1 382 ? 186.230 155.919 181.755 1.00 49.39 382 GLY C C 1
ATOM 9340 O O . GLY C 1 382 ? 185.381 155.578 180.928 1.00 55.36 382 GLY C O 1
ATOM 9341 N N . VAL C 1 383 ? 187.363 155.238 181.937 1.00 40.43 383 VAL C N 1
ATOM 9342 C CA . VAL C 1 383 ? 187.581 153.963 181.260 1.00 48.68 383 VAL C CA 1
ATOM 9343 C C . VAL C 1 383 ? 186.548 152.942 181.719 1.00 48.66 383 VAL C C 1
ATOM 9344 O O . VAL C 1 383 ? 185.987 152.195 180.908 1.00 57.59 383 VAL C O 1
ATOM 9348 N N . VAL C 1 384 ? 186.278 152.898 183.025 1.00 45.12 384 VAL C N 1
ATOM 9349 C CA . VAL C 1 384 ? 185.247 152.003 183.545 1.00 40.88 384 VAL C CA 1
ATOM 9350 C C . VAL C 1 384 ? 183.879 152.398 183.003 1.00 41.96 384 VAL C C 1
ATOM 9351 O O . VAL C 1 384 ? 183.083 151.541 182.602 1.00 52.38 384 VAL C O 1
ATOM 9355 N N . GLY C 1 385 ? 183.586 153.700 182.980 1.00 42.32 385 GLY C N 1
ATOM 9356 C CA . GLY C 1 385 ? 182.313 154.152 182.444 1.00 42.73 385 GLY C CA 1
ATOM 9357 C C . GLY C 1 385 ? 182.147 153.822 180.974 1.00 37.58 385 GLY C C 1
ATOM 9358 O O . GLY C 1 385 ? 181.056 153.455 180.529 1.00 48.10 385 GLY C O 1
ATOM 9359 N N . GLY C 1 386 ? 183.223 153.956 180.197 1.00 44.96 386 GLY C N 1
ATOM 9360 C CA . GLY C 1 386 ? 183.161 153.579 178.795 1.00 40.41 386 GLY C CA 1
ATOM 9361 C C . GLY C 1 386 ? 182.981 152.086 178.598 1.00 41.07 386 GLY C C 1
ATOM 9362 O O . GLY C 1 386 ? 182.223 151.653 177.726 1.00 51.50 386 GLY C O 1
ATOM 9363 N N . VAL C 1 387 ? 183.679 151.278 179.399 1.00 45.95 387 VAL C N 1
ATOM 9364 C CA . VAL C 1 387 ? 183.556 149.828 179.287 1.00 41.65 387 VAL C CA 1
ATOM 9365 C C . VAL C 1 387 ? 182.169 149.374 179.727 1.00 42.68 387 VAL C C 1
ATOM 9366 O O . VAL C 1 387 ? 181.507 148.590 179.037 1.00 47.96 387 VAL C O 1
ATOM 9370 N N . LEU C 1 388 ? 181.707 149.861 180.881 1.00 41.13 388 LEU C N 1
ATOM 9371 C CA . LEU C 1 388 ? 180.379 149.491 181.357 1.00 33.56 388 LEU C CA 1
ATOM 9372 C C . LEU C 1 388 ? 179.292 150.044 180.444 1.00 41.90 388 LEU C C 1
ATOM 9373 O O . LEU C 1 388 ? 178.282 149.375 180.198 1.00 51.72 388 LEU C O 1
ATOM 9378 N N . GLY C 1 389 ? 179.477 151.265 179.941 1.00 42.07 389 GLY C N 1
ATOM 9379 C CA . GLY C 1 389 ? 178.529 151.810 178.984 1.00 28.86 389 GLY C CA 1
ATOM 9380 C C . GLY C 1 389 ? 178.462 150.998 177.706 1.00 40.11 389 GLY C C 1
ATOM 9381 O O . GLY C 1 389 ? 177.389 150.821 177.126 1.00 52.01 389 GLY C O 1
ATOM 9382 N N . ALA C 1 390 ? 179.611 150.496 177.247 1.00 35.82 390 ALA C N 1
ATOM 9383 C CA . ALA C 1 390 ? 179.622 149.628 176.074 1.00 37.22 390 ALA C CA 1
ATOM 9384 C C . ALA C 1 390 ? 178.885 148.324 176.349 1.00 43.59 390 ALA C C 1
ATOM 9385 O O . ALA C 1 390 ? 178.128 147.839 175.501 1.00 51.58 390 ALA C O 1
ATOM 9387 N N . VAL C 1 391 ? 179.097 147.741 177.532 1.00 42.61 391 VAL C N 1
ATOM 9388 C CA . VAL C 1 391 ? 178.368 146.533 177.911 1.00 37.00 391 VAL C CA 1
ATOM 9389 C C . VAL C 1 391 ? 176.876 146.823 178.008 1.00 39.25 391 VAL C C 1
ATOM 9390 O O . VAL C 1 391 ? 176.042 146.027 177.561 1.00 53.97 391 VAL C O 1
ATOM 9394 N N . PHE C 1 392 ? 176.518 147.968 178.594 1.00 40.08 392 PHE C N 1
ATOM 9395 C CA . PHE C 1 392 ? 175.115 148.362 178.674 1.00 39.32 392 PHE C CA 1
ATOM 9396 C C . PHE C 1 392 ? 174.509 148.501 177.282 1.00 36.98 392 PHE C C 1
ATOM 9397 O O . PHE C 1 392 ? 173.390 148.042 177.029 1.00 51.18 392 PHE C O 1
ATOM 9405 N N . ASN C 1 393 ? 175.239 149.135 176.363 1.00 40.02 393 ASN C N 1
ATOM 9406 C CA . ASN C 1 393 ? 174.720 149.326 175.012 1.00 41.56 393 ASN C CA 1
ATOM 9407 C C . ASN C 1 393 ? 174.716 148.020 174.225 1.00 44.29 393 ASN C C 1
ATOM 9408 O O . ASN C 1 393 ? 173.809 147.780 173.420 1.00 54.36 393 ASN C O 1
ATOM 9413 N N . ALA C 1 394 ? 175.724 147.168 174.435 1.00 42.02 394 ALA C N 1
ATOM 9414 C CA . ALA C 1 394 ? 175.784 145.905 173.706 1.00 41.09 394 ALA C CA 1
ATOM 9415 C C . ALA C 1 394 ? 174.644 144.977 174.103 1.00 43.14 394 ALA C C 1
ATOM 9416 O O . ALA C 1 394 ? 174.018 144.349 173.241 1.00 58.30 394 ALA C O 1
ATOM 9418 N N . LEU C 1 395 ? 174.362 144.872 175.404 1.00 42.95 395 LEU C N 1
ATOM 9419 C CA . LEU C 1 395 ? 173.248 144.043 175.852 1.00 37.80 395 LEU C CA 1
ATOM 9420 C C . LEU C 1 395 ? 171.918 144.604 175.369 1.00 38.85 395 LEU C C 1
ATOM 9421 O O . LEU C 1 395 ? 171.020 143.848 174.982 1.00 52.86 395 LEU C O 1
ATOM 9426 N N . ASN C 1 396 ? 171.771 145.930 175.390 1.00 38.39 396 ASN C N 1
ATOM 9427 C CA . ASN C 1 396 ? 170.531 146.540 174.926 1.00 40.18 396 ASN C CA 1
ATOM 9428 C C . ASN C 1 396 ? 170.340 146.336 173.428 1.00 38.32 396 ASN C C 1
ATOM 9429 O O . ASN C 1 396 ? 169.210 146.162 172.961 1.00 51.42 396 ASN C O 1
ATOM 9434 N N . TYR C 1 397 ? 171.431 146.366 172.659 1.00 50.00 397 TYR C N 1
ATOM 9435 C CA . TYR C 1 397 ? 171.331 146.115 171.224 1.00 41.96 397 TYR C CA 1
ATOM 9436 C C . TYR C 1 397 ? 170.861 144.692 170.954 1.00 48.38 397 TYR C C 1
ATOM 9437 O O . TYR C 1 397 ? 169.991 144.462 170.106 1.00 58.92 397 TYR C O 1
ATOM 9446 N N . TRP C 1 398 ? 171.436 143.720 171.664 1.00 48.76 398 TRP C N 1
ATOM 9447 C CA . TRP C 1 398 ? 171.012 142.334 171.500 1.00 48.35 398 TRP C CA 1
ATOM 9448 C C . TRP C 1 398 ? 169.562 142.155 171.927 1.00 54.75 398 TRP C C 1
ATOM 9449 O O . TRP C 1 398 ? 168.800 141.427 171.281 1.00 57.15 398 TRP C O 1
ATOM 9460 N N . LEU C 1 399 ? 169.166 142.807 173.023 1.00 47.63 399 LEU C N 1
ATOM 9461 C CA . LEU C 1 399 ? 167.776 142.752 173.461 1.00 39.51 399 LEU C CA 1
ATOM 9462 C C . LEU C 1 399 ? 166.850 143.427 172.455 1.00 47.35 399 LEU C C 1
ATOM 9463 O O . LEU C 1 399 ? 165.757 142.923 172.173 1.00 54.10 399 LEU C O 1
ATOM 9468 N N . THR C 1 400 ? 167.267 144.574 171.912 1.00 46.67 400 THR C N 1
ATOM 9469 C CA . THR C 1 400 ? 166.439 145.276 170.936 1.00 38.27 400 THR C CA 1
ATOM 9470 C C . THR C 1 400 ? 166.252 144.447 169.671 1.00 48.82 400 THR C C 1
ATOM 9471 O O . THR C 1 400 ? 165.157 144.414 169.099 1.00 61.35 400 THR C O 1
ATOM 9475 N N . MET C 1 401 ? 167.313 143.778 169.215 1.00 52.38 401 MET C N 1
ATOM 9476 C CA . MET C 1 401 ? 167.185 142.891 168.064 1.00 56.34 401 MET C CA 1
ATOM 9477 C C . MET C 1 401 ? 166.212 141.757 168.356 1.00 59.31 401 MET C C 1
ATOM 9478 O O . MET C 1 401 ? 165.418 141.371 167.490 1.00 67.02 401 MET C O 1
ATOM 9483 N N . PHE C 1 402 ? 166.265 141.206 169.570 1.00 51.83 402 PHE C N 1
ATOM 9484 C CA . PHE C 1 402 ? 165.328 140.155 169.953 1.00 46.12 402 PHE C CA 1
ATOM 9485 C C . PHE C 1 402 ? 163.894 140.672 169.968 1.00 46.07 402 PHE C C 1
ATOM 9486 O O . PHE C 1 402 ? 162.977 139.992 169.493 1.00 56.75 402 PHE C O 1
ATOM 9494 N N . ARG C 1 403 ? 163.679 141.872 170.514 1.00 51.35 403 ARG C N 1
ATOM 9495 C CA . ARG C 1 403 ? 162.328 142.421 170.587 1.00 52.62 403 ARG C CA 1
ATOM 9496 C C . ARG C 1 403 ? 161.782 142.752 169.204 1.00 52.62 403 ARG C C 1
ATOM 9497 O O . ARG C 1 403 ? 160.594 142.545 168.935 1.00 58.08 403 ARG C O 1
ATOM 9505 N N . ILE C 1 404 ? 162.629 143.282 168.320 1.00 53.57 404 ILE C N 1
ATOM 9506 C CA . ILE C 1 404 ? 162.192 143.582 166.960 1.00 52.17 404 ILE C CA 1
ATOM 9507 C C . ILE C 1 404 ? 161.780 142.303 166.243 1.00 58.84 404 ILE C C 1
ATOM 9508 O O . ILE C 1 404 ? 160.776 142.271 165.519 1.00 67.31 404 ILE C O 1
ATOM 9513 N N . ARG C 1 405 ? 162.535 141.223 166.448 1.00 61.18 405 ARG C N 1
ATOM 9514 C CA . ARG C 1 405 ? 162.263 139.976 165.742 1.00 62.99 405 ARG C CA 1
ATOM 9515 C C . ARG C 1 405 ? 161.029 139.273 166.298 1.00 64.07 405 ARG C C 1
ATOM 9516 O O . ARG C 1 405 ? 160.210 138.744 165.538 1.00 70.01 405 ARG C O 1
ATOM 9524 N N . TYR C 1 406 ? 160.874 139.257 167.625 1.00 60.07 406 TYR C N 1
ATOM 9525 C CA . TYR C 1 406 ? 159.907 138.378 168.267 1.00 56.92 406 TYR C CA 1
ATOM 9526 C C . TYR C 1 406 ? 158.839 139.084 169.092 1.00 60.53 406 TYR C C 1
ATOM 9527 O O . TYR C 1 406 ? 157.797 138.474 169.355 1.00 63.55 406 TYR C O 1
ATOM 9536 N N . ILE C 1 407 ? 159.056 140.330 169.507 1.00 52.73 407 ILE C N 1
ATOM 9537 C CA . ILE C 1 407 ? 158.135 140.998 170.420 1.00 47.23 407 ILE C CA 1
ATOM 9538 C C . ILE C 1 407 ? 157.581 142.255 169.760 1.00 52.50 407 ILE C C 1
ATOM 9539 O O . ILE C 1 407 ? 157.332 143.263 170.428 1.00 67.75 407 ILE C O 1
ATOM 9544 N N . HIS C 1 408 ? 157.399 142.213 168.442 1.00 53.78 408 HIS C N 1
ATOM 9545 C CA . HIS C 1 408 ? 156.924 143.375 167.704 1.00 52.59 408 HIS C CA 1
ATOM 9546 C C . HIS C 1 408 ? 155.414 143.572 167.782 1.00 57.48 408 HIS C C 1
ATOM 9547 O O . HIS C 1 408 ? 154.931 144.651 167.423 1.00 63.27 408 HIS C O 1
ATOM 9554 N N . ARG C 1 409 ? 154.658 142.572 168.239 1.00 63.01 409 ARG C N 1
ATOM 9555 C CA . ARG C 1 409 ? 153.211 142.741 168.302 1.00 60.90 409 ARG C CA 1
ATOM 9556 C C . ARG C 1 409 ? 152.830 143.628 169.487 1.00 60.95 409 ARG C C 1
ATOM 9557 O O . ARG C 1 409 ? 153.433 143.524 170.558 1.00 65.73 409 ARG C O 1
ATOM 9565 N N . PRO C 1 410 ? 151.840 144.510 169.317 1.00 56.86 410 PRO C N 1
ATOM 9566 C CA . PRO C 1 410 ? 151.449 145.392 170.433 1.00 54.91 410 PRO C CA 1
ATOM 9567 C C . PRO C 1 410 ? 150.994 144.643 171.673 1.00 55.35 410 PRO C C 1
ATOM 9568 O O . PRO C 1 410 ? 151.276 145.085 172.793 1.00 67.29 410 PRO C O 1
ATOM 9572 N N . CYS C 1 411 ? 150.292 143.520 171.506 1.00 58.57 411 CYS C N 1
ATOM 9573 C CA . CYS C 1 411 ? 149.849 142.749 172.663 1.00 59.37 411 CYS C CA 1
ATOM 9574 C C . CYS C 1 411 ? 151.034 142.175 173.429 1.00 60.40 411 CYS C C 1
ATOM 9575 O O . CYS C 1 411 ? 151.055 142.199 174.665 1.00 61.43 411 CYS C O 1
ATOM 9578 N N . LEU C 1 412 ? 152.030 141.651 172.710 1.00 54.19 412 LEU C N 1
ATOM 9579 C CA . LEU C 1 412 ? 153.226 141.139 173.369 1.00 43.62 412 LEU C CA 1
ATOM 9580 C C . LEU C 1 412 ? 154.043 142.260 173.996 1.00 47.20 412 LEU C C 1
ATOM 9581 O O . LEU C 1 412 ? 154.683 142.052 175.033 1.00 61.36 412 LEU C O 1
ATOM 9586 N N . GLN C 1 413 ? 154.042 143.445 173.382 1.00 46.20 413 GLN C N 1
ATOM 9587 C CA . GLN C 1 413 ? 154.764 144.577 173.952 1.00 45.70 413 GLN C CA 1
ATOM 9588 C C . GLN C 1 413 ? 154.175 144.987 175.295 1.00 45.48 413 GLN C C 1
ATOM 9589 O O . GLN C 1 413 ? 154.912 145.305 176.235 1.00 53.67 413 GLN C O 1
ATOM 9595 N N . VAL C 1 414 ? 152.844 144.997 175.400 1.00 43.09 414 VAL C N 1
ATOM 9596 C CA . VAL C 1 414 ? 152.198 145.340 176.663 1.00 37.78 414 VAL C CA 1
ATOM 9597 C C . VAL C 1 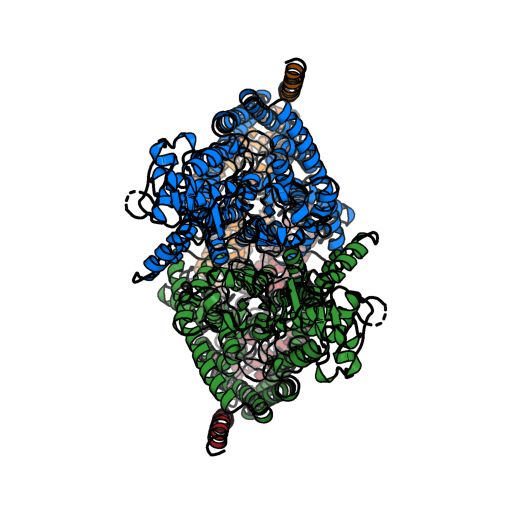414 ? 152.522 144.299 177.726 1.00 43.81 414 VAL C C 1
ATOM 9598 O O . VAL C 1 414 ? 152.819 144.637 178.878 1.00 59.93 414 VAL C O 1
ATOM 9602 N N . ILE C 1 415 ? 152.476 143.017 177.355 1.00 40.76 415 ILE C N 1
ATOM 9603 C CA . ILE C 1 415 ? 152.769 141.949 178.307 1.00 41.97 415 ILE C CA 1
ATOM 9604 C C . ILE C 1 415 ? 154.211 142.043 178.789 1.00 42.48 415 ILE C C 1
ATOM 9605 O O . ILE C 1 415 ? 154.497 141.859 179.978 1.00 53.56 415 ILE C O 1
ATOM 9610 N N . GLU C 1 416 ? 155.142 142.330 177.875 1.00 48.94 416 GLU C N 1
ATOM 9611 C CA . GLU C 1 416 ? 156.548 142.430 178.254 1.00 40.05 416 GLU C CA 1
ATOM 9612 C C . GLU C 1 416 ? 156.774 143.547 179.265 1.00 39.65 416 GLU C C 1
ATOM 9613 O O . GLU C 1 416 ? 157.505 143.367 180.246 1.00 58.64 416 GLU C O 1
ATOM 9619 N N . ALA C 1 417 ? 156.156 144.709 179.045 1.00 37.87 417 ALA C N 1
ATOM 9620 C CA . ALA C 1 417 ? 156.305 145.815 179.986 1.00 39.53 417 ALA C CA 1
ATOM 9621 C C . ALA C 1 417 ? 155.687 145.480 181.337 1.00 39.72 417 ALA C C 1
ATOM 9622 O O . ALA C 1 417 ? 156.238 145.840 182.384 1.00 56.76 417 ALA C O 1
ATOM 9624 N N . VAL C 1 418 ? 154.540 144.798 181.334 1.00 37.86 418 VAL C N 1
ATOM 9625 C CA . VAL C 1 418 ? 153.908 144.393 182.587 1.00 39.32 418 VAL C CA 1
ATOM 9626 C C . VAL C 1 418 ? 154.796 143.410 183.339 1.00 40.17 418 VAL C C 1
ATOM 9627 O O . VAL C 1 418 ? 154.960 143.506 184.561 1.00 48.07 418 VAL C O 1
ATOM 9631 N N . LEU C 1 419 ? 155.385 142.452 182.620 1.00 41.95 419 LEU C N 1
ATOM 9632 C CA . LEU C 1 419 ? 156.254 141.470 183.262 1.00 40.28 419 LEU C CA 1
ATOM 9633 C C . LEU C 1 419 ? 157.500 142.125 183.843 1.00 41.55 419 LEU C C 1
ATOM 9634 O O . LEU C 1 419 ? 157.965 141.736 184.920 1.00 52.03 419 LEU C O 1
ATOM 9639 N N . VAL C 1 420 ? 158.059 143.114 183.142 1.00 34.92 420 VAL C N 1
ATOM 9640 C CA . VAL C 1 420 ? 159.224 143.825 183.662 1.00 34.32 420 VAL C CA 1
ATOM 9641 C C . VAL C 1 420 ? 158.868 144.554 184.950 1.00 42.33 420 VAL C C 1
ATOM 9642 O O . VAL C 1 420 ? 159.643 144.560 185.914 1.00 53.47 420 VAL C O 1
ATOM 9646 N N . ALA C 1 421 ? 157.687 145.176 184.990 1.00 43.18 421 ALA C N 1
ATOM 9647 C CA . ALA C 1 421 ? 157.256 145.877 186.195 1.00 38.90 421 ALA C CA 1
ATOM 9648 C C . ALA C 1 421 ? 157.116 144.923 187.374 1.00 37.37 421 ALA C C 1
ATOM 9649 O O . ALA C 1 421 ? 157.526 145.247 188.495 1.00 50.13 421 ALA C O 1
ATOM 9651 N N . ALA C 1 422 ? 156.537 143.743 187.142 1.00 37.27 422 ALA C N 1
ATOM 9652 C CA . ALA C 1 422 ? 156.382 142.773 188.221 1.00 32.45 422 ALA C CA 1
ATOM 9653 C C . ALA C 1 422 ? 157.730 142.228 188.673 1.00 34.31 422 ALA C C 1
ATOM 9654 O O . ALA C 1 422 ? 157.961 142.043 189.874 1.00 43.24 422 ALA C O 1
ATOM 9656 N N . VAL C 1 423 ? 158.633 141.966 187.727 1.00 45.94 423 VAL C N 1
ATOM 9657 C CA . VAL C 1 423 ? 159.956 141.459 188.078 1.00 38.17 423 VAL C CA 1
ATOM 9658 C C . VAL C 1 423 ? 160.753 142.518 188.828 1.00 36.24 423 VAL C C 1
ATOM 9659 O O . VAL C 1 423 ? 161.480 142.209 189.779 1.00 50.44 423 VAL C O 1
ATOM 9663 N N . THR C 1 424 ? 160.623 143.784 188.422 1.00 36.62 424 THR C N 1
ATOM 9664 C CA . THR C 1 424 ? 161.345 144.860 189.095 1.00 39.46 424 THR C CA 1
ATOM 9665 C C . THR C 1 424 ? 160.949 144.949 190.564 1.00 47.36 424 THR C C 1
ATOM 9666 O O . THR C 1 424 ? 161.805 145.102 191.443 1.00 56.44 424 THR C O 1
ATOM 9670 N N . ALA C 1 425 ? 159.648 144.855 190.848 1.00 40.61 425 ALA C N 1
ATOM 9671 C CA . ALA C 1 425 ? 159.196 144.835 192.235 1.00 37.04 425 ALA C CA 1
ATOM 9672 C C . ALA C 1 425 ? 159.667 143.577 192.952 1.00 44.65 425 ALA C C 1
ATOM 9673 O O . ALA C 1 425 ? 160.037 143.625 194.130 1.00 53.50 425 ALA C O 1
ATOM 9675 N N . THR C 1 426 ? 159.655 142.438 192.256 1.00 42.41 426 THR C N 1
ATOM 9676 C CA . THR C 1 426 ? 160.022 141.173 192.886 1.00 40.64 426 THR C CA 1
ATOM 9677 C C . THR C 1 426 ? 161.500 141.142 193.255 1.00 43.70 426 THR C C 1
ATOM 9678 O O . THR C 1 426 ? 161.864 140.724 194.360 1.00 53.84 426 THR C O 1
ATOM 9682 N N . VAL C 1 427 ? 162.369 141.578 192.341 1.00 43.97 427 VAL C N 1
ATOM 9683 C CA . VAL C 1 427 ? 163.798 141.600 192.638 1.00 45.92 427 VAL C CA 1
ATOM 9684 C C . VAL C 1 427 ? 164.088 142.591 193.757 1.00 47.07 427 VAL C C 1
ATOM 9685 O O . VAL C 1 427 ? 164.912 142.330 194.642 1.00 54.23 427 VAL C O 1
ATOM 9689 N N . ALA C 1 428 ? 163.414 143.743 193.736 1.00 39.03 428 ALA C N 1
ATOM 9690 C CA . ALA C 1 428 ? 163.559 144.702 194.825 1.00 38.27 428 ALA C CA 1
ATOM 9691 C C . ALA C 1 428 ? 163.099 144.104 196.147 1.00 43.08 428 ALA C C 1
ATOM 9692 O O . ALA C 1 428 ? 163.774 144.254 197.172 1.00 54.87 428 ALA C O 1
ATOM 9694 N N . PHE C 1 429 ? 161.957 143.412 196.143 1.00 43.59 429 PHE C N 1
ATOM 9695 C CA . PHE C 1 429 ? 161.456 142.801 197.370 1.00 46.25 429 PHE C CA 1
ATOM 9696 C C . PHE C 1 429 ? 162.413 141.735 197.889 1.00 45.28 429 PHE C C 1
ATOM 9697 O O . PHE C 1 429 ? 162.658 141.647 199.098 1.00 48.37 429 PHE C O 1
ATOM 9705 N N . VAL C 1 430 ? 162.963 140.915 196.991 1.00 50.44 430 VAL C N 1
ATOM 9706 C CA . VAL C 1 430 ? 163.878 139.856 197.409 1.00 46.78 430 VAL C CA 1
ATOM 9707 C C . VAL C 1 430 ? 165.134 140.451 198.034 1.00 46.47 430 VAL C C 1
ATOM 9708 O O . VAL C 1 430 ? 165.614 139.976 199.070 1.00 50.44 430 VAL C O 1
ATOM 9712 N N . LEU C 1 431 ? 165.683 141.500 197.418 1.00 46.21 431 LEU C N 1
ATOM 9713 C CA . LEU C 1 431 ? 166.864 142.149 197.978 1.00 43.91 431 LEU C CA 1
ATOM 9714 C C . LEU C 1 431 ? 166.554 142.786 199.327 1.00 48.56 431 LEU C C 1
ATOM 9715 O O . LEU C 1 431 ? 167.359 142.700 200.261 1.00 58.34 431 LEU C O 1
ATOM 9720 N N . ILE C 1 432 ? 165.395 143.435 199.445 1.00 46.68 432 ILE C N 1
ATOM 9721 C CA . ILE C 1 432 ? 164.991 144.015 200.722 1.00 38.84 432 ILE C CA 1
ATOM 9722 C C . ILE C 1 432 ? 164.739 142.923 201.754 1.00 44.46 432 ILE C C 1
ATOM 9723 O O . ILE C 1 432 ? 165.121 143.055 202.923 1.00 56.11 432 ILE C O 1
ATOM 9728 N N . TYR C 1 433 ? 164.092 141.829 201.341 1.00 53.15 433 TYR C N 1
ATOM 9729 C CA . TYR C 1 433 ? 163.762 140.760 202.279 1.00 48.87 433 TYR C CA 1
ATOM 9730 C C . TYR C 1 433 ? 165.019 140.130 202.866 1.00 55.44 433 TYR C C 1
ATOM 9731 O O . TYR C 1 433 ? 165.083 139.860 204.071 1.00 59.60 433 TYR C O 1
ATOM 9740 N N . SER C 1 434 ? 166.027 139.892 202.033 1.00 56.02 434 SER C N 1
ATOM 9741 C CA . SER C 1 434 ? 167.260 139.248 202.464 1.00 49.89 434 SER C CA 1
ATOM 9742 C C . SER C 1 434 ? 168.315 140.237 202.940 1.00 56.83 434 SER C C 1
ATOM 9743 O O . SER C 1 434 ? 169.428 139.818 203.272 1.00 64.02 434 SER C O 1
ATOM 9746 N N . SER C 1 435 ? 168.000 141.529 202.981 1.00 56.72 435 SER C N 1
ATOM 9747 C CA . SER C 1 435 ? 168.958 142.533 203.425 1.00 52.19 435 SER C CA 1
ATOM 9748 C C . SER C 1 435 ? 169.079 142.485 204.942 1.00 60.96 435 SER C C 1
ATOM 9749 O O . SER C 1 435 ? 168.086 142.650 205.659 1.00 61.64 435 SER C O 1
ATOM 9752 N N . ARG C 1 436 ? 170.299 142.263 205.430 1.00 71.38 436 ARG C N 1
ATOM 9753 C CA . ARG C 1 436 ? 170.582 142.189 206.857 1.00 67.25 436 ARG C CA 1
ATOM 9754 C C . ARG C 1 436 ? 171.245 143.460 207.378 1.00 68.94 436 ARG C C 1
ATOM 9755 O O . ARG C 1 436 ? 171.776 143.466 208.493 1.00 78.09 436 ARG C O 1
ATOM 9763 N N . ASP C 1 437 ? 171.226 144.534 206.595 1.00 64.57 437 ASP C N 1
ATOM 9764 C CA . ASP C 1 437 ? 171.833 145.802 206.980 1.00 66.15 437 ASP C CA 1
ATOM 9765 C C . ASP C 1 437 ? 170.720 146.829 207.139 1.00 70.62 437 ASP C C 1
ATOM 9766 O O . ASP C 1 437 ? 169.939 147.052 206.208 1.00 73.39 437 ASP C O 1
ATOM 9771 N N . CYS C 1 438 ? 170.652 147.451 208.315 1.00 78.27 438 CYS C N 1
ATOM 9772 C CA . CYS C 1 438 ? 169.741 148.560 208.550 1.00 79.64 438 CYS C CA 1
ATOM 9773 C C . CYS C 1 438 ? 170.447 149.604 209.402 1.00 77.66 438 CYS C C 1
ATOM 9774 O O . CYS C 1 438 ? 171.411 149.309 210.112 1.00 83.59 438 CYS C O 1
ATOM 9777 N N . GLN C 1 439 ? 169.956 150.835 209.320 1.00 78.36 439 GLN C N 1
ATOM 9778 C CA . GLN C 1 439 ? 170.556 151.970 209.998 1.00 77.49 439 GLN C CA 1
ATOM 9779 C C . GLN C 1 439 ? 169.475 152.808 210.662 1.00 79.41 439 GLN C C 1
ATOM 9780 O O . GLN C 1 439 ? 168.312 152.768 210.246 1.00 84.87 439 GLN C O 1
ATOM 9786 N N . PRO C 1 440 ? 169.823 153.568 211.699 1.00 73.80 440 PRO C N 1
ATOM 9787 C CA . PRO C 1 440 ? 168.839 154.473 212.303 1.00 71.56 440 PRO C CA 1
ATOM 9788 C C . PRO C 1 440 ? 168.425 155.563 211.329 1.00 74.86 440 PRO C C 1
ATOM 9789 O O . PRO C 1 440 ? 169.191 155.976 210.455 1.00 77.28 440 PRO C O 1
ATOM 9793 N N . LEU C 1 441 ? 167.190 156.029 211.491 1.00 88.35 441 LEU C N 1
ATOM 9794 C CA . LEU C 1 441 ? 166.630 157.002 210.563 1.00 90.65 441 LEU C CA 1
ATOM 9795 C C . LEU C 1 441 ? 167.299 158.359 210.736 1.00 94.44 441 LEU C C 1
ATOM 9796 O O . LEU C 1 441 ? 167.359 158.899 211.845 1.00 93.98 441 LEU C O 1
ATOM 9801 N N . GLN C 1 442 ? 167.805 158.907 209.635 1.00 112.40 442 GLN C N 1
ATOM 9802 C CA . GLN C 1 442 ? 168.364 160.251 209.632 1.00 111.35 442 GLN C CA 1
ATOM 9803 C C . GLN C 1 442 ? 167.227 161.259 209.469 1.00 113.33 442 GLN C C 1
ATOM 9804 O O . GLN C 1 442 ? 166.045 160.921 209.575 1.00 114.12 442 GLN C O 1
ATOM 9810 N N . GLY C 1 443 ? 167.575 162.522 209.218 1.00 119.77 443 GLY C N 1
ATOM 9811 C CA . GLY C 1 443 ? 166.547 163.538 209.052 1.00 120.35 443 GLY C CA 1
ATOM 9812 C C . GLY C 1 443 ? 165.674 163.295 207.836 1.00 120.93 443 GLY C C 1
ATOM 9813 O O . GLY C 1 443 ? 164.444 163.305 207.926 1.00 122.13 443 GLY C O 1
ATOM 9814 N N . GLY C 1 444 ? 166.298 163.071 206.683 1.00 107.20 444 GLY C N 1
ATOM 9815 C CA . GLY C 1 444 ? 165.557 162.831 205.460 1.00 106.64 444 GLY C CA 1
ATOM 9816 C C . GLY C 1 444 ? 166.169 161.770 204.570 1.00 109.14 444 GLY C C 1
ATOM 9817 O O . GLY C 1 444 ? 166.021 161.823 203.345 1.00 108.65 444 GLY C O 1
ATOM 9818 N N . SER C 1 445 ? 166.864 160.801 205.171 1.00 105.51 445 SER C N 1
ATOM 9819 C CA . SER C 1 445 ? 167.539 159.778 204.378 1.00 102.91 445 SER C CA 1
ATOM 9820 C C . SER C 1 445 ? 166.550 158.863 203.666 1.00 99.49 445 SER C C 1
ATOM 9821 O O . SER C 1 445 ? 166.808 158.440 202.534 1.00 97.92 445 SER C O 1
ATOM 9824 N N . MET C 1 446 ? 165.424 158.547 204.302 1.00 84.76 446 MET C N 1
ATOM 9825 C CA . MET C 1 446 ? 164.427 157.649 203.732 1.00 81.69 446 MET C CA 1
ATOM 9826 C C . MET C 1 446 ? 163.084 158.359 203.705 1.00 82.13 446 MET C C 1
ATOM 9827 O O . MET C 1 446 ? 162.603 158.822 204.745 1.00 84.79 446 MET C O 1
ATOM 9832 N N . SER C 1 447 ? 162.480 158.443 202.518 1.00 69.77 447 SER C N 1
ATOM 9833 C CA . SER C 1 447 ? 161.151 159.035 202.409 1.00 73.33 447 SER C CA 1
ATOM 9834 C C . SER C 1 447 ? 160.100 158.147 203.062 1.00 75.80 447 SER C C 1
ATOM 9835 O O . SER C 1 447 ? 159.175 158.645 203.714 1.00 76.62 447 SER C O 1
ATOM 9838 N N . TYR C 1 448 ? 160.226 156.832 202.897 1.00 70.90 448 TYR C N 1
ATOM 9839 C CA . TYR C 1 448 ? 159.299 155.856 203.467 1.00 68.40 448 TYR C CA 1
ATOM 9840 C C . TYR C 1 448 ? 160.129 154.801 204.183 1.00 68.89 448 TYR C C 1
ATOM 9841 O O . TYR C 1 448 ? 160.344 153.700 203.658 1.00 72.86 448 TYR C O 1
ATOM 9850 N N . PRO C 1 449 ? 160.624 155.109 205.382 1.00 64.14 449 PRO C N 1
ATOM 9851 C CA . PRO C 1 449 ? 161.524 154.175 206.076 1.00 60.36 449 PRO C CA 1
ATOM 9852 C C . PRO C 1 449 ? 160.811 152.879 206.427 1.00 63.28 449 PRO C C 1
ATOM 9853 O O . PRO C 1 449 ? 159.796 152.874 207.127 1.00 69.31 449 PRO C O 1
ATOM 9857 N N . LEU C 1 450 ? 161.358 151.772 205.935 1.00 59.78 450 LEU C N 1
ATOM 9858 C CA . LEU C 1 450 ? 160.744 150.456 206.066 1.00 58.24 450 LEU C CA 1
ATOM 9859 C C . LEU C 1 450 ? 161.530 149.637 207.081 1.00 60.76 450 LEU C C 1
ATOM 9860 O O . LEU C 1 450 ? 162.678 149.259 206.829 1.00 63.93 450 LEU C O 1
ATOM 9865 N N . GLN C 1 451 ? 160.910 149.363 208.225 1.00 68.81 451 GLN C N 1
ATOM 9866 C CA . GLN C 1 451 ? 161.467 148.444 209.208 1.00 67.13 451 GLN C CA 1
ATOM 9867 C C . GLN C 1 451 ? 161.021 147.032 208.856 1.00 73.85 451 GLN C C 1
ATOM 9868 O O . GLN C 1 451 ? 159.819 146.764 208.753 1.00 80.01 451 GLN C O 1
ATOM 9874 N N . LEU C 1 452 ? 161.983 146.131 208.670 1.00 72.90 452 LEU C N 1
ATOM 9875 C CA . LEU C 1 452 ? 161.662 144.768 208.256 1.00 66.63 452 LEU C CA 1
ATOM 9876 C C . LEU C 1 452 ? 162.733 143.841 208.824 1.00 72.93 452 LEU C C 1
ATOM 9877 O O . LEU C 1 452 ? 163.869 143.833 208.343 1.00 81.82 452 LEU C O 1
ATOM 9882 N N . PHE C 1 453 ? 162.362 143.085 209.855 1.00 69.84 453 PHE C N 1
ATOM 9883 C CA . PHE C 1 453 ? 163.126 142.012 210.487 1.00 75.05 453 PHE C CA 1
ATOM 9884 C C . PHE C 1 453 ? 164.305 142.496 211.324 1.00 78.43 453 PHE C C 1
ATOM 9885 O O . PHE C 1 453 ? 165.037 141.650 211.852 1.00 84.71 453 PHE C O 1
ATOM 9893 N N . CYS C 1 454 ? 164.528 143.795 211.470 1.00 85.27 454 CYS C N 1
ATOM 9894 C CA . CYS C 1 454 ? 165.611 144.267 212.321 1.00 89.28 454 CYS C CA 1
ATOM 9895 C C . CYS C 1 454 ? 165.055 145.213 213.384 1.00 89.40 454 CYS C C 1
ATOM 9896 O O . CYS C 1 454 ? 163.853 145.487 213.440 1.00 90.06 454 CYS C O 1
ATOM 9899 N N . ALA C 1 455 ? 165.953 145.707 214.234 1.00 84.69 455 ALA C N 1
ATOM 9900 C CA . ALA C 1 455 ? 165.562 146.287 215.513 1.00 83.16 455 ALA C CA 1
ATOM 9901 C C . ALA C 1 455 ? 164.705 147.537 215.338 1.00 82.37 455 ALA C C 1
ATOM 9902 O O . ALA C 1 455 ? 164.778 148.236 214.325 1.00 86.09 455 ALA C O 1
ATOM 9904 N N . ASP C 1 456 ? 163.880 147.804 216.350 1.00 75.00 456 ASP C N 1
ATOM 9905 C CA . ASP C 1 456 ? 163.072 149.016 216.373 1.00 74.33 456 ASP C CA 1
ATOM 9906 C C . ASP C 1 456 ? 163.965 150.249 216.399 1.00 76.29 456 ASP C C 1
ATOM 9907 O O . ASP C 1 456 ? 165.007 150.269 217.060 1.00 77.63 456 ASP C O 1
ATOM 9912 N N . GLY C 1 457 ? 163.547 151.285 215.676 1.00 70.62 457 GLY C N 1
ATOM 9913 C CA . GLY C 1 457 ? 164.358 152.465 215.487 1.00 70.94 457 GLY C CA 1
ATOM 9914 C C . GLY C 1 457 ? 165.324 152.377 214.328 1.00 74.33 457 GLY C C 1
ATOM 9915 O O . GLY C 1 457 ? 165.926 153.395 213.963 1.00 80.24 457 GLY C O 1
ATOM 9916 N N . GLU C 1 458 ? 165.488 151.197 213.740 1.00 78.98 458 GLU C N 1
ATOM 9917 C CA . GLU C 1 458 ? 166.303 151.000 212.555 1.00 77.18 458 GLU C CA 1
ATOM 9918 C C . GLU C 1 458 ? 165.395 150.649 211.386 1.00 79.05 458 GLU C C 1
ATOM 9919 O O . GLU C 1 458 ? 164.315 150.079 211.568 1.00 83.78 458 GLU C O 1
ATOM 9925 N N . TYR C 1 459 ? 165.837 150.994 210.182 1.00 68.96 459 TYR C N 1
ATOM 9926 C CA . TYR C 1 459 ? 165.048 150.776 208.980 1.00 65.44 459 TYR C CA 1
ATOM 9927 C C . TYR C 1 459 ? 165.929 150.174 207.897 1.00 64.42 459 TYR C C 1
ATOM 9928 O O . TYR C 1 459 ? 167.105 150.529 207.775 1.00 70.20 459 TYR C O 1
ATOM 9937 N N . ASN C 1 460 ? 165.347 149.266 207.115 1.00 58.64 460 ASN C N 1
ATOM 9938 C CA . ASN C 1 460 ? 166.101 148.500 206.129 1.00 54.77 460 ASN C CA 1
ATOM 9939 C C . ASN C 1 460 ? 166.786 149.428 205.133 1.00 57.71 460 ASN C C 1
ATOM 9940 O O . ASN C 1 460 ? 166.126 150.202 204.433 1.00 60.93 460 ASN C O 1
ATOM 9945 N N . SER C 1 461 ? 168.118 149.347 205.078 1.00 54.00 461 SER C N 1
ATOM 9946 C CA . SER C 1 461 ? 168.884 150.234 204.207 1.00 58.75 461 SER C CA 1
ATOM 9947 C C . SER C 1 461 ? 168.616 149.941 202.736 1.00 55.71 461 SER C C 1
ATOM 9948 O O . SER C 1 461 ? 168.505 150.867 201.925 1.00 58.18 461 SER C O 1
ATOM 9951 N N . MET C 1 462 ? 168.513 148.660 202.372 1.00 50.42 462 MET C N 1
ATOM 9952 C CA . MET C 1 462 ? 168.248 148.310 200.980 1.00 48.08 462 MET C CA 1
ATOM 9953 C C . MET C 1 462 ? 166.870 148.786 200.539 1.00 51.42 462 MET C C 1
ATOM 9954 O O . MET C 1 462 ? 166.669 149.095 199.359 1.00 57.98 462 MET C O 1
ATOM 9959 N N . ALA C 1 463 ? 165.915 148.858 201.469 1.00 49.90 463 ALA C N 1
ATOM 9960 C CA . ALA C 1 463 ? 164.589 149.364 201.132 1.00 47.97 463 ALA C CA 1
ATOM 9961 C C . ALA C 1 463 ? 164.649 150.821 200.695 1.00 51.81 463 ALA C C 1
ATOM 9962 O O . ALA C 1 463 ? 163.916 151.236 199.789 1.00 59.46 463 ALA C O 1
ATOM 9964 N N . ALA C 1 464 ? 165.514 151.615 201.330 1.00 53.40 464 ALA C N 1
ATOM 9965 C CA . ALA C 1 464 ? 165.663 153.013 200.939 1.00 51.46 464 ALA C CA 1
ATOM 9966 C C . ALA C 1 464 ? 166.184 153.145 199.515 1.00 56.51 464 ALA C C 1
ATOM 9967 O O . ALA C 1 464 ? 165.821 154.091 198.808 1.00 61.42 464 ALA C O 1
ATOM 9969 N N . ALA C 1 465 ? 167.036 152.214 199.077 1.00 56.75 465 ALA C N 1
ATOM 9970 C CA . ALA C 1 465 ? 167.561 152.274 197.717 1.00 53.90 465 ALA C CA 1
ATOM 9971 C C . ALA C 1 465 ? 166.460 152.109 196.678 1.00 54.33 465 ALA C C 1
ATOM 9972 O O . ALA C 1 465 ? 166.549 152.682 195.586 1.00 60.77 465 ALA C O 1
ATOM 9974 N N . PHE C 1 466 ? 165.421 151.335 196.990 1.00 50.91 466 PHE C N 1
ATOM 9975 C CA . PHE C 1 466 ? 164.336 151.090 196.050 1.00 51.38 466 PHE C CA 1
ATOM 9976 C C . PHE C 1 466 ? 163.111 151.959 196.295 1.00 54.00 466 PHE C C 1
ATOM 9977 O O . PHE C 1 466 ? 162.424 152.321 195.335 1.00 62.38 466 PHE C O 1
ATOM 9985 N N . PHE C 1 467 ? 162.819 152.304 197.550 1.00 51.46 467 PHE C N 1
ATOM 9986 C CA . PHE C 1 467 ? 161.648 153.125 197.834 1.00 54.02 467 PHE C CA 1
ATOM 9987 C C . PHE C 1 467 ? 161.878 154.592 197.498 1.00 60.86 467 PHE C C 1
ATOM 9988 O O . PHE C 1 467 ? 160.933 155.288 197.111 1.00 69.61 467 PHE C O 1
ATOM 9996 N N . ASN C 1 468 ? 163.107 155.078 197.640 1.00 64.11 468 ASN C N 1
ATOM 9997 C CA . ASN C 1 468 ? 163.406 156.455 197.279 1.00 62.06 468 ASN C CA 1
ATOM 9998 C C . ASN C 1 468 ? 163.366 156.630 195.767 1.00 63.81 468 ASN C C 1
ATOM 9999 O O . ASN C 1 468 ? 163.649 155.703 195.002 1.00 70.08 468 ASN C O 1
ATOM 10004 N N . THR C 1 469 ? 163.000 157.833 195.338 1.00 60.31 469 THR C N 1
ATOM 10005 C CA . THR C 1 469 ? 163.076 158.163 193.927 1.00 56.48 469 THR C CA 1
ATOM 10006 C C . THR C 1 469 ? 164.536 158.135 193.478 1.00 58.50 469 THR C C 1
ATOM 10007 O O . THR C 1 469 ? 165.439 158.442 194.262 1.00 63.08 469 THR C O 1
ATOM 10011 N N . PRO C 1 470 ? 164.800 157.754 192.226 1.00 55.61 470 PRO C N 1
ATOM 10012 C CA . PRO C 1 470 ? 166.196 157.709 191.763 1.00 55.43 470 PRO C CA 1
ATOM 10013 C C . PRO C 1 470 ? 166.899 159.051 191.851 1.00 54.11 470 PRO C C 1
ATOM 10014 O O . PRO C 1 470 ? 168.125 159.087 192.016 1.00 63.65 470 PRO C O 1
ATOM 10018 N N . GLU C 1 471 ? 166.160 160.158 191.749 1.00 56.27 471 GLU C N 1
ATOM 10019 C CA . GLU C 1 471 ? 166.765 161.470 191.952 1.00 60.06 471 GLU C CA 1
ATOM 10020 C C . GLU C 1 471 ? 167.283 161.620 193.377 1.00 57.52 471 GLU C C 1
ATOM 10021 O O . GLU C 1 471 ? 168.395 162.115 193.592 1.00 66.94 471 GLU C O 1
ATOM 10027 N N . LYS C 1 472 ? 166.490 161.194 194.363 1.00 54.21 472 LYS C N 1
ATOM 10028 C CA . LYS C 1 472 ? 166.927 161.270 195.754 1.00 58.76 472 LYS C CA 1
ATOM 10029 C C . LYS C 1 472 ? 168.118 160.357 196.009 1.00 54.52 472 LYS C C 1
ATOM 10030 O O . LYS C 1 472 ? 169.041 160.719 196.749 1.00 58.63 472 LYS C O 1
ATOM 10036 N N . SER C 1 473 ? 168.113 159.163 195.412 1.00 46.58 473 SER C N 1
ATOM 10037 C CA . SER C 1 473 ? 169.240 158.251 195.572 1.00 45.50 473 SER C CA 1
ATOM 10038 C C . SER C 1 473 ? 170.514 158.839 194.979 1.00 49.05 473 SER C C 1
ATOM 10039 O O . SER C 1 473 ? 171.599 158.695 195.553 1.00 54.32 473 SER C O 1
ATOM 10042 N N . VAL C 1 474 ? 170.401 159.501 193.826 1.00 47.82 474 VAL C N 1
ATOM 10043 C CA . VAL C 1 474 ? 171.566 160.134 193.211 1.00 46.39 474 VAL C CA 1
ATOM 10044 C C . VAL C 1 474 ? 172.092 161.257 194.095 1.00 50.71 474 VAL C C 1
ATOM 10045 O O . VAL C 1 474 ? 173.304 161.381 194.313 1.00 54.03 474 VAL C O 1
ATOM 10049 N N . VAL C 1 475 ? 171.191 162.088 194.624 1.00 52.52 475 VAL C N 1
ATOM 10050 C CA . VAL C 1 475 ? 171.607 163.201 195.473 1.00 46.02 475 VAL C CA 1
ATOM 10051 C C . VAL C 1 475 ? 172.267 162.686 196.745 1.00 51.58 475 VAL C C 1
ATOM 10052 O O . VAL C 1 475 ? 173.300 163.207 197.181 1.00 58.49 475 VAL C O 1
ATOM 10056 N N . SER C 1 476 ? 171.681 161.656 197.361 1.00 49.30 476 SER C N 1
ATOM 10057 C CA . SER C 1 476 ? 172.267 161.097 198.574 1.00 43.91 476 SER C CA 1
ATOM 10058 C C . SER C 1 476 ? 173.646 160.512 198.298 1.00 38.58 476 SER C C 1
ATOM 10059 O O . SER C 1 476 ? 174.572 160.688 199.096 1.00 54.20 476 SER C O 1
ATOM 10062 N N . LEU C 1 477 ? 173.804 159.820 197.168 1.00 36.45 477 LEU C N 1
ATOM 10063 C CA . LEU C 1 477 ? 175.115 159.289 196.808 1.00 33.83 477 LEU C CA 1
ATOM 10064 C C . LEU C 1 477 ? 176.120 160.411 196.583 1.00 40.10 477 LEU C C 1
ATOM 10065 O O . LEU C 1 477 ? 177.304 160.269 196.909 1.00 42.78 477 LEU C O 1
ATOM 10070 N N . PHE C 1 478 ? 175.669 161.534 196.020 1.00 46.86 478 PHE C N 1
ATOM 10071 C CA . PHE C 1 478 ? 176.555 162.680 195.847 1.00 40.81 478 PHE C CA 1
ATOM 10072 C C . PHE C 1 478 ? 176.922 163.299 197.190 1.00 51.21 478 PHE C C 1
ATOM 10073 O O . PHE C 1 478 ? 178.099 163.560 197.462 1.00 57.50 478 PHE C O 1
ATOM 10081 N N . HIS C 1 479 ? 175.931 163.537 198.045 1.00 56.75 479 HIS C N 1
ATOM 10082 C CA . HIS C 1 479 ? 176.127 164.229 199.319 1.00 43.05 479 HIS C CA 1
ATOM 10083 C C . HIS C 1 479 ? 175.754 163.289 200.463 1.00 57.91 479 HIS C C 1
ATOM 10084 O O . HIS C 1 479 ? 174.605 163.260 200.908 1.00 69.87 479 HIS C O 1
ATOM 10091 N N . ASP C 1 480 ? 176.737 162.522 200.939 1.00 54.86 480 ASP C N 1
ATOM 10092 C CA . ASP C 1 480 ? 176.595 161.669 202.109 1.00 46.89 480 ASP C CA 1
ATOM 10093 C C . ASP C 1 480 ? 177.954 161.569 202.781 1.00 52.59 480 ASP C C 1
ATOM 10094 O O . ASP C 1 480 ? 178.974 161.475 202.084 1.00 58.12 480 ASP C O 1
ATOM 10099 N N . PRO C 1 481 ? 178.005 161.598 204.111 1.00 62.18 481 PRO C N 1
ATOM 10100 C CA . PRO C 1 481 ? 179.285 161.448 204.792 1.00 60.29 481 PRO C CA 1
ATOM 10101 C C . PRO C 1 481 ? 179.872 160.078 204.522 1.00 58.56 481 PRO C C 1
ATOM 10102 O O . PRO C 1 481 ? 179.135 159.105 204.274 1.00 54.60 481 PRO C O 1
ATOM 10106 N N . PRO C 1 482 ? 181.199 159.956 204.541 1.00 60.26 482 PRO C N 1
ATOM 10107 C CA . PRO C 1 482 ? 181.821 158.646 204.316 1.00 61.14 482 PRO C CA 1
ATOM 10108 C C . PRO C 1 482 ? 181.353 157.626 205.343 1.00 59.67 482 PRO C C 1
ATOM 10109 O O . PRO C 1 482 ? 181.122 157.945 206.511 1.00 65.40 482 PRO C O 1
ATOM 10113 N N . GLY C 1 483 ? 181.216 156.382 204.890 1.00 57.51 483 GLY C N 1
ATOM 10114 C CA . GLY C 1 483 ? 180.670 155.331 205.722 1.00 54.76 483 GLY C CA 1
ATOM 10115 C C . GLY C 1 483 ? 179.162 155.253 205.744 1.00 56.06 483 GLY C C 1
ATOM 10116 O O . GLY C 1 483 ? 178.610 154.464 206.519 1.00 58.91 483 GLY C O 1
ATOM 10117 N N . SER C 1 484 ? 178.474 156.049 204.922 1.00 54.16 484 SER C N 1
ATOM 10118 C CA . SER C 1 484 ? 177.017 156.021 204.895 1.00 48.37 484 SER C CA 1
ATOM 10119 C C . SER C 1 484 ? 176.475 154.782 204.195 1.00 51.10 484 SER C C 1
ATOM 10120 O O . SER C 1 484 ? 175.349 154.360 204.480 1.00 58.47 484 SER C O 1
ATOM 10123 N N . TYR C 1 485 ? 177.244 154.195 203.283 1.00 55.08 485 TYR C N 1
ATOM 10124 C CA . TYR C 1 485 ? 176.794 153.065 202.482 1.00 50.85 485 TYR C CA 1
ATOM 10125 C C . TYR C 1 485 ? 177.633 151.835 202.789 1.00 54.01 485 TYR C C 1
ATOM 10126 O O . TYR C 1 485 ? 178.866 151.887 202.732 1.00 61.78 485 TYR C O 1
ATOM 10135 N N . ASN C 1 486 ? 176.964 150.738 203.111 1.00 47.46 486 ASN C N 1
ATOM 10136 C CA . ASN C 1 486 ? 177.639 149.452 203.195 1.00 50.31 486 ASN C CA 1
ATOM 10137 C C . ASN C 1 486 ? 177.961 148.976 201.783 1.00 50.69 486 ASN C C 1
ATOM 10138 O O . ASN C 1 486 ? 177.071 148.960 200.926 1.00 57.11 486 ASN C O 1
ATOM 10143 N N . PRO C 1 487 ? 179.212 148.614 201.491 1.00 54.62 487 PRO C N 1
ATOM 10144 C CA . PRO C 1 487 ? 179.555 148.227 200.111 1.00 50.26 487 PRO C CA 1
ATOM 10145 C C . PRO C 1 487 ? 178.749 147.056 199.576 1.00 50.11 487 PRO C C 1
ATOM 10146 O O . PRO C 1 487 ? 178.509 146.989 198.364 1.00 60.09 487 PRO C O 1
ATOM 10150 N N . LEU C 1 488 ? 178.325 146.127 200.435 1.00 54.45 488 LEU C N 1
ATOM 10151 C CA . LEU C 1 488 ? 177.603 144.954 199.951 1.00 49.08 488 LEU C CA 1
ATOM 10152 C C . LEU C 1 488 ? 176.216 145.323 199.438 1.00 49.70 488 LEU C C 1
ATOM 10153 O O . LEU C 1 488 ? 175.824 144.915 198.338 1.00 56.79 488 LEU C O 1
ATOM 10158 N N . THR C 1 489 ? 175.452 146.091 200.220 1.00 49.01 489 THR C N 1
ATOM 10159 C CA . THR C 1 489 ? 174.099 146.442 199.797 1.00 57.63 489 THR C CA 1
ATOM 10160 C C . THR C 1 489 ? 174.120 147.408 198.618 1.00 53.19 489 THR C C 1
ATOM 10161 O O . THR C 1 489 ? 173.267 147.324 197.726 1.00 55.55 489 THR C O 1
ATOM 10165 N N . LEU C 1 490 ? 175.081 148.333 198.595 1.00 49.84 490 LEU C N 1
ATOM 10166 C CA . LEU C 1 490 ? 175.218 149.222 197.446 1.00 38.05 490 LEU C CA 1
ATOM 10167 C C . LEU C 1 490 ? 175.713 148.462 196.222 1.00 48.30 490 LEU C C 1
ATOM 10168 O O . LEU C 1 490 ? 175.288 148.743 195.095 1.00 57.90 490 LEU C O 1
ATOM 10173 N N . GLY C 1 491 ? 176.613 147.497 196.423 1.00 44.13 491 GLY C N 1
ATOM 10174 C CA . GLY C 1 491 ? 177.083 146.693 195.308 1.00 38.63 491 GLY C CA 1
ATOM 10175 C C . GLY C 1 491 ? 175.994 145.821 194.713 1.00 44.04 491 GLY C C 1
ATOM 10176 O O . GLY C 1 491 ? 175.892 145.684 193.492 1.00 58.62 491 GLY C O 1
ATOM 10177 N N . LEU C 1 492 ? 175.169 145.212 195.569 1.00 48.10 492 LEU C N 1
ATOM 10178 C CA . LEU C 1 492 ? 174.076 144.380 195.076 1.00 48.07 492 LEU C CA 1
ATOM 10179 C C . LEU C 1 492 ? 173.040 145.214 194.334 1.00 47.91 492 LEU C C 1
ATOM 10180 O O . LEU C 1 492 ? 172.501 144.781 193.309 1.00 55.95 492 LEU C O 1
ATOM 10185 N N . PHE C 1 493 ? 172.739 146.409 194.845 1.00 47.85 493 PHE C N 1
ATOM 10186 C CA . PHE C 1 493 ? 171.803 147.292 194.157 1.00 49.92 493 PHE C CA 1
ATOM 10187 C C . PHE C 1 493 ? 172.351 147.727 192.804 1.00 43.11 493 PHE C C 1
ATOM 10188 O O . PHE C 1 493 ? 171.614 147.765 191.813 1.00 48.89 493 PHE C O 1
ATOM 10196 N N . THR C 1 494 ? 173.642 148.061 192.744 1.00 43.71 494 THR C N 1
ATOM 10197 C CA . THR C 1 494 ? 174.240 148.501 191.487 1.00 44.04 494 THR C CA 1
ATOM 10198 C C . THR C 1 494 ? 174.193 147.402 190.434 1.00 48.19 494 THR C C 1
ATOM 10199 O O . THR C 1 494 ? 173.854 147.658 189.273 1.00 59.05 494 THR C O 1
ATOM 10203 N N . LEU C 1 495 ? 174.540 146.173 190.818 1.00 45.63 495 LEU C N 1
ATOM 10204 C CA . LEU C 1 495 ? 174.532 145.068 189.865 1.00 46.64 495 LEU C CA 1
ATOM 10205 C C . LEU C 1 495 ? 173.124 144.788 189.356 1.00 50.39 495 LEU C C 1
ATOM 10206 O O . LEU C 1 495 ? 172.922 144.554 188.159 1.00 55.32 495 LEU C O 1
ATOM 10211 N N . VAL C 1 496 ? 172.137 144.807 190.252 1.00 49.24 496 VAL C N 1
ATOM 10212 C CA . VAL C 1 496 ? 170.761 144.524 189.856 1.00 45.58 496 VAL C CA 1
ATOM 10213 C C . VAL C 1 496 ? 170.190 145.675 189.034 1.00 43.16 496 VAL C C 1
ATOM 10214 O O . VAL C 1 496 ? 169.570 145.462 187.986 1.00 48.22 496 VAL C O 1
ATOM 10218 N N . TYR C 1 497 ? 170.393 146.912 189.495 1.00 47.43 497 TYR C N 1
ATOM 10219 C CA . TYR C 1 497 ? 169.818 148.060 188.801 1.00 45.70 497 TYR C CA 1
ATOM 10220 C C . TYR C 1 497 ? 170.445 148.258 187.427 1.00 39.04 497 TYR C C 1
ATOM 10221 O O . TYR C 1 497 ? 169.788 148.780 186.520 1.00 44.24 497 TYR C O 1
ATOM 10230 N N . PHE C 1 498 ? 171.708 147.860 187.260 1.00 43.51 498 PHE C N 1
ATOM 10231 C CA . PHE C 1 498 ? 172.345 147.937 185.949 1.00 39.26 498 PHE C CA 1
ATOM 10232 C C . PHE C 1 498 ? 171.603 147.082 184.930 1.00 37.31 498 PHE C C 1
ATOM 10233 O O . PHE C 1 498 ? 171.312 147.534 183.816 1.00 49.04 498 PHE C O 1
ATOM 10241 N N . PHE C 1 499 ? 171.281 145.841 185.297 1.00 46.38 499 PHE C N 1
ATOM 10242 C CA . PHE C 1 499 ? 170.605 144.952 184.360 1.00 44.52 499 PHE C CA 1
ATOM 10243 C C . PHE C 1 499 ? 169.129 145.305 184.226 1.00 47.89 499 PHE C C 1
ATOM 10244 O O . PHE C 1 499 ? 168.546 145.147 183.147 1.00 50.62 499 PHE C O 1
ATOM 10252 N N . LEU C 1 500 ? 168.506 145.778 185.308 1.00 44.20 500 LEU C N 1
ATOM 10253 C CA . LEU C 1 500 ? 167.115 146.210 185.222 1.00 37.12 500 LEU C CA 1
ATOM 10254 C C . LEU C 1 500 ? 166.965 147.405 184.289 1.00 46.41 500 LEU C C 1
ATOM 10255 O O . LEU C 1 500 ? 166.041 147.447 183.469 1.00 48.20 500 LEU C O 1
ATOM 10260 N N . ALA C 1 501 ? 167.860 148.388 184.403 1.00 45.25 501 ALA C N 1
ATOM 10261 C CA . ALA C 1 501 ? 167.790 149.555 183.529 1.00 33.38 501 ALA C CA 1
ATOM 10262 C C . ALA C 1 501 ? 168.041 149.172 182.077 1.00 42.37 501 ALA C C 1
ATOM 10263 O O . ALA C 1 501 ? 167.362 149.668 181.170 1.00 53.71 501 ALA C O 1
ATOM 10265 N N . CYS C 1 502 ? 169.019 148.296 181.835 1.00 32.27 502 CYS C N 1
ATOM 10266 C CA . CYS C 1 502 ? 169.277 147.824 180.479 1.00 38.53 502 CYS C CA 1
ATOM 10267 C C . CYS C 1 502 ? 168.087 147.045 179.935 1.00 44.32 502 CYS C C 1
ATOM 10268 O O . CYS C 1 502 ? 167.696 147.211 178.775 1.00 56.68 502 CYS C O 1
ATOM 10271 N N . TRP C 1 503 ? 167.503 146.179 180.765 1.00 43.00 503 TRP C N 1
ATOM 10272 C CA . TRP C 1 503 ? 166.331 145.418 180.345 1.00 38.50 503 TRP C CA 1
ATOM 10273 C C . TRP C 1 503 ? 165.137 146.332 180.102 1.00 35.16 503 TRP C C 1
ATOM 10274 O O . TRP C 1 503 ? 164.370 146.125 179.155 1.00 41.98 503 TRP C O 1
ATOM 10285 N N . THR C 1 504 ? 164.964 147.351 180.947 1.00 38.35 504 THR C N 1
ATOM 10286 C CA . THR C 1 504 ? 163.784 148.203 180.849 1.00 41.34 504 THR C CA 1
ATOM 10287 C C . THR C 1 504 ? 163.855 149.144 179.652 1.00 45.19 504 THR C C 1
ATOM 10288 O O . THR C 1 504 ? 162.821 149.451 179.049 1.00 48.02 504 THR C O 1
ATOM 10292 N N . TYR C 1 505 ? 165.046 149.617 179.296 1.00 44.93 505 TYR C N 1
ATOM 10293 C CA . TYR C 1 505 ? 165.165 150.487 178.135 1.00 43.85 505 TYR C CA 1
ATOM 10294 C C . TYR C 1 505 ? 164.831 149.711 176.868 1.00 47.46 505 TYR C C 1
ATOM 10295 O O . TYR C 1 505 ? 165.222 148.552 176.707 1.00 48.31 505 TYR C O 1
ATOM 10304 N N . GLY C 1 506 ? 164.098 150.358 175.967 1.00 43.57 506 GLY C N 1
ATOM 10305 C CA . GLY C 1 506 ? 163.567 149.699 174.797 1.00 38.76 506 GLY C CA 1
ATOM 10306 C C . GLY C 1 506 ? 162.177 149.131 174.971 1.00 48.65 506 GLY C C 1
ATOM 10307 O O . GLY C 1 506 ? 161.589 148.662 173.987 1.00 56.36 506 GLY C O 1
ATOM 10308 N N . LEU C 1 507 ? 161.636 149.151 176.187 1.00 50.20 507 LEU C N 1
ATOM 10309 C CA . LEU C 1 507 ? 160.254 148.750 176.401 1.00 41.12 507 LEU C CA 1
ATOM 10310 C C . LEU C 1 507 ? 159.314 149.734 175.718 1.00 42.27 507 LEU C C 1
ATOM 10311 O O . LEU C 1 507 ? 159.653 150.899 175.492 1.00 51.35 507 LEU C O 1
ATOM 10316 N N . THR C 1 508 ? 158.115 149.257 175.389 1.00 44.26 508 THR C N 1
ATOM 10317 C CA . THR C 1 508 ? 157.118 150.086 174.715 1.00 48.32 508 THR C CA 1
ATOM 10318 C C . THR C 1 508 ? 156.402 150.981 175.732 1.00 52.33 508 THR C C 1
ATOM 10319 O O . THR C 1 508 ? 155.185 150.946 175.907 1.00 52.37 508 THR C O 1
ATOM 10323 N N . VAL C 1 509 ? 157.206 151.793 176.420 1.00 48.33 509 VAL C N 1
ATOM 10324 C CA . VAL C 1 509 ? 156.720 152.756 177.398 1.00 40.01 509 VAL C CA 1
ATOM 10325 C C . VAL C 1 509 ? 157.471 154.065 177.199 1.00 41.65 509 VAL C C 1
ATOM 10326 O O . VAL C 1 509 ? 158.580 154.099 176.663 1.00 47.26 509 VAL C O 1
ATOM 10330 N N . SER C 1 510 ? 156.850 155.154 177.645 1.00 46.33 510 SER C N 1
ATOM 10331 C CA . SER C 1 510 ? 157.485 156.467 177.619 1.00 44.80 510 SER C CA 1
ATOM 10332 C C . SER C 1 510 ? 158.351 156.600 178.865 1.00 47.74 510 SER C C 1
ATOM 10333 O O . SER C 1 510 ? 157.835 156.628 179.986 1.00 55.80 510 SER C O 1
ATOM 10336 N N . ALA C 1 511 ? 159.667 156.676 178.676 1.00 46.21 511 ALA C N 1
ATOM 10337 C CA . ALA C 1 511 ? 160.585 156.642 179.804 1.00 41.65 511 ALA C CA 1
ATOM 10338 C C . ALA C 1 511 ? 161.969 157.083 179.354 1.00 46.94 511 ALA C C 1
ATOM 10339 O O . ALA C 1 511 ? 162.370 156.840 178.214 1.00 65.49 511 ALA C O 1
ATOM 10341 N N . GLY C 1 512 ? 162.698 157.721 180.270 1.00 44.30 512 GLY C N 1
ATOM 10342 C CA . GLY C 1 512 ? 164.039 158.184 180.000 1.00 43.92 512 GLY C CA 1
ATOM 10343 C C . GLY C 1 512 ? 165.109 157.269 180.569 1.00 41.47 512 GLY C C 1
ATOM 10344 O O . GLY C 1 512 ? 164.854 156.449 181.447 1.00 43.91 512 GLY C O 1
ATOM 10345 N N . VAL C 1 513 ? 166.325 157.424 180.048 1.00 50.75 513 VAL C N 1
ATOM 10346 C CA . VAL C 1 513 ? 167.473 156.641 180.498 1.00 44.66 513 VAL C CA 1
ATOM 10347 C C . VAL C 1 513 ? 168.557 157.498 181.136 1.00 47.49 513 VAL C C 1
ATOM 10348 O O . VAL C 1 513 ? 169.539 156.940 181.655 1.00 51.11 513 VAL C O 1
ATOM 10352 N N . PHE C 1 514 ? 168.414 158.826 181.124 1.00 51.62 514 PHE C N 1
ATOM 10353 C CA . PHE C 1 514 ? 169.405 159.702 181.743 1.00 50.03 514 PHE C CA 1
ATOM 10354 C C . PHE C 1 514 ? 169.598 159.371 183.218 1.00 53.72 514 PHE C C 1
ATOM 10355 O O . PHE C 1 514 ? 170.706 159.046 183.659 1.00 54.73 514 PHE C O 1
ATOM 10363 N N . ILE C 1 515 ? 168.520 159.461 183.998 1.00 41.87 515 ILE C N 1
ATOM 10364 C CA . ILE C 1 515 ? 168.627 159.250 185.442 1.00 46.72 515 ILE C CA 1
ATOM 10365 C C . ILE C 1 515 ? 169.096 157.841 185.792 1.00 46.57 515 ILE C C 1
ATOM 10366 O O . ILE C 1 515 ? 169.976 157.707 186.658 1.00 48.49 515 ILE C O 1
ATOM 10371 N N . PRO C 1 516 ? 168.562 156.764 185.194 1.00 47.79 516 PRO C N 1
ATOM 10372 C CA . PRO C 1 516 ? 169.100 155.430 185.521 1.00 42.99 516 PRO C CA 1
ATOM 10373 C C . PRO C 1 516 ? 170.591 155.303 185.267 1.00 44.11 516 PRO C C 1
ATOM 10374 O O . PRO C 1 516 ? 171.297 154.662 186.055 1.00 57.67 516 PRO C O 1
ATOM 10378 N N . SER C 1 517 ? 171.093 155.902 184.186 1.00 42.57 517 SER C N 1
ATOM 10379 C CA . SER C 1 517 ? 172.529 155.886 183.937 1.00 46.07 517 SER C CA 1
ATOM 10380 C C . SER C 1 517 ? 173.277 156.700 184.985 1.00 42.37 517 SER C C 1
ATOM 10381 O O . SER C 1 517 ? 174.370 156.314 185.415 1.00 45.32 517 SER C O 1
ATOM 10384 N N . LEU C 1 518 ? 172.707 157.833 185.402 1.00 40.77 518 LEU C N 1
ATOM 10385 C CA . LEU C 1 518 ? 173.306 158.610 186.481 1.00 36.48 518 LEU C CA 1
ATOM 10386 C C . LEU C 1 518 ? 173.323 157.822 187.784 1.00 38.72 518 LEU C C 1
ATOM 10387 O O . LEU C 1 518 ? 174.320 157.834 188.514 1.00 47.07 518 LEU C O 1
ATOM 10392 N N . LEU C 1 519 ? 172.223 157.130 188.093 1.00 44.37 519 LEU C N 1
ATOM 10393 C CA . LEU C 1 519 ? 172.151 156.361 189.331 1.00 39.67 519 LEU C CA 1
ATOM 10394 C C . LEU C 1 519 ? 173.150 155.212 189.330 1.00 29.51 519 LEU C C 1
ATOM 10395 O O . LEU C 1 519 ? 173.798 154.945 190.349 1.00 38.83 519 LEU C O 1
ATOM 10400 N N . ILE C 1 520 ? 173.280 154.512 188.201 1.00 36.90 520 ILE C N 1
ATOM 10401 C CA . ILE C 1 520 ? 174.244 153.419 188.113 1.00 30.56 520 ILE C CA 1
ATOM 10402 C C . ILE C 1 520 ? 175.655 153.941 188.345 1.00 37.57 520 ILE C C 1
ATOM 10403 O O . ILE C 1 520 ? 176.421 153.383 189.139 1.00 44.21 520 ILE C O 1
ATOM 10408 N N . GLY C 1 521 ? 176.012 155.034 187.669 1.00 39.57 521 GLY C N 1
ATOM 10409 C CA . GLY C 1 521 ? 177.351 155.578 187.815 1.00 32.27 521 GLY C CA 1
ATOM 10410 C C . GLY C 1 521 ? 177.623 156.122 189.203 1.00 35.19 521 GLY C C 1
ATOM 10411 O O . GLY C 1 521 ? 178.707 155.918 189.757 1.00 45.06 521 GLY C O 1
ATOM 10412 N N . ALA C 1 522 ? 176.650 156.828 189.781 1.00 36.54 522 ALA C N 1
ATOM 10413 C CA . ALA C 1 522 ? 176.806 157.321 191.145 1.00 24.46 522 ALA C CA 1
ATOM 10414 C C . ALA C 1 522 ? 176.947 156.169 192.131 1.00 39.17 522 ALA C C 1
ATOM 10415 O O . ALA C 1 522 ? 177.554 156.322 193.197 1.00 50.72 522 ALA C O 1
ATOM 10417 N N . ALA C 1 523 ? 176.390 155.005 191.791 1.00 38.74 523 ALA C N 1
ATOM 10418 C CA . ALA C 1 523 ? 176.467 153.855 192.684 1.00 29.18 523 ALA C CA 1
ATOM 10419 C C . ALA C 1 523 ? 177.862 153.240 192.679 1.00 31.22 523 ALA C C 1
ATOM 10420 O O . ALA C 1 523 ? 178.512 153.150 193.726 1.00 45.55 523 ALA C O 1
ATOM 10422 N N . TRP C 1 524 ? 178.345 152.806 191.510 1.00 34.96 524 TRP C N 1
ATOM 10423 C CA . TRP C 1 524 ? 179.689 152.244 191.449 1.00 34.20 524 TRP C CA 1
ATOM 10424 C C . TRP C 1 524 ? 180.767 153.309 191.589 1.00 44.98 524 TRP C C 1
ATOM 10425 O O . TRP C 1 524 ? 181.893 152.983 191.980 1.00 53.92 524 TRP C O 1
ATOM 10436 N N . GLY C 1 525 ? 180.453 154.568 191.278 1.00 43.93 525 GLY C N 1
ATOM 10437 C CA . GLY C 1 525 ? 181.372 155.646 191.601 1.00 39.51 525 GLY C CA 1
ATOM 10438 C C . GLY C 1 525 ? 181.570 155.800 193.096 1.00 50.18 525 GLY C C 1
ATOM 10439 O O . GLY C 1 525 ? 182.694 155.989 193.568 1.00 57.62 525 GLY C O 1
ATOM 10440 N N . ARG C 1 526 ? 180.479 155.723 193.862 1.00 44.45 526 ARG C N 1
ATOM 10441 C CA . ARG C 1 526 ? 180.586 155.733 195.317 1.00 39.75 526 ARG C CA 1
ATOM 10442 C C . ARG C 1 526 ? 181.343 154.511 195.821 1.00 40.73 526 ARG C C 1
ATOM 10443 O O . ARG C 1 526 ? 182.136 154.608 196.764 1.00 43.36 526 ARG C O 1
ATOM 10451 N N . LEU C 1 527 ? 181.100 153.348 195.211 1.00 47.52 527 LEU C N 1
ATOM 10452 C CA . LEU C 1 527 ? 181.836 152.145 195.585 1.00 45.21 527 LEU C CA 1
ATOM 10453 C C . LEU C 1 527 ? 183.325 152.308 195.314 1.00 46.74 527 LEU C C 1
ATOM 10454 O O . LEU C 1 527 ? 184.161 151.824 196.086 1.00 57.37 527 LEU C O 1
ATOM 10459 N N . PHE C 1 528 ? 183.674 152.973 194.212 1.00 52.59 528 PHE C N 1
ATOM 10460 C CA . PHE C 1 528 ? 185.076 153.266 193.937 1.00 50.34 528 PHE C CA 1
ATOM 10461 C C . PHE C 1 528 ? 185.662 154.183 195.003 1.00 55.08 528 PHE C C 1
ATOM 10462 O O . PHE C 1 528 ? 186.802 153.990 195.440 1.00 58.84 528 PHE C O 1
ATOM 10470 N N . GLY C 1 529 ? 184.896 155.189 195.430 1.00 57.26 529 GLY C N 1
ATOM 10471 C CA . GLY C 1 529 ? 185.363 156.061 196.496 1.00 49.58 529 GLY C CA 1
ATOM 10472 C C . GLY C 1 529 ? 185.537 155.331 197.814 1.00 56.14 529 GLY C C 1
ATOM 10473 O O . GLY C 1 529 ? 186.466 155.614 198.574 1.00 65.49 529 GLY C O 1
ATOM 10474 N N . ILE C 1 530 ? 184.639 154.387 198.107 1.00 54.19 530 ILE C N 1
ATOM 10475 C CA . ILE C 1 530 ? 184.766 153.587 199.322 1.00 47.87 530 ILE C CA 1
ATOM 10476 C C . ILE C 1 530 ? 186.031 152.740 199.269 1.00 49.27 530 ILE C C 1
ATOM 10477 O O . ILE C 1 530 ? 186.768 152.632 200.257 1.00 59.10 530 ILE C O 1
ATOM 10482 N N . SER C 1 531 ? 186.305 152.128 198.114 1.00 55.86 531 SER C N 1
ATOM 10483 C CA . SER C 1 531 ? 187.515 151.326 197.967 1.00 56.11 531 SER C CA 1
ATOM 10484 C C . SER C 1 531 ? 188.767 152.182 198.114 1.00 64.44 531 SER C C 1
ATOM 10485 O O . SER C 1 531 ? 189.746 151.761 198.740 1.00 68.53 531 SER C O 1
ATOM 10488 N N . LEU C 1 532 ? 188.758 153.385 197.533 1.00 69.43 532 LEU C N 1
ATOM 10489 C CA . LEU C 1 532 ? 189.906 154.277 197.664 1.00 67.01 532 LEU C CA 1
ATOM 10490 C C . LEU C 1 532 ? 190.120 154.692 199.114 1.00 69.31 532 LEU C C 1
ATOM 10491 O O . LEU C 1 532 ? 191.261 154.754 199.587 1.00 78.36 532 LEU C O 1
ATOM 10496 N N . SER C 1 533 ? 189.035 154.986 199.833 1.00 67.94 533 SER C N 1
ATOM 10497 C CA . SER C 1 533 ? 189.157 155.331 201.246 1.00 72.68 533 SER C CA 1
ATOM 10498 C C . SER C 1 533 ? 189.730 154.168 202.047 1.00 74.84 533 SER C C 1
ATOM 10499 O O . SER C 1 533 ? 190.495 154.375 202.996 1.00 78.36 533 SER C O 1
ATOM 10502 N N . TYR C 1 534 ? 189.368 152.937 201.680 1.00 78.70 534 TYR C N 1
ATOM 10503 C CA . TYR C 1 534 ? 189.925 151.770 202.353 1.00 80.23 534 TYR C CA 1
ATOM 10504 C C . TYR C 1 534 ? 191.401 151.582 202.026 1.00 81.01 534 TYR C C 1
ATOM 10505 O O . TYR C 1 534 ? 192.170 151.128 202.880 1.00 87.05 534 TYR C O 1
ATOM 10514 N N . LEU C 1 535 ? 191.814 151.923 200.806 1.00 77.56 535 LEU C N 1
ATOM 10515 C CA . LEU C 1 535 ? 193.192 151.737 200.373 1.00 80.74 535 LEU C CA 1
ATOM 10516 C C . LEU C 1 535 ? 194.116 152.876 200.784 1.00 83.40 535 LEU C C 1
ATOM 10517 O O . LEU C 1 535 ? 195.339 152.719 200.698 1.00 86.67 535 LEU C O 1
ATOM 10522 N N . THR C 1 536 ? 193.572 154.013 201.223 1.00 81.39 536 THR C N 1
ATOM 10523 C CA . THR C 1 536 ? 194.381 155.165 201.607 1.00 80.79 536 THR C CA 1
ATOM 10524 C C . THR C 1 536 ? 194.159 155.567 203.061 1.00 80.95 536 THR C C 1
ATOM 10525 O O . THR C 1 536 ? 194.522 156.680 203.454 1.00 84.56 536 THR C O 1
ATOM 10529 N N . GLY C 1 537 ? 193.577 154.685 203.867 1.00 83.90 537 GLY C N 1
ATOM 10530 C CA . GLY C 1 537 ? 193.351 154.994 205.270 1.00 85.68 537 GLY C CA 1
ATOM 10531 C C . GLY C 1 537 ? 192.406 156.152 205.502 1.00 86.52 537 GLY C C 1
ATOM 10532 O O . GLY C 1 537 ? 192.672 157.004 206.359 1.00 87.20 537 GLY C O 1
ATOM 10533 N N . ALA C 1 538 ? 191.302 156.201 204.752 1.00 87.09 538 ALA C N 1
ATOM 10534 C CA . ALA C 1 538 ? 190.292 157.253 204.881 1.00 84.46 538 ALA C CA 1
ATOM 10535 C C . ALA C 1 538 ? 190.905 158.641 204.695 1.00 85.09 538 ALA C C 1
ATOM 10536 O O . ALA C 1 538 ? 190.651 159.569 205.465 1.00 86.86 538 ALA C O 1
ATOM 10538 N N . ALA C 1 539 ? 191.729 158.775 203.657 1.00 84.08 539 ALA C N 1
ATOM 10539 C CA . ALA C 1 539 ? 192.316 160.066 203.332 1.00 85.33 539 ALA C CA 1
ATOM 10540 C C . ALA C 1 539 ? 191.229 161.059 202.935 1.00 88.55 539 ALA C C 1
ATOM 10541 O O . ALA C 1 539 ? 190.201 160.693 202.359 1.00 91.30 539 ALA C O 1
ATOM 10543 N N . ILE C 1 540 ? 191.465 162.334 203.259 1.00 88.36 540 ILE C N 1
ATOM 10544 C CA . ILE C 1 540 ? 190.444 163.355 203.045 1.00 88.88 540 ILE C CA 1
ATOM 10545 C C . ILE C 1 540 ? 190.158 163.556 201.561 1.00 85.47 540 ILE C C 1
ATOM 10546 O O . ILE C 1 540 ? 189.039 163.925 201.186 1.00 85.74 540 ILE C O 1
ATOM 10551 N N . TRP C 1 541 ? 191.147 163.325 200.694 1.00 73.06 541 TRP C N 1
ATOM 10552 C CA . TRP C 1 541 ? 190.915 163.490 199.265 1.00 74.93 541 TRP C CA 1
ATOM 10553 C C . TRP C 1 541 ? 190.068 162.366 198.683 1.00 75.04 541 TRP C C 1
ATOM 10554 O O . TRP C 1 541 ? 189.456 162.553 197.626 1.00 78.11 541 TRP C O 1
ATOM 10565 N N . ALA C 1 542 ? 190.017 161.212 199.344 1.00 70.23 542 ALA C N 1
ATOM 10566 C CA . ALA C 1 542 ? 189.228 160.077 198.865 1.00 72.01 542 ALA C CA 1
ATOM 10567 C C . ALA C 1 542 ? 187.805 160.138 199.423 1.00 72.82 542 ALA C C 1
ATOM 10568 O O . ALA C 1 542 ? 187.341 159.253 200.141 1.00 75.37 542 ALA C O 1
ATOM 10570 N N . ASP C 1 543 ? 187.111 161.216 199.075 1.00 69.95 543 ASP C N 1
ATOM 10571 C CA . ASP C 1 543 ? 185.732 161.397 199.510 1.00 67.85 543 ASP C CA 1
ATOM 10572 C C . ASP C 1 543 ? 184.799 160.619 198.590 1.00 66.99 543 ASP C C 1
ATOM 10573 O O . ASP C 1 543 ? 184.775 160.885 197.384 1.00 65.16 543 ASP C O 1
ATOM 10578 N N . PRO C 1 544 ? 184.030 159.655 199.107 1.00 59.35 544 PRO C N 1
ATOM 10579 C CA . PRO C 1 544 ? 183.168 158.855 198.218 1.00 57.42 544 PRO C CA 1
ATOM 10580 C C . PRO C 1 544 ? 182.137 159.675 197.463 1.00 55.07 544 PRO C C 1
ATOM 10581 O O . PRO C 1 544 ? 181.794 159.330 196.326 1.00 63.56 544 PRO C O 1
ATOM 10585 N N . GLY C 1 545 ? 181.627 160.750 198.066 1.00 50.18 545 GLY C N 1
ATOM 10586 C CA . GLY C 1 545 ? 180.624 161.558 197.389 1.00 50.04 545 GLY C CA 1
ATOM 10587 C C . GLY C 1 545 ? 181.150 162.213 196.128 1.00 45.12 545 GLY C C 1
ATOM 10588 O O . GLY C 1 545 ? 180.440 162.311 195.124 1.00 53.36 545 GLY C O 1
ATOM 10589 N N . LYS C 1 546 ? 182.401 162.677 196.163 1.00 54.12 546 LYS C N 1
ATOM 10590 C CA . LYS C 1 546 ? 183.006 163.268 194.975 1.00 50.55 546 LYS C CA 1
ATOM 10591 C C . LYS C 1 546 ? 183.157 162.238 193.864 1.00 53.06 546 LYS C C 1
ATOM 10592 O O . LYS C 1 546 ? 182.910 162.537 192.690 1.00 59.13 546 LYS C O 1
ATOM 10598 N N . TYR C 1 547 ? 183.562 161.016 194.215 1.00 47.71 547 TYR C N 1
ATOM 10599 C CA . TYR C 1 547 ? 183.710 159.966 193.216 1.00 46.92 547 TYR C CA 1
ATOM 10600 C C . TYR C 1 547 ? 182.368 159.448 192.719 1.00 42.76 547 TYR C C 1
ATOM 10601 O O . TYR C 1 547 ? 182.304 158.889 191.620 1.00 47.16 547 TYR C O 1
ATOM 10610 N N . ALA C 1 548 ? 181.299 159.618 193.498 1.00 39.24 548 ALA C N 1
ATOM 10611 C CA . ALA C 1 548 ? 179.969 159.309 192.990 1.00 37.36 548 ALA C CA 1
ATOM 10612 C C . ALA C 1 548 ? 179.602 160.231 191.835 1.00 38.01 548 ALA C C 1
ATOM 10613 O O . ALA C 1 548 ? 178.976 159.802 190.860 1.00 47.10 548 ALA C O 1
ATOM 10615 N N . LEU C 1 549 ? 179.981 161.508 191.933 1.00 41.57 549 LEU C N 1
ATOM 10616 C CA . LEU C 1 549 ? 179.732 162.444 190.841 1.00 33.73 549 LEU C CA 1
ATOM 10617 C C . LEU C 1 549 ? 180.517 162.060 189.593 1.00 40.10 549 LEU C C 1
ATOM 10618 O O . LEU C 1 549 ? 179.987 162.114 188.477 1.00 54.01 549 LEU C O 1
ATOM 10623 N N . MET C 1 550 ? 181.783 161.670 189.760 1.00 42.55 550 MET C N 1
ATOM 10624 C CA . MET C 1 550 ? 182.588 161.259 188.614 1.00 43.50 550 MET C CA 1
ATOM 10625 C C . MET C 1 550 ? 182.069 159.963 188.007 1.00 43.19 550 MET C C 1
ATOM 10626 O O . MET C 1 550 ? 182.051 159.810 186.780 1.00 51.57 550 MET C O 1
ATOM 10631 N N . GLY C 1 551 ? 181.653 159.016 188.848 1.00 47.09 551 GLY C N 1
ATOM 10632 C CA . GLY C 1 551 ? 181.085 157.784 188.329 1.00 32.02 551 GLY C CA 1
ATOM 10633 C C . GLY C 1 551 ? 179.802 158.018 187.558 1.00 32.82 551 GLY C C 1
ATOM 10634 O O . GLY C 1 551 ? 179.585 157.424 186.499 1.00 54.63 551 GLY C O 1
ATOM 10635 N N . ALA C 1 552 ? 178.937 158.893 188.076 1.00 29.98 552 ALA C N 1
ATOM 10636 C CA . ALA C 1 552 ? 177.691 159.205 187.382 1.00 34.29 552 ALA C CA 1
ATOM 10637 C C . ALA C 1 552 ? 177.962 159.831 186.021 1.00 33.99 552 ALA C C 1
ATOM 10638 O O . ALA C 1 552 ? 177.304 159.491 185.031 1.00 47.23 552 ALA C O 1
ATOM 10640 N N . ALA C 1 553 ? 178.924 160.753 185.953 1.00 40.84 553 ALA C N 1
ATOM 10641 C CA . ALA C 1 553 ? 179.304 161.329 184.667 1.00 39.64 553 ALA C CA 1
ATOM 10642 C C . ALA C 1 553 ? 179.918 160.277 183.752 1.00 41.72 553 ALA C C 1
ATOM 10643 O O . ALA C 1 553 ? 179.610 160.229 182.556 1.00 48.97 553 ALA C O 1
ATOM 10645 N N . ALA C 1 554 ? 180.786 159.422 184.298 1.00 41.54 554 ALA C N 1
ATOM 10646 C CA . ALA C 1 554 ? 181.456 158.417 183.477 1.00 33.81 554 ALA C CA 1
ATOM 10647 C C . ALA C 1 554 ? 180.464 157.427 182.883 1.00 38.58 554 ALA C C 1
ATOM 10648 O O . ALA C 1 554 ? 180.563 157.071 181.703 1.00 53.23 554 ALA C O 1
ATOM 10650 N N . GLN C 1 555 ? 179.502 156.964 183.685 1.00 36.07 555 GLN C N 1
ATOM 10651 C CA . GLN C 1 555 ? 178.525 156.002 183.184 1.00 33.58 555 GLN C CA 1
ATOM 10652 C C . GLN C 1 555 ? 177.576 156.645 182.183 1.00 42.34 555 GLN C C 1
ATOM 10653 O O . GLN C 1 555 ? 177.242 156.038 181.159 1.00 54.60 555 GLN C O 1
ATOM 10659 N N . LEU C 1 556 ? 177.122 157.868 182.465 1.00 43.75 556 LEU C N 1
ATOM 10660 C CA . LEU C 1 556 ? 176.253 158.565 181.523 1.00 43.06 556 LEU C CA 1
ATOM 10661 C C . LEU C 1 556 ? 176.976 158.840 180.211 1.00 41.93 556 LEU C C 1
ATOM 10662 O O . LEU C 1 556 ? 176.405 158.659 179.130 1.00 55.68 556 LEU C O 1
ATOM 10667 N N . GLY C 1 557 ? 178.236 159.270 180.286 1.00 40.73 557 GLY C N 1
ATOM 10668 C CA . GLY C 1 557 ? 179.012 159.464 179.073 1.00 39.42 557 GLY C CA 1
ATOM 10669 C C . GLY C 1 557 ? 179.283 158.164 178.342 1.00 41.61 557 GLY C C 1
ATOM 10670 O O . GLY C 1 557 ? 179.326 158.130 177.111 1.00 54.45 557 GLY C O 1
ATOM 10671 N N . GLY C 1 558 ? 179.480 157.078 179.089 1.00 40.24 558 GLY C N 1
ATOM 10672 C CA . GLY C 1 558 ? 179.708 155.784 178.473 1.00 32.61 558 GLY C CA 1
ATOM 10673 C C . GLY C 1 558 ? 178.500 155.216 177.758 1.00 38.02 558 GLY C C 1
ATOM 10674 O O . GLY C 1 558 ? 178.657 154.338 176.904 1.00 48.65 558 GLY C O 1
ATOM 10675 N N . ILE C 1 559 ? 177.304 155.692 178.084 1.00 42.30 559 ILE C N 1
ATOM 10676 C CA . ILE C 1 559 ? 176.067 155.163 177.518 1.00 47.25 559 ILE C CA 1
ATOM 10677 C C . ILE C 1 559 ? 175.548 156.037 176.382 1.00 41.72 559 ILE C C 1
ATOM 10678 O O . ILE C 1 559 ? 175.289 155.546 175.284 1.00 56.11 559 ILE C O 1
ATOM 10683 N N . VAL C 1 560 ? 175.394 157.342 176.624 1.00 43.45 560 VAL C N 1
ATOM 10684 C CA . VAL C 1 560 ? 174.832 158.242 175.618 1.00 44.60 560 VAL C CA 1
ATOM 10685 C C . VAL C 1 560 ? 175.894 158.970 174.804 1.00 47.79 560 VAL C C 1
ATOM 10686 O O . VAL C 1 560 ? 175.554 159.579 173.776 1.00 59.42 560 VAL C O 1
ATOM 10690 N N . ARG C 1 561 ? 177.160 158.934 175.227 1.00 46.65 561 ARG C N 1
ATOM 10691 C CA . ARG C 1 561 ? 178.279 159.516 174.478 1.00 51.26 561 ARG C CA 1
ATOM 10692 C C . ARG C 1 561 ? 178.116 161.018 174.255 1.00 51.36 561 ARG C C 1
ATOM 10693 O O . ARG C 1 561 ? 178.602 161.562 173.261 1.00 56.87 561 ARG C O 1
ATOM 10701 N N . MET C 1 562 ? 177.432 161.703 175.167 1.00 60.35 562 MET C N 1
ATOM 10702 C CA . MET C 1 562 ? 177.345 163.156 175.111 1.00 60.73 562 MET C CA 1
ATOM 10703 C C . MET C 1 562 ? 178.536 163.764 175.842 1.00 63.10 562 MET C C 1
ATOM 10704 O O . MET C 1 562 ? 178.843 163.374 176.972 1.00 73.52 562 MET C O 1
ATOM 10709 N N . THR C 1 563 ? 179.217 164.709 175.193 1.00 54.10 563 THR C N 1
ATOM 10710 C CA . THR C 1 563 ? 180.439 165.278 175.753 1.00 57.65 563 THR C CA 1
ATOM 10711 C C . THR C 1 563 ? 180.316 166.763 176.068 1.00 57.90 563 THR C C 1
ATOM 10712 O O . THR C 1 563 ? 180.528 167.156 177.218 1.00 60.75 563 THR C O 1
ATOM 10716 N N . LEU C 1 564 ? 179.975 167.603 175.090 1.00 51.75 564 LEU C N 1
ATOM 10717 C CA . LEU C 1 564 ? 180.013 169.044 175.324 1.00 51.74 564 LEU C CA 1
ATOM 10718 C C . LEU C 1 564 ? 178.772 169.524 176.065 1.00 56.41 564 LEU C C 1
ATOM 10719 O O . LEU C 1 564 ? 178.877 170.248 177.061 1.00 55.73 564 LEU C O 1
ATOM 10724 N N . SER C 1 565 ? 177.587 169.141 175.587 1.00 58.72 565 SER C N 1
ATOM 10725 C CA . SER C 1 565 ? 176.364 169.493 176.300 1.00 50.79 565 SER C CA 1
ATOM 10726 C C . SER C 1 565 ? 176.323 168.833 177.671 1.00 53.48 565 SER C C 1
ATOM 10727 O O . SER C 1 565 ? 175.911 169.455 178.657 1.00 60.67 565 SER C O 1
ATOM 10730 N N . LEU C 1 566 ? 176.751 167.571 177.754 1.00 51.27 566 LEU C N 1
ATOM 10731 C CA . LEU C 1 566 ? 176.719 166.858 179.026 1.00 47.68 566 LEU C CA 1
ATOM 10732 C C . LEU C 1 566 ? 177.654 167.494 180.049 1.00 46.16 566 LEU C C 1
ATOM 10733 O O . LEU C 1 566 ? 177.301 167.615 181.228 1.00 54.79 566 LEU C O 1
ATOM 10738 N N . THR C 1 567 ? 178.854 167.901 179.622 1.00 48.07 567 THR C N 1
ATOM 10739 C CA . THR C 1 567 ? 179.794 168.519 180.554 1.00 44.73 567 THR C CA 1
ATOM 10740 C C . THR C 1 567 ? 179.227 169.807 181.135 1.00 43.79 567 THR C C 1
ATOM 10741 O O . THR C 1 567 ? 179.340 170.057 182.340 1.00 47.36 567 THR C O 1
ATOM 10745 N N . VAL C 1 568 ? 178.615 170.638 180.291 1.00 46.92 568 VAL C N 1
ATOM 10746 C CA . VAL C 1 568 ? 178.032 171.887 180.767 1.00 51.89 568 VAL C CA 1
ATOM 10747 C C . VAL C 1 568 ? 176.817 171.610 181.643 1.00 55.83 568 VAL C C 1
ATOM 10748 O O . VAL C 1 568 ? 176.580 172.305 182.639 1.00 58.09 568 VAL C O 1
ATOM 10752 N N . ILE C 1 569 ? 176.030 170.589 181.292 1.00 56.23 569 ILE C N 1
ATOM 10753 C CA . ILE C 1 569 ? 174.897 170.198 182.128 1.00 47.50 569 ILE C CA 1
ATOM 10754 C C . ILE C 1 569 ? 175.383 169.787 183.512 1.00 50.01 569 ILE C C 1
ATOM 10755 O O . ILE C 1 569 ? 174.822 170.198 184.535 1.00 62.68 569 ILE C O 1
ATOM 10760 N N . MET C 1 570 ? 176.442 168.977 183.563 1.00 53.43 570 MET C N 1
ATOM 10761 C CA . MET C 1 570 ? 177.019 168.592 184.847 1.00 52.97 570 MET C CA 1
ATOM 10762 C C . MET C 1 570 ? 177.563 169.805 185.591 1.00 57.52 570 MET C C 1
ATOM 10763 O O . MET C 1 570 ? 177.407 169.915 186.812 1.00 64.66 570 MET C O 1
ATOM 10768 N N . MET C 1 571 ? 178.211 170.722 184.870 1.00 57.53 571 MET C N 1
ATOM 10769 C CA . MET C 1 571 ? 178.760 171.919 185.501 1.00 54.44 571 MET C CA 1
ATOM 10770 C C . MET C 1 571 ? 177.657 172.779 186.106 1.00 55.48 571 MET C C 1
ATOM 10771 O O . MET C 1 571 ? 177.780 173.263 187.236 1.00 59.65 571 MET C O 1
ATOM 10776 N N . GLU C 1 572 ? 176.573 172.989 185.358 1.00 58.68 572 GLU C N 1
ATOM 10777 C CA . GLU C 1 572 ? 175.475 173.808 185.860 1.00 60.64 572 GLU C CA 1
ATOM 10778 C C . GLU C 1 572 ? 174.744 173.117 187.004 1.00 58.75 572 GLU C C 1
ATOM 10779 O O . GLU C 1 572 ? 174.333 173.769 187.970 1.00 62.04 572 GLU C O 1
ATOM 10785 N N . ALA C 1 573 ? 174.564 171.798 186.907 1.00 53.40 573 ALA C N 1
ATOM 10786 C CA . ALA C 1 573 ? 173.865 171.068 187.960 1.00 56.89 573 ALA C CA 1
ATOM 10787 C C . ALA C 1 573 ? 174.638 171.111 189.272 1.00 60.50 573 ALA C C 1
ATOM 10788 O O . ALA C 1 573 ? 174.048 171.303 190.342 1.00 66.61 573 ALA C O 1
ATOM 10790 N N . THR C 1 574 ? 175.958 170.935 189.213 1.00 55.61 574 THR C N 1
ATOM 10791 C CA . THR C 1 574 ? 176.780 170.985 190.415 1.00 55.74 574 THR C CA 1
ATOM 10792 C C . THR C 1 574 ? 177.082 172.406 190.871 1.00 58.25 574 THR C C 1
ATOM 10793 O O . THR C 1 574 ? 177.543 172.584 192.004 1.00 62.00 574 THR C O 1
ATOM 10797 N N . SER C 1 575 ? 176.837 173.407 190.023 1.00 64.35 575 SER C N 1
ATOM 10798 C CA . SER C 1 575 ? 177.094 174.810 190.352 1.00 58.95 575 SER C CA 1
ATOM 10799 C C . SER C 1 575 ? 178.546 175.022 190.776 1.00 61.02 575 SER C C 1
ATOM 10800 O O . SER C 1 575 ? 178.848 175.812 191.672 1.00 72.29 575 SER C O 1
ATOM 10803 N N . ASN C 1 576 ? 179.457 174.308 190.117 1.00 59.23 576 ASN C N 1
ATOM 10804 C CA . ASN C 1 576 ? 180.882 174.374 190.435 1.00 61.94 576 ASN C CA 1
ATOM 10805 C C . ASN C 1 576 ? 181.663 174.346 189.130 1.00 66.99 576 ASN C C 1
ATOM 10806 O O . ASN C 1 576 ? 181.730 173.307 188.467 1.00 67.98 576 ASN C O 1
ATOM 10811 N N . VAL C 1 577 ? 182.248 175.488 188.764 1.00 68.00 577 VAL C N 1
ATOM 10812 C CA . VAL C 1 577 ? 182.994 175.583 187.512 1.00 64.84 577 VAL C CA 1
ATOM 10813 C C . VAL C 1 577 ? 184.228 174.689 187.551 1.00 65.81 577 VAL C C 1
ATOM 10814 O O . VAL C 1 577 ? 184.546 174.003 186.572 1.00 65.48 577 VAL C O 1
ATOM 10818 N N . THR C 1 578 ? 184.938 174.675 188.684 1.00 65.92 578 THR C N 1
ATOM 10819 C CA . THR C 1 578 ? 186.191 173.929 188.770 1.00 66.03 578 THR C CA 1
ATOM 10820 C C . THR C 1 578 ? 185.979 172.434 188.568 1.00 67.00 578 THR C C 1
ATOM 10821 O O . THR C 1 578 ? 186.895 171.734 188.121 1.00 67.75 578 THR C O 1
ATOM 10825 N N . TYR C 1 579 ? 184.789 171.924 188.891 1.00 64.79 579 TYR C N 1
ATOM 10826 C CA . TYR C 1 579 ? 184.478 170.524 188.630 1.00 58.93 579 TYR C CA 1
ATOM 10827 C C . TYR C 1 579 ? 184.347 170.209 187.147 1.00 64.22 579 TYR C C 1
ATOM 10828 O O . TYR C 1 579 ? 184.281 169.029 186.789 1.00 67.34 579 TYR C O 1
ATOM 10837 N N . GLY C 1 580 ? 184.294 171.224 186.283 1.00 51.63 580 GLY C N 1
ATOM 10838 C CA . GLY C 1 580 ? 184.241 170.962 184.857 1.00 44.28 580 GLY C CA 1
ATOM 10839 C C . GLY C 1 580 ? 185.467 170.241 184.334 1.00 49.48 580 GLY C C 1
ATOM 10840 O O . GLY C 1 580 ? 185.359 169.400 183.439 1.00 53.92 580 GLY C O 1
ATOM 10841 N N . PHE C 1 581 ? 186.645 170.558 184.879 1.00 48.26 581 PHE C N 1
ATOM 10842 C CA . PHE C 1 581 ? 187.879 169.941 184.391 1.00 49.04 581 PHE C CA 1
ATOM 10843 C C . PHE C 1 581 ? 187.897 168.431 184.594 1.00 49.85 581 PHE C C 1
ATOM 10844 O O . PHE C 1 581 ? 188.163 167.700 183.625 1.00 61.57 581 PHE C O 1
ATOM 10852 N N . PRO C 1 582 ? 187.629 167.892 185.792 1.00 50.04 582 PRO C N 1
ATOM 10853 C CA . PRO C 1 582 ? 187.543 166.425 185.898 1.00 49.81 582 PRO C CA 1
ATOM 10854 C C . PRO C 1 582 ? 186.363 165.840 185.144 1.00 45.70 582 PRO C C 1
ATOM 10855 O O . PRO C 1 582 ? 186.484 164.757 184.558 1.00 48.85 582 PRO C O 1
ATOM 10859 N N . ILE C 1 583 ? 185.220 166.531 185.134 1.00 45.02 583 ILE C N 1
ATOM 10860 C CA . ILE C 1 583 ? 184.047 166.021 184.427 1.00 44.74 583 ILE C CA 1
ATOM 10861 C C . ILE C 1 583 ? 184.312 165.953 182.929 1.00 47.01 583 ILE C C 1
ATOM 10862 O O . ILE C 1 583 ? 183.919 164.991 182.258 1.00 58.97 583 ILE C O 1
ATOM 10867 N N . MET C 1 584 ? 184.979 166.968 182.377 1.00 48.13 584 MET C N 1
ATOM 10868 C CA . MET C 1 584 ? 185.340 166.926 180.964 1.00 51.63 584 MET C CA 1
ATOM 10869 C C . MET C 1 584 ? 186.258 165.746 180.673 1.00 48.90 584 MET C C 1
ATOM 10870 O O . MET C 1 584 ? 186.069 165.025 179.687 1.00 49.40 584 MET C O 1
ATOM 10875 N N . LEU C 1 585 ? 187.255 165.529 181.534 1.00 46.29 585 LEU C N 1
ATOM 10876 C CA . LEU C 1 585 ? 188.226 164.466 181.296 1.00 44.76 585 LEU C CA 1
ATOM 10877 C C . LEU C 1 585 ? 187.573 163.091 181.337 1.00 50.04 585 LEU C C 1
ATOM 10878 O O . LEU C 1 585 ? 187.851 162.242 180.484 1.00 60.09 585 LEU C O 1
ATOM 10883 N N . VAL C 1 586 ? 186.702 162.850 182.319 1.00 42.78 586 VAL C N 1
ATOM 10884 C CA . VAL C 1 586 ? 186.059 161.543 182.418 1.00 41.80 586 VAL C CA 1
ATOM 10885 C C . VAL C 1 586 ? 185.099 161.329 181.253 1.00 41.99 586 VAL C C 1
ATOM 10886 O O . VAL C 1 586 ? 184.965 160.212 180.743 1.00 45.23 586 VAL C O 1
ATOM 10890 N N . LEU C 1 587 ? 184.420 162.390 180.810 1.00 40.30 587 LEU C N 1
ATOM 10891 C CA . LEU C 1 587 ? 183.523 162.264 179.666 1.00 36.97 587 LEU C CA 1
ATOM 10892 C C . LEU C 1 587 ? 184.288 162.019 178.372 1.00 45.85 587 LEU C C 1
ATOM 10893 O O . LEU C 1 587 ? 183.794 161.309 177.490 1.00 52.48 587 LEU C O 1
ATOM 10898 N N . MET C 1 588 ? 185.481 162.602 178.234 1.00 50.27 588 MET C N 1
ATOM 10899 C CA . MET C 1 588 ? 186.279 162.373 177.034 1.00 42.28 588 MET C CA 1
ATOM 10900 C C . MET C 1 588 ? 186.704 160.914 176.926 1.00 41.13 588 MET C C 1
ATOM 10901 O O . MET C 1 588 ? 186.529 160.281 175.879 1.00 49.68 588 MET C O 1
ATOM 10906 N N . THR C 1 589 ? 187.262 160.358 178.004 1.00 39.31 589 THR C N 1
ATOM 10907 C CA . THR C 1 589 ? 187.726 158.976 177.950 1.00 44.17 589 THR C CA 1
ATOM 10908 C C . THR C 1 589 ? 186.564 157.991 177.936 1.00 48.57 589 THR C C 1
ATOM 10909 O O . THR C 1 589 ? 186.691 156.901 177.368 1.00 52.52 589 THR C O 1
ATOM 10913 N N . ALA C 1 590 ? 185.434 158.345 178.553 1.00 49.37 590 ALA C N 1
ATOM 10914 C CA . ALA C 1 590 ? 184.264 157.475 178.496 1.00 44.91 590 ALA C CA 1
ATOM 10915 C C . ALA C 1 590 ? 183.760 157.325 177.067 1.00 51.09 590 ALA C C 1
ATOM 10916 O O . ALA C 1 590 ? 183.435 156.215 176.629 1.00 60.57 590 ALA C O 1
ATOM 10918 N N . LYS C 1 591 ? 183.682 158.433 176.326 1.00 44.72 591 LYS C N 1
ATOM 10919 C CA . LYS C 1 591 ? 183.287 158.352 174.924 1.00 45.30 591 LYS C CA 1
ATOM 10920 C C . LYS C 1 591 ? 184.332 157.615 174.095 1.00 51.94 591 LYS C C 1
ATOM 10921 O O . LYS C 1 591 ? 183.986 156.777 173.256 1.00 57.55 591 LYS C O 1
ATOM 10927 N N . ILE C 1 592 ? 185.614 157.910 174.322 1.00 43.73 592 ILE C N 1
ATOM 10928 C CA . ILE C 1 592 ? 186.675 157.312 173.514 1.00 44.66 592 ILE C CA 1
ATOM 10929 C C . ILE C 1 592 ? 186.724 155.804 173.730 1.00 49.73 592 ILE C C 1
ATOM 10930 O O . ILE C 1 592 ? 186.789 155.024 172.772 1.00 57.68 592 ILE C O 1
ATOM 10935 N N . VAL C 1 593 ? 186.693 155.371 174.991 1.00 45.17 593 VAL C N 1
ATOM 10936 C CA . VAL C 1 593 ? 186.700 153.940 175.281 1.00 49.40 593 VAL C CA 1
ATOM 10937 C C . VAL C 1 593 ? 185.411 153.292 174.794 1.00 50.11 593 VAL C C 1
ATOM 10938 O O . VAL C 1 593 ? 185.430 152.206 174.202 1.00 56.76 593 VAL C O 1
ATOM 10942 N N . GLY C 1 594 ? 184.272 153.947 175.030 1.00 47.40 594 GLY C N 1
ATOM 10943 C CA . GLY C 1 594 ? 183.004 153.390 174.587 1.00 45.03 594 GLY C CA 1
ATOM 10944 C C . GLY C 1 594 ? 182.904 153.275 173.078 1.00 48.42 594 GLY C C 1
ATOM 10945 O O . GLY C 1 594 ? 182.398 152.279 172.556 1.00 58.49 594 GLY C O 1
ATOM 10946 N N . ASP C 1 595 ? 183.388 154.290 172.356 1.00 54.00 595 ASP C N 1
ATOM 10947 C CA . ASP C 1 595 ? 183.314 154.278 170.899 1.00 58.98 595 ASP C CA 1
ATOM 10948 C C . ASP C 1 595 ? 184.133 153.153 170.282 1.00 57.14 595 ASP C C 1
ATOM 10949 O O . ASP C 1 595 ? 183.887 152.783 169.129 1.00 58.88 595 ASP C O 1
ATOM 10954 N N . VAL C 1 596 ? 185.104 152.609 171.017 1.00 56.80 596 VAL C N 1
ATOM 10955 C CA . VAL C 1 596 ? 185.910 151.511 170.492 1.00 52.28 596 VAL C CA 1
ATOM 10956 C C . VAL C 1 596 ? 185.049 150.273 170.274 1.00 57.76 596 VAL C C 1
ATOM 10957 O O . VAL C 1 596 ? 185.234 149.533 169.300 1.00 64.12 596 VAL C O 1
ATOM 10961 N N . PHE C 1 597 ? 184.080 150.042 171.159 1.00 55.23 597 PHE C N 1
ATOM 10962 C CA . PHE C 1 597 ? 183.293 148.815 171.145 1.00 52.29 597 PHE C CA 1
ATOM 10963 C C . PHE C 1 597 ? 181.954 148.966 170.433 1.00 54.66 597 PHE C C 1
ATOM 10964 O O . PHE C 1 597 ? 181.586 148.108 169.626 1.00 64.34 597 PHE C O 1
ATOM 10972 N N . ILE C 1 598 ? 181.216 150.041 170.707 1.00 50.37 598 ILE C N 1
ATOM 10973 C CA . ILE C 1 598 ? 179.863 150.190 170.184 1.00 51.30 598 ILE C CA 1
ATOM 10974 C C . ILE C 1 598 ? 179.498 151.666 170.224 1.00 53.80 598 ILE C C 1
ATOM 10975 O O . ILE C 1 598 ? 180.085 152.445 170.978 1.00 60.05 598 ILE C O 1
ATOM 10980 N N . GLU C 1 599 ? 178.527 152.050 169.399 1.00 51.57 599 GLU C N 1
ATOM 10981 C CA . GLU C 1 599 ? 178.064 153.427 169.357 1.00 58.21 599 GLU C CA 1
ATOM 10982 C C . GLU C 1 599 ? 177.171 153.727 170.561 1.00 63.06 599 GLU C C 1
ATOM 10983 O O . GLU C 1 599 ? 176.814 152.845 171.347 1.00 65.35 599 GLU C O 1
ATOM 10989 N N . GLY C 1 600 ? 176.811 155.002 170.700 1.00 57.20 600 GLY C N 1
ATOM 10990 C CA . GLY C 1 600 ? 175.991 155.419 171.816 1.00 45.33 600 GLY C CA 1
ATOM 10991 C C . GLY C 1 600 ? 174.568 154.907 171.721 1.00 46.29 600 GLY C C 1
ATOM 10992 O O . GLY C 1 600 ? 174.098 154.469 170.672 1.00 56.01 600 GLY C O 1
ATOM 10993 N N . LEU C 1 601 ? 173.870 154.979 172.857 1.00 47.00 601 LEU C N 1
ATOM 10994 C CA . LEU C 1 601 ? 172.519 154.431 172.945 1.00 48.48 601 LEU C CA 1
ATOM 10995 C C . LEU C 1 601 ? 171.563 155.150 172.000 1.00 50.19 601 LEU C C 1
ATOM 10996 O O . LEU C 1 601 ? 170.765 154.513 171.303 1.00 56.09 601 LEU C O 1
ATOM 11001 N N . TYR C 1 602 ? 171.621 156.483 171.971 1.00 46.40 602 TYR C N 1
ATOM 11002 C CA . TYR C 1 602 ? 170.735 157.239 171.091 1.00 41.41 602 TYR C CA 1
ATOM 11003 C C . TYR C 1 602 ? 171.055 156.980 169.624 1.00 44.45 602 TYR C C 1
ATOM 11004 O O . TYR C 1 602 ? 170.145 156.799 168.808 1.00 58.33 602 TYR C O 1
ATOM 11013 N N . ASP C 1 603 ? 172.342 156.959 169.270 1.00 44.60 603 ASP C N 1
ATOM 11014 C CA . ASP C 1 603 ? 172.723 156.677 167.890 1.00 47.69 603 ASP C CA 1
ATOM 11015 C C . ASP C 1 603 ? 172.421 155.230 167.521 1.00 46.27 603 ASP C C 1
ATOM 11016 O O . ASP C 1 603 ? 172.088 154.933 166.368 1.00 56.85 603 ASP C O 1
ATOM 11021 N N . MET C 1 604 ? 172.542 154.318 168.487 1.00 50.30 604 MET C N 1
ATOM 11022 C CA . MET C 1 604 ? 172.241 152.911 168.240 1.00 47.21 604 MET C CA 1
ATOM 11023 C C . MET C 1 604 ? 170.787 152.718 167.829 1.00 48.12 604 MET C C 1
ATOM 11024 O O . MET C 1 604 ? 170.489 151.997 166.870 1.00 57.37 604 MET C O 1
ATOM 11029 N N . HIS C 1 605 ? 169.863 153.360 168.545 1.00 42.63 605 HIS C N 1
ATOM 11030 C CA . HIS C 1 605 ? 168.446 153.182 168.253 1.00 50.32 605 HIS C CA 1
ATOM 11031 C C . HIS C 1 605 ? 168.009 153.959 167.018 1.00 55.85 605 HIS C C 1
ATOM 11032 O O . HIS C 1 605 ? 167.059 153.550 166.342 1.00 62.16 605 HIS C O 1
ATOM 11039 N N . ILE C 1 606 ? 168.676 155.073 166.712 1.00 49.02 606 ILE C N 1
ATOM 11040 C CA . ILE C 1 606 ? 168.426 155.755 165.446 1.00 38.56 606 ILE C CA 1
ATOM 11041 C C . ILE C 1 606 ? 168.835 154.867 164.278 1.00 48.07 606 ILE C C 1
ATOM 11042 O O . ILE C 1 606 ? 168.114 154.758 163.279 1.00 61.16 606 ILE C O 1
ATOM 11047 N N . GLN C 1 607 ? 169.993 154.214 164.389 1.00 50.09 607 GLN C N 1
ATOM 11048 C CA . GLN C 1 607 ? 170.448 153.313 163.336 1.00 53.14 607 GLN C CA 1
ATOM 11049 C C . GLN C 1 607 ? 169.509 152.123 163.181 1.00 54.44 607 GLN C C 1
ATOM 11050 O O . GLN C 1 607 ? 169.211 151.699 162.058 1.00 60.45 607 GLN C O 1
ATOM 11056 N N . LEU C 1 608 ? 169.029 151.572 164.299 1.00 52.81 608 LEU C N 1
ATOM 11057 C CA . LEU C 1 608 ? 168.144 150.413 164.235 1.00 53.63 608 LEU C CA 1
ATOM 11058 C C . LEU C 1 608 ? 166.807 150.756 163.591 1.00 54.75 608 LEU C C 1
ATOM 11059 O O . LEU C 1 608 ? 166.133 149.867 163.058 1.00 64.99 608 LEU C O 1
ATOM 11064 N N . GLN C 1 609 ? 166.407 152.025 163.629 1.00 57.79 609 GLN C N 1
ATOM 11065 C CA . GLN C 1 609 ? 165.206 152.472 162.938 1.00 54.47 609 GLN C CA 1
ATOM 11066 C C . GLN C 1 609 ? 165.470 152.837 161.483 1.00 54.17 609 GLN C C 1
ATOM 11067 O O . GLN C 1 609 ? 164.541 153.277 160.796 1.00 60.25 609 GLN C O 1
ATOM 11073 N N . SER C 1 610 ? 166.708 152.673 161.010 1.00 56.62 610 SER C N 1
ATOM 11074 C CA . SER C 1 610 ? 167.089 152.959 159.626 1.00 58.14 610 SER C CA 1
ATOM 11075 C C . SER C 1 610 ? 166.820 154.412 159.248 1.00 56.84 610 SER C C 1
ATOM 11076 O O . SER C 1 610 ? 166.468 154.714 158.106 1.00 62.76 610 SER C O 1
ATOM 11079 N N . VAL C 1 611 ? 166.983 155.318 160.200 1.00 43.89 611 VAL C N 1
ATOM 11080 C CA . VAL C 1 611 ? 166.774 156.743 159.936 1.00 42.18 611 VAL C CA 1
ATOM 11081 C C . VAL C 1 611 ? 167.989 157.288 159.190 1.00 43.26 611 VAL C C 1
ATOM 11082 O O . VAL C 1 611 ? 169.128 156.994 159.583 1.00 49.84 611 VAL C O 1
ATOM 11086 N N . PRO C 1 612 ? 167.797 158.070 158.125 1.00 49.20 612 PRO C N 1
ATOM 11087 C CA . PRO C 1 612 ? 168.949 158.685 157.450 1.00 45.89 612 PRO C CA 1
ATOM 11088 C C . PRO C 1 612 ? 169.531 159.827 158.267 1.00 42.55 612 PRO C C 1
ATOM 11089 O O . PRO C 1 612 ? 169.230 161.000 158.022 1.00 46.53 612 PRO C O 1
ATOM 11093 N N . PHE C 1 613 ? 170.369 159.487 159.241 1.00 48.79 613 PHE C N 1
ATOM 11094 C CA . PHE C 1 613 ? 170.920 160.448 160.186 1.00 44.86 613 PHE C CA 1
ATOM 11095 C C . PHE C 1 613 ? 172.275 160.938 159.697 1.00 50.15 613 PHE C C 1
ATOM 11096 O O . PHE C 1 613 ? 173.158 160.132 159.385 1.00 58.75 613 PHE C O 1
ATOM 11104 N N . LEU C 1 614 ? 172.435 162.257 159.633 1.00 41.82 614 LEU C N 1
ATOM 11105 C CA . LEU C 1 614 ? 173.698 162.868 159.245 1.00 34.15 614 LEU C CA 1
ATOM 11106 C C . LEU C 1 614 ? 174.511 163.196 160.490 1.00 36.29 614 LEU C C 1
ATOM 11107 O O . LEU C 1 614 ? 174.015 163.858 161.406 1.00 51.03 614 LEU C O 1
ATOM 11112 N N . HIS C 1 615 ? 175.757 162.734 160.518 1.00 44.33 615 HIS C N 1
ATOM 11113 C CA . HIS C 1 615 ? 176.647 163.020 161.633 1.00 50.42 615 HIS C CA 1
ATOM 11114 C C . HIS C 1 615 ? 177.242 164.417 161.462 1.00 53.09 615 HIS C C 1
ATOM 11115 O O . HIS C 1 615 ? 176.854 165.182 160.576 1.00 59.87 615 HIS C O 1
ATOM 11122 N N . TRP C 1 616 ? 178.194 164.771 162.328 1.00 54.66 616 TRP C N 1
ATOM 11123 C CA . TRP C 1 616 ? 178.772 166.109 162.279 1.00 47.92 616 TRP C CA 1
ATOM 11124 C C . TRP C 1 616 ? 179.661 166.290 161.055 1.00 53.92 616 TRP C C 1
ATOM 11125 O O . TRP C 1 616 ? 179.787 167.404 160.534 1.00 67.66 616 TRP C O 1
ATOM 11136 N N . GLU C 1 617 ? 180.284 165.214 160.583 1.00 61.33 617 GLU C N 1
ATOM 11137 C CA . GLU C 1 617 ? 181.156 165.278 159.420 1.00 66.66 617 GLU C CA 1
ATOM 11138 C C . GLU C 1 617 ? 181.158 163.930 158.716 1.00 67.60 617 GLU C C 1
ATOM 11139 O O . GLU C 1 617 ? 180.745 162.909 159.272 1.00 67.57 617 GLU C O 1
ATOM 11145 N N . ALA C 1 618 ? 181.629 163.940 157.472 1.00 74.21 618 ALA C N 1
ATOM 11146 C CA . ALA C 1 618 ? 181.752 162.712 156.708 1.00 73.61 618 ALA C CA 1
ATOM 11147 C C . ALA C 1 618 ? 182.816 161.808 157.329 1.00 79.36 618 ALA C C 1
ATOM 11148 O O . ALA C 1 618 ? 183.756 162.290 157.968 1.00 80.90 618 ALA C O 1
ATOM 11150 N N . PRO C 1 619 ? 182.685 160.490 157.166 1.00 93.00 619 PRO C N 1
ATOM 11151 C CA . PRO C 1 619 ? 183.681 159.577 157.738 1.00 93.66 619 PRO C CA 1
ATOM 11152 C C . PRO C 1 619 ? 185.061 159.808 157.142 1.00 94.36 619 PRO C C 1
ATOM 11153 O O . PRO C 1 619 ? 185.206 160.232 155.994 1.00 92.57 619 PRO C O 1
ATOM 11157 N N . VAL C 1 620 ? 186.085 159.526 157.953 1.00 103.03 620 VAL C N 1
ATOM 11158 C CA . VAL C 1 620 ? 187.467 159.764 157.542 1.00 103.43 620 VAL C CA 1
ATOM 11159 C C . VAL C 1 620 ? 187.825 158.932 156.318 1.00 103.97 620 VAL C C 1
ATOM 11160 O O . VAL C 1 620 ? 188.668 159.336 155.508 1.00 102.06 620 VAL C O 1
ATOM 11164 N N . THR C 1 621 ? 187.193 157.771 156.154 1.00 106.76 621 THR C N 1
ATOM 11165 C CA . THR C 1 621 ? 187.458 156.889 155.026 1.00 105.96 621 THR C CA 1
ATOM 11166 C C . THR C 1 621 ? 186.729 157.311 153.755 1.00 106.90 621 THR C C 1
ATOM 11167 O O . THR C 1 621 ? 186.609 156.501 152.828 1.00 107.10 621 THR C O 1
ATOM 11171 N N . SER C 1 622 ? 186.238 158.553 153.687 1.00 101.04 622 SER C N 1
ATOM 11172 C CA . SER C 1 622 ? 185.509 159.005 152.509 1.00 99.96 622 SER C CA 1
ATOM 11173 C C . SER C 1 622 ? 185.928 160.402 152.060 1.00 99.41 622 SER C C 1
ATOM 11174 O O . SER C 1 622 ? 185.166 161.067 151.348 1.00 99.63 622 SER C O 1
ATOM 11177 N N . HIS C 1 623 ? 187.116 160.868 152.453 1.00 91.24 623 HIS C N 1
ATOM 11178 C CA . HIS C 1 623 ? 187.601 162.160 151.985 1.00 90.43 623 HIS C CA 1
ATOM 11179 C C . HIS C 1 623 ? 188.078 162.109 150.540 1.00 93.54 623 HIS C C 1
ATOM 11180 O O . HIS C 1 623 ? 188.073 163.142 149.862 1.00 94.19 623 HIS C O 1
ATOM 11187 N N . SER C 1 624 ? 188.477 160.935 150.055 1.00 83.79 624 SER C N 1
ATOM 11188 C CA . SER C 1 624 ? 188.906 160.772 148.673 1.00 81.02 624 SER C CA 1
ATOM 11189 C C . SER C 1 624 ? 187.751 160.835 147.683 1.00 82.34 624 SER C C 1
ATOM 11190 O O . SER C 1 624 ? 187.996 160.886 146.473 1.00 86.12 624 SER C O 1
ATOM 11193 N N . LEU C 1 625 ? 186.512 160.833 148.162 1.00 72.87 625 LEU C N 1
ATOM 11194 C CA . LEU C 1 625 ? 185.336 160.882 147.309 1.00 70.98 625 LEU C CA 1
ATOM 11195 C C . LEU C 1 625 ? 184.987 162.324 146.969 1.00 69.09 625 LEU C C 1
ATOM 11196 O O . LEU C 1 625 ? 185.294 163.253 147.720 1.00 73.70 625 LEU C O 1
ATOM 11201 N N . THR C 1 626 ? 184.342 162.501 145.823 1.00 57.26 626 THR C N 1
ATOM 11202 C CA . THR C 1 626 ? 183.876 163.801 145.364 1.00 58.20 626 THR C CA 1
ATOM 11203 C C . THR C 1 626 ? 182.356 163.778 145.239 1.00 59.30 626 THR C C 1
ATOM 11204 O O . THR C 1 626 ? 181.703 162.762 145.490 1.00 60.89 626 THR C O 1
ATOM 11208 N N . ALA C 1 627 ? 181.793 164.924 144.850 1.00 61.34 627 ALA C N 1
ATOM 11209 C CA . ALA C 1 627 ? 180.349 165.009 144.665 1.00 56.88 627 ALA C CA 1
ATOM 11210 C C . ALA C 1 627 ? 179.871 164.091 143.548 1.00 61.34 627 ALA C C 1
ATOM 11211 O O . ALA C 1 627 ? 178.728 163.623 143.578 1.00 67.05 627 ALA C O 1
ATOM 11213 N N . ARG C 1 628 ? 180.728 163.821 142.561 1.00 66.83 628 ARG C N 1
ATOM 11214 C CA . ARG C 1 628 ? 180.338 162.958 141.451 1.00 58.48 628 ARG C CA 1
ATOM 11215 C C . ARG C 1 628 ? 180.036 161.541 141.924 1.00 62.45 628 ARG C C 1
ATOM 11216 O O . ARG C 1 628 ? 179.079 160.913 141.455 1.00 68.65 628 ARG C O 1
ATOM 11224 N N . GLU C 1 629 ? 180.837 161.021 142.855 1.00 68.17 629 GLU C N 1
ATOM 11225 C CA . GLU C 1 629 ? 180.645 159.653 143.322 1.00 66.36 629 GLU C CA 1
ATOM 11226 C C . GLU C 1 629 ? 179.438 159.513 144.241 1.00 70.62 629 GLU C C 1
ATOM 11227 O O . GLU C 1 629 ? 178.828 158.439 144.292 1.00 77.07 629 GLU C O 1
ATOM 11233 N N . VAL C 1 630 ? 179.078 160.570 144.968 1.00 57.08 630 VAL C N 1
ATOM 11234 C CA . VAL C 1 630 ? 177.994 160.475 145.940 1.00 54.06 630 VAL C CA 1
ATOM 11235 C C . VAL C 1 630 ? 176.650 160.936 145.386 1.00 59.28 630 VAL C C 1
ATOM 11236 O O . VAL C 1 630 ? 175.605 160.585 145.952 1.00 64.48 630 VAL C O 1
ATOM 11240 N N . MET C 1 631 ? 176.644 161.705 144.301 1.00 58.07 631 MET C N 1
ATOM 11241 C CA . MET C 1 631 ? 175.412 162.253 143.757 1.00 50.40 631 MET C CA 1
ATOM 11242 C C . MET C 1 631 ? 174.575 161.168 143.083 1.00 58.05 631 MET C C 1
ATOM 11243 O O . MET C 1 631 ? 175.072 160.108 142.690 1.00 66.96 631 MET C O 1
ATOM 11248 N N . SER C 1 632 ? 173.282 161.447 142.959 1.00 56.49 632 SER C N 1
ATOM 11249 C CA . SER C 1 632 ? 172.345 160.567 142.276 1.00 55.66 632 SER C CA 1
ATOM 11250 C C . SER C 1 632 ? 172.120 161.074 140.858 1.00 59.02 632 SER C C 1
ATOM 11251 O O . SER C 1 632 ? 171.802 162.251 140.658 1.00 57.41 632 SER C O 1
ATOM 11254 N N . THR C 1 633 ? 172.282 160.185 139.883 1.00 65.07 633 THR C N 1
ATOM 11255 C CA . THR C 1 633 ? 172.145 160.524 138.475 1.00 60.91 633 THR C CA 1
ATOM 11256 C C . THR C 1 633 ? 171.510 159.341 137.760 1.00 64.16 633 THR C C 1
ATOM 11257 O O . THR C 1 633 ? 171.758 158.190 138.139 1.00 68.18 633 THR C O 1
ATOM 11261 N N . PRO C 1 634 ? 170.673 159.584 136.738 1.00 62.01 634 PRO C N 1
ATOM 11262 C CA . PRO C 1 634 ? 170.246 160.878 136.180 1.00 58.43 634 PRO C CA 1
ATOM 11263 C C . PRO C 1 634 ? 169.245 161.610 137.067 1.00 61.55 634 PRO C C 1
ATOM 11264 O O . PRO C 1 634 ? 168.646 161.024 137.964 1.00 61.45 634 PRO C O 1
ATOM 11268 N N . VAL C 1 635 ? 169.051 162.904 136.829 1.00 54.57 635 VAL C N 1
ATOM 11269 C CA . VAL C 1 635 ? 168.188 163.743 137.652 1.00 51.58 635 VAL C CA 1
ATOM 11270 C C . VAL C 1 635 ? 166.894 164.012 136.900 1.00 55.43 635 VAL C C 1
ATOM 11271 O O . VAL C 1 635 ? 166.915 164.363 135.714 1.00 55.37 635 VAL C O 1
ATOM 11275 N N . THR C 1 636 ? 165.769 163.847 137.589 1.00 55.90 636 THR C N 1
ATOM 11276 C CA . THR C 1 636 ? 164.468 164.211 137.042 1.00 51.77 636 THR C CA 1
ATOM 11277 C C . THR C 1 636 ? 164.288 165.715 137.203 1.00 52.74 636 THR C C 1
ATOM 11278 O O . THR C 1 636 ? 164.105 166.211 138.320 1.00 53.47 636 THR C O 1
ATOM 11282 N N . CYS C 1 637 ? 164.343 166.441 136.094 1.00 52.77 637 CYS C N 1
ATOM 11283 C CA . CYS C 1 637 ? 164.256 167.892 136.098 1.00 47.05 637 CYS C CA 1
ATOM 11284 C C . CYS C 1 637 ? 162.980 168.344 135.401 1.00 51.30 637 CYS C C 1
ATOM 11285 O O . CYS C 1 637 ? 162.304 167.573 134.716 1.00 60.39 637 CYS C O 1
ATOM 11288 N N . LEU C 1 638 ? 162.656 169.619 135.592 1.00 51.09 638 LEU C N 1
ATOM 11289 C CA . LEU C 1 638 ? 161.498 170.240 134.970 1.00 53.48 638 LEU C CA 1
ATOM 11290 C C . LEU C 1 638 ? 161.932 171.519 134.274 1.00 55.03 638 LEU C C 1
ATOM 11291 O O . LEU C 1 638 ? 162.785 172.252 134.781 1.00 61.65 638 LEU C O 1
ATOM 11296 N N . ARG C 1 639 ? 161.347 171.781 133.110 1.00 57.02 639 ARG C N 1
ATOM 11297 C CA . ARG C 1 639 ? 161.647 173.011 132.398 1.00 55.51 639 ARG C CA 1
ATOM 11298 C C . ARG C 1 639 ? 161.014 174.203 133.110 1.00 57.00 639 ARG C C 1
ATOM 11299 O O . ARG C 1 639 ? 160.056 174.069 133.877 1.00 61.93 639 ARG C O 1
ATOM 11307 N N . ARG C 1 640 ? 161.578 175.387 132.856 1.00 59.55 640 ARG C N 1
ATOM 11308 C CA . ARG C 1 640 ? 161.056 176.601 133.475 1.00 56.55 640 ARG C CA 1
ATOM 11309 C C . ARG C 1 640 ? 159.611 176.846 133.061 1.00 59.86 640 ARG C C 1
ATOM 11310 O O . ARG C 1 640 ? 158.774 177.223 133.890 1.00 64.89 640 ARG C O 1
ATOM 11318 N N . ARG C 1 641 ? 159.301 176.638 131.787 1.00 62.24 641 ARG C N 1
ATOM 11319 C CA . ARG C 1 641 ? 157.929 176.615 131.289 1.00 62.52 641 ARG C CA 1
ATOM 11320 C C . ARG C 1 641 ? 157.634 175.171 130.899 1.00 63.80 641 ARG C C 1
ATOM 11321 O O . ARG C 1 641 ? 157.970 174.734 129.795 1.00 71.95 641 ARG C O 1
ATOM 11329 N N . GLU C 1 642 ? 157.003 174.436 131.809 1.00 66.53 642 GLU C N 1
ATOM 11330 C CA . GLU C 1 642 ? 156.829 172.998 131.683 1.00 68.45 642 GLU C CA 1
ATOM 11331 C C . GLU C 1 642 ? 155.369 172.662 131.417 1.00 67.99 642 GLU C C 1
ATOM 11332 O O . GLU C 1 642 ? 154.463 173.309 131.952 1.00 71.41 642 GLU C O 1
ATOM 11338 N N . LYS C 1 643 ? 155.150 171.649 130.582 1.00 73.88 643 LYS C N 1
ATOM 11339 C CA . LYS C 1 643 ? 153.802 171.174 130.312 1.00 74.70 643 LYS C CA 1
ATOM 11340 C C . LYS C 1 643 ? 153.198 170.556 131.566 1.00 73.21 643 LYS C C 1
ATOM 11341 O O . LYS C 1 643 ? 153.888 169.893 132.346 1.00 76.79 643 LYS C O 1
ATOM 11347 N N . VAL C 1 644 ? 151.898 170.783 131.761 1.00 65.45 644 VAL C N 1
ATOM 11348 C CA . VAL C 1 644 ? 151.222 170.268 132.949 1.00 68.45 644 VAL C CA 1
ATOM 11349 C C . VAL C 1 644 ? 151.226 168.745 132.950 1.00 67.49 644 VAL C C 1
ATOM 11350 O O . VAL C 1 644 ? 151.416 168.110 133.995 1.00 72.87 644 VAL C O 1
ATOM 11354 N N . GLY C 1 645 ? 151.021 168.135 131.781 1.00 59.70 645 GLY C N 1
ATOM 11355 C CA . GLY C 1 645 ? 151.041 166.683 131.702 1.00 61.50 645 GLY C CA 1
ATOM 11356 C C . GLY C 1 645 ? 152.378 166.093 132.105 1.00 66.86 645 GLY C C 1
ATOM 11357 O O . GLY C 1 645 ? 152.435 165.036 132.738 1.00 69.44 645 GLY C O 1
ATOM 11358 N N . VAL C 1 646 ? 153.472 166.765 131.743 1.00 65.97 646 VAL C N 1
ATOM 11359 C CA . VAL C 1 646 ? 154.797 166.302 132.145 1.00 65.05 646 VAL C CA 1
ATOM 11360 C C . VAL C 1 646 ? 154.954 166.383 133.658 1.00 66.19 646 VAL C C 1
ATOM 11361 O O . VAL C 1 646 ? 155.488 165.464 134.291 1.00 64.91 646 VAL C O 1
ATOM 11365 N N . ILE C 1 647 ? 154.492 167.481 134.261 1.00 61.01 647 ILE C N 1
ATOM 11366 C CA . ILE C 1 647 ? 154.596 167.645 135.709 1.00 55.10 647 ILE C CA 1
ATOM 11367 C C . ILE C 1 647 ? 153.802 166.560 136.426 1.00 58.13 647 ILE C C 1
ATOM 11368 O O . ILE C 1 647 ? 154.279 165.949 137.390 1.00 64.92 647 ILE C O 1
ATOM 11373 N N . VAL C 1 648 ? 152.577 166.301 135.962 1.00 59.40 648 VAL C N 1
ATOM 11374 C CA . VAL C 1 648 ? 151.737 165.288 136.596 1.00 64.15 648 VAL C CA 1
ATOM 11375 C C . VAL C 1 648 ? 152.374 163.910 136.474 1.00 65.69 648 VAL C C 1
ATOM 11376 O O . VAL C 1 648 ? 152.425 163.147 137.447 1.00 65.18 648 VAL C O 1
ATOM 11380 N N . ASP C 1 649 ? 152.880 163.572 135.285 1.00 66.37 649 ASP C N 1
ATOM 11381 C CA . ASP C 1 649 ? 153.496 162.263 135.087 1.00 66.80 649 ASP C CA 1
ATOM 11382 C C . ASP C 1 649 ? 154.725 162.090 135.970 1.00 71.61 649 ASP C C 1
ATOM 11383 O O . ASP C 1 649 ? 154.963 161.003 136.510 1.00 71.52 649 ASP C O 1
ATOM 11388 N N . VAL C 1 650 ? 155.523 163.148 136.120 1.00 65.24 650 VAL C N 1
ATOM 11389 C CA . VAL C 1 650 ? 156.691 163.082 136.995 1.00 59.96 650 VAL C CA 1
ATOM 11390 C C . VAL C 1 650 ? 156.262 162.866 138.441 1.00 59.24 650 VAL C C 1
ATOM 11391 O O . VAL C 1 650 ? 156.831 162.032 139.156 1.00 62.27 650 VAL C O 1
ATOM 11395 N N . LEU C 1 651 ? 155.246 163.606 138.892 1.00 50.55 651 LEU C N 1
ATOM 11396 C CA . LEU C 1 651 ? 154.781 163.466 140.268 1.00 53.65 651 LEU C CA 1
ATOM 11397 C C . LEU C 1 651 ? 154.042 162.153 140.490 1.00 55.12 651 LEU C C 1
ATOM 11398 O O . LEU C 1 651 ? 154.126 161.575 141.579 1.00 58.34 651 LEU C O 1
ATOM 11403 N N . SER C 1 652 ? 153.318 161.666 139.481 1.00 61.92 652 SER C N 1
ATOM 11404 C CA . SER C 1 652 ? 152.530 160.450 139.629 1.00 61.81 652 SER C CA 1
ATOM 11405 C C . SER C 1 652 ? 153.357 159.178 139.496 1.00 62.92 652 SER C C 1
ATOM 11406 O O . SER C 1 652 ? 152.817 158.089 139.716 1.00 68.03 652 SER C O 1
ATOM 11409 N N . ASP C 1 653 ? 154.633 159.285 139.134 1.00 63.37 653 ASP C N 1
ATOM 11410 C CA . ASP C 1 653 ? 155.482 158.106 139.018 1.00 62.65 653 ASP C CA 1
ATOM 11411 C C . ASP C 1 653 ? 155.602 157.411 140.368 1.00 67.97 653 ASP C C 1
ATOM 11412 O O . ASP C 1 653 ? 155.902 158.050 141.381 1.00 72.22 653 ASP C O 1
ATOM 11417 N N . THR C 1 654 ? 155.368 156.100 140.381 1.00 70.19 654 THR C N 1
ATOM 11418 C CA . THR C 1 654 ? 155.387 155.329 141.616 1.00 71.15 654 THR C CA 1
ATOM 11419 C C . THR C 1 654 ? 156.706 154.606 141.853 1.00 69.22 654 THR C C 1
ATOM 11420 O O . THR C 1 654 ? 156.906 154.060 142.944 1.00 68.57 654 THR C O 1
ATOM 11424 N N . ALA C 1 655 ? 157.605 154.585 140.868 1.00 71.52 655 ALA C N 1
ATOM 11425 C CA . ALA C 1 655 ? 158.914 153.976 141.070 1.00 71.66 655 ALA C CA 1
ATOM 11426 C C . ALA C 1 655 ? 159.782 154.785 142.024 1.00 71.05 655 ALA C C 1
ATOM 11427 O O . ALA C 1 655 ? 160.734 154.239 142.591 1.00 72.97 655 ALA C O 1
ATOM 11429 N N . SER C 1 656 ? 159.475 156.067 142.211 1.00 60.58 656 SER C N 1
ATOM 11430 C CA . SER C 1 656 ? 160.222 156.918 143.123 1.00 54.80 656 SER C CA 1
ATOM 11431 C C . SER C 1 656 ? 159.283 157.975 143.684 1.00 53.30 656 SER C C 1
ATOM 11432 O O . SER C 1 656 ? 158.186 158.198 143.164 1.00 60.30 656 SER C O 1
ATOM 11435 N N . ASN C 1 657 ? 159.726 158.625 144.755 1.00 47.86 657 ASN C N 1
ATOM 11436 C CA . ASN C 1 657 ? 158.947 159.649 145.444 1.00 47.99 657 ASN C CA 1
ATOM 11437 C C . ASN C 1 657 ? 159.808 160.877 145.708 1.00 52.80 657 ASN C C 1
ATOM 11438 O O . ASN C 1 657 ? 159.878 161.395 146.824 1.00 54.18 657 ASN C O 1
ATOM 11443 N N . HIS C 1 658 ? 160.499 161.343 144.670 1.00 49.21 658 HIS C N 1
ATOM 11444 C CA . HIS C 1 658 ? 161.325 162.536 144.798 1.00 41.63 658 HIS C CA 1
ATOM 11445 C C . HIS C 1 658 ? 160.467 163.738 145.172 1.00 45.84 658 HIS C C 1
ATOM 11446 O O . HIS C 1 658 ? 159.344 163.898 144.687 1.00 59.35 658 HIS C O 1
ATOM 11453 N N . ASN C 1 659 ? 161.006 164.589 146.044 1.00 40.32 659 ASN C N 1
ATOM 11454 C CA . ASN C 1 659 ? 160.300 165.773 146.507 1.00 42.96 659 ASN C CA 1
ATOM 11455 C C . ASN C 1 659 ? 160.953 167.070 146.054 1.00 48.30 659 ASN C C 1
ATOM 11456 O O . ASN C 1 659 ? 160.409 168.147 146.326 1.00 53.06 659 ASN C O 1
ATOM 11461 N N . GLY C 1 660 ? 162.088 167.003 145.382 1.00 39.51 660 GLY C N 1
ATOM 11462 C CA . GLY C 1 660 ? 162.728 168.191 144.840 1.00 35.24 660 GLY C CA 1
ATOM 11463 C C . GLY C 1 660 ? 163.163 167.959 143.412 1.00 46.22 660 GLY C C 1
ATOM 11464 O O . GLY C 1 660 ? 163.697 166.902 143.077 1.00 45.76 660 GLY C O 1
ATOM 11465 N N . PHE C 1 661 ? 162.933 168.964 142.570 1.00 44.66 661 PHE C N 1
ATOM 11466 C CA . PHE C 1 661 ? 163.193 168.852 141.140 1.00 35.53 661 PHE C CA 1
ATOM 11467 C C . PHE C 1 661 ? 163.921 170.105 140.676 1.00 46.53 661 PHE C C 1
ATOM 11468 O O . PHE C 1 661 ? 163.363 171.217 140.781 1.00 48.32 661 PHE C O 1
ATOM 11476 N N . PRO C 1 662 ? 165.153 169.992 140.183 1.00 46.71 662 PRO C N 1
ATOM 11477 C CA . PRO C 1 662 ? 165.821 171.163 139.605 1.00 38.02 662 PRO C CA 1
ATOM 11478 C C . PRO C 1 662 ? 165.059 171.686 138.397 1.00 38.51 662 PRO C C 1
ATOM 11479 O O . PRO C 1 662 ? 164.506 170.918 137.607 1.00 46.04 662 PRO C O 1
ATOM 11483 N N . VAL C 1 663 ? 165.031 173.007 138.262 1.00 52.62 663 VAL C N 1
ATOM 11484 C CA . VAL C 1 663 ? 164.384 173.668 137.135 1.00 46.13 663 VAL C CA 1
ATOM 11485 C C . VAL C 1 663 ? 165.467 174.055 136.139 1.00 45.67 663 VAL C C 1
ATOM 11486 O O . VAL C 1 663 ? 166.431 174.745 136.494 1.00 58.36 663 VAL C O 1
ATOM 11490 N N . VAL C 1 664 ? 165.315 173.615 134.890 1.00 43.94 664 VAL C N 1
ATOM 11491 C CA . VAL C 1 664 ? 166.339 173.782 133.869 1.00 46.17 664 VAL C CA 1
ATOM 11492 C C . VAL C 1 664 ? 165.733 174.471 132.652 1.00 52.73 664 VAL C C 1
ATOM 11493 O O . VAL C 1 664 ? 164.516 174.587 132.511 1.00 56.92 664 VAL C O 1
ATOM 11497 N N . GLU C 1 665 ? 166.614 174.933 131.769 1.00 64.87 665 GLU C N 1
ATOM 11498 C CA . GLU C 1 665 ? 166.207 175.568 130.520 1.00 63.85 665 GLU C CA 1
ATOM 11499 C C . GLU C 1 665 ? 167.039 175.048 129.353 1.00 66.19 665 GLU C C 1
ATOM 11500 O O . GLU C 1 665 ? 166.529 174.349 128.478 1.00 71.36 665 GLU C O 1
ATOM 11506 N N . ALA C 1 673 ? 170.009 171.356 129.850 1.00 61.76 673 ALA C N 1
ATOM 11507 C CA . ALA C 1 673 ? 169.818 171.128 131.277 1.00 63.91 673 ALA C CA 1
ATOM 11508 C C . ALA C 1 673 ? 170.539 172.188 132.102 1.00 65.85 673 ALA C C 1
ATOM 11509 O O . ALA C 1 673 ? 171.146 171.883 133.128 1.00 66.40 673 ALA C O 1
ATOM 11511 N N . ARG C 1 674 ? 170.467 173.436 131.647 1.00 52.82 674 ARG C N 1
ATOM 11512 C CA . ARG C 1 674 ? 171.102 174.539 132.357 1.00 51.64 674 ARG C CA 1
ATOM 11513 C C . ARG C 1 674 ? 170.268 174.910 133.577 1.00 54.71 674 ARG C C 1
ATOM 11514 O O . ARG C 1 674 ? 169.103 175.299 133.444 1.00 60.62 674 ARG C O 1
ATOM 11522 N N . LEU C 1 675 ? 170.867 174.800 134.761 1.00 46.92 675 LEU C N 1
ATOM 11523 C CA . LEU C 1 675 ? 170.128 174.990 136.003 1.00 47.35 675 LEU C CA 1
ATOM 11524 C C . LEU C 1 675 ? 169.578 176.406 136.113 1.00 40.44 675 LEU C C 1
ATOM 11525 O O . LEU C 1 675 ? 170.287 177.385 135.866 1.00 51.07 675 LEU C O 1
ATOM 11530 N N . GLN C 1 676 ? 168.306 176.506 136.491 1.00 39.16 676 GLN C N 1
ATOM 11531 C CA . GLN C 1 676 ? 167.653 177.779 136.755 1.00 45.68 676 GLN C CA 1
ATOM 11532 C C . GLN C 1 676 ? 167.129 177.907 138.174 1.00 50.97 676 GLN C C 1
ATOM 11533 O O . GLN C 1 676 ? 167.010 179.027 138.674 1.00 52.20 676 GLN C O 1
ATOM 11539 N N . GLY C 1 677 ? 166.811 176.798 138.830 1.00 49.04 677 GLY C N 1
ATOM 11540 C CA . GLY C 1 677 ? 166.273 176.860 140.173 1.00 42.67 677 GLY C CA 1
ATOM 11541 C C . GLY C 1 677 ? 165.892 175.481 140.662 1.00 44.58 677 GLY C C 1
ATOM 11542 O O . GLY C 1 677 ? 166.236 174.466 140.053 1.00 51.39 677 GLY C O 1
ATOM 11543 N N . LEU C 1 678 ? 165.171 175.461 141.781 1.00 39.60 678 LEU C N 1
ATOM 11544 C CA . LEU C 1 678 ? 164.728 174.220 142.403 1.00 42.16 678 LEU C CA 1
ATOM 11545 C C . LEU C 1 678 ? 163.276 174.387 142.817 1.00 43.00 678 LEU C C 1
ATOM 11546 O O . LEU C 1 678 ? 162.910 175.408 143.407 1.00 52.72 678 LEU C O 1
ATOM 11551 N N . ILE C 1 679 ? 162.457 173.385 142.512 1.00 37.27 679 ILE C N 1
ATOM 11552 C CA . ILE C 1 679 ? 161.042 173.388 142.858 1.00 35.49 679 ILE C CA 1
ATOM 11553 C C . ILE C 1 679 ? 160.742 172.137 143.672 1.00 42.18 679 ILE C C 1
ATOM 11554 O O . ILE C 1 679 ? 161.317 171.070 143.428 1.00 44.59 679 ILE C O 1
ATOM 11559 N N . LEU C 1 680 ? 159.868 172.279 144.661 1.00 44.07 680 LEU C N 1
ATOM 11560 C CA . LEU C 1 680 ? 159.493 171.175 145.529 1.00 41.85 680 LEU C CA 1
ATOM 11561 C C . LEU C 1 680 ? 158.211 170.514 145.035 1.00 41.06 680 LEU C C 1
ATOM 11562 O O . LEU C 1 680 ? 157.406 171.116 144.322 1.00 51.17 680 LEU C O 1
ATOM 11567 N N . ARG C 1 681 ? 158.035 169.249 145.424 1.00 41.81 681 ARG C N 1
ATOM 11568 C CA . ARG C 1 681 ? 156.801 168.544 145.091 1.00 34.33 681 ARG C CA 1
ATOM 11569 C C . ARG C 1 681 ? 155.597 169.219 145.733 1.00 45.50 681 ARG C C 1
ATOM 11570 O O . ARG C 1 681 ? 154.539 169.347 145.105 1.00 53.13 681 ARG C O 1
ATOM 11578 N N . SER C 1 682 ? 155.742 169.669 146.982 1.00 43.26 682 SER C N 1
ATOM 11579 C CA . SER C 1 682 ? 154.640 170.342 147.662 1.00 39.19 682 SER C CA 1
ATOM 11580 C C . SER C 1 682 ? 154.251 171.629 146.945 1.00 48.27 682 SER C C 1
ATOM 11581 O O . SER C 1 682 ? 153.063 171.955 146.842 1.00 60.51 682 SER C O 1
ATOM 11584 N N . GLN C 1 683 ? 155.241 172.379 146.453 1.00 45.88 683 GLN C N 1
ATOM 11585 C CA . GLN C 1 683 ? 154.945 173.585 145.687 1.00 44.20 683 GLN C CA 1
ATOM 11586 C C . GLN C 1 683 ? 154.194 173.251 144.405 1.00 45.83 683 GLN C C 1
ATOM 11587 O O . GLN C 1 683 ? 153.252 173.958 144.026 1.00 49.18 683 GLN C O 1
ATOM 11593 N N . LEU C 1 684 ? 154.600 172.180 143.720 1.00 46.36 684 LEU C N 1
ATOM 11594 C CA . LEU C 1 684 ? 153.931 171.786 142.485 1.00 42.72 684 LEU C CA 1
ATOM 11595 C C . LEU C 1 684 ? 152.483 171.386 142.739 1.00 43.47 684 LEU C C 1
ATOM 11596 O O . LEU C 1 684 ? 151.595 171.704 141.940 1.00 52.43 684 LEU C O 1
ATOM 11601 N N . ILE C 1 685 ? 152.226 170.679 143.843 1.00 44.66 685 ILE C N 1
ATOM 11602 C CA . ILE C 1 685 ? 150.861 170.270 144.167 1.00 48.85 685 ILE C CA 1
ATOM 11603 C C . ILE C 1 685 ? 149.975 171.490 144.381 1.00 51.47 685 ILE C C 1
ATOM 11604 O O . ILE C 1 685 ? 148.830 171.534 143.914 1.00 60.27 685 ILE C O 1
ATOM 11609 N N . VAL C 1 686 ? 150.487 172.499 145.090 1.00 47.63 686 VAL C N 1
ATOM 11610 C CA . VAL C 1 686 ? 149.716 173.720 145.310 1.00 49.22 686 VAL C CA 1
ATOM 11611 C C . VAL C 1 686 ? 149.430 174.416 143.986 1.00 58.44 686 VAL C C 1
ATOM 11612 O O . VAL C 1 686 ? 148.316 174.900 143.750 1.00 63.94 686 VAL C O 1
ATOM 11616 N N . LEU C 1 687 ? 150.427 174.475 143.101 1.00 57.07 687 LEU C N 1
ATOM 11617 C CA . LEU C 1 687 ? 150.227 175.103 141.798 1.00 53.95 687 LEU C CA 1
ATOM 11618 C C . LEU C 1 687 ? 149.199 174.342 140.970 1.00 54.55 687 LEU C C 1
ATOM 11619 O O . LEU C 1 687 ? 148.353 174.951 140.305 1.00 57.26 687 LEU C O 1
ATOM 11624 N N . LEU C 1 688 ? 149.262 173.009 140.991 1.00 54.81 688 LEU C N 1
ATOM 11625 C CA . LEU C 1 688 ? 148.279 172.210 140.266 1.00 53.74 688 LEU C CA 1
ATOM 11626 C C . LEU C 1 688 ? 146.890 172.353 140.876 1.00 52.99 688 LEU C C 1
ATOM 11627 O O . LEU C 1 688 ? 145.890 172.406 140.150 1.00 61.49 688 LEU C O 1
ATOM 11632 N N . LYS C 1 689 ? 146.809 172.408 142.208 1.00 60.95 689 LYS C N 1
ATOM 11633 C CA . LYS C 1 689 ? 145.513 172.533 142.869 1.00 61.24 689 LYS C CA 1
ATOM 11634 C C . LYS C 1 689 ? 144.840 173.855 142.524 1.00 64.00 689 LYS C C 1
ATOM 11635 O O . LYS C 1 689 ? 143.628 173.899 142.283 1.00 66.94 689 LYS C O 1
ATOM 11641 N N . HIS C 1 690 ? 145.608 174.941 142.489 1.00 64.88 690 HIS C N 1
ATOM 11642 C CA . HIS C 1 690 ? 145.066 176.249 142.148 1.00 65.35 690 HIS C CA 1
ATOM 11643 C C . HIS C 1 690 ? 145.019 176.495 140.647 1.00 69.66 690 HIS C C 1
ATOM 11644 O O . HIS C 1 690 ? 144.550 177.559 140.228 1.00 73.01 690 HIS C O 1
ATOM 11651 N N . LYS C 1 691 ? 145.487 175.541 139.839 1.00 74.58 691 LYS C N 1
ATOM 11652 C CA . LYS C 1 691 ? 145.453 175.639 138.379 1.00 71.09 691 LYS C CA 1
ATOM 11653 C C . LYS C 1 691 ? 146.154 176.906 137.890 1.00 72.27 691 LYS C C 1
ATOM 11654 O O . LYS C 1 691 ? 145.618 177.673 137.088 1.00 73.96 691 LYS C O 1
ATOM 11660 N N . VAL C 1 692 ? 147.370 177.124 138.386 1.00 72.17 692 VAL C N 1
ATOM 11661 C CA . VAL C 1 692 ? 148.168 178.269 137.967 1.00 71.43 692 VAL C CA 1
ATOM 11662 C C . VAL C 1 692 ? 148.868 177.913 136.664 1.00 74.00 692 VAL C C 1
ATOM 11663 O O . VAL C 1 692 ? 149.999 177.413 136.666 1.00 76.41 692 VAL C O 1
ATOM 11667 N N . PHE C 1 693 ? 148.197 178.164 135.544 1.00 75.04 693 PHE C N 1
ATOM 11668 C CA . PHE C 1 693 ? 148.701 177.821 134.225 1.00 73.97 693 PHE C CA 1
ATOM 11669 C C . PHE C 1 693 ? 148.819 179.078 133.375 1.00 77.05 693 PHE C C 1
ATOM 11670 O O . PHE C 1 693 ? 148.119 180.069 133.601 1.00 81.54 693 PHE C O 1
ATOM 11678 N N . VAL C 1 694 ? 149.724 179.027 132.394 1.00 81.92 694 VAL C N 1
ATOM 11679 C CA . VAL C 1 694 ? 149.900 180.140 131.470 1.00 82.90 694 VAL C CA 1
ATOM 11680 C C . VAL C 1 694 ? 148.650 180.362 130.629 1.00 86.13 694 VAL C C 1
ATOM 11681 O O . VAL C 1 694 ? 148.385 181.490 130.197 1.00 84.77 694 VAL C O 1
ATOM 11685 N N . GLU C 1 695 ? 147.859 179.312 130.409 1.00 92.35 695 GLU C N 1
ATOM 11686 C CA . GLU C 1 695 ? 146.626 179.378 129.624 1.00 89.24 695 GLU C CA 1
ATOM 11687 C C . GLU C 1 695 ? 146.915 179.778 128.182 1.00 93.10 695 GLU C C 1
ATOM 11688 O O . GLU C 1 695 ? 147.346 178.954 127.375 1.00 93.35 695 GLU C O 1
ATOM 11694 N N . ARG C 1 704 ? 143.442 186.100 142.839 1.00 122.53 704 ARG C N 1
ATOM 11695 C CA . ARG C 1 704 ? 143.991 185.836 141.514 1.00 123.88 704 ARG C CA 1
ATOM 11696 C C . ARG C 1 704 ? 145.379 185.214 141.617 1.00 124.77 704 ARG C C 1
ATOM 11697 O O . ARG C 1 704 ? 145.519 183.992 141.670 1.00 124.76 704 ARG C O 1
ATOM 11705 N N . ARG C 1 705 ? 146.403 186.063 141.642 1.00 108.62 705 ARG C N 1
ATOM 11706 C CA . ARG C 1 705 ? 147.771 185.580 141.770 1.00 104.77 705 ARG C CA 1
ATOM 11707 C C . ARG C 1 705 ? 147.995 184.958 143.142 1.00 104.48 705 ARG C C 1
ATOM 11708 O O . ARG C 1 705 ? 147.504 185.457 144.158 1.00 104.30 705 ARG C O 1
ATOM 11716 N N . LEU C 1 706 ? 148.742 183.858 143.164 1.00 86.76 706 LEU C N 1
ATOM 11717 C CA . LEU C 1 706 ? 149.045 183.186 144.419 1.00 82.08 706 LEU C CA 1
ATOM 11718 C C . LEU C 1 706 ? 150.002 184.019 145.262 1.00 81.86 706 LEU C C 1
ATOM 11719 O O . LEU C 1 706 ? 150.892 184.695 144.739 1.00 84.94 706 LEU C O 1
ATOM 11724 N N . ARG C 1 707 ? 149.808 183.971 146.574 1.00 77.40 707 ARG C N 1
ATOM 11725 C CA . ARG C 1 707 ? 150.724 184.555 147.539 1.00 75.68 707 ARG C CA 1
ATOM 11726 C C . ARG C 1 707 ? 151.414 183.440 148.314 1.00 77.00 707 ARG C C 1
ATOM 11727 O O . ARG C 1 707 ? 151.033 182.269 148.235 1.00 81.63 707 ARG C O 1
ATOM 11735 N N . LEU C 1 708 ? 152.452 183.814 149.066 1.00 66.48 708 LEU C N 1
ATOM 11736 C CA . LEU C 1 708 ? 153.166 182.822 149.864 1.00 61.41 708 LEU C CA 1
ATOM 11737 C C . LEU C 1 708 ? 152.265 182.201 150.923 1.00 64.47 708 LEU C C 1
ATOM 11738 O O . LEU C 1 708 ? 152.500 181.063 151.347 1.00 70.05 708 LEU C O 1
ATOM 11743 N N . LYS C 1 709 ? 151.236 182.929 151.362 1.00 73.11 709 LYS C N 1
ATOM 11744 C CA . LYS C 1 709 ? 150.294 182.379 152.331 1.00 72.23 709 LYS C CA 1
ATOM 11745 C C . LYS C 1 709 ? 149.551 181.173 151.768 1.00 73.31 709 LYS C C 1
ATOM 11746 O O . LYS C 1 709 ? 149.241 180.233 152.510 1.00 76.58 709 LYS C O 1
ATOM 11752 N N . ASP C 1 710 ? 149.271 181.173 150.462 1.00 72.70 710 ASP C N 1
ATOM 11753 C CA . ASP C 1 710 ? 148.565 180.050 149.853 1.00 70.53 710 ASP C CA 1
ATOM 11754 C C . ASP C 1 710 ? 149.375 178.764 149.955 1.00 72.18 710 ASP C C 1
ATOM 11755 O O . ASP C 1 710 ? 148.810 177.675 150.110 1.00 73.91 710 ASP C O 1
ATOM 11760 N N . PHE C 1 711 ? 150.703 178.867 149.869 1.00 63.36 711 PHE C N 1
ATOM 11761 C CA . PHE C 1 711 ? 151.543 177.686 150.036 1.00 63.14 711 PHE C CA 1
ATOM 11762 C C . PHE C 1 711 ? 151.611 177.263 151.497 1.00 60.73 711 PHE C C 1
ATOM 11763 O O . PHE C 1 711 ? 151.712 176.069 151.801 1.00 59.84 711 PHE C O 1
ATOM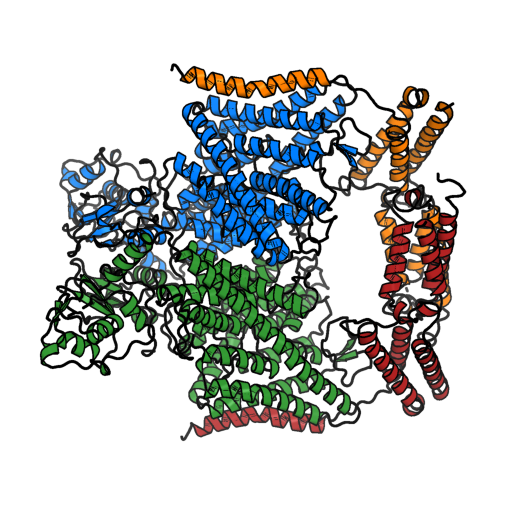 11771 N N . ARG C 1 712 ? 151.557 178.229 152.417 1.00 66.97 712 ARG C N 1
ATOM 11772 C CA . ARG C 1 712 ? 151.537 177.904 153.837 1.00 60.23 712 ARG C CA 1
ATOM 11773 C C . ARG C 1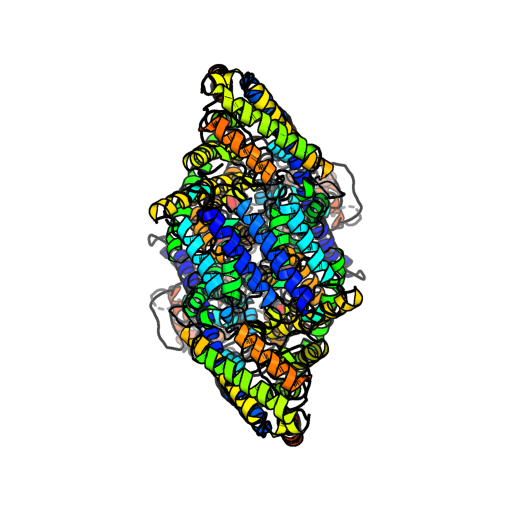 712 ? 150.183 177.373 154.289 1.00 63.93 712 ARG C C 1
ATOM 11774 O O . ARG C 1 712 ? 150.098 176.761 155.358 1.00 69.20 712 ARG C O 1
ATOM 11782 N N . ASP C 1 713 ? 149.127 177.598 153.503 1.00 69.59 713 ASP C N 1
ATOM 11783 C CA . ASP C 1 713 ? 147.801 177.126 153.889 1.00 72.27 713 ASP C CA 1
ATOM 11784 C C . ASP C 1 713 ? 147.727 175.604 153.877 1.00 73.68 713 ASP C C 1
ATOM 11785 O O . ASP C 1 713 ? 147.040 175.004 154.711 1.00 76.90 713 ASP C O 1
ATOM 11790 N N . ALA C 1 714 ? 148.425 174.963 152.940 1.00 62.98 714 ALA C N 1
ATOM 11791 C CA . ALA C 1 714 ? 148.476 173.510 152.874 1.00 59.97 714 ALA C CA 1
ATOM 11792 C C . ALA C 1 714 ? 149.553 172.913 153.769 1.00 58.39 714 ALA C C 1
ATOM 11793 O O . ALA C 1 714 ? 149.604 171.688 153.919 1.00 57.39 714 ALA C O 1
ATOM 11795 N N . TYR C 1 715 ? 150.409 173.742 154.355 1.00 51.75 715 TYR C N 1
ATOM 11796 C CA . TYR C 1 715 ? 151.443 173.241 155.245 1.00 44.82 715 TYR C CA 1
ATOM 11797 C C . TYR C 1 715 ? 150.814 172.765 156.554 1.00 53.69 715 TYR C C 1
ATOM 11798 O O . TYR C 1 715 ? 149.871 173.388 157.051 1.00 61.98 715 TYR C O 1
ATOM 11807 N N . PRO C 1 716 ? 151.310 171.666 157.140 1.00 53.30 716 PRO C N 1
ATOM 11808 C CA . PRO C 1 716 ? 152.378 170.784 156.662 1.00 50.96 716 PRO C CA 1
ATOM 11809 C C . PRO C 1 716 ? 151.866 169.526 155.969 1.00 58.60 716 PRO C C 1
ATOM 11810 O O . PRO C 1 716 ? 152.659 168.701 155.526 1.00 63.49 716 PRO C O 1
ATOM 11814 N N . ARG C 1 717 ? 150.551 169.344 155.860 1.00 57.56 717 ARG C N 1
ATOM 11815 C CA . ARG C 1 717 ? 149.982 168.137 155.263 1.00 55.17 717 ARG C CA 1
ATOM 11816 C C . ARG C 1 717 ? 149.513 168.468 153.850 1.00 58.78 717 ARG C C 1
ATOM 11817 O O . ARG C 1 717 ? 148.353 168.800 153.603 1.00 61.08 717 ARG C O 1
ATOM 11825 N N . PHE C 1 718 ? 150.448 168.374 152.908 1.00 60.00 718 PHE C N 1
ATOM 11826 C CA . PHE C 1 718 ? 150.156 168.628 151.505 1.00 57.55 718 PHE C CA 1
ATOM 11827 C C . PHE C 1 718 ? 149.431 167.431 150.891 1.00 60.04 718 PHE C C 1
ATOM 11828 O O . PHE C 1 718 ? 149.809 166.283 151.138 1.00 62.71 718 PHE C O 1
ATOM 11836 N N . PRO C 1 719 ? 148.387 167.672 150.094 1.00 57.07 719 PRO C N 1
ATOM 11837 C CA . PRO C 1 719 ? 147.666 166.557 149.485 1.00 55.41 719 PRO C CA 1
ATOM 11838 C C . PRO C 1 719 ? 148.536 165.837 148.471 1.00 60.04 719 PRO C C 1
ATOM 11839 O O . PRO C 1 719 ? 149.431 166.443 147.857 1.00 64.96 719 PRO C O 1
ATOM 11843 N N . PRO C 1 720 ? 148.315 164.542 148.264 1.00 63.08 720 PRO C N 1
ATOM 11844 C CA . PRO C 1 720 ? 149.108 163.803 147.277 1.00 63.20 720 PRO C CA 1
ATOM 11845 C C . PRO C 1 720 ? 148.686 164.149 145.857 1.00 66.38 720 PRO C C 1
ATOM 11846 O O . PRO C 1 720 ? 147.667 164.797 145.612 1.00 64.04 720 PRO C O 1
ATOM 11850 N N . ILE C 1 721 ? 149.509 163.700 144.905 1.00 65.95 721 ILE C N 1
ATOM 11851 C CA . ILE C 1 721 ? 149.232 163.961 143.495 1.00 63.02 721 ILE C CA 1
ATOM 11852 C C . ILE C 1 721 ? 147.960 163.250 143.050 1.00 66.12 721 ILE C C 1
ATOM 11853 O O . ILE C 1 721 ? 147.263 163.718 142.141 1.00 68.08 721 ILE C O 1
ATOM 11858 N N . GLN C 1 722 ? 147.630 162.120 143.681 1.00 76.16 722 GLN C N 1
ATOM 11859 C CA . GLN C 1 722 ? 146.417 161.392 143.327 1.00 73.92 722 GLN C CA 1
ATOM 11860 C C . GLN C 1 722 ? 145.155 162.198 143.604 1.00 75.29 722 GLN C C 1
ATOM 11861 O O . GLN C 1 722 ? 144.146 162.002 142.920 1.00 77.61 722 GLN C O 1
ATOM 11867 N N . SER C 1 723 ? 145.188 163.099 144.589 1.00 79.82 723 SER C N 1
ATOM 11868 C CA . SER C 1 723 ? 144.026 163.939 144.854 1.00 80.11 723 SER C CA 1
ATOM 11869 C C . SER C 1 723 ? 143.856 165.013 143.789 1.00 81.15 723 SER C C 1
ATOM 11870 O O . SER C 1 723 ? 142.795 165.642 143.707 1.00 83.61 723 SER C O 1
ATOM 11873 N N . ILE C 1 724 ? 144.878 165.237 142.970 1.00 79.76 724 ILE C N 1
ATOM 11874 C CA . ILE C 1 724 ? 144.820 166.258 141.932 1.00 80.55 724 ILE C CA 1
ATOM 11875 C C . ILE C 1 724 ? 144.145 165.673 140.700 1.00 80.63 724 ILE C C 1
ATOM 11876 O O . ILE C 1 724 ? 144.604 164.670 140.142 1.00 80.97 724 ILE C O 1
ATOM 11881 N N . HIS C 1 725 ? 143.052 166.297 140.273 1.00 93.24 725 HIS C N 1
ATOM 11882 C CA . HIS C 1 725 ? 142.330 165.887 139.077 1.00 94.37 725 HIS C CA 1
ATOM 11883 C C . HIS C 1 725 ? 142.598 166.898 137.970 1.00 95.41 725 HIS C C 1
ATOM 11884 O O . HIS C 1 725 ? 142.189 168.059 138.072 1.00 96.21 725 HIS C O 1
ATOM 11891 N N . VAL C 1 726 ? 143.280 166.454 136.919 1.00 95.40 726 VAL C N 1
ATOM 11892 C CA . VAL C 1 726 ? 143.644 167.303 135.792 1.00 96.41 726 VAL C CA 1
ATOM 11893 C C . VAL C 1 726 ? 143.037 166.694 134.533 1.00 97.82 726 VAL C C 1
ATOM 11894 O O . VAL C 1 726 ? 143.006 165.465 134.380 1.00 97.35 726 VAL C O 1
ATOM 11898 N N . SER C 1 727 ? 142.497 167.547 133.669 1.00 100.24 727 SER C N 1
ATOM 11899 C CA . SER C 1 727 ? 141.865 167.092 132.442 1.00 100.01 727 SER C CA 1
ATOM 11900 C C . SER C 1 727 ?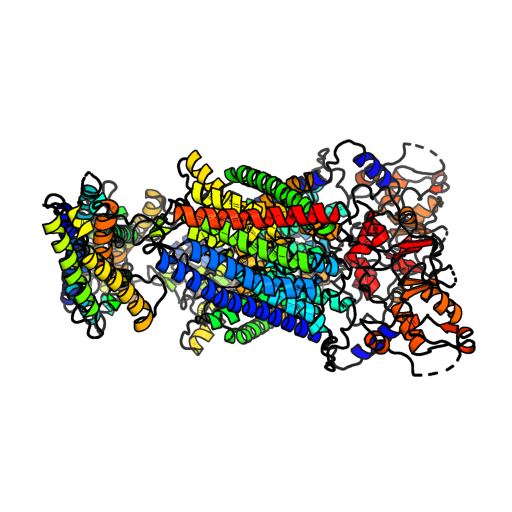 142.891 166.991 131.315 1.00 102.23 727 SER C C 1
ATOM 11901 O O . SER C 1 727 ? 144.017 167.487 131.412 1.00 103.73 727 SER C O 1
ATOM 11904 N N . GLN C 1 728 ? 142.483 166.332 130.227 1.00 102.30 728 GLN C N 1
ATOM 11905 C CA . GLN C 1 728 ? 143.357 166.216 129.064 1.00 99.38 728 GLN C CA 1
ATOM 11906 C C . GLN C 1 728 ? 143.650 167.583 128.460 1.00 101.40 728 GLN C C 1
ATOM 11907 O O . GLN C 1 728 ? 144.769 167.842 128.004 1.00 102.91 728 GLN C O 1
ATOM 11913 N N . ASP C 1 729 ? 142.651 168.470 128.442 1.00 102.72 729 ASP C N 1
ATOM 11914 C CA . ASP C 1 729 ? 142.879 169.830 127.966 1.00 102.85 729 ASP C CA 1
ATOM 11915 C C . ASP C 1 729 ? 143.869 170.565 128.859 1.00 104.08 729 ASP C C 1
ATOM 11916 O O . ASP C 1 729 ? 144.730 171.304 128.369 1.00 104.78 729 ASP C O 1
ATOM 11921 N N . GLU C 1 730 ? 143.762 170.374 130.176 1.00 97.77 730 GLU C N 1
ATOM 11922 C CA . GLU C 1 730 ? 144.691 171.025 131.092 1.00 96.35 730 GLU C CA 1
ATOM 11923 C C . GLU C 1 730 ? 146.076 170.396 131.032 1.00 94.71 730 GLU C C 1
ATOM 11924 O O . GLU C 1 730 ? 147.069 171.061 131.348 1.00 96.63 730 GLU C O 1
ATOM 11930 N N . ARG C 1 731 ? 146.167 169.123 130.634 1.00 82.46 731 ARG C N 1
ATOM 11931 C CA . ARG C 1 731 ? 147.474 168.485 130.507 1.00 82.52 731 ARG C CA 1
ATOM 11932 C C . ARG C 1 731 ? 148.306 169.129 129.407 1.00 83.79 731 ARG C C 1
ATOM 11933 O O . ARG C 1 731 ? 149.541 169.089 129.459 1.00 86.61 731 ARG C O 1
ATOM 11941 N N . GLU C 1 732 ? 147.655 169.728 128.409 1.00 89.95 732 GLU C N 1
ATOM 11942 C CA . GLU C 1 732 ? 148.368 170.429 127.350 1.00 89.53 732 GLU C CA 1
ATOM 11943 C C . GLU C 1 732 ? 148.744 171.852 127.734 1.00 90.88 732 GLU C C 1
ATOM 11944 O O . GLU C 1 732 ? 149.502 172.494 126.999 1.00 93.98 732 GLU C O 1
ATOM 11950 N N . CYS C 1 733 ? 148.233 172.360 128.852 1.00 84.33 733 CYS C N 1
ATOM 11951 C CA . CYS C 1 733 ? 148.608 173.687 129.310 1.00 85.97 733 CYS C CA 1
ATOM 11952 C C . CYS C 1 733 ? 150.039 173.682 129.839 1.00 85.79 733 CYS C C 1
ATOM 11953 O O . CYS C 1 733 ? 150.615 172.636 130.151 1.00 85.42 733 CYS C O 1
ATOM 11956 N N . THR C 1 734 ? 150.616 174.875 129.933 1.00 78.72 734 THR C N 1
ATOM 11957 C CA . THR C 1 734 ? 151.973 175.054 130.421 1.00 77.01 734 THR C CA 1
ATOM 11958 C C . THR C 1 734 ? 151.961 175.819 131.738 1.00 78.50 734 THR C C 1
ATOM 11959 O O . THR C 1 734 ? 151.156 176.733 131.939 1.00 78.62 734 THR C O 1
ATOM 11963 N N . MET C 1 735 ? 152.864 175.433 132.636 1.00 77.48 735 MET C N 1
ATOM 11964 C CA . MET C 1 735 ? 153.000 176.060 133.943 1.00 72.10 735 MET C CA 1
ATOM 11965 C C . MET C 1 735 ? 154.345 176.764 134.023 1.00 71.13 735 MET C C 1
ATOM 11966 O O . MET C 1 735 ? 155.386 176.153 133.759 1.00 76.57 735 MET C O 1
ATOM 11971 N N . ASP C 1 736 ? 154.321 178.043 134.387 1.00 65.91 736 ASP C N 1
ATOM 11972 C CA . ASP C 1 736 ? 155.536 178.836 134.521 1.00 64.06 736 ASP C CA 1
ATOM 11973 C C . ASP C 1 736 ? 156.013 178.768 135.967 1.00 66.58 736 ASP C C 1
ATOM 11974 O O . ASP C 1 736 ? 155.310 179.214 136.880 1.00 71.44 736 ASP C O 1
ATOM 11979 N N . LEU C 1 737 ? 157.206 178.215 136.171 1.00 52.58 737 LEU C N 1
ATOM 11980 C CA . LEU C 1 737 ? 157.764 178.019 137.501 1.00 54.12 737 LEU C CA 1
ATOM 11981 C C . LEU C 1 737 ? 158.668 179.163 137.944 1.00 59.60 737 LEU C C 1
ATOM 11982 O O . LEU C 1 737 ? 159.271 179.072 139.016 1.00 64.65 737 LEU C O 1
ATOM 11987 N N . SER C 1 738 ? 158.768 180.233 137.151 1.00 59.81 738 SER C N 1
ATOM 11988 C CA . SER C 1 738 ? 159.737 181.288 137.441 1.00 55.11 738 SER C CA 1
ATOM 11989 C C . SER C 1 738 ? 159.460 181.958 138.781 1.00 59.33 738 SER C C 1
ATOM 11990 O O . SER C 1 738 ? 160.389 182.218 139.556 1.00 66.74 738 SER C O 1
ATOM 11993 N N . GLU C 1 739 ? 158.193 182.244 139.076 1.00 60.75 739 GLU C N 1
ATOM 11994 C CA . GLU C 1 739 ? 157.845 182.963 140.294 1.00 63.84 739 GLU C CA 1
ATOM 11995 C C . GLU C 1 739 ? 157.832 182.078 141.534 1.00 64.85 739 GLU C C 1
ATOM 11996 O O . GLU C 1 739 ? 157.733 182.606 142.646 1.00 69.19 739 GLU C O 1
ATOM 12002 N N . PHE C 1 740 ? 157.929 180.760 141.379 1.00 48.91 740 PHE C N 1
ATOM 12003 C CA . PHE C 1 740 ? 157.753 179.840 142.494 1.00 47.81 740 PHE C CA 1
ATOM 12004 C C . PHE C 1 740 ? 158.989 179.024 142.838 1.00 49.05 740 PHE C C 1
ATOM 12005 O O . PHE C 1 740 ? 159.118 178.590 143.984 1.00 56.91 740 PHE C O 1
ATOM 12013 N N . MET C 1 741 ? 159.894 178.798 141.889 1.00 52.26 741 MET C N 1
ATOM 12014 C CA . MET C 1 741 ? 161.080 178.003 142.166 1.00 48.60 741 MET C CA 1
ATOM 12015 C C . MET C 1 741 ? 162.032 178.759 143.084 1.00 52.98 741 MET C C 1
ATOM 12016 O O . MET C 1 741 ? 162.017 179.990 143.154 1.00 52.58 741 MET C O 1
ATOM 12021 N N . ASN C 1 742 ? 162.860 178.009 143.793 1.00 51.53 742 ASN C N 1
ATOM 12022 C CA . ASN C 1 742 ? 163.976 178.606 144.511 1.00 44.46 742 ASN C CA 1
ATOM 12023 C C . ASN C 1 742 ? 164.976 179.110 143.479 1.00 50.44 742 ASN C C 1
ATOM 12024 O O . ASN C 1 742 ? 165.667 178.292 142.860 1.00 56.46 742 ASN C O 1
ATOM 12029 N N . PRO C 1 743 ? 165.094 180.423 143.260 1.00 51.27 743 PRO C N 1
ATOM 12030 C CA . PRO C 1 743 ? 165.913 180.903 142.137 1.00 48.93 743 PRO C CA 1
ATOM 12031 C C . PRO C 1 743 ? 167.404 180.707 142.334 1.00 53.88 743 PRO C C 1
ATOM 12032 O O . PRO C 1 743 ? 168.146 180.734 141.345 1.00 59.68 743 PRO C O 1
ATOM 12036 N N . SER C 1 744 ? 167.868 180.509 143.564 1.00 52.73 744 SER C N 1
ATOM 12037 C CA . SER C 1 744 ? 169.291 180.335 143.855 1.00 52.17 744 SER C CA 1
ATOM 12038 C C . SER C 1 744 ? 169.492 179.117 144.748 1.00 54.57 744 SER C C 1
ATOM 12039 O O . SER C 1 744 ? 169.841 179.247 145.928 1.00 59.84 744 SER C O 1
ATOM 12042 N N . PRO C 1 745 ? 169.275 177.914 144.220 1.00 47.83 745 PRO C N 1
ATOM 12043 C CA . PRO C 1 745 ? 169.592 176.713 144.997 1.00 45.66 745 PRO C CA 1
ATOM 12044 C C . PRO C 1 745 ? 171.093 176.575 145.188 1.00 49.43 745 PRO C C 1
ATOM 12045 O O . PRO C 1 745 ? 171.891 176.979 144.338 1.00 53.55 745 PRO C O 1
ATOM 12049 N N . TYR C 1 746 ? 171.475 176.000 146.323 1.00 43.27 746 TYR C N 1
ATOM 12050 C CA . TYR C 1 746 ? 172.887 175.765 146.587 1.00 34.55 746 TYR C CA 1
ATOM 12051 C C . TYR C 1 746 ? 173.415 174.663 145.679 1.00 41.45 746 TYR C C 1
ATOM 12052 O O . TYR C 1 746 ? 172.780 173.620 145.504 1.00 49.71 746 TYR C O 1
ATOM 12061 N N . THR C 1 747 ? 174.581 174.909 145.084 1.00 45.35 747 THR C N 1
ATOM 12062 C CA . THR C 1 747 ? 175.175 173.996 144.120 1.00 35.91 747 THR C CA 1
ATOM 12063 C C . THR C 1 747 ? 176.633 173.740 144.472 1.00 37.14 747 THR C C 1
ATOM 12064 O O . THR C 1 747 ? 177.286 174.557 145.126 1.00 51.61 747 THR C O 1
ATOM 12068 N N . VAL C 1 748 ? 177.133 172.591 144.029 1.00 35.55 748 VAL C N 1
ATOM 12069 C CA . VAL C 1 748 ? 178.543 172.242 144.178 1.00 44.34 748 VAL C CA 1
ATOM 12070 C C . VAL C 1 748 ? 179.054 171.729 142.837 1.00 43.33 748 VAL C C 1
ATOM 12071 O O . VAL C 1 748 ? 178.280 171.153 142.059 1.00 50.73 748 VAL C O 1
ATOM 12075 N N . PRO C 1 749 ? 180.330 171.922 142.517 1.00 48.95 749 PRO C N 1
ATOM 12076 C CA . PRO C 1 749 ? 180.875 171.347 141.283 1.00 44.19 749 PRO C CA 1
ATOM 12077 C C . PRO C 1 749 ? 180.980 169.833 141.380 1.00 49.26 749 PRO C C 1
ATOM 12078 O O . PRO C 1 749 ? 180.925 169.242 142.461 1.00 58.36 749 PRO C O 1
ATOM 12082 N N . GLN C 1 750 ? 181.121 169.204 140.211 1.00 56.18 750 GLN C N 1
ATOM 12083 C CA . GLN C 1 750 ? 181.246 167.751 140.157 1.00 55.46 750 GLN C CA 1
ATOM 12084 C C . GLN C 1 750 ? 182.453 167.261 140.948 1.00 59.92 750 GLN C C 1
ATOM 12085 O O . GLN C 1 750 ? 182.416 166.180 141.546 1.00 61.26 750 GLN C O 1
ATOM 12091 N N . GLU C 1 751 ? 183.529 168.042 140.965 1.00 62.57 751 GLU C N 1
ATOM 12092 C CA . GLU C 1 751 ? 184.778 167.638 141.595 1.00 58.30 751 GLU C CA 1
ATOM 12093 C C . GLU C 1 751 ? 184.898 168.094 143.044 1.00 64.09 751 GLU C C 1
ATOM 12094 O O . GLU C 1 751 ? 185.946 167.872 143.659 1.00 69.89 751 GLU C O 1
ATOM 12100 N N . ALA C 1 752 ? 183.866 168.726 143.599 1.00 55.72 752 ALA C N 1
ATOM 12101 C CA . ALA C 1 752 ? 183.910 169.146 144.994 1.00 50.13 752 ALA C CA 1
ATOM 12102 C C . ALA C 1 752 ? 184.035 167.935 145.910 1.00 51.41 752 ALA C C 1
ATOM 12103 O O . ALA C 1 752 ? 183.324 166.940 145.745 1.00 59.69 752 ALA C O 1
ATOM 12105 N N . SER C 1 753 ? 184.940 168.025 146.882 1.00 52.84 753 SER C N 1
ATOM 12106 C CA . SER C 1 753 ? 185.204 166.903 147.770 1.00 56.63 753 SER C CA 1
ATOM 12107 C C . SER C 1 753 ? 184.017 166.645 148.693 1.00 61.26 753 SER C C 1
ATOM 12108 O O . SER C 1 753 ? 183.229 167.544 148.999 1.00 62.37 753 SER C O 1
ATOM 12111 N N . LEU C 1 754 ? 183.895 165.391 149.129 1.00 56.84 754 LEU C N 1
ATOM 12112 C CA . LEU C 1 754 ? 182.788 165.009 150.005 1.00 54.87 754 LEU C CA 1
ATOM 12113 C C . LEU C 1 754 ? 182.752 165.805 151.305 1.00 54.59 754 LEU C C 1
ATOM 12114 O O . LEU C 1 754 ? 181.658 166.252 151.693 1.00 54.99 754 LEU C O 1
ATOM 12119 N N . PRO C 1 755 ? 183.863 166.009 152.031 1.00 57.47 755 PRO C N 1
ATOM 12120 C CA . PRO C 1 755 ? 183.777 166.849 153.240 1.00 55.30 755 PRO C CA 1
ATOM 12121 C C . PRO C 1 755 ? 183.258 168.250 152.966 1.00 56.79 755 PRO C C 1
ATOM 12122 O O . PRO C 1 755 ? 182.504 168.794 153.782 1.00 62.21 755 PRO C O 1
ATOM 12126 N N . ARG C 1 756 ? 183.641 168.852 151.838 1.00 53.09 756 ARG C N 1
ATOM 12127 C CA . ARG C 1 756 ? 183.086 170.152 151.475 1.00 52.62 756 ARG C CA 1
ATOM 12128 C C . ARG C 1 756 ? 181.595 170.047 151.178 1.00 54.20 756 ARG C C 1
ATOM 12129 O O . ARG C 1 756 ? 180.813 170.918 151.578 1.00 59.00 756 ARG C O 1
ATOM 12137 N N . VAL C 1 757 ? 181.187 168.989 150.475 1.00 49.32 757 VAL C N 1
ATOM 12138 C CA . VAL C 1 757 ? 179.769 168.770 150.199 1.00 45.59 757 VAL C CA 1
ATOM 12139 C C . VAL C 1 757 ? 179.009 168.510 151.495 1.00 52.19 757 VAL C C 1
ATOM 12140 O O . VAL C 1 757 ? 177.928 169.065 151.725 1.00 47.84 757 VAL C O 1
ATOM 12144 N N . PHE C 1 758 ? 179.565 167.656 152.359 1.00 49.72 758 PHE C N 1
ATOM 12145 C CA . PHE C 1 758 ? 178.887 167.310 153.604 1.00 39.47 758 PHE C CA 1
ATOM 12146 C C . PHE C 1 758 ? 178.746 168.523 154.516 1.00 47.65 758 PHE C C 1
ATOM 12147 O O . PHE C 1 758 ? 177.689 168.730 155.124 1.00 49.32 758 PHE C O 1
ATOM 12155 N N . LYS C 1 759 ? 179.803 169.329 154.632 1.00 53.03 759 LYS C N 1
ATOM 12156 C CA . LYS C 1 759 ? 179.767 170.477 155.534 1.00 45.45 759 LYS C CA 1
ATOM 12157 C C . LYS C 1 759 ? 178.713 171.488 155.099 1.00 44.71 759 LYS C C 1
ATOM 12158 O O . LYS C 1 759 ? 177.953 172.003 155.926 1.00 49.24 759 LYS C O 1
ATOM 12164 N N . LEU C 1 760 ? 178.650 171.782 153.799 1.00 36.69 760 LEU C N 1
ATOM 12165 C CA . LEU C 1 760 ? 177.660 172.733 153.305 1.00 38.63 760 LEU C CA 1
ATOM 12166 C C . LEU C 1 760 ? 176.244 172.202 153.489 1.00 45.64 760 LEU C C 1
ATOM 12167 O O . LEU C 1 760 ? 175.335 172.951 153.866 1.00 49.13 760 LEU C O 1
ATOM 12172 N N . PHE C 1 761 ? 176.038 170.912 153.220 1.00 38.81 761 PHE C N 1
ATOM 12173 C CA . PHE C 1 761 ? 174.709 170.321 153.340 1.00 32.63 761 PHE C CA 1
ATOM 12174 C C . PHE C 1 761 ? 174.226 170.335 154.786 1.00 43.38 761 PHE C C 1
ATOM 12175 O O . PHE C 1 761 ? 173.081 170.707 155.068 1.00 42.75 761 PHE C O 1
ATOM 12183 N N . ARG C 1 762 ? 175.090 169.931 155.720 1.00 46.19 762 ARG C N 1
ATOM 12184 C CA . ARG C 1 762 ? 174.689 169.845 157.121 1.00 41.13 762 ARG C CA 1
ATOM 12185 C C . ARG C 1 762 ? 174.498 171.228 157.736 1.00 47.56 762 ARG C C 1
ATOM 12186 O O . ARG C 1 762 ? 173.524 171.465 158.460 1.00 50.72 762 ARG C O 1
ATOM 12194 N N . ALA C 1 763 ? 175.423 172.152 157.464 1.00 45.39 763 ALA C N 1
ATOM 12195 C CA . ALA C 1 763 ? 175.377 173.460 158.113 1.00 41.05 763 ALA C CA 1
ATOM 12196 C C . ALA C 1 763 ? 174.150 174.256 157.687 1.00 46.51 763 ALA C C 1
ATOM 12197 O O . ALA C 1 763 ? 173.522 174.930 158.510 1.00 56.41 763 ALA C O 1
ATOM 12199 N N . LEU C 1 764 ? 173.793 174.196 156.408 1.00 37.85 764 LEU C N 1
ATOM 12200 C CA . LEU C 1 764 ? 172.657 174.960 155.912 1.00 41.04 764 LEU C CA 1
ATOM 12201 C C . LEU C 1 764 ? 171.327 174.247 156.109 1.00 48.28 764 LEU C C 1
ATOM 12202 O O . LEU C 1 764 ? 170.281 174.835 155.814 1.00 54.21 764 LEU C O 1
ATOM 12207 N N . GLY C 1 765 ? 171.337 173.014 156.606 1.00 40.29 765 GLY C N 1
ATOM 12208 C CA . GLY C 1 765 ? 170.105 172.251 156.722 1.00 32.65 765 GLY C CA 1
ATOM 12209 C C . GLY C 1 765 ? 169.445 171.994 155.386 1.00 36.38 765 GLY C C 1
ATOM 12210 O O . GLY C 1 765 ? 168.217 172.086 155.271 1.00 47.51 765 GLY C O 1
ATOM 12211 N N . LEU C 1 766 ? 170.239 171.675 154.369 1.00 38.63 766 LEU C N 1
ATOM 12212 C CA . LEU C 1 766 ? 169.715 171.495 153.027 1.00 40.77 766 LEU C CA 1
ATOM 12213 C C . LEU C 1 766 ? 168.938 170.188 152.915 1.00 42.11 766 LEU C C 1
ATOM 12214 O O . LEU C 1 766 ? 169.156 169.232 153.664 1.00 44.77 766 LEU C O 1
ATOM 12219 N N . ARG C 1 767 ? 168.009 170.163 151.965 1.00 38.34 767 ARG C N 1
ATOM 12220 C CA . ARG C 1 767 ? 167.319 168.944 151.566 1.00 32.00 767 ARG C CA 1
ATOM 12221 C C . ARG C 1 767 ? 167.753 168.449 150.197 1.00 40.84 767 ARG C C 1
ATOM 12222 O O . ARG C 1 767 ? 167.860 167.239 149.987 1.00 46.65 767 ARG C O 1
ATOM 12230 N N . HIS C 1 768 ? 168.013 169.361 149.263 1.00 43.06 768 HIS C N 1
ATOM 12231 C CA . HIS C 1 768 ? 168.480 169.019 147.927 1.00 41.10 768 HIS C CA 1
ATOM 12232 C C . HIS C 1 768 ? 169.675 169.892 147.582 1.00 43.86 768 HIS C C 1
ATOM 12233 O O . HIS C 1 768 ? 169.609 171.118 147.711 1.00 50.48 768 HIS C O 1
ATOM 12240 N N . LEU C 1 769 ? 170.762 169.262 147.143 1.00 49.11 769 LEU C N 1
ATOM 12241 C CA . LEU C 1 769 ? 171.976 169.961 146.737 1.00 38.47 769 LEU C CA 1
ATOM 12242 C C . LEU C 1 769 ? 172.276 169.575 145.295 1.00 41.98 769 LEU C C 1
ATOM 12243 O O . LEU C 1 769 ? 172.623 168.422 145.016 1.00 44.55 769 LEU C O 1
ATOM 12248 N N . VAL C 1 770 ? 172.146 170.535 144.386 1.00 40.93 770 VAL C N 1
ATOM 12249 C CA . VAL C 1 770 ? 172.302 170.267 142.962 1.00 38.14 770 VAL C CA 1
ATOM 12250 C C . VAL C 1 770 ? 173.783 170.228 142.615 1.00 39.73 770 VAL C C 1
ATOM 12251 O O . VAL C 1 770 ? 174.536 171.151 142.944 1.00 56.06 770 VAL C O 1
ATOM 12255 N N . VAL C 1 771 ? 174.206 169.159 141.952 1.00 40.81 771 VAL C N 1
ATOM 12256 C CA . VAL C 1 771 ? 175.570 169.045 141.452 1.00 39.25 771 VAL C CA 1
ATOM 12257 C C . VAL C 1 771 ? 175.583 169.467 139.991 1.00 40.67 771 VAL C C 1
ATOM 12258 O O . VAL C 1 771 ? 174.770 168.992 139.190 1.00 50.25 771 VAL C O 1
ATOM 12262 N N . VAL C 1 772 ? 176.501 170.367 139.642 1.00 49.58 772 VAL C N 1
ATOM 12263 C CA . VAL C 1 772 ? 176.582 170.917 138.297 1.00 48.43 772 VAL C CA 1
ATOM 12264 C C . VAL C 1 772 ? 177.999 170.749 137.769 1.00 51.89 772 VAL C C 1
ATOM 12265 O O . VAL C 1 772 ? 178.958 170.582 138.526 1.00 59.87 772 VAL C O 1
ATOM 12269 N N . ASP C 1 773 ? 178.118 170.792 136.447 1.00 59.35 773 ASP C N 1
ATOM 12270 C CA . ASP C 1 773 ? 179.413 170.805 135.787 1.00 61.87 773 ASP C CA 1
ATOM 12271 C C . ASP C 1 773 ? 179.871 172.254 135.617 1.00 64.90 773 ASP C C 1
ATOM 12272 O O . ASP C 1 773 ? 179.268 173.184 136.158 1.00 65.82 773 ASP C O 1
ATOM 12277 N N . ASN C 1 774 ? 180.943 172.465 134.854 1.00 64.69 774 ASN C N 1
ATOM 12278 C CA . ASN C 1 774 ? 181.481 173.808 134.681 1.00 61.41 774 ASN C CA 1
ATOM 12279 C C . ASN C 1 774 ? 180.622 174.689 133.782 1.00 65.23 774 ASN C C 1
ATOM 12280 O O . ASN C 1 774 ? 180.878 175.894 133.702 1.00 73.57 774 ASN C O 1
ATOM 12285 N N . ARG C 1 775 ? 179.613 174.128 133.113 1.00 61.07 775 ARG C N 1
ATOM 12286 C CA . ARG C 1 775 ? 178.697 174.901 132.285 1.00 61.08 775 ARG C CA 1
ATOM 12287 C C . ARG C 1 775 ? 177.348 175.126 132.961 1.00 59.95 775 ARG C C 1
ATOM 12288 O O . ARG C 1 775 ? 176.384 175.506 132.288 1.00 64.81 775 ARG C O 1
ATOM 12296 N N . ASN C 1 776 ? 177.263 174.889 134.272 1.00 53.67 776 ASN C N 1
ATOM 12297 C CA . ASN C 1 776 ? 176.016 175.022 135.030 1.00 52.01 776 ASN C CA 1
ATOM 12298 C C . ASN C 1 776 ? 174.935 174.086 134.491 1.00 54.56 776 ASN C C 1
ATOM 12299 O O . ASN C 1 776 ? 173.748 174.418 134.477 1.00 59.23 776 ASN C O 1
ATOM 12304 N N . GLN C 1 777 ? 175.350 172.907 134.040 1.00 60.15 777 GLN C N 1
ATOM 12305 C CA . GLN C 1 777 ? 174.433 171.857 133.617 1.00 55.25 777 GLN C CA 1
ATOM 12306 C C . GLN C 1 777 ? 174.236 170.878 134.765 1.00 60.15 777 GLN C C 1
ATOM 12307 O O . GLN C 1 777 ? 175.210 170.441 135.386 1.00 67.17 777 GLN C O 1
ATOM 12313 N N . VAL C 1 778 ? 172.979 170.540 135.045 1.00 50.04 778 VAL C N 1
ATOM 12314 C CA . VAL C 1 778 ? 172.671 169.639 136.150 1.00 49.67 778 VAL C CA 1
ATOM 12315 C C . VAL C 1 778 ? 173.187 168.247 135.813 1.00 45.38 778 VAL C C 1
ATOM 12316 O O . VAL C 1 778 ? 172.816 167.662 134.788 1.00 42.35 778 VAL C O 1
ATOM 12320 N N . VAL C 1 779 ? 174.046 167.710 136.675 1.00 46.15 779 VAL C N 1
ATOM 12321 C CA . VAL C 1 779 ? 174.601 166.375 136.487 1.00 47.61 779 VAL C CA 1
ATOM 12322 C C . VAL C 1 779 ? 174.255 165.426 137.622 1.00 48.39 779 VAL C C 1
ATOM 12323 O O . VAL C 1 779 ? 174.387 164.205 137.447 1.00 54.13 779 VAL C O 1
ATOM 12327 N N . GLY C 1 780 ? 173.821 165.929 138.772 1.00 40.88 780 GLY C N 1
ATOM 12328 C CA . GLY C 1 780 ? 173.474 165.061 139.882 1.00 38.55 780 GLY C CA 1
ATOM 12329 C C . GLY C 1 780 ? 172.728 165.828 140.949 1.00 43.80 780 GLY C C 1
ATOM 12330 O O . GLY C 1 780 ? 172.649 167.059 140.925 1.00 52.16 780 GLY C O 1
ATOM 12331 N N . LEU C 1 781 ? 172.176 165.071 141.892 1.00 39.06 781 LEU C N 1
ATOM 12332 C CA . LEU C 1 781 ? 171.463 165.626 143.032 1.00 39.56 781 LEU C CA 1
ATOM 12333 C C . LEU C 1 781 ? 171.921 164.923 144.299 1.00 47.43 781 LEU C C 1
ATOM 12334 O O . LEU C 1 781 ? 172.104 163.702 144.310 1.00 53.80 781 LEU C O 1
ATOM 12339 N N . VAL C 1 782 ? 172.108 165.697 145.364 1.00 45.19 782 VAL C N 1
ATOM 12340 C CA . VAL C 1 782 ? 172.572 165.179 146.645 1.00 41.28 782 VAL C CA 1
ATOM 12341 C C . VAL C 1 782 ? 171.494 165.445 147.685 1.00 43.38 782 VAL C C 1
ATOM 12342 O O . VAL C 1 782 ? 171.094 166.598 147.894 1.00 47.13 782 VAL C O 1
ATOM 12346 N N . THR C 1 783 ? 171.027 164.384 148.332 1.00 47.22 783 THR C N 1
ATOM 12347 C CA . THR C 1 783 ? 170.110 164.454 149.461 1.00 43.31 783 THR C CA 1
ATOM 12348 C C . THR C 1 783 ? 170.756 163.769 150.661 1.00 43.94 783 THR C C 1
ATOM 12349 O O . THR C 1 783 ? 171.865 163.237 150.576 1.00 50.89 783 THR C O 1
ATOM 12353 N N . ARG C 1 784 ? 170.048 163.786 151.794 1.00 40.37 784 ARG C N 1
ATOM 12354 C CA . ARG C 1 784 ? 170.628 163.251 153.022 1.00 40.29 784 ARG C CA 1
ATOM 12355 C C . ARG C 1 784 ? 170.884 161.752 152.925 1.00 33.62 784 ARG C C 1
ATOM 12356 O O . ARG C 1 784 ? 171.835 161.249 153.534 1.00 52.16 784 ARG C O 1
ATOM 12364 N N . LYS C 1 785 ? 170.062 161.022 152.167 1.00 38.49 785 LYS C N 1
ATOM 12365 C CA . LYS C 1 785 ? 170.290 159.589 152.017 1.00 46.39 785 LYS C CA 1
ATOM 12366 C C . LYS C 1 785 ? 171.558 159.302 151.222 1.00 52.48 785 LYS C C 1
ATOM 12367 O O . LYS C 1 785 ? 172.180 158.251 151.410 1.00 60.28 785 LYS C O 1
ATOM 12373 N N . ASP C 1 786 ? 171.953 160.216 150.334 1.00 56.93 786 ASP C N 1
ATOM 12374 C CA . ASP C 1 786 ? 173.210 160.050 149.612 1.00 52.36 786 ASP C CA 1
ATOM 12375 C C . ASP C 1 786 ? 174.412 160.241 150.528 1.00 56.07 786 ASP C C 1
ATOM 12376 O O . ASP C 1 786 ? 175.448 159.597 150.330 1.00 57.65 786 ASP C O 1
ATOM 12381 N N . LEU C 1 787 ? 174.299 161.121 151.523 1.00 46.38 787 LEU C N 1
ATOM 12382 C CA . LEU C 1 787 ? 175.401 161.385 152.439 1.00 45.27 787 LEU C CA 1
ATOM 12383 C C . LEU C 1 787 ? 175.409 160.458 153.646 1.00 53.27 787 LEU C C 1
ATOM 12384 O O . LEU C 1 787 ? 176.485 160.151 154.173 1.00 61.25 787 LEU C O 1
ATOM 12389 N N . ALA C 1 788 ? 174.238 160.006 154.100 1.00 60.83 788 ALA C N 1
ATOM 12390 C CA . ALA C 1 788 ? 174.170 159.184 155.302 1.00 55.82 788 ALA C CA 1
ATOM 12391 C C . ALA C 1 788 ? 174.599 157.743 155.058 1.00 59.85 788 ALA C C 1
ATOM 12392 O O . ALA C 1 788 ? 174.872 157.023 156.024 1.00 68.14 788 ALA C O 1
ATOM 12394 N N . ARG C 1 789 ? 174.667 157.305 153.800 1.00 68.21 789 ARG C N 1
ATOM 12395 C CA . ARG C 1 789 ? 175.009 155.916 153.518 1.00 72.66 789 ARG C CA 1
ATOM 12396 C C . ARG C 1 789 ? 176.482 155.605 153.753 1.00 75.35 789 ARG C C 1
ATOM 12397 O O . ARG C 1 789 ? 176.858 154.428 153.721 1.00 76.77 789 ARG C O 1
ATOM 12405 N N . TYR C 1 790 ? 177.317 156.612 153.989 1.00 81.27 790 TYR C N 1
ATOM 12406 C CA . TYR C 1 790 ? 178.741 156.401 154.215 1.00 81.68 790 TYR C CA 1
ATOM 12407 C C . TYR C 1 790 ? 179.004 156.288 155.711 1.00 85.36 790 TYR C C 1
ATOM 12408 O O . TYR C 1 790 ? 178.614 157.169 156.485 1.00 86.76 790 TYR C O 1
ATOM 12417 N N . ARG C 1 791 ? 179.666 155.208 156.114 1.00 96.82 791 ARG C N 1
ATOM 12418 C CA . ARG C 1 791 ? 179.934 154.955 157.524 1.00 95.05 791 ARG C CA 1
ATOM 12419 C C . ARG C 1 791 ? 181.417 154.694 157.767 1.00 96.07 791 ARG C C 1
ATOM 12420 O O . ARG C 1 791 ? 182.037 153.886 157.076 1.00 98.40 791 ARG C O 1
ATOM 12428 N N . ASP D 2 79 ? 183.854 200.971 233.956 1.00 138.39 79 ASP D N 1
ATOM 12429 C CA . ASP D 2 79 ? 182.966 199.962 234.523 1.00 140.55 79 ASP D CA 1
ATOM 12430 C C . ASP D 2 79 ? 181.529 200.469 234.577 1.00 141.17 79 ASP D C 1
ATOM 12431 O O . ASP D 2 79 ? 181.288 201.676 234.615 1.00 140.39 79 ASP D O 1
ATOM 12436 N N . LEU D 2 80 ? 180.577 199.540 234.580 1.00 141.57 80 LEU D N 1
ATOM 12437 C CA . LEU D 2 80 ? 179.173 199.913 234.630 1.00 140.31 80 LEU D CA 1
ATOM 12438 C C . LEU D 2 80 ? 178.775 200.325 236.044 1.00 141.11 80 LEU D C 1
ATOM 12439 O O . LEU D 2 80 ? 179.503 200.107 237.017 1.00 141.66 80 LEU D O 1
ATOM 12444 N N . ASP D 2 81 ? 177.597 200.933 236.146 1.00 152.11 81 ASP D N 1
ATOM 12445 C CA . ASP D 2 81 ? 177.083 201.353 237.436 1.00 153.32 81 ASP D CA 1
ATOM 12446 C C . ASP D 2 81 ? 176.719 200.136 238.287 1.00 154.02 81 ASP D C 1
ATOM 12447 O O . ASP D 2 81 ? 176.353 199.085 237.754 1.00 154.36 81 ASP D O 1
ATOM 12452 N N . PRO D 2 82 ? 176.825 200.250 239.614 1.00 154.31 82 PRO D N 1
ATOM 12453 C CA . PRO D 2 82 ? 176.436 199.118 240.473 1.00 153.15 82 PRO D CA 1
ATOM 12454 C C . PRO D 2 82 ? 174.982 198.713 240.314 1.00 153.25 82 PRO D C 1
ATOM 12455 O O . PRO D 2 82 ? 174.666 197.522 240.425 1.00 152.46 82 PRO D O 1
ATOM 12459 N N . GLU D 2 83 ? 174.083 199.666 240.054 1.00 154.34 83 GLU D N 1
ATOM 12460 C CA . GLU D 2 83 ? 172.697 199.319 239.769 1.00 153.48 83 GLU D CA 1
ATOM 12461 C C . GLU D 2 83 ? 172.523 198.713 238.384 1.00 152.54 83 GLU D C 1
ATOM 12462 O O . GLU D 2 83 ? 171.438 198.207 238.080 1.00 152.44 83 GLU D O 1
ATOM 12468 N N . CYS D 2 84 ? 173.553 198.761 237.541 1.00 148.08 84 CYS D N 1
ATOM 12469 C CA . CYS D 2 84 ? 173.535 198.087 236.250 1.00 148.77 84 CYS D CA 1
ATOM 12470 C C . CYS D 2 84 ? 174.291 196.768 236.262 1.00 147.47 84 CYS D C 1
ATOM 12471 O O . CYS D 2 84 ? 173.961 195.871 235.480 1.00 145.77 84 CYS D O 1
ATOM 12474 N N . ARG D 2 85 ? 175.293 196.629 237.126 1.00 137.66 85 ARG D N 1
ATOM 12475 C CA . ARG D 2 85 ? 176.019 195.367 237.272 1.00 135.89 85 ARG D CA 1
ATOM 12476 C C . ARG D 2 85 ? 175.395 194.493 238.355 1.00 137.01 85 ARG D C 1
ATOM 12477 O O . ARG D 2 85 ? 176.058 194.024 239.280 1.00 136.40 85 ARG D O 1
ATOM 12485 N N . GLU D 2 86 ? 174.096 194.282 238.239 1.00 136.37 86 GLU D N 1
ATOM 12486 C CA . GLU D 2 86 ? 173.347 193.320 239.039 1.00 134.86 86 GLU D CA 1
ATOM 12487 C C . GLU D 2 86 ? 172.441 192.450 238.183 1.00 134.43 86 GLU D C 1
ATOM 12488 O O . GLU D 2 86 ? 172.260 191.271 238.495 1.00 135.60 86 GLU D O 1
ATOM 12494 N N . LEU D 2 87 ? 171.866 193.003 237.111 1.00 127.05 87 LEU D N 1
ATOM 12495 C CA . LEU D 2 87 ? 171.256 192.159 236.090 1.00 128.15 87 LEU D CA 1
ATOM 12496 C C . LEU D 2 87 ? 172.306 191.272 235.436 1.00 127.07 87 LEU D C 1
ATOM 12497 O O . LEU D 2 87 ? 172.042 190.106 235.122 1.00 126.85 87 LEU D O 1
ATOM 12502 N N . LEU D 2 88 ? 173.504 191.818 235.214 1.00 123.71 88 LEU D N 1
ATOM 12503 C CA . LEU D 2 88 ? 174.616 191.012 234.725 1.00 123.93 88 LEU D CA 1
ATOM 12504 C C . LEU D 2 88 ? 174.991 189.929 235.729 1.00 122.89 88 LEU D C 1
ATOM 12505 O O . LEU D 2 88 ? 175.254 188.782 235.349 1.00 123.58 88 LEU D O 1
ATOM 12510 N N . LEU D 2 89 ? 175.020 190.275 237.019 1.00 119.17 89 LEU D N 1
ATOM 12511 C CA . LEU D 2 89 ? 175.377 189.294 238.039 1.00 119.92 89 LEU D CA 1
ATOM 12512 C C . LEU D 2 89 ? 174.275 188.258 238.221 1.00 120.29 89 LEU D C 1
ATOM 12513 O O . LEU D 2 89 ? 174.559 187.079 238.460 1.00 117.44 89 LEU D O 1
ATOM 12518 N N . ASP D 2 90 ? 173.012 188.681 238.123 1.00 124.74 90 ASP D N 1
ATOM 12519 C CA . ASP D 2 90 ? 171.910 187.727 238.186 1.00 123.58 90 ASP D CA 1
ATOM 12520 C C . ASP D 2 90 ? 171.954 186.765 237.007 1.00 122.68 90 ASP D C 1
ATOM 12521 O O . ASP D 2 90 ? 171.718 185.562 237.166 1.00 122.75 90 ASP D O 1
ATOM 12526 N N . PHE D 2 91 ? 172.253 187.280 235.812 1.00 110.63 91 PHE D N 1
ATOM 12527 C CA . PHE D 2 91 ? 172.404 186.429 234.639 1.00 108.98 91 PHE D CA 1
ATOM 12528 C C . PHE D 2 91 ? 173.593 185.484 234.760 1.00 109.53 91 PHE D C 1
ATOM 12529 O O . PHE D 2 91 ? 173.605 184.438 234.102 1.00 111.38 91 PHE D O 1
ATOM 12537 N N . ALA D 2 92 ? 174.581 185.818 235.590 1.00 112.80 92 ALA D N 1
ATOM 12538 C CA . ALA D 2 92 ? 175.772 184.983 235.708 1.00 111.05 92 ALA D CA 1
ATOM 12539 C C . ALA D 2 92 ? 175.456 183.667 236.410 1.00 111.27 92 ALA D C 1
ATOM 12540 O O . ALA D 2 92 ? 175.662 182.585 235.849 1.00 114.87 92 ALA D O 1
ATOM 12542 N N . ASN D 2 93 ? 174.956 183.742 237.646 1.00 113.20 93 ASN D N 1
ATOM 12543 C CA . ASN D 2 93 ? 174.656 182.525 238.391 1.00 115.36 93 ASN D CA 1
ATOM 12544 C C . ASN D 2 93 ? 173.478 181.770 237.787 1.00 115.16 93 ASN D C 1
ATOM 12545 O O . ASN D 2 93 ? 173.418 180.539 237.887 1.00 112.74 93 ASN D O 1
ATOM 12550 N N . SER D 2 94 ? 172.533 182.482 237.168 1.00 111.62 94 SER D N 1
ATOM 12551 C CA . SER D 2 94 ? 171.424 181.811 236.498 1.00 109.99 94 SER D CA 1
ATOM 12552 C C . SER D 2 94 ? 171.915 180.987 235.315 1.00 110.98 94 SER D C 1
ATOM 12553 O O . SER D 2 94 ? 171.452 179.861 235.100 1.00 113.06 94 SER D O 1
ATOM 12556 N N . SER D 2 95 ? 172.850 181.531 234.532 1.00 107.75 95 SER D N 1
ATOM 12557 C CA . SER D 2 95 ? 173.459 180.742 233.469 1.00 106.35 95 SER D CA 1
ATOM 12558 C C . SER D 2 95 ? 174.396 179.685 234.034 1.00 105.56 95 SER D C 1
ATOM 12559 O O . SER D 2 95 ? 174.583 178.630 233.417 1.00 107.69 95 SER D O 1
ATOM 12562 N N . ALA D 2 96 ? 174.994 179.950 235.198 1.00 106.70 96 ALA D N 1
ATOM 12563 C CA . ALA D 2 96 ? 175.818 178.941 235.853 1.00 106.69 96 ALA D CA 1
ATOM 12564 C C . ALA D 2 96 ? 174.976 177.761 236.321 1.00 109.33 96 ALA D C 1
ATOM 12565 O O . ALA D 2 96 ? 175.398 176.605 236.203 1.00 111.28 96 ALA D O 1
ATOM 12567 N N . GLU D 2 97 ? 173.782 178.031 236.855 1.00 108.34 97 GLU D N 1
ATOM 12568 C CA . GLU D 2 97 ? 172.927 176.946 237.322 1.00 107.32 97 GLU D CA 1
ATOM 12569 C C . GLU D 2 97 ? 172.271 176.207 236.160 1.00 107.56 97 GLU D C 1
ATOM 12570 O O . GLU D 2 97 ? 172.032 174.998 236.257 1.00 109.94 97 GLU D O 1
ATOM 12576 N N . LEU D 2 98 ? 171.971 176.907 235.063 1.00 101.56 98 LEU D N 1
ATOM 12577 C CA . LEU D 2 98 ? 171.473 176.224 233.873 1.00 100.78 98 LEU D CA 1
ATOM 12578 C C . LEU D 2 98 ? 172.540 175.311 233.285 1.00 101.78 98 LEU D C 1
ATOM 12579 O O . LEU D 2 98 ? 172.252 174.170 232.904 1.00 104.90 98 LEU D O 1
ATOM 12584 N N . THR D 2 99 ? 173.780 175.797 233.205 1.00 104.27 99 THR D N 1
ATOM 12585 C CA . THR D 2 99 ? 174.881 174.950 232.762 1.00 102.90 99 THR D CA 1
ATOM 12586 C C . THR D 2 99 ? 175.114 173.798 233.731 1.00 103.47 99 THR D C 1
ATOM 12587 O O . THR D 2 99 ? 175.513 172.705 233.313 1.00 105.81 99 THR D O 1
ATOM 12591 N N . GLY D 2 100 ? 174.862 174.020 235.022 1.00 110.71 100 GLY D N 1
ATOM 12592 C CA . GLY D 2 100 ? 175.029 172.948 235.991 1.00 112.57 100 GLY D CA 1
ATOM 12593 C C . GLY D 2 100 ? 174.075 171.793 235.753 1.00 114.21 100 GLY D C 1
ATOM 12594 O O . GLY D 2 100 ? 174.478 170.628 235.758 1.00 113.47 100 GLY D O 1
ATOM 12595 N N . CYS D 2 101 ? 172.794 172.102 235.533 1.00 116.47 101 CYS D N 1
ATOM 12596 C CA . CYS D 2 101 ? 171.812 171.048 235.295 1.00 114.94 101 CYS D CA 1
ATOM 12597 C C . CYS D 2 101 ? 172.031 170.369 233.952 1.00 115.51 101 CYS D C 1
ATOM 12598 O O . CYS D 2 101 ? 171.868 169.149 233.836 1.00 119.05 101 CYS D O 1
ATOM 12601 N N . LEU D 2 102 ? 172.390 171.142 232.924 1.00 104.84 102 LEU D N 1
ATOM 12602 C CA . LEU D 2 102 ? 172.535 170.583 231.585 1.00 103.40 102 LEU D CA 1
ATOM 12603 C C . LEU D 2 102 ? 173.563 169.463 231.534 1.00 105.14 102 LEU D C 1
ATOM 12604 O O . LEU D 2 102 ? 173.449 168.570 230.688 1.00 107.19 102 LEU D O 1
ATOM 12609 N N . VAL D 2 103 ? 174.546 169.475 232.428 1.00 110.74 103 VAL D N 1
ATOM 12610 C CA . VAL D 2 103 ? 175.584 168.449 232.430 1.00 111.49 103 VAL D CA 1
ATOM 12611 C C . VAL D 2 103 ? 175.162 167.231 233.240 1.00 113.31 103 VAL D C 1
ATOM 12612 O O . VAL D 2 103 ? 175.305 166.094 232.785 1.00 115.53 103 VAL D O 1
ATOM 12616 N N . ARG D 2 104 ? 174.627 167.437 234.444 1.00 114.96 104 ARG D N 1
ATOM 12617 C CA . ARG D 2 104 ? 174.234 166.323 235.302 1.00 116.03 104 ARG D CA 1
ATOM 12618 C C . ARG D 2 104 ? 172.905 165.698 234.894 1.00 117.27 104 ARG D C 1
ATOM 12619 O O . ARG D 2 104 ? 172.428 164.783 235.574 1.00 117.57 104 ARG D O 1
ATOM 12627 N N . SER D 2 105 ? 172.300 166.176 233.810 1.00 115.12 105 SER D N 1
ATOM 12628 C CA . SER D 2 105 ? 171.089 165.585 233.254 1.00 112.58 105 SER D CA 1
ATOM 12629 C C . SER D 2 105 ? 171.300 165.200 231.795 1.00 111.39 105 SER D C 1
ATOM 12630 O O . SER D 2 105 ? 170.371 165.270 230.990 1.00 113.00 105 SER D O 1
ATOM 12633 N N . ALA D 2 106 ? 172.516 164.783 231.442 1.00 115.42 106 ALA D N 1
ATOM 12634 C CA . ALA D 2 106 ? 172.904 164.597 230.046 1.00 118.78 106 ALA D CA 1
ATOM 12635 C C . ALA D 2 106 ? 172.957 163.144 229.603 1.00 121.44 106 ALA D C 1
ATOM 12636 O O . ALA D 2 106 ? 172.340 162.798 228.592 1.00 120.74 106 ALA D O 1
ATOM 12638 N N . ARG D 2 107 ? 173.683 162.270 230.316 1.00 133.93 107 ARG D N 1
ATOM 12639 C CA . ARG D 2 107 ? 173.784 160.885 229.854 1.00 134.00 107 ARG D CA 1
ATOM 12640 C C . ARG D 2 107 ? 172.422 160.200 229.875 1.00 135.69 107 ARG D C 1
ATOM 12641 O O . ARG D 2 107 ? 171.948 159.783 228.804 1.00 135.71 107 ARG D O 1
ATOM 12649 N N . PRO D 2 108 ? 171.714 160.085 231.021 1.00 124.09 108 PRO D N 1
ATOM 12650 C CA . PRO D 2 108 ? 170.264 159.866 230.953 1.00 122.02 108 PRO D CA 1
ATOM 12651 C C . PRO D 2 108 ? 169.573 161.205 230.756 1.00 121.57 108 PRO D C 1
ATOM 12652 O O . PRO D 2 108 ? 169.504 162.023 231.678 1.00 122.87 108 PRO D O 1
ATOM 12656 N N . VAL D 2 109 ? 169.059 161.437 229.551 1.00 108.96 109 VAL D N 1
ATOM 12657 C CA . VAL D 2 109 ? 168.603 162.779 229.204 1.00 110.10 109 VAL D CA 1
ATOM 12658 C C . VAL D 2 109 ? 167.298 163.066 229.942 1.00 111.85 109 VAL D C 1
ATOM 12659 O O . VAL D 2 109 ? 166.264 162.458 229.653 1.00 112.97 109 VAL D O 1
ATOM 12663 N N . ARG D 2 110 ? 167.341 164.009 230.889 1.00 114.79 110 ARG D N 1
ATOM 12664 C CA . ARG D 2 110 ? 166.140 164.569 231.499 1.00 113.34 110 ARG D CA 1
ATOM 12665 C C . ARG D 2 110 ? 166.137 166.088 231.370 1.00 114.48 110 ARG D C 1
ATOM 12666 O O . ARG D 2 110 ? 165.743 166.795 232.303 1.00 116.55 110 ARG D O 1
ATOM 12674 N N . LEU D 2 111 ? 166.572 166.602 230.216 1.00 111.40 111 LEU D N 1
ATOM 12675 C CA . LEU D 2 111 ? 166.815 168.035 230.069 1.00 110.68 111 LEU D CA 1
ATOM 12676 C C . LEU D 2 111 ? 165.537 168.848 230.231 1.00 113.37 111 LEU D C 1
ATOM 12677 O O . LEU D 2 111 ? 165.483 169.786 231.035 1.00 116.97 111 LEU D O 1
ATOM 12682 N N . CYS D 2 112 ? 164.493 168.502 229.477 1.00 115.86 112 CYS D N 1
ATOM 12683 C CA . CYS D 2 112 ? 163.304 169.345 229.443 1.00 116.54 112 CYS D CA 1
ATOM 12684 C C . CYS D 2 112 ? 162.418 169.172 230.669 1.00 117.99 112 CYS D C 1
ATOM 12685 O O . CYS D 2 112 ? 161.443 169.917 230.815 1.00 119.10 112 CYS D O 1
ATOM 12688 N N . GLN D 2 113 ? 162.721 168.213 231.543 1.00 119.12 113 GLN D N 1
ATOM 12689 C CA . GLN D 2 113 ? 161.950 168.006 232.761 1.00 119.99 113 GLN D CA 1
ATOM 12690 C C . GLN D 2 113 ? 162.679 168.426 234.027 1.00 119.84 113 GLN D C 1
ATOM 12691 O O . GLN D 2 113 ? 162.025 168.807 234.999 1.00 119.69 113 GLN D O 1
ATOM 12697 N N . THR D 2 114 ? 164.011 168.367 234.044 1.00 117.45 114 THR D N 1
ATOM 12698 C CA . THR D 2 114 ? 164.775 168.737 235.230 1.00 118.20 114 THR D CA 1
ATOM 12699 C C . THR D 2 114 ? 164.984 170.243 235.335 1.00 118.49 114 THR D C 1
ATOM 12700 O O . THR D 2 114 ? 164.814 170.821 236.413 1.00 120.42 114 THR D O 1
ATOM 12704 N N . CYS D 2 115 ? 165.353 170.891 234.234 1.00 116.43 115 CYS D N 1
ATOM 12705 C CA . CYS D 2 115 ? 165.682 172.314 234.233 1.00 117.98 115 CYS D CA 1
ATOM 12706 C C . CYS D 2 115 ? 165.002 173.036 233.080 1.00 116.91 115 CYS D C 1
ATOM 12707 O O . CYS D 2 115 ? 165.616 173.818 232.351 1.00 118.36 115 CYS D O 1
ATOM 12710 N N . TYR D 2 116 ? 163.712 172.777 232.895 1.00 119.22 116 TYR D N 1
ATOM 12711 C CA . TYR D 2 116 ? 162.917 173.720 232.118 1.00 120.27 116 TYR D CA 1
ATOM 12712 C C . TYR D 2 116 ? 162.647 175.021 232.884 1.00 121.33 116 TYR D C 1
ATOM 12713 O O . TYR D 2 116 ? 162.467 176.060 232.234 1.00 121.23 116 TYR D O 1
ATOM 12722 N N . PRO D 2 117 ? 162.598 175.047 234.249 1.00 115.48 117 PRO D N 1
ATOM 12723 C CA . PRO D 2 117 ? 162.548 176.354 234.922 1.00 115.69 117 PRO D CA 1
ATOM 12724 C C . PRO D 2 117 ? 163.862 177.112 234.810 1.00 115.54 117 PRO D C 1
ATOM 12725 O O . PRO D 2 117 ? 163.872 178.305 234.490 1.00 113.26 117 PRO D O 1
ATOM 12729 N N . LEU D 2 118 ? 164.977 176.426 235.079 1.00 111.11 118 LEU D N 1
ATOM 12730 C CA . LEU D 2 118 ? 166.291 177.056 235.010 1.00 107.50 118 LEU D CA 1
ATOM 12731 C C . LEU D 2 118 ? 166.615 177.589 233.621 1.00 106.53 118 LEU D C 1
ATOM 12732 O O . LEU D 2 118 ? 167.408 178.529 233.505 1.00 112.35 118 LEU D O 1
ATOM 12737 N N . PHE D 2 119 ? 166.030 177.016 232.567 1.00 101.99 119 PHE D N 1
ATOM 12738 C CA . PHE D 2 119 ? 166.165 177.624 231.248 1.00 105.47 119 PHE D CA 1
ATOM 12739 C C . PHE D 2 119 ? 165.304 178.875 231.134 1.00 106.54 119 PHE D C 1
ATOM 12740 O O . PHE D 2 119 ? 165.742 179.889 230.579 1.00 108.26 119 PHE D O 1
ATOM 12748 N N . GLN D 2 120 ? 164.074 178.820 231.651 1.00 111.79 120 GLN D N 1
ATOM 12749 C CA . GLN D 2 120 ? 163.205 179.990 231.615 1.00 113.14 120 GLN D CA 1
ATOM 12750 C C . GLN D 2 120 ? 163.710 181.087 232.541 1.00 112.97 120 GLN D C 1
ATOM 12751 O O . GLN D 2 120 ? 163.469 182.273 232.286 1.00 112.42 120 GLN D O 1
ATOM 12757 N N . GLN D 2 121 ? 164.401 180.714 233.621 1.00 116.87 121 GLN D N 1
ATOM 12758 C CA . GLN D 2 121 ? 165.026 181.714 234.479 1.00 117.43 121 GLN D CA 1
ATOM 12759 C C . GLN D 2 121 ? 166.090 182.495 233.720 1.00 117.79 121 GLN D C 1
ATOM 12760 O O . GLN D 2 121 ? 166.189 183.719 233.855 1.00 117.99 121 GLN D O 1
ATOM 12766 N N . VAL D 2 122 ? 166.898 181.800 232.915 1.00 115.67 122 VAL D N 1
ATOM 12767 C CA . VAL D 2 122 ? 167.894 182.478 232.091 1.00 113.54 122 VAL D CA 1
ATOM 12768 C C . VAL D 2 122 ? 167.214 183.367 231.057 1.00 113.38 122 VAL D C 1
ATOM 12769 O O . VAL D 2 122 ? 167.623 184.513 230.837 1.00 118.10 122 VAL D O 1
ATOM 12773 N N . VAL D 2 123 ? 166.163 182.855 230.413 1.00 113.50 123 VAL D N 1
ATOM 12774 C CA . VAL D 2 123 ? 165.479 183.620 229.374 1.00 115.67 123 VAL D CA 1
ATOM 12775 C C . VAL D 2 123 ? 164.831 184.867 229.963 1.00 117.01 123 VAL D C 1
ATOM 12776 O O . VAL D 2 123 ? 164.931 185.963 229.399 1.00 118.86 123 VAL D O 1
ATOM 12780 N N . SER D 2 124 ? 164.161 184.722 231.109 1.00 120.42 124 SER D N 1
ATOM 12781 C CA . SER D 2 124 ? 163.498 185.865 231.730 1.00 121.40 124 SER D CA 1
ATOM 12782 C C . SER D 2 124 ? 164.511 186.896 232.214 1.00 122.01 124 SER D C 1
ATOM 12783 O O . SER D 2 124 ? 164.337 188.101 231.997 1.00 121.84 124 SER D O 1
ATOM 12786 N N . LYS D 2 125 ? 165.577 186.441 232.876 1.00 116.97 125 LYS D N 1
ATOM 12787 C CA . LYS D 2 125 ? 166.585 187.371 233.376 1.00 114.35 125 LYS D CA 1
ATOM 12788 C C . LYS D 2 125 ? 167.346 188.042 232.239 1.00 115.27 125 LYS D C 1
ATOM 12789 O O . LYS D 2 125 ? 167.802 189.181 232.391 1.00 117.21 125 LYS D O 1
ATOM 12795 N N . MET D 2 126 ? 167.498 187.359 231.103 1.00 120.42 126 MET D N 1
ATOM 12796 C CA . MET D 2 126 ? 168.069 188.010 229.928 1.00 120.64 126 MET D CA 1
ATOM 12797 C C . MET D 2 126 ? 167.111 189.050 229.362 1.00 122.25 126 MET D C 1
ATOM 12798 O O . MET D 2 126 ? 167.536 190.134 228.945 1.00 124.71 126 MET D O 1
ATOM 12803 N N . ASP D 2 127 ? 165.811 188.741 229.347 1.00 130.32 127 ASP D N 1
ATOM 12804 C CA . ASP D 2 127 ? 164.828 189.692 228.840 1.00 130.44 127 ASP D CA 1
ATOM 12805 C C . ASP D 2 127 ? 164.730 190.926 229.726 1.00 131.07 127 ASP D C 1
ATOM 12806 O O . ASP D 2 127 ? 164.349 192.000 229.248 1.00 131.85 127 ASP D O 1
ATOM 12811 N N . ASN D 2 128 ? 165.064 190.794 231.013 1.00 130.92 128 ASN D N 1
ATOM 12812 C CA . ASN D 2 128 ? 165.087 191.957 231.894 1.00 131.36 128 ASN D CA 1
ATOM 12813 C C . ASN D 2 128 ? 166.136 192.964 231.442 1.00 130.80 128 ASN D C 1
ATOM 12814 O O . ASN D 2 128 ? 165.913 194.178 231.510 1.00 130.82 128 ASN D O 1
ATOM 12819 N N . ILE D 2 129 ? 167.291 192.476 230.985 1.00 127.91 129 ILE D N 1
ATOM 12820 C CA . ILE D 2 129 ? 168.314 193.362 230.439 1.00 127.47 129 ILE D CA 1
ATOM 12821 C C . ILE D 2 129 ? 167.797 194.063 229.189 1.00 127.65 129 ILE D C 1
ATOM 12822 O O . ILE D 2 129 ? 168.053 195.254 228.975 1.00 129.19 129 ILE D O 1
ATOM 12827 N N . SER D 2 130 ? 167.064 193.335 228.343 1.00 132.96 130 SER D N 1
ATOM 12828 C CA . SER D 2 130 ? 166.517 193.932 227.129 1.00 134.04 130 SER D CA 1
ATOM 12829 C C . SER D 2 130 ? 165.506 195.024 227.456 1.00 134.43 130 SER D C 1
ATOM 12830 O O . SER D 2 130 ? 165.441 196.047 226.764 1.00 134.01 130 SER D O 1
ATOM 12833 N N . ARG D 2 131 ? 164.705 194.823 228.498 1.00 137.89 131 ARG D N 1
ATOM 12834 C CA . ARG D 2 131 ? 163.718 195.815 228.916 1.00 137.78 131 ARG D CA 1
ATOM 12835 C C . ARG D 2 131 ? 164.391 197.105 229.372 1.00 137.44 131 ARG D C 1
ATOM 12836 O O . ARG D 2 131 ? 164.441 198.087 228.631 1.00 138.13 131 ARG D O 1
ATOM 12844 N N . SER D 2 141 ? 168.308 200.293 232.010 1.00 150.20 141 SER D N 1
ATOM 12845 C CA . SER D 2 141 ? 169.263 201.009 231.172 1.00 151.59 141 SER D CA 1
ATOM 12846 C C . SER D 2 141 ? 170.581 200.248 231.070 1.00 151.88 141 SER D C 1
ATOM 12847 O O . SER D 2 141 ? 171.657 200.833 231.192 1.00 149.91 141 SER D O 1
ATOM 12850 N N . CYS D 2 142 ? 170.489 198.936 230.843 1.00 149.76 142 CYS D N 1
ATOM 12851 C CA . CYS D 2 142 ? 171.666 198.083 230.766 1.00 148.18 142 CYS D CA 1
ATOM 12852 C C . CYS D 2 142 ? 171.822 197.366 229.434 1.00 146.96 142 CYS D C 1
ATOM 12853 O O . CYS D 2 142 ? 172.851 196.718 229.222 1.00 145.96 142 CYS D O 1
ATOM 12856 N N . ALA D 2 143 ? 170.835 197.459 228.540 1.00 140.49 143 ALA D N 1
ATOM 12857 C CA . ALA D 2 143 ? 170.903 196.720 227.282 1.00 139.94 143 ALA D CA 1
ATOM 12858 C C . ALA D 2 143 ? 172.053 197.205 226.408 1.00 139.68 143 ALA D C 1
ATOM 12859 O O . ALA D 2 143 ? 172.803 196.395 225.851 1.00 140.14 143 ALA D O 1
ATOM 12861 N N . ARG D 2 144 ? 172.211 198.523 226.276 1.00 139.25 144 ARG D N 1
ATOM 12862 C CA . ARG D 2 144 ? 173.244 199.058 225.394 1.00 137.92 144 ARG D CA 1
ATOM 12863 C C . ARG D 2 144 ? 174.640 198.801 225.948 1.00 136.81 144 ARG D C 1
ATOM 12864 O O . ARG D 2 144 ? 175.585 198.571 225.185 1.00 136.49 144 ARG D O 1
ATOM 12872 N N . SER D 2 145 ? 174.790 198.833 227.268 1.00 132.84 145 SER D N 1
ATOM 12873 C CA . SER D 2 145 ? 176.095 198.711 227.902 1.00 133.35 145 SER D CA 1
ATOM 12874 C C . SER D 2 145 ? 176.484 197.273 228.220 1.00 134.18 145 SER D C 1
ATOM 12875 O O . SER D 2 145 ? 177.567 197.053 228.770 1.00 133.63 145 SER D O 1
ATOM 12878 N N . LEU D 2 146 ? 175.642 196.293 227.894 1.00 127.29 146 LEU D N 1
ATOM 12879 C CA . LEU D 2 146 ? 175.922 194.904 228.243 1.00 124.76 146 LEU D CA 1
ATOM 12880 C C . LEU D 2 146 ? 175.737 193.910 227.107 1.00 124.86 146 LEU D C 1
ATOM 12881 O O . LEU D 2 146 ? 176.264 192.795 227.209 1.00 124.93 146 LEU D O 1
ATOM 12886 N N . LEU D 2 147 ? 175.021 194.257 226.040 1.00 125.87 147 LEU D N 1
ATOM 12887 C CA . LEU D 2 147 ? 174.718 193.313 224.971 1.00 125.91 147 LEU D CA 1
ATOM 12888 C C . LEU D 2 147 ? 175.590 193.503 223.739 1.00 123.44 147 LEU D C 1
ATOM 12889 O O . LEU D 2 147 ? 176.166 192.534 223.237 1.00 124.58 147 LEU D O 1
ATOM 12894 N N . MET D 2 148 ? 175.703 194.727 223.234 1.00 125.18 148 MET D N 1
ATOM 12895 C CA . MET D 2 148 ? 176.472 195.019 222.030 1.00 127.67 148 MET D CA 1
ATOM 12896 C C . MET D 2 148 ? 177.561 196.053 222.303 1.00 127.53 148 MET D C 1
ATOM 12897 O O . MET D 2 148 ? 177.962 196.816 221.423 1.00 126.25 148 MET D O 1
ATOM 12902 N N . ALA D 2 149 ? 178.083 196.063 223.526 1.00 119.23 149 ALA D N 1
ATOM 12903 C CA . ALA D 2 149 ? 179.089 197.037 223.922 1.00 117.69 149 ALA D CA 1
ATOM 12904 C C . ALA D 2 149 ? 180.515 196.596 223.609 1.00 117.99 149 ALA D C 1
ATOM 12905 O O . ALA D 2 149 ? 181.453 197.339 223.913 1.00 117.49 149 ALA D O 1
ATOM 12907 N N . ASP D 2 150 ? 180.704 195.422 223.011 1.00 114.23 150 ASP D N 1
ATOM 12908 C CA . ASP D 2 150 ? 182.039 194.960 222.653 1.00 113.38 150 ASP D CA 1
ATOM 12909 C C . ASP D 2 150 ? 181.916 193.863 221.605 1.00 112.25 150 ASP D C 1
ATOM 12910 O O . ASP D 2 150 ? 180.817 193.419 221.265 1.00 112.98 150 ASP D O 1
ATOM 12915 N N . ARG D 2 151 ? 183.072 193.432 221.093 1.00 103.34 151 ARG D N 1
ATOM 12916 C CA . ARG D 2 151 ? 183.090 192.440 220.022 1.00 102.65 151 ARG D CA 1
ATOM 12917 C C . ARG D 2 151 ? 182.596 191.082 220.506 1.00 105.41 151 ARG D C 1
ATOM 12918 O O . ARG D 2 151 ? 181.820 190.412 219.814 1.00 105.21 151 ARG D O 1
ATOM 12926 N N . MET D 2 152 ? 183.033 190.658 221.692 1.00 110.61 152 MET D N 1
ATOM 12927 C CA . MET D 2 152 ? 182.728 189.324 222.208 1.00 108.27 152 MET D CA 1
ATOM 12928 C C . MET D 2 152 ? 181.514 189.427 223.126 1.00 109.77 152 MET D C 1
ATOM 12929 O O . MET D 2 152 ? 181.622 189.498 224.350 1.00 112.15 152 MET D O 1
ATOM 12934 N N . GLN D 2 153 ? 180.332 189.424 222.510 1.00 104.38 153 GLN D N 1
ATOM 12935 C CA . GLN D 2 153 ? 179.072 189.586 223.234 1.00 102.74 153 GLN D CA 1
ATOM 12936 C C . GLN D 2 153 ? 178.760 188.284 223.966 1.00 102.48 153 GLN D C 1
ATOM 12937 O O . GLN D 2 153 ? 178.010 187.426 223.494 1.00 106.14 153 GLN D O 1
ATOM 12943 N N . ILE D 2 154 ? 179.351 188.148 225.156 1.00 94.03 154 ILE D N 1
ATOM 12944 C CA . ILE D 2 154 ? 179.215 186.915 225.929 1.00 96.38 154 ILE D CA 1
ATOM 12945 C C . ILE D 2 154 ? 177.760 186.668 226.305 1.00 98.01 154 ILE D C 1
ATOM 12946 O O . ILE D 2 154 ? 177.258 185.543 226.189 1.00 101.02 154 ILE D O 1
ATOM 12951 N N . VAL D 2 155 ? 177.059 187.710 226.755 1.00 95.62 155 VAL D N 1
ATOM 12952 C CA . VAL D 2 155 ? 175.670 187.542 227.174 1.00 94.70 155 VAL D CA 1
ATOM 12953 C C . VAL D 2 155 ? 174.808 187.099 225.998 1.00 95.57 155 VAL D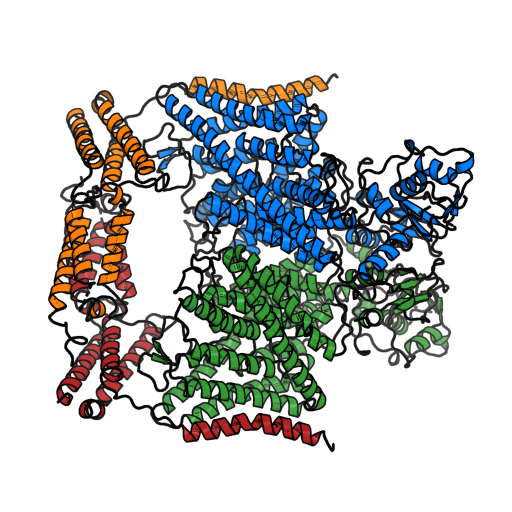 C 1
ATOM 12954 O O . VAL D 2 155 ? 173.952 186.216 226.134 1.00 99.60 155 VAL D O 1
ATOM 12958 N N . VAL D 2 156 ? 175.024 187.697 224.826 1.00 94.35 156 VAL D N 1
ATOM 12959 C CA . VAL D 2 156 ? 174.208 187.368 223.661 1.00 95.74 156 VAL D CA 1
ATOM 12960 C C . VAL D 2 156 ? 174.499 185.949 223.183 1.00 97.80 156 VAL D C 1
ATOM 12961 O O . VAL D 2 156 ? 173.578 185.166 222.922 1.00 100.68 156 VAL D O 1
ATOM 12965 N N . ILE D 2 157 ? 175.781 185.593 223.062 1.00 92.58 157 ILE D N 1
ATOM 12966 C CA . ILE D 2 157 ? 176.127 184.273 222.539 1.00 94.01 157 ILE D CA 1
ATOM 12967 C C . ILE D 2 157 ? 175.745 183.173 223.523 1.00 92.63 157 ILE D C 1
ATOM 12968 O O . ILE D 2 157 ? 175.372 182.069 223.111 1.00 93.66 157 ILE D O 1
ATOM 12973 N N . LEU D 2 158 ? 175.838 183.441 224.828 1.00 89.05 158 LEU D N 1
ATOM 12974 C CA . LEU D 2 158 ? 175.397 182.456 225.811 1.00 90.26 158 LEU D CA 1
ATOM 12975 C C . LEU D 2 158 ? 173.893 182.234 225.727 1.00 93.60 158 LEU D C 1
ATOM 12976 O O . LEU D 2 158 ? 173.418 181.096 225.822 1.00 94.34 158 LEU D O 1
ATOM 12981 N N . SER D 2 159 ? 173.126 183.313 225.550 1.00 96.07 159 SER D N 1
ATOM 12982 C CA . SER D 2 159 ? 171.689 183.169 225.348 1.00 92.70 159 SER D CA 1
ATOM 12983 C C . SER D 2 159 ? 171.392 182.465 224.031 1.00 93.39 159 SER D C 1
ATOM 12984 O O . SER D 2 159 ? 170.439 181.684 223.935 1.00 96.46 159 SER D O 1
ATOM 12987 N N . GLU D 2 160 ? 172.195 182.739 223.000 1.00 95.92 160 GLU D N 1
ATOM 12988 C CA . GLU D 2 160 ? 172.044 182.029 221.735 1.00 97.47 160 GLU D CA 1
ATOM 12989 C C . GLU D 2 160 ? 172.333 180.543 221.902 1.00 98.22 160 GLU D C 1
ATOM 12990 O O . GLU D 2 160 ? 171.634 179.698 221.330 1.00 98.69 160 GLU D O 1
ATOM 12996 N N . PHE D 2 161 ? 173.366 180.205 222.679 1.00 88.39 161 PHE D N 1
ATOM 12997 C CA . PHE D 2 161 ? 173.701 178.802 222.900 1.00 85.61 161 PHE D CA 1
ATOM 12998 C C . PHE D 2 161 ? 172.580 178.071 223.625 1.00 86.86 161 PHE D C 1
ATOM 12999 O O . PHE D 2 161 ? 172.226 176.943 223.261 1.00 90.49 161 PHE D O 1
ATOM 13007 N N . PHE D 2 162 ? 172.011 178.694 224.660 1.00 87.19 162 PHE D N 1
ATOM 13008 C CA . PHE D 2 162 ? 170.907 178.067 225.380 1.00 86.14 162 PHE D CA 1
ATOM 13009 C C . PHE D 2 162 ? 169.682 177.922 224.488 1.00 89.07 162 PHE D C 1
ATOM 13010 O O . PHE D 2 162 ? 168.996 176.893 224.526 1.00 92.65 162 PHE D O 1
ATOM 13018 N N . ASN D 2 163 ? 169.386 178.944 223.681 1.00 89.70 163 ASN D N 1
ATOM 13019 C CA . ASN D 2 163 ? 168.268 178.850 222.749 1.00 91.69 163 ASN D CA 1
ATOM 13020 C C . ASN D 2 163 ? 168.505 177.763 221.708 1.00 93.27 163 ASN D C 1
ATOM 13021 O O . ASN D 2 163 ? 167.589 177.001 221.379 1.00 97.28 163 ASN D O 1
ATOM 13026 N N . THR D 2 164 ? 169.727 177.681 221.174 1.00 88.00 164 THR D N 1
ATOM 13027 C CA . THR D 2 164 ? 170.043 176.633 220.209 1.00 87.85 164 THR D CA 1
ATOM 13028 C C . THR D 2 164 ? 169.937 175.252 220.844 1.00 88.41 164 THR D C 1
ATOM 13029 O O . THR D 2 164 ? 169.389 174.322 220.241 1.00 90.36 164 THR D O 1
ATOM 13033 N N . THR D 2 165 ? 170.447 175.103 222.068 1.00 83.63 165 THR D N 1
ATOM 13034 C CA . THR D 2 165 ? 170.325 173.830 222.771 1.00 82.44 165 THR D CA 1
ATOM 13035 C C . THR D 2 165 ? 168.865 173.502 223.061 1.00 87.20 165 THR D C 1
ATOM 13036 O O . THR D 2 165 ? 168.445 172.346 222.941 1.00 91.17 165 THR D O 1
ATOM 13040 N N . TRP D 2 166 ? 168.078 174.510 223.446 1.00 93.82 166 TRP D N 1
ATOM 13041 C CA . TRP D 2 166 ? 166.660 174.289 223.710 1.00 91.87 166 TRP D CA 1
ATOM 13042 C C . TRP D 2 166 ? 165.922 173.854 222.450 1.00 91.59 166 TRP D C 1
ATOM 13043 O O . TRP D 2 166 ? 165.109 172.924 222.487 1.00 96.84 166 TRP D O 1
ATOM 13054 N N . GLN D 2 167 ? 166.190 174.520 221.324 1.00 92.43 167 GLN D N 1
ATOM 13055 C CA . GLN D 2 167 ? 165.475 174.204 220.092 1.00 97.71 167 GLN D CA 1
ATOM 13056 C C . GLN D 2 167 ? 165.916 172.864 219.520 1.00 99.28 167 GLN D C 1
ATOM 13057 O O . GLN D 2 167 ? 165.090 172.100 219.006 1.00 101.24 167 GLN D O 1
ATOM 13063 N N . GLU D 2 168 ? 167.214 172.561 219.592 1.00 101.88 168 GLU D N 1
ATOM 13064 C CA . GLU D 2 168 ? 167.697 171.277 219.095 1.00 100.44 168 GLU D CA 1
ATOM 13065 C C . GLU D 2 168 ? 167.157 170.126 219.935 1.00 102.37 168 GLU D C 1
ATOM 13066 O O . GLU D 2 168 ? 166.825 169.062 219.401 1.00 105.98 168 GLU D O 1
ATOM 13072 N N . ALA D 2 169 ? 167.058 170.322 221.251 1.00 96.84 169 ALA D N 1
ATOM 13073 C CA . ALA D 2 169 ? 166.467 169.319 222.126 1.00 95.71 169 ALA D CA 1
ATOM 13074 C C . ALA D 2 169 ? 164.959 169.198 221.954 1.00 97.92 169 ALA D C 1
ATOM 13075 O O . ALA D 2 169 ? 164.374 168.233 222.459 1.00 100.07 169 ALA D O 1
ATOM 13077 N N . ASN D 2 170 ? 164.327 170.146 221.258 1.00 107.42 170 ASN D N 1
ATOM 13078 C CA . ASN D 2 170 ? 162.882 170.134 221.023 1.00 106.44 170 ASN D CA 1
ATOM 13079 C C . ASN D 2 170 ? 162.104 170.080 222.336 1.00 108.36 170 ASN D C 1
ATOM 13080 O O . ASN D 2 170 ? 161.093 169.384 222.452 1.00 111.78 170 ASN D O 1
ATOM 13085 N N . CYS D 2 171 ? 162.582 170.821 223.338 1.00 110.86 171 CYS D N 1
ATOM 13086 C CA . CYS D 2 171 ? 161.910 170.861 224.631 1.00 111.52 171 CYS D CA 1
ATOM 13087 C C . CYS D 2 171 ? 160.567 171.577 224.579 1.00 112.44 171 CYS D C 1
ATOM 13088 O O . CYS D 2 171 ? 159.767 171.416 225.507 1.00 111.99 171 CYS D O 1
ATOM 13091 N N . ALA D 2 172 ? 160.304 172.367 223.534 1.00 116.68 172 ALA D N 1
ATOM 13092 C CA . ALA D 2 172 ? 158.994 172.994 223.397 1.00 117.11 172 ALA D CA 1
ATOM 13093 C C . ALA D 2 172 ? 157.896 171.956 223.215 1.00 118.43 172 ALA D C 1
ATOM 13094 O O . ALA D 2 172 ? 156.815 172.088 223.800 1.00 118.42 172 ALA D O 1
ATOM 13096 N N . ASN D 2 173 ? 158.152 170.924 222.407 1.00 120.79 173 ASN D N 1
ATOM 13097 C CA . ASN D 2 173 ? 157.218 169.809 222.298 1.00 121.06 173 ASN D CA 1
ATOM 13098 C C . ASN D 2 173 ? 157.095 169.055 223.615 1.00 119.83 173 ASN D C 1
ATOM 13099 O O . ASN D 2 173 ? 156.059 168.435 223.882 1.00 120.89 173 ASN D O 1
ATOM 13104 N N . CYS D 2 174 ? 158.132 169.108 224.453 1.00 127.18 174 CYS D N 1
ATOM 13105 C CA . CYS D 2 174 ? 158.154 168.316 225.675 1.00 128.42 174 CYS D CA 1
ATOM 13106 C C . CYS D 2 174 ? 157.247 168.901 226.750 1.00 130.35 174 CYS D C 1
ATOM 13107 O O . CYS D 2 174 ? 156.942 168.214 227.730 1.00 130.29 174 CYS D O 1
ATOM 13110 N N . LEU D 2 175 ? 156.817 170.149 226.587 1.00 139.60 175 LEU D N 1
ATOM 13111 C CA . LEU D 2 175 ? 155.856 170.806 227.458 1.00 139.41 175 LEU D CA 1
ATOM 13112 C C . LEU D 2 175 ? 154.625 171.196 226.645 1.00 140.05 175 LEU D C 1
ATOM 13113 O O . LEU D 2 175 ? 154.510 170.887 225.456 1.00 138.51 175 LEU D O 1
ATOM 13118 N N . THR D 2 176 ? 153.695 171.887 227.300 1.00 143.79 176 THR D N 1
ATOM 13119 C CA . THR D 2 176 ? 152.498 172.358 226.624 1.00 143.25 176 THR D CA 1
ATOM 13120 C C . THR D 2 176 ? 152.735 173.749 226.036 1.00 143.75 176 THR D C 1
ATOM 13121 O O . THR D 2 176 ? 153.858 174.261 226.010 1.00 144.12 176 THR D O 1
ATOM 13125 N N . ASN D 2 177 ? 151.655 174.368 225.552 1.00 148.45 177 ASN D N 1
ATOM 13126 C CA . ASN D 2 177 ? 151.780 175.635 224.836 1.00 148.43 177 ASN D CA 1
ATOM 13127 C C . ASN D 2 177 ? 152.287 176.752 225.742 1.00 148.47 177 ASN D C 1
ATOM 13128 O O . ASN D 2 177 ? 153.145 177.545 225.338 1.00 147.68 177 ASN D O 1
ATOM 13133 N N . ASN D 2 178 ? 151.767 176.835 226.970 1.00 146.32 178 ASN D N 1
ATOM 13134 C CA . ASN D 2 178 ? 152.169 177.915 227.865 1.00 145.98 178 ASN D CA 1
ATOM 13135 C C . ASN D 2 178 ? 153.587 177.740 228.397 1.00 146.12 178 ASN D C 1
ATOM 13136 O O . ASN D 2 178 ? 154.164 178.706 228.908 1.00 145.54 178 ASN D O 1
ATOM 13141 N N . SER D 2 179 ? 154.152 176.536 228.289 1.00 146.08 179 SER D N 1
ATOM 13142 C CA . SER D 2 179 ? 155.520 176.240 228.718 1.00 145.63 179 SER D CA 1
ATOM 13143 C C . SER D 2 179 ? 155.716 176.561 230.202 1.00 145.46 179 SER D C 1
ATOM 13144 O O . SER D 2 179 ? 156.571 177.358 230.591 1.00 145.79 179 SER D O 1
ATOM 13147 N N . GLU D 2 180 ? 154.895 175.915 231.033 1.00 142.38 180 GLU D N 1
ATOM 13148 C CA . GLU D 2 180 ? 154.991 176.051 232.479 1.00 142.60 180 GLU D CA 1
ATOM 13149 C C . GLU D 2 180 ? 155.160 174.728 233.211 1.00 142.26 180 GLU D C 1
ATOM 13150 O O . GLU D 2 180 ? 155.644 174.735 234.348 1.00 140.68 180 GLU D O 1
ATOM 13156 N N . GLU D 2 181 ? 154.781 173.606 232.603 1.00 143.66 181 GLU D N 1
ATOM 13157 C CA . GLU D 2 181 ? 154.982 172.292 233.199 1.00 143.13 181 GLU D CA 1
ATOM 13158 C C . GLU D 2 181 ? 154.917 171.249 232.092 1.00 143.25 181 GLU D C 1
ATOM 13159 O O . GLU D 2 181 ? 154.551 171.546 230.952 1.00 140.16 181 GLU D O 1
ATOM 13165 N N . LEU D 2 182 ? 155.292 170.020 232.443 1.00 137.05 182 LEU D N 1
ATOM 13166 C CA . LEU D 2 182 ? 155.267 168.926 231.481 1.00 135.39 182 LEU D CA 1
ATOM 13167 C C . LEU D 2 182 ? 153.846 168.668 230.995 1.00 134.90 182 LEU D C 1
ATOM 13168 O O . LEU D 2 182 ? 152.885 168.730 231.767 1.00 135.86 182 LEU D O 1
ATOM 13173 N N . SER D 2 183 ? 153.718 168.379 229.703 1.00 127.94 183 SER D N 1
ATOM 13174 C CA . SER D 2 183 ? 152.421 168.047 229.139 1.00 127.63 183 SER D CA 1
ATOM 13175 C C . SER D 2 183 ? 151.984 166.657 229.595 1.00 128.15 183 SER D C 1
ATOM 13176 O O . SER D 2 183 ? 152.785 165.846 230.067 1.00 128.96 183 SER D O 1
ATOM 13179 N N . ASN D 2 184 ? 150.683 166.390 229.451 1.00 128.73 184 ASN D N 1
ATOM 13180 C CA . ASN D 2 184 ? 150.141 165.110 229.897 1.00 129.04 184 ASN D CA 1
ATOM 13181 C C . ASN D 2 184 ? 150.718 163.951 229.093 1.00 128.44 184 ASN D C 1
ATOM 13182 O O . ASN D 2 184 ? 150.995 162.883 229.651 1.00 127.49 184 ASN D O 1
ATOM 13187 N N . SER D 2 185 ? 150.905 164.140 227.784 1.00 124.38 185 SER D N 1
ATOM 13188 C CA . SER D 2 185 ? 151.449 163.072 226.952 1.00 123.41 185 SER D CA 1
ATOM 13189 C C . SER D 2 185 ? 152.869 162.709 227.371 1.00 123.59 185 SER D C 1
ATOM 13190 O O . SER D 2 185 ? 153.225 161.526 227.422 1.00 123.41 185 SER D O 1
ATOM 13193 N N . THR D 2 186 ? 153.696 163.714 227.670 1.00 121.83 186 THR D N 1
ATOM 13194 C CA . THR D 2 186 ? 155.048 163.439 228.145 1.00 122.27 186 THR D CA 1
ATOM 13195 C C . THR D 2 186 ? 155.021 162.703 229.479 1.00 122.37 186 THR D C 1
ATOM 13196 O O . THR D 2 186 ? 155.780 161.748 229.687 1.00 121.23 186 THR D O 1
ATOM 13200 N N . VAL D 2 187 ? 154.148 163.129 230.394 1.00 120.67 187 VAL D N 1
ATOM 13201 C CA . VAL D 2 187 ? 153.993 162.422 231.662 1.00 119.29 187 VAL D CA 1
ATOM 13202 C C . VAL D 2 187 ? 153.428 161.028 231.424 1.00 119.39 187 VAL D C 1
ATOM 13203 O O . VAL D 2 187 ? 153.824 160.058 232.083 1.00 117.98 187 VAL D O 1
ATOM 13207 N N . TYR D 2 188 ? 152.493 160.907 230.478 1.00 119.44 188 TYR D N 1
ATOM 13208 C CA . TYR D 2 188 ? 151.947 159.599 230.134 1.00 119.31 188 TYR D CA 1
ATOM 13209 C C . TYR D 2 188 ? 153.039 158.674 229.611 1.00 119.43 188 TYR D C 1
ATOM 13210 O O . TYR D 2 188 ? 153.118 157.505 230.005 1.00 119.55 188 TYR D O 1
ATOM 13219 N N . PHE D 2 189 ? 153.895 159.184 228.722 1.00 107.63 189 PHE D N 1
ATOM 13220 C CA . PHE D 2 189 ? 155.006 158.386 228.213 1.00 106.75 189 PHE D CA 1
ATOM 13221 C C . PHE D 2 189 ? 156.022 158.085 229.308 1.00 107.30 189 PHE D C 1
ATOM 13222 O O . PHE D 2 189 ? 156.579 156.983 229.359 1.00 107.98 189 PHE D O 1
ATOM 13230 N N . LEU D 2 190 ? 156.283 159.057 230.187 1.00 112.44 190 LEU D N 1
ATOM 13231 C CA . LEU D 2 190 ? 157.308 158.877 231.211 1.00 113.65 190 LEU D CA 1
ATOM 13232 C C . LEU D 2 190 ? 156.941 157.767 232.188 1.00 113.71 190 LEU D C 1
ATOM 13233 O O . LEU D 2 190 ? 157.802 156.973 232.583 1.00 113.65 190 LEU D O 1
ATOM 13238 N N . ASN D 2 191 ? 155.672 157.697 232.600 1.00 119.64 191 ASN D N 1
ATOM 13239 C CA . ASN D 2 191 ? 155.281 156.654 233.543 1.00 121.18 191 ASN D CA 1
ATOM 13240 C C . ASN D 2 191 ? 155.170 155.293 232.863 1.00 121.75 191 ASN D C 1
ATOM 13241 O O . ASN D 2 191 ? 155.486 154.271 233.482 1.00 121.08 191 ASN D O 1
ATOM 13246 N N . LEU D 2 192 ? 154.734 155.253 231.599 1.00 115.22 192 LEU D N 1
ATOM 13247 C CA . LEU D 2 192 ? 154.846 154.017 230.828 1.00 112.97 192 LEU D CA 1
ATOM 13248 C C . LEU D 2 192 ? 156.302 153.602 230.672 1.00 113.47 192 LEU D C 1
ATOM 13249 O O . LEU D 2 192 ? 156.625 152.410 230.731 1.00 114.75 192 LEU D O 1
ATOM 13254 N N . PHE D 2 193 ? 157.192 154.573 230.456 1.00 110.35 193 PHE D N 1
ATOM 13255 C CA . PHE D 2 193 ? 158.620 154.282 230.488 1.00 110.94 193 PHE D CA 1
ATOM 13256 C C . PHE D 2 193 ? 159.022 153.696 231.835 1.00 112.61 193 PHE D C 1
ATOM 13257 O O . PHE D 2 193 ? 159.753 152.701 231.895 1.00 110.31 193 PHE D O 1
ATOM 13265 N N . ASN D 2 194 ? 158.543 154.292 232.928 1.00 119.42 194 ASN D N 1
ATOM 13266 C CA . ASN D 2 194 ? 158.810 153.732 234.248 1.00 117.93 194 ASN D CA 1
ATOM 13267 C C . ASN D 2 194 ? 158.146 152.370 234.414 1.00 118.85 194 ASN D C 1
ATOM 13268 O O . ASN D 2 194 ? 158.740 151.447 234.984 1.00 119.78 194 ASN D O 1
ATOM 13273 N N . HIS D 2 195 ? 156.910 152.227 233.926 1.00 122.04 195 HIS D N 1
ATOM 13274 C CA . HIS D 2 195 ? 156.210 150.950 234.040 1.00 122.57 195 HIS D CA 1
ATOM 13275 C C . HIS D 2 195 ? 156.920 149.853 233.257 1.00 122.84 195 HIS D C 1
ATOM 13276 O O . HIS D 2 195 ? 157.060 148.725 233.744 1.00 123.81 195 HIS D O 1
ATOM 13283 N N . THR D 2 196 ? 157.367 150.160 232.036 1.00 116.05 196 THR D N 1
ATOM 13284 C CA . THR D 2 196 ? 158.076 149.164 231.240 1.00 115.75 196 THR D CA 1
ATOM 13285 C C . THR D 2 196 ? 159.384 148.756 231.906 1.00 116.02 196 THR D C 1
ATOM 13286 O O . THR D 2 196 ? 159.703 147.564 231.988 1.00 116.46 196 THR D O 1
ATOM 13290 N N . LEU D 2 197 ? 160.150 149.732 232.397 1.00 117.85 197 LEU D N 1
ATOM 13291 C CA . LEU D 2 197 ? 161.381 149.416 233.114 1.00 119.17 197 LEU D CA 1
ATOM 13292 C C . LEU D 2 197 ? 161.087 148.659 234.404 1.00 120.65 197 LEU D C 1
ATOM 13293 O O . LEU D 2 197 ? 161.873 147.801 234.822 1.00 120.29 197 LEU D O 1
ATOM 13298 N N . THR D 2 198 ? 159.961 148.968 235.052 1.00 124.22 198 THR D N 1
ATOM 13299 C CA . THR D 2 198 ? 159.545 148.195 236.219 1.00 123.41 198 THR D CA 1
ATOM 13300 C C . THR D 2 198 ? 159.215 146.758 235.833 1.00 124.09 198 THR D C 1
ATOM 13301 O O . THR D 2 198 ? 159.523 145.820 236.578 1.00 124.85 198 THR D O 1
ATOM 13305 N N . CYS D 2 199 ? 158.581 146.567 234.672 1.00 125.71 199 CYS D N 1
ATOM 13306 C CA . CYS D 2 199 ? 158.295 145.219 234.192 1.00 125.26 199 CYS D CA 1
ATOM 13307 C C . CYS D 2 199 ? 159.576 144.429 233.956 1.00 125.32 199 CYS D C 1
ATOM 13308 O O . CYS D 2 199 ? 159.641 143.233 234.262 1.00 126.48 199 CYS D O 1
ATOM 13311 N N . PHE D 2 200 ? 160.601 145.079 233.402 1.00 122.81 200 PHE D N 1
ATOM 13312 C CA . PHE D 2 200 ? 161.857 144.387 233.132 1.00 123.02 200 PHE D CA 1
ATOM 13313 C C . PHE D 2 200 ? 162.509 143.897 234.420 1.00 123.67 200 PHE D C 1
ATOM 13314 O O . PHE D 2 200 ? 163.047 142.785 234.462 1.00 123.67 200 PHE D O 1
ATOM 13322 N N . GLU D 2 201 ? 162.476 144.712 235.477 1.00 128.61 201 GLU D N 1
ATOM 13323 C CA . GLU D 2 201 ? 163.030 144.284 236.759 1.00 129.03 201 GLU D CA 1
ATOM 13324 C C . GLU D 2 201 ? 162.263 143.096 237.326 1.00 129.53 201 GLU D C 1
ATOM 13325 O O . GLU D 2 201 ? 162.866 142.155 237.857 1.00 129.00 201 GLU D O 1
ATOM 13331 N N . HIS D 2 202 ? 160.932 143.126 237.230 1.00 133.28 202 HIS D N 1
ATOM 13332 C CA . HIS D 2 202 ? 160.119 142.060 237.809 1.00 132.78 202 HIS D CA 1
ATOM 13333 C C . HIS D 2 202 ? 160.402 140.719 237.144 1.00 133.45 202 HIS D C 1
ATOM 13334 O O . HIS D 2 202 ? 160.481 139.687 237.821 1.00 132.41 202 HIS D O 1
ATOM 13341 N N . ASN D 2 203 ? 160.557 140.711 235.822 1.00 131.78 203 ASN D N 1
ATOM 13342 C CA . ASN D 2 203 ? 160.783 139.487 235.067 1.00 130.65 203 ASN D CA 1
ATOM 13343 C C . ASN D 2 203 ? 162.257 139.237 234.771 1.00 130.58 203 ASN D C 1
ATOM 13344 O O . ASN D 2 203 ? 162.579 138.296 234.039 1.00 130.08 203 ASN D O 1
ATOM 13349 N N . LEU D 2 204 ? 163.156 140.062 235.313 1.00 130.98 204 LEU D N 1
ATOM 13350 C CA . LEU D 2 204 ? 164.582 139.857 235.080 1.00 131.31 204 LEU D CA 1
ATOM 13351 C C . LEU D 2 204 ? 165.055 138.534 235.669 1.00 130.91 204 LEU D C 1
ATOM 13352 O O . LEU D 2 204 ? 165.841 137.812 235.045 1.00 129.97 204 LEU D O 1
ATOM 13357 N N . GLN D 2 205 ? 164.588 138.199 236.868 1.00 135.02 205 GLN D N 1
ATOM 13358 C CA . GLN D 2 205 ? 164.984 136.960 237.526 1.00 135.50 205 GLN D CA 1
ATOM 13359 C C . GLN D 2 205 ? 163.799 136.317 238.239 1.00 134.93 205 GLN D C 1
ATOM 13360 O O . GLN D 2 205 ? 162.788 136.971 238.496 1.00 133.51 205 GLN D O 1
ATOM 13366 N N . TYR D 2 217 ? 166.707 135.716 229.757 1.00 125.73 217 TYR D N 1
ATOM 13367 C CA . TYR D 2 217 ? 165.866 136.806 229.276 1.00 126.09 217 TYR D CA 1
ATOM 13368 C C . TYR D 2 217 ? 164.548 136.267 228.734 1.00 125.90 217 TYR D C 1
ATOM 13369 O O . TYR D 2 217 ? 163.770 137.000 228.124 1.00 125.22 217 TYR D O 1
ATOM 13378 N N . SER D 2 218 ? 164.311 134.972 228.956 1.00 130.91 218 SER D N 1
ATOM 13379 C CA . SER D 2 218 ? 163.102 134.337 228.442 1.00 131.24 218 SER D CA 1
ATOM 13380 C C . SER D 2 218 ? 161.847 134.932 229.070 1.00 131.56 218 SER D C 1
ATOM 13381 O O . SER D 2 218 ? 160.853 135.170 228.375 1.00 130.67 218 SER D O 1
ATOM 13384 N N . GLU D 2 219 ? 161.872 135.177 230.383 1.00 134.61 219 GLU D N 1
ATOM 13385 C CA . GLU D 2 219 ? 160.686 135.687 231.063 1.00 134.36 219 GLU D CA 1
ATOM 13386 C C . GLU D 2 219 ? 160.356 137.112 230.638 1.00 134.51 219 GLU D C 1
ATOM 13387 O O . GLU D 2 219 ? 159.177 137.473 230.558 1.00 132.93 219 GLU D O 1
ATOM 13393 N N . VAL D 2 220 ? 161.374 137.931 230.364 1.00 134.17 220 VAL D N 1
ATOM 13394 C CA . VAL D 2 220 ? 161.135 139.328 230.015 1.00 133.23 220 VAL D CA 1
ATOM 13395 C C . VAL D 2 220 ? 160.364 139.434 228.704 1.00 133.03 220 VAL D C 1
ATOM 13396 O O . VAL D 2 220 ? 159.433 140.239 228.579 1.00 132.32 220 VAL D O 1
ATOM 13400 N N . CYS D 2 221 ? 160.731 138.621 227.711 1.00 135.11 221 CYS D N 1
ATOM 13401 C CA . CYS D 2 221 ? 160.117 138.733 226.392 1.00 135.12 221 CYS D CA 1
ATOM 13402 C C . CYS D 2 221 ? 158.644 138.340 226.404 1.00 135.32 221 CYS D C 1
ATOM 13403 O O . CYS D 2 221 ? 157.864 138.857 225.596 1.00 134.45 221 CYS D O 1
ATOM 13406 N N . LYS D 2 222 ? 158.241 137.436 227.299 1.00 139.15 222 LYS D N 1
ATOM 13407 C CA . LYS D 2 222 ? 156.910 136.841 227.251 1.00 138.89 222 LYS D CA 1
ATOM 13408 C C . LYS D 2 222 ? 156.032 137.233 228.436 1.00 139.22 222 LYS D C 1
ATOM 13409 O O . LYS D 2 222 ? 154.983 136.616 228.649 1.00 139.53 222 LYS D O 1
ATOM 13415 N N . ASN D 2 223 ? 156.426 138.241 229.210 1.00 137.74 223 ASN D N 1
ATOM 13416 C CA . ASN D 2 223 ? 155.628 138.669 230.353 1.00 138.23 223 ASN D CA 1
ATOM 13417 C C . ASN D 2 223 ? 155.040 140.058 230.172 1.00 138.24 223 ASN D C 1
ATOM 13418 O O . ASN D 2 223 ? 153.815 140.221 230.236 1.00 136.93 223 ASN D O 1
ATOM 13423 N N . CYS D 2 224 ? 155.875 141.065 229.940 1.00 133.85 224 CYS D N 1
ATOM 13424 C CA . CYS D 2 224 ? 155.424 142.431 229.702 1.00 132.92 224 CYS D CA 1
ATOM 13425 C C . CYS D 2 224 ? 155.749 142.877 228.280 1.00 131.99 224 CYS D C 1
ATOM 13426 O O . CYS D 2 224 ? 156.182 144.007 228.048 1.00 131.88 224 CYS D O 1
ATOM 13429 N N . ARG D 2 225 ? 155.554 141.976 227.312 1.00 121.78 225 ARG D N 1
ATOM 13430 C CA . ARG D 2 225 ? 155.702 142.356 225.912 1.00 120.39 225 ARG D CA 1
ATOM 13431 C C . ARG D 2 225 ? 154.710 143.444 225.531 1.00 120.13 225 ARG D C 1
ATOM 13432 O O . ARG D 2 225 ? 155.084 144.441 224.902 1.00 121.34 225 ARG D O 1
ATOM 13440 N N . GLU D 2 226 ? 153.442 143.280 225.919 1.00 122.97 226 GLU D N 1
ATOM 13441 C CA . GLU D 2 226 ? 152.428 144.273 225.581 1.00 123.93 226 GLU D CA 1
ATOM 13442 C C . GLU D 2 226 ? 152.720 145.623 226.226 1.00 124.65 226 GLU D C 1
ATOM 13443 O O . GLU D 2 226 ? 152.251 146.654 225.733 1.00 124.96 226 GLU D O 1
ATOM 13449 N N . ALA D 2 227 ? 153.485 145.638 227.320 1.00 116.29 227 ALA D N 1
ATOM 13450 C CA . ALA D 2 227 ? 153.961 146.903 227.870 1.00 115.50 227 ALA D CA 1
ATOM 13451 C C . ALA D 2 227 ? 154.923 147.586 226.907 1.00 115.76 227 ALA D C 1
ATOM 13452 O O . ALA D 2 227 ? 154.909 148.815 226.771 1.00 115.99 227 ALA D O 1
ATOM 13454 N N . TYR D 2 228 ? 155.778 146.807 226.244 1.00 108.09 228 TYR D N 1
ATOM 13455 C CA . TYR D 2 228 ? 156.677 147.376 225.246 1.00 106.67 228 TYR D CA 1
ATOM 13456 C C . TYR D 2 228 ? 155.913 147.867 224.022 1.00 106.11 228 TYR D C 1
ATOM 13457 O O . TYR D 2 228 ? 156.217 148.938 223.485 1.00 109.48 228 TYR D O 1
ATOM 13466 N N . LYS D 2 229 ? 154.923 147.095 223.561 1.00 109.79 229 LYS D N 1
ATOM 13467 C CA . LYS D 2 229 ? 154.175 147.493 222.370 1.00 111.23 229 LYS D CA 1
ATOM 13468 C C . LYS D 2 229 ? 153.375 148.766 222.612 1.00 111.23 229 LYS D C 1
ATOM 13469 O O . LYS D 2 229 ? 153.347 149.655 221.753 1.00 110.16 229 LYS D O 1
ATOM 13475 N N . THR D 2 230 ? 152.717 148.878 223.770 1.00 112.87 230 THR D N 1
ATOM 13476 C CA . THR D 2 230 ? 151.946 150.086 224.045 1.00 114.04 230 THR D CA 1
ATOM 13477 C C . THR D 2 230 ? 152.855 151.295 224.223 1.00 115.33 230 THR D C 1
ATOM 13478 O O . THR D 2 230 ? 152.474 152.413 223.857 1.00 115.07 230 THR D O 1
ATOM 13482 N N . LEU D 2 231 ? 154.051 151.098 224.782 1.00 111.43 231 LEU D N 1
ATOM 13483 C CA . LEU D 2 231 ? 155.034 152.175 224.813 1.00 108.42 231 LEU D CA 1
ATOM 13484 C C . LEU D 2 231 ? 155.502 152.526 223.406 1.00 107.18 231 LEU D C 1
ATOM 13485 O O . LEU D 2 231 ? 155.624 153.707 223.063 1.00 108.02 231 LEU D O 1
ATOM 13490 N N . SER D 2 232 ? 155.770 151.512 222.580 1.00 108.95 232 SER D N 1
ATOM 13491 C CA . SER D 2 232 ? 156.170 151.764 221.200 1.00 110.24 232 SER D CA 1
ATOM 13492 C C . SER D 2 232 ? 155.027 152.364 220.391 1.00 110.11 232 SER D C 1
ATOM 13493 O O . SER D 2 232 ? 155.245 153.267 219.575 1.00 110.33 232 SER D O 1
ATOM 13496 N N . SER D 2 233 ? 153.803 151.870 220.595 1.00 112.02 233 SER D N 1
ATOM 13497 C CA . SER D 2 233 ? 152.657 152.419 219.876 1.00 113.44 233 SER D CA 1
ATOM 13498 C C . SER D 2 233 ? 152.394 153.864 220.279 1.00 113.40 233 SER D C 1
ATOM 13499 O O . SER D 2 233 ? 152.079 154.703 219.427 1.00 113.99 233 SER D O 1
ATOM 13502 N N . LEU D 2 234 ? 152.508 154.171 221.573 1.00 110.81 234 LEU D N 1
ATOM 13503 C CA . LEU D 2 234 ? 152.347 155.551 222.018 1.00 111.91 234 LEU D CA 1
ATOM 13504 C C . LEU D 2 234 ? 153.429 156.445 221.427 1.00 113.22 234 LEU D C 1
ATOM 13505 O O . LEU D 2 234 ? 153.149 157.571 221.000 1.00 113.26 234 LEU D O 1
ATOM 13510 N N . TYR D 2 235 ? 154.671 155.957 221.389 1.00 110.65 235 TYR D N 1
ATOM 13511 C CA . TYR D 2 235 ? 155.765 156.744 220.827 1.00 107.80 235 TYR D CA 1
ATOM 13512 C C . TYR D 2 235 ? 155.517 157.062 219.358 1.00 108.89 235 TYR D C 1
ATOM 13513 O O . TYR D 2 235 ? 155.905 158.130 218.872 1.00 112.40 235 TYR D O 1
ATOM 13522 N N . SER D 2 236 ? 154.874 156.144 218.633 1.00 116.82 236 SER D N 1
ATOM 13523 C CA . SER D 2 236 ? 154.479 156.440 217.260 1.00 118.75 236 SER D CA 1
ATOM 13524 C C . SER D 2 236 ? 153.286 157.386 217.215 1.00 118.26 236 SER D C 1
ATOM 13525 O O . SER D 2 236 ? 153.139 158.150 216.254 1.00 117.48 236 SER D O 1
ATOM 13528 N N . GLU D 2 237 ? 152.425 157.345 218.234 1.00 125.01 237 GLU D N 1
ATOM 13529 C CA . GLU D 2 237 ? 151.272 158.239 218.270 1.00 125.38 237 GLU D CA 1
ATOM 13530 C C . GLU D 2 237 ? 151.708 159.690 218.436 1.00 126.70 237 GLU D C 1
ATOM 13531 O O . GLU D 2 237 ? 151.264 160.570 217.688 1.00 126.13 237 GLU D O 1
ATOM 13537 N N . MET D 2 238 ? 152.579 159.961 219.412 1.00 124.25 238 MET D N 1
ATOM 13538 C CA . MET D 2 238 ? 153.085 161.316 219.592 1.00 123.21 238 MET D CA 1
ATOM 13539 C C . MET D 2 238 ? 153.986 161.751 218.446 1.00 121.52 238 MET D C 1
ATOM 13540 O O . MET D 2 238 ? 154.080 162.952 218.173 1.00 122.40 238 MET D O 1
ATOM 13545 N N . GLN D 2 239 ? 154.650 160.809 217.773 1.00 123.22 239 GLN D N 1
ATOM 13546 C CA . GLN D 2 239 ? 155.408 161.150 216.576 1.00 125.25 239 GLN D CA 1
ATOM 13547 C C . GLN D 2 239 ? 154.510 161.624 215.442 1.00 127.59 239 GLN D C 1
ATOM 13548 O O . GLN D 2 239 ? 154.970 162.376 214.577 1.00 127.79 239 GLN D O 1
ATOM 13554 N N . LYS D 2 240 ? 153.245 161.205 215.430 1.00 136.70 240 LYS D N 1
ATOM 13555 C CA . LYS D 2 240 ? 152.318 161.576 214.369 1.00 136.79 240 LYS D CA 1
ATOM 13556 C C . LYS D 2 240 ? 151.623 162.903 214.656 1.00 137.02 240 LYS D C 1
ATOM 13557 O O . LYS D 2 240 ? 151.550 163.769 213.778 1.00 137.82 240 LYS D O 1
ATOM 13563 N N . MET D 2 241 ? 151.103 163.079 215.874 1.00 137.52 241 MET D N 1
ATOM 13564 C CA . MET D 2 241 ? 150.470 164.346 216.221 1.00 139.22 241 MET D CA 1
ATOM 13565 C C . MET D 2 241 ? 151.474 165.488 216.298 1.00 140.06 241 MET D C 1
ATOM 13566 O O . MET D 2 241 ? 151.074 166.653 216.198 1.00 140.16 241 MET D O 1
ATOM 13571 N N . ASN D 2 242 ? 152.762 165.184 216.475 1.00 142.98 242 ASN D N 1
ATOM 13572 C CA . ASN D 2 242 ? 153.780 166.228 216.418 1.00 142.42 242 ASN D CA 1
ATOM 13573 C C . ASN D 2 242 ? 153.852 166.839 215.026 1.00 143.84 242 ASN D C 1
ATOM 13574 O O . ASN D 2 242 ? 154.080 168.046 214.879 1.00 145.19 242 ASN D O 1
ATOM 13579 N N . GLU D 2 243 ? 153.660 166.019 213.990 1.00 149.05 243 GLU D N 1
ATOM 13580 C CA . GLU D 2 243 ? 153.611 166.530 212.626 1.00 149.21 243 GLU D CA 1
ATOM 13581 C C . GLU D 2 243 ? 152.477 167.525 212.424 1.00 149.16 243 GLU D C 1
ATOM 13582 O O . GLU D 2 243 ? 152.673 168.547 211.758 1.00 148.61 243 GLU D O 1
ATOM 13588 N N . LEU D 2 244 ? 151.301 167.250 212.985 1.00 149.05 244 LEU D N 1
ATOM 13589 C CA . LEU D 2 244 ? 150.121 168.077 212.775 1.00 148.94 244 LEU D CA 1
ATOM 13590 C C . LEU D 2 244 ? 150.003 169.232 213.758 1.00 149.38 244 LEU D C 1
ATOM 13591 O O . LEU D 2 244 ? 149.373 170.243 213.431 1.00 149.59 244 LEU D O 1
ATOM 13596 N N . GLU D 2 245 ? 150.586 169.110 214.953 1.00 155.85 245 GLU D N 1
ATOM 13597 C CA . GLU D 2 245 ? 150.422 170.155 215.959 1.00 156.25 245 GLU D CA 1
ATOM 13598 C C . GLU D 2 245 ? 151.215 171.407 215.602 1.00 156.52 245 GLU D C 1
ATOM 13599 O O . GLU D 2 245 ? 150.702 172.526 215.717 1.00 156.35 245 GLU D O 1
ATOM 13605 N N . ASN D 2 246 ? 152.464 171.242 215.166 1.00 158.74 246 ASN D N 1
ATOM 13606 C CA . ASN D 2 246 ? 153.325 172.369 214.829 1.00 159.08 246 ASN D CA 1
ATOM 13607 C C . ASN D 2 246 ? 153.634 172.459 213.338 1.00 158.99 246 ASN D C 1
ATOM 13608 O O . ASN D 2 246 ? 154.536 173.209 212.948 1.00 159.81 246 ASN D O 1
ATOM 13613 N N . LYS D 2 247 ? 152.909 171.712 212.502 1.00 157.37 247 LYS D N 1
ATOM 13614 C CA . LYS D 2 247 ? 153.053 171.770 211.045 1.00 158.43 247 LYS D CA 1
ATOM 13615 C C . LYS D 2 247 ? 154.485 171.464 210.605 1.00 159.47 247 LYS D C 1
ATOM 13616 O O . LYS D 2 247 ? 155.024 172.095 209.693 1.00 159.38 247 LYS D O 1
ATOM 13622 N N . ALA D 2 248 ? 155.112 170.493 211.262 1.00 159.00 248 ALA D N 1
ATOM 13623 C CA . ALA D 2 248 ? 156.429 170.036 210.845 1.00 158.57 248 ALA D CA 1
ATOM 13624 C C . ALA D 2 248 ? 156.321 169.206 209.572 1.00 159.14 248 ALA D C 1
ATOM 13625 O O . ALA D 2 248 ? 155.361 168.457 209.373 1.00 158.62 248 ALA D O 1
ATOM 13627 N N . GLU D 2 249 ? 157.320 169.348 208.701 1.00 165.14 249 GLU D N 1
ATOM 13628 C CA . GLU D 2 249 ? 157.303 168.609 207.445 1.00 165.50 249 GLU D CA 1
ATOM 13629 C C . GLU D 2 249 ? 157.561 167.124 207.705 1.00 165.35 249 GLU D C 1
ATOM 13630 O O . GLU D 2 249 ? 156.690 166.299 207.400 1.00 164.47 249 GLU D O 1
ATOM 13636 N N . PRO D 2 250 ? 158.730 166.720 208.258 1.00 161.56 250 PRO D N 1
ATOM 13637 C CA . PRO D 2 250 ? 158.910 165.301 208.581 1.00 160.54 250 PRO D CA 1
ATOM 13638 C C . PRO D 2 250 ? 158.549 164.988 210.024 1.00 161.23 250 PRO D C 1
ATOM 13639 O O . PRO D 2 250 ? 158.191 165.887 210.793 1.00 161.68 250 PRO D O 1
ATOM 13643 N N . GLY D 2 251 ? 158.631 163.716 210.401 1.00 153.79 251 GLY D N 1
ATOM 13644 C CA . GLY D 2 251 ? 158.645 163.361 211.805 1.00 152.31 251 GLY D CA 1
ATOM 13645 C C . GLY D 2 251 ? 160.047 162.955 212.204 1.00 151.84 251 GLY D C 1
ATOM 13646 O O . GLY D 2 251 ? 160.472 161.828 211.935 1.00 151.53 251 GLY D O 1
ATOM 13647 N N . THR D 2 252 ? 160.778 163.863 212.850 1.00 140.24 252 THR D N 1
ATOM 13648 C CA . THR D 2 252 ? 162.205 163.669 213.076 1.00 140.61 252 THR D CA 1
ATOM 13649 C C . THR D 2 252 ? 162.550 163.523 214.552 1.00 140.15 252 THR D C 1
ATOM 13650 O O . THR D 2 252 ? 163.150 162.515 214.938 1.00 139.82 252 THR D O 1
ATOM 13654 N N . HIS D 2 253 ? 162.189 164.490 215.393 1.00 120.19 253 HIS D N 1
ATOM 13655 C CA . HIS D 2 253 ? 162.649 164.490 216.774 1.00 116.58 253 HIS D CA 1
ATOM 13656 C C . HIS D 2 253 ? 161.590 165.090 217.685 1.00 115.09 253 HIS D C 1
ATOM 13657 O O . HIS D 2 253 ? 161.141 166.219 217.467 1.00 114.50 253 HIS D O 1
ATOM 13664 N N . LEU D 2 254 ? 161.197 164.325 218.698 1.00 111.51 254 LEU D N 1
ATOM 13665 C CA . LEU D 2 254 ? 160.318 164.796 219.757 1.00 112.60 254 LEU D CA 1
ATOM 13666 C C . LEU D 2 254 ? 161.175 165.330 220.906 1.00 111.07 254 LEU D C 1
ATOM 13667 O O . LEU D 2 254 ? 162.363 165.611 220.730 1.00 110.42 254 LEU D O 1
ATOM 13672 N N . CYS D 2 255 ? 160.572 165.505 222.080 1.00 110.87 255 CYS D N 1
ATOM 13673 C CA . CYS D 2 255 ? 161.324 165.827 223.285 1.00 108.17 255 CYS D CA 1
ATOM 13674 C C . CYS D 2 255 ? 162.468 164.837 223.467 1.00 110.42 255 CYS D C 1
ATOM 13675 O O . CYS D 2 255 ? 162.266 163.621 223.410 1.00 115.34 255 CYS D O 1
ATOM 13678 N N . ILE D 2 256 ? 163.679 165.368 223.665 1.00 105.26 256 ILE D N 1
ATOM 13679 C CA . ILE D 2 256 ? 164.870 164.523 223.710 1.00 105.07 256 ILE D CA 1
ATOM 13680 C C . ILE D 2 256 ? 164.784 163.522 224.853 1.00 104.47 256 ILE D C 1
ATOM 13681 O O . ILE D 2 256 ? 165.300 162.402 224.751 1.00 107.86 256 ILE D O 1
ATOM 13686 N N . ASP D 2 257 ? 164.129 163.898 225.953 1.00 109.26 257 ASP D N 1
ATOM 13687 C CA . ASP D 2 257 ? 163.939 162.964 227.055 1.00 111.87 257 ASP D CA 1
ATOM 13688 C C . ASP D 2 257 ? 163.058 161.796 226.634 1.00 111.30 257 ASP D C 1
ATOM 13689 O O . ASP D 2 257 ? 163.313 160.646 227.011 1.00 110.21 257 ASP D O 1
ATOM 13694 N N . VAL D 2 258 ? 162.008 162.077 225.861 1.00 103.35 258 VAL D N 1
ATOM 13695 C CA . VAL D 2 258 ? 161.157 161.012 225.336 1.00 101.81 258 VAL D CA 1
ATOM 13696 C C . VAL D 2 258 ? 161.933 160.156 224.343 1.00 102.55 258 VAL D C 1
ATOM 13697 O O . VAL D 2 258 ? 161.887 158.921 224.391 1.00 105.24 258 VAL D O 1
ATOM 13701 N N . GLU D 2 259 ? 162.661 160.802 223.428 1.00 104.06 259 GLU D N 1
ATOM 13702 C CA . GLU D 2 259 ? 163.419 160.058 222.426 1.00 102.54 259 GLU D CA 1
ATOM 13703 C C . GLU D 2 259 ? 164.518 159.220 223.065 1.00 100.80 259 GLU D C 1
ATOM 13704 O O . GLU D 2 259 ? 164.740 158.071 222.664 1.00 106.63 259 GLU D O 1
ATOM 13710 N N . ASP D 2 260 ? 165.225 159.777 224.050 1.00 101.21 260 ASP D N 1
ATOM 13711 C CA . ASP D 2 260 ? 166.241 158.996 224.748 1.00 103.29 260 ASP D CA 1
ATOM 13712 C C . ASP D 2 260 ? 165.614 157.831 225.499 1.00 105.01 260 ASP D C 1
ATOM 13713 O O . ASP D 2 260 ? 166.151 156.718 225.491 1.00 107.14 260 ASP D O 1
ATOM 13718 N N . ALA D 2 261 ? 164.470 158.065 226.147 1.00 103.73 261 ALA D N 1
ATOM 13719 C CA . ALA D 2 261 ? 163.807 156.998 226.888 1.00 101.72 261 ALA D CA 1
ATOM 13720 C C . ALA D 2 261 ? 163.377 155.867 225.963 1.00 101.91 261 ALA D C 1
ATOM 13721 O O . ALA D 2 261 ? 163.563 154.688 226.285 1.00 103.21 261 ALA D O 1
ATOM 13723 N N . MET D 2 262 ? 162.806 156.205 224.805 1.00 93.14 262 MET D N 1
ATOM 13724 C CA . MET D 2 262 ? 162.424 155.172 223.848 1.00 89.75 262 MET D CA 1
ATOM 13725 C C . MET D 2 262 ? 163.639 154.405 223.348 1.00 91.17 262 MET D C 1
ATOM 13726 O O . MET D 2 262 ? 163.590 153.178 223.200 1.00 96.45 262 MET D O 1
ATOM 13731 N N . ASN D 2 263 ? 164.740 155.110 223.078 1.00 95.79 263 ASN D N 1
ATOM 13732 C CA . ASN D 2 263 ? 165.960 154.434 222.653 1.00 94.45 263 ASN D CA 1
ATOM 13733 C C . ASN D 2 263 ? 166.498 153.514 223.739 1.00 94.48 263 ASN D C 1
ATOM 13734 O O . ASN D 2 263 ? 166.941 152.400 223.437 1.00 100.07 263 ASN D O 1
ATOM 13739 N N . ILE D 2 264 ? 166.458 153.952 225.000 1.00 102.30 264 ILE D N 1
ATOM 13740 C CA . ILE D 2 264 ? 166.892 153.102 226.107 1.00 104.26 264 ILE D CA 1
ATOM 13741 C C . ILE D 2 264 ? 166.122 151.787 226.100 1.00 104.65 264 ILE D C 1
ATOM 13742 O O . ILE D 2 264 ? 166.702 150.705 226.250 1.00 105.61 264 ILE D O 1
ATOM 13747 N N . THR D 2 265 ? 164.802 151.862 225.919 1.00 96.93 265 THR D N 1
ATOM 13748 C CA . THR D 2 265 ? 163.999 150.647 225.853 1.00 94.27 265 THR D CA 1
ATOM 13749 C C . THR D 2 265 ? 164.358 149.809 224.632 1.00 94.94 265 THR D C 1
ATOM 13750 O O . THR D 2 265 ? 164.468 148.581 224.727 1.00 99.09 265 THR D O 1
ATOM 13754 N N . ARG D 2 266 ? 164.549 150.453 223.476 1.00 84.25 266 ARG D N 1
ATOM 13755 C CA . ARG D 2 266 ? 164.826 149.709 222.250 1.00 80.54 266 ARG D CA 1
ATOM 13756 C C . ARG D 2 266 ? 166.165 148.985 222.319 1.00 82.89 266 ARG D C 1
ATOM 13757 O O . ARG D 2 266 ? 166.267 147.822 221.912 1.00 87.74 266 ARG D O 1
ATOM 13765 N N . LYS D 2 267 ? 167.207 149.654 222.822 1.00 102.70 267 LYS D N 1
ATOM 13766 C CA . LYS D 2 267 ? 168.496 148.983 222.966 1.00 102.97 267 LYS D CA 1
ATOM 13767 C C . LYS D 2 267 ? 168.397 147.816 223.938 1.00 104.61 267 LYS D C 1
ATOM 13768 O O . LYS D 2 267 ? 168.989 146.755 223.710 1.00 107.03 267 LYS D O 1
ATOM 13774 N N . LEU D 2 268 ? 167.653 147.992 225.031 1.00 107.78 268 LEU D N 1
ATOM 13775 C CA . LEU D 2 268 ? 167.437 146.886 225.956 1.00 108.21 268 LEU D CA 1
ATOM 13776 C C . LEU D 2 268 ? 166.607 145.782 225.312 1.00 109.15 268 LEU D C 1
ATOM 13777 O O . LEU D 2 268 ? 166.946 144.599 225.420 1.00 111.17 268 LEU D O 1
ATOM 13782 N N . TRP D 2 269 ? 165.527 146.154 224.619 1.00 108.34 269 TRP D N 1
ATOM 13783 C CA . TRP D 2 269 ? 164.591 145.159 224.105 1.00 106.32 269 TRP D CA 1
ATOM 13784 C C . TRP D 2 269 ? 165.152 144.413 222.900 1.00 107.14 269 TRP D C 1
ATOM 13785 O O . TRP D 2 269 ? 164.707 143.297 222.606 1.00 110.18 269 TRP D O 1
ATOM 13796 N N . SER D 2 270 ? 166.119 144.999 222.194 1.00 105.46 270 SER D N 1
ATOM 13797 C CA . SER D 2 270 ? 166.636 144.407 220.967 1.00 106.25 270 SER D CA 1
ATOM 13798 C C . SER D 2 270 ? 168.100 144.001 221.037 1.00 106.18 270 SER D C 1
ATOM 13799 O O . SER D 2 270 ? 168.449 142.927 220.544 1.00 106.41 270 SER D O 1
ATOM 13802 N N . ARG D 2 271 ? 168.963 144.823 221.631 1.00 118.81 271 ARG D N 1
ATOM 13803 C CA . ARG D 2 271 ? 170.396 144.553 221.642 1.00 119.69 271 ARG D CA 1
ATOM 13804 C C . ARG D 2 271 ? 170.847 143.753 222.856 1.00 119.58 271 ARG D C 1
ATOM 13805 O O . ARG D 2 271 ? 171.643 142.820 222.712 1.00 119.06 271 ARG D O 1
ATOM 13813 N N . THR D 2 272 ? 170.363 144.090 224.052 1.00 116.55 272 THR D N 1
ATOM 13814 C CA . THR D 2 272 ? 170.703 143.302 225.232 1.00 117.66 272 THR D CA 1
ATOM 13815 C C . THR D 2 272 ? 169.941 141.982 225.237 1.00 119.04 272 THR D C 1
ATOM 13816 O O . THR D 2 272 ? 170.542 140.902 225.242 1.00 119.00 272 THR D O 1
ATOM 13820 N N . PHE D 2 273 ? 168.614 142.052 225.236 1.00 117.84 273 PHE D N 1
ATOM 13821 C CA . PHE D 2 273 ? 167.772 140.877 225.076 1.00 116.19 273 PHE D CA 1
ATOM 13822 C C . PHE D 2 273 ? 167.254 140.814 223.645 1.00 118.33 273 PHE D C 1
ATOM 13823 O O . PHE D 2 273 ? 167.008 141.842 223.010 1.00 119.53 273 PHE D O 1
ATOM 13831 N N . ASN D 2 274 ? 167.102 139.597 223.138 1.00 117.77 274 ASN D N 1
ATOM 13832 C CA . ASN D 2 274 ? 166.558 139.360 221.803 1.00 117.52 274 ASN D CA 1
ATOM 13833 C C . ASN D 2 274 ? 165.102 138.935 221.976 1.00 117.29 274 ASN D C 1
ATOM 13834 O O . ASN D 2 274 ? 164.779 137.746 221.960 1.00 118.42 274 ASN D O 1
ATOM 13839 N N . CYS D 2 275 ? 164.222 139.923 222.140 1.00 118.92 275 CYS D N 1
ATOM 13840 C CA . CYS D 2 275 ? 162.809 139.663 222.381 1.00 120.15 275 CYS D CA 1
ATOM 13841 C C . CYS D 2 275 ? 161.942 139.828 221.141 1.00 120.36 275 CYS D C 1
ATOM 13842 O O . CYS D 2 275 ? 160.854 139.244 221.086 1.00 120.84 275 CYS D O 1
ATOM 13845 N N . SER D 2 276 ? 162.388 140.604 220.157 1.00 117.59 276 SER D N 1
ATOM 13846 C CA . SER D 2 276 ? 161.592 140.826 218.959 1.00 118.66 276 SER D CA 1
ATOM 13847 C C . SER D 2 276 ? 161.533 139.562 218.111 1.00 118.68 276 SER D C 1
ATOM 13848 O O . SER D 2 276 ? 162.494 138.790 218.048 1.00 117.49 276 SER D O 1
ATOM 13851 N N . VAL D 2 277 ? 160.395 139.352 217.456 1.00 111.91 277 VAL D N 1
ATOM 13852 C CA . VAL D 2 277 ? 160.214 138.192 216.587 1.00 111.21 277 VAL D CA 1
ATOM 13853 C C . VAL D 2 277 ? 159.219 138.541 215.483 1.00 112.85 277 VAL D C 1
ATOM 13854 O O . VAL D 2 277 ? 158.003 138.356 215.645 1.00 111.99 277 VAL D O 1
ATOM 13858 N N . PRO D 2 278 ? 159.682 139.087 214.361 1.00 109.14 278 PRO D N 1
ATOM 13859 C CA . PRO D 2 278 ? 158.796 139.260 213.206 1.00 105.47 278 PRO D CA 1
ATOM 13860 C C . PRO D 2 278 ? 158.704 137.977 212.396 1.00 106.10 278 PRO D C 1
ATOM 13861 O O . PRO D 2 278 ? 159.699 137.278 212.185 1.00 106.47 278 PRO D O 1
ATOM 13865 N N . CYS D 2 279 ? 157.493 137.669 211.940 1.00 105.79 279 CYS D N 1
ATOM 13866 C CA . CYS D 2 279 ? 157.245 136.419 211.233 1.00 105.22 279 CYS D CA 1
ATOM 13867 C C . CYS D 2 279 ? 157.828 136.498 209.827 1.00 104.59 279 CYS D C 1
ATOM 13868 O O . CYS D 2 279 ? 157.387 137.313 209.009 1.00 103.10 279 CYS D O 1
ATOM 13871 N N . SER D 2 280 ? 158.817 135.653 209.550 1.00 93.99 280 SER D N 1
ATOM 13872 C CA . SER D 2 280 ? 159.471 135.598 208.244 1.00 92.99 280 SER D CA 1
ATOM 13873 C C . SER D 2 280 ? 158.867 134.438 207.460 1.00 94.95 280 SER D C 1
ATOM 13874 O O . SER D 2 280 ? 159.143 133.270 207.746 1.00 94.63 280 SER D O 1
ATOM 13877 N N . ASP D 2 281 ? 158.041 134.763 206.466 1.00 83.48 281 ASP D N 1
ATOM 13878 C CA . ASP D 2 281 ? 157.451 133.751 205.589 1.00 82.06 281 ASP D CA 1
ATOM 13879 C C . ASP D 2 281 ? 158.402 133.492 204.420 1.00 81.19 281 ASP D C 1
ATOM 13880 O O . ASP D 2 281 ? 158.142 133.833 203.265 1.00 84.71 281 ASP D O 1
ATOM 13885 N N . THR D 2 282 ? 159.534 132.869 204.754 1.00 69.83 282 THR D N 1
ATOM 13886 C CA . THR D 2 282 ? 160.597 132.671 203.773 1.00 70.46 282 THR D CA 1
ATOM 13887 C C . THR D 2 282 ? 160.140 131.770 202.630 1.00 71.49 282 THR D C 1
ATOM 13888 O O . THR D 2 282 ? 160.328 132.099 201.453 1.00 71.43 282 THR D O 1
ATOM 13892 N N . VAL D 2 283 ? 159.538 130.625 202.959 1.00 69.71 283 VAL D N 1
ATOM 13893 C CA . VAL D 2 283 ? 159.086 129.702 201.916 1.00 66.97 283 VAL D CA 1
ATOM 13894 C C . VAL D 2 283 ? 158.003 130.316 201.033 1.00 64.58 283 VAL D C 1
ATOM 13895 O O . VAL D 2 283 ? 158.131 130.241 199.800 1.00 67.41 283 VAL D O 1
ATOM 13899 N N . PRO D 2 284 ? 156.930 130.918 201.569 1.00 66.54 284 PRO D N 1
ATOM 13900 C CA . PRO D 2 284 ? 155.958 131.566 200.669 1.00 63.32 284 PRO D CA 1
ATOM 13901 C C . PRO D 2 284 ? 156.552 132.696 199.847 1.00 63.87 284 PRO D C 1
ATOM 13902 O O . PRO D 2 284 ? 156.159 132.886 198.690 1.00 62.02 284 PRO D O 1
ATOM 13906 N N . VAL D 2 285 ? 157.493 133.455 200.413 1.00 62.62 285 VAL D N 1
ATOM 13907 C CA . VAL D 2 285 ? 158.125 134.533 199.658 1.00 57.79 285 VAL D CA 1
ATOM 13908 C C . VAL D 2 285 ? 158.977 133.964 198.531 1.00 63.17 285 VAL D C 1
ATOM 13909 O O . VAL D 2 285 ? 158.968 134.480 197.407 1.00 72.04 285 VAL D O 1
ATOM 13913 N N . ILE D 2 286 ? 159.717 132.888 198.809 1.00 66.26 286 ILE D N 1
ATOM 13914 C CA . ILE D 2 286 ? 160.559 132.275 197.784 1.00 64.28 286 ILE D CA 1
ATOM 13915 C C . ILE D 2 286 ? 159.704 131.741 196.642 1.00 62.94 286 ILE D C 1
ATOM 13916 O O . ILE D 2 286 ? 160.002 131.963 195.463 1.00 65.06 286 ILE D O 1
ATOM 13921 N N . ALA D 2 287 ? 158.619 131.037 196.977 1.00 61.93 287 ALA D N 1
ATOM 13922 C CA . ALA D 2 287 ? 157.776 130.439 195.945 1.00 60.78 287 ALA D CA 1
ATOM 13923 C C . ALA D 2 287 ? 157.132 131.501 195.064 1.00 61.81 287 ALA D C 1
ATOM 13924 O O . ALA D 2 287 ? 157.102 131.364 193.835 1.00 68.28 287 ALA D O 1
ATOM 13926 N N . VAL D 2 288 ? 156.606 132.566 195.671 1.00 58.37 288 VAL D N 1
ATOM 13927 C CA . VAL D 2 288 ? 155.991 133.635 194.891 1.00 57.49 288 VAL D CA 1
ATOM 13928 C C . VAL D 2 288 ? 157.036 134.352 194.045 1.00 57.53 288 VAL D C 1
ATOM 13929 O O . VAL D 2 288 ? 156.807 134.638 192.864 1.00 65.25 288 VAL D O 1
ATOM 13933 N N . SER D 2 289 ? 158.198 134.650 194.631 1.00 53.23 289 SER D N 1
ATOM 13934 C CA . SER D 2 289 ? 159.234 135.368 193.895 1.00 55.61 289 SER D CA 1
ATOM 13935 C C . SER D 2 289 ? 159.796 134.526 192.756 1.00 62.74 289 SER D C 1
ATOM 13936 O O . SER D 2 289 ? 160.023 135.038 191.655 1.00 70.33 289 SER D O 1
ATOM 13939 N N . VAL D 2 290 ? 160.026 133.234 193.002 1.00 63.65 290 VAL D N 1
ATOM 13940 C CA . VAL D 2 290 ? 160.558 132.361 191.958 1.00 62.63 290 VAL D CA 1
ATOM 13941 C C . VAL D 2 290 ? 159.571 132.253 190.802 1.00 60.81 290 VAL D C 1
ATOM 13942 O O . VAL D 2 290 ? 159.960 132.283 189.628 1.00 69.58 290 VAL D O 1
ATOM 13946 N N . PHE D 2 291 ? 158.279 132.132 191.116 1.00 60.36 291 PHE D N 1
ATOM 13947 C CA . PHE D 2 291 ? 157.264 132.056 190.070 1.00 60.59 291 PHE D CA 1
ATOM 13948 C C . PHE D 2 291 ? 157.246 133.319 189.218 1.00 58.60 291 PHE D C 1
ATOM 13949 O O . PHE D 2 291 ? 157.164 133.244 187.987 1.00 58.74 291 PHE D O 1
ATOM 13957 N N . ILE D 2 292 ? 157.316 134.490 189.855 1.00 58.36 292 ILE D N 1
ATOM 13958 C CA . ILE D 2 292 ? 157.282 135.742 189.104 1.00 52.56 292 ILE D CA 1
ATOM 13959 C C . ILE D 2 292 ? 158.529 135.888 188.241 1.00 52.61 292 ILE D C 1
ATOM 13960 O O . ILE D 2 292 ? 158.444 136.271 187.068 1.00 64.48 292 ILE D O 1
ATOM 13965 N N . LEU D 2 293 ? 159.704 135.586 188.800 1.00 52.78 293 LEU D N 1
ATOM 13966 C CA . LEU D 2 293 ? 160.939 135.679 188.030 1.00 54.66 293 LEU D CA 1
ATOM 13967 C C . LEU D 2 293 ? 160.996 134.661 186.901 1.00 60.70 293 LEU D C 1
ATOM 13968 O O . LEU D 2 293 ? 161.744 134.861 185.939 1.00 61.66 293 LEU D O 1
ATOM 13973 N N . PHE D 2 294 ? 160.231 133.576 187.000 1.00 69.56 294 PHE D N 1
ATOM 13974 C CA . PHE D 2 294 ? 160.182 132.581 185.939 1.00 64.81 294 PHE D CA 1
ATOM 13975 C C . PHE D 2 294 ? 159.250 132.989 184.806 1.00 65.07 294 PHE D C 1
ATOM 13976 O O . PHE D 2 294 ? 159.322 132.405 183.719 1.00 71.96 294 PHE D O 1
ATOM 13984 N N . LEU D 2 295 ? 158.383 133.977 185.035 1.00 62.10 295 LEU D N 1
ATOM 13985 C CA . LEU D 2 295 ? 157.468 134.429 183.988 1.00 58.60 295 LEU D CA 1
ATOM 13986 C C . LEU D 2 295 ? 158.181 135.031 182.782 1.00 59.79 295 LEU D C 1
ATOM 13987 O O . LEU D 2 295 ? 157.848 134.646 181.648 1.00 66.44 295 LEU D O 1
ATOM 13992 N N . PRO D 2 296 ? 159.133 135.965 182.927 1.00 58.07 296 PRO D N 1
ATOM 13993 C CA . PRO D 2 296 ? 159.802 136.496 181.726 1.00 61.58 296 PRO D CA 1
ATOM 13994 C C . PRO D 2 296 ? 160.542 135.438 180.930 1.00 60.00 296 PRO D C 1
ATOM 13995 O O . PRO D 2 296 ? 160.634 135.552 179.702 1.00 63.41 296 PRO D O 1
ATOM 13999 N N . VAL D 2 297 ? 161.076 134.411 181.594 1.00 58.18 297 VAL D N 1
ATOM 14000 C CA . VAL D 2 297 ? 161.735 133.325 180.875 1.00 59.06 297 VAL D CA 1
ATOM 14001 C C . VAL D 2 297 ? 160.738 132.599 179.983 1.00 60.43 297 VAL D C 1
ATOM 14002 O O . VAL D 2 297 ? 161.033 132.284 178.824 1.00 67.31 297 VAL D O 1
ATOM 14006 N N . VAL D 2 298 ? 159.543 132.322 180.507 1.00 59.26 298 VAL D N 1
ATOM 14007 C CA . VAL D 2 298 ? 158.512 131.663 179.711 1.00 58.36 298 VAL D CA 1
ATOM 14008 C C . VAL D 2 298 ? 158.050 132.571 178.579 1.00 58.76 298 VAL D C 1
ATOM 14009 O O . VAL D 2 298 ? 157.891 132.131 177.435 1.00 64.48 298 VAL D O 1
ATOM 14013 N N . PHE D 2 299 ? 157.830 133.853 178.881 1.00 54.03 299 PHE D N 1
ATOM 14014 C CA . PHE D 2 299 ? 157.312 134.779 177.878 1.00 53.03 299 PHE D CA 1
ATOM 14015 C C . PHE D 2 299 ? 158.278 134.931 176.710 1.00 55.00 299 PHE D C 1
ATOM 14016 O O . PHE D 2 299 ? 157.868 134.913 175.544 1.00 61.23 299 PHE D O 1
ATOM 14024 N N . TYR D 2 300 ? 159.570 135.084 177.004 1.00 51.69 300 TYR D N 1
ATOM 14025 C CA . TYR D 2 300 ? 160.549 135.258 175.936 1.00 51.73 300 TYR D CA 1
ATOM 14026 C C . TYR D 2 300 ? 160.774 133.958 175.173 1.00 56.30 300 TYR D C 1
ATOM 14027 O O . TYR D 2 300 ? 160.900 133.968 173.943 1.00 60.94 300 TYR D O 1
ATOM 14036 N N . LEU D 2 301 ? 160.837 132.830 175.885 1.00 64.43 301 LEU D N 1
ATOM 14037 C CA . LEU D 2 301 ? 161.035 131.547 175.217 1.00 61.40 301 LEU D CA 1
ATOM 14038 C C . LEU D 2 301 ? 159.828 131.170 174.366 1.00 60.60 301 LEU D C 1
ATOM 14039 O O . LEU D 2 301 ? 159.986 130.693 173.237 1.00 70.86 301 LEU D O 1
ATOM 14044 N N . SER D 2 302 ? 158.616 131.371 174.890 1.00 61.19 302 SER D N 1
ATOM 14045 C CA . SER D 2 302 ? 157.420 131.048 174.119 1.00 63.48 302 SER D CA 1
ATOM 14046 C C . SER D 2 302 ? 157.299 131.943 172.894 1.00 64.96 302 SER D C 1
ATOM 14047 O O . SER D 2 302 ? 156.889 131.486 171.820 1.00 71.49 302 SER D O 1
ATOM 14050 N N . SER D 2 303 ? 157.649 133.223 173.035 1.00 62.51 303 SER D N 1
ATOM 14051 C CA . SER D 2 303 ? 157.651 134.119 171.883 1.00 62.75 303 SER D CA 1
ATOM 14052 C C . SER D 2 303 ? 158.689 133.686 170.856 1.00 66.94 303 SER D C 1
ATOM 14053 O O . SER D 2 303 ? 158.448 133.764 169.646 1.00 71.69 303 SER D O 1
ATOM 14056 N N . PHE D 2 304 ? 159.855 133.233 171.322 1.00 68.13 304 PHE D N 1
ATOM 14057 C CA . PHE D 2 304 ? 160.876 132.735 170.406 1.00 68.80 304 PHE D CA 1
ATOM 14058 C C . PHE D 2 304 ? 160.421 131.457 169.713 1.00 73.16 304 PHE D C 1
ATOM 14059 O O . PHE D 2 304 ? 160.615 131.299 168.502 1.00 79.95 304 PHE D O 1
ATOM 14067 N N . LEU D 2 305 ? 159.813 130.535 170.460 1.00 72.53 305 LEU D N 1
ATOM 14068 C CA . LEU D 2 305 ? 159.368 129.270 169.892 1.00 69.27 305 LEU D CA 1
ATOM 14069 C C . LEU D 2 305 ? 158.082 129.395 169.086 1.00 72.22 305 LEU D C 1
ATOM 14070 O O . LEU D 2 305 ? 157.715 128.441 168.393 1.00 79.88 305 LEU D O 1
ATOM 14075 N N . HIS D 2 306 ? 157.389 130.530 169.160 1.00 88.61 306 HIS D N 1
ATOM 14076 C CA . HIS D 2 306 ? 156.189 130.725 168.355 1.00 87.40 306 HIS D CA 1
ATOM 14077 C C . HIS D 2 306 ? 156.509 131.292 166.978 1.00 88.88 306 HIS D C 1
ATOM 14078 O O . HIS D 2 306 ? 155.942 130.839 165.978 1.00 91.87 306 HIS D O 1
ATOM 14085 N N . SER D 2 307 ? 157.403 132.282 166.907 1.00 92.46 307 SER D N 1
ATOM 14086 C CA . SER D 2 307 ? 157.850 132.773 165.608 1.00 95.78 307 SER D CA 1
ATOM 14087 C C . SER D 2 307 ? 158.566 131.675 164.834 1.00 98.79 307 SER D C 1
ATOM 14088 O O . SER D 2 307 ? 158.358 131.518 163.625 1.00 98.91 307 SER D O 1
ATOM 14091 N N . GLU D 2 308 ? 159.420 130.912 165.512 1.00 105.25 308 GLU D N 1
ATOM 14092 C CA . GLU D 2 308 ? 159.922 129.672 164.940 1.00 103.99 308 GLU D CA 1
ATOM 14093 C C . GLU D 2 308 ? 158.757 128.718 164.712 1.00 106.40 308 GLU D C 1
ATOM 14094 O O . GLU D 2 308 ? 157.867 128.589 165.557 1.00 106.60 308 GLU D O 1
ATOM 14100 N N . GLN D 2 309 ? 158.755 128.064 163.549 1.00 116.12 309 GLN D N 1
ATOM 14101 C CA . GLN D 2 309 ? 157.671 127.229 163.035 1.00 116.20 309 GLN D CA 1
ATOM 14102 C C . GLN D 2 309 ? 156.432 128.042 162.683 1.00 116.50 309 GLN D C 1
ATOM 14103 O O . GLN D 2 309 ? 155.418 127.453 162.287 1.00 115.57 309 GLN D O 1
ATOM 14109 N N . LYS D 2 310 ? 156.478 129.367 162.810 1.00 120.65 310 LYS D N 1
ATOM 14110 C CA . LYS D 2 310 ? 155.357 130.250 162.491 1.00 121.28 310 LYS D CA 1
ATOM 14111 C C . LYS D 2 310 ? 154.079 129.852 163.225 1.00 121.08 310 LYS D C 1
ATOM 14112 O O . LYS D 2 310 ? 153.253 130.702 163.556 1.00 120.73 310 LYS D O 1
#

Foldseek 3Di:
DQVKAFFAQQDQCFQQVVVVVVVQVVDPDNCPLVVLLVLLLVLLLVLLVLLLVLLVLLCVLLVVLLVVLQVVCVVCQPVHDCVVSLVSQLVQLLVLLLVQLLCCLPPPVCLAFLLVLQLLLVLLGIHDPPLQAPSSLVSLSSQASSNQSSQALFADLSNSLSNSLSSQLAVQCQAHPVVRGHDPPNLVQLGRNNSSLSSLLSNLSSNCQAQVFSVLSLVVSCQSNLAPDDPSSSVSSSSSSVSNLVSNQQVVCVVVPNNVDSQDSYSFFLDALPDPLNDADPVCLVVLLVLLLVLQVLLLVLQVLLLVVLVVCVVPVSRSVSLSVLSSVLSSVSSNVLVVLQQPQPDKDADPPPLADSFHCHDDDPRIGRPSNSVRSDRLSSLLNCLLDDFLVPDDLVSLVVCLVVLSVSLSSNRRGSTNGYNLSSQLSSQLSVQLVVLNVVCVVPVNDSNSRSSNSSLSRSLSNNLSAAVDQPSSLSSSCSSNVHVVVSVSSNSSSVSSNVSNVVNDHHNSVSVCVVVVRLRAHSFADPCFQVAFCQVLFDDDAAAAEQWHFQLSLLCVQVDPVHHAFKHFYVVLAGFFMAGNLLNLLCLQCLQFPLVDDHPSSSSVCPPPRDGSVPRDADPVSRRTIHRCNSPGSRDAAEDERGHTRRVVSSVCSRSSDAWYFYAYPRNRTGGIDGSNSRSVHD/DPCQPPHNDPVQPVLVVQLVVLLVVLVVQCVVCVVVHPNCQRSLVSLVSNVVSLVVCCVVRNVRQQPVDDCRPSVVSNVVSVVVCVVLPAVLQADPVNPHGDPLNVVLVVLLVVLVVLCVVQPCLVSCLPPSPVSLVVSVVSVVVSLVCCCPVVVDDPPDDYRSSSVSSNVVVVCCCCPPSVNDDDDPCVVVVCVVVVVVVCVVVCVVVVVVVVVVPD/DQPKAFFAQQDQCFQQVVVVVVVQVPPPDRCPLVVLLVLLLVLLLVLLVLLLVLLVLLCVLLVVLVVVLQVVCVVCQPVHDCVVSLVSQLVQLLVLLLVQLLCLLPPNVCLFELLPLQLLLVLLGIHDPPLQAPSSLVSLSSQASSNQSSQALFADLSNSLSNSLSSQLAVQCQAHPVVRGHDPPNLVQLGRNNSSLSSLLSNLSSNCQAQVQSVLSLVVSCQSNLAPDDPSSSVSSSSSNVSNLVSNQQVVCVVVPNNVDSQDSYSFFLDALPDPLSDADPVCLVVLLVLLLVLQVLLLVLQVLLLVVLVVCVVPVSRSVSLSVLSSVLSSVSSNVLVVLQQPQPDWDADDPPQAPSFHCHPDDPRTGRPSNRVRSPRLSSLLNCLLDDFPPPDDLVSLVVCLVVLSVSLSSNGPRSTNGYNLSSQLSSQLSVQLVVLNVVCVVPVNDSNSTSSNSSLSRSLSNNLSAAVDQPSSLSSSCSSNVHVVVSVSSNSSSVSSNVSNVVNDHHNSVSVCVVVVRLRAHSFFDPVAQPDFQQVLFDDDAAAAEQWHFQLSLLCVQVDPVHHAFKHFYVVLQGFFIAGNLLNLLCLQVLQFPLVDDHPSSSSVCPPPRDGSVVRDADPVSRRTIHRCNSPGSRDAAEDERGHTRRVVSSVCSRSSDAWYFYAYPNNRTGGIDGSNSRSVHD/DDDPVQCPLVVQLVVLLVVLVVCCVVCPPLHPNLAPCLVSLVSNVVSLVVCVVVRVCVQQPVDDCRPSVVSNVVSVVVCVVLQSCLQPDPVSDHGDPLNVVLVVLLVVLVVLCVVQVCVVSNLPPCVVSLVVSVVSVVVSLVVVCVVVVDDHSDHHRNSSVSSNVVVVCCDPVVDNNDDDDDPPVVVCVVVVVVVCVVVCVVVVVVVVVPVD

Sequence (1802 aa):
SLKYESLDYDNSENQLFLEEERRINHTAFRTVEIKRWVICALIGILTGLVACFIDIVVENLAGLKYRVIKGNIDKFTEKGGLSFSLLLWATLNAAFVLVGSVIVAFIEPVAAGSGIPQIKCFLNGVKIPHVVRLKTLVIKVSGVILSVVGGLAVGKEGPMIHSGSVIAAGISQGRSTSLKRDFKIFEYFRRDTEKRDFVSAGAAAGVSAAFGAPVGGVLFSLEEGASFWNQFLTWRIFFASMISTFTLNFVLSIYHGNMWDLSSPGLINFGRFDSEKMAYTIHEIPVFIAMGVVGGVLGAVFNALNYWLTMFRIRYIHRPCLQVIEAVLVAAVTATVAFVLIYSSRDCQPLQGGSMSYPLQLFCADGEYNSMAAAFFNTPEKSVVSLFHDPPGSYNPLTLGLFTLVYFFLACWTYGLTVSAGVFIPSLLIGAAWGRLFGISLSYLTGAAIWADPGKYALMGAAAQLGGIVRMTLSLTVIMMEATSNVTYGFPIMLVLMTAKIVGDVFIEGLYDMHIQLQSVPFLHWEAPVTSHSLTAREVMSTPVTCLRRREKVGVIVDVLSDTASNHNGFPVVEARLQGLILRSQLIVLLKHKVFVERRLRLKDFRDAYPRFPPIQSIHVSQDERECTMDLSEFMNPSPYTVPQEASLPRVFKLFRALGLRHLVVVDNRNQVVGLVTRKDLARYRLPPDLPDLDPECRELLLDFANSSAELTGCLVRSARPVRLCQTCYPLFQQVVSKMDNISRSCARSLLMADRMQIVVILSEFFNTTWQEANCANCLTNNSEELSNSTVYFLNLFNHTLTCFEHNLQYSEVCKNCREAYKTLSSLYSEMQKMNELENKAEPGTHLCIDVEDAMNITRKLWSRTFNCSVPCSDTVPVIAVSVFILFLPVVFYLSSFLHSEQKSLKYESLDYDNSENQLFLEEERRINHTAFRTVEIKRWVICALIGILTGLVACFIDIVVENLAGLKYRVIKGNIDKFTEKGGLSFSLLLWATLNAAFVLVGSVIVAFIEPVAAGSGIPQIKCFLNGVKIPHVVRLKTLVIKVSGVILSVVGGLAVGKEGPMIHSGSVIAAGISQGRSTSLKRDFKIFEYFRRDTEKRDFVSAGAAAGVSAAFGAPVGGVLFSLEEGASFWNQFLTWRIFFASMISTFTLNFVLSIYHGNMWDLSSPGLINFGRFDSEKMAYTIHEIPVFIAMGVVGGVLGAVFNALNYWLTMFRIRYIHRPCLQVIEAVLVAAVTATVAFVLIYSSRDCQPLQGGSMSYPLQLFCADGEYNSMAAAFFNTPEKSVVSLFHDPPGSYNPLTLGLFTLVYFFLACWTYGLTVSAGVFIPSLLIGAAWGRLFGISLSYLTGAAIWADPGKYALMGAAAQLGGIVRMTLSLTVIMMEATSNVTYGFPIMLVLMTAKIVGDVFIEGLYDMHIQLQSVPFLHWEAPVTSHSLTAREVMSTPVTCLRRREKVGVIVDVLSDTASNHNGFPVVEARLQGLILRSQLIVLLKHKVFVERRLRLKDFRDAYPRFPPIQSIHVSQDERECTMDLSEFMNPSPYTVPQEASLPRVFKLFRALGLRHLVVVDNRNQVVGLVTRKDLARYRDLDPECRELLLDFANSSAELTGCLVRSARPVRLCQTCYPLFQQVVSKMDNISRSCARSLLMADRMQIVVILSEFFNTTWQEANCANCLTNNSEELSNSTVYFLNLFNHTLTCFEHNLQYSEVCKNCREAYKTLSSLYSEMQKMNELENKAEPGTHLCIDVEDAMNITRKLWSRTFNCSVPCSDTVPVIAVSVFILFLPVVFYLSSFLHSEQK